Protein 1WJW (pdb70)

Radius of gyration: 17.64 Å; Cα contacts (8 Å, |Δi|>4): 166; chains: 1; bounding box: 34×53×46 Å

Structure (mmCIF, N/CA/C/O backbone):
data_1WJW
#
_entry.id   1WJW
#
loop_
_atom_site.group_PDB
_atom_site.id
_atom_site.type_symbol
_atom_site.label_atom_id
_atom_site.label_alt_id
_atom_site.label_comp_id
_atom_site.label_asym_id
_atom_site.label_entity_id
_atom_site.label_seq_id
_atom_site.pdbx_PDB_ins_code
_atom_site.Cartn_x
_atom_site.Cartn_y
_atom_site.Cartn_z
_atom_site.occupancy
_atom_site.B_iso_or_equiv
_atom_site.auth_seq_id
_atom_site.auth_comp_id
_atom_site.auth_asym_id
_atom_site.auth_atom_id
_atom_site.pdbx_PDB_model_num
ATOM 1 N N . GLY A 1 1 ? -19.161 38.409 38.104 1.00 0.00 1 GLY A N 1
ATOM 2 C CA . GLY A 1 1 ? -18.973 37.744 36.826 1.00 0.00 1 GLY A CA 1
ATOM 3 C C . GLY A 1 1 ? -17.866 36.692 36.914 1.00 0.00 1 GLY A C 1
ATOM 4 O O . GLY A 1 1 ? -17.189 36.581 37.935 1.00 0.00 1 GLY A O 1
ATOM 8 N N . SER A 1 2 ? -17.714 35.947 35.829 1.00 0.00 2 SER A N 1
ATOM 9 C CA . SER A 1 2 ? -16.700 34.908 35.770 1.00 0.00 2 SER A CA 1
ATOM 10 C C . SER A 1 2 ? -16.704 34.251 34.388 1.00 0.00 2 SER A C 1
ATOM 11 O O . SER A 1 2 ? -17.713 34.281 33.685 1.00 0.00 2 SER A O 1
ATOM 19 N N . SER A 1 3 ? -15.564 33.671 34.040 1.00 0.00 3 SER A N 1
ATOM 20 C CA . SER A 1 3 ? -15.424 33.008 32.755 1.00 0.00 3 SER A CA 1
ATOM 21 C C . SER A 1 3 ? -14.444 31.839 32.875 1.00 0.00 3 SER A C 1
ATOM 22 O O . SER A 1 3 ? -13.576 31.838 33.747 1.00 0.00 3 SER A O 1
ATOM 30 N N . GLY A 1 4 ? -14.615 30.872 31.985 1.00 0.00 4 GLY A N 1
ATOM 31 C CA . GLY A 1 4 ? -13.756 29.699 31.980 1.00 0.00 4 GLY A CA 1
ATOM 32 C C . GLY A 1 4 ? -12.970 29.602 30.671 1.00 0.00 4 GLY A C 1
ATOM 33 O O . GLY A 1 4 ? -12.516 30.614 30.139 1.00 0.00 4 GLY A O 1
ATOM 37 N N . SER A 1 5 ? -12.833 28.375 30.190 1.00 0.00 5 SER A N 1
ATOM 38 C CA . SER A 1 5 ? -12.109 28.132 28.954 1.00 0.00 5 SER A CA 1
ATOM 39 C C . SER A 1 5 ? -12.188 26.650 28.584 1.00 0.00 5 SER A C 1
ATOM 40 O O . SER A 1 5 ? -12.553 25.818 29.413 1.00 0.00 5 SER A O 1
ATOM 48 N N . SER A 1 6 ? -11.839 26.365 27.338 1.00 0.00 6 SER A N 1
ATOM 49 C CA . SER A 1 6 ? -11.866 24.997 26.848 1.00 0.00 6 SER A CA 1
ATOM 50 C C . SER A 1 6 ? -10.444 24.523 26.540 1.00 0.00 6 SER A C 1
ATOM 51 O O . SER A 1 6 ? -9.698 25.202 25.836 1.00 0.00 6 SER A O 1
ATOM 59 N N . GLY A 1 7 ? -10.111 23.362 27.084 1.00 0.00 7 GLY A N 1
ATOM 60 C CA . GLY A 1 7 ? -8.791 22.790 26.877 1.00 0.00 7 GLY A CA 1
ATOM 61 C C . GLY A 1 7 ? -8.867 21.542 25.995 1.00 0.00 7 GLY A C 1
ATOM 62 O O . GLY A 1 7 ? -9.391 20.511 26.415 1.00 0.00 7 GLY A O 1
ATOM 66 N N . ALA A 1 8 ? -8.337 21.677 24.788 1.00 0.00 8 ALA A N 1
ATOM 67 C CA . ALA A 1 8 ? -8.338 20.573 23.843 1.00 0.00 8 ALA A CA 1
ATOM 68 C C . ALA A 1 8 ? -7.422 20.914 22.666 1.00 0.00 8 ALA A C 1
ATOM 69 O O . ALA A 1 8 ? -6.752 21.946 22.674 1.00 0.00 8 ALA A O 1
ATOM 76 N N . ILE A 1 9 ? -7.422 20.028 21.681 1.00 0.00 9 ILE A N 1
ATOM 77 C CA . ILE A 1 9 ? -6.600 20.223 20.499 1.00 0.00 9 ILE A CA 1
ATOM 78 C C . ILE A 1 9 ? -7.249 21.275 19.598 1.00 0.00 9 ILE A C 1
ATOM 79 O O . ILE A 1 9 ? -8.473 21.391 19.556 1.00 0.00 9 ILE A O 1
ATOM 95 N N . TYR A 1 10 ? -6.401 22.015 18.900 1.00 0.00 10 TYR A N 1
ATOM 96 C CA . TYR A 1 10 ? -6.877 23.054 18.002 1.00 0.00 10 TYR A CA 1
ATOM 97 C C . TYR A 1 10 ? -6.114 23.025 16.676 1.00 0.00 10 TYR A C 1
ATOM 98 O O . TYR A 1 10 ? -5.744 24.071 16.146 1.00 0.00 10 TYR A O 1
ATOM 116 N N . VAL A 1 11 ? -5.901 21.815 16.179 1.00 0.00 11 VAL A N 1
ATOM 117 C CA . VAL A 1 11 ? -5.189 21.636 14.925 1.00 0.00 11 VAL A CA 1
ATOM 118 C C . VAL A 1 11 ? -5.128 20.145 14.587 1.00 0.00 11 VAL A C 1
ATOM 119 O O . VAL A 1 11 ? -4.614 19.348 15.370 1.00 0.00 11 VAL A O 1
ATOM 132 N N . ASP A 1 12 ? -5.659 19.814 13.419 1.00 0.00 12 ASP A N 1
ATOM 133 C CA . ASP A 1 12 ? -5.671 18.433 12.968 1.00 0.00 12 ASP A CA 1
ATOM 134 C C . ASP A 1 12 ? -5.337 18.386 11.476 1.00 0.00 12 ASP A C 1
ATOM 135 O O . ASP A 1 12 ? -6.213 18.571 10.633 1.00 0.00 12 ASP A O 1
ATOM 144 N N . LEU A 1 13 ? -4.066 18.136 11.195 1.00 0.00 13 LEU A N 1
ATOM 145 C CA . LEU A 1 13 ? -3.605 18.062 9.819 1.00 0.00 13 LEU A CA 1
ATOM 146 C C . LEU A 1 13 ? -4.593 17.232 8.998 1.00 0.00 13 LEU A C 1
ATOM 147 O O . LEU A 1 13 ? -5.354 16.440 9.551 1.00 0.00 13 LEU A O 1
ATOM 163 N N . PRO A 1 14 ? -4.549 17.447 7.656 1.00 0.00 14 PRO A N 1
ATOM 164 C CA . PRO A 1 14 ? -5.431 16.728 6.753 1.00 0.00 14 PRO A CA 1
ATOM 165 C C . PRO A 1 14 ? -4.969 15.281 6.571 1.00 0.00 14 PRO A C 1
ATOM 166 O O . PRO A 1 14 ? -3.778 14.989 6.668 1.00 0.00 14 PRO A O 1
ATOM 177 N N . ASN A 1 15 ? -5.936 14.413 6.310 1.00 0.00 15 ASN A N 1
ATOM 178 C CA . ASN A 1 15 ? -5.643 13.003 6.114 1.00 0.00 15 ASN A CA 1
ATOM 179 C C . ASN A 1 15 ? -6.785 12.354 5.331 1.00 0.00 15 ASN A C 1
ATOM 180 O O . ASN A 1 15 ? -7.890 12.891 5.278 1.00 0.00 15 ASN A O 1
ATOM 191 N N . ARG A 1 16 ? -6.479 11.207 4.742 1.00 0.00 16 ARG A N 1
ATOM 192 C CA . ARG A 1 16 ? -7.466 10.479 3.963 1.00 0.00 16 ARG A CA 1
ATOM 193 C C . ARG A 1 16 ? -7.190 8.975 4.029 1.00 0.00 16 ARG A C 1
ATOM 194 O O . ARG A 1 16 ? -6.051 8.542 3.857 1.00 0.00 16 ARG A O 1
ATOM 215 N N . GLN A 1 17 ? -8.250 8.221 4.278 1.00 0.00 17 GLN A N 1
ATOM 216 C CA . GLN A 1 17 ? -8.136 6.776 4.369 1.00 0.00 17 GLN A CA 1
ATOM 217 C C . GLN A 1 17 ? -8.954 6.108 3.262 1.00 0.00 17 GLN A C 1
ATOM 218 O O . GLN A 1 17 ? -9.875 6.713 2.715 1.00 0.00 17 GLN A O 1
ATOM 232 N N . LEU A 1 18 ? -8.589 4.870 2.964 1.00 0.00 18 LEU A N 1
ATOM 233 C CA . LEU A 1 18 ? -9.277 4.114 1.932 1.00 0.00 18 LEU A CA 1
ATOM 234 C C . LEU A 1 18 ? -9.271 2.630 2.303 1.00 0.00 18 LEU A C 1
ATOM 235 O O . LEU A 1 18 ? -8.615 2.229 3.263 1.00 0.00 18 LEU A O 1
ATOM 251 N N . LYS A 1 19 ? -10.009 1.854 1.522 1.00 0.00 19 LYS A N 1
ATOM 252 C CA . LYS A 1 19 ? -10.097 0.423 1.757 1.00 0.00 19 LYS A CA 1
ATOM 253 C C . LYS A 1 19 ? -10.166 -0.306 0.414 1.00 0.00 19 LYS A C 1
ATOM 254 O O . LYS A 1 19 ? -11.061 -0.051 -0.390 1.00 0.00 19 LYS A O 1
ATOM 273 N N . VAL A 1 20 ? -9.209 -1.200 0.212 1.00 0.00 20 VAL A N 1
ATOM 274 C CA . VAL A 1 20 ? -9.149 -1.968 -1.020 1.00 0.00 20 VAL A CA 1
ATOM 275 C C . VAL A 1 20 ? -9.542 -3.419 -0.731 1.00 0.00 20 VAL A C 1
ATOM 276 O O . VAL A 1 20 ? -8.725 -4.202 -0.247 1.00 0.00 20 VAL A O 1
ATOM 289 N N . LYS A 1 21 ? -10.791 -3.733 -1.039 1.00 0.00 21 LYS A N 1
ATOM 290 C CA . LYS A 1 21 ? -11.302 -5.075 -0.818 1.00 0.00 21 LYS A CA 1
ATOM 291 C C . LYS A 1 21 ? -10.584 -6.049 -1.755 1.00 0.00 21 LYS A C 1
ATOM 292 O O . LYS A 1 21 ? -11.157 -6.499 -2.746 1.00 0.00 21 LYS A O 1
ATOM 311 N N . VAL A 1 22 ? -9.341 -6.347 -1.408 1.00 0.00 22 VAL A N 1
ATOM 312 C CA . VAL A 1 22 ? -8.539 -7.259 -2.205 1.00 0.00 22 VAL A CA 1
ATOM 313 C C . VAL A 1 22 ? -9.393 -8.463 -2.609 1.00 0.00 22 VAL A C 1
ATOM 314 O O . VAL A 1 22 ? -10.189 -8.958 -1.812 1.00 0.00 22 VAL A O 1
ATOM 327 N N . ALA A 1 23 ? -9.200 -8.898 -3.845 1.00 0.00 23 ALA A N 1
ATOM 328 C CA . ALA A 1 23 ? -9.943 -10.034 -4.364 1.00 0.00 23 ALA A CA 1
ATOM 329 C C . ALA A 1 23 ? -9.518 -11.300 -3.616 1.00 0.00 23 ALA A C 1
ATOM 330 O O . ALA A 1 23 ? -10.334 -12.191 -3.384 1.00 0.00 23 ALA A O 1
ATOM 337 N N . ASP A 1 24 ? -8.243 -11.338 -3.260 1.00 0.00 24 ASP A N 1
ATOM 338 C CA . ASP A 1 24 ? -7.700 -12.480 -2.543 1.00 0.00 24 ASP A CA 1
ATOM 339 C C . ASP A 1 24 ? -6.188 -12.309 -2.390 1.00 0.00 24 ASP A C 1
ATOM 340 O O . ASP A 1 24 ? -5.664 -11.208 -2.554 1.00 0.00 24 ASP A O 1
ATOM 349 N N . ARG A 1 25 ? -5.528 -13.414 -2.077 1.00 0.00 25 ARG A N 1
ATOM 350 C CA . ARG A 1 25 ? -4.086 -13.400 -1.900 1.00 0.00 25 ARG A CA 1
ATOM 351 C C . ARG A 1 25 ? -3.417 -14.329 -2.916 1.00 0.00 25 ARG A C 1
ATOM 352 O O . ARG A 1 25 ? -4.097 -15.002 -3.688 1.00 0.00 25 ARG A O 1
ATOM 373 N N . ARG A 1 26 ? -2.092 -14.336 -2.881 1.00 0.00 26 ARG A N 1
ATOM 374 C CA . ARG A 1 26 ? -1.324 -15.171 -3.789 1.00 0.00 26 ARG A CA 1
ATOM 375 C C . ARG A 1 26 ? -1.696 -14.859 -5.240 1.00 0.00 26 ARG A C 1
ATOM 376 O O . ARG A 1 26 ? -2.345 -13.851 -5.515 1.00 0.00 26 ARG A O 1
ATOM 397 N N . VAL A 1 27 ? -1.268 -15.742 -6.130 1.00 0.00 27 VAL A N 1
ATOM 398 C CA . VAL A 1 27 ? -1.548 -15.573 -7.546 1.00 0.00 27 VAL A CA 1
ATOM 399 C C . VAL A 1 27 ? -0.696 -14.429 -8.097 1.00 0.00 27 VAL A C 1
ATOM 400 O O . VAL A 1 27 ? 0.188 -14.650 -8.924 1.00 0.00 27 VAL A O 1
ATOM 413 N N . ILE A 1 28 ? -0.991 -13.229 -7.617 1.00 0.00 28 ILE A N 1
ATOM 414 C CA . ILE A 1 28 ? -0.263 -12.049 -8.051 1.00 0.00 28 ILE A CA 1
ATOM 415 C C . ILE A 1 28 ? 1.240 -12.307 -7.922 1.00 0.00 28 ILE A C 1
ATOM 416 O O . ILE A 1 28 ? 1.676 -13.018 -7.019 1.00 0.00 28 ILE A O 1
ATOM 432 N N . SER A 1 29 ? 1.990 -11.713 -8.839 1.00 0.00 29 SER A N 1
ATOM 433 C CA . SER A 1 29 ? 3.435 -11.869 -8.839 1.00 0.00 29 SER A CA 1
ATOM 434 C C . SER A 1 29 ? 4.044 -11.103 -7.663 1.00 0.00 29 SER A C 1
ATOM 435 O O . SER A 1 29 ? 4.718 -11.690 -6.818 1.00 0.00 29 SER A O 1
ATOM 443 N N . THR A 1 30 ? 3.785 -9.804 -7.647 1.00 0.00 30 THR A N 1
ATOM 444 C CA . THR A 1 30 ? 4.299 -8.951 -6.589 1.00 0.00 30 THR A CA 1
ATOM 445 C C . THR A 1 30 ? 3.436 -9.082 -5.332 1.00 0.00 30 THR A C 1
ATOM 446 O O . THR A 1 30 ? 2.962 -8.083 -4.794 1.00 0.00 30 THR A O 1
ATOM 457 N N . THR A 1 31 ? 3.259 -10.322 -4.901 1.00 0.00 31 THR A N 1
ATOM 458 C CA . THR A 1 31 ? 2.461 -10.596 -3.718 1.00 0.00 31 THR A CA 1
ATOM 459 C C . THR A 1 31 ? 2.839 -11.954 -3.123 1.00 0.00 31 THR A C 1
ATOM 460 O O . THR A 1 31 ? 1.966 -12.740 -2.756 1.00 0.00 31 THR A O 1
ATOM 471 N N . ASP A 1 32 ? 4.141 -12.189 -3.046 1.00 0.00 32 ASP A N 1
ATOM 472 C CA . ASP A 1 32 ? 4.644 -13.439 -2.502 1.00 0.00 32 ASP A CA 1
ATOM 473 C C . ASP A 1 32 ? 6.000 -13.191 -1.837 1.00 0.00 32 ASP A C 1
ATOM 474 O O . ASP A 1 32 ? 6.549 -12.095 -1.929 1.00 0.00 32 ASP A O 1
ATOM 483 N N . ALA A 1 33 ? 6.500 -14.228 -1.181 1.00 0.00 33 ALA A N 1
ATOM 484 C CA . ALA A 1 33 ? 7.781 -14.137 -0.501 1.00 0.00 33 ALA A CA 1
ATOM 485 C C . ALA A 1 33 ? 7.698 -13.069 0.592 1.00 0.00 33 ALA A C 1
ATOM 486 O O . ALA A 1 33 ? 6.917 -12.124 0.483 1.00 0.00 33 ALA A O 1
ATOM 493 N N . GLU A 1 34 ? 8.513 -13.255 1.619 1.00 0.00 34 GLU A N 1
ATOM 494 C CA . GLU A 1 34 ? 8.542 -12.319 2.730 1.00 0.00 34 GLU A CA 1
ATOM 495 C C . GLU A 1 34 ? 9.924 -12.317 3.387 1.00 0.00 34 GLU A C 1
ATOM 496 O O . GLU A 1 34 ? 10.039 -12.498 4.598 1.00 0.00 34 GLU A O 1
ATOM 508 N N . ARG A 1 35 ? 10.937 -12.111 2.559 1.00 0.00 35 ARG A N 1
ATOM 509 C CA . ARG A 1 35 ? 12.306 -12.083 3.044 1.00 0.00 35 ARG A CA 1
ATOM 510 C C . ARG A 1 35 ? 13.120 -11.038 2.278 1.00 0.00 35 ARG A C 1
ATOM 511 O O . ARG A 1 35 ? 12.711 -10.591 1.208 1.00 0.00 35 ARG A O 1
ATOM 532 N N . GLN A 1 36 ? 14.256 -10.679 2.857 1.00 0.00 36 GLN A N 1
ATOM 533 C CA . GLN A 1 36 ? 15.130 -9.694 2.242 1.00 0.00 36 GLN A CA 1
ATOM 534 C C . GLN A 1 36 ? 14.441 -8.329 2.193 1.00 0.00 36 GLN A C 1
ATOM 535 O O . GLN A 1 36 ? 13.658 -8.058 1.284 1.00 0.00 36 GLN A O 1
ATOM 549 N N . ALA A 1 37 ? 14.757 -7.506 3.182 1.00 0.00 37 ALA A N 1
ATOM 550 C CA . ALA A 1 37 ? 14.177 -6.176 3.262 1.00 0.00 37 ALA A CA 1
ATOM 551 C C . ALA A 1 37 ? 12.661 -6.294 3.432 1.00 0.00 37 ALA A C 1
ATOM 552 O O . ALA A 1 37 ? 12.028 -7.146 2.809 1.00 0.00 37 ALA A O 1
ATOM 559 N N . VAL A 1 38 ? 12.123 -5.427 4.277 1.00 0.00 38 VAL A N 1
ATOM 560 C CA . VAL A 1 38 ? 10.693 -5.424 4.536 1.00 0.00 38 VAL A CA 1
ATOM 561 C C . VAL A 1 38 ? 9.939 -5.390 3.205 1.00 0.00 38 VAL A C 1
ATOM 562 O O . VAL A 1 38 ? 10.205 -4.539 2.358 1.00 0.00 38 VAL A O 1
ATOM 575 N N . THR A 1 39 ? 9.011 -6.325 3.064 1.00 0.00 39 THR A N 1
ATOM 576 C CA . THR A 1 39 ? 8.215 -6.412 1.851 1.00 0.00 39 THR A CA 1
ATOM 577 C C . THR A 1 39 ? 6.926 -5.602 1.999 1.00 0.00 39 THR A C 1
ATOM 578 O O . THR A 1 39 ? 6.477 -5.341 3.114 1.00 0.00 39 THR A O 1
ATOM 589 N N . PRO A 1 40 ? 6.351 -5.217 0.828 1.00 0.00 40 PRO A N 1
ATOM 590 C CA . PRO A 1 40 ? 6.948 -5.568 -0.449 1.00 0.00 40 PRO A CA 1
ATOM 591 C C . PRO A 1 40 ? 8.182 -4.710 -0.733 1.00 0.00 40 PRO A C 1
ATOM 592 O O . PRO A 1 40 ? 8.220 -3.534 -0.373 1.00 0.00 40 PRO A O 1
ATOM 603 N N . PRO A 1 41 ? 9.186 -5.347 -1.392 1.00 0.00 41 PRO A N 1
ATOM 604 C CA . PRO A 1 41 ? 10.419 -4.654 -1.728 1.00 0.00 41 PRO A CA 1
ATOM 605 C C . PRO A 1 41 ? 10.207 -3.698 -2.903 1.00 0.00 41 PRO A C 1
ATOM 606 O O . PRO A 1 41 ? 10.152 -4.127 -4.055 1.00 0.00 41 PRO A O 1
ATOM 617 N N . GLY A 1 42 ? 10.095 -2.420 -2.572 1.00 0.00 42 GLY A N 1
ATOM 618 C CA . GLY A 1 42 ? 9.891 -1.399 -3.586 1.00 0.00 42 GLY A CA 1
ATOM 619 C C . GLY A 1 42 ? 8.777 -0.433 -3.175 1.00 0.00 42 GLY A C 1
ATOM 620 O O . GLY A 1 42 ? 8.987 0.778 -3.128 1.00 0.00 42 GLY A O 1
ATOM 624 N N . LEU A 1 43 ? 7.617 -1.005 -2.889 1.00 0.00 43 LEU A N 1
ATOM 625 C CA . LEU A 1 43 ? 6.471 -0.210 -2.483 1.00 0.00 43 LEU A CA 1
ATOM 626 C C . LEU A 1 43 ? 6.936 0.909 -1.550 1.00 0.00 43 LEU A C 1
ATOM 627 O O . LEU A 1 43 ? 6.835 2.087 -1.889 1.00 0.00 43 LEU A O 1
ATOM 643 N N . GLN A 1 44 ? 7.436 0.502 -0.393 1.00 0.00 44 GLN A N 1
ATOM 644 C CA . GLN A 1 44 ? 7.917 1.456 0.592 1.00 0.00 44 GLN A CA 1
ATOM 645 C C . GLN A 1 44 ? 8.776 2.527 -0.082 1.00 0.00 44 GLN A C 1
ATOM 646 O O . GLN A 1 44 ? 8.722 3.698 0.292 1.00 0.00 44 GLN A O 1
ATOM 660 N N . GLU A 1 45 ? 9.548 2.088 -1.065 1.00 0.00 45 GLU A N 1
ATOM 661 C CA . GLU A 1 45 ? 10.418 2.995 -1.795 1.00 0.00 45 GLU A CA 1
ATOM 662 C C . GLU A 1 45 ? 9.594 3.882 -2.732 1.00 0.00 45 GLU A C 1
ATOM 663 O O . GLU A 1 45 ? 9.627 5.106 -2.622 1.00 0.00 45 GLU A O 1
ATOM 675 N N . ALA A 1 46 ? 8.874 3.228 -3.632 1.00 0.00 46 ALA A N 1
ATOM 676 C CA . ALA A 1 46 ? 8.043 3.942 -4.587 1.00 0.00 46 ALA A CA 1
ATOM 677 C C . ALA A 1 46 ? 7.283 5.055 -3.863 1.00 0.00 46 ALA A C 1
ATOM 678 O O . ALA A 1 46 ? 7.449 6.232 -4.180 1.00 0.00 46 ALA A O 1
ATOM 685 N N . ILE A 1 47 ? 6.466 4.644 -2.905 1.00 0.00 47 ILE A N 1
ATOM 686 C CA . ILE A 1 47 ? 5.680 5.592 -2.134 1.00 0.00 47 ILE A CA 1
ATOM 687 C C . ILE A 1 47 ? 6.614 6.618 -1.491 1.00 0.00 47 ILE A C 1
ATOM 688 O O . ILE A 1 47 ? 6.409 7.823 -1.631 1.00 0.00 47 ILE A O 1
ATOM 704 N N . ASN A 1 48 ? 7.621 6.104 -0.799 1.00 0.00 48 ASN A N 1
ATOM 705 C CA . ASN A 1 48 ? 8.587 6.961 -0.135 1.00 0.00 48 ASN A CA 1
ATOM 706 C C . ASN A 1 48 ? 8.994 8.093 -1.080 1.00 0.00 48 ASN A C 1
ATOM 707 O O . ASN A 1 48 ? 8.953 9.264 -0.705 1.00 0.00 48 ASN A O 1
ATOM 718 N N . ASP A 1 49 ? 9.376 7.705 -2.287 1.00 0.00 49 ASP A N 1
ATOM 719 C CA . ASP A 1 49 ? 9.790 8.673 -3.289 1.00 0.00 49 ASP A CA 1
ATOM 720 C C . ASP A 1 49 ? 8.675 9.702 -3.488 1.00 0.00 49 ASP A C 1
ATOM 721 O O . ASP A 1 49 ? 8.946 10.890 -3.658 1.00 0.00 49 ASP A O 1
ATOM 730 N N . LEU A 1 50 ? 7.446 9.209 -3.459 1.00 0.00 50 LEU A N 1
ATOM 731 C CA . LEU A 1 50 ? 6.289 10.071 -3.634 1.00 0.00 50 LEU A CA 1
ATOM 732 C C . LEU A 1 50 ? 6.083 10.903 -2.366 1.00 0.00 50 LEU A C 1
ATOM 733 O O . LEU A 1 50 ? 5.608 12.036 -2.433 1.00 0.00 50 LEU A O 1
ATOM 749 N N . VAL A 1 51 ? 6.449 10.308 -1.241 1.00 0.00 51 VAL A N 1
ATOM 750 C CA . VAL A 1 51 ? 6.309 10.980 0.040 1.00 0.00 51 VAL A CA 1
ATOM 751 C C . VAL A 1 51 ? 7.375 12.072 0.158 1.00 0.00 51 VAL A C 1
ATOM 752 O O . VAL A 1 51 ? 7.199 13.039 0.897 1.00 0.00 51 VAL A O 1
ATOM 765 N N . LYS A 1 52 ? 8.456 11.881 -0.583 1.00 0.00 52 LYS A N 1
ATOM 766 C CA . LYS A 1 52 ? 9.550 12.837 -0.572 1.00 0.00 52 LYS A CA 1
ATOM 767 C C . LYS A 1 52 ? 9.334 13.865 -1.684 1.00 0.00 52 LYS A C 1
ATOM 768 O O . LYS A 1 52 ? 9.707 15.029 -1.539 1.00 0.00 52 LYS A O 1
ATOM 787 N N . LYS A 1 53 ? 8.733 13.399 -2.769 1.00 0.00 53 LYS A N 1
ATOM 788 C CA . LYS A 1 53 ? 8.463 14.264 -3.905 1.00 0.00 53 LYS A CA 1
ATOM 789 C C . LYS A 1 53 ? 7.381 15.276 -3.524 1.00 0.00 53 LYS A C 1
ATOM 790 O O . LYS A 1 53 ? 7.198 16.281 -4.209 1.00 0.00 53 LYS A O 1
ATOM 809 N N . TYR A 1 54 ? 6.693 14.976 -2.433 1.00 0.00 54 TYR A N 1
ATOM 810 C CA . TYR A 1 54 ? 5.634 15.847 -1.952 1.00 0.00 54 TYR A CA 1
ATOM 811 C C . TYR A 1 54 ? 6.104 16.672 -0.752 1.00 0.00 54 TYR A C 1
ATOM 812 O O . TYR A 1 54 ? 7.186 16.436 -0.218 1.00 0.00 54 TYR A O 1
ATOM 830 N N . THR A 1 55 ? 5.267 17.623 -0.364 1.00 0.00 55 THR A N 1
ATOM 831 C CA . THR A 1 55 ? 5.583 18.483 0.763 1.00 0.00 55 THR A CA 1
ATOM 832 C C . THR A 1 55 ? 4.965 17.929 2.048 1.00 0.00 55 THR A C 1
ATOM 833 O O . THR A 1 55 ? 3.743 17.858 2.173 1.00 0.00 55 THR A O 1
ATOM 844 N N . LEU A 1 56 ? 5.836 17.550 2.971 1.00 0.00 56 LEU A N 1
ATOM 845 C CA . LEU A 1 56 ? 5.391 17.004 4.242 1.00 0.00 56 LEU A CA 1
ATOM 846 C C . LEU A 1 56 ? 4.224 16.045 3.999 1.00 0.00 56 LEU A C 1
ATOM 847 O O . LEU A 1 56 ? 3.105 16.299 4.443 1.00 0.00 56 LEU A O 1
ATOM 863 N N . ALA A 1 57 ? 4.525 14.964 3.295 1.00 0.00 57 ALA A N 1
ATOM 864 C CA . ALA A 1 57 ? 3.515 13.966 2.988 1.00 0.00 57 ALA A CA 1
ATOM 865 C C . ALA A 1 57 ? 3.797 12.696 3.794 1.00 0.00 57 ALA A C 1
ATOM 866 O O . ALA A 1 57 ? 4.880 12.541 4.356 1.00 0.00 57 ALA A O 1
ATOM 873 N N . ARG A 1 58 ? 2.803 11.820 3.825 1.00 0.00 58 ARG A N 1
ATOM 874 C CA . ARG A 1 58 ? 2.931 10.569 4.553 1.00 0.00 58 ARG A CA 1
ATOM 875 C C . ARG A 1 58 ? 1.851 9.582 4.106 1.00 0.00 58 ARG A C 1
ATOM 876 O O . ARG A 1 58 ? 0.666 9.913 4.100 1.00 0.00 58 ARG A O 1
ATOM 897 N N . ALA A 1 59 ? 2.299 8.390 3.742 1.00 0.00 59 ALA A N 1
ATOM 898 C CA . ALA A 1 59 ? 1.385 7.352 3.293 1.00 0.00 59 ALA A CA 1
ATOM 899 C C . ALA A 1 59 ? 1.657 6.066 4.077 1.00 0.00 59 ALA A C 1
ATOM 900 O O . ALA A 1 59 ? 2.781 5.828 4.515 1.00 0.00 59 ALA A O 1
ATOM 907 N N . PHE A 1 60 ? 0.608 5.272 4.230 1.00 0.00 60 PHE A N 1
ATOM 908 C CA . PHE A 1 60 ? 0.719 4.017 4.953 1.00 0.00 60 PHE A CA 1
ATOM 909 C C . PHE A 1 60 ? -0.302 2.998 4.443 1.00 0.00 60 PHE A C 1
ATOM 910 O O . PHE A 1 60 ? -1.159 3.329 3.625 1.00 0.00 60 PHE A O 1
ATOM 927 N N . VAL A 1 61 ? -0.177 1.779 4.948 1.00 0.00 61 VAL A N 1
ATOM 928 C CA . VAL A 1 61 ? -1.079 0.710 4.554 1.00 0.00 61 VAL A CA 1
ATOM 929 C C . VAL A 1 61 ? -1.109 -0.356 5.651 1.00 0.00 61 VAL A C 1
ATOM 930 O O . VAL A 1 61 ? -0.107 -0.584 6.327 1.00 0.00 61 VAL A O 1
ATOM 943 N N . ARG A 1 62 ? -2.268 -0.982 5.792 1.00 0.00 62 ARG A N 1
ATOM 944 C CA . ARG A 1 62 ? -2.441 -2.019 6.795 1.00 0.00 62 ARG A CA 1
ATOM 945 C C . ARG A 1 62 ? -3.148 -3.232 6.188 1.00 0.00 62 ARG A C 1
ATOM 946 O O . ARG A 1 62 ? -4.299 -3.138 5.766 1.00 0.00 62 ARG A O 1
ATOM 967 N N . PRO A 1 63 ? -2.409 -4.374 6.162 1.00 0.00 63 PRO A N 1
ATOM 968 C CA . PRO A 1 63 ? -2.952 -5.605 5.613 1.00 0.00 63 PRO A CA 1
ATOM 969 C C . PRO A 1 63 ? -3.959 -6.237 6.576 1.00 0.00 63 PRO A C 1
ATOM 970 O O . PRO A 1 63 ? -4.455 -5.573 7.485 1.00 0.00 63 PRO A O 1
ATOM 981 N N . SER A 1 64 ? -4.231 -7.513 6.343 1.00 0.00 64 SER A N 1
ATOM 982 C CA . SER A 1 64 ? -5.170 -8.242 7.179 1.00 0.00 64 SER A CA 1
ATOM 983 C C . SER A 1 64 ? -5.001 -7.826 8.641 1.00 0.00 64 SER A C 1
ATOM 984 O O . SER A 1 64 ? -3.904 -7.468 9.066 1.00 0.00 64 SER A O 1
ATOM 992 N N . GLY A 1 65 ? -6.105 -7.888 9.372 1.00 0.00 65 GLY A N 1
ATOM 993 C CA . GLY A 1 65 ? -6.093 -7.523 10.778 1.00 0.00 65 GLY A CA 1
ATOM 994 C C . GLY A 1 65 ? -7.514 -7.308 11.301 1.00 0.00 65 GLY A C 1
ATOM 995 O O . GLY A 1 65 ? -8.098 -6.244 11.104 1.00 0.00 65 GLY A O 1
ATOM 999 N N . THR A 1 66 ? -8.030 -8.337 11.958 1.00 0.00 66 THR A N 1
ATOM 1000 C CA . THR A 1 66 ? -9.373 -8.274 12.511 1.00 0.00 66 THR A CA 1
ATOM 1001 C C . THR A 1 66 ? -10.400 -8.069 11.395 1.00 0.00 66 THR A C 1
ATOM 1002 O O . THR A 1 66 ? -11.552 -7.733 11.662 1.00 0.00 66 THR A O 1
ATOM 1013 N N . GLU A 1 67 ? -9.944 -8.280 10.169 1.00 0.00 67 GLU A N 1
ATOM 1014 C CA . GLU A 1 67 ? -10.809 -8.122 9.012 1.00 0.00 67 GLU A CA 1
ATOM 1015 C C . GLU A 1 67 ? -10.214 -8.845 7.802 1.00 0.00 67 GLU A C 1
ATOM 1016 O O . GLU A 1 67 ? -9.214 -9.549 7.926 1.00 0.00 67 GLU A O 1
ATOM 1028 N N . ASP A 1 68 ? -10.855 -8.645 6.660 1.00 0.00 68 ASP A N 1
ATOM 1029 C CA . ASP A 1 68 ? -10.401 -9.268 5.428 1.00 0.00 68 ASP A CA 1
ATOM 1030 C C . ASP A 1 68 ? -10.258 -8.199 4.343 1.00 0.00 68 ASP A C 1
ATOM 1031 O O . ASP A 1 68 ? -10.354 -8.500 3.154 1.00 0.00 68 ASP A O 1
ATOM 1040 N N . ILE A 1 69 ? -10.029 -6.974 4.791 1.00 0.00 69 ILE A N 1
ATOM 1041 C CA . ILE A 1 69 ? -9.871 -5.859 3.873 1.00 0.00 69 ILE A CA 1
ATOM 1042 C C . ILE A 1 69 ? -8.576 -5.113 4.201 1.00 0.00 69 ILE A C 1
ATOM 1043 O O . ILE A 1 69 ? -8.149 -5.080 5.355 1.00 0.00 69 ILE A O 1
ATOM 1059 N N . VAL A 1 70 ? -7.987 -4.532 3.166 1.00 0.00 70 VAL A N 1
ATOM 1060 C CA . VAL A 1 70 ? -6.749 -3.789 3.330 1.00 0.00 70 VAL A CA 1
ATOM 1061 C C . VAL A 1 70 ? -7.073 -2.349 3.731 1.00 0.00 70 VAL A C 1
ATOM 1062 O O . VAL A 1 70 ? -8.093 -1.800 3.317 1.00 0.00 70 VAL A O 1
ATOM 1075 N N . ARG A 1 71 ? -6.186 -1.777 4.533 1.00 0.00 71 ARG A N 1
ATOM 1076 C CA . ARG A 1 71 ? -6.366 -0.411 4.994 1.00 0.00 71 ARG A CA 1
ATOM 1077 C C . ARG A 1 71 ? -5.356 0.516 4.313 1.00 0.00 71 ARG A C 1
ATOM 1078 O O . ARG A 1 71 ? -4.181 0.174 4.188 1.00 0.00 71 ARG A O 1
ATOM 1099 N N . VAL A 1 72 ? -5.851 1.670 3.892 1.00 0.00 72 VAL A N 1
ATOM 1100 C CA . VAL A 1 72 ? -5.007 2.648 3.227 1.00 0.00 72 VAL A CA 1
ATOM 1101 C C . VAL A 1 72 ? -5.189 4.012 3.897 1.00 0.00 72 VAL A C 1
ATOM 1102 O O . VAL A 1 72 ? -6.285 4.345 4.346 1.00 0.00 72 VAL A O 1
ATOM 1115 N N . TYR A 1 73 ? -4.099 4.763 3.943 1.00 0.00 73 TYR A N 1
ATOM 1116 C CA . TYR A 1 73 ? -4.125 6.083 4.551 1.00 0.00 73 TYR A CA 1
ATOM 1117 C C . TYR A 1 73 ? -2.961 6.940 4.050 1.00 0.00 73 TYR A C 1
ATOM 1118 O O . TYR A 1 73 ? -1.829 6.467 3.965 1.00 0.00 73 TYR A O 1
ATOM 1136 N N . ALA A 1 74 ? -3.279 8.186 3.731 1.00 0.00 74 ALA A N 1
ATOM 1137 C CA . ALA A 1 74 ? -2.274 9.114 3.241 1.00 0.00 74 ALA A CA 1
ATOM 1138 C C . ALA A 1 74 ? -2.603 10.524 3.735 1.00 0.00 74 ALA A C 1
ATOM 1139 O O . ALA A 1 74 ? -3.753 10.957 3.667 1.00 0.00 74 ALA A O 1
ATOM 1146 N N . GLU A 1 75 ? -1.574 11.202 4.221 1.00 0.00 75 GLU A N 1
ATOM 1147 C CA . GLU A 1 75 ? -1.739 12.554 4.726 1.00 0.00 75 GLU A CA 1
ATOM 1148 C C . GLU A 1 75 ? -0.678 13.478 4.125 1.00 0.00 75 GLU A C 1
ATOM 1149 O O . GLU A 1 75 ? 0.248 13.017 3.459 1.00 0.00 75 GLU A O 1
ATOM 1161 N N . ALA A 1 76 ? -0.849 14.767 4.381 1.00 0.00 76 ALA A N 1
ATOM 1162 C CA . ALA A 1 76 ? 0.083 15.761 3.874 1.00 0.00 76 ALA A CA 1
ATOM 1163 C C . ALA A 1 76 ? -0.225 17.115 4.515 1.00 0.00 76 ALA A C 1
ATOM 1164 O O . ALA A 1 76 ? -1.222 17.261 5.219 1.00 0.00 76 ALA A O 1
ATOM 1171 N N . ASN A 1 77 ? 0.652 18.073 4.248 1.00 0.00 77 ASN A N 1
ATOM 1172 C CA . ASN A 1 77 ? 0.486 19.411 4.790 1.00 0.00 77 ASN A CA 1
ATOM 1173 C C . ASN A 1 77 ? -0.729 20.074 4.139 1.00 0.00 77 ASN A C 1
ATOM 1174 O O . ASN A 1 77 ? -1.377 20.924 4.747 1.00 0.00 77 ASN A O 1
ATOM 1185 N N . SER A 1 78 ? -1.002 19.660 2.910 1.00 0.00 78 SER A N 1
ATOM 1186 C CA . SER A 1 78 ? -2.128 20.202 2.170 1.00 0.00 78 SER A CA 1
ATOM 1187 C C . SER A 1 78 ? -3.189 19.119 1.962 1.00 0.00 78 SER A C 1
ATOM 1188 O O . SER A 1 78 ? -2.860 17.941 1.832 1.00 0.00 78 SER A O 1
ATOM 1196 N N . GLN A 1 79 ? -4.439 19.557 1.936 1.00 0.00 79 GLN A N 1
ATOM 1197 C CA . GLN A 1 79 ? -5.549 18.640 1.745 1.00 0.00 79 GLN A CA 1
ATOM 1198 C C . GLN A 1 79 ? -5.392 17.883 0.425 1.00 0.00 79 GLN A C 1
ATOM 1199 O O . GLN A 1 79 ? -5.608 16.673 0.369 1.00 0.00 79 GLN A O 1
ATOM 1213 N N . GLU A 1 80 ? -5.017 18.626 -0.605 1.00 0.00 80 GLU A N 1
ATOM 1214 C CA . GLU A 1 80 ? -4.828 18.041 -1.922 1.00 0.00 80 GLU A CA 1
ATOM 1215 C C . GLU A 1 80 ? -3.815 16.895 -1.853 1.00 0.00 80 GLU A C 1
ATOM 1216 O O . GLU A 1 80 ? -4.153 15.746 -2.133 1.00 0.00 80 GLU A O 1
ATOM 1228 N N . SER A 1 81 ? -2.595 17.249 -1.479 1.00 0.00 81 SER A N 1
ATOM 1229 C CA . SER A 1 81 ? -1.531 16.265 -1.370 1.00 0.00 81 SER A CA 1
ATOM 1230 C C . SER A 1 81 ? -2.017 15.056 -0.568 1.00 0.00 81 SER A C 1
ATOM 1231 O O . SER A 1 81 ? -1.650 13.921 -0.867 1.00 0.00 81 SER A O 1
ATOM 1239 N N . ALA A 1 82 ? -2.835 15.341 0.435 1.00 0.00 82 ALA A N 1
ATOM 1240 C CA . ALA A 1 82 ? -3.374 14.291 1.282 1.00 0.00 82 ALA A CA 1
ATOM 1241 C C . ALA A 1 82 ? -4.302 13.400 0.453 1.00 0.00 82 ALA A C 1
ATOM 1242 O O . ALA A 1 82 ? -4.246 12.175 0.553 1.00 0.00 82 ALA A O 1
ATOM 1249 N N . ASP A 1 83 ? -5.135 14.050 -0.347 1.00 0.00 83 ASP A N 1
ATOM 1250 C CA . ASP A 1 83 ? -6.074 13.332 -1.192 1.00 0.00 83 ASP A CA 1
ATOM 1251 C C . ASP A 1 83 ? -5.310 12.647 -2.327 1.00 0.00 83 ASP A C 1
ATOM 1252 O O . ASP A 1 83 ? -5.347 11.424 -2.455 1.00 0.00 83 ASP A O 1
ATOM 1261 N N . ARG A 1 84 ? -4.637 13.465 -3.123 1.00 0.00 84 ARG A N 1
ATOM 1262 C CA . ARG A 1 84 ? -3.866 12.953 -4.243 1.00 0.00 84 ARG A CA 1
ATOM 1263 C C . ARG A 1 84 ? -3.124 11.677 -3.838 1.00 0.00 84 ARG A C 1
ATOM 1264 O O . ARG A 1 84 ? -3.372 10.608 -4.393 1.00 0.00 84 ARG A O 1
ATOM 1285 N N . LEU A 1 85 ? -2.228 11.833 -2.875 1.00 0.00 85 LEU A N 1
ATOM 1286 C CA . LEU A 1 85 ? -1.448 10.708 -2.389 1.00 0.00 85 LEU A CA 1
ATOM 1287 C C . LEU A 1 85 ? -2.389 9.552 -2.043 1.00 0.00 85 LEU A C 1
ATOM 1288 O O . LEU A 1 85 ? -2.224 8.441 -2.543 1.00 0.00 85 LEU A O 1
ATOM 1304 N N . ALA A 1 86 ? -3.356 9.854 -1.189 1.00 0.00 86 ALA A N 1
ATOM 1305 C CA . ALA A 1 86 ? -4.324 8.855 -0.769 1.00 0.00 86 ALA A CA 1
ATOM 1306 C C . ALA A 1 86 ? -4.839 8.103 -1.998 1.00 0.00 86 ALA A C 1
ATOM 1307 O O . ALA A 1 86 ? -4.516 6.933 -2.196 1.00 0.00 86 ALA A O 1
ATOM 1314 N N . TYR A 1 87 ? -5.633 8.807 -2.793 1.00 0.00 87 TYR A N 1
ATOM 1315 C CA . TYR A 1 87 ? -6.197 8.221 -3.997 1.00 0.00 87 TYR A CA 1
ATOM 1316 C C . TYR A 1 87 ? -5.152 7.387 -4.741 1.00 0.00 87 TYR A C 1
ATOM 1317 O O . TYR A 1 87 ? -5.426 6.256 -5.141 1.00 0.00 87 TYR A O 1
ATOM 1335 N N . GLU A 1 88 ? -3.977 7.976 -4.904 1.00 0.00 88 GLU A N 1
ATOM 1336 C CA . GLU A 1 88 ? -2.890 7.301 -5.593 1.00 0.00 88 GLU A CA 1
ATOM 1337 C C . GLU A 1 88 ? -2.549 5.987 -4.887 1.00 0.00 88 GLU A C 1
ATOM 1338 O O . GLU A 1 88 ? -2.697 4.911 -5.465 1.00 0.00 88 GLU A O 1
ATOM 1350 N N . VAL A 1 89 ? -2.099 6.117 -3.648 1.00 0.00 89 VAL A N 1
ATOM 1351 C CA . VAL A 1 89 ? -1.736 4.954 -2.857 1.00 0.00 89 VAL A CA 1
ATOM 1352 C C . VAL A 1 89 ? -2.752 3.837 -3.105 1.00 0.00 89 VAL A C 1
ATOM 1353 O O . VAL A 1 89 ? -2.404 2.784 -3.637 1.00 0.00 89 VAL A O 1
ATOM 1366 N N . SER A 1 90 ? -3.987 4.105 -2.708 1.00 0.00 90 SER A N 1
ATOM 1367 C CA . SER A 1 90 ? -5.056 3.135 -2.881 1.00 0.00 90 SER A CA 1
ATOM 1368 C C . SER A 1 90 ? -4.922 2.446 -4.240 1.00 0.00 90 SER A C 1
ATOM 1369 O O . SER A 1 90 ? -4.994 1.221 -4.329 1.00 0.00 90 SER A O 1
ATOM 1377 N N . LEU A 1 91 ? -4.731 3.263 -5.266 1.00 0.00 91 LEU A N 1
ATOM 1378 C CA . LEU A 1 91 ? -4.587 2.747 -6.617 1.00 0.00 91 LEU A CA 1
ATOM 1379 C C . LEU A 1 91 ? -3.293 1.935 -6.713 1.00 0.00 91 LEU A C 1
ATOM 1380 O O . LEU A 1 91 ? -3.302 0.800 -7.185 1.00 0.00 91 LEU A O 1
ATOM 1396 N N . LEU A 1 92 ? -2.212 2.550 -6.257 1.00 0.00 92 LEU A N 1
ATOM 1397 C CA . LEU A 1 92 ? -0.913 1.899 -6.286 1.00 0.00 92 LEU A CA 1
ATOM 1398 C C . LEU A 1 92 ? -1.056 0.463 -5.779 1.00 0.00 92 LEU A C 1
ATOM 1399 O O . LEU A 1 92 ? -0.374 -0.440 -6.261 1.00 0.00 92 LEU A O 1
ATOM 1415 N N . VAL A 1 93 ? -1.947 0.296 -4.812 1.00 0.00 93 VAL A N 1
ATOM 1416 C CA . VAL A 1 93 ? -2.188 -1.015 -4.234 1.00 0.00 93 VAL A CA 1
ATOM 1417 C C . VAL A 1 93 ? -3.042 -1.842 -5.197 1.00 0.00 93 VAL A C 1
ATOM 1418 O O . VAL A 1 93 ? -2.676 -2.962 -5.552 1.00 0.00 93 VAL A O 1
ATOM 1431 N N . PHE A 1 94 ? -4.164 -1.260 -5.592 1.00 0.00 94 PHE A N 1
ATOM 1432 C CA . PHE A 1 94 ? -5.074 -1.929 -6.506 1.00 0.00 94 PHE A CA 1
ATOM 1433 C C . PHE A 1 94 ? -4.302 -2.722 -7.563 1.00 0.00 94 PHE A C 1
ATOM 1434 O O . PHE A 1 94 ? -4.754 -3.778 -8.005 1.00 0.00 94 PHE A O 1
ATOM 1451 N N . GLN A 1 95 ? -3.152 -2.183 -7.939 1.00 0.00 95 GLN A N 1
ATOM 1452 C CA . GLN A 1 95 ? -2.314 -2.827 -8.936 1.00 0.00 95 GLN A CA 1
ATOM 1453 C C . GLN A 1 95 ? -1.243 -3.683 -8.256 1.00 0.00 95 GLN A C 1
ATOM 1454 O O . GLN A 1 95 ? -1.143 -4.881 -8.517 1.00 0.00 95 GLN A O 1
ATOM 1468 N N . LEU A 1 96 ? -0.469 -3.034 -7.398 1.00 0.00 96 LEU A N 1
ATOM 1469 C CA . LEU A 1 96 ? 0.591 -3.721 -6.679 1.00 0.00 96 LEU A CA 1
ATOM 1470 C C . LEU A 1 96 ? 0.047 -5.031 -6.107 1.00 0.00 96 LEU A C 1
ATOM 1471 O O . LEU A 1 96 ? 0.557 -6.107 -6.415 1.00 0.00 96 LEU A O 1
ATOM 1487 N N . ALA A 1 97 ? -0.982 -4.898 -5.283 1.00 0.00 97 ALA A N 1
ATOM 1488 C CA . ALA A 1 97 ? -1.601 -6.058 -4.665 1.00 0.00 97 ALA A CA 1
ATOM 1489 C C . ALA A 1 97 ? -2.857 -6.440 -5.450 1.00 0.00 97 ALA A C 1
ATOM 1490 O O . ALA A 1 97 ? -3.791 -7.017 -4.894 1.00 0.00 97 ALA A O 1
ATOM 1497 N N . GLY A 1 98 ? -2.840 -6.104 -6.732 1.00 0.00 98 GLY A N 1
ATOM 1498 C CA . GLY A 1 98 ? -3.966 -6.405 -7.600 1.00 0.00 98 GLY A CA 1
ATOM 1499 C C . GLY A 1 98 ? -5.293 -6.204 -6.865 1.00 0.00 98 GLY A C 1
ATOM 1500 O O . GLY A 1 98 ? -6.246 -6.952 -7.081 1.00 0.00 98 GLY A O 1
ATOM 1504 N N . GLY A 1 99 ? -5.314 -5.190 -6.013 1.00 0.00 99 GLY A N 1
ATOM 1505 C CA . GLY A 1 99 ? -6.508 -4.881 -5.245 1.00 0.00 99 GLY A CA 1
ATOM 1506 C C . GLY A 1 99 ? -7.673 -4.515 -6.167 1.00 0.00 99 GLY A C 1
ATOM 1507 O O . GLY A 1 99 ? -7.475 -3.875 -7.200 1.00 0.00 99 GLY A O 1
ATOM 1511 N N . ILE A 1 100 ? -8.862 -4.936 -5.762 1.00 0.00 100 ILE A N 1
ATOM 1512 C CA . ILE A 1 100 ? -10.058 -4.660 -6.539 1.00 0.00 100 ILE A CA 1
ATOM 1513 C C . ILE A 1 100 ? -11.161 -4.153 -5.607 1.00 0.00 100 ILE A C 1
ATOM 1514 O O . ILE A 1 100 ? -10.877 -3.520 -4.591 1.00 0.00 100 ILE A O 1
ATOM 1530 N N . GLY A 1 101 ? -12.395 -4.449 -5.987 1.00 0.00 101 GLY A N 1
ATOM 1531 C CA . GLY A 1 101 ? -13.541 -4.031 -5.198 1.00 0.00 101 GLY A CA 1
ATOM 1532 C C . GLY A 1 101 ? -13.730 -2.514 -5.265 1.00 0.00 101 GLY A C 1
ATOM 1533 O O . GLY A 1 101 ? -13.417 -1.891 -6.279 1.00 0.00 101 GLY A O 1
ATOM 1537 N N . GLU A 1 102 ? -14.239 -1.964 -4.173 1.00 0.00 102 GLU A N 1
ATOM 1538 C CA . GLU A 1 102 ? -14.473 -0.532 -4.096 1.00 0.00 102 GLU A CA 1
ATOM 1539 C C . GLU A 1 102 ? -13.214 0.235 -4.507 1.00 0.00 102 GLU A C 1
ATOM 1540 O O . GLU A 1 102 ? -12.247 0.300 -3.748 1.00 0.00 102 GLU A O 1
ATOM 1552 N N . ARG A 1 103 ? -13.266 0.796 -5.706 1.00 0.00 103 ARG A N 1
ATOM 1553 C CA . ARG A 1 103 ? -12.142 1.555 -6.226 1.00 0.00 103 ARG A CA 1
ATOM 1554 C C . ARG A 1 103 ? -12.165 2.982 -5.676 1.00 0.00 103 ARG A C 1
ATOM 1555 O O . ARG A 1 103 ? -13.216 3.480 -5.276 1.00 0.00 103 ARG A O 1
ATOM 1576 N N . PRO A 1 104 ? -10.962 3.616 -5.673 1.00 0.00 104 PRO A N 1
ATOM 1577 C CA . PRO A 1 104 ? -10.834 4.977 -5.178 1.00 0.00 104 PRO A CA 1
ATOM 1578 C C . PRO A 1 104 ? -11.400 5.981 -6.184 1.00 0.00 104 PRO A C 1
ATOM 1579 O O . PRO A 1 104 ? -11.161 5.865 -7.385 1.00 0.00 104 PRO A O 1
ATOM 1590 N N . GLN A 1 105 ? -12.141 6.945 -5.656 1.00 0.00 105 GLN A N 1
ATOM 1591 C CA . GLN A 1 105 ? -12.743 7.969 -6.493 1.00 0.00 105 GLN A CA 1
ATOM 1592 C C . GLN A 1 105 ? -11.943 9.270 -6.398 1.00 0.00 105 GLN A C 1
ATOM 1593 O O . GLN A 1 105 ? -11.302 9.536 -5.382 1.00 0.00 105 GLN A O 1
ATOM 1607 N N . PRO A 1 106 ? -12.009 10.067 -7.498 1.00 0.00 106 PRO A N 1
ATOM 1608 C CA . PRO A 1 106 ? -11.299 11.334 -7.548 1.00 0.00 106 PRO A CA 1
ATOM 1609 C C . PRO A 1 106 ? -12.004 12.392 -6.697 1.00 0.00 106 PRO A C 1
ATOM 1610 O O . PRO A 1 106 ? -13.223 12.537 -6.764 1.00 0.00 106 PRO A O 1
ATOM 1621 N N . SER A 1 107 ? -11.206 13.104 -5.914 1.00 0.00 107 SER A N 1
ATOM 1622 C CA . SER A 1 107 ? -11.738 14.144 -5.051 1.00 0.00 107 SER A CA 1
ATOM 1623 C C . SER A 1 107 ? -12.606 15.106 -5.864 1.00 0.00 107 SER A C 1
ATOM 1624 O O . SER A 1 107 ? -13.776 15.311 -5.547 1.00 0.00 107 SER A O 1
ATOM 1632 N N . GLY A 1 108 ? -11.998 15.671 -6.897 1.00 0.00 108 GLY A N 1
ATOM 1633 C CA . GLY A 1 108 ? -12.701 16.606 -7.759 1.00 0.00 108 GLY A CA 1
ATOM 1634 C C . GLY A 1 108 ? -12.703 18.012 -7.155 1.00 0.00 108 GLY A C 1
ATOM 1635 O O . GLY A 1 108 ? -13.218 18.220 -6.057 1.00 0.00 108 GLY A O 1
ATOM 1639 N N . PRO A 1 109 ? -12.106 18.966 -7.918 1.00 0.00 109 PRO A N 1
ATOM 1640 C CA . PRO A 1 109 ? -12.034 20.347 -7.470 1.00 0.00 109 PRO A CA 1
ATOM 1641 C C . PRO A 1 109 ? -13.392 21.039 -7.606 1.00 0.00 109 PRO A C 1
ATOM 1642 O O . PRO A 1 109 ? -13.755 21.493 -8.690 1.00 0.00 109 PRO A O 1
ATOM 1653 N N . SER A 1 110 ? -14.105 21.097 -6.490 1.00 0.00 110 SER A N 1
ATOM 1654 C CA . SER A 1 110 ? -15.415 21.726 -6.472 1.00 0.00 110 SER A CA 1
ATOM 1655 C C . SER A 1 110 ? -15.610 22.489 -5.160 1.00 0.00 110 SER A C 1
ATOM 1656 O O . SER A 1 110 ? -15.553 21.901 -4.081 1.00 0.00 110 SER A O 1
ATOM 1664 N N . SER A 1 111 ? -15.835 23.788 -5.296 1.00 0.00 111 SER A N 1
ATOM 1665 C CA . SER A 1 111 ? -16.039 24.637 -4.135 1.00 0.00 111 SER A CA 1
ATOM 1666 C C . SER A 1 111 ? -17.017 25.763 -4.475 1.00 0.00 111 SER A C 1
ATOM 1667 O O . SER A 1 111 ? -16.986 26.304 -5.580 1.00 0.00 111 SER A O 1
ATOM 1675 N N . GLY A 1 112 ? -17.862 26.084 -3.506 1.00 0.00 112 GLY A N 1
ATOM 1676 C CA . GLY A 1 112 ? -18.848 27.136 -3.690 1.00 0.00 112 GLY A CA 1
ATOM 1677 C C . GLY A 1 112 ? -19.414 27.597 -2.346 1.00 0.00 112 GLY A C 1
ATOM 1678 O O . GLY A 1 112 ? -19.222 28.745 -1.949 1.00 0.00 112 GLY A O 1
ATOM 1682 N N . GLY A 1 1 ? -27.226 19.749 38.783 1.00 0.00 1 GLY A N 2
ATOM 1683 C CA . GLY A 1 1 ? -26.426 20.132 37.631 1.00 0.00 1 GLY A CA 2
ATOM 1684 C C . GLY A 1 1 ? -26.503 21.640 37.387 1.00 0.00 1 GLY A C 2
ATOM 1685 O O . GLY A 1 1 ? -27.556 22.249 37.571 1.00 0.00 1 GLY A O 2
ATOM 1689 N N . SER A 1 2 ? -25.374 22.199 36.977 1.00 0.00 2 SER A N 2
ATOM 1690 C CA . SER A 1 2 ? -25.301 23.625 36.705 1.00 0.00 2 SER A CA 2
ATOM 1691 C C . SER A 1 2 ? -23.913 23.985 36.173 1.00 0.00 2 SER A C 2
ATOM 1692 O O . SER A 1 2 ? -22.984 23.183 36.257 1.00 0.00 2 SER A O 2
ATOM 1700 N N . SER A 1 3 ? -23.815 25.193 35.636 1.00 0.00 3 SER A N 2
ATOM 1701 C CA . SER A 1 3 ? -22.556 25.669 35.089 1.00 0.00 3 SER A CA 2
ATOM 1702 C C . SER A 1 3 ? -22.108 24.763 33.941 1.00 0.00 3 SER A C 2
ATOM 1703 O O . SER A 1 3 ? -22.597 23.644 33.801 1.00 0.00 3 SER A O 2
ATOM 1711 N N . GLY A 1 4 ? -21.182 25.282 33.147 1.00 0.00 4 GLY A N 2
ATOM 1712 C CA . GLY A 1 4 ? -20.663 24.534 32.015 1.00 0.00 4 GLY A CA 2
ATOM 1713 C C . GLY A 1 4 ? -19.425 25.216 31.428 1.00 0.00 4 GLY A C 2
ATOM 1714 O O . GLY A 1 4 ? -18.891 26.154 32.018 1.00 0.00 4 GLY A O 2
ATOM 1718 N N . SER A 1 5 ? -19.005 24.718 30.275 1.00 0.00 5 SER A N 2
ATOM 1719 C CA . SER A 1 5 ? -17.840 25.268 29.602 1.00 0.00 5 SER A CA 2
ATOM 1720 C C . SER A 1 5 ? -17.811 24.805 28.144 1.00 0.00 5 SER A C 2
ATOM 1721 O O . SER A 1 5 ? -18.333 23.741 27.816 1.00 0.00 5 SER A O 2
ATOM 1729 N N . SER A 1 6 ? -17.196 25.629 27.308 1.00 0.00 6 SER A N 2
ATOM 1730 C CA . SER A 1 6 ? -17.092 25.317 25.892 1.00 0.00 6 SER A CA 2
ATOM 1731 C C . SER A 1 6 ? -15.625 25.337 25.458 1.00 0.00 6 SER A C 2
ATOM 1732 O O . SER A 1 6 ? -14.796 25.990 26.090 1.00 0.00 6 SER A O 2
ATOM 1740 N N . GLY A 1 7 ? -15.349 24.614 24.383 1.00 0.00 7 GLY A N 2
ATOM 1741 C CA . GLY A 1 7 ? -13.996 24.541 23.857 1.00 0.00 7 GLY A CA 2
ATOM 1742 C C . GLY A 1 7 ? -13.882 23.451 22.789 1.00 0.00 7 GLY A C 2
ATOM 1743 O O . GLY A 1 7 ? -14.497 22.393 22.908 1.00 0.00 7 GLY A O 2
ATOM 1747 N N . ALA A 1 8 ? -13.090 23.748 21.769 1.00 0.00 8 ALA A N 2
ATOM 1748 C CA . ALA A 1 8 ? -12.886 22.807 20.681 1.00 0.00 8 ALA A CA 2
ATOM 1749 C C . ALA A 1 8 ? -11.609 23.177 19.924 1.00 0.00 8 ALA A C 2
ATOM 1750 O O . ALA A 1 8 ? -11.345 24.355 19.683 1.00 0.00 8 ALA A O 2
ATOM 1757 N N . ILE A 1 9 ? -10.850 22.151 19.570 1.00 0.00 9 ILE A N 2
ATOM 1758 C CA . ILE A 1 9 ? -9.607 22.354 18.846 1.00 0.00 9 ILE A CA 2
ATOM 1759 C C . ILE A 1 9 ? -9.871 23.241 17.628 1.00 0.00 9 ILE A C 2
ATOM 1760 O O . ILE A 1 9 ? -11.023 23.500 17.282 1.00 0.00 9 ILE A O 2
ATOM 1776 N N . TYR A 1 10 ? -8.785 23.682 17.010 1.00 0.00 10 TYR A N 2
ATOM 1777 C CA . TYR A 1 10 ? -8.884 24.534 15.838 1.00 0.00 10 TYR A CA 2
ATOM 1778 C C . TYR A 1 10 ? -7.708 24.300 14.888 1.00 0.00 10 TYR A C 2
ATOM 1779 O O . TYR A 1 10 ? -7.119 25.251 14.377 1.00 0.00 10 TYR A O 2
ATOM 1797 N N . VAL A 1 11 ? -7.400 23.028 14.681 1.00 0.00 11 VAL A N 2
ATOM 1798 C CA . VAL A 1 11 ? -6.305 22.657 13.802 1.00 0.00 11 VAL A CA 2
ATOM 1799 C C . VAL A 1 11 ? -6.211 21.132 13.726 1.00 0.00 11 VAL A C 2
ATOM 1800 O O . VAL A 1 11 ? -6.050 20.465 14.747 1.00 0.00 11 VAL A O 2
ATOM 1813 N N . ASP A 1 12 ? -6.317 20.624 12.507 1.00 0.00 12 ASP A N 2
ATOM 1814 C CA . ASP A 1 12 ? -6.246 19.189 12.285 1.00 0.00 12 ASP A CA 2
ATOM 1815 C C . ASP A 1 12 ? -5.794 18.921 10.848 1.00 0.00 12 ASP A C 2
ATOM 1816 O O . ASP A 1 12 ? -6.588 19.026 9.915 1.00 0.00 12 ASP A O 2
ATOM 1825 N N . LEU A 1 13 ? -4.521 18.581 10.716 1.00 0.00 13 LEU A N 2
ATOM 1826 C CA . LEU A 1 13 ? -3.953 18.298 9.409 1.00 0.00 13 LEU A CA 2
ATOM 1827 C C . LEU A 1 13 ? -4.929 17.429 8.612 1.00 0.00 13 LEU A C 2
ATOM 1828 O O . LEU A 1 13 ? -5.725 16.692 9.192 1.00 0.00 13 LEU A O 2
ATOM 1844 N N . PRO A 1 14 ? -4.831 17.546 7.261 1.00 0.00 14 PRO A N 2
ATOM 1845 C CA . PRO A 1 14 ? -5.695 16.780 6.379 1.00 0.00 14 PRO A CA 2
ATOM 1846 C C . PRO A 1 14 ? -5.256 15.316 6.318 1.00 0.00 14 PRO A C 2
ATOM 1847 O O . PRO A 1 14 ? -4.088 15.004 6.544 1.00 0.00 14 PRO A O 2
ATOM 1858 N N . ASN A 1 15 ? -6.216 14.455 6.012 1.00 0.00 15 ASN A N 2
ATOM 1859 C CA . ASN A 1 15 ? -5.943 13.031 5.918 1.00 0.00 15 ASN A CA 2
ATOM 1860 C C . ASN A 1 15 ? -7.037 12.361 5.084 1.00 0.00 15 ASN A C 2
ATOM 1861 O O . ASN A 1 15 ? -8.168 12.841 5.036 1.00 0.00 15 ASN A O 2
ATOM 1872 N N . ARG A 1 16 ? -6.661 11.262 4.447 1.00 0.00 16 ARG A N 2
ATOM 1873 C CA . ARG A 1 16 ? -7.595 10.520 3.618 1.00 0.00 16 ARG A CA 2
ATOM 1874 C C . ARG A 1 16 ? -7.243 9.031 3.622 1.00 0.00 16 ARG A C 2
ATOM 1875 O O . ARG A 1 16 ? -6.094 8.661 3.385 1.00 0.00 16 ARG A O 2
ATOM 1896 N N . GLN A 1 17 ? -8.253 8.218 3.893 1.00 0.00 17 GLN A N 2
ATOM 1897 C CA . GLN A 1 17 ? -8.064 6.778 3.931 1.00 0.00 17 GLN A CA 2
ATOM 1898 C C . GLN A 1 17 ? -9.054 6.087 2.991 1.00 0.00 17 GLN A C 2
ATOM 1899 O O . GLN A 1 17 ? -10.184 6.545 2.829 1.00 0.00 17 GLN A O 2
ATOM 1913 N N . LEU A 1 18 ? -8.594 4.997 2.395 1.00 0.00 18 LEU A N 2
ATOM 1914 C CA . LEU A 1 18 ? -9.425 4.240 1.475 1.00 0.00 18 LEU A CA 2
ATOM 1915 C C . LEU A 1 18 ? -9.227 2.744 1.730 1.00 0.00 18 LEU A C 2
ATOM 1916 O O . LEU A 1 18 ? -8.248 2.341 2.355 1.00 0.00 18 LEU A O 2
ATOM 1932 N N . LYS A 1 19 ? -10.173 1.961 1.232 1.00 0.00 19 LYS A N 2
ATOM 1933 C CA . LYS A 1 19 ? -10.116 0.519 1.398 1.00 0.00 19 LYS A CA 2
ATOM 1934 C C . LYS A 1 19 ? -9.962 -0.142 0.026 1.00 0.00 19 LYS A C 2
ATOM 1935 O O . LYS A 1 19 ? -10.812 0.028 -0.847 1.00 0.00 19 LYS A O 2
ATOM 1954 N N . VAL A 1 20 ? -8.872 -0.881 -0.120 1.00 0.00 20 VAL A N 2
ATOM 1955 C CA . VAL A 1 20 ? -8.597 -1.568 -1.370 1.00 0.00 20 VAL A CA 2
ATOM 1956 C C . VAL A 1 20 ? -9.016 -3.035 -1.245 1.00 0.00 20 VAL A C 2
ATOM 1957 O O . VAL A 1 20 ? -8.500 -3.760 -0.396 1.00 0.00 20 VAL A O 2
ATOM 1970 N N . LYS A 1 21 ? -9.947 -3.427 -2.102 1.00 0.00 21 LYS A N 2
ATOM 1971 C CA . LYS A 1 21 ? -10.440 -4.793 -2.098 1.00 0.00 21 LYS A CA 2
ATOM 1972 C C . LYS A 1 21 ? -9.378 -5.717 -2.698 1.00 0.00 21 LYS A C 2
ATOM 1973 O O . LYS A 1 21 ? -9.040 -5.598 -3.874 1.00 0.00 21 LYS A O 2
ATOM 1992 N N . VAL A 1 22 ? -8.882 -6.616 -1.861 1.00 0.00 22 VAL A N 2
ATOM 1993 C CA . VAL A 1 22 ? -7.865 -7.560 -2.295 1.00 0.00 22 VAL A CA 2
ATOM 1994 C C . VAL A 1 22 ? -8.363 -8.986 -2.054 1.00 0.00 22 VAL A C 2
ATOM 1995 O O . VAL A 1 22 ? -9.544 -9.197 -1.783 1.00 0.00 22 VAL A O 2
ATOM 2008 N N . ALA A 1 23 ? -7.438 -9.928 -2.162 1.00 0.00 23 ALA A N 2
ATOM 2009 C CA . ALA A 1 23 ? -7.768 -11.328 -1.960 1.00 0.00 23 ALA A CA 2
ATOM 2010 C C . ALA A 1 23 ? -6.878 -11.904 -0.857 1.00 0.00 23 ALA A C 2
ATOM 2011 O O . ALA A 1 23 ? -7.355 -12.626 0.018 1.00 0.00 23 ALA A O 2
ATOM 2018 N N . ASP A 1 24 ? -5.600 -11.563 -0.934 1.00 0.00 24 ASP A N 2
ATOM 2019 C CA . ASP A 1 24 ? -4.638 -12.036 0.048 1.00 0.00 24 ASP A CA 2
ATOM 2020 C C . ASP A 1 24 ? -4.793 -13.549 0.217 1.00 0.00 24 ASP A C 2
ATOM 2021 O O . ASP A 1 24 ? -5.644 -14.009 0.977 1.00 0.00 24 ASP A O 2
ATOM 2030 N N . ARG A 1 25 ? -3.956 -14.281 -0.503 1.00 0.00 25 ARG A N 2
ATOM 2031 C CA . ARG A 1 25 ? -3.989 -15.733 -0.442 1.00 0.00 25 ARG A CA 2
ATOM 2032 C C . ARG A 1 25 ? -2.610 -16.279 -0.067 1.00 0.00 25 ARG A C 2
ATOM 2033 O O . ARG A 1 25 ? -1.707 -16.321 -0.902 1.00 0.00 25 ARG A O 2
ATOM 2054 N N . ARG A 1 26 ? -2.490 -16.685 1.188 1.00 0.00 26 ARG A N 2
ATOM 2055 C CA . ARG A 1 26 ? -1.237 -17.227 1.684 1.00 0.00 26 ARG A CA 2
ATOM 2056 C C . ARG A 1 26 ? -1.251 -18.755 1.605 1.00 0.00 26 ARG A C 2
ATOM 2057 O O . ARG A 1 26 ? -1.966 -19.412 2.360 1.00 0.00 26 ARG A O 2
ATOM 2078 N N . VAL A 1 27 ? -0.453 -19.276 0.685 1.00 0.00 27 VAL A N 2
ATOM 2079 C CA . VAL A 1 27 ? -0.366 -20.715 0.498 1.00 0.00 27 VAL A CA 2
ATOM 2080 C C . VAL A 1 27 ? 0.939 -21.052 -0.227 1.00 0.00 27 VAL A C 2
ATOM 2081 O O . VAL A 1 27 ? 0.932 -21.779 -1.219 1.00 0.00 27 VAL A O 2
ATOM 2094 N N . ILE A 1 28 ? 2.027 -20.508 0.298 1.00 0.00 28 ILE A N 2
ATOM 2095 C CA . ILE A 1 28 ? 3.337 -20.742 -0.287 1.00 0.00 28 ILE A CA 2
ATOM 2096 C C . ILE A 1 28 ? 4.418 -20.315 0.707 1.00 0.00 28 ILE A C 2
ATOM 2097 O O . ILE A 1 28 ? 4.310 -19.263 1.335 1.00 0.00 28 ILE A O 2
ATOM 2113 N N . SER A 1 29 ? 5.437 -21.154 0.821 1.00 0.00 29 SER A N 2
ATOM 2114 C CA . SER A 1 29 ? 6.537 -20.878 1.728 1.00 0.00 29 SER A CA 2
ATOM 2115 C C . SER A 1 29 ? 7.852 -21.378 1.126 1.00 0.00 29 SER A C 2
ATOM 2116 O O . SER A 1 29 ? 8.045 -22.582 0.962 1.00 0.00 29 SER A O 2
ATOM 2124 N N . THR A 1 30 ? 8.721 -20.429 0.812 1.00 0.00 30 THR A N 2
ATOM 2125 C CA . THR A 1 30 ? 10.012 -20.758 0.231 1.00 0.00 30 THR A CA 2
ATOM 2126 C C . THR A 1 30 ? 11.101 -20.738 1.305 1.00 0.00 30 THR A C 2
ATOM 2127 O O . THR A 1 30 ? 12.137 -21.383 1.156 1.00 0.00 30 THR A O 2
ATOM 2138 N N . THR A 1 31 ? 10.829 -19.989 2.364 1.00 0.00 31 THR A N 2
ATOM 2139 C CA . THR A 1 31 ? 11.773 -19.876 3.463 1.00 0.00 31 THR A CA 2
ATOM 2140 C C . THR A 1 31 ? 13.130 -19.387 2.952 1.00 0.00 31 THR A C 2
ATOM 2141 O O . THR A 1 31 ? 14.095 -20.149 2.918 1.00 0.00 31 THR A O 2
ATOM 2152 N N . ASP A 1 32 ? 13.160 -18.119 2.567 1.00 0.00 32 ASP A N 2
ATOM 2153 C CA . ASP A 1 32 ? 14.382 -17.520 2.060 1.00 0.00 32 ASP A CA 2
ATOM 2154 C C . ASP A 1 32 ? 14.890 -16.481 3.062 1.00 0.00 32 ASP A C 2
ATOM 2155 O O . ASP A 1 32 ? 14.107 -15.908 3.818 1.00 0.00 32 ASP A O 2
ATOM 2164 N N . ALA A 1 33 ? 16.198 -16.269 3.035 1.00 0.00 33 ALA A N 2
ATOM 2165 C CA . ALA A 1 33 ? 16.819 -15.310 3.931 1.00 0.00 33 ALA A CA 2
ATOM 2166 C C . ALA A 1 33 ? 16.312 -13.905 3.598 1.00 0.00 33 ALA A C 2
ATOM 2167 O O . ALA A 1 33 ? 15.437 -13.742 2.749 1.00 0.00 33 ALA A O 2
ATOM 2174 N N . GLU A 1 34 ? 16.883 -12.926 4.285 1.00 0.00 34 GLU A N 2
ATOM 2175 C CA . GLU A 1 34 ? 16.500 -11.541 4.073 1.00 0.00 34 GLU A CA 2
ATOM 2176 C C . GLU A 1 34 ? 17.483 -10.858 3.120 1.00 0.00 34 GLU A C 2
ATOM 2177 O O . GLU A 1 34 ? 18.663 -11.204 3.088 1.00 0.00 34 GLU A O 2
ATOM 2189 N N . ARG A 1 35 ? 16.961 -9.900 2.368 1.00 0.00 35 ARG A N 2
ATOM 2190 C CA . ARG A 1 35 ? 17.779 -9.166 1.418 1.00 0.00 35 ARG A CA 2
ATOM 2191 C C . ARG A 1 35 ? 17.503 -7.665 1.528 1.00 0.00 35 ARG A C 2
ATOM 2192 O O . ARG A 1 35 ? 17.109 -7.029 0.552 1.00 0.00 35 ARG A O 2
ATOM 2213 N N . GLN A 1 36 ? 17.721 -7.142 2.726 1.00 0.00 36 GLN A N 2
ATOM 2214 C CA . GLN A 1 36 ? 17.500 -5.728 2.977 1.00 0.00 36 GLN A CA 2
ATOM 2215 C C . GLN A 1 36 ? 16.205 -5.265 2.305 1.00 0.00 36 GLN A C 2
ATOM 2216 O O . GLN A 1 36 ? 15.375 -6.086 1.918 1.00 0.00 36 GLN A O 2
ATOM 2230 N N . ALA A 1 37 ? 16.074 -3.952 2.188 1.00 0.00 37 ALA A N 2
ATOM 2231 C CA . ALA A 1 37 ? 14.894 -3.371 1.570 1.00 0.00 37 ALA A CA 2
ATOM 2232 C C . ALA A 1 37 ? 13.650 -4.117 2.054 1.00 0.00 37 ALA A C 2
ATOM 2233 O O . ALA A 1 37 ? 13.136 -4.992 1.358 1.00 0.00 37 ALA A O 2
ATOM 2240 N N . VAL A 1 38 ? 13.200 -3.744 3.243 1.00 0.00 38 VAL A N 2
ATOM 2241 C CA . VAL A 1 38 ? 12.025 -4.367 3.828 1.00 0.00 38 VAL A CA 2
ATOM 2242 C C . VAL A 1 38 ? 10.973 -4.586 2.739 1.00 0.00 38 VAL A C 2
ATOM 2243 O O . VAL A 1 38 ? 10.722 -3.697 1.926 1.00 0.00 38 VAL A O 2
ATOM 2256 N N . THR A 1 39 ? 10.387 -5.774 2.757 1.00 0.00 39 THR A N 2
ATOM 2257 C CA . THR A 1 39 ? 9.368 -6.121 1.781 1.00 0.00 39 THR A CA 2
ATOM 2258 C C . THR A 1 39 ? 8.025 -5.497 2.167 1.00 0.00 39 THR A C 2
ATOM 2259 O O . THR A 1 39 ? 7.782 -5.214 3.339 1.00 0.00 39 THR A O 2
ATOM 2270 N N . PRO A 1 40 ? 7.166 -5.297 1.132 1.00 0.00 40 PRO A N 2
ATOM 2271 C CA . PRO A 1 40 ? 7.533 -5.661 -0.226 1.00 0.00 40 PRO A CA 2
ATOM 2272 C C . PRO A 1 40 ? 8.528 -4.658 -0.813 1.00 0.00 40 PRO A C 2
ATOM 2273 O O . PRO A 1 40 ? 8.462 -3.466 -0.517 1.00 0.00 40 PRO A O 2
ATOM 2284 N N . PRO A 1 41 ? 9.452 -5.192 -1.656 1.00 0.00 41 PRO A N 2
ATOM 2285 C CA . PRO A 1 41 ? 10.460 -4.358 -2.287 1.00 0.00 41 PRO A CA 2
ATOM 2286 C C . PRO A 1 41 ? 9.854 -3.528 -3.421 1.00 0.00 41 PRO A C 2
ATOM 2287 O O . PRO A 1 41 ? 9.759 -3.995 -4.555 1.00 0.00 41 PRO A O 2
ATOM 2298 N N . GLY A 1 42 ? 9.460 -2.311 -3.075 1.00 0.00 42 GLY A N 2
ATOM 2299 C CA . GLY A 1 42 ? 8.865 -1.412 -4.050 1.00 0.00 42 GLY A CA 2
ATOM 2300 C C . GLY A 1 42 ? 7.757 -0.570 -3.414 1.00 0.00 42 GLY A C 2
ATOM 2301 O O . GLY A 1 42 ? 7.836 0.658 -3.401 1.00 0.00 42 GLY A O 2
ATOM 2305 N N . LEU A 1 43 ? 6.750 -1.263 -2.903 1.00 0.00 43 LEU A N 2
ATOM 2306 C CA . LEU A 1 43 ? 5.628 -0.594 -2.268 1.00 0.00 43 LEU A CA 2
ATOM 2307 C C . LEU A 1 43 ? 6.143 0.591 -1.449 1.00 0.00 43 LEU A C 2
ATOM 2308 O O . LEU A 1 43 ? 5.644 1.707 -1.584 1.00 0.00 43 LEU A O 2
ATOM 2324 N N . GLN A 1 44 ? 7.135 0.309 -0.618 1.00 0.00 44 GLN A N 2
ATOM 2325 C CA . GLN A 1 44 ? 7.723 1.338 0.223 1.00 0.00 44 GLN A CA 2
ATOM 2326 C C . GLN A 1 44 ? 8.404 2.402 -0.640 1.00 0.00 44 GLN A C 2
ATOM 2327 O O . GLN A 1 44 ? 8.161 3.595 -0.467 1.00 0.00 44 GLN A O 2
ATOM 2341 N N . GLU A 1 45 ? 9.245 1.932 -1.550 1.00 0.00 45 GLU A N 2
ATOM 2342 C CA . GLU A 1 45 ? 9.963 2.828 -2.439 1.00 0.00 45 GLU A CA 2
ATOM 2343 C C . GLU A 1 45 ? 8.981 3.725 -3.195 1.00 0.00 45 GLU A C 2
ATOM 2344 O O . GLU A 1 45 ? 9.021 4.947 -3.061 1.00 0.00 45 GLU A O 2
ATOM 2356 N N . ALA A 1 46 ? 8.122 3.083 -3.974 1.00 0.00 46 ALA A N 2
ATOM 2357 C CA . ALA A 1 46 ? 7.131 3.808 -4.752 1.00 0.00 46 ALA A CA 2
ATOM 2358 C C . ALA A 1 46 ? 6.564 4.952 -3.909 1.00 0.00 46 ALA A C 2
ATOM 2359 O O . ALA A 1 46 ? 6.855 6.119 -4.165 1.00 0.00 46 ALA A O 2
ATOM 2366 N N . ILE A 1 47 ? 5.766 4.577 -2.920 1.00 0.00 47 ILE A N 2
ATOM 2367 C CA . ILE A 1 47 ? 5.155 5.557 -2.038 1.00 0.00 47 ILE A CA 2
ATOM 2368 C C . ILE A 1 47 ? 6.239 6.487 -1.489 1.00 0.00 47 ILE A C 2
ATOM 2369 O O . ILE A 1 47 ? 6.107 7.708 -1.556 1.00 0.00 47 ILE A O 2
ATOM 2385 N N . ASN A 1 48 ? 7.287 5.873 -0.958 1.00 0.00 48 ASN A N 2
ATOM 2386 C CA . ASN A 1 48 ? 8.392 6.631 -0.397 1.00 0.00 48 ASN A CA 2
ATOM 2387 C C . ASN A 1 48 ? 8.814 7.718 -1.388 1.00 0.00 48 ASN A C 2
ATOM 2388 O O . ASN A 1 48 ? 9.236 8.801 -0.984 1.00 0.00 48 ASN A O 2
ATOM 2399 N N . ASP A 1 49 ? 8.686 7.391 -2.665 1.00 0.00 49 ASP A N 2
ATOM 2400 C CA . ASP A 1 49 ? 9.049 8.327 -3.717 1.00 0.00 49 ASP A CA 2
ATOM 2401 C C . ASP A 1 49 ? 7.996 9.434 -3.795 1.00 0.00 49 ASP A C 2
ATOM 2402 O O . ASP A 1 49 ? 8.334 10.608 -3.931 1.00 0.00 49 ASP A O 2
ATOM 2411 N N . LEU A 1 50 ? 6.741 9.019 -3.704 1.00 0.00 50 LEU A N 2
ATOM 2412 C CA . LEU A 1 50 ? 5.636 9.962 -3.763 1.00 0.00 50 LEU A CA 2
ATOM 2413 C C . LEU A 1 50 ? 5.648 10.834 -2.506 1.00 0.00 50 LEU A C 2
ATOM 2414 O O . LEU A 1 50 ? 5.411 12.039 -2.580 1.00 0.00 50 LEU A O 2
ATOM 2430 N N . VAL A 1 51 ? 5.928 10.193 -1.381 1.00 0.00 51 VAL A N 2
ATOM 2431 C CA . VAL A 1 51 ? 5.974 10.895 -0.110 1.00 0.00 51 VAL A CA 2
ATOM 2432 C C . VAL A 1 51 ? 7.127 11.901 -0.131 1.00 0.00 51 VAL A C 2
ATOM 2433 O O . VAL A 1 51 ? 7.108 12.888 0.602 1.00 0.00 51 VAL A O 2
ATOM 2446 N N . LYS A 1 52 ? 8.105 11.614 -0.978 1.00 0.00 52 LYS A N 2
ATOM 2447 C CA . LYS A 1 52 ? 9.264 12.481 -1.103 1.00 0.00 52 LYS A CA 2
ATOM 2448 C C . LYS A 1 52 ? 9.003 13.521 -2.194 1.00 0.00 52 LYS A C 2
ATOM 2449 O O . LYS A 1 52 ? 9.568 14.613 -2.164 1.00 0.00 52 LYS A O 2
ATOM 2468 N N . LYS A 1 53 ? 8.145 13.145 -3.132 1.00 0.00 53 LYS A N 2
ATOM 2469 C CA . LYS A 1 53 ? 7.802 14.032 -4.230 1.00 0.00 53 LYS A CA 2
ATOM 2470 C C . LYS A 1 53 ? 6.840 15.111 -3.728 1.00 0.00 53 LYS A C 2
ATOM 2471 O O . LYS A 1 53 ? 6.748 16.188 -4.315 1.00 0.00 53 LYS A O 2
ATOM 2490 N N . TYR A 1 54 ? 6.147 14.784 -2.647 1.00 0.00 54 TYR A N 2
ATOM 2491 C CA . TYR A 1 54 ? 5.196 15.711 -2.059 1.00 0.00 54 TYR A CA 2
ATOM 2492 C C . TYR A 1 54 ? 5.822 16.469 -0.886 1.00 0.00 54 TYR A C 2
ATOM 2493 O O . TYR A 1 54 ? 6.956 16.193 -0.499 1.00 0.00 54 TYR A O 2
ATOM 2511 N N . THR A 1 55 ? 5.054 17.408 -0.353 1.00 0.00 55 THR A N 2
ATOM 2512 C CA . THR A 1 55 ? 5.519 18.207 0.768 1.00 0.00 55 THR A CA 2
ATOM 2513 C C . THR A 1 55 ? 4.889 17.714 2.072 1.00 0.00 55 THR A C 2
ATOM 2514 O O . THR A 1 55 ? 3.667 17.610 2.175 1.00 0.00 55 THR A O 2
ATOM 2525 N N . LEU A 1 56 ? 5.750 17.424 3.036 1.00 0.00 56 LEU A N 2
ATOM 2526 C CA . LEU A 1 56 ? 5.292 16.945 4.330 1.00 0.00 56 LEU A CA 2
ATOM 2527 C C . LEU A 1 56 ? 4.185 15.911 4.122 1.00 0.00 56 LEU A C 2
ATOM 2528 O O . LEU A 1 56 ? 3.136 15.982 4.762 1.00 0.00 56 LEU A O 2
ATOM 2544 N N . ALA A 1 57 ? 4.455 14.973 3.226 1.00 0.00 57 ALA A N 2
ATOM 2545 C CA . ALA A 1 57 ? 3.494 13.925 2.927 1.00 0.00 57 ALA A CA 2
ATOM 2546 C C . ALA A 1 57 ? 3.835 12.677 3.744 1.00 0.00 57 ALA A C 2
ATOM 2547 O O . ALA A 1 57 ? 4.936 12.565 4.281 1.00 0.00 57 ALA A O 2
ATOM 2554 N N . ARG A 1 58 ? 2.871 11.771 3.812 1.00 0.00 58 ARG A N 2
ATOM 2555 C CA . ARG A 1 58 ? 3.055 10.536 4.555 1.00 0.00 58 ARG A CA 2
ATOM 2556 C C . ARG A 1 58 ? 1.939 9.545 4.222 1.00 0.00 58 ARG A C 2
ATOM 2557 O O . ARG A 1 58 ? 0.759 9.889 4.282 1.00 0.00 58 ARG A O 2
ATOM 2578 N N . ALA A 1 59 ? 2.350 8.333 3.878 1.00 0.00 59 ALA A N 2
ATOM 2579 C CA . ALA A 1 59 ? 1.399 7.289 3.535 1.00 0.00 59 ALA A CA 2
ATOM 2580 C C . ALA A 1 59 ? 1.739 6.018 4.316 1.00 0.00 59 ALA A C 2
ATOM 2581 O O . ALA A 1 59 ? 2.912 5.707 4.521 1.00 0.00 59 ALA A O 2
ATOM 2588 N N . PHE A 1 60 ? 0.694 5.319 4.732 1.00 0.00 60 PHE A N 2
ATOM 2589 C CA . PHE A 1 60 ? 0.867 4.090 5.486 1.00 0.00 60 PHE A CA 2
ATOM 2590 C C . PHE A 1 60 ? -0.125 3.020 5.026 1.00 0.00 60 PHE A C 2
ATOM 2591 O O . PHE A 1 60 ? -1.098 3.325 4.339 1.00 0.00 60 PHE A O 2
ATOM 2608 N N . VAL A 1 61 ? 0.156 1.787 5.425 1.00 0.00 61 VAL A N 2
ATOM 2609 C CA . VAL A 1 61 ? -0.700 0.671 5.062 1.00 0.00 61 VAL A CA 2
ATOM 2610 C C . VAL A 1 61 ? -0.637 -0.392 6.161 1.00 0.00 61 VAL A C 2
ATOM 2611 O O . VAL A 1 61 ? 0.436 -0.686 6.685 1.00 0.00 61 VAL A O 2
ATOM 2624 N N . ARG A 1 62 ? -1.801 -0.940 6.477 1.00 0.00 62 ARG A N 2
ATOM 2625 C CA . ARG A 1 62 ? -1.892 -1.964 7.504 1.00 0.00 62 ARG A CA 2
ATOM 2626 C C . ARG A 1 62 ? -3.049 -2.919 7.201 1.00 0.00 62 ARG A C 2
ATOM 2627 O O . ARG A 1 62 ? -4.206 -2.504 7.158 1.00 0.00 62 ARG A O 2
ATOM 2648 N N . PRO A 1 63 ? -2.686 -4.213 6.992 1.00 0.00 63 PRO A N 2
ATOM 2649 C CA . PRO A 1 63 ? -3.680 -5.230 6.694 1.00 0.00 63 PRO A CA 2
ATOM 2650 C C . PRO A 1 63 ? -4.463 -5.616 7.951 1.00 0.00 63 PRO A C 2
ATOM 2651 O O . PRO A 1 63 ? -4.233 -5.062 9.025 1.00 0.00 63 PRO A O 2
ATOM 2662 N N . SER A 1 64 ? -5.373 -6.563 7.774 1.00 0.00 64 SER A N 2
ATOM 2663 C CA . SER A 1 64 ? -6.192 -7.029 8.880 1.00 0.00 64 SER A CA 2
ATOM 2664 C C . SER A 1 64 ? -6.203 -8.558 8.915 1.00 0.00 64 SER A C 2
ATOM 2665 O O . SER A 1 64 ? -6.239 -9.206 7.870 1.00 0.00 64 SER A O 2
ATOM 2673 N N . GLY A 1 65 ? -6.172 -9.092 10.127 1.00 0.00 65 GLY A N 2
ATOM 2674 C CA . GLY A 1 65 ? -6.178 -10.533 10.312 1.00 0.00 65 GLY A CA 2
ATOM 2675 C C . GLY A 1 65 ? -7.585 -11.103 10.125 1.00 0.00 65 GLY A C 2
ATOM 2676 O O . GLY A 1 65 ? -7.968 -11.471 9.016 1.00 0.00 65 GLY A O 2
ATOM 2680 N N . THR A 1 66 ? -8.317 -11.160 11.228 1.00 0.00 66 THR A N 2
ATOM 2681 C CA . THR A 1 66 ? -9.674 -11.680 11.200 1.00 0.00 66 THR A CA 2
ATOM 2682 C C . THR A 1 66 ? -10.486 -10.992 10.101 1.00 0.00 66 THR A C 2
ATOM 2683 O O . THR A 1 66 ? -11.227 -11.647 9.370 1.00 0.00 66 THR A O 2
ATOM 2694 N N . GLU A 1 67 ? -10.319 -9.680 10.019 1.00 0.00 67 GLU A N 2
ATOM 2695 C CA . GLU A 1 67 ? -11.027 -8.897 9.021 1.00 0.00 67 GLU A CA 2
ATOM 2696 C C . GLU A 1 67 ? -10.355 -9.045 7.655 1.00 0.00 67 GLU A C 2
ATOM 2697 O O . GLU A 1 67 ? -9.273 -9.622 7.550 1.00 0.00 67 GLU A O 2
ATOM 2709 N N . ASP A 1 68 ? -11.023 -8.514 6.641 1.00 0.00 68 ASP A N 2
ATOM 2710 C CA . ASP A 1 68 ? -10.504 -8.580 5.286 1.00 0.00 68 ASP A CA 2
ATOM 2711 C C . ASP A 1 68 ? -10.386 -7.164 4.720 1.00 0.00 68 ASP A C 2
ATOM 2712 O O . ASP A 1 68 ? -10.734 -6.193 5.390 1.00 0.00 68 ASP A O 2
ATOM 2721 N N . ILE A 1 69 ? -9.894 -7.090 3.492 1.00 0.00 69 ILE A N 2
ATOM 2722 C CA . ILE A 1 69 ? -9.726 -5.809 2.828 1.00 0.00 69 ILE A CA 2
ATOM 2723 C C . ILE A 1 69 ? -8.550 -5.062 3.460 1.00 0.00 69 ILE A C 2
ATOM 2724 O O . ILE A 1 69 ? -8.279 -5.218 4.650 1.00 0.00 69 ILE A O 2
ATOM 2740 N N . VAL A 1 70 ? -7.882 -4.269 2.635 1.00 0.00 70 VAL A N 2
ATOM 2741 C CA . VAL A 1 70 ? -6.741 -3.498 3.099 1.00 0.00 70 VAL A CA 2
ATOM 2742 C C . VAL A 1 70 ? -7.162 -2.040 3.295 1.00 0.00 70 VAL A C 2
ATOM 2743 O O . VAL A 1 70 ? -7.849 -1.469 2.449 1.00 0.00 70 VAL A O 2
ATOM 2756 N N . ARG A 1 71 ? -6.730 -1.478 4.415 1.00 0.00 71 ARG A N 2
ATOM 2757 C CA . ARG A 1 71 ? -7.054 -0.098 4.732 1.00 0.00 71 ARG A CA 2
ATOM 2758 C C . ARG A 1 71 ? -5.864 0.812 4.418 1.00 0.00 71 ARG A C 2
ATOM 2759 O O . ARG A 1 71 ? -4.799 0.676 5.018 1.00 0.00 71 ARG A O 2
ATOM 2780 N N . VAL A 1 72 ? -6.085 1.718 3.478 1.00 0.00 72 VAL A N 2
ATOM 2781 C CA . VAL A 1 72 ? -5.045 2.650 3.076 1.00 0.00 72 VAL A CA 2
ATOM 2782 C C . VAL A 1 72 ? -5.277 3.995 3.767 1.00 0.00 72 VAL A C 2
ATOM 2783 O O . VAL A 1 72 ? -6.388 4.521 3.753 1.00 0.00 72 VAL A O 2
ATOM 2796 N N . TYR A 1 73 ? -4.209 4.514 4.356 1.00 0.00 73 TYR A N 2
ATOM 2797 C CA . TYR A 1 73 ? -4.282 5.787 5.051 1.00 0.00 73 TYR A CA 2
ATOM 2798 C C . TYR A 1 73 ? -3.060 6.654 4.737 1.00 0.00 73 TYR A C 2
ATOM 2799 O O . TYR A 1 73 ? -1.931 6.167 4.746 1.00 0.00 73 TYR A O 2
ATOM 2817 N N . ALA A 1 74 ? -3.329 7.923 4.467 1.00 0.00 74 ALA A N 2
ATOM 2818 C CA . ALA A 1 74 ? -2.266 8.862 4.151 1.00 0.00 74 ALA A CA 2
ATOM 2819 C C . ALA A 1 74 ? -2.533 10.188 4.867 1.00 0.00 74 ALA A C 2
ATOM 2820 O O . ALA A 1 74 ? -3.633 10.416 5.368 1.00 0.00 74 ALA A O 2
ATOM 2827 N N . GLU A 1 75 ? -1.508 11.027 4.891 1.00 0.00 75 GLU A N 2
ATOM 2828 C CA . GLU A 1 75 ? -1.618 12.324 5.537 1.00 0.00 75 GLU A CA 2
ATOM 2829 C C . GLU A 1 75 ? -0.546 13.276 5.003 1.00 0.00 75 GLU A C 2
ATOM 2830 O O . GLU A 1 75 ? 0.643 12.966 5.050 1.00 0.00 75 GLU A O 2
ATOM 2842 N N . ALA A 1 76 ? -1.005 14.416 4.507 1.00 0.00 76 ALA A N 2
ATOM 2843 C CA . ALA A 1 76 ? -0.100 15.415 3.965 1.00 0.00 76 ALA A CA 2
ATOM 2844 C C . ALA A 1 76 ? -0.313 16.741 4.697 1.00 0.00 76 ALA A C 2
ATOM 2845 O O . ALA A 1 76 ? -1.086 16.810 5.652 1.00 0.00 76 ALA A O 2
ATOM 2852 N N . ASN A 1 77 ? 0.386 17.761 4.222 1.00 0.00 77 ASN A N 2
ATOM 2853 C CA . ASN A 1 77 ? 0.283 19.082 4.820 1.00 0.00 77 ASN A CA 2
ATOM 2854 C C . ASN A 1 77 ? -0.884 19.837 4.180 1.00 0.00 77 ASN A C 2
ATOM 2855 O O . ASN A 1 77 ? -1.494 20.696 4.814 1.00 0.00 77 ASN A O 2
ATOM 2866 N N . SER A 1 78 ? -1.159 19.488 2.932 1.00 0.00 78 SER A N 2
ATOM 2867 C CA . SER A 1 78 ? -2.242 20.123 2.199 1.00 0.00 78 SER A CA 2
ATOM 2868 C C . SER A 1 78 ? -3.323 19.092 1.867 1.00 0.00 78 SER A C 2
ATOM 2869 O O . SER A 1 78 ? -3.019 17.927 1.615 1.00 0.00 78 SER A O 2
ATOM 2877 N N . GLN A 1 79 ? -4.563 19.559 1.877 1.00 0.00 79 GLN A N 2
ATOM 2878 C CA . GLN A 1 79 ? -5.691 18.693 1.580 1.00 0.00 79 GLN A CA 2
ATOM 2879 C C . GLN A 1 79 ? -5.485 17.996 0.233 1.00 0.00 79 GLN A C 2
ATOM 2880 O O . GLN A 1 79 ? -5.790 16.814 0.089 1.00 0.00 79 GLN A O 2
ATOM 2894 N N . GLU A 1 80 ? -4.969 18.760 -0.719 1.00 0.00 80 GLU A N 2
ATOM 2895 C CA . GLU A 1 80 ? -4.719 18.231 -2.049 1.00 0.00 80 GLU A CA 2
ATOM 2896 C C . GLU A 1 80 ? -3.756 17.045 -1.976 1.00 0.00 80 GLU A C 2
ATOM 2897 O O . GLU A 1 80 ? -4.129 15.917 -2.296 1.00 0.00 80 GLU A O 2
ATOM 2909 N N . SER A 1 81 ? -2.536 17.339 -1.553 1.00 0.00 81 SER A N 2
ATOM 2910 C CA . SER A 1 81 ? -1.516 16.311 -1.434 1.00 0.00 81 SER A CA 2
ATOM 2911 C C . SER A 1 81 ? -2.080 15.098 -0.692 1.00 0.00 81 SER A C 2
ATOM 2912 O O . SER A 1 81 ? -1.888 13.960 -1.118 1.00 0.00 81 SER A O 2
ATOM 2920 N N . ALA A 1 82 ? -2.765 15.383 0.406 1.00 0.00 82 ALA A N 2
ATOM 2921 C CA . ALA A 1 82 ? -3.359 14.329 1.212 1.00 0.00 82 ALA A CA 2
ATOM 2922 C C . ALA A 1 82 ? -4.218 13.432 0.319 1.00 0.00 82 ALA A C 2
ATOM 2923 O O . ALA A 1 82 ? -3.962 12.234 0.208 1.00 0.00 82 ALA A O 2
ATOM 2930 N N . ASP A 1 83 ? -5.218 14.046 -0.295 1.00 0.00 83 ASP A N 2
ATOM 2931 C CA . ASP A 1 83 ? -6.116 13.318 -1.175 1.00 0.00 83 ASP A CA 2
ATOM 2932 C C . ASP A 1 83 ? -5.297 12.583 -2.238 1.00 0.00 83 ASP A C 2
ATOM 2933 O O . ASP A 1 83 ? -5.367 11.360 -2.345 1.00 0.00 83 ASP A O 2
ATOM 2942 N N . ARG A 1 84 ? -4.539 13.360 -2.997 1.00 0.00 84 ARG A N 2
ATOM 2943 C CA . ARG A 1 84 ? -3.707 12.798 -4.048 1.00 0.00 84 ARG A CA 2
ATOM 2944 C C . ARG A 1 84 ? -2.922 11.597 -3.518 1.00 0.00 84 ARG A C 2
ATOM 2945 O O . ARG A 1 84 ? -3.112 10.473 -3.980 1.00 0.00 84 ARG A O 2
ATOM 2966 N N . LEU A 1 85 ? -2.055 11.875 -2.555 1.00 0.00 85 LEU A N 2
ATOM 2967 C CA . LEU A 1 85 ? -1.240 10.832 -1.957 1.00 0.00 85 LEU A CA 2
ATOM 2968 C C . LEU A 1 85 ? -2.097 9.582 -1.741 1.00 0.00 85 LEU A C 2
ATOM 2969 O O . LEU A 1 85 ? -1.767 8.506 -2.237 1.00 0.00 85 LEU A O 2
ATOM 2985 N N . ALA A 1 86 ? -3.180 9.767 -1.002 1.00 0.00 86 ALA A N 2
ATOM 2986 C CA . ALA A 1 86 ? -4.087 8.668 -0.715 1.00 0.00 86 ALA A CA 2
ATOM 2987 C C . ALA A 1 86 ? -4.575 8.058 -2.030 1.00 0.00 86 ALA A C 2
ATOM 2988 O O . ALA A 1 86 ? -4.240 6.919 -2.353 1.00 0.00 86 ALA A O 2
ATOM 2995 N N . TYR A 1 87 ? -5.358 8.844 -2.755 1.00 0.00 87 TYR A N 2
ATOM 2996 C CA . TYR A 1 87 ? -5.895 8.395 -4.028 1.00 0.00 87 TYR A CA 2
ATOM 2997 C C . TYR A 1 87 ? -4.856 7.588 -4.808 1.00 0.00 87 TYR A C 2
ATOM 2998 O O . TYR A 1 87 ? -5.168 6.530 -5.353 1.00 0.00 87 TYR A O 2
ATOM 3016 N N . GLU A 1 88 ? -3.642 8.117 -4.837 1.00 0.00 88 GLU A N 2
ATOM 3017 C CA . GLU A 1 88 ? -2.555 7.459 -5.541 1.00 0.00 88 GLU A CA 2
ATOM 3018 C C . GLU A 1 88 ? -2.214 6.128 -4.866 1.00 0.00 88 GLU A C 2
ATOM 3019 O O . GLU A 1 88 ? -2.429 5.063 -5.442 1.00 0.00 88 GLU A O 2
ATOM 3031 N N . VAL A 1 89 ? -1.688 6.234 -3.654 1.00 0.00 89 VAL A N 2
ATOM 3032 C CA . VAL A 1 89 ? -1.315 5.053 -2.895 1.00 0.00 89 VAL A CA 2
ATOM 3033 C C . VAL A 1 89 ? -2.375 3.968 -3.094 1.00 0.00 89 VAL A C 2
ATOM 3034 O O . VAL A 1 89 ? -2.085 2.904 -3.640 1.00 0.00 89 VAL A O 2
ATOM 3047 N N . SER A 1 90 ? -3.582 4.274 -2.642 1.00 0.00 90 SER A N 2
ATOM 3048 C CA . SER A 1 90 ? -4.687 3.338 -2.764 1.00 0.00 90 SER A CA 2
ATOM 3049 C C . SER A 1 90 ? -4.618 2.621 -4.114 1.00 0.00 90 SER A C 2
ATOM 3050 O O . SER A 1 90 ? -4.729 1.397 -4.177 1.00 0.00 90 SER A O 2
ATOM 3058 N N . LEU A 1 91 ? -4.436 3.413 -5.160 1.00 0.00 91 LEU A N 2
ATOM 3059 C CA . LEU A 1 91 ? -4.351 2.869 -6.505 1.00 0.00 91 LEU A CA 2
ATOM 3060 C C . LEU A 1 91 ? -3.070 2.043 -6.636 1.00 0.00 91 LEU A C 2
ATOM 3061 O O . LEU A 1 91 ? -3.113 0.885 -7.049 1.00 0.00 91 LEU A O 2
ATOM 3077 N N . LEU A 1 92 ? -1.960 2.671 -6.277 1.00 0.00 92 LEU A N 2
ATOM 3078 C CA . LEU A 1 92 ? -0.668 2.008 -6.350 1.00 0.00 92 LEU A CA 2
ATOM 3079 C C . LEU A 1 92 ? -0.793 0.594 -5.779 1.00 0.00 92 LEU A C 2
ATOM 3080 O O . LEU A 1 92 ? -0.280 -0.361 -6.360 1.00 0.00 92 LEU A O 2
ATOM 3096 N N . VAL A 1 93 ? -1.476 0.505 -4.648 1.00 0.00 93 VAL A N 2
ATOM 3097 C CA . VAL A 1 93 ? -1.674 -0.776 -3.992 1.00 0.00 93 VAL A CA 2
ATOM 3098 C C . VAL A 1 93 ? -2.344 -1.746 -4.968 1.00 0.00 93 VAL A C 2
ATOM 3099 O O . VAL A 1 93 ? -1.745 -2.743 -5.367 1.00 0.00 93 VAL A O 2
ATOM 3112 N N . PHE A 1 94 ? -3.578 -1.419 -5.324 1.00 0.00 94 PHE A N 2
ATOM 3113 C CA . PHE A 1 94 ? -4.335 -2.248 -6.245 1.00 0.00 94 PHE A CA 2
ATOM 3114 C C . PHE A 1 94 ? -3.432 -2.817 -7.341 1.00 0.00 94 PHE A C 2
ATOM 3115 O O . PHE A 1 94 ? -3.561 -3.982 -7.715 1.00 0.00 94 PHE A O 2
ATOM 3132 N N . GLN A 1 95 ? -2.537 -1.968 -7.826 1.00 0.00 95 GLN A N 2
ATOM 3133 C CA . GLN A 1 95 ? -1.612 -2.371 -8.871 1.00 0.00 95 GLN A CA 2
ATOM 3134 C C . GLN A 1 95 ? -0.473 -3.204 -8.280 1.00 0.00 95 GLN A C 2
ATOM 3135 O O . GLN A 1 95 ? -0.151 -4.274 -8.794 1.00 0.00 95 GLN A O 2
ATOM 3149 N N . LEU A 1 96 ? 0.104 -2.682 -7.208 1.00 0.00 96 LEU A N 2
ATOM 3150 C CA . LEU A 1 96 ? 1.200 -3.365 -6.541 1.00 0.00 96 LEU A CA 2
ATOM 3151 C C . LEU A 1 96 ? 0.704 -4.705 -5.996 1.00 0.00 96 LEU A C 2
ATOM 3152 O O . LEU A 1 96 ? 0.842 -5.736 -6.652 1.00 0.00 96 LEU A O 2
ATOM 3168 N N . ALA A 1 97 ? 0.137 -4.648 -4.800 1.00 0.00 97 ALA A N 2
ATOM 3169 C CA . ALA A 1 97 ? -0.380 -5.844 -4.158 1.00 0.00 97 ALA A CA 2
ATOM 3170 C C . ALA A 1 97 ? -1.156 -6.673 -5.184 1.00 0.00 97 ALA A C 2
ATOM 3171 O O . ALA A 1 97 ? -0.790 -7.811 -5.473 1.00 0.00 97 ALA A O 2
ATOM 3178 N N . GLY A 1 98 ? -2.214 -6.069 -5.707 1.00 0.00 98 GLY A N 2
ATOM 3179 C CA . GLY A 1 98 ? -3.044 -6.737 -6.695 1.00 0.00 98 GLY A CA 2
ATOM 3180 C C . GLY A 1 98 ? -4.491 -6.847 -6.210 1.00 0.00 98 GLY A C 2
ATOM 3181 O O . GLY A 1 98 ? -4.951 -7.932 -5.858 1.00 0.00 98 GLY A O 2
ATOM 3185 N N . GLY A 1 99 ? -5.169 -5.708 -6.208 1.00 0.00 99 GLY A N 2
ATOM 3186 C CA . GLY A 1 99 ? -6.554 -5.663 -5.773 1.00 0.00 99 GLY A CA 2
ATOM 3187 C C . GLY A 1 99 ? -7.441 -6.525 -6.673 1.00 0.00 99 GLY A C 2
ATOM 3188 O O . GLY A 1 99 ? -7.154 -6.691 -7.858 1.00 0.00 99 GLY A O 2
ATOM 3192 N N . ILE A 1 100 ? -8.500 -7.052 -6.078 1.00 0.00 100 ILE A N 2
ATOM 3193 C CA . ILE A 1 100 ? -9.430 -7.893 -6.811 1.00 0.00 100 ILE A CA 2
ATOM 3194 C C . ILE A 1 100 ? -10.836 -7.298 -6.713 1.00 0.00 100 ILE A C 2
ATOM 3195 O O . ILE A 1 100 ? -11.181 -6.674 -5.710 1.00 0.00 100 ILE A O 2
ATOM 3211 N N . GLY A 1 101 ? -11.611 -7.513 -7.766 1.00 0.00 101 GLY A N 2
ATOM 3212 C CA . GLY A 1 101 ? -12.971 -7.005 -7.811 1.00 0.00 101 GLY A CA 2
ATOM 3213 C C . GLY A 1 101 ? -12.984 -5.482 -7.952 1.00 0.00 101 GLY A C 2
ATOM 3214 O O . GLY A 1 101 ? -12.237 -4.923 -8.754 1.00 0.00 101 GLY A O 2
ATOM 3218 N N . GLU A 1 102 ? -13.841 -4.853 -7.162 1.00 0.00 102 GLU A N 2
ATOM 3219 C CA . GLU A 1 102 ? -13.961 -3.405 -7.189 1.00 0.00 102 GLU A CA 2
ATOM 3220 C C . GLU A 1 102 ? -12.586 -2.756 -7.028 1.00 0.00 102 GLU A C 2
ATOM 3221 O O . GLU A 1 102 ? -11.641 -3.399 -6.573 1.00 0.00 102 GLU A O 2
ATOM 3233 N N . ARG A 1 103 ? -12.516 -1.489 -7.409 1.00 0.00 103 ARG A N 2
ATOM 3234 C CA . ARG A 1 103 ? -11.272 -0.745 -7.313 1.00 0.00 103 ARG A CA 2
ATOM 3235 C C . ARG A 1 103 ? -11.539 0.756 -7.446 1.00 0.00 103 ARG A C 2
ATOM 3236 O O . ARG A 1 103 ? -12.583 1.161 -7.952 1.00 0.00 103 ARG A O 2
ATOM 3257 N N . PRO A 1 104 ? -10.550 1.559 -6.969 1.00 0.00 104 PRO A N 2
ATOM 3258 C CA . PRO A 1 104 ? -10.668 3.006 -7.030 1.00 0.00 104 PRO A CA 2
ATOM 3259 C C . PRO A 1 104 ? -10.443 3.515 -8.455 1.00 0.00 104 PRO A C 2
ATOM 3260 O O . PRO A 1 104 ? -9.517 3.078 -9.136 1.00 0.00 104 PRO A O 2
ATOM 3271 N N . GLN A 1 105 ? -11.306 4.433 -8.865 1.00 0.00 105 GLN A N 2
ATOM 3272 C CA . GLN A 1 105 ? -11.213 5.007 -10.196 1.00 0.00 105 GLN A CA 2
ATOM 3273 C C . GLN A 1 105 ? -10.451 6.333 -10.152 1.00 0.00 105 GLN A C 2
ATOM 3274 O O . GLN A 1 105 ? -10.450 7.018 -9.130 1.00 0.00 105 GLN A O 2
ATOM 3288 N N . PRO A 1 106 ? -9.803 6.663 -11.301 1.00 0.00 106 PRO A N 2
ATOM 3289 C CA . PRO A 1 106 ? -9.039 7.894 -11.402 1.00 0.00 106 PRO A CA 2
ATOM 3290 C C . PRO A 1 106 ? -9.964 9.105 -11.535 1.00 0.00 106 PRO A C 2
ATOM 3291 O O . PRO A 1 106 ? -9.867 9.863 -12.499 1.00 0.00 106 PRO A O 2
ATOM 3302 N N . SER A 1 107 ? -10.842 9.249 -10.553 1.00 0.00 107 SER A N 2
ATOM 3303 C CA . SER A 1 107 ? -11.785 10.355 -10.548 1.00 0.00 107 SER A CA 2
ATOM 3304 C C . SER A 1 107 ? -12.614 10.342 -11.834 1.00 0.00 107 SER A C 2
ATOM 3305 O O . SER A 1 107 ? -12.745 9.304 -12.481 1.00 0.00 107 SER A O 2
ATOM 3313 N N . GLY A 1 108 ? -13.152 11.506 -12.165 1.00 0.00 108 GLY A N 2
ATOM 3314 C CA . GLY A 1 108 ? -13.965 11.642 -13.362 1.00 0.00 108 GLY A CA 2
ATOM 3315 C C . GLY A 1 108 ? -13.213 12.410 -14.451 1.00 0.00 108 GLY A C 2
ATOM 3316 O O . GLY A 1 108 ? -12.730 11.816 -15.413 1.00 0.00 108 GLY A O 2
ATOM 3320 N N . PRO A 1 109 ? -13.137 13.754 -14.258 1.00 0.00 109 PRO A N 2
AT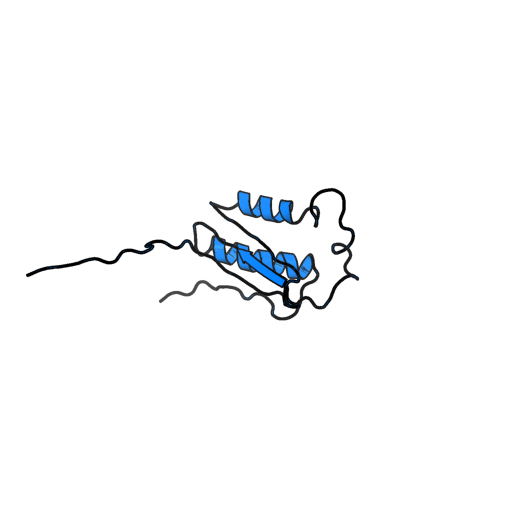OM 3321 C CA . PRO A 1 109 ? -12.452 14.609 -15.212 1.00 0.00 109 PRO A CA 2
ATOM 3322 C C . PRO A 1 109 ? -10.934 14.470 -15.084 1.00 0.00 109 PRO A C 2
ATOM 3323 O O . PRO A 1 109 ? -10.223 14.433 -16.087 1.00 0.00 109 PRO A O 2
ATOM 3334 N N . SER A 1 110 ? -10.482 14.395 -13.840 1.00 0.00 110 SER A N 2
ATOM 3335 C CA . SER A 1 110 ? -9.061 14.260 -13.568 1.00 0.00 110 SER A CA 2
ATOM 3336 C C . SER A 1 110 ? -8.342 15.575 -13.874 1.00 0.00 110 SER A C 2
ATOM 3337 O O . SER A 1 110 ? -7.766 16.194 -12.981 1.00 0.00 110 SER A O 2
ATOM 3345 N N . SER A 1 111 ? -8.399 15.963 -15.140 1.00 0.00 111 SER A N 2
ATOM 3346 C CA . SER A 1 111 ? -7.761 17.193 -15.575 1.00 0.00 111 SER A CA 2
ATOM 3347 C C . SER A 1 111 ? -8.668 18.388 -15.275 1.00 0.00 111 SER A C 2
ATOM 3348 O O . SER A 1 111 ? -9.867 18.344 -15.546 1.00 0.00 111 SER A O 2
ATOM 3356 N N . GLY A 1 112 ? -8.061 19.427 -14.721 1.00 0.00 112 GLY A N 2
ATOM 3357 C CA . GLY A 1 112 ? -8.800 20.632 -14.382 1.00 0.00 112 GLY A CA 2
ATOM 3358 C C . GLY A 1 112 ? -8.186 21.859 -15.058 1.00 0.00 112 GLY A C 2
ATOM 3359 O O . GLY A 1 112 ? -8.897 22.801 -15.405 1.00 0.00 112 GLY A O 2
ATOM 3363 N N . GLY A 1 1 ? 2.206 40.196 35.371 1.00 0.00 1 GLY A N 3
ATOM 3364 C CA . GLY A 1 1 ? 2.222 39.080 34.441 1.00 0.00 1 GLY A CA 3
ATOM 3365 C C . GLY A 1 1 ? 0.817 38.788 33.910 1.00 0.00 1 GLY A C 3
ATOM 3366 O O . GLY A 1 1 ? -0.144 39.455 34.289 1.00 0.00 1 GLY A O 3
ATOM 3370 N N . SER A 1 2 ? 0.743 37.790 33.042 1.00 0.00 2 SER A N 3
ATOM 3371 C CA . SER A 1 2 ? -0.529 37.401 32.455 1.00 0.00 2 SER A CA 3
ATOM 3372 C C . SER A 1 2 ? -0.421 35.999 31.854 1.00 0.00 2 SER A C 3
ATOM 3373 O O . SER A 1 2 ? 0.673 35.445 31.753 1.00 0.00 2 SER A O 3
ATOM 3381 N N . SER A 1 3 ? -1.570 35.465 31.468 1.00 0.00 3 SER A N 3
ATOM 3382 C CA . SER A 1 3 ? -1.618 34.138 30.879 1.00 0.00 3 SER A CA 3
ATOM 3383 C C . SER A 1 3 ? -2.638 34.108 29.739 1.00 0.00 3 SER A C 3
ATOM 3384 O O . SER A 1 3 ? -3.405 35.054 29.562 1.00 0.00 3 SER A O 3
ATOM 3392 N N . GLY A 1 4 ? -2.615 33.012 28.995 1.00 0.00 4 GLY A N 3
ATOM 3393 C CA . GLY A 1 4 ? -3.528 32.847 27.877 1.00 0.00 4 GLY A CA 3
ATOM 3394 C C . GLY A 1 4 ? -4.503 31.696 28.131 1.00 0.00 4 GLY A C 3
ATOM 3395 O O . GLY A 1 4 ? -4.829 31.395 29.278 1.00 0.00 4 GLY A O 3
ATOM 3399 N N . SER A 1 5 ? -4.942 31.083 27.041 1.00 0.00 5 SER A N 3
ATOM 3400 C CA . SER A 1 5 ? -5.874 29.971 27.131 1.00 0.00 5 SER A CA 3
ATOM 3401 C C . SER A 1 5 ? -5.899 29.201 25.810 1.00 0.00 5 SER A C 3
ATOM 3402 O O . SER A 1 5 ? -5.352 29.661 24.809 1.00 0.00 5 SER A O 3
ATOM 3410 N N . SER A 1 6 ? -6.540 28.042 25.849 1.00 0.00 6 SER A N 3
ATOM 3411 C CA . SER A 1 6 ? -6.644 27.204 24.667 1.00 0.00 6 SER A CA 3
ATOM 3412 C C . SER A 1 6 ? -8.115 26.934 24.344 1.00 0.00 6 SER A C 3
ATOM 3413 O O . SER A 1 6 ? -8.997 27.248 25.142 1.00 0.00 6 SER A O 3
ATOM 3421 N N . GLY A 1 7 ? -8.334 26.354 23.173 1.00 0.00 7 GLY A N 3
ATOM 3422 C CA . GLY A 1 7 ? -9.683 26.038 22.736 1.00 0.00 7 GLY A CA 3
ATOM 3423 C C . GLY A 1 7 ? -9.890 24.525 22.646 1.00 0.00 7 GLY A C 3
ATOM 3424 O O . GLY A 1 7 ? -9.156 23.756 23.264 1.00 0.00 7 GLY A O 3
ATOM 3428 N N . ALA A 1 8 ? -10.894 24.142 21.870 1.00 0.00 8 ALA A N 3
ATOM 3429 C CA . ALA A 1 8 ? -11.207 22.734 21.691 1.00 0.00 8 ALA A CA 3
ATOM 3430 C C . ALA A 1 8 ? -10.716 22.278 20.315 1.00 0.00 8 ALA A C 3
ATOM 3431 O O . ALA A 1 8 ? -11.026 22.905 19.303 1.00 0.00 8 ALA A O 3
ATOM 3438 N N . ILE A 1 9 ? -9.959 21.191 20.323 1.00 0.00 9 ILE A N 3
ATOM 3439 C CA . ILE A 1 9 ? -9.422 20.644 19.089 1.00 0.00 9 ILE A CA 3
ATOM 3440 C C . ILE A 1 9 ? -10.575 20.329 18.133 1.00 0.00 9 ILE A C 3
ATOM 3441 O O . ILE A 1 9 ? -11.471 19.556 18.469 1.00 0.00 9 ILE A O 3
ATOM 3457 N N . TYR A 1 10 ? -10.513 20.942 16.960 1.00 0.00 10 TYR A N 3
ATOM 3458 C CA . TYR A 1 10 ? -11.540 20.736 15.953 1.00 0.00 10 TYR A CA 3
ATOM 3459 C C . TYR A 1 10 ? -10.932 20.694 14.550 1.00 0.00 10 TYR A C 3
ATOM 3460 O O . TYR A 1 10 ? -10.828 21.723 13.883 1.00 0.00 10 TYR A O 3
ATOM 3478 N N . VAL A 1 11 ? -10.545 19.494 14.143 1.00 0.00 11 VAL A N 3
ATOM 3479 C CA . VAL A 1 11 ? -9.950 19.304 12.831 1.00 0.00 11 VAL A CA 3
ATOM 3480 C C . VAL A 1 11 ? -8.628 20.072 12.760 1.00 0.00 11 VAL A C 3
ATOM 3481 O O . VAL A 1 11 ? -8.601 21.287 12.953 1.00 0.00 11 VAL A O 3
ATOM 3494 N N . ASP A 1 12 ? -7.565 19.332 12.482 1.00 0.00 12 ASP A N 3
ATOM 3495 C CA . ASP A 1 12 ? -6.243 19.928 12.383 1.00 0.00 12 ASP A CA 3
ATOM 3496 C C . ASP A 1 12 ? -5.708 19.738 10.962 1.00 0.00 12 ASP A C 3
ATOM 3497 O O . ASP A 1 12 ? -5.984 20.547 10.078 1.00 0.00 12 ASP A O 3
ATOM 3506 N N . LEU A 1 13 ? -4.953 18.663 10.787 1.00 0.00 13 LEU A N 3
ATOM 3507 C CA . LEU A 1 13 ? -4.377 18.357 9.489 1.00 0.00 13 LEU A CA 3
ATOM 3508 C C . LEU A 1 13 ? -5.343 17.466 8.705 1.00 0.00 13 LEU A C 3
ATOM 3509 O O . LEU A 1 13 ? -6.148 16.748 9.294 1.00 0.00 13 LEU A O 3
ATOM 3525 N N . PRO A 1 14 ? -5.227 17.545 7.352 1.00 0.00 14 PRO A N 3
ATOM 3526 C CA . PRO A 1 14 ? -6.080 16.754 6.481 1.00 0.00 14 PRO A CA 3
ATOM 3527 C C . PRO A 1 14 ? -5.643 15.288 6.468 1.00 0.00 14 PRO A C 3
ATOM 3528 O O . PRO A 1 14 ? -4.490 14.978 6.766 1.00 0.00 14 PRO A O 3
ATOM 3539 N N . ASN A 1 15 ? -6.586 14.426 6.120 1.00 0.00 15 ASN A N 3
ATOM 3540 C CA . ASN A 1 15 ? -6.313 13.000 6.065 1.00 0.00 15 ASN A CA 3
ATOM 3541 C C . ASN A 1 15 ? -7.331 12.325 5.143 1.00 0.00 15 ASN A C 3
ATOM 3542 O O . ASN A 1 15 ? -8.472 12.772 5.040 1.00 0.00 15 ASN A O 3
ATOM 3553 N N . ARG A 1 16 ? -6.881 11.260 4.496 1.00 0.00 16 ARG A N 3
ATOM 3554 C CA . ARG A 1 16 ? -7.738 10.519 3.586 1.00 0.00 16 ARG A CA 3
ATOM 3555 C C . ARG A 1 16 ? -7.385 9.031 3.617 1.00 0.00 16 ARG A C 3
ATOM 3556 O O . ARG A 1 16 ? -6.220 8.663 3.477 1.00 0.00 16 ARG A O 3
ATOM 3577 N N . GLN A 1 17 ? -8.413 8.215 3.802 1.00 0.00 17 GLN A N 3
ATOM 3578 C CA . GLN A 1 17 ? -8.225 6.775 3.853 1.00 0.00 17 GLN A CA 3
ATOM 3579 C C . GLN A 1 17 ? -9.219 6.077 2.923 1.00 0.00 17 GLN A C 3
ATOM 3580 O O . GLN A 1 17 ? -10.309 6.591 2.675 1.00 0.00 17 GLN A O 3
ATOM 3594 N N . LEU A 1 18 ? -8.808 4.917 2.433 1.00 0.00 18 LEU A N 3
ATOM 3595 C CA . LEU A 1 18 ? -9.649 4.144 1.535 1.00 0.00 18 LEU A CA 3
ATOM 3596 C C . LEU A 1 18 ? -9.503 2.656 1.862 1.00 0.00 18 LEU A C 3
ATOM 3597 O O . LEU A 1 18 ? -8.573 2.259 2.562 1.00 0.00 18 LEU A O 3
ATOM 3613 N N . LYS A 1 19 ? -10.437 1.874 1.340 1.00 0.00 19 LYS A N 3
ATOM 3614 C CA . LYS A 1 19 ? -10.424 0.439 1.568 1.00 0.00 19 LYS A CA 3
ATOM 3615 C C . LYS A 1 19 ? -10.202 -0.282 0.237 1.00 0.00 19 LYS A C 3
ATOM 3616 O O . LYS A 1 19 ? -11.113 -0.370 -0.585 1.00 0.00 19 LYS A O 3
ATOM 3635 N N . VAL A 1 20 ? -8.986 -0.780 0.065 1.00 0.00 20 VAL A N 3
ATOM 3636 C CA . VAL A 1 20 ? -8.633 -1.491 -1.152 1.00 0.00 20 VAL A CA 3
ATOM 3637 C C . VAL A 1 20 ? -9.048 -2.958 -1.019 1.00 0.00 20 VAL A C 3
ATOM 3638 O O . VAL A 1 20 ? -8.381 -3.737 -0.340 1.00 0.00 20 VAL A O 3
ATOM 3651 N N . LYS A 1 21 ? -10.148 -3.290 -1.679 1.00 0.00 21 LYS A N 3
ATOM 3652 C CA . LYS A 1 21 ? -10.660 -4.649 -1.644 1.00 0.00 21 LYS A CA 3
ATOM 3653 C C . LYS A 1 21 ? -9.664 -5.583 -2.335 1.00 0.00 21 LYS A C 3
ATOM 3654 O O . LYS A 1 21 ? -9.769 -5.830 -3.535 1.00 0.00 21 LYS A O 3
ATOM 3673 N N . VAL A 1 22 ? -8.720 -6.077 -1.547 1.00 0.00 22 VAL A N 3
ATOM 3674 C CA . VAL A 1 22 ? -7.706 -6.978 -2.067 1.00 0.00 22 VAL A CA 3
ATOM 3675 C C . VAL A 1 22 ? -8.280 -8.394 -2.145 1.00 0.00 22 VAL A C 3
ATOM 3676 O O . VAL A 1 22 ? -9.480 -8.593 -1.957 1.00 0.00 22 VAL A O 3
ATOM 3689 N N . ALA A 1 23 ? -7.397 -9.342 -2.423 1.00 0.00 23 ALA A N 3
ATOM 3690 C CA . ALA A 1 23 ? -7.801 -10.734 -2.528 1.00 0.00 23 ALA A CA 3
ATOM 3691 C C . ALA A 1 23 ? -7.017 -11.566 -1.511 1.00 0.00 23 ALA A C 3
ATOM 3692 O O . ALA A 1 23 ? -7.608 -12.261 -0.685 1.00 0.00 23 ALA A O 3
ATOM 3699 N N . ASP A 1 24 ? -5.699 -11.468 -1.603 1.00 0.00 24 ASP A N 3
ATOM 3700 C CA . ASP A 1 24 ? -4.829 -12.203 -0.701 1.00 0.00 24 ASP A CA 3
ATOM 3701 C C . ASP A 1 24 ? -4.887 -13.693 -1.044 1.00 0.00 24 ASP A C 3
ATOM 3702 O O . ASP A 1 24 ? -3.872 -14.293 -1.395 1.00 0.00 24 ASP A O 3
ATOM 3711 N N . ARG A 1 25 ? -6.085 -14.247 -0.931 1.00 0.00 25 ARG A N 3
ATOM 3712 C CA . ARG A 1 25 ? -6.289 -15.655 -1.225 1.00 0.00 25 ARG A CA 3
ATOM 3713 C C . ARG A 1 25 ? -5.390 -16.518 -0.337 1.00 0.00 25 ARG A C 3
ATOM 3714 O O . ARG A 1 25 ? -4.215 -16.714 -0.642 1.00 0.00 25 ARG A O 3
ATOM 3735 N N . ARG A 1 26 ? -5.977 -17.010 0.744 1.00 0.00 26 ARG A N 3
ATOM 3736 C CA . ARG A 1 26 ? -5.244 -17.848 1.678 1.00 0.00 26 ARG A CA 3
ATOM 3737 C C . ARG A 1 26 ? -4.055 -17.080 2.259 1.00 0.00 26 ARG A C 3
ATOM 3738 O O . ARG A 1 26 ? -3.041 -16.897 1.587 1.00 0.00 26 ARG A O 3
ATOM 3759 N N . VAL A 1 27 ? -4.219 -16.650 3.502 1.00 0.00 27 VAL A N 3
ATOM 3760 C CA . VAL A 1 27 ? -3.172 -15.906 4.181 1.00 0.00 27 VAL A CA 3
ATOM 3761 C C . VAL A 1 27 ? -1.960 -16.816 4.390 1.00 0.00 27 VAL A C 3
ATOM 3762 O O . VAL A 1 27 ? -2.081 -17.894 4.968 1.00 0.00 27 VAL A O 3
ATOM 3775 N N . ILE A 1 28 ? -0.818 -16.347 3.907 1.00 0.00 28 ILE A N 3
ATOM 3776 C CA . ILE A 1 28 ? 0.415 -17.105 4.034 1.00 0.00 28 ILE A CA 3
ATOM 3777 C C . ILE A 1 28 ? 0.913 -17.022 5.478 1.00 0.00 28 ILE A C 3
ATOM 3778 O O . ILE A 1 28 ? 0.869 -15.958 6.094 1.00 0.00 28 ILE A O 3
ATOM 3794 N N . SER A 1 29 ? 1.375 -18.159 5.977 1.00 0.00 29 SER A N 3
ATOM 3795 C CA . SER A 1 29 ? 1.881 -18.229 7.337 1.00 0.00 29 SER A CA 3
ATOM 3796 C C . SER A 1 29 ? 3.405 -18.091 7.337 1.00 0.00 29 SER A C 3
ATOM 3797 O O . SER A 1 29 ? 4.044 -18.231 6.295 1.00 0.00 29 SER A O 3
ATOM 3805 N N . THR A 1 30 ? 3.943 -17.817 8.516 1.00 0.00 30 THR A N 3
ATOM 3806 C CA . THR A 1 30 ? 5.379 -17.658 8.665 1.00 0.00 30 THR A CA 3
ATOM 3807 C C . THR A 1 30 ? 5.887 -16.530 7.765 1.00 0.00 30 THR A C 3
ATOM 3808 O O . THR A 1 30 ? 6.651 -16.772 6.832 1.00 0.00 30 THR A O 3
ATOM 3819 N N . THR A 1 31 ? 5.442 -15.322 8.076 1.00 0.00 31 THR A N 3
ATOM 3820 C CA . THR A 1 31 ? 5.842 -14.156 7.307 1.00 0.00 31 THR A CA 3
ATOM 3821 C C . THR A 1 31 ? 7.282 -13.763 7.644 1.00 0.00 31 THR A C 3
ATOM 3822 O O . THR A 1 31 ? 7.804 -14.142 8.692 1.00 0.00 31 THR A O 3
ATOM 3833 N N . ASP A 1 32 ? 7.884 -13.009 6.735 1.00 0.00 32 ASP A N 3
ATOM 3834 C CA . ASP A 1 32 ? 9.253 -12.561 6.923 1.00 0.00 32 ASP A CA 3
ATOM 3835 C C . ASP A 1 32 ? 10.184 -13.775 6.942 1.00 0.00 32 ASP A C 3
ATOM 3836 O O . ASP A 1 32 ? 9.730 -14.908 7.093 1.00 0.00 32 ASP A O 3
ATOM 3845 N N . ALA A 1 33 ? 11.471 -13.497 6.788 1.00 0.00 33 ALA A N 3
ATOM 3846 C CA . ALA A 1 33 ? 12.469 -14.552 6.785 1.00 0.00 33 ALA A CA 3
ATOM 3847 C C . ALA A 1 33 ? 12.259 -15.445 5.561 1.00 0.00 33 ALA A C 3
ATOM 3848 O O . ALA A 1 33 ? 11.161 -15.951 5.338 1.00 0.00 33 ALA A O 3
ATOM 3855 N N . GLU A 1 34 ? 13.331 -15.611 4.799 1.00 0.00 34 GLU A N 3
ATOM 3856 C CA . GLU A 1 34 ? 13.277 -16.434 3.602 1.00 0.00 34 GLU A CA 3
ATOM 3857 C C . GLU A 1 34 ? 12.443 -15.745 2.521 1.00 0.00 34 GLU A C 3
ATOM 3858 O O . GLU A 1 34 ? 11.255 -16.028 2.374 1.00 0.00 34 GLU A O 3
ATOM 3870 N N . ARG A 1 35 ? 13.097 -14.853 1.791 1.00 0.00 35 ARG A N 3
ATOM 3871 C CA . ARG A 1 35 ? 12.430 -14.122 0.728 1.00 0.00 35 ARG A CA 3
ATOM 3872 C C . ARG A 1 35 ? 13.458 -13.574 -0.265 1.00 0.00 35 ARG A C 3
ATOM 3873 O O . ARG A 1 35 ? 14.504 -13.065 0.136 1.00 0.00 35 ARG A O 3
ATOM 3894 N N . GLN A 1 36 ? 13.124 -13.696 -1.541 1.00 0.00 36 GLN A N 3
ATOM 3895 C CA . GLN A 1 36 ? 14.005 -13.219 -2.594 1.00 0.00 36 GLN A CA 3
ATOM 3896 C C . GLN A 1 36 ? 13.210 -12.966 -3.877 1.00 0.00 36 GLN A C 3
ATOM 3897 O O . GLN A 1 36 ? 12.913 -13.899 -4.621 1.00 0.00 36 GLN A O 3
ATOM 3911 N N . ALA A 1 37 ? 12.889 -11.700 -4.095 1.00 0.00 37 ALA A N 3
ATOM 3912 C CA . ALA A 1 37 ? 12.134 -11.312 -5.275 1.00 0.00 37 ALA A CA 3
ATOM 3913 C C . ALA A 1 37 ? 10.651 -11.611 -5.048 1.00 0.00 37 ALA A C 3
ATOM 3914 O O . ALA A 1 37 ? 10.077 -12.467 -5.720 1.00 0.00 37 ALA A O 3
ATOM 3921 N N . VAL A 1 38 ? 10.073 -10.890 -4.098 1.00 0.00 38 VAL A N 3
ATOM 3922 C CA . VAL A 1 38 ? 8.668 -11.068 -3.774 1.00 0.00 38 VAL A CA 3
ATOM 3923 C C . VAL A 1 38 ? 7.951 -9.721 -3.878 1.00 0.00 38 VAL A C 3
ATOM 3924 O O . VAL A 1 38 ? 7.923 -8.952 -2.918 1.00 0.00 38 VAL A O 3
ATOM 3937 N N . THR A 1 39 ? 7.389 -9.475 -5.053 1.00 0.00 39 THR A N 3
ATOM 3938 C CA . THR A 1 39 ? 6.673 -8.234 -5.295 1.00 0.00 39 THR A CA 3
ATOM 3939 C C . THR A 1 39 ? 5.763 -7.903 -4.111 1.00 0.00 39 THR A C 3
ATOM 3940 O O . THR A 1 39 ? 5.384 -8.790 -3.348 1.00 0.00 39 THR A O 3
ATOM 3951 N N . PRO A 1 40 ? 5.431 -6.590 -3.991 1.00 0.00 40 PRO A N 3
ATOM 3952 C CA . PRO A 1 40 ? 5.924 -5.603 -4.937 1.00 0.00 40 PRO A CA 3
ATOM 3953 C C . PRO A 1 40 ? 7.400 -5.289 -4.683 1.00 0.00 40 PRO A C 3
ATOM 3954 O O . PRO A 1 40 ? 7.845 -5.269 -3.537 1.00 0.00 40 PRO A O 3
ATOM 3965 N N . PRO A 1 41 ? 8.136 -5.046 -5.800 1.00 0.00 41 PRO A N 3
ATOM 3966 C CA . PRO A 1 41 ? 9.552 -4.734 -5.710 1.00 0.00 41 PRO A CA 3
ATOM 3967 C C . PRO A 1 41 ? 9.768 -3.302 -5.214 1.00 0.00 41 PRO A C 3
ATOM 3968 O O . PRO A 1 41 ? 9.726 -2.357 -6.000 1.00 0.00 41 PRO A O 3
ATOM 3979 N N . GLY A 1 42 ? 9.993 -3.188 -3.913 1.00 0.00 42 GLY A N 3
ATOM 3980 C CA . GLY A 1 42 ? 10.214 -1.888 -3.304 1.00 0.00 42 GLY A CA 3
ATOM 3981 C C . GLY A 1 42 ? 8.904 -1.108 -3.183 1.00 0.00 42 GLY A C 3
ATOM 3982 O O . GLY A 1 42 ? 8.673 -0.155 -3.926 1.00 0.00 42 GLY A O 3
ATOM 3986 N N . LEU A 1 43 ? 8.079 -1.541 -2.241 1.00 0.00 43 LEU A N 3
ATOM 3987 C CA . LEU A 1 43 ? 6.797 -0.896 -2.014 1.00 0.00 43 LEU A CA 3
ATOM 3988 C C . LEU A 1 43 ? 7.024 0.451 -1.324 1.00 0.00 43 LEU A C 3
ATOM 3989 O O . LEU A 1 43 ? 6.635 1.494 -1.847 1.00 0.00 43 LEU A O 3
ATOM 4005 N N . GLN A 1 44 ? 7.654 0.385 -0.160 1.00 0.00 44 GLN A N 3
ATOM 4006 C CA . GLN A 1 44 ? 7.938 1.586 0.606 1.00 0.00 44 GLN A CA 3
ATOM 4007 C C . GLN A 1 44 ? 8.803 2.546 -0.213 1.00 0.00 44 GLN A C 3
ATOM 4008 O O . GLN A 1 44 ? 8.540 3.748 -0.247 1.00 0.00 44 GLN A O 3
ATOM 4022 N N . GLU A 1 45 ? 9.816 1.981 -0.852 1.00 0.00 45 GLU A N 3
ATOM 4023 C CA . GLU A 1 45 ? 10.721 2.772 -1.668 1.00 0.00 45 GLU A CA 3
ATOM 4024 C C . GLU A 1 45 ? 9.932 3.596 -2.688 1.00 0.00 45 GLU A C 3
ATOM 4025 O O . GLU A 1 45 ? 10.172 4.792 -2.843 1.00 0.00 45 GLU A O 3
ATOM 4037 N N . ALA A 1 46 ? 9.008 2.923 -3.358 1.00 0.00 46 ALA A N 3
ATOM 4038 C CA . ALA A 1 46 ? 8.183 3.578 -4.358 1.00 0.00 46 ALA A CA 3
ATOM 4039 C C . ALA A 1 46 ? 7.394 4.712 -3.700 1.00 0.00 46 ALA A C 3
ATOM 4040 O O . ALA A 1 46 ? 7.689 5.886 -3.920 1.00 0.00 46 ALA A O 3
ATOM 4047 N N . ILE A 1 47 ? 6.408 4.321 -2.907 1.00 0.00 47 ILE A N 3
ATOM 4048 C CA . ILE A 1 47 ? 5.575 5.290 -2.216 1.00 0.00 47 ILE A CA 3
ATOM 4049 C C . ILE A 1 47 ? 6.464 6.372 -1.599 1.00 0.00 47 ILE A C 3
ATOM 4050 O O . ILE A 1 47 ? 6.210 7.563 -1.773 1.00 0.00 47 ILE A O 3
ATOM 4066 N N . ASN A 1 48 ? 7.488 5.919 -0.891 1.00 0.00 48 ASN A N 3
ATOM 4067 C CA . ASN A 1 48 ? 8.416 6.833 -0.247 1.00 0.00 48 ASN A CA 3
ATOM 4068 C C . ASN A 1 48 ? 8.775 7.958 -1.221 1.00 0.00 48 ASN A C 3
ATOM 4069 O O . ASN A 1 48 ? 8.803 9.127 -0.841 1.00 0.00 48 ASN A O 3
ATOM 4080 N N . ASP A 1 49 ? 9.040 7.564 -2.458 1.00 0.00 49 ASP A N 3
ATOM 4081 C CA . ASP A 1 49 ? 9.396 8.524 -3.488 1.00 0.00 49 ASP A CA 3
ATOM 4082 C C . ASP A 1 49 ? 8.232 9.494 -3.700 1.00 0.00 49 ASP A C 3
ATOM 4083 O O . ASP A 1 49 ? 8.441 10.697 -3.854 1.00 0.00 49 ASP A O 3
ATOM 4092 N N . LEU A 1 50 ? 7.031 8.936 -3.700 1.00 0.00 50 LEU A N 3
ATOM 4093 C CA . LEU A 1 50 ? 5.833 9.736 -3.890 1.00 0.00 50 LEU A CA 3
ATOM 4094 C C . LEU A 1 50 ? 5.565 10.553 -2.625 1.00 0.00 50 LEU A C 3
ATOM 4095 O O . LEU A 1 50 ? 4.811 11.525 -2.657 1.00 0.00 50 LEU A O 3
ATOM 4111 N N . VAL A 1 51 ? 6.198 10.130 -1.541 1.00 0.00 51 VAL A N 3
ATOM 4112 C CA . VAL A 1 51 ? 6.037 10.810 -0.267 1.00 0.00 51 VAL A CA 3
ATOM 4113 C C . VAL A 1 51 ? 7.087 11.917 -0.149 1.00 0.00 51 VAL A C 3
ATOM 4114 O O . VAL A 1 51 ? 6.885 12.894 0.570 1.00 0.00 51 VAL A O 3
ATOM 4127 N N . LYS A 1 52 ? 8.185 11.726 -0.866 1.00 0.00 52 LYS A N 3
ATOM 4128 C CA . LYS A 1 52 ? 9.266 12.696 -0.850 1.00 0.00 52 LYS A CA 3
ATOM 4129 C C . LYS A 1 52 ? 8.979 13.790 -1.880 1.00 0.00 52 LYS A C 3
ATOM 4130 O O . LYS A 1 52 ? 9.455 14.916 -1.743 1.00 0.00 52 LYS A O 3
ATOM 4149 N N . LYS A 1 53 ? 8.203 13.421 -2.888 1.00 0.00 53 LYS A N 3
ATOM 4150 C CA . LYS A 1 53 ? 7.846 14.357 -3.940 1.00 0.00 53 LYS A CA 3
ATOM 4151 C C . LYS A 1 53 ? 6.785 15.327 -3.416 1.00 0.00 53 LYS A C 3
ATOM 4152 O O . LYS A 1 53 ? 6.491 16.335 -4.057 1.00 0.00 53 LYS A O 3
ATOM 4171 N N . TYR A 1 54 ? 6.241 14.988 -2.257 1.00 0.00 54 TYR A N 3
ATOM 4172 C CA . TYR A 1 54 ? 5.219 15.817 -1.640 1.00 0.00 54 TYR A CA 3
ATOM 4173 C C . TYR A 1 54 ? 5.775 16.558 -0.423 1.00 0.00 54 TYR A C 3
ATOM 4174 O O . TYR A 1 54 ? 6.927 16.357 -0.042 1.00 0.00 54 TYR A O 3
ATOM 4192 N N . THR A 1 55 ? 4.931 17.401 0.153 1.00 0.00 55 THR A N 3
ATOM 4193 C CA . THR A 1 55 ? 5.324 18.174 1.319 1.00 0.00 55 THR A CA 3
ATOM 4194 C C . THR A 1 55 ? 4.729 17.562 2.590 1.00 0.00 55 THR A C 3
ATOM 4195 O O . THR A 1 55 ? 3.514 17.403 2.696 1.00 0.00 55 THR A O 3
ATOM 4206 N N . LEU A 1 56 ? 5.613 17.237 3.521 1.00 0.00 56 LEU A N 3
ATOM 4207 C CA . LEU A 1 56 ? 5.190 16.646 4.780 1.00 0.00 56 LEU A CA 3
ATOM 4208 C C . LEU A 1 56 ? 4.091 15.616 4.512 1.00 0.00 56 LEU A C 3
ATOM 4209 O O . LEU A 1 56 ? 3.033 15.654 5.138 1.00 0.00 56 LEU A O 3
ATOM 4225 N N . ALA A 1 57 ? 4.379 14.720 3.579 1.00 0.00 57 ALA A N 3
ATOM 4226 C CA . ALA A 1 57 ? 3.429 13.681 3.221 1.00 0.00 57 ALA A CA 3
ATOM 4227 C C . ALA A 1 57 ? 3.783 12.392 3.965 1.00 0.00 57 ALA A C 3
ATOM 4228 O O . ALA A 1 57 ? 4.928 12.200 4.370 1.00 0.00 57 ALA A O 3
ATOM 4235 N N . ARG A 1 58 ? 2.779 11.542 4.121 1.00 0.00 58 ARG A N 3
ATOM 4236 C CA . ARG A 1 58 ? 2.970 10.277 4.809 1.00 0.00 58 ARG A CA 3
ATOM 4237 C C . ARG A 1 58 ? 1.857 9.296 4.436 1.00 0.00 58 ARG A C 3
ATOM 4238 O O . ARG A 1 58 ? 0.679 9.649 4.458 1.00 0.00 58 ARG A O 3
ATOM 4259 N N . ALA A 1 59 ? 2.270 8.082 4.100 1.00 0.00 59 ALA A N 3
ATOM 4260 C CA . ALA A 1 59 ? 1.322 7.047 3.722 1.00 0.00 59 ALA A CA 3
ATOM 4261 C C . ALA A 1 59 ? 1.885 5.679 4.112 1.00 0.00 59 ALA A C 3
ATOM 4262 O O . ALA A 1 59 ? 3.100 5.499 4.175 1.00 0.00 59 ALA A O 3
ATOM 4269 N N . PHE A 1 60 ? 0.975 4.750 4.363 1.00 0.00 60 PHE A N 3
ATOM 4270 C CA . PHE A 1 60 ? 1.365 3.404 4.745 1.00 0.00 60 PHE A CA 3
ATOM 4271 C C . PHE A 1 60 ? 0.265 2.396 4.406 1.00 0.00 60 PHE A C 3
ATOM 4272 O O . PHE A 1 60 ? -0.796 2.774 3.911 1.00 0.00 60 PHE A O 3
ATOM 4289 N N . VAL A 1 61 ? 0.555 1.134 4.684 1.00 0.00 61 VAL A N 3
ATOM 4290 C CA . VAL A 1 61 ? -0.396 0.070 4.414 1.00 0.00 61 VAL A CA 3
ATOM 4291 C C . VAL A 1 61 ? -0.192 -1.059 5.426 1.00 0.00 61 VAL A C 3
ATOM 4292 O O . VAL A 1 61 ? 0.930 -1.516 5.634 1.00 0.00 61 VAL A O 3
ATOM 4305 N N . ARG A 1 62 ? -1.296 -1.477 6.029 1.00 0.00 62 ARG A N 3
ATOM 4306 C CA . ARG A 1 62 ? -1.253 -2.544 7.015 1.00 0.00 62 ARG A CA 3
ATOM 4307 C C . ARG A 1 62 ? -2.596 -3.274 7.066 1.00 0.00 62 ARG A C 3
ATOM 4308 O O . ARG A 1 62 ? -3.629 -2.663 7.338 1.00 0.00 62 ARG A O 3
ATOM 4329 N N . PRO A 1 63 ? -2.538 -4.605 6.792 1.00 0.00 63 PRO A N 3
ATOM 4330 C CA . PRO A 1 63 ? -3.738 -5.424 6.804 1.00 0.00 63 PRO A CA 3
ATOM 4331 C C . PRO A 1 63 ? -4.196 -5.704 8.237 1.00 0.00 63 PRO A C 3
ATOM 4332 O O . PRO A 1 63 ? -3.379 -5.995 9.109 1.00 0.00 63 PRO A O 3
ATOM 4343 N N . SER A 1 64 ? -5.503 -5.605 8.436 1.00 0.00 64 SER A N 3
ATOM 4344 C CA . SER A 1 64 ? -6.080 -5.844 9.748 1.00 0.00 64 SER A CA 3
ATOM 4345 C C . SER A 1 64 ? -6.752 -7.217 9.782 1.00 0.00 64 SER A C 3
ATOM 4346 O O . SER A 1 64 ? -7.545 -7.502 10.679 1.00 0.00 64 SER A O 3
ATOM 4354 N N . GLY A 1 65 ? -6.410 -8.033 8.795 1.00 0.00 65 GLY A N 3
ATOM 4355 C CA . GLY A 1 65 ? -6.971 -9.370 8.701 1.00 0.00 65 GLY A CA 3
ATOM 4356 C C . GLY A 1 65 ? -8.438 -9.381 9.137 1.00 0.00 65 GLY A C 3
ATOM 4357 O O . GLY A 1 65 ? -8.814 -10.121 10.045 1.00 0.00 65 GLY A O 3
ATOM 4361 N N . THR A 1 66 ? -9.227 -8.553 8.469 1.00 0.00 66 THR A N 3
ATOM 4362 C CA . THR A 1 66 ? -10.644 -8.458 8.776 1.00 0.00 66 THR A CA 3
ATOM 4363 C C . THR A 1 66 ? -11.461 -9.288 7.784 1.00 0.00 66 THR A C 3
ATOM 4364 O O . THR A 1 66 ? -12.613 -9.626 8.052 1.00 0.00 66 THR A O 3
ATOM 4375 N N . GLU A 1 67 ? -10.833 -9.593 6.658 1.00 0.00 67 GLU A N 3
ATOM 4376 C CA . GLU A 1 67 ? -11.487 -10.377 5.624 1.00 0.00 67 GLU A CA 3
ATOM 4377 C C . GLU A 1 67 ? -10.614 -10.434 4.369 1.00 0.00 67 GLU A C 3
ATOM 4378 O O . GLU A 1 67 ? -9.839 -11.372 4.189 1.00 0.00 67 GLU A O 3
ATOM 4390 N N . ASP A 1 68 ? -10.769 -9.418 3.532 1.00 0.00 68 ASP A N 3
ATOM 4391 C CA . ASP A 1 68 ? -10.004 -9.341 2.299 1.00 0.00 68 ASP A CA 3
ATOM 4392 C C . ASP A 1 68 ? -9.898 -7.879 1.861 1.00 0.00 68 ASP A C 3
ATOM 4393 O O . ASP A 1 68 ? -9.828 -7.589 0.667 1.00 0.00 68 ASP A O 3
ATOM 4402 N N . ILE A 1 69 ? -9.890 -6.997 2.849 1.00 0.00 69 ILE A N 3
ATOM 4403 C CA . ILE A 1 69 ? -9.794 -5.572 2.580 1.00 0.00 69 ILE A CA 3
ATOM 4404 C C . ILE A 1 69 ? -8.601 -4.993 3.344 1.00 0.00 69 ILE A C 3
ATOM 4405 O O . ILE A 1 69 ? -8.324 -5.401 4.471 1.00 0.00 69 ILE A O 3
ATOM 4421 N N . VAL A 1 70 ? -7.927 -4.052 2.700 1.00 0.00 70 VAL A N 3
ATOM 4422 C CA . VAL A 1 70 ? -6.771 -3.413 3.304 1.00 0.00 70 VAL A CA 3
ATOM 4423 C C . VAL A 1 70 ? -7.103 -1.951 3.611 1.00 0.00 70 VAL A C 3
ATOM 4424 O O . VAL A 1 70 ? -7.849 -1.312 2.870 1.00 0.00 70 VAL A O 3
ATOM 4437 N N . ARG A 1 71 ? -6.535 -1.465 4.705 1.00 0.00 71 ARG A N 3
ATOM 4438 C CA . ARG A 1 71 ? -6.762 -0.091 5.119 1.00 0.00 71 ARG A CA 3
ATOM 4439 C C . ARG A 1 71 ? -5.613 0.802 4.645 1.00 0.00 71 ARG A C 3
ATOM 4440 O O . ARG A 1 71 ? -4.447 0.424 4.744 1.00 0.00 71 ARG A O 3
ATOM 4461 N N . VAL A 1 72 ? -5.984 1.971 4.142 1.00 0.00 72 VAL A N 3
ATOM 4462 C CA . VAL A 1 72 ? -4.999 2.921 3.654 1.00 0.00 72 VAL A CA 3
ATOM 4463 C C . VAL A 1 72 ? -5.132 4.232 4.432 1.00 0.00 72 VAL A C 3
ATOM 4464 O O . VAL A 1 72 ? -6.209 4.557 4.928 1.00 0.00 72 VAL A O 3
ATOM 4477 N N . TYR A 1 73 ? -4.021 4.949 4.514 1.00 0.00 73 TYR A N 3
ATOM 4478 C CA . TYR A 1 73 ? -3.999 6.217 5.223 1.00 0.00 73 TYR A CA 3
ATOM 4479 C C . TYR A 1 73 ? -2.913 7.139 4.665 1.00 0.00 73 TYR A C 3
ATOM 4480 O O . TYR A 1 73 ? -1.755 6.741 4.550 1.00 0.00 73 TYR A O 3
ATOM 4498 N N . ALA A 1 74 ? -3.326 8.353 4.333 1.00 0.00 74 ALA A N 3
ATOM 4499 C CA . ALA A 1 74 ? -2.403 9.335 3.790 1.00 0.00 74 ALA A CA 3
ATOM 4500 C C . ALA A 1 74 ? -2.676 10.696 4.433 1.00 0.00 74 ALA A C 3
ATOM 4501 O O . ALA A 1 74 ? -3.819 11.013 4.762 1.00 0.00 74 ALA A O 3
ATOM 4508 N N . GLU A 1 75 ? -1.609 11.465 4.592 1.00 0.00 75 GLU A N 3
ATOM 4509 C CA . GLU A 1 75 ? -1.720 12.785 5.189 1.00 0.00 75 GLU A CA 3
ATOM 4510 C C . GLU A 1 75 ? -0.556 13.671 4.739 1.00 0.00 75 GLU A C 3
ATOM 4511 O O . GLU A 1 75 ? 0.605 13.281 4.852 1.00 0.00 75 GLU A O 3
ATOM 4523 N N . ALA A 1 76 ? -0.908 14.846 4.239 1.00 0.00 76 ALA A N 3
ATOM 4524 C CA . ALA A 1 76 ? 0.092 15.790 3.771 1.00 0.00 76 ALA A CA 3
ATOM 4525 C C . ALA A 1 76 ? -0.153 17.152 4.424 1.00 0.00 76 ALA A C 3
ATOM 4526 O O . ALA A 1 76 ? -1.127 17.327 5.155 1.00 0.00 76 ALA A O 3
ATOM 4533 N N . ASN A 1 77 ? 0.746 18.082 4.135 1.00 0.00 77 ASN A N 3
ATOM 4534 C CA . ASN A 1 77 ? 0.639 19.422 4.685 1.00 0.00 77 ASN A CA 3
ATOM 4535 C C . ASN A 1 77 ? -0.634 20.086 4.155 1.00 0.00 77 ASN A C 3
ATOM 4536 O O . ASN A 1 77 ? -1.226 20.928 4.828 1.00 0.00 77 ASN A O 3
ATOM 4547 N N . SER A 1 78 ? -1.018 19.681 2.953 1.00 0.00 78 SER A N 3
ATOM 4548 C CA . SER A 1 78 ? -2.209 20.226 2.325 1.00 0.00 78 SER A CA 3
ATOM 4549 C C . SER A 1 78 ? -3.200 19.102 2.019 1.00 0.00 78 SER A C 3
ATOM 4550 O O . SER A 1 78 ? -2.812 17.940 1.911 1.00 0.00 78 SER A O 3
ATOM 4558 N N . GLN A 1 79 ? -4.461 19.487 1.889 1.00 0.00 79 GLN A N 3
ATOM 4559 C CA . GLN A 1 79 ? -5.511 18.526 1.598 1.00 0.00 79 GLN A CA 3
ATOM 4560 C C . GLN A 1 79 ? -5.435 18.082 0.135 1.00 0.00 79 GLN A C 3
ATOM 4561 O O . GLN A 1 79 ? -5.794 16.953 -0.194 1.00 0.00 79 GLN A O 3
ATOM 4575 N N . GLU A 1 80 ? -4.964 18.994 -0.702 1.00 0.00 80 GLU A N 3
ATOM 4576 C CA . GLU A 1 80 ? -4.835 18.711 -2.122 1.00 0.00 80 GLU A CA 3
ATOM 4577 C C . GLU A 1 80 ? -3.866 17.548 -2.346 1.00 0.00 80 GLU A C 3
ATOM 4578 O O . GLU A 1 80 ? -4.023 16.778 -3.291 1.00 0.00 80 GLU A O 3
ATOM 4590 N N . SER A 1 81 ? -2.885 17.458 -1.459 1.00 0.00 81 SER A N 3
ATOM 4591 C CA . SER A 1 81 ? -1.891 16.403 -1.548 1.00 0.00 81 SER A CA 3
ATOM 4592 C C . SER A 1 81 ? -2.377 15.161 -0.799 1.00 0.00 81 SER A C 3
ATOM 4593 O O . SER A 1 81 ? -2.254 14.043 -1.297 1.00 0.00 81 SER A O 3
ATOM 4601 N N . ALA A 1 82 ? -2.920 15.399 0.386 1.00 0.00 82 ALA A N 3
ATOM 4602 C CA . ALA A 1 82 ? -3.426 14.313 1.209 1.00 0.00 82 ALA A CA 3
ATOM 4603 C C . ALA A 1 82 ? -4.355 13.433 0.370 1.00 0.00 82 ALA A C 3
ATOM 4604 O O . ALA A 1 82 ? -4.294 12.207 0.450 1.00 0.00 82 ALA A O 3
ATOM 4611 N N . ASP A 1 83 ? -5.193 14.093 -0.416 1.00 0.00 83 ASP A N 3
ATOM 4612 C CA . ASP A 1 83 ? -6.133 13.386 -1.268 1.00 0.00 83 ASP A CA 3
ATOM 4613 C C . ASP A 1 83 ? -5.371 12.713 -2.412 1.00 0.00 83 ASP A C 3
ATOM 4614 O O . ASP A 1 83 ? -5.603 11.543 -2.712 1.00 0.00 83 ASP A O 3
ATOM 4623 N N . ARG A 1 84 ? -4.478 13.481 -3.018 1.00 0.00 84 ARG A N 3
ATOM 4624 C CA . ARG A 1 84 ? -3.681 12.974 -4.122 1.00 0.00 84 ARG A CA 3
ATOM 4625 C C . ARG A 1 84 ? -2.987 11.670 -3.721 1.00 0.00 84 ARG A C 3
ATOM 4626 O O . ARG A 1 84 ? -3.249 10.619 -4.303 1.00 0.00 84 ARG A O 3
ATOM 4647 N N . LEU A 1 85 ? -2.116 11.782 -2.728 1.00 0.00 85 LEU A N 3
ATOM 4648 C CA . LEU A 1 85 ? -1.383 10.626 -2.242 1.00 0.00 85 LEU A CA 3
ATOM 4649 C C . LEU A 1 85 ? -2.364 9.486 -1.961 1.00 0.00 85 LEU A C 3
ATOM 4650 O O . LEU A 1 85 ? -2.169 8.365 -2.428 1.00 0.00 85 LEU A O 3
ATOM 4666 N N . ALA A 1 86 ? -3.398 9.812 -1.200 1.00 0.00 86 ALA A N 3
ATOM 4667 C CA . ALA A 1 86 ? -4.411 8.830 -0.851 1.00 0.00 86 ALA A CA 3
ATOM 4668 C C . ALA A 1 86 ? -4.919 8.154 -2.126 1.00 0.00 86 ALA A C 3
ATOM 4669 O O . ALA A 1 86 ? -4.586 7.001 -2.397 1.00 0.00 86 ALA A O 3
ATOM 4676 N N . TYR A 1 87 ? -5.718 8.900 -2.875 1.00 0.00 87 TYR A N 3
ATOM 4677 C CA . TYR A 1 87 ? -6.276 8.387 -4.115 1.00 0.00 87 TYR A CA 3
ATOM 4678 C C . TYR A 1 87 ? -5.233 7.582 -4.893 1.00 0.00 87 TYR A C 3
ATOM 4679 O O . TYR A 1 87 ? -5.537 6.513 -5.420 1.00 0.00 87 TYR A O 3
ATOM 4697 N N . GLU A 1 88 ? -4.026 8.126 -4.940 1.00 0.00 88 GLU A N 3
ATOM 4698 C CA . GLU A 1 88 ? -2.937 7.471 -5.645 1.00 0.00 88 GLU A CA 3
ATOM 4699 C C . GLU A 1 88 ? -2.598 6.138 -4.977 1.00 0.00 88 GLU A C 3
ATOM 4700 O O . GLU A 1 88 ? -2.812 5.075 -5.559 1.00 0.00 88 GLU A O 3
ATOM 4712 N N . VAL A 1 89 ? -2.075 6.236 -3.764 1.00 0.00 89 VAL A N 3
ATOM 4713 C CA . VAL A 1 89 ? -1.703 5.051 -3.010 1.00 0.00 89 VAL A CA 3
ATOM 4714 C C . VAL A 1 89 ? -2.765 3.969 -3.214 1.00 0.00 89 VAL A C 3
ATOM 4715 O O . VAL A 1 89 ? -2.482 2.915 -3.783 1.00 0.00 89 VAL A O 3
ATOM 4728 N N . SER A 1 90 ? -3.966 4.266 -2.740 1.00 0.00 90 SER A N 3
ATOM 4729 C CA . SER A 1 90 ? -5.072 3.331 -2.863 1.00 0.00 90 SER A CA 3
ATOM 4730 C C . SER A 1 90 ? -5.030 2.649 -4.232 1.00 0.00 90 SER A C 3
ATOM 4731 O O . SER A 1 90 ? -5.207 1.436 -4.331 1.00 0.00 90 SER A O 3
ATOM 4739 N N . LEU A 1 91 ? -4.795 3.459 -5.254 1.00 0.00 91 LEU A N 3
ATOM 4740 C CA . LEU A 1 91 ? -4.728 2.949 -6.613 1.00 0.00 91 LEU A CA 3
ATOM 4741 C C . LEU A 1 91 ? -3.451 2.123 -6.781 1.00 0.00 91 LEU A C 3
ATOM 4742 O O . LEU A 1 91 ? -3.497 0.992 -7.261 1.00 0.00 91 LEU A O 3
ATOM 4758 N N . LEU A 1 92 ? -2.340 2.721 -6.375 1.00 0.00 92 LEU A N 3
ATOM 4759 C CA . LEU A 1 92 ? -1.052 2.055 -6.474 1.00 0.00 92 LEU A CA 3
ATOM 4760 C C . LEU A 1 92 ? -1.174 0.633 -5.921 1.00 0.00 92 LEU A C 3
ATOM 4761 O O . LEU A 1 92 ? -0.703 -0.320 -6.539 1.00 0.00 92 LEU A O 3
ATOM 4777 N N . VAL A 1 93 ? -1.810 0.536 -4.763 1.00 0.00 93 VAL A N 3
ATOM 4778 C CA . VAL A 1 93 ? -2.000 -0.753 -4.119 1.00 0.00 93 VAL A CA 3
ATOM 4779 C C . VAL A 1 93 ? -2.746 -1.689 -5.073 1.00 0.00 93 VAL A C 3
ATOM 4780 O O . VAL A 1 93 ? -2.214 -2.722 -5.475 1.00 0.00 93 VAL A O 3
ATOM 4793 N N . PHE A 1 94 ? -3.965 -1.293 -5.406 1.00 0.00 94 PHE A N 3
ATOM 4794 C CA . PHE A 1 94 ? -4.789 -2.084 -6.305 1.00 0.00 94 PHE A CA 3
ATOM 4795 C C . PHE A 1 94 ? -3.943 -2.714 -7.413 1.00 0.00 94 PHE A C 3
ATOM 4796 O O . PHE A 1 94 ? -4.163 -3.864 -7.789 1.00 0.00 94 PHE A O 3
ATOM 4813 N N . GLN A 1 95 ? -2.993 -1.932 -7.905 1.00 0.00 95 GLN A N 3
ATOM 4814 C CA . GLN A 1 95 ? -2.113 -2.399 -8.962 1.00 0.00 95 GLN A CA 3
ATOM 4815 C C . GLN A 1 95 ? -1.062 -3.355 -8.395 1.00 0.00 95 GLN A C 3
ATOM 4816 O O . GLN A 1 95 ? -0.988 -4.514 -8.801 1.00 0.00 95 GLN A O 3
ATOM 4830 N N . LEU A 1 96 ? -0.275 -2.835 -7.464 1.00 0.00 96 LEU A N 3
ATOM 4831 C CA . LEU A 1 96 ? 0.768 -3.628 -6.837 1.00 0.00 96 LEU A CA 3
ATOM 4832 C C . LEU A 1 96 ? 0.166 -4.936 -6.318 1.00 0.00 96 LEU A C 3
ATOM 4833 O O . LEU A 1 96 ? 0.352 -5.991 -6.922 1.00 0.00 96 LEU A O 3
ATOM 4849 N N . ALA A 1 97 ? -0.543 -4.823 -5.205 1.00 0.00 97 ALA A N 3
ATOM 4850 C CA . ALA A 1 97 ? -1.173 -5.984 -4.598 1.00 0.00 97 ALA A CA 3
ATOM 4851 C C . ALA A 1 97 ? -1.967 -6.742 -5.663 1.00 0.00 97 ALA A C 3
ATOM 4852 O O . ALA A 1 97 ? -1.667 -7.898 -5.961 1.00 0.00 97 ALA A O 3
ATOM 4859 N N . GLY A 1 98 ? -2.964 -6.062 -6.209 1.00 0.00 98 GLY A N 3
ATOM 4860 C CA . GLY A 1 98 ? -3.804 -6.657 -7.234 1.00 0.00 98 GLY A CA 3
ATOM 4861 C C . GLY A 1 98 ? -5.266 -6.706 -6.786 1.00 0.00 98 GLY A C 3
ATOM 4862 O O . GLY A 1 98 ? -5.872 -7.776 -6.749 1.00 0.00 98 GLY A O 3
ATOM 4866 N N . GLY A 1 99 ? -5.790 -5.535 -6.456 1.00 0.00 99 GLY A N 3
ATOM 4867 C CA . GLY A 1 99 ? -7.170 -5.431 -6.011 1.00 0.00 99 GLY A CA 3
ATOM 4868 C C . GLY A 1 99 ? -8.093 -6.281 -6.885 1.00 0.00 99 GLY A C 3
ATOM 4869 O O . GLY A 1 99 ? -7.710 -6.697 -7.978 1.00 0.00 99 GLY A O 3
ATOM 4873 N N . ILE A 1 100 ? -9.292 -6.515 -6.372 1.00 0.00 100 ILE A N 3
ATOM 4874 C CA . ILE A 1 100 ? -10.273 -7.308 -7.092 1.00 0.00 100 ILE A CA 3
ATOM 4875 C C . ILE A 1 100 ? -11.495 -6.441 -7.403 1.00 0.00 100 ILE A C 3
ATOM 4876 O O . ILE A 1 100 ? -11.944 -5.670 -6.557 1.00 0.00 100 ILE A O 3
ATOM 4892 N N . GLY A 1 101 ? -11.998 -6.597 -8.619 1.00 0.00 101 GLY A N 3
ATOM 4893 C CA . GLY A 1 101 ? -13.159 -5.839 -9.052 1.00 0.00 101 GLY A CA 3
ATOM 4894 C C . GLY A 1 101 ? -12.743 -4.646 -9.916 1.00 0.00 101 GLY A C 3
ATOM 4895 O O . GLY A 1 101 ? -11.843 -4.761 -10.746 1.00 0.00 101 GLY A O 3
ATOM 4899 N N . GLU A 1 102 ? -13.420 -3.529 -9.692 1.00 0.00 102 GLU A N 3
ATOM 4900 C CA . GLU A 1 102 ? -13.132 -2.317 -10.440 1.00 0.00 102 GLU A CA 3
ATOM 4901 C C . GLU A 1 102 ? -12.298 -1.356 -9.591 1.00 0.00 102 GLU A C 3
ATOM 4902 O O . GLU A 1 102 ? -12.359 -1.392 -8.363 1.00 0.00 102 GLU A O 3
ATOM 4914 N N . ARG A 1 103 ? -11.537 -0.517 -10.280 1.00 0.00 103 ARG A N 3
ATOM 4915 C CA . ARG A 1 103 ? -10.692 0.452 -9.605 1.00 0.00 103 ARG A CA 3
ATOM 4916 C C . ARG A 1 103 ? -11.449 1.766 -9.401 1.00 0.00 103 ARG A C 3
ATOM 4917 O O . ARG A 1 103 ? -12.366 2.082 -10.157 1.00 0.00 103 ARG A O 3
ATOM 4938 N N . PRO A 1 104 ? -11.026 2.516 -8.349 1.00 0.00 104 PRO A N 3
ATOM 4939 C CA . PRO A 1 104 ? -11.654 3.788 -8.036 1.00 0.00 104 PRO A CA 3
ATOM 4940 C C . PRO A 1 104 ? -11.221 4.872 -9.026 1.00 0.00 104 PRO A C 3
ATOM 4941 O O . PRO A 1 104 ? -10.044 4.969 -9.370 1.00 0.00 104 PRO A O 3
ATOM 4952 N N . GLN A 1 105 ? -12.197 5.658 -9.457 1.00 0.00 105 GLN A N 3
ATOM 4953 C CA . GLN A 1 105 ? -11.931 6.731 -10.401 1.00 0.00 105 GLN A CA 3
ATOM 4954 C C . GLN A 1 105 ? -11.820 8.068 -9.666 1.00 0.00 105 GLN A C 3
ATOM 4955 O O . GLN A 1 105 ? -12.452 8.266 -8.630 1.00 0.00 105 GLN A O 3
ATOM 4969 N N . PRO A 1 106 ? -10.990 8.976 -10.248 1.00 0.00 106 PRO A N 3
ATOM 4970 C CA . PRO A 1 106 ? -10.788 10.289 -9.660 1.00 0.00 106 PRO A CA 3
ATOM 4971 C C . PRO A 1 106 ? -12.000 11.191 -9.902 1.00 0.00 106 PRO A C 3
ATOM 4972 O O . PRO A 1 106 ? -12.417 11.384 -11.043 1.00 0.00 106 PRO A O 3
ATOM 4983 N N . SER A 1 107 ? -12.533 11.719 -8.810 1.00 0.00 107 SER A N 3
ATOM 4984 C CA . SER A 1 107 ? -13.689 12.595 -8.889 1.00 0.00 107 SER A CA 3
ATOM 4985 C C . SER A 1 107 ? -13.255 14.051 -8.704 1.00 0.00 107 SER A C 3
ATOM 4986 O O . SER A 1 107 ? -12.246 14.324 -8.057 1.00 0.00 107 SER A O 3
ATOM 4994 N N . GLY A 1 108 ? -14.040 14.947 -9.284 1.00 0.00 108 GLY A N 3
ATOM 4995 C CA . GLY A 1 108 ? -13.750 16.368 -9.191 1.00 0.00 108 GLY A CA 3
ATOM 4996 C C . GLY A 1 108 ? -13.179 16.898 -10.508 1.00 0.00 108 GLY A C 3
ATOM 4997 O O . GLY A 1 108 ? -12.008 16.677 -10.814 1.00 0.00 108 GLY A O 3
ATOM 5001 N N . PRO A 1 109 ? -14.055 17.606 -11.271 1.00 0.00 109 PRO A N 3
ATOM 5002 C CA . PRO A 1 109 ? -13.649 18.169 -12.547 1.00 0.00 109 PRO A CA 3
ATOM 5003 C C . PRO A 1 109 ? -12.771 19.406 -12.346 1.00 0.00 109 PRO A C 3
ATOM 5004 O O . PRO A 1 109 ? -11.758 19.569 -13.025 1.00 0.00 109 PRO A O 3
ATOM 5015 N N . SER A 1 110 ? -13.191 20.245 -11.411 1.00 0.00 110 SER A N 3
ATOM 5016 C CA . SER A 1 110 ? -12.455 21.462 -11.113 1.00 0.00 110 SER A CA 3
ATOM 5017 C C . SER A 1 110 ? -12.413 22.364 -12.348 1.00 0.00 110 SER A C 3
ATOM 5018 O O . SER A 1 110 ? -12.237 21.884 -13.466 1.00 0.00 110 SER A O 3
ATOM 5026 N N . SER A 1 111 ? -12.577 23.656 -12.104 1.00 0.00 111 SER A N 3
ATOM 5027 C CA . SER A 1 111 ? -12.559 24.630 -13.182 1.00 0.00 111 SER A CA 3
ATOM 5028 C C . SER A 1 111 ? -11.537 25.727 -12.880 1.00 0.00 111 SER A C 3
ATOM 5029 O O . SER A 1 111 ? -11.758 26.562 -12.004 1.00 0.00 111 SER A O 3
ATOM 5037 N N . GLY A 1 112 ? -10.440 25.690 -13.621 1.00 0.00 112 GLY A N 3
ATOM 5038 C CA . GLY A 1 112 ? -9.382 26.670 -13.444 1.00 0.00 112 GLY A CA 3
ATOM 5039 C C . GLY A 1 112 ? -8.179 26.346 -14.330 1.00 0.00 112 GLY A C 3
ATOM 5040 O O . GLY A 1 112 ? -7.071 26.818 -14.077 1.00 0.00 112 GLY A O 3
ATOM 5044 N N . GLY A 1 1 ? -17.469 27.595 23.031 1.00 0.00 1 GLY A N 4
ATOM 5045 C CA . GLY A 1 1 ? -17.394 26.205 23.449 1.00 0.00 1 GLY A CA 4
ATOM 5046 C C . GLY A 1 1 ? -15.952 25.806 23.770 1.00 0.00 1 GLY A C 4
ATOM 5047 O O . GLY A 1 1 ? -15.048 26.029 22.965 1.00 0.00 1 GLY A O 4
ATOM 5051 N N . SER A 1 2 ? -15.781 25.223 24.947 1.00 0.00 2 SER A N 4
ATOM 5052 C CA . SER A 1 2 ? -14.464 24.790 25.384 1.00 0.00 2 SER A CA 4
ATOM 5053 C C . SER A 1 2 ? -14.413 23.263 25.460 1.00 0.00 2 SER A C 4
ATOM 5054 O O . SER A 1 2 ? -15.452 22.604 25.488 1.00 0.00 2 SER A O 4
ATOM 5062 N N . SER A 1 3 ? -13.194 22.744 25.491 1.00 0.00 3 SER A N 4
ATOM 5063 C CA . SER A 1 3 ? -12.994 21.307 25.563 1.00 0.00 3 SER A CA 4
ATOM 5064 C C . SER A 1 3 ? -12.042 20.968 26.711 1.00 0.00 3 SER A C 4
ATOM 5065 O O . SER A 1 3 ? -11.275 21.820 27.159 1.00 0.00 3 SER A O 4
ATOM 5073 N N . GLY A 1 4 ? -12.121 19.722 27.155 1.00 0.00 4 GLY A N 4
ATOM 5074 C CA . GLY A 1 4 ? -11.275 19.260 28.243 1.00 0.00 4 GLY A CA 4
ATOM 5075 C C . GLY A 1 4 ? -9.797 19.326 27.853 1.00 0.00 4 GLY A C 4
ATOM 5076 O O . GLY A 1 4 ? -9.365 20.274 27.200 1.00 0.00 4 GLY A O 4
ATOM 5080 N N . SER A 1 5 ? -9.062 18.305 28.271 1.00 0.00 5 SER A N 4
ATOM 5081 C CA . SER A 1 5 ? -7.642 18.234 27.974 1.00 0.00 5 SER A CA 4
ATOM 5082 C C . SER A 1 5 ? -6.919 19.438 28.583 1.00 0.00 5 SER A C 4
ATOM 5083 O O . SER A 1 5 ? -7.559 20.378 29.051 1.00 0.00 5 SER A O 4
ATOM 5091 N N . SER A 1 6 ? -5.597 19.370 28.556 1.00 0.00 6 SER A N 4
ATOM 5092 C CA . SER A 1 6 ? -4.781 20.442 29.099 1.00 0.00 6 SER A CA 4
ATOM 5093 C C . SER A 1 6 ? -4.530 21.504 28.026 1.00 0.00 6 SER A C 4
ATOM 5094 O O . SER A 1 6 ? -3.515 21.463 27.332 1.00 0.00 6 SER A O 4
ATOM 5102 N N . GLY A 1 7 ? -5.472 22.430 27.923 1.00 0.00 7 GLY A N 4
ATOM 5103 C CA . GLY A 1 7 ? -5.366 23.500 26.946 1.00 0.00 7 GLY A CA 4
ATOM 5104 C C . GLY A 1 7 ? -6.429 23.354 25.855 1.00 0.00 7 GLY A C 4
ATOM 5105 O O . GLY A 1 7 ? -7.596 23.672 26.074 1.00 0.00 7 GLY A O 4
ATOM 5109 N N . ALA A 1 8 ? -5.986 22.873 24.702 1.00 0.00 8 ALA A N 4
ATOM 5110 C CA . ALA A 1 8 ? -6.885 22.681 23.577 1.00 0.00 8 ALA A CA 4
ATOM 5111 C C . ALA A 1 8 ? -6.159 21.904 22.477 1.00 0.00 8 ALA A C 4
ATOM 5112 O O . ALA A 1 8 ? -4.938 21.760 22.516 1.00 0.00 8 ALA A O 4
ATOM 5119 N N . ILE A 1 9 ? -6.941 21.422 21.522 1.00 0.00 9 ILE A N 4
ATOM 5120 C CA . ILE A 1 9 ? -6.388 20.663 20.414 1.00 0.00 9 ILE A CA 4
ATOM 5121 C C . ILE A 1 9 ? -5.291 21.485 19.735 1.00 0.00 9 ILE A C 4
ATOM 5122 O O . ILE A 1 9 ? -5.403 22.705 19.624 1.00 0.00 9 ILE A O 4
ATOM 5138 N N . TYR A 1 10 ? -4.254 20.784 19.299 1.00 0.00 10 TYR A N 4
ATOM 5139 C CA . TYR A 1 10 ? -3.138 21.434 18.634 1.00 0.00 10 TYR A CA 4
ATOM 5140 C C . TYR A 1 10 ? -2.653 20.607 17.441 1.00 0.00 10 TYR A C 4
ATOM 5141 O O . TYR A 1 10 ? -1.450 20.450 17.238 1.00 0.00 10 TYR A O 4
ATOM 5159 N N . VAL A 1 11 ? -3.615 20.101 16.683 1.00 0.00 11 VAL A N 4
ATOM 5160 C CA . VAL A 1 11 ? -3.302 19.295 15.516 1.00 0.00 11 VAL A CA 4
ATOM 5161 C C . VAL A 1 11 ? -4.602 18.879 14.825 1.00 0.00 11 VAL A C 4
ATOM 5162 O O . VAL A 1 11 ? -5.457 18.240 15.435 1.00 0.00 11 VAL A O 4
ATOM 5175 N N . ASP A 1 12 ? -4.710 19.259 13.560 1.00 0.00 12 ASP A N 4
ATOM 5176 C CA . ASP A 1 12 ? -5.891 18.934 12.779 1.00 0.00 12 ASP A CA 4
ATOM 5177 C C . ASP A 1 12 ? -5.483 18.680 11.326 1.00 0.00 12 ASP A C 4
ATOM 5178 O O . ASP A 1 12 ? -6.308 18.778 10.420 1.00 0.00 12 ASP A O 4
ATOM 5187 N N . LEU A 1 13 ? -4.209 18.359 11.150 1.00 0.00 13 LEU A N 4
ATOM 5188 C CA . LEU A 1 13 ? -3.682 18.091 9.823 1.00 0.00 13 LEU A CA 4
ATOM 5189 C C . LEU A 1 13 ? -4.704 17.276 9.028 1.00 0.00 13 LEU A C 4
ATOM 5190 O O . LEU A 1 13 ? -5.561 16.612 9.609 1.00 0.00 13 LEU A O 4
ATOM 5206 N N . PRO A 1 14 ? -4.576 17.356 7.676 1.00 0.00 14 PRO A N 4
ATOM 5207 C CA . PRO A 1 14 ? -5.478 16.634 6.795 1.00 0.00 14 PRO A CA 4
ATOM 5208 C C . PRO A 1 14 ? -5.145 15.141 6.773 1.00 0.00 14 PRO A C 4
ATOM 5209 O O . PRO A 1 14 ? -4.019 14.749 7.074 1.00 0.00 14 PRO A O 4
ATOM 5220 N N . ASN A 1 15 ? -6.145 14.350 6.414 1.00 0.00 15 ASN A N 4
ATOM 5221 C CA . ASN A 1 15 ? -5.972 12.908 6.348 1.00 0.00 15 ASN A CA 4
ATOM 5222 C C . ASN A 1 15 ? -7.065 12.307 5.463 1.00 0.00 15 ASN A C 4
ATOM 5223 O O . ASN A 1 15 ? -8.176 12.833 5.399 1.00 0.00 15 ASN A O 4
ATOM 5234 N N . ARG A 1 16 ? -6.714 11.214 4.803 1.00 0.00 16 ARG A N 4
ATOM 5235 C CA . ARG A 1 16 ? -7.652 10.536 3.924 1.00 0.00 16 ARG A CA 4
ATOM 5236 C C . ARG A 1 16 ? -7.374 9.031 3.911 1.00 0.00 16 ARG A C 4
ATOM 5237 O O . ARG A 1 16 ? -6.227 8.610 3.766 1.00 0.00 16 ARG A O 4
ATOM 5258 N N . GLN A 1 17 ? -8.442 8.263 4.064 1.00 0.00 17 GLN A N 4
ATOM 5259 C CA . GLN A 1 17 ? -8.327 6.815 4.072 1.00 0.00 17 GLN A CA 4
ATOM 5260 C C . GLN A 1 17 ? -9.322 6.198 3.086 1.00 0.00 17 GLN A C 4
ATOM 5261 O O . GLN A 1 17 ? -10.428 6.709 2.914 1.00 0.00 17 GLN A O 4
ATOM 5275 N N . LEU A 1 18 ? -8.893 5.110 2.464 1.00 0.00 18 LEU A N 4
ATOM 5276 C CA . LEU A 1 18 ? -9.733 4.419 1.500 1.0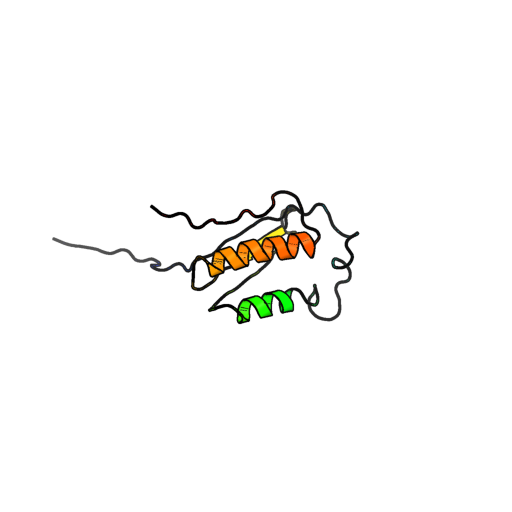0 0.00 18 LEU A CA 4
ATOM 5277 C C . LEU A 1 18 ? -9.659 2.912 1.755 1.00 0.00 18 LEU A C 4
ATOM 5278 O O . LEU A 1 18 ? -8.818 2.449 2.524 1.00 0.00 18 LEU A O 4
ATOM 5294 N N . LYS A 1 19 ? -10.551 2.188 1.094 1.00 0.00 19 LYS A N 4
ATOM 5295 C CA . LYS A 1 19 ? -10.598 0.743 1.238 1.00 0.00 19 LYS A CA 4
ATOM 5296 C C . LYS A 1 19 ? -10.218 0.089 -0.092 1.00 0.00 19 LYS A C 4
ATOM 5297 O O . LYS A 1 19 ? -10.866 0.324 -1.110 1.00 0.00 19 LYS A O 4
ATOM 5316 N N . VAL A 1 20 ? -9.169 -0.718 -0.039 1.00 0.00 20 VAL A N 4
ATOM 5317 C CA . VAL A 1 20 ? -8.695 -1.408 -1.227 1.00 0.00 20 VAL A CA 4
ATOM 5318 C C . VAL A 1 20 ? -9.451 -2.729 -1.380 1.00 0.00 20 VAL A C 4
ATOM 5319 O O . VAL A 1 20 ? -9.026 -3.756 -0.852 1.00 0.00 20 VAL A O 4
ATOM 5332 N N . LYS A 1 21 ? -10.558 -2.661 -2.105 1.00 0.00 21 LYS A N 4
ATOM 5333 C CA . LYS A 1 21 ? -11.377 -3.839 -2.334 1.00 0.00 21 LYS A CA 4
ATOM 5334 C C . LYS A 1 21 ? -10.510 -4.948 -2.935 1.00 0.00 21 LYS A C 4
ATOM 5335 O O . LYS A 1 21 ? -10.099 -4.861 -4.091 1.00 0.00 21 LYS A O 4
ATOM 5354 N N . VAL A 1 22 ? -10.258 -5.964 -2.123 1.00 0.00 22 VAL A N 4
ATOM 5355 C CA . VAL A 1 22 ? -9.449 -7.088 -2.560 1.00 0.00 22 VAL A CA 4
ATOM 5356 C C . VAL A 1 22 ? -10.301 -8.358 -2.553 1.00 0.00 22 VAL A C 4
ATOM 5357 O O . VAL A 1 22 ? -11.528 -8.286 -2.502 1.00 0.00 22 VAL A O 4
ATOM 5370 N N . ALA A 1 23 ? -9.617 -9.492 -2.604 1.00 0.00 23 ALA A N 4
ATOM 5371 C CA . ALA A 1 23 ? -10.297 -10.776 -2.605 1.00 0.00 23 ALA A CA 4
ATOM 5372 C C . ALA A 1 23 ? -9.714 -11.657 -1.498 1.00 0.00 23 ALA A C 4
ATOM 5373 O O . ALA A 1 23 ? -10.456 -12.237 -0.706 1.00 0.00 23 ALA A O 4
ATOM 5380 N N . ASP A 1 24 ? -8.391 -11.729 -1.477 1.00 0.00 24 ASP A N 4
ATOM 5381 C CA . ASP A 1 24 ? -7.701 -12.529 -0.480 1.00 0.00 24 ASP A CA 4
ATOM 5382 C C . ASP A 1 24 ? -8.225 -13.965 -0.532 1.00 0.00 24 ASP A C 4
ATOM 5383 O O . ASP A 1 24 ? -9.304 -14.255 -0.019 1.00 0.00 24 ASP A O 4
ATOM 5392 N N . ARG A 1 25 ? -7.435 -14.827 -1.157 1.00 0.00 25 ARG A N 4
ATOM 5393 C CA . ARG A 1 25 ? -7.806 -16.226 -1.284 1.00 0.00 25 ARG A CA 4
ATOM 5394 C C . ARG A 1 25 ? -6.781 -17.113 -0.575 1.00 0.00 25 ARG A C 4
ATOM 5395 O O . ARG A 1 25 ? -5.585 -17.028 -0.851 1.00 0.00 25 ARG A O 4
ATOM 5416 N N . ARG A 1 26 ? -7.286 -17.943 0.325 1.00 0.00 26 ARG A N 4
ATOM 5417 C CA . ARG A 1 26 ? -6.429 -18.845 1.076 1.00 0.00 26 ARG A CA 4
ATOM 5418 C C . ARG A 1 26 ? -5.382 -19.473 0.154 1.00 0.00 26 ARG A C 4
ATOM 5419 O O . ARG A 1 26 ? -5.704 -20.341 -0.656 1.00 0.00 26 ARG A O 4
ATOM 5440 N N . VAL A 1 27 ? -4.150 -19.009 0.308 1.00 0.00 27 VAL A N 4
ATOM 5441 C CA . VAL A 1 27 ? -3.054 -19.515 -0.501 1.00 0.00 27 VAL A CA 4
ATOM 5442 C C . VAL A 1 27 ? -1.991 -20.126 0.414 1.00 0.00 27 VAL A C 4
ATOM 5443 O O . VAL A 1 27 ? -1.581 -19.508 1.395 1.00 0.00 27 VAL A O 4
ATOM 5456 N N . ILE A 1 28 ? -1.575 -21.333 0.060 1.00 0.00 28 ILE A N 4
ATOM 5457 C CA . ILE A 1 28 ? -0.567 -22.035 0.837 1.00 0.00 28 ILE A CA 4
ATOM 5458 C C . ILE A 1 28 ? 0.818 -21.728 0.263 1.00 0.00 28 ILE A C 4
ATOM 5459 O O . ILE A 1 28 ? 1.133 -22.130 -0.856 1.00 0.00 28 ILE A O 4
ATOM 5475 N N . SER A 1 29 ? 1.608 -21.019 1.056 1.00 0.00 29 SER A N 4
ATOM 5476 C CA . SER A 1 29 ? 2.951 -20.654 0.641 1.00 0.00 29 SER A CA 4
ATOM 5477 C C . SER A 1 29 ? 2.903 -19.420 -0.262 1.00 0.00 29 SER A C 4
ATOM 5478 O O . SER A 1 29 ? 2.651 -19.534 -1.461 1.00 0.00 29 SER A O 4
ATOM 5486 N N . THR A 1 30 ? 3.149 -18.270 0.347 1.00 0.00 30 THR A N 4
ATOM 5487 C CA . THR A 1 30 ? 3.137 -17.016 -0.388 1.00 0.00 30 THR A CA 4
ATOM 5488 C C . THR A 1 30 ? 3.914 -15.943 0.376 1.00 0.00 30 THR A C 4
ATOM 5489 O O . THR A 1 30 ? 5.014 -15.565 -0.024 1.00 0.00 30 THR A O 4
ATOM 5500 N N . THR A 1 31 ? 3.312 -15.482 1.462 1.00 0.00 31 THR A N 4
ATOM 5501 C CA . THR A 1 31 ? 3.934 -14.459 2.286 1.00 0.00 31 THR A CA 4
ATOM 5502 C C . THR A 1 31 ? 4.421 -15.061 3.606 1.00 0.00 31 THR A C 4
ATOM 5503 O O . THR A 1 31 ? 3.618 -15.526 4.414 1.00 0.00 31 THR A O 4
ATOM 5514 N N . ASP A 1 32 ? 5.733 -15.031 3.784 1.00 0.00 32 ASP A N 4
ATOM 5515 C CA . ASP A 1 32 ? 6.336 -15.568 4.992 1.00 0.00 32 ASP A CA 4
ATOM 5516 C C . ASP A 1 32 ? 7.855 -15.633 4.813 1.00 0.00 32 ASP A C 4
ATOM 5517 O O . ASP A 1 32 ? 8.376 -16.594 4.250 1.00 0.00 32 ASP A O 4
ATOM 5526 N N . ALA A 1 33 ? 8.521 -14.598 5.303 1.00 0.00 33 ALA A N 4
ATOM 5527 C CA . ALA A 1 33 ? 9.969 -14.525 5.205 1.00 0.00 33 ALA A CA 4
ATOM 5528 C C . ALA A 1 33 ? 10.450 -13.197 5.794 1.00 0.00 33 ALA A C 4
ATOM 5529 O O . ALA A 1 33 ? 10.061 -12.129 5.324 1.00 0.00 33 ALA A O 4
ATOM 5536 N N . GLU A 1 34 ? 11.288 -13.308 6.813 1.00 0.00 34 GLU A N 4
ATOM 5537 C CA . GLU A 1 34 ? 11.826 -12.129 7.471 1.00 0.00 34 GLU A CA 4
ATOM 5538 C C . GLU A 1 34 ? 13.303 -11.950 7.114 1.00 0.00 34 GLU A C 4
ATOM 5539 O O . GLU A 1 34 ? 14.183 -12.330 7.885 1.00 0.00 34 GLU A O 4
ATOM 5551 N N . ARG A 1 35 ? 13.530 -11.370 5.944 1.00 0.00 35 ARG A N 4
ATOM 5552 C CA . ARG A 1 35 ? 14.885 -11.135 5.476 1.00 0.00 35 ARG A CA 4
ATOM 5553 C C . ARG A 1 35 ? 14.862 -10.402 4.133 1.00 0.00 35 ARG A C 4
ATOM 5554 O O . ARG A 1 35 ? 13.879 -10.476 3.397 1.00 0.00 35 ARG A O 4
ATOM 5575 N N . GLN A 1 36 ? 15.958 -9.710 3.854 1.00 0.00 36 GLN A N 4
ATOM 5576 C CA . GLN A 1 36 ? 16.076 -8.964 2.613 1.00 0.00 36 GLN A CA 4
ATOM 5577 C C . GLN A 1 36 ? 15.333 -7.631 2.722 1.00 0.00 36 GLN A C 4
ATOM 5578 O O . GLN A 1 36 ? 14.506 -7.449 3.614 1.00 0.00 36 GLN A O 4
ATOM 5592 N N . ALA A 1 37 ? 15.655 -6.734 1.802 1.00 0.00 37 ALA A N 4
ATOM 5593 C CA . ALA A 1 37 ? 15.029 -5.423 1.783 1.00 0.00 37 ALA A CA 4
ATOM 5594 C C . ALA A 1 37 ? 13.526 -5.577 2.028 1.00 0.00 37 ALA A C 4
ATOM 5595 O O . ALA A 1 37 ? 12.864 -6.373 1.365 1.00 0.00 37 ALA A O 4
ATOM 5602 N N . VAL A 1 38 ? 13.033 -4.803 2.983 1.00 0.00 38 VAL A N 4
ATOM 5603 C CA . VAL A 1 38 ? 11.621 -4.843 3.325 1.00 0.00 38 VAL A CA 4
ATOM 5604 C C . VAL A 1 38 ? 10.794 -4.958 2.042 1.00 0.00 38 VAL A C 4
ATOM 5605 O O . VAL A 1 38 ? 10.875 -4.097 1.168 1.00 0.00 38 VAL A O 4
ATOM 5618 N N . THR A 1 39 ? 10.017 -6.029 1.971 1.00 0.00 39 THR A N 4
ATOM 5619 C CA . THR A 1 39 ? 9.176 -6.268 0.810 1.00 0.00 39 THR A CA 4
ATOM 5620 C C . THR A 1 39 ? 7.804 -5.621 1.004 1.00 0.00 39 THR A C 4
ATOM 5621 O O . THR A 1 39 ? 7.362 -5.421 2.134 1.00 0.00 39 THR A O 4
ATOM 5632 N N . PRO A 1 40 ? 7.150 -5.304 -0.146 1.00 0.00 40 PRO A N 4
ATOM 5633 C CA . PRO A 1 40 ? 7.745 -5.576 -1.443 1.00 0.00 40 PRO A CA 4
ATOM 5634 C C . PRO A 1 40 ? 8.856 -4.573 -1.758 1.00 0.00 40 PRO A C 4
ATOM 5635 O O . PRO A 1 40 ? 8.776 -3.409 -1.368 1.00 0.00 40 PRO A O 4
ATOM 5646 N N . PRO A 1 41 ? 9.895 -5.074 -2.479 1.00 0.00 41 PRO A N 4
ATOM 5647 C CA . PRO A 1 41 ? 11.022 -4.234 -2.850 1.00 0.00 41 PRO A CA 4
ATOM 5648 C C . PRO A 1 41 ? 10.646 -3.284 -3.988 1.00 0.00 41 PRO A C 4
ATOM 5649 O O . PRO A 1 41 ? 10.720 -3.652 -5.159 1.00 0.00 41 PRO A O 4
ATOM 5660 N N . GLY A 1 42 ? 10.249 -2.079 -3.604 1.00 0.00 42 GLY A N 4
ATOM 5661 C CA . GLY A 1 42 ? 9.861 -1.073 -4.577 1.00 0.00 42 GLY A CA 4
ATOM 5662 C C . GLY A 1 42 ? 8.690 -0.234 -4.062 1.00 0.00 42 GLY A C 4
ATOM 5663 O O . GLY A 1 42 ? 8.781 0.991 -3.995 1.00 0.00 42 GLY A O 4
ATOM 5667 N N . LEU A 1 43 ? 7.617 -0.927 -3.711 1.00 0.00 43 LEU A N 4
ATOM 5668 C CA . LEU A 1 43 ? 6.429 -0.261 -3.204 1.00 0.00 43 LEU A CA 4
ATOM 5669 C C . LEU A 1 43 ? 6.843 0.812 -2.196 1.00 0.00 43 LEU A C 4
ATOM 5670 O O . LEU A 1 43 ? 6.647 2.003 -2.435 1.00 0.00 43 LEU A O 4
ATOM 5686 N N . GLN A 1 44 ? 7.408 0.353 -1.089 1.00 0.00 44 GLN A N 4
ATOM 5687 C CA . GLN A 1 44 ? 7.851 1.259 -0.043 1.00 0.00 44 GLN A CA 4
ATOM 5688 C C . GLN A 1 44 ? 8.717 2.372 -0.637 1.00 0.00 44 GLN A C 4
ATOM 5689 O O . GLN A 1 44 ? 8.735 3.490 -0.124 1.00 0.00 44 GLN A O 4
ATOM 5703 N N . GLU A 1 45 ? 9.414 2.027 -1.710 1.00 0.00 45 GLU A N 4
ATOM 5704 C CA . GLU A 1 45 ? 10.280 2.983 -2.379 1.00 0.00 45 GLU A CA 4
ATOM 5705 C C . GLU A 1 45 ? 9.444 4.008 -3.149 1.00 0.00 45 GLU A C 4
ATOM 5706 O O . GLU A 1 45 ? 9.662 5.212 -3.025 1.00 0.00 45 GLU A O 4
ATOM 5718 N N . ALA A 1 46 ? 8.504 3.492 -3.928 1.00 0.00 46 ALA A N 4
ATOM 5719 C CA . ALA A 1 46 ? 7.635 4.347 -4.718 1.00 0.00 46 ALA A CA 4
ATOM 5720 C C . ALA A 1 46 ? 7.013 5.411 -3.812 1.00 0.00 46 ALA A C 4
ATOM 5721 O O . ALA A 1 46 ? 7.301 6.598 -3.954 1.00 0.00 46 ALA A O 4
ATOM 5728 N N . ILE A 1 47 ? 6.170 4.947 -2.901 1.00 0.00 47 ILE A N 4
ATOM 5729 C CA . ILE A 1 47 ? 5.504 5.844 -1.972 1.00 0.00 47 ILE A CA 4
ATOM 5730 C C . ILE A 1 47 ? 6.552 6.699 -1.256 1.00 0.00 47 ILE A C 4
ATOM 5731 O O . ILE A 1 47 ? 6.347 7.894 -1.048 1.00 0.00 47 ILE A O 4
ATOM 5747 N N . ASN A 1 48 ? 7.651 6.053 -0.897 1.00 0.00 48 ASN A N 4
ATOM 5748 C CA . ASN A 1 48 ? 8.731 6.739 -0.208 1.00 0.00 48 ASN A CA 4
ATOM 5749 C C . ASN A 1 48 ? 9.232 7.894 -1.077 1.00 0.00 48 ASN A C 4
ATOM 5750 O O . ASN A 1 48 ? 9.692 8.911 -0.559 1.00 0.00 48 ASN A O 4
ATOM 5761 N N . ASP A 1 49 ? 9.124 7.700 -2.383 1.00 0.00 49 ASP A N 4
ATOM 5762 C CA . ASP A 1 49 ? 9.560 8.714 -3.329 1.00 0.00 49 ASP A CA 4
ATOM 5763 C C . ASP A 1 49 ? 8.472 9.781 -3.463 1.00 0.00 49 ASP A C 4
ATOM 5764 O O . ASP A 1 49 ? 8.764 10.976 -3.443 1.00 0.00 49 ASP A O 4
ATOM 5773 N N . LEU A 1 50 ? 7.240 9.312 -3.597 1.00 0.00 50 LEU A N 4
ATOM 5774 C CA . LEU A 1 50 ? 6.107 10.211 -3.735 1.00 0.00 50 LEU A CA 4
ATOM 5775 C C . LEU A 1 50 ? 5.953 11.030 -2.452 1.00 0.00 50 LEU A C 4
ATOM 5776 O O . LEU A 1 50 ? 5.513 12.178 -2.494 1.00 0.00 50 LEU A O 4
ATOM 5792 N N . VAL A 1 51 ? 6.325 10.409 -1.343 1.00 0.00 51 VAL A N 4
ATOM 5793 C CA . VAL A 1 51 ? 6.234 11.066 -0.050 1.00 0.00 51 VAL A CA 4
ATOM 5794 C C . VAL A 1 51 ? 7.303 12.157 0.039 1.00 0.00 51 VAL A C 4
ATOM 5795 O O . VAL A 1 51 ? 7.148 13.123 0.784 1.00 0.00 51 VAL A O 4
ATOM 5808 N N . LYS A 1 52 ? 8.364 11.966 -0.731 1.00 0.00 52 LYS A N 4
ATOM 5809 C CA . LYS A 1 52 ? 9.458 12.921 -0.749 1.00 0.00 52 LYS A CA 4
ATOM 5810 C C . LYS A 1 52 ? 9.224 13.938 -1.867 1.00 0.00 52 LYS A C 4
ATOM 5811 O O . LYS A 1 52 ? 9.591 15.105 -1.737 1.00 0.00 52 LYS A O 4
ATOM 5830 N N . LYS A 1 53 ? 8.614 13.459 -2.941 1.00 0.00 53 LYS A N 4
ATOM 5831 C CA . LYS A 1 53 ? 8.326 14.312 -4.082 1.00 0.00 53 LYS A CA 4
ATOM 5832 C C . LYS A 1 53 ? 7.279 15.353 -3.683 1.00 0.00 53 LYS A C 4
ATOM 5833 O O . LYS A 1 53 ? 7.243 16.448 -4.242 1.00 0.00 53 LYS A O 4
ATOM 5852 N N . TYR A 1 54 ? 6.452 14.976 -2.719 1.00 0.00 54 TYR A N 4
ATOM 5853 C CA . TYR A 1 54 ? 5.407 15.863 -2.239 1.00 0.00 54 TYR A CA 4
ATOM 5854 C C . TYR A 1 54 ? 5.901 16.705 -1.061 1.00 0.00 54 TYR A C 4
ATOM 5855 O O . TYR A 1 54 ? 7.014 16.509 -0.577 1.00 0.00 54 TYR A O 4
ATOM 5873 N N . THR A 1 55 ? 5.049 17.626 -0.634 1.00 0.00 55 THR A N 4
ATOM 5874 C CA . THR A 1 55 ? 5.385 18.498 0.478 1.00 0.00 55 THR A CA 4
ATOM 5875 C C . THR A 1 55 ? 4.819 17.939 1.785 1.00 0.00 55 THR A C 4
ATOM 5876 O O . THR A 1 55 ? 3.604 17.825 1.941 1.00 0.00 55 THR A O 4
ATOM 5887 N N . LEU A 1 56 ? 5.727 17.604 2.690 1.00 0.00 56 LEU A N 4
ATOM 5888 C CA . LEU A 1 56 ? 5.334 17.059 3.978 1.00 0.00 56 LEU A CA 4
ATOM 5889 C C . LEU A 1 56 ? 4.176 16.079 3.780 1.00 0.00 56 LEU A C 4
ATOM 5890 O O . LEU A 1 56 ? 3.070 16.313 4.265 1.00 0.00 56 LEU A O 4
ATOM 5906 N N . ALA A 1 57 ? 4.470 15.001 3.068 1.00 0.00 57 ALA A N 4
ATOM 5907 C CA . ALA A 1 57 ? 3.468 13.984 2.800 1.00 0.00 57 ALA A CA 4
ATOM 5908 C C . ALA A 1 57 ? 3.769 12.743 3.642 1.00 0.00 57 ALA A C 4
ATOM 5909 O O . ALA A 1 57 ? 4.845 12.633 4.229 1.00 0.00 57 ALA A O 4
ATOM 5916 N N . ARG A 1 58 ? 2.800 11.840 3.675 1.00 0.00 58 ARG A N 4
ATOM 5917 C CA . ARG A 1 58 ? 2.948 10.611 4.436 1.00 0.00 58 ARG A CA 4
ATOM 5918 C C . ARG A 1 58 ? 1.863 9.608 4.040 1.00 0.00 58 ARG A C 4
ATOM 5919 O O . ARG A 1 58 ? 0.676 9.930 4.064 1.00 0.00 58 ARG A O 4
ATOM 5940 N N . ALA A 1 59 ? 2.309 8.412 3.684 1.00 0.00 59 ALA A N 4
ATOM 5941 C CA . ALA A 1 59 ? 1.390 7.359 3.284 1.00 0.00 59 ALA A CA 4
ATOM 5942 C C . ALA A 1 59 ? 1.732 6.075 4.041 1.00 0.00 59 ALA A C 4
ATOM 5943 O O . ALA A 1 59 ? 2.886 5.853 4.406 1.00 0.00 59 ALA A O 4
ATOM 5950 N N . PHE A 1 60 ? 0.708 5.261 4.255 1.00 0.00 60 PHE A N 4
ATOM 5951 C CA . PHE A 1 60 ? 0.886 4.004 4.962 1.00 0.00 60 PHE A CA 4
ATOM 5952 C C . PHE A 1 60 ? -0.179 2.987 4.547 1.00 0.00 60 PHE A C 4
ATOM 5953 O O . PHE A 1 60 ? -1.081 3.307 3.774 1.00 0.00 60 PHE A O 4
ATOM 5970 N N . VAL A 1 61 ? -0.040 1.782 5.080 1.00 0.00 61 VAL A N 4
ATOM 5971 C CA . VAL A 1 61 ? -0.979 0.716 4.776 1.00 0.00 61 VAL A CA 4
ATOM 5972 C C . VAL A 1 61 ? -1.020 -0.271 5.945 1.00 0.00 61 VAL A C 4
ATOM 5973 O O . VAL A 1 61 ? -0.003 -0.517 6.590 1.00 0.00 61 VAL A O 4
ATOM 5986 N N . ARG A 1 62 ? -2.208 -0.809 6.182 1.00 0.00 62 ARG A N 4
ATOM 5987 C CA . ARG A 1 62 ? -2.395 -1.763 7.261 1.00 0.00 62 ARG A CA 4
ATOM 5988 C C . ARG A 1 62 ? -3.349 -2.877 6.825 1.00 0.00 62 ARG A C 4
ATOM 5989 O O . ARG A 1 62 ? -4.510 -2.618 6.513 1.00 0.00 62 ARG A O 4
ATOM 6010 N N . PRO A 1 63 ? -2.809 -4.126 6.819 1.00 0.00 63 PRO A N 4
ATOM 6011 C CA . PRO A 1 63 ? -3.600 -5.280 6.426 1.00 0.00 63 PRO A CA 4
ATOM 6012 C C . PRO A 1 63 ? -4.582 -5.673 7.531 1.00 0.00 63 PRO A C 4
ATOM 6013 O O . PRO A 1 63 ? -5.417 -6.556 7.340 1.00 0.00 63 PRO A O 4
ATOM 6024 N N . SER A 1 64 ? -4.450 -4.998 8.664 1.00 0.00 64 SER A N 4
ATOM 6025 C CA . SER A 1 64 ? -5.316 -5.266 9.800 1.00 0.00 64 SER A CA 4
ATOM 6026 C C . SER A 1 64 ? -6.744 -5.529 9.318 1.00 0.00 64 SER A C 4
ATOM 6027 O O . SER A 1 64 ? -7.465 -4.598 8.963 1.00 0.00 64 SER A O 4
ATOM 6035 N N . GLY A 1 65 ? -7.111 -6.802 9.323 1.00 0.00 65 GLY A N 4
ATOM 6036 C CA . GLY A 1 65 ? -8.440 -7.199 8.891 1.00 0.00 65 GLY A CA 4
ATOM 6037 C C . GLY A 1 65 ? -8.427 -8.613 8.306 1.00 0.00 65 GLY A C 4
ATOM 6038 O O . GLY A 1 65 ? -8.396 -8.785 7.089 1.00 0.00 65 GLY A O 4
ATOM 6042 N N . THR A 1 66 ? -8.452 -9.590 9.201 1.00 0.00 66 THR A N 4
ATOM 6043 C CA . THR A 1 66 ? -8.443 -10.983 8.789 1.00 0.00 66 THR A CA 4
ATOM 6044 C C . THR A 1 66 ? -9.612 -11.267 7.844 1.00 0.00 66 THR A C 4
ATOM 6045 O O . THR A 1 66 ? -9.559 -12.203 7.048 1.00 0.00 66 THR A O 4
ATOM 6056 N N . GLU A 1 67 ? -10.642 -10.442 7.964 1.00 0.00 67 GLU A N 4
ATOM 6057 C CA . GLU A 1 67 ? -11.822 -10.592 7.130 1.00 0.00 67 GLU A CA 4
ATOM 6058 C C . GLU A 1 67 ? -11.455 -10.422 5.655 1.00 0.00 67 GLU A C 4
ATOM 6059 O O . GLU A 1 67 ? -11.307 -11.406 4.931 1.00 0.00 67 GLU A O 4
ATOM 6071 N N . ASP A 1 68 ? -11.319 -9.168 5.252 1.00 0.00 68 ASP A N 4
ATOM 6072 C CA . ASP A 1 68 ? -10.972 -8.856 3.876 1.00 0.00 68 ASP A CA 4
ATOM 6073 C C . ASP A 1 68 ? -10.806 -7.343 3.726 1.00 0.00 68 ASP A C 4
ATOM 6074 O O . ASP A 1 68 ? -11.188 -6.582 4.614 1.00 0.00 68 ASP A O 4
ATOM 6083 N N . ILE A 1 69 ? -10.234 -6.952 2.597 1.00 0.00 69 ILE A N 4
ATOM 6084 C CA . ILE A 1 69 ? -10.012 -5.543 2.320 1.00 0.00 69 ILE A CA 4
ATOM 6085 C C . ILE A 1 69 ? -8.863 -5.031 3.191 1.00 0.00 69 ILE A C 4
ATOM 6086 O O . ILE A 1 69 ? -8.696 -5.473 4.326 1.00 0.00 69 ILE A O 4
ATOM 6102 N N . VAL A 1 70 ? -8.102 -4.105 2.627 1.00 0.00 70 VAL A N 4
ATOM 6103 C CA . VAL A 1 70 ? -6.974 -3.528 3.338 1.00 0.00 70 VAL A CA 4
ATOM 6104 C C . VAL A 1 70 ? -7.275 -2.063 3.660 1.00 0.00 70 VAL A C 4
ATOM 6105 O O . VAL A 1 70 ? -8.048 -1.415 2.956 1.00 0.00 70 VAL A O 4
ATOM 6118 N N . ARG A 1 71 ? -6.648 -1.583 4.724 1.00 0.00 71 ARG A N 4
ATOM 6119 C CA . ARG A 1 71 ? -6.839 -0.207 5.148 1.00 0.00 71 ARG A CA 4
ATOM 6120 C C . ARG A 1 71 ? -5.726 0.681 4.588 1.00 0.00 71 ARG A C 4
ATOM 6121 O O . ARG A 1 71 ? -4.547 0.350 4.702 1.00 0.00 71 ARG A O 4
ATOM 6142 N N . VAL A 1 72 ? -6.140 1.790 3.994 1.00 0.00 72 VAL A N 4
ATOM 6143 C CA . VAL A 1 72 ? -5.193 2.728 3.415 1.00 0.00 72 VAL A CA 4
ATOM 6144 C C . VAL A 1 72 ? -5.245 4.044 4.193 1.00 0.00 72 VAL A C 4
ATOM 6145 O O . VAL A 1 72 ? -6.319 4.489 4.597 1.00 0.00 72 VAL A O 4
ATOM 6158 N N . TYR A 1 73 ? -4.072 4.632 4.379 1.00 0.00 73 TYR A N 4
ATOM 6159 C CA . TYR A 1 73 ? -3.971 5.889 5.101 1.00 0.00 73 TYR A CA 4
ATOM 6160 C C . TYR A 1 73 ? -2.984 6.836 4.417 1.00 0.00 73 TYR A C 4
ATOM 6161 O O . TYR A 1 73 ? -1.940 6.405 3.930 1.00 0.00 73 TYR A O 4
ATOM 6179 N N . ALA A 1 74 ? -3.349 8.110 4.401 1.00 0.00 74 ALA A N 4
ATOM 6180 C CA . ALA A 1 74 ? -2.509 9.122 3.784 1.00 0.00 74 ALA A CA 4
ATOM 6181 C C . ALA A 1 74 ? -2.693 10.450 4.522 1.00 0.00 74 ALA A C 4
ATOM 6182 O O . ALA A 1 74 ? -3.798 10.778 4.951 1.00 0.00 74 ALA A O 4
ATOM 6189 N N . GLU A 1 75 ? -1.592 11.177 4.647 1.00 0.00 75 GLU A N 4
ATOM 6190 C CA . GLU A 1 75 ? -1.618 12.462 5.326 1.00 0.00 75 GLU A CA 4
ATOM 6191 C C . GLU A 1 75 ? -0.483 13.353 4.818 1.00 0.00 75 GLU A C 4
ATOM 6192 O O . GLU A 1 75 ? 0.628 12.878 4.586 1.00 0.00 75 GLU A O 4
ATOM 6204 N N . ALA A 1 76 ? -0.801 14.629 4.660 1.00 0.00 76 ALA A N 4
ATOM 6205 C CA . ALA A 1 76 ? 0.178 15.591 4.183 1.00 0.00 76 ALA A CA 4
ATOM 6206 C C . ALA A 1 76 ? -0.089 16.950 4.835 1.00 0.00 76 ALA A C 4
ATOM 6207 O O . ALA A 1 76 ? -1.027 17.093 5.617 1.00 0.00 76 ALA A O 4
ATOM 6214 N N . ASN A 1 77 ? 0.754 17.912 4.489 1.00 0.00 77 ASN A N 4
ATOM 6215 C CA . ASN A 1 77 ? 0.620 19.254 5.030 1.00 0.00 77 ASN A CA 4
ATOM 6216 C C . ASN A 1 77 ? -0.557 19.958 4.354 1.00 0.00 77 ASN A C 4
ATOM 6217 O O . ASN A 1 77 ? -1.076 20.946 4.872 1.00 0.00 77 ASN A O 4
ATOM 6228 N N . SER A 1 78 ? -0.946 19.421 3.206 1.00 0.00 78 SER A N 4
ATOM 6229 C CA . SER A 1 78 ? -2.053 19.985 2.453 1.00 0.00 78 SER A CA 4
ATOM 6230 C C . SER A 1 78 ? -3.083 18.898 2.143 1.00 0.00 78 SER A C 4
ATOM 6231 O O . SER A 1 78 ? -2.734 17.725 2.019 1.00 0.00 78 SER A O 4
ATOM 6239 N N . GLN A 1 79 ? -4.332 19.325 2.025 1.00 0.00 79 GLN A N 4
ATOM 6240 C CA . GLN A 1 79 ? -5.415 18.402 1.731 1.00 0.00 79 GLN A CA 4
ATOM 6241 C C . GLN A 1 79 ? -5.279 17.862 0.306 1.00 0.00 79 GLN A C 4
ATOM 6242 O O . GLN A 1 79 ? -5.553 16.689 0.055 1.00 0.00 79 GLN A O 4
ATOM 6256 N N . GLU A 1 80 ? -4.858 18.743 -0.589 1.00 0.00 80 GLU A N 4
ATOM 6257 C CA . GLU A 1 80 ? -4.683 18.369 -1.982 1.00 0.00 80 GLU A CA 4
ATOM 6258 C C . GLU A 1 80 ? -3.698 17.204 -2.099 1.00 0.00 80 GLU A C 4
ATOM 6259 O O . GLU A 1 80 ? -3.868 16.326 -2.944 1.00 0.00 80 GLU A O 4
ATOM 6271 N N . SER A 1 81 ? -2.691 17.233 -1.240 1.00 0.00 81 SER A N 4
ATOM 6272 C CA . SER A 1 81 ? -1.679 16.191 -1.236 1.00 0.00 81 SER A CA 4
ATOM 6273 C C . SER A 1 81 ? -2.208 14.951 -0.512 1.00 0.00 81 SER A C 4
ATOM 6274 O O . SER A 1 81 ? -1.992 13.826 -0.962 1.00 0.00 81 SER A O 4
ATOM 6282 N N . ALA A 1 82 ? -2.890 15.198 0.596 1.00 0.00 82 ALA A N 4
ATOM 6283 C CA . ALA A 1 82 ? -3.451 14.116 1.387 1.00 0.00 82 ALA A CA 4
ATOM 6284 C C . ALA A 1 82 ? -4.320 13.232 0.489 1.00 0.00 82 ALA A C 4
ATOM 6285 O O . ALA A 1 82 ? -4.206 12.008 0.520 1.00 0.00 82 ALA A O 4
ATOM 6292 N N . ASP A 1 83 ? -5.169 13.887 -0.289 1.00 0.00 83 ASP A N 4
ATOM 6293 C CA . ASP A 1 83 ? -6.057 13.177 -1.193 1.00 0.00 83 ASP A CA 4
ATOM 6294 C C . ASP A 1 83 ? -5.225 12.456 -2.255 1.00 0.00 83 ASP A C 4
ATOM 6295 O O . ASP A 1 83 ? -5.225 11.228 -2.321 1.00 0.00 83 ASP A O 4
ATOM 6304 N N . ARG A 1 84 ? -4.537 13.251 -3.062 1.00 0.00 84 ARG A N 4
ATOM 6305 C CA . ARG A 1 84 ? -3.702 12.704 -4.118 1.00 0.00 84 ARG A CA 4
ATOM 6306 C C . ARG A 1 84 ? -2.973 11.453 -3.624 1.00 0.00 84 ARG A C 4
ATOM 6307 O O . ARG A 1 84 ? -3.198 10.356 -4.135 1.00 0.00 84 ARG A O 4
ATOM 6328 N N . LEU A 1 85 ? -2.113 11.659 -2.637 1.00 0.00 85 LEU A N 4
ATOM 6329 C CA . LEU A 1 85 ? -1.350 10.561 -2.069 1.00 0.00 85 LEU A CA 4
ATOM 6330 C C . LEU A 1 85 ? -2.274 9.363 -1.846 1.00 0.00 85 LEU A C 4
ATOM 6331 O O . LEU A 1 85 ? -2.041 8.285 -2.391 1.00 0.00 85 LEU A O 4
ATOM 6347 N N . ALA A 1 86 ? -3.305 9.592 -1.046 1.00 0.00 86 ALA A N 4
ATOM 6348 C CA . ALA A 1 86 ? -4.266 8.544 -0.745 1.00 0.00 86 ALA A CA 4
ATOM 6349 C C . ALA A 1 86 ? -4.710 7.876 -2.047 1.00 0.00 86 ALA A C 4
ATOM 6350 O O . ALA A 1 86 ? -4.419 6.703 -2.277 1.00 0.00 86 ALA A O 4
ATOM 6357 N N . TYR A 1 87 ? -5.406 8.651 -2.866 1.00 0.00 87 TYR A N 4
ATOM 6358 C CA . TYR A 1 87 ? -5.892 8.148 -4.140 1.00 0.00 87 TYR A CA 4
ATOM 6359 C C . TYR A 1 87 ? -4.824 7.305 -4.840 1.00 0.00 87 TYR A C 4
ATOM 6360 O O . TYR A 1 87 ? -5.128 6.255 -5.403 1.00 0.00 87 TYR A O 4
ATOM 6378 N N . GLU A 1 88 ? -3.596 7.798 -4.783 1.00 0.00 88 GLU A N 4
ATOM 6379 C CA . GLU A 1 88 ? -2.481 7.103 -5.405 1.00 0.00 88 GLU A CA 4
ATOM 6380 C C . GLU A 1 88 ? -2.236 5.763 -4.709 1.00 0.00 88 GLU A C 4
ATOM 6381 O O . GLU A 1 88 ? -2.439 4.705 -5.303 1.00 0.00 88 GLU A O 4
ATOM 6393 N N . VAL A 1 89 ? -1.803 5.852 -3.460 1.00 0.00 89 VAL A N 4
ATOM 6394 C CA . VAL A 1 89 ? -1.528 4.659 -2.677 1.00 0.00 89 VAL A CA 4
ATOM 6395 C C . VAL A 1 89 ? -2.602 3.608 -2.963 1.00 0.00 89 VAL A C 4
ATOM 6396 O O . VAL A 1 89 ? -2.292 2.503 -3.406 1.00 0.00 89 VAL A O 4
ATOM 6409 N N . SER A 1 90 ? -3.843 3.989 -2.698 1.00 0.00 90 SER A N 4
ATOM 6410 C CA . SER A 1 90 ? -4.965 3.092 -2.921 1.00 0.00 90 SER A CA 4
ATOM 6411 C C . SER A 1 90 ? -4.813 2.390 -4.271 1.00 0.00 90 SER A C 4
ATOM 6412 O O . SER A 1 90 ? -4.940 1.170 -4.358 1.00 0.00 90 SER A O 4
ATOM 6420 N N . LEU A 1 91 ? -4.543 3.191 -5.292 1.00 0.00 91 LEU A N 4
ATOM 6421 C CA . LEU A 1 91 ? -4.373 2.662 -6.634 1.00 0.00 91 LEU A CA 4
ATOM 6422 C C . LEU A 1 91 ? -3.131 1.769 -6.672 1.00 0.00 91 LEU A C 4
ATOM 6423 O O . LEU A 1 91 ? -3.190 0.636 -7.148 1.00 0.00 91 LEU A O 4
ATOM 6439 N N . LEU A 1 92 ? -2.035 2.312 -6.163 1.00 0.00 92 LEU A N 4
ATOM 6440 C CA . LEU A 1 92 ? -0.781 1.579 -6.133 1.00 0.00 92 LEU A CA 4
ATOM 6441 C C . LEU A 1 92 ? -1.040 0.155 -5.637 1.00 0.00 92 LEU A C 4
ATOM 6442 O O . LEU A 1 92 ? -0.637 -0.813 -6.280 1.00 0.00 92 LEU A O 4
ATOM 6458 N N . VAL A 1 93 ? -1.710 0.072 -4.497 1.00 0.00 93 VAL A N 4
ATOM 6459 C CA . VAL A 1 93 ? -2.027 -1.218 -3.908 1.00 0.00 93 VAL A CA 4
ATOM 6460 C C . VAL A 1 93 ? -2.745 -2.085 -4.944 1.00 0.00 93 VAL A C 4
ATOM 6461 O O . VAL A 1 93 ? -2.221 -3.114 -5.367 1.00 0.00 93 VAL A O 4
ATOM 6474 N N . PHE A 1 94 ? -3.932 -1.636 -5.324 1.00 0.00 94 PHE A N 4
ATOM 6475 C CA . PHE A 1 94 ? -4.727 -2.358 -6.303 1.00 0.00 94 PHE A CA 4
ATOM 6476 C C . PHE A 1 94 ? -3.856 -2.849 -7.461 1.00 0.00 94 PHE A C 4
ATOM 6477 O O . PHE A 1 94 ? -4.165 -3.860 -8.090 1.00 0.00 94 PHE A O 4
ATOM 6494 N N . GLN A 1 95 ? -2.785 -2.109 -7.709 1.00 0.00 95 GLN A N 4
ATOM 6495 C CA . GLN A 1 95 ? -1.868 -2.456 -8.781 1.00 0.00 95 GLN A CA 4
ATOM 6496 C C . GLN A 1 95 ? -0.857 -3.498 -8.298 1.00 0.00 95 GLN A C 4
ATOM 6497 O O . GLN A 1 95 ? -0.720 -4.561 -8.902 1.00 0.00 95 GLN A O 4
ATOM 6511 N N . LEU A 1 96 ? -0.176 -3.157 -7.215 1.00 0.00 96 LEU A N 4
ATOM 6512 C CA . LEU A 1 96 ? 0.818 -4.050 -6.644 1.00 0.00 96 LEU A CA 4
ATOM 6513 C C . LEU A 1 96 ? 0.115 -5.255 -6.017 1.00 0.00 96 LEU A C 4
ATOM 6514 O O . LEU A 1 96 ? -0.060 -6.285 -6.667 1.00 0.00 96 LEU A O 4
ATOM 6530 N N . ALA A 1 97 ? -0.271 -5.088 -4.760 1.00 0.00 97 ALA A N 4
ATOM 6531 C CA . ALA A 1 97 ? -0.951 -6.149 -4.038 1.00 0.00 97 ALA A CA 4
ATOM 6532 C C . ALA A 1 97 ? -1.960 -6.826 -4.967 1.00 0.00 97 ALA A C 4
ATOM 6533 O O . ALA A 1 97 ? -1.972 -8.050 -5.089 1.00 0.00 97 ALA A O 4
ATOM 6540 N N . GLY A 1 98 ? -2.782 -6.001 -5.599 1.00 0.00 98 GLY A N 4
ATOM 6541 C CA . GLY A 1 98 ? -3.792 -6.506 -6.514 1.00 0.00 98 GLY A CA 4
ATOM 6542 C C . GLY A 1 98 ? -5.185 -6.438 -5.884 1.00 0.00 98 GLY A C 4
ATOM 6543 O O . GLY A 1 98 ? -5.428 -7.043 -4.840 1.00 0.00 98 GLY A O 4
ATOM 6547 N N . GLY A 1 99 ? -6.063 -5.698 -6.544 1.00 0.00 99 GLY A N 4
ATOM 6548 C CA . GLY A 1 99 ? -7.425 -5.543 -6.062 1.00 0.00 99 GLY A CA 4
ATOM 6549 C C . GLY A 1 99 ? -8.404 -6.347 -6.920 1.00 0.00 99 GLY A C 4
ATOM 6550 O O . GLY A 1 99 ? -7.993 -7.062 -7.833 1.00 0.00 99 GLY A O 4
ATOM 6554 N N . ILE A 1 100 ? -9.681 -6.203 -6.596 1.00 0.00 100 ILE A N 4
ATOM 6555 C CA . ILE A 1 100 ? -10.722 -6.907 -7.325 1.00 0.00 100 ILE A CA 4
ATOM 6556 C C . ILE A 1 100 ? -11.593 -5.892 -8.068 1.00 0.00 100 ILE A C 4
ATOM 6557 O O . ILE A 1 100 ? -11.488 -4.689 -7.834 1.00 0.00 100 ILE A O 4
ATOM 6573 N N . GLY A 1 101 ? -12.432 -6.415 -8.950 1.00 0.00 101 GLY A N 4
ATOM 6574 C CA . GLY A 1 101 ? -13.321 -5.569 -9.730 1.00 0.00 101 GLY A CA 4
ATOM 6575 C C . GLY A 1 101 ? -12.526 -4.576 -10.580 1.00 0.00 101 GLY A C 4
ATOM 6576 O O . GLY A 1 101 ? -11.514 -4.937 -11.179 1.00 0.00 101 GLY A O 4
ATOM 6580 N N . GLU A 1 102 ? -13.014 -3.345 -10.606 1.00 0.00 102 GLU A N 4
ATOM 6581 C CA . GLU A 1 102 ? -12.362 -2.298 -11.374 1.00 0.00 102 GLU A CA 4
ATOM 6582 C C . GLU A 1 102 ? -11.604 -1.350 -10.442 1.00 0.00 102 GLU A C 4
ATOM 6583 O O . GLU A 1 102 ? -12.027 -1.117 -9.310 1.00 0.00 102 GLU A O 4
ATOM 6595 N N . ARG A 1 103 ? -10.498 -0.830 -10.951 1.00 0.00 103 ARG A N 4
ATOM 6596 C CA . ARG A 1 103 ? -9.677 0.087 -10.179 1.00 0.00 103 ARG A CA 4
ATOM 6597 C C . ARG A 1 103 ? -10.471 1.349 -9.834 1.00 0.00 103 ARG A C 4
ATOM 6598 O O . ARG A 1 103 ? -11.426 1.694 -10.528 1.00 0.00 103 ARG A O 4
ATOM 6619 N N . PRO A 1 104 ? -10.035 2.020 -8.735 1.00 0.00 104 PRO A N 4
ATOM 6620 C CA . PRO A 1 104 ? -10.694 3.236 -8.290 1.00 0.00 104 PRO A CA 4
ATOM 6621 C C . PRO A 1 104 ? -10.336 4.417 -9.196 1.00 0.00 104 PRO A C 4
ATOM 6622 O O . PRO A 1 104 ? -9.196 4.540 -9.640 1.00 0.00 104 PRO A O 4
ATOM 6633 N N . GLN A 1 105 ? -11.332 5.255 -9.443 1.00 0.00 105 GLN A N 4
ATOM 6634 C CA . GLN A 1 105 ? -11.137 6.421 -10.287 1.00 0.00 105 GLN A CA 4
ATOM 6635 C C . GLN A 1 105 ? -10.584 6.002 -11.651 1.00 0.00 105 GLN A C 4
ATOM 6636 O O . GLN A 1 105 ? -10.109 4.879 -11.814 1.00 0.00 105 GLN A O 4
ATOM 6650 N N . PRO A 1 106 ? -10.665 6.952 -12.621 1.00 0.00 106 PRO A N 4
ATOM 6651 C CA . PRO A 1 106 ? -10.178 6.693 -13.965 1.00 0.00 106 PRO A CA 4
ATOM 6652 C C . PRO A 1 106 ? -8.649 6.728 -14.010 1.00 0.00 106 PRO A C 4
ATOM 6653 O O . PRO A 1 106 ? -8.010 7.271 -13.111 1.00 0.00 106 PRO A O 4
ATOM 6664 N N . SER A 1 107 ? -8.107 6.142 -15.068 1.00 0.00 107 SER A N 4
ATOM 6665 C CA . SER A 1 107 ? -6.665 6.099 -15.243 1.00 0.00 107 SER A CA 4
ATOM 6666 C C . SER A 1 107 ? -6.241 7.082 -16.336 1.00 0.00 107 SER A C 4
ATOM 6667 O O . SER A 1 107 ? -6.282 6.753 -17.521 1.00 0.00 107 SER A O 4
ATOM 6675 N N . GLY A 1 108 ? -5.844 8.268 -15.900 1.00 0.00 108 GLY A N 4
ATOM 6676 C CA . GLY A 1 108 ? -5.413 9.300 -16.826 1.00 0.00 108 GLY A CA 4
ATOM 6677 C C . GLY A 1 108 ? -3.929 9.623 -16.637 1.00 0.00 108 GLY A C 4
ATOM 6678 O O . GLY A 1 108 ? -3.489 9.908 -15.524 1.00 0.00 108 GLY A O 4
ATOM 6682 N N . PRO A 1 109 ? -3.179 9.565 -17.770 1.00 0.00 109 PRO A N 4
ATOM 6683 C CA . PRO A 1 109 ? -1.754 9.847 -17.740 1.00 0.00 109 PRO A CA 4
ATOM 6684 C C . PRO A 1 109 ? -1.495 11.349 -17.604 1.00 0.00 109 PRO A C 4
ATOM 6685 O O . PRO A 1 109 ? -0.836 11.948 -18.453 1.00 0.00 109 PRO A O 4
ATOM 6696 N N . SER A 1 110 ? -2.027 11.914 -16.530 1.00 0.00 110 SER A N 4
ATOM 6697 C CA . SER A 1 110 ? -1.862 13.334 -16.273 1.00 0.00 110 SER A CA 4
ATOM 6698 C C . SER A 1 110 ? -0.379 13.665 -16.093 1.00 0.00 110 SER A C 4
ATOM 6699 O O . SER A 1 110 ? 0.373 12.872 -15.526 1.00 0.00 110 SER A O 4
ATOM 6707 N N . SER A 1 111 ? -0.003 14.835 -16.585 1.00 0.00 111 SER A N 4
ATOM 6708 C CA . SER A 1 111 ? 1.377 15.280 -16.486 1.00 0.00 111 SER A CA 4
ATOM 6709 C C . SER A 1 111 ? 1.431 16.688 -15.889 1.00 0.00 111 SER A C 4
ATOM 6710 O O . SER A 1 111 ? 0.440 17.416 -15.916 1.00 0.00 111 SER A O 4
ATOM 6718 N N . GLY A 1 112 ? 2.599 17.030 -15.365 1.00 0.00 112 GLY A N 4
ATOM 6719 C CA . GLY A 1 112 ? 2.796 18.337 -14.763 1.00 0.00 112 GLY A CA 4
ATOM 6720 C C . GLY A 1 112 ? 2.808 19.435 -15.829 1.00 0.00 112 GLY A C 4
ATOM 6721 O O . GLY A 1 112 ? 3.781 20.178 -15.949 1.00 0.00 112 GLY A O 4
ATOM 6725 N N . GLY A 1 1 ? -0.558 36.168 33.765 1.00 0.00 1 GLY A N 5
ATOM 6726 C CA . GLY A 1 1 ? -1.212 35.395 32.723 1.00 0.00 1 GLY A CA 5
ATOM 6727 C C . GLY A 1 1 ? -2.733 35.536 32.810 1.00 0.00 1 GLY A C 5
ATOM 6728 O O . GLY A 1 1 ? -3.337 36.277 32.035 1.00 0.00 1 GLY A O 5
ATOM 6732 N N . SER A 1 2 ? -3.309 34.815 33.760 1.00 0.00 2 SER A N 5
ATOM 6733 C CA . SER A 1 2 ? -4.749 34.850 33.957 1.00 0.00 2 SER A CA 5
ATOM 6734 C C . SER A 1 2 ? -5.450 34.085 32.834 1.00 0.00 2 SER A C 5
ATOM 6735 O O . SER A 1 2 ? -6.143 33.100 33.086 1.00 0.00 2 SER A O 5
ATOM 6743 N N . SER A 1 3 ? -5.247 34.567 31.616 1.00 0.00 3 SER A N 5
ATOM 6744 C CA . SER A 1 3 ? -5.851 33.940 30.453 1.00 0.00 3 SER A CA 5
ATOM 6745 C C . SER A 1 3 ? -5.736 32.418 30.559 1.00 0.00 3 SER A C 5
ATOM 6746 O O . SER A 1 3 ? -4.814 31.905 31.190 1.00 0.00 3 SER A O 5
ATOM 6754 N N . GLY A 1 4 ? -6.684 31.740 29.930 1.00 0.00 4 GLY A N 5
ATOM 6755 C CA . GLY A 1 4 ? -6.701 30.287 29.946 1.00 0.00 4 GLY A CA 5
ATOM 6756 C C . GLY A 1 4 ? -6.800 29.724 28.526 1.00 0.00 4 GLY A C 5
ATOM 6757 O O . GLY A 1 4 ? -6.290 30.323 27.581 1.00 0.00 4 GLY A O 5
ATOM 6761 N N . SER A 1 5 ? -7.459 28.580 28.422 1.00 0.00 5 SER A N 5
ATOM 6762 C CA . SER A 1 5 ? -7.631 27.930 27.134 1.00 0.00 5 SER A CA 5
ATOM 6763 C C . SER A 1 5 ? -8.911 27.092 27.138 1.00 0.00 5 SER A C 5
ATOM 6764 O O . SER A 1 5 ? -9.508 26.869 28.190 1.00 0.00 5 SER A O 5
ATOM 6772 N N . SER A 1 6 ? -9.296 26.651 25.949 1.00 0.00 6 SER A N 5
ATOM 6773 C CA . SER A 1 6 ? -10.494 25.843 25.802 1.00 0.00 6 SER A CA 5
ATOM 6774 C C . SER A 1 6 ? -10.183 24.591 24.979 1.00 0.00 6 SER A C 5
ATOM 6775 O O . SER A 1 6 ? -9.141 24.513 24.331 1.00 0.00 6 SER A O 5
ATOM 6783 N N . GLY A 1 7 ? -11.107 23.643 25.032 1.00 0.00 7 GLY A N 5
ATOM 6784 C CA . GLY A 1 7 ? -10.945 22.399 24.299 1.00 0.00 7 GLY A CA 5
ATOM 6785 C C . GLY A 1 7 ? -11.841 22.372 23.059 1.00 0.00 7 GLY A C 5
ATOM 6786 O O . GLY A 1 7 ? -12.951 21.844 23.103 1.00 0.00 7 GLY A O 5
ATOM 6790 N N . ALA A 1 8 ? -11.325 22.947 21.983 1.00 0.00 8 ALA A N 5
ATOM 6791 C CA . ALA A 1 8 ? -12.064 22.995 20.733 1.00 0.00 8 ALA A CA 5
ATOM 6792 C C . ALA A 1 8 ? -11.105 22.748 19.567 1.00 0.00 8 ALA A C 5
ATOM 6793 O O . ALA A 1 8 ? -9.890 22.697 19.758 1.00 0.00 8 ALA A O 5
ATOM 6800 N N . ILE A 1 9 ? -11.685 22.601 18.385 1.00 0.00 9 ILE A N 5
ATOM 6801 C CA . ILE A 1 9 ? -10.896 22.360 17.189 1.00 0.00 9 ILE A CA 5
ATOM 6802 C C . ILE A 1 9 ? -9.731 23.351 17.144 1.00 0.00 9 ILE A C 5
ATOM 6803 O O . ILE A 1 9 ? -9.942 24.562 17.118 1.00 0.00 9 ILE A O 5
ATOM 6819 N N . TYR A 1 10 ? -8.527 22.798 17.136 1.00 0.00 10 TYR A N 5
ATOM 6820 C CA . TYR A 1 10 ? -7.328 23.618 17.094 1.00 0.00 10 TYR A CA 5
ATOM 6821 C C . TYR A 1 10 ? -6.253 22.973 16.216 1.00 0.00 10 TYR A C 5
ATOM 6822 O O . TYR A 1 10 ? -5.413 22.221 16.709 1.00 0.00 10 TYR A O 5
ATOM 6840 N N . VAL A 1 11 ? -6.314 23.291 14.932 1.00 0.00 11 VAL A N 5
ATOM 6841 C CA . VAL A 1 11 ? -5.356 22.753 13.981 1.00 0.00 11 VAL A CA 5
ATOM 6842 C C . VAL A 1 11 ? -5.563 21.242 13.856 1.00 0.00 11 VAL A C 5
ATOM 6843 O O . VAL A 1 11 ? -5.474 20.516 14.845 1.00 0.00 11 VAL A O 5
ATOM 6856 N N . ASP A 1 12 ? -5.834 20.813 12.632 1.00 0.00 12 ASP A N 5
ATOM 6857 C CA . ASP A 1 12 ? -6.054 19.402 12.365 1.00 0.00 12 ASP A CA 5
ATOM 6858 C C . ASP A 1 12 ? -5.565 19.072 10.954 1.00 0.00 12 ASP A C 5
ATOM 6859 O O . ASP A 1 12 ? -6.272 19.312 9.976 1.00 0.00 12 ASP A O 5
ATOM 6868 N N . LEU A 1 13 ? -4.360 18.527 10.892 1.00 0.00 13 LEU A N 5
ATOM 6869 C CA . LEU A 1 13 ? -3.768 18.161 9.616 1.00 0.00 13 LEU A CA 5
ATOM 6870 C C . LEU A 1 13 ? -4.752 17.289 8.833 1.00 0.00 13 LEU A C 5
ATOM 6871 O O . LEU A 1 13 ? -5.524 16.535 9.424 1.00 0.00 13 LEU A O 5
ATOM 6887 N N . PRO A 1 14 ? -4.690 17.424 7.482 1.00 0.00 14 PRO A N 5
ATOM 6888 C CA . PRO A 1 14 ? -5.566 16.657 6.612 1.00 0.00 14 PRO A CA 5
ATOM 6889 C C . PRO A 1 14 ? -5.110 15.199 6.522 1.00 0.00 14 PRO A C 5
ATOM 6890 O O . PRO A 1 14 ? -3.933 14.900 6.720 1.00 0.00 14 PRO A O 5
ATOM 6901 N N . ASN A 1 15 ? -6.065 14.331 6.225 1.00 0.00 15 ASN A N 5
ATOM 6902 C CA . ASN A 1 15 ? -5.777 12.912 6.106 1.00 0.00 15 ASN A CA 5
ATOM 6903 C C . ASN A 1 15 ? -6.910 12.227 5.339 1.00 0.00 15 ASN A C 5
ATOM 6904 O O . ASN A 1 15 ? -8.067 12.631 5.443 1.00 0.00 15 ASN A O 5
ATOM 6915 N N . ARG A 1 16 ? -6.537 11.203 4.586 1.00 0.00 16 ARG A N 5
ATOM 6916 C CA . ARG A 1 16 ? -7.508 10.459 3.802 1.00 0.00 16 ARG A CA 5
ATOM 6917 C C . ARG A 1 16 ? -7.063 9.003 3.650 1.00 0.00 16 ARG A C 5
ATOM 6918 O O . ARG A 1 16 ? -5.904 8.733 3.342 1.00 0.00 16 ARG A O 5
ATOM 6939 N N . GLN A 1 17 ? -8.009 8.102 3.872 1.00 0.00 17 GLN A N 5
ATOM 6940 C CA . GLN A 1 17 ? -7.730 6.681 3.764 1.00 0.00 17 GLN A CA 5
ATOM 6941 C C . GLN A 1 17 ? -8.850 5.976 2.995 1.00 0.00 17 GLN A C 5
ATOM 6942 O O . GLN A 1 17 ? -10.023 6.113 3.337 1.00 0.00 17 GLN A O 5
ATOM 6956 N N . LEU A 1 18 ? -8.447 5.238 1.971 1.00 0.00 18 LEU A N 5
ATOM 6957 C CA . LEU A 1 18 ? -9.402 4.512 1.151 1.00 0.00 18 LEU A CA 5
ATOM 6958 C C . LEU A 1 18 ? -9.442 3.049 1.597 1.00 0.00 18 LEU A C 5
ATOM 6959 O O . LEU A 1 18 ? -8.586 2.605 2.361 1.00 0.00 18 LEU A O 5
ATOM 6975 N N . LYS A 1 19 ? -10.444 2.339 1.100 1.00 0.00 19 LYS A N 5
ATOM 6976 C CA . LYS A 1 19 ? -10.606 0.935 1.437 1.00 0.00 19 LYS A CA 5
ATOM 6977 C C . LYS A 1 19 ? -10.391 0.086 0.183 1.00 0.00 19 LYS A C 5
ATOM 6978 O O . LYS A 1 19 ? -11.191 0.137 -0.751 1.00 0.00 19 LYS A O 5
ATOM 6997 N N . VAL A 1 20 ? -9.308 -0.676 0.201 1.00 0.00 20 VAL A N 5
ATOM 6998 C CA . VAL A 1 20 ? -8.977 -1.536 -0.923 1.00 0.00 20 VAL A CA 5
ATOM 6999 C C . VAL A 1 20 ? -9.447 -2.961 -0.625 1.00 0.00 20 VAL A C 5
ATOM 7000 O O . VAL A 1 20 ? -9.107 -3.526 0.414 1.00 0.00 20 VAL A O 5
ATOM 7013 N N . LYS A 1 21 ? -10.220 -3.502 -1.554 1.00 0.00 21 LYS A N 5
ATOM 7014 C CA . LYS A 1 21 ? -10.740 -4.851 -1.404 1.00 0.00 21 LYS A CA 5
ATOM 7015 C C . LYS A 1 21 ? -9.789 -5.837 -2.086 1.00 0.00 21 LYS A C 5
ATOM 7016 O O . LYS A 1 21 ? -10.041 -6.272 -3.209 1.00 0.00 21 LYS A O 5
ATOM 7035 N N . VAL A 1 22 ? -8.717 -6.162 -1.378 1.00 0.00 22 VAL A N 5
ATOM 7036 C CA . VAL A 1 22 ? -7.728 -7.089 -1.901 1.00 0.00 22 VAL A CA 5
ATOM 7037 C C . VAL A 1 22 ? -8.285 -8.513 -1.835 1.00 0.00 22 VAL A C 5
ATOM 7038 O O . VAL A 1 22 ? -9.488 -8.705 -1.668 1.00 0.00 22 VAL A O 5
ATOM 7051 N N . ALA A 1 23 ? -7.383 -9.473 -1.970 1.00 0.00 23 ALA A N 5
ATOM 7052 C CA . ALA A 1 23 ? -7.769 -10.874 -1.928 1.00 0.00 23 ALA A CA 5
ATOM 7053 C C . ALA A 1 23 ? -6.885 -11.612 -0.920 1.00 0.00 23 ALA A C 5
ATOM 7054 O O . ALA A 1 23 ? -7.382 -12.385 -0.103 1.00 0.00 23 ALA A O 5
ATOM 7061 N N . ASP A 1 24 ? -5.590 -11.347 -1.012 1.00 0.00 24 ASP A N 5
ATOM 7062 C CA . ASP A 1 24 ? -4.632 -11.976 -0.119 1.00 0.00 24 ASP A CA 5
ATOM 7063 C C . ASP A 1 24 ? -4.803 -13.495 -0.184 1.00 0.00 24 ASP A C 5
ATOM 7064 O O . ASP A 1 24 ? -5.530 -14.077 0.619 1.00 0.00 24 ASP A O 5
ATOM 7073 N N . ARG A 1 25 ? -4.119 -14.094 -1.148 1.00 0.00 25 ARG A N 5
ATOM 7074 C CA . ARG A 1 25 ? -4.185 -15.535 -1.329 1.00 0.00 25 ARG A CA 5
ATOM 7075 C C . ARG A 1 25 ? -3.438 -16.246 -0.199 1.00 0.00 25 ARG A C 5
ATOM 7076 O O . ARG A 1 25 ? -2.227 -16.447 -0.280 1.00 0.00 25 ARG A O 5
ATOM 7097 N N . ARG A 1 26 ? -4.191 -16.608 0.829 1.00 0.00 26 ARG A N 5
ATOM 7098 C CA . ARG A 1 26 ? -3.615 -17.293 1.974 1.00 0.00 26 ARG A CA 5
ATOM 7099 C C . ARG A 1 26 ? -2.570 -16.406 2.653 1.00 0.00 26 ARG A C 5
ATOM 7100 O O . ARG A 1 26 ? -1.602 -15.986 2.021 1.00 0.00 26 ARG A O 5
ATOM 7121 N N . VAL A 1 27 ? -2.801 -16.146 3.932 1.00 0.00 27 VAL A N 5
ATOM 7122 C CA . VAL A 1 27 ? -1.891 -15.317 4.703 1.00 0.00 27 VAL A CA 5
ATOM 7123 C C . VAL A 1 27 ? -0.944 -16.213 5.504 1.00 0.00 27 VAL A C 5
ATOM 7124 O O . VAL A 1 27 ? -1.388 -17.007 6.333 1.00 0.00 27 VAL A O 5
ATOM 7137 N N . ILE A 1 28 ? 0.342 -16.058 5.227 1.00 0.00 28 ILE A N 5
ATOM 7138 C CA . ILE A 1 28 ? 1.355 -16.843 5.911 1.00 0.00 28 ILE A CA 5
ATOM 7139 C C . ILE A 1 28 ? 2.706 -16.134 5.799 1.00 0.00 28 ILE A C 5
ATOM 7140 O O . ILE A 1 28 ? 2.898 -15.292 4.924 1.00 0.00 28 ILE A O 5
ATOM 7156 N N . SER A 1 29 ? 3.607 -16.501 6.699 1.00 0.00 29 SER A N 5
ATOM 7157 C CA . SER A 1 29 ? 4.935 -15.910 6.712 1.00 0.00 29 SER A CA 5
ATOM 7158 C C . SER A 1 29 ? 4.844 -14.412 6.414 1.00 0.00 29 SER A C 5
ATOM 7159 O O . SER A 1 29 ? 4.955 -13.997 5.262 1.00 0.00 29 SER A O 5
ATOM 7167 N N . THR A 1 30 ? 4.643 -13.642 7.474 1.00 0.00 30 THR A N 5
ATOM 7168 C CA . THR A 1 30 ? 4.536 -12.199 7.341 1.00 0.00 30 THR A CA 5
ATOM 7169 C C . THR A 1 30 ? 5.651 -11.507 8.127 1.00 0.00 30 THR A C 5
ATOM 7170 O O . THR A 1 30 ? 5.780 -11.706 9.334 1.00 0.00 30 THR A O 5
ATOM 7181 N N . THR A 1 31 ? 6.429 -10.709 7.410 1.00 0.00 31 THR A N 5
ATOM 7182 C CA . THR A 1 31 ? 7.529 -9.986 8.025 1.00 0.00 31 THR A CA 5
ATOM 7183 C C . THR A 1 31 ? 8.156 -9.015 7.023 1.00 0.00 31 THR A C 5
ATOM 7184 O O . THR A 1 31 ? 8.201 -9.296 5.827 1.00 0.00 31 THR A O 5
ATOM 7195 N N . ASP A 1 32 ? 8.623 -7.893 7.549 1.00 0.00 32 ASP A N 5
ATOM 7196 C CA . ASP A 1 32 ? 9.246 -6.878 6.715 1.00 0.00 32 ASP A CA 5
ATOM 7197 C C . ASP A 1 32 ? 10.622 -6.529 7.286 1.00 0.00 32 ASP A C 5
ATOM 7198 O O . ASP A 1 32 ? 10.720 -5.914 8.346 1.00 0.00 32 ASP A O 5
ATOM 7207 N N . ALA A 1 33 ? 11.650 -6.937 6.557 1.00 0.00 33 ALA A N 5
ATOM 7208 C CA . ALA A 1 33 ? 13.016 -6.675 6.977 1.00 0.00 33 ALA A CA 5
ATOM 7209 C C . ALA A 1 33 ? 13.945 -6.766 5.764 1.00 0.00 33 ALA A C 5
ATOM 7210 O O . ALA A 1 33 ? 14.591 -5.786 5.398 1.00 0.00 33 ALA A O 5
ATOM 7217 N N . GLU A 1 34 ? 13.981 -7.953 5.175 1.00 0.00 34 GLU A N 5
ATOM 7218 C CA . GLU A 1 34 ? 14.819 -8.185 4.012 1.00 0.00 34 GLU A CA 5
ATOM 7219 C C . GLU A 1 34 ? 14.716 -7.008 3.039 1.00 0.00 34 GLU A C 5
ATOM 7220 O O . GLU A 1 34 ? 13.683 -6.344 2.971 1.00 0.00 34 GLU A O 5
ATOM 7232 N N . ARG A 1 35 ? 15.800 -6.787 2.311 1.00 0.00 35 ARG A N 5
ATOM 7233 C CA . ARG A 1 35 ? 15.844 -5.702 1.345 1.00 0.00 35 ARG A CA 5
ATOM 7234 C C . ARG A 1 35 ? 15.724 -6.252 -0.078 1.00 0.00 35 ARG A C 5
ATOM 7235 O O . ARG A 1 35 ? 14.793 -5.908 -0.804 1.00 0.00 35 ARG A O 5
ATOM 7256 N N . GLN A 1 36 ? 16.680 -7.098 -0.433 1.00 0.00 36 GLN A N 5
ATOM 7257 C CA . GLN A 1 36 ? 16.693 -7.700 -1.755 1.00 0.00 36 GLN A CA 5
ATOM 7258 C C . GLN A 1 36 ? 15.637 -8.802 -1.848 1.00 0.00 36 GLN A C 5
ATOM 7259 O O . GLN A 1 36 ? 15.834 -9.900 -1.329 1.00 0.00 36 GLN A O 5
ATOM 7273 N N . ALA A 1 37 ? 14.539 -8.472 -2.512 1.00 0.00 37 ALA A N 5
ATOM 7274 C CA . ALA A 1 37 ? 13.451 -9.421 -2.679 1.00 0.00 37 ALA A CA 5
ATOM 7275 C C . ALA A 1 37 ? 12.795 -9.203 -4.044 1.00 0.00 37 ALA A C 5
ATOM 7276 O O . ALA A 1 37 ? 12.957 -8.146 -4.653 1.00 0.00 37 ALA A O 5
ATOM 7283 N N . VAL A 1 38 ? 12.069 -10.220 -4.485 1.00 0.00 38 VAL A N 5
ATOM 7284 C CA . VAL A 1 38 ? 11.388 -10.153 -5.767 1.00 0.00 38 VAL A CA 5
ATOM 7285 C C . VAL A 1 38 ? 10.478 -8.923 -5.792 1.00 0.00 38 VAL A C 5
ATOM 7286 O O . VAL A 1 38 ? 10.519 -8.097 -4.881 1.00 0.00 38 VAL A O 5
ATOM 7299 N N . THR A 1 39 ? 9.677 -8.841 -6.844 1.00 0.00 39 THR A N 5
ATOM 7300 C CA . THR A 1 39 ? 8.758 -7.726 -7.000 1.00 0.00 39 THR A CA 5
ATOM 7301 C C . THR A 1 39 ? 7.701 -7.748 -5.894 1.00 0.00 39 THR A C 5
ATOM 7302 O O . THR A 1 39 ? 7.439 -8.794 -5.302 1.00 0.00 39 THR A O 5
ATOM 7313 N N . PRO A 1 40 ? 7.106 -6.551 -5.643 1.00 0.00 40 PRO A N 5
ATOM 7314 C CA . PRO A 1 40 ? 7.475 -5.361 -6.391 1.00 0.00 40 PRO A CA 5
ATOM 7315 C C . PRO A 1 40 ? 8.832 -4.823 -5.932 1.00 0.00 40 PRO A C 5
ATOM 7316 O O . PRO A 1 40 ? 9.163 -4.894 -4.750 1.00 0.00 40 PRO A O 5
ATOM 7327 N N . PRO A 1 41 ? 9.599 -4.283 -6.916 1.00 0.00 41 PRO A N 5
ATOM 7328 C CA . PRO A 1 41 ? 10.912 -3.733 -6.625 1.00 0.00 41 PRO A CA 5
ATOM 7329 C C . PRO A 1 41 ? 10.796 -2.378 -5.924 1.00 0.00 41 PRO A C 5
ATOM 7330 O O . PRO A 1 41 ? 10.230 -1.436 -6.476 1.00 0.00 41 PRO A O 5
ATOM 7341 N N . GLY A 1 42 ? 11.340 -2.322 -4.717 1.00 0.00 42 GLY A N 5
ATOM 7342 C CA . GLY A 1 42 ? 11.305 -1.098 -3.935 1.00 0.00 42 GLY A CA 5
ATOM 7343 C C . GLY A 1 42 ? 9.870 -0.590 -3.777 1.00 0.00 42 GLY A C 5
ATOM 7344 O O . GLY A 1 42 ? 9.571 0.552 -4.123 1.00 0.00 42 GLY A O 5
ATOM 7348 N N . LEU A 1 43 ? 9.022 -1.463 -3.254 1.00 0.00 43 LEU A N 5
ATOM 7349 C CA . LEU A 1 43 ? 7.626 -1.117 -3.046 1.00 0.00 43 LEU A CA 5
ATOM 7350 C C . LEU A 1 43 ? 7.541 0.206 -2.282 1.00 0.00 43 LEU A C 5
ATOM 7351 O O . LEU A 1 43 ? 7.058 1.204 -2.814 1.00 0.00 43 LEU A O 5
ATOM 7367 N N . GLN A 1 44 ? 8.019 0.170 -1.046 1.00 0.00 44 GLN A N 5
ATOM 7368 C CA . GLN A 1 44 ? 8.003 1.354 -0.204 1.00 0.00 44 GLN A CA 5
ATOM 7369 C C . GLN A 1 44 ? 8.768 2.494 -0.877 1.00 0.00 44 GLN A C 5
ATOM 7370 O O . GLN A 1 44 ? 8.413 3.662 -0.721 1.00 0.00 44 GLN A O 5
ATOM 7384 N N . GLU A 1 45 ? 9.805 2.117 -1.611 1.00 0.00 45 GLU A N 5
ATOM 7385 C CA . GLU A 1 45 ? 10.623 3.094 -2.308 1.00 0.00 45 GLU A CA 5
ATOM 7386 C C . GLU A 1 45 ? 9.756 3.951 -3.233 1.00 0.00 45 GLU A C 5
ATOM 7387 O O . GLU A 1 45 ? 9.894 5.173 -3.263 1.00 0.00 45 GLU A O 5
ATOM 7399 N N . ALA A 1 46 ? 8.880 3.276 -3.963 1.00 0.00 46 ALA A N 5
ATOM 7400 C CA . ALA A 1 46 ? 7.990 3.960 -4.886 1.00 0.00 46 ALA A CA 5
ATOM 7401 C C . ALA A 1 46 ? 7.237 5.063 -4.138 1.00 0.00 46 ALA A C 5
ATOM 7402 O O . ALA A 1 46 ? 7.514 6.246 -4.327 1.00 0.00 46 ALA A O 5
ATOM 7409 N N . ILE A 1 47 ? 6.300 4.635 -3.305 1.00 0.00 47 ILE A N 5
ATOM 7410 C CA . ILE A 1 47 ? 5.506 5.571 -2.528 1.00 0.00 47 ILE A CA 5
ATOM 7411 C C . ILE A 1 47 ? 6.438 6.514 -1.764 1.00 0.00 47 ILE A C 5
ATOM 7412 O O . ILE A 1 47 ? 6.214 7.723 -1.732 1.00 0.00 47 ILE A O 5
ATOM 7428 N N . ASN A 1 48 ? 7.464 5.925 -1.168 1.00 0.00 48 ASN A N 5
ATOM 7429 C CA . ASN A 1 48 ? 8.432 6.697 -0.407 1.00 0.00 48 ASN A CA 5
ATOM 7430 C C . ASN A 1 48 ? 8.916 7.876 -1.253 1.00 0.00 48 ASN A C 5
ATOM 7431 O O . ASN A 1 48 ? 9.110 8.976 -0.738 1.00 0.00 48 ASN A O 5
ATOM 7442 N N . ASP A 1 49 ? 9.098 7.606 -2.537 1.00 0.00 49 ASP A N 5
ATOM 7443 C CA . ASP A 1 49 ? 9.557 8.631 -3.460 1.00 0.00 49 ASP A CA 5
ATOM 7444 C C . ASP A 1 49 ? 8.457 9.680 -3.636 1.00 0.00 49 ASP A C 5
ATOM 7445 O O . ASP A 1 49 ? 8.743 10.872 -3.738 1.00 0.00 49 ASP A O 5
ATOM 7454 N N . LEU A 1 50 ? 7.223 9.199 -3.667 1.00 0.00 50 LEU A N 5
ATOM 7455 C CA . LEU A 1 50 ? 6.080 10.081 -3.829 1.00 0.00 50 LEU A CA 5
ATOM 7456 C C . LEU A 1 50 ? 5.880 10.891 -2.546 1.00 0.00 50 LEU A C 5
ATOM 7457 O O . LEU A 1 50 ? 5.489 12.056 -2.598 1.00 0.00 50 LEU A O 5
ATOM 7473 N N . VAL A 1 51 ? 6.157 10.241 -1.425 1.00 0.00 51 VAL A N 5
ATOM 7474 C CA . VAL A 1 51 ? 6.012 10.886 -0.131 1.00 0.00 51 VAL A CA 5
ATOM 7475 C C . VAL A 1 51 ? 7.047 12.005 -0.005 1.00 0.00 51 VAL A C 5
ATOM 7476 O O . VAL A 1 51 ? 6.852 12.954 0.753 1.00 0.00 51 VAL A O 5
ATOM 7489 N N . LYS A 1 52 ? 8.127 11.858 -0.760 1.00 0.00 52 LYS A N 5
ATOM 7490 C CA . LYS A 1 52 ? 9.193 12.844 -0.742 1.00 0.00 52 LYS A CA 5
ATOM 7491 C C . LYS A 1 52 ? 8.903 13.921 -1.790 1.00 0.00 52 LYS A C 5
ATOM 7492 O O . LYS A 1 52 ? 9.317 15.069 -1.636 1.00 0.00 52 LYS A O 5
ATOM 7511 N N . LYS A 1 53 ? 8.196 13.511 -2.833 1.00 0.00 53 LYS A N 5
ATOM 7512 C CA . LYS A 1 53 ? 7.846 14.426 -3.906 1.00 0.00 53 LYS A CA 5
ATOM 7513 C C . LYS A 1 53 ? 6.760 15.387 -3.418 1.00 0.00 53 LYS A C 5
ATOM 7514 O O . LYS A 1 53 ? 6.485 16.397 -4.063 1.00 0.00 53 LYS A O 5
ATOM 7533 N N . TYR A 1 54 ? 6.173 15.039 -2.282 1.00 0.00 54 TYR A N 5
ATOM 7534 C CA . TYR A 1 54 ? 5.124 15.858 -1.700 1.00 0.00 54 TYR A CA 5
ATOM 7535 C C . TYR A 1 54 ? 5.655 16.668 -0.515 1.00 0.00 54 TYR A C 5
ATOM 7536 O O . TYR A 1 54 ? 6.847 16.630 -0.217 1.00 0.00 54 TYR A O 5
ATOM 7554 N N . THR A 1 55 ? 4.743 17.383 0.127 1.00 0.00 55 THR A N 5
ATOM 7555 C CA . THR A 1 55 ? 5.104 18.201 1.273 1.00 0.00 55 THR A CA 5
ATOM 7556 C C . THR A 1 55 ? 4.593 17.563 2.566 1.00 0.00 55 THR A C 5
ATOM 7557 O O . THR A 1 55 ? 3.391 17.369 2.734 1.00 0.00 55 THR A O 5
ATOM 7568 N N . LEU A 1 56 ? 5.534 17.255 3.447 1.00 0.00 56 LEU A N 5
ATOM 7569 C CA . LEU A 1 56 ? 5.194 16.643 4.720 1.00 0.00 56 LEU A CA 5
ATOM 7570 C C . LEU A 1 56 ? 4.092 15.603 4.504 1.00 0.00 56 LEU A C 5
ATOM 7571 O O . LEU A 1 56 ? 3.000 15.727 5.055 1.00 0.00 56 LEU A O 5
ATOM 7587 N N . ALA A 1 57 ? 4.418 14.601 3.700 1.00 0.00 57 ALA A N 5
ATOM 7588 C CA . ALA A 1 57 ? 3.470 13.541 3.404 1.00 0.00 57 ALA A CA 5
ATOM 7589 C C . ALA A 1 57 ? 3.882 12.271 4.151 1.00 0.00 57 ALA A C 5
ATOM 7590 O O . ALA A 1 57 ? 5.028 12.142 4.578 1.00 0.00 57 ALA A O 5
ATOM 7597 N N . ARG A 1 58 ? 2.924 11.365 4.287 1.00 0.00 58 ARG A N 5
ATOM 7598 C CA . ARG A 1 58 ? 3.173 10.110 4.975 1.00 0.00 58 ARG A CA 5
ATOM 7599 C C . ARG A 1 58 ? 2.130 9.067 4.570 1.00 0.00 58 ARG A C 5
ATOM 7600 O O . ARG A 1 58 ? 0.929 9.321 4.650 1.00 0.00 58 ARG A O 5
ATOM 7621 N N . ALA A 1 59 ? 2.627 7.915 4.144 1.00 0.00 59 ALA A N 5
ATOM 7622 C CA . ALA A 1 59 ? 1.753 6.832 3.726 1.00 0.00 59 ALA A CA 5
ATOM 7623 C C . ALA A 1 59 ? 1.997 5.612 4.617 1.00 0.00 59 ALA A C 5
ATOM 7624 O O . ALA A 1 59 ? 3.090 5.440 5.154 1.00 0.00 59 ALA A O 5
ATOM 7631 N N . PHE A 1 60 ? 0.960 4.797 4.748 1.00 0.00 60 PHE A N 5
ATOM 7632 C CA . PHE A 1 60 ? 1.048 3.599 5.565 1.00 0.00 60 PHE A CA 5
ATOM 7633 C C . PHE A 1 60 ? -0.057 2.605 5.202 1.00 0.00 60 PHE A C 5
ATOM 7634 O O . PHE A 1 60 ? -0.822 2.837 4.266 1.00 0.00 60 PHE A O 5
ATOM 7651 N N . VAL A 1 61 ? -0.106 1.520 5.960 1.00 0.00 61 VAL A N 5
ATOM 7652 C CA . VAL A 1 61 ? -1.104 0.490 5.730 1.00 0.00 61 VAL A CA 5
ATOM 7653 C C . VAL A 1 61 ? -1.682 0.038 7.073 1.00 0.00 61 VAL A C 5
ATOM 7654 O O . VAL A 1 61 ? -0.974 0.003 8.078 1.00 0.00 61 VAL A O 5
ATOM 7667 N N . ARG A 1 62 ? -2.964 -0.298 7.046 1.00 0.00 62 ARG A N 5
ATOM 7668 C CA . ARG A 1 62 ? -3.645 -0.747 8.248 1.00 0.00 62 ARG A CA 5
ATOM 7669 C C . ARG A 1 62 ? -4.806 -1.675 7.885 1.00 0.00 62 ARG A C 5
ATOM 7670 O O . ARG A 1 62 ? -5.778 -1.246 7.265 1.00 0.00 62 ARG A O 5
ATOM 7691 N N . PRO A 1 63 ? -4.663 -2.963 8.298 1.00 0.00 63 PRO A N 5
ATOM 7692 C CA . PRO A 1 63 ? -5.688 -3.955 8.023 1.00 0.00 63 PRO A CA 5
ATOM 7693 C C . PRO A 1 63 ? -6.900 -3.760 8.937 1.00 0.00 63 PRO A C 5
ATOM 7694 O O . PRO A 1 63 ? -6.853 -2.964 9.873 1.00 0.00 63 PRO A O 5
ATOM 7705 N N . SER A 1 64 ? -7.955 -4.501 8.633 1.00 0.00 64 SER A N 5
ATOM 7706 C CA . SER A 1 64 ? -9.177 -4.420 9.416 1.00 0.00 64 SER A CA 5
ATOM 7707 C C . SER A 1 64 ? -9.407 -5.733 10.165 1.00 0.00 64 SER A C 5
ATOM 7708 O O . SER A 1 64 ? -8.563 -6.628 10.130 1.00 0.00 64 SER A O 5
ATOM 7716 N N . GLY A 1 65 ? -10.552 -5.808 10.827 1.00 0.00 65 GLY A N 5
ATOM 7717 C CA . GLY A 1 65 ? -10.904 -6.997 11.584 1.00 0.00 65 GLY A CA 5
ATOM 7718 C C . GLY A 1 65 ? -12.257 -7.552 11.136 1.00 0.00 65 GLY A C 5
ATOM 7719 O O . GLY A 1 65 ? -12.326 -8.626 10.541 1.00 0.00 65 GLY A O 5
ATOM 7723 N N . THR A 1 66 ? -13.301 -6.794 11.440 1.00 0.00 66 THR A N 5
ATOM 7724 C CA . THR A 1 66 ? -14.649 -7.197 11.077 1.00 0.00 66 THR A CA 5
ATOM 7725 C C . THR A 1 66 ? -14.676 -7.743 9.648 1.00 0.00 66 THR A C 5
ATOM 7726 O O . THR A 1 66 ? -15.447 -8.651 9.341 1.00 0.00 66 THR A O 5
ATOM 7737 N N . GLU A 1 67 ? -13.824 -7.166 8.812 1.00 0.00 67 GLU A N 5
ATOM 7738 C CA . GLU A 1 67 ? -13.741 -7.584 7.423 1.00 0.00 67 GLU A CA 5
ATOM 7739 C C . GLU A 1 67 ? -12.294 -7.920 7.056 1.00 0.00 67 GLU A C 5
ATOM 7740 O O . GLU A 1 67 ? -11.409 -7.887 7.910 1.00 0.00 67 GLU A O 5
ATOM 7752 N N . ASP A 1 68 ? -12.097 -8.236 5.784 1.00 0.00 68 ASP A N 5
ATOM 7753 C CA . ASP A 1 68 ? -10.773 -8.578 5.294 1.00 0.00 68 ASP A CA 5
ATOM 7754 C C . ASP A 1 68 ? -10.308 -7.508 4.304 1.00 0.00 68 ASP A C 5
ATOM 7755 O O . ASP A 1 68 ? -9.471 -7.775 3.444 1.00 0.00 68 ASP A O 5
ATOM 7764 N N . ILE A 1 69 ? -10.873 -6.319 4.459 1.00 0.00 69 ILE A N 5
ATOM 7765 C CA . ILE A 1 69 ? -10.527 -5.207 3.590 1.00 0.00 69 ILE A CA 5
ATOM 7766 C C . ILE A 1 69 ? -9.216 -4.580 4.068 1.00 0.00 69 ILE A C 5
ATOM 7767 O O . ILE A 1 69 ? -8.806 -4.784 5.210 1.00 0.00 69 ILE A O 5
ATOM 7783 N N . VAL A 1 70 ? -8.593 -3.830 3.171 1.00 0.00 70 VAL A N 5
ATOM 7784 C CA . VAL A 1 70 ? -7.337 -3.172 3.487 1.00 0.00 70 VAL A CA 5
ATOM 7785 C C . VAL A 1 70 ? -7.519 -1.657 3.380 1.00 0.00 70 VAL A C 5
ATOM 7786 O O . VAL A 1 70 ? -7.833 -1.140 2.308 1.00 0.00 70 VAL A O 5
ATOM 7799 N N . ARG A 1 71 ? -7.314 -0.987 4.504 1.00 0.00 71 ARG A N 5
ATOM 7800 C CA . ARG A 1 71 ? -7.451 0.458 4.550 1.00 0.00 71 ARG A CA 5
ATOM 7801 C C . ARG A 1 71 ? -6.094 1.128 4.324 1.00 0.00 71 ARG A C 5
ATOM 7802 O O . ARG A 1 71 ? -5.209 1.049 5.175 1.00 0.00 71 ARG A O 5
ATOM 7823 N N . VAL A 1 72 ? -5.972 1.773 3.173 1.00 0.00 72 VAL A N 5
ATOM 7824 C CA . VAL A 1 72 ? -4.738 2.456 2.825 1.00 0.00 72 VAL A CA 5
ATOM 7825 C C . VAL A 1 72 ? -4.707 3.825 3.507 1.00 0.00 72 VAL A C 5
ATOM 7826 O O . VAL A 1 72 ? -5.663 4.593 3.408 1.00 0.00 72 VAL A O 5
ATOM 7839 N N . TYR A 1 73 ? -3.600 4.087 4.185 1.00 0.00 73 TYR A N 5
ATOM 7840 C CA . TYR A 1 73 ? -3.432 5.350 4.884 1.00 0.00 73 TYR A CA 5
ATOM 7841 C C . TYR A 1 73 ? -2.566 6.315 4.073 1.00 0.00 73 TYR A C 5
ATOM 7842 O O . TYR A 1 73 ? -1.691 5.888 3.321 1.00 0.00 73 TYR A O 5
ATOM 7860 N N . ALA A 1 74 ? -2.839 7.599 4.252 1.00 0.00 74 ALA A N 5
ATOM 7861 C CA . ALA A 1 74 ? -2.096 8.629 3.545 1.00 0.00 74 ALA A CA 5
ATOM 7862 C C . ALA A 1 74 ? -2.476 10.001 4.105 1.00 0.00 74 ALA A C 5
ATOM 7863 O O . ALA A 1 74 ? -3.634 10.238 4.443 1.00 0.00 74 ALA A O 5
ATOM 7870 N N . GLU A 1 75 ? -1.478 10.869 4.185 1.00 0.00 75 GLU A N 5
ATOM 7871 C CA . GLU A 1 75 ? -1.693 12.211 4.697 1.00 0.00 75 GLU A CA 5
ATOM 7872 C C . GLU A 1 75 ? -0.748 13.199 4.011 1.00 0.00 75 GLU A C 5
ATOM 7873 O O . GLU A 1 75 ? 0.052 12.811 3.161 1.00 0.00 75 GLU A O 5
ATOM 7885 N N . ALA A 1 76 ? -0.870 14.458 4.407 1.00 0.00 76 ALA A N 5
ATOM 7886 C CA . ALA A 1 76 ? -0.036 15.505 3.840 1.00 0.00 76 ALA A CA 5
ATOM 7887 C C . ALA A 1 76 ? -0.379 16.839 4.505 1.00 0.00 76 ALA A C 5
ATOM 7888 O O . ALA A 1 76 ? -1.423 16.969 5.143 1.00 0.00 76 ALA A O 5
ATOM 7895 N N . ASN A 1 77 ? 0.519 17.798 4.333 1.00 0.00 77 ASN A N 5
ATOM 7896 C CA . ASN A 1 77 ? 0.325 19.118 4.908 1.00 0.00 77 ASN A CA 5
ATOM 7897 C C . ASN A 1 77 ? -0.900 19.774 4.267 1.00 0.00 77 ASN A C 5
ATOM 7898 O O . ASN A 1 77 ? -1.679 20.440 4.946 1.00 0.00 77 ASN A O 5
ATOM 7909 N N . SER A 1 78 ? -1.032 19.562 2.965 1.00 0.00 78 SER A N 5
ATOM 7910 C CA . SER A 1 78 ? -2.148 20.124 2.225 1.00 0.00 78 SER A CA 5
ATOM 7911 C C . SER A 1 78 ? -3.257 19.080 2.078 1.00 0.00 78 SER A C 5
ATOM 7912 O O . SER A 1 78 ? -2.992 17.879 2.109 1.00 0.00 78 SER A O 5
ATOM 7920 N N . GLN A 1 79 ? -4.476 19.576 1.921 1.00 0.00 79 GLN A N 5
ATOM 7921 C CA . GLN A 1 79 ? -5.626 18.701 1.770 1.00 0.00 79 GLN A CA 5
ATOM 7922 C C . GLN A 1 79 ? -5.542 17.938 0.446 1.00 0.00 79 GLN A C 5
ATOM 7923 O O . GLN A 1 79 ? -5.704 16.719 0.417 1.00 0.00 79 GLN A O 5
ATOM 7937 N N . GLU A 1 80 ? -5.288 18.688 -0.617 1.00 0.00 80 GLU A N 5
ATOM 7938 C CA . GLU A 1 80 ? -5.181 18.097 -1.940 1.00 0.00 80 GLU A CA 5
ATOM 7939 C C . GLU A 1 80 ? -4.254 16.880 -1.905 1.00 0.00 80 GLU A C 5
ATOM 7940 O O . GLU A 1 80 ? -4.692 15.755 -2.138 1.00 0.00 80 GLU A O 5
ATOM 7952 N N . SER A 1 81 ? -2.990 17.147 -1.611 1.00 0.00 81 SER A N 5
ATOM 7953 C CA . SER A 1 81 ? -1.998 16.088 -1.542 1.00 0.00 81 SER A CA 5
ATOM 7954 C C . SER A 1 81 ? -2.499 14.960 -0.639 1.00 0.00 81 SER A C 5
ATOM 7955 O O . SER A 1 81 ? -2.378 13.785 -0.982 1.00 0.00 81 SER A O 5
ATOM 7963 N N . ALA A 1 82 ? -3.052 15.356 0.498 1.00 0.00 82 ALA A N 5
ATOM 7964 C CA . ALA A 1 82 ? -3.572 14.392 1.453 1.00 0.00 82 ALA A CA 5
ATOM 7965 C C . ALA A 1 82 ? -4.441 13.370 0.718 1.00 0.00 82 ALA A C 5
ATOM 7966 O O . ALA A 1 82 ? -4.202 12.167 0.809 1.00 0.00 82 ALA A O 5
ATOM 7973 N N . ASP A 1 83 ? -5.432 13.886 0.006 1.00 0.00 83 ASP A N 5
ATOM 7974 C CA . ASP A 1 83 ? -6.338 13.033 -0.745 1.00 0.00 83 ASP A CA 5
ATOM 7975 C C . ASP A 1 83 ? -5.596 12.439 -1.943 1.00 0.00 83 ASP A C 5
ATOM 7976 O O . ASP A 1 83 ? -5.513 11.220 -2.084 1.00 0.00 83 ASP A O 5
ATOM 7985 N N . ARG A 1 84 ? -5.075 13.328 -2.777 1.00 0.00 84 ARG A N 5
ATOM 7986 C CA . ARG A 1 84 ? -4.342 12.906 -3.959 1.00 0.00 84 ARG A CA 5
ATOM 7987 C C . ARG A 1 84 ? -3.437 11.718 -3.626 1.00 0.00 84 ARG A C 5
ATOM 7988 O O . ARG A 1 84 ? -3.621 10.625 -4.159 1.00 0.00 84 ARG A O 5
ATOM 8009 N N . LEU A 1 85 ? -2.478 11.974 -2.748 1.00 0.00 85 LEU A N 5
ATOM 8010 C CA . LEU A 1 85 ? -1.543 10.939 -2.339 1.00 0.00 85 LEU A CA 5
ATOM 8011 C C . LEU A 1 85 ? -2.320 9.677 -1.959 1.00 0.00 85 LEU A C 5
ATOM 8012 O O . LEU A 1 85 ? -2.037 8.593 -2.466 1.00 0.00 85 LEU A O 5
ATOM 8028 N N . ALA A 1 86 ? -3.286 9.860 -1.070 1.00 0.00 86 ALA A N 5
ATOM 8029 C CA . ALA A 1 86 ? -4.106 8.750 -0.616 1.00 0.00 86 ALA A CA 5
ATOM 8030 C C . ALA A 1 86 ? -4.665 8.006 -1.830 1.00 0.00 86 ALA A C 5
ATOM 8031 O O . ALA A 1 86 ? -4.263 6.878 -2.111 1.00 0.00 86 ALA A O 5
ATOM 8038 N N . TYR A 1 87 ? -5.586 8.667 -2.517 1.00 0.00 87 TYR A N 5
ATOM 8039 C CA . TYR A 1 87 ? -6.205 8.082 -3.694 1.00 0.00 87 TYR A CA 5
ATOM 8040 C C . TYR A 1 87 ? -5.166 7.370 -4.563 1.00 0.00 87 TYR A C 5
ATOM 8041 O O . TYR A 1 87 ? -5.401 6.256 -5.029 1.00 0.00 87 TYR A O 5
ATOM 8059 N N . GLU A 1 88 ? -4.041 8.042 -4.755 1.00 0.00 88 GLU A N 5
ATOM 8060 C CA . GLU A 1 88 ? -2.966 7.487 -5.560 1.00 0.00 88 GLU A CA 5
ATOM 8061 C C . GLU A 1 88 ? -2.448 6.191 -4.933 1.00 0.00 88 GLU A C 5
ATOM 8062 O O . GLU A 1 88 ? -2.636 5.110 -5.488 1.00 0.00 88 GLU A O 5
ATOM 8074 N N . VAL A 1 89 ? -1.805 6.343 -3.784 1.00 0.00 89 VAL A N 5
ATOM 8075 C CA . VAL A 1 89 ? -1.258 5.198 -3.076 1.00 0.00 89 VAL A CA 5
ATOM 8076 C C . VAL A 1 89 ? -2.226 4.020 -3.196 1.00 0.00 89 VAL A C 5
ATOM 8077 O O . VAL A 1 89 ? -1.863 2.964 -3.712 1.00 0.00 89 VAL A O 5
ATOM 8090 N N . SER A 1 90 ? -3.440 4.240 -2.711 1.00 0.00 90 SER A N 5
ATOM 8091 C CA . SER A 1 90 ? -4.463 3.209 -2.758 1.00 0.00 90 SER A CA 5
ATOM 8092 C C . SER A 1 90 ? -4.430 2.500 -4.114 1.00 0.00 90 SER A C 5
ATOM 8093 O O . SER A 1 90 ? -4.508 1.274 -4.180 1.00 0.00 90 SER A O 5
ATOM 8101 N N . LEU A 1 91 ? -4.313 3.302 -5.162 1.00 0.00 91 LEU A N 5
ATOM 8102 C CA . LEU A 1 91 ? -4.268 2.767 -6.512 1.00 0.00 91 LEU A CA 5
ATOM 8103 C C . LEU A 1 91 ? -3.000 1.928 -6.682 1.00 0.00 91 LEU A C 5
ATOM 8104 O O . LEU A 1 91 ? -3.062 0.787 -7.139 1.00 0.00 91 LEU A O 5
ATOM 8120 N N . LEU A 1 92 ? -1.879 2.526 -6.306 1.00 0.00 92 LEU A N 5
ATOM 8121 C CA . LEU A 1 92 ? -0.598 1.848 -6.412 1.00 0.00 92 LEU A CA 5
ATOM 8122 C C . LEU A 1 92 ? -0.745 0.409 -5.913 1.00 0.00 92 LEU A C 5
ATOM 8123 O O . LEU A 1 92 ? -0.359 -0.534 -6.603 1.00 0.00 92 LEU A O 5
ATOM 8139 N N . VAL A 1 93 ? -1.303 0.285 -4.718 1.00 0.00 93 VAL A N 5
ATOM 8140 C CA . VAL A 1 93 ? -1.506 -1.023 -4.118 1.00 0.00 93 VAL A CA 5
ATOM 8141 C C . VAL A 1 93 ? -2.367 -1.878 -5.049 1.00 0.00 93 VAL A C 5
ATOM 8142 O O . VAL A 1 93 ? -1.914 -2.906 -5.551 1.00 0.00 93 VAL A O 5
ATOM 8155 N N . PHE A 1 94 ? -3.594 -1.422 -5.253 1.00 0.00 94 PHE A N 5
ATOM 8156 C CA . PHE A 1 94 ? -4.524 -2.132 -6.115 1.00 0.00 94 PHE A CA 5
ATOM 8157 C C . PHE A 1 94 ? -3.799 -2.744 -7.316 1.00 0.00 94 PHE A C 5
ATOM 8158 O O . PHE A 1 94 ? -4.115 -3.857 -7.735 1.00 0.00 94 PHE A O 5
ATOM 8175 N N . GLN A 1 95 ? -2.841 -1.991 -7.835 1.00 0.00 95 GLN A N 5
ATOM 8176 C CA . GLN A 1 95 ? -2.069 -2.445 -8.979 1.00 0.00 95 GLN A CA 5
ATOM 8177 C C . GLN A 1 95 ? -0.991 -3.434 -8.533 1.00 0.00 95 GLN A C 5
ATOM 8178 O O . GLN A 1 95 ? -0.934 -4.560 -9.025 1.00 0.00 95 GLN A O 5
ATOM 8192 N N . LEU A 1 96 ? -0.161 -2.978 -7.606 1.00 0.00 96 LEU A N 5
ATOM 8193 C CA . LEU A 1 96 ? 0.912 -3.809 -7.088 1.00 0.00 96 LEU A CA 5
ATOM 8194 C C . LEU A 1 96 ? 0.326 -5.114 -6.548 1.00 0.00 96 LEU A C 5
ATOM 8195 O O . LEU A 1 96 ? 0.369 -6.143 -7.221 1.00 0.00 96 LEU A O 5
ATOM 8211 N N . ALA A 1 97 ? -0.210 -5.030 -5.339 1.00 0.00 97 ALA A N 5
ATOM 8212 C CA . ALA A 1 97 ? -0.804 -6.192 -4.702 1.00 0.00 97 ALA A CA 5
ATOM 8213 C C . ALA A 1 97 ? -1.709 -6.912 -5.704 1.00 0.00 97 ALA A C 5
ATOM 8214 O O . ALA A 1 97 ? -1.546 -8.107 -5.946 1.00 0.00 97 ALA A O 5
ATOM 8221 N N . GLY A 1 98 ? -2.643 -6.154 -6.260 1.00 0.00 98 GLY A N 5
ATOM 8222 C CA . GLY A 1 98 ? -3.573 -6.705 -7.231 1.00 0.00 98 GLY A CA 5
ATOM 8223 C C . GLY A 1 98 ? -4.988 -6.780 -6.653 1.00 0.00 98 GLY A C 5
ATOM 8224 O O . GLY A 1 98 ? -5.553 -7.865 -6.526 1.00 0.00 98 GLY A O 5
ATOM 8228 N N . GLY A 1 99 ? -5.519 -5.613 -6.318 1.00 0.00 99 GLY A N 5
ATOM 8229 C CA . GLY A 1 99 ? -6.857 -5.533 -5.757 1.00 0.00 99 GLY A CA 5
ATOM 8230 C C . GLY A 1 99 ? -7.824 -6.447 -6.512 1.00 0.00 99 GLY A C 5
ATOM 8231 O O . GLY A 1 99 ? -7.555 -6.839 -7.647 1.00 0.00 99 GLY A O 5
ATOM 8235 N N . ILE A 1 100 ? -8.930 -6.759 -5.853 1.00 0.00 100 ILE A N 5
ATOM 8236 C CA . ILE A 1 100 ? -9.939 -7.618 -6.448 1.00 0.00 100 ILE A CA 5
ATOM 8237 C C . ILE A 1 100 ? -11.326 -7.038 -6.169 1.00 0.00 100 ILE A C 5
ATOM 8238 O O . ILE A 1 100 ? -11.594 -6.561 -5.067 1.00 0.00 100 ILE A O 5
ATOM 8254 N N . GLY A 1 101 ? -12.173 -7.097 -7.187 1.00 0.00 101 GLY A N 5
ATOM 8255 C CA . GLY A 1 101 ? -13.527 -6.583 -7.065 1.00 0.00 101 GLY A CA 5
ATOM 8256 C C . GLY A 1 101 ? -13.520 -5.070 -6.839 1.00 0.00 101 GLY A C 5
ATOM 8257 O O . GLY A 1 101 ? -12.884 -4.330 -7.587 1.00 0.00 101 GLY A O 5
ATOM 8261 N N . GLU A 1 102 ? -14.236 -4.656 -5.804 1.00 0.00 102 GLU A N 5
ATOM 8262 C CA . GLU A 1 102 ? -14.321 -3.244 -5.470 1.00 0.00 102 GLU A CA 5
ATOM 8263 C C . GLU A 1 102 ? -12.929 -2.610 -5.486 1.00 0.00 102 GLU A C 5
ATOM 8264 O O . GLU A 1 102 ? -11.929 -3.292 -5.264 1.00 0.00 102 GLU A O 5
ATOM 8276 N N . ARG A 1 103 ? -12.908 -1.312 -5.752 1.00 0.00 103 ARG A N 5
ATOM 8277 C CA . ARG A 1 103 ? -11.654 -0.578 -5.800 1.00 0.00 103 ARG A CA 5
ATOM 8278 C C . ARG A 1 103 ? -11.906 0.917 -5.594 1.00 0.00 103 ARG A C 5
ATOM 8279 O O . ARG A 1 103 ? -13.027 1.391 -5.770 1.00 0.00 103 ARG A O 5
ATOM 8300 N N . PRO A 1 104 ? -10.816 1.636 -5.214 1.00 0.00 104 PRO A N 5
ATOM 8301 C CA . PRO A 1 104 ? -10.908 3.067 -4.982 1.00 0.00 104 PRO A CA 5
ATOM 8302 C C . PRO A 1 104 ? -10.995 3.833 -6.304 1.00 0.00 104 PRO A C 5
ATOM 8303 O O . PRO A 1 104 ? -10.270 3.529 -7.250 1.00 0.00 104 PRO A O 5
ATOM 8314 N N . GLN A 1 105 ? -11.889 4.811 -6.327 1.00 0.00 105 GLN A N 5
ATOM 8315 C CA . GLN A 1 105 ? -12.080 5.622 -7.517 1.00 0.00 105 GLN A CA 5
ATOM 8316 C C . GLN A 1 105 ? -11.685 7.073 -7.239 1.00 0.00 105 GLN A C 5
ATOM 8317 O O . GLN A 1 105 ? -11.701 7.516 -6.092 1.00 0.00 105 GLN A O 5
ATOM 8331 N N . PRO A 1 106 ? -11.328 7.792 -8.338 1.00 0.00 106 PRO A N 5
ATOM 8332 C CA . PRO A 1 106 ? -10.929 9.185 -8.224 1.00 0.00 106 PRO A CA 5
ATOM 8333 C C . PRO A 1 106 ? -12.143 10.085 -7.985 1.00 0.00 106 PRO A C 5
ATOM 8334 O O . PRO A 1 106 ? -13.274 9.700 -8.277 1.00 0.00 106 PRO A O 5
ATOM 8345 N N . SER A 1 107 ? -11.867 11.268 -7.456 1.00 0.00 107 SER A N 5
ATOM 8346 C CA . SER A 1 107 ? -12.922 12.227 -7.175 1.00 0.00 107 SER A CA 5
ATOM 8347 C C . SER A 1 107 ? -12.584 13.578 -7.809 1.00 0.00 107 SER A C 5
ATOM 8348 O O . SER A 1 107 ? -11.782 14.338 -7.270 1.00 0.00 107 SER A O 5
ATOM 8356 N N . GLY A 1 108 ? -13.214 13.835 -8.947 1.00 0.00 108 GLY A N 5
ATOM 8357 C CA . GLY A 1 108 ? -12.990 15.081 -9.660 1.00 0.00 108 GLY A CA 5
ATOM 8358 C C . GLY A 1 108 ? -13.658 15.051 -11.037 1.00 0.00 108 GLY A C 5
ATOM 8359 O O . GLY A 1 108 ? -14.105 13.999 -11.491 1.00 0.00 108 GLY A O 5
ATOM 8363 N N . PRO A 1 109 ? -13.705 16.249 -11.678 1.00 0.00 109 PRO A N 5
ATOM 8364 C CA . PRO A 1 109 ? -14.310 16.371 -12.994 1.00 0.00 109 PRO A CA 5
ATOM 8365 C C . PRO A 1 109 ? -13.396 15.789 -14.074 1.00 0.00 109 PRO A C 5
ATOM 8366 O O . PRO A 1 109 ? -12.174 15.796 -13.928 1.00 0.00 109 PRO A O 5
ATOM 8377 N N . SER A 1 110 ? -14.022 15.299 -15.134 1.00 0.00 110 SER A N 5
ATOM 8378 C CA . SER A 1 110 ? -13.280 14.715 -16.238 1.00 0.00 110 SER A CA 5
ATOM 8379 C C . SER A 1 110 ? -12.233 15.707 -16.747 1.00 0.00 110 SER A C 5
ATOM 8380 O O . SER A 1 110 ? -11.044 15.393 -16.791 1.00 0.00 110 SER A O 5
ATOM 8388 N N . SER A 1 111 ? -12.711 16.885 -17.120 1.00 0.00 111 SER A N 5
ATOM 8389 C CA . SER A 1 111 ? -11.831 17.925 -17.625 1.00 0.00 111 SER A CA 5
ATOM 8390 C C . SER A 1 111 ? -12.367 19.302 -17.229 1.00 0.00 111 SER A C 5
ATOM 8391 O O . SER A 1 111 ? -11.671 20.078 -16.576 1.00 0.00 111 SER A O 5
ATOM 8399 N N . GLY A 1 112 ? -13.599 19.563 -17.640 1.00 0.00 112 GLY A N 5
ATOM 8400 C CA . GLY A 1 112 ? -14.236 20.833 -17.336 1.00 0.00 112 GLY A CA 5
ATOM 8401 C C . GLY A 1 112 ? -14.324 21.715 -18.584 1.00 0.00 112 GLY A C 5
ATOM 8402 O O . GLY A 1 112 ? -14.941 21.332 -19.577 1.00 0.00 112 GLY A O 5
ATOM 8406 N N . GLY A 1 1 ? -30.313 28.340 33.748 1.00 0.00 1 GLY A N 6
ATOM 8407 C CA . GLY A 1 1 ? -29.075 28.960 33.306 1.00 0.00 1 GLY A CA 6
ATOM 8408 C C . GLY A 1 1 ? -28.496 28.225 32.095 1.00 0.00 1 GLY A C 6
ATOM 8409 O O . GLY A 1 1 ? -28.533 28.738 30.978 1.00 0.00 1 GLY A O 6
ATOM 8413 N N . SER A 1 2 ? -27.974 27.036 32.359 1.00 0.00 2 SER A N 6
ATOM 8414 C CA . SER A 1 2 ? -27.388 26.226 31.304 1.00 0.00 2 SER A CA 6
ATOM 8415 C C . SER A 1 2 ? -26.179 26.946 30.702 1.00 0.00 2 SER A C 6
ATOM 8416 O O . SER A 1 2 ? -25.978 28.135 30.942 1.00 0.00 2 SER A O 6
ATOM 8424 N N . SER A 1 3 ? -25.406 26.194 29.932 1.00 0.00 3 SER A N 6
ATOM 8425 C CA . SER A 1 3 ? -24.223 26.746 29.294 1.00 0.00 3 SER A CA 6
ATOM 8426 C C . SER A 1 3 ? -24.001 26.076 27.936 1.00 0.00 3 SER A C 6
ATOM 8427 O O . SER A 1 3 ? -24.315 24.900 27.762 1.00 0.00 3 SER A O 6
ATOM 8435 N N . GLY A 1 4 ? -23.460 26.854 27.010 1.00 0.00 4 GLY A N 6
ATOM 8436 C CA . GLY A 1 4 ? -23.192 26.351 25.674 1.00 0.00 4 GLY A CA 6
ATOM 8437 C C . GLY A 1 4 ? -21.726 26.568 25.290 1.00 0.00 4 GLY A C 6
ATOM 8438 O O . GLY A 1 4 ? -21.186 27.656 25.479 1.00 0.00 4 GLY A O 6
ATOM 8442 N N . SER A 1 5 ? -21.125 25.514 24.758 1.00 0.00 5 SER A N 6
ATOM 8443 C CA . SER A 1 5 ? -19.733 25.575 24.346 1.00 0.00 5 SER A CA 6
ATOM 8444 C C . SER A 1 5 ? -19.625 25.371 22.833 1.00 0.00 5 SER A C 6
ATOM 8445 O O . SER A 1 5 ? -19.481 24.243 22.364 1.00 0.00 5 SER A O 6
ATOM 8453 N N . SER A 1 6 ? -19.700 26.480 22.112 1.00 0.00 6 SER A N 6
ATOM 8454 C CA . SER A 1 6 ? -19.613 26.437 20.662 1.00 0.00 6 SER A CA 6
ATOM 8455 C C . SER A 1 6 ? -18.460 25.527 20.234 1.00 0.00 6 SER A C 6
ATOM 8456 O O . SER A 1 6 ? -18.671 24.544 19.525 1.00 0.00 6 SER A O 6
ATOM 8464 N N . GLY A 1 7 ? -17.266 25.886 20.683 1.00 0.00 7 GLY A N 6
ATOM 8465 C CA . GLY A 1 7 ? -16.080 25.113 20.356 1.00 0.00 7 GLY A CA 6
ATOM 8466 C C . GLY A 1 7 ? -16.137 24.607 18.913 1.00 0.00 7 GLY A C 6
ATOM 8467 O O . GLY A 1 7 ? -16.516 23.462 18.668 1.00 0.00 7 GLY A O 6
ATOM 8471 N N . ALA A 1 8 ? -15.754 25.483 17.996 1.00 0.00 8 ALA A N 6
ATOM 8472 C CA . ALA A 1 8 ? -15.757 25.139 16.585 1.00 0.00 8 ALA A CA 6
ATOM 8473 C C . ALA A 1 8 ? -14.402 24.536 16.209 1.00 0.00 8 ALA A C 6
ATOM 8474 O O . ALA A 1 8 ? -13.472 24.541 17.014 1.00 0.00 8 ALA A O 6
ATOM 8481 N N . ILE A 1 9 ? -14.334 24.031 14.986 1.00 0.00 9 ILE A N 6
ATOM 8482 C CA . ILE A 1 9 ? -13.108 23.425 14.494 1.00 0.00 9 ILE A CA 6
ATOM 8483 C C . ILE A 1 9 ? -11.946 24.399 14.696 1.00 0.00 9 ILE A C 6
ATOM 8484 O O . ILE A 1 9 ? -12.088 25.598 14.459 1.00 0.00 9 ILE A O 6
ATOM 8500 N N . TYR A 1 10 ? -10.822 23.848 15.131 1.00 0.00 10 TYR A N 6
ATOM 8501 C CA . TYR A 1 10 ? -9.636 24.654 15.368 1.00 0.00 10 TYR A CA 6
ATOM 8502 C C . TYR A 1 10 ? -8.373 23.912 14.926 1.00 0.00 10 TYR A C 6
ATOM 8503 O O . TYR A 1 10 ? -7.754 23.206 15.721 1.00 0.00 10 TYR A O 6
ATOM 8521 N N . VAL A 1 11 ? -8.028 24.098 13.661 1.00 0.00 11 VAL A N 6
ATOM 8522 C CA . VAL A 1 11 ? -6.850 23.455 13.104 1.00 0.00 11 VAL A CA 6
ATOM 8523 C C . VAL A 1 11 ? -7.067 21.941 13.072 1.00 0.00 11 VAL A C 6
ATOM 8524 O O . VAL A 1 11 ? -7.318 21.324 14.106 1.00 0.00 11 VAL A O 6
ATOM 8537 N N . ASP A 1 12 ? -6.962 21.386 11.873 1.00 0.00 12 ASP A N 6
ATOM 8538 C CA . ASP A 1 12 ? -7.145 19.956 11.692 1.00 0.00 12 ASP A CA 6
ATOM 8539 C C . ASP A 1 12 ? -6.430 19.513 10.414 1.00 0.00 12 ASP A C 6
ATOM 8540 O O . ASP A 1 12 ? -6.946 19.702 9.313 1.00 0.00 12 ASP A O 6
ATOM 8549 N N . LEU A 1 13 ? -5.255 18.931 10.602 1.00 0.00 13 LEU A N 6
ATOM 8550 C CA . LEU A 1 13 ? -4.465 18.459 9.477 1.00 0.00 13 LEU A CA 6
ATOM 8551 C C . LEU A 1 13 ? -5.326 17.549 8.600 1.00 0.00 13 LEU A C 6
ATOM 8552 O O . LEU A 1 13 ? -6.179 16.820 9.105 1.00 0.00 13 LEU A O 6
ATOM 8568 N N . PRO A 1 14 ? -5.067 17.622 7.267 1.00 0.00 14 PRO A N 6
ATOM 8569 C CA . PRO A 1 14 ? -5.809 16.813 6.315 1.00 0.00 14 PRO A CA 6
ATOM 8570 C C . PRO A 1 14 ? -5.350 15.354 6.360 1.00 0.00 14 PRO A C 6
ATOM 8571 O O . PRO A 1 14 ? -4.180 15.076 6.619 1.00 0.00 14 PRO A O 6
ATOM 8582 N N . ASN A 1 15 ? -6.295 14.461 6.103 1.00 0.00 15 ASN A N 6
ATOM 8583 C CA . ASN A 1 15 ? -6.001 13.038 6.111 1.00 0.00 15 ASN A CA 6
ATOM 8584 C C . ASN A 1 15 ? -7.101 12.291 5.354 1.00 0.00 15 ASN A C 6
ATOM 8585 O O . ASN A 1 15 ? -8.276 12.643 5.452 1.00 0.00 15 ASN A O 6
ATOM 8596 N N . ARG A 1 16 ? -6.682 11.275 4.616 1.00 0.00 16 ARG A N 6
ATOM 8597 C CA . ARG A 1 16 ? -7.617 10.475 3.842 1.00 0.00 16 ARG A CA 6
ATOM 8598 C C . ARG A 1 16 ? -7.130 9.027 3.753 1.00 0.00 16 ARG A C 6
ATOM 8599 O O . ARG A 1 16 ? -5.963 8.778 3.455 1.00 0.00 16 ARG A O 6
ATOM 8620 N N . GLN A 1 17 ? -8.049 8.110 4.017 1.00 0.00 17 GLN A N 6
ATOM 8621 C CA . GLN A 1 17 ? -7.728 6.694 3.971 1.00 0.00 17 GLN A CA 6
ATOM 8622 C C . GLN A 1 17 ? -8.785 5.936 3.164 1.00 0.00 17 GLN A C 6
ATOM 8623 O O . GLN A 1 17 ? -9.965 5.956 3.509 1.00 0.00 17 GLN A O 6
ATOM 8637 N N . LEU A 1 18 ? -8.322 5.287 2.106 1.00 0.00 18 LEU A N 6
ATOM 8638 C CA . LEU A 1 18 ? -9.213 4.525 1.248 1.00 0.00 18 LEU A CA 6
ATOM 8639 C C . LEU A 1 18 ? -9.142 3.045 1.632 1.00 0.00 18 LEU A C 6
ATOM 8640 O O . LEU A 1 18 ? -8.210 2.621 2.313 1.00 0.00 18 LEU A O 6
ATOM 8656 N N . LYS A 1 19 ? -10.140 2.301 1.180 1.00 0.00 19 LYS A N 6
ATOM 8657 C CA . LYS A 1 19 ? -10.203 0.878 1.468 1.00 0.00 19 LYS A CA 6
ATOM 8658 C C . LYS A 1 19 ? -9.977 0.090 0.176 1.00 0.00 19 LYS A C 6
ATOM 8659 O O . LYS A 1 19 ? -10.792 0.151 -0.743 1.00 0.00 19 LYS A O 6
ATOM 8678 N N . VAL A 1 20 ? -8.866 -0.632 0.148 1.00 0.00 20 VAL A N 6
ATOM 8679 C CA . VAL A 1 20 ? -8.523 -1.431 -1.016 1.00 0.00 20 VAL A CA 6
ATOM 8680 C C . VAL A 1 20 ? -9.101 -2.838 -0.852 1.00 0.00 20 VAL A C 6
ATOM 8681 O O . VAL A 1 20 ? -8.673 -3.591 0.020 1.00 0.00 20 VAL A O 6
ATOM 8694 N N . LYS A 1 21 ? -10.066 -3.150 -1.705 1.00 0.00 21 LYS A N 6
ATOM 8695 C CA . LYS A 1 21 ? -10.708 -4.453 -1.666 1.00 0.00 21 LYS A CA 6
ATOM 8696 C C . LYS A 1 21 ? -9.790 -5.488 -2.320 1.00 0.00 21 LYS A C 6
ATOM 8697 O O . LYS A 1 21 ? -9.851 -5.700 -3.530 1.00 0.00 21 LYS A O 6
ATOM 8716 N N . VAL A 1 22 ? -8.962 -6.106 -1.490 1.00 0.00 22 VAL A N 6
ATOM 8717 C CA . VAL A 1 22 ? -8.033 -7.114 -1.973 1.00 0.00 22 VAL A CA 6
ATOM 8718 C C . VAL A 1 22 ? -8.754 -8.460 -2.070 1.00 0.00 22 VAL A C 6
ATOM 8719 O O . VAL A 1 22 ? -9.983 -8.513 -2.052 1.00 0.00 22 VAL A O 6
ATOM 8732 N N . ALA A 1 23 ? -7.958 -9.514 -2.173 1.00 0.00 23 ALA A N 6
ATOM 8733 C CA . ALA A 1 23 ? -8.505 -10.857 -2.273 1.00 0.00 23 ALA A CA 6
ATOM 8734 C C . ALA A 1 23 ? -7.853 -11.749 -1.215 1.00 0.00 23 ALA A C 6
ATOM 8735 O O . ALA A 1 23 ? -8.541 -12.484 -0.508 1.00 0.00 23 ALA A O 6
ATOM 8742 N N . ASP A 1 24 ? -6.533 -11.655 -1.139 1.00 0.00 24 ASP A N 6
ATOM 8743 C CA . ASP A 1 24 ? -5.781 -12.445 -0.179 1.00 0.00 24 ASP A CA 6
ATOM 8744 C C . ASP A 1 24 ? -5.928 -13.929 -0.520 1.00 0.00 24 ASP A C 6
ATOM 8745 O O . ASP A 1 24 ? -5.027 -14.527 -1.107 1.00 0.00 24 ASP A O 6
ATOM 8754 N N . ARG A 1 25 ? -7.069 -14.481 -0.136 1.00 0.00 25 ARG A N 6
ATOM 8755 C CA . ARG A 1 25 ? -7.346 -15.884 -0.393 1.00 0.00 25 ARG A CA 6
ATOM 8756 C C . ARG A 1 25 ? -6.574 -16.766 0.590 1.00 0.00 25 ARG A C 6
ATOM 8757 O O . ARG A 1 25 ? -5.387 -17.024 0.399 1.00 0.00 25 ARG A O 6
ATOM 8778 N N . ARG A 1 26 ? -7.280 -17.204 1.622 1.00 0.00 26 ARG A N 6
ATOM 8779 C CA . ARG A 1 26 ? -6.677 -18.052 2.636 1.00 0.00 26 ARG A CA 6
ATOM 8780 C C . ARG A 1 26 ? -5.568 -17.294 3.370 1.00 0.00 26 ARG A C 6
ATOM 8781 O O . ARG A 1 26 ? -4.589 -16.872 2.756 1.00 0.00 26 ARG A O 6
ATOM 8802 N N . VAL A 1 27 ? -5.758 -17.146 4.673 1.00 0.00 27 VAL A N 6
ATOM 8803 C CA . VAL A 1 27 ? -4.786 -16.447 5.496 1.00 0.00 27 VAL A CA 6
ATOM 8804 C C . VAL A 1 27 ? -3.887 -17.469 6.195 1.00 0.00 27 VAL A C 6
ATOM 8805 O O . VAL A 1 27 ? -4.378 -18.414 6.810 1.00 0.00 27 VAL A O 6
ATOM 8818 N N . ILE A 1 28 ? -2.587 -17.244 6.076 1.00 0.00 28 ILE A N 6
ATOM 8819 C CA . ILE A 1 28 ? -1.615 -18.134 6.689 1.00 0.00 28 ILE A CA 6
ATOM 8820 C C . ILE A 1 28 ? -0.209 -17.570 6.477 1.00 0.00 28 ILE A C 6
ATOM 8821 O O . ILE A 1 28 ? 0.213 -17.357 5.341 1.00 0.00 28 ILE A O 6
ATOM 8837 N N . SER A 1 29 ? 0.478 -17.345 7.588 1.00 0.00 29 SER A N 6
ATOM 8838 C CA . SER A 1 29 ? 1.828 -16.810 7.537 1.00 0.00 29 SER A CA 6
ATOM 8839 C C . SER A 1 29 ? 2.374 -16.633 8.955 1.00 0.00 29 SER A C 6
ATOM 8840 O O . SER A 1 29 ? 3.421 -17.182 9.294 1.00 0.00 29 SER A O 6
ATOM 8848 N N . THR A 1 30 ? 1.639 -15.865 9.747 1.00 0.00 30 THR A N 6
ATOM 8849 C CA . THR A 1 30 ? 2.037 -15.609 11.121 1.00 0.00 30 THR A CA 6
ATOM 8850 C C . THR A 1 30 ? 3.466 -15.064 11.170 1.00 0.00 30 THR A C 6
ATOM 8851 O O . THR A 1 30 ? 4.424 -15.830 11.261 1.00 0.00 30 THR A O 6
ATOM 8862 N N . THR A 1 31 ? 3.563 -13.744 11.107 1.00 0.00 31 THR A N 6
ATOM 8863 C CA . THR A 1 31 ? 4.859 -13.087 11.143 1.00 0.00 31 THR A CA 6
ATOM 8864 C C . THR A 1 31 ? 4.771 -11.778 11.931 1.00 0.00 31 THR A C 6
ATOM 8865 O O . THR A 1 31 ? 3.798 -11.036 11.804 1.00 0.00 31 THR A O 6
ATOM 8876 N N . ASP A 1 32 ? 5.801 -11.535 12.728 1.00 0.00 32 ASP A N 6
ATOM 8877 C CA . ASP A 1 32 ? 5.853 -10.329 13.537 1.00 0.00 32 ASP A CA 6
ATOM 8878 C C . ASP A 1 32 ? 7.298 -9.831 13.611 1.00 0.00 32 ASP A C 6
ATOM 8879 O O . ASP A 1 32 ? 8.065 -10.267 14.469 1.00 0.00 32 ASP A O 6
ATOM 8888 N N . ALA A 1 33 ? 7.626 -8.926 12.701 1.00 0.00 33 ALA A N 6
ATOM 8889 C CA . ALA A 1 33 ? 8.965 -8.364 12.653 1.00 0.00 33 ALA A CA 6
ATOM 8890 C C . ALA A 1 33 ? 9.018 -7.273 11.582 1.00 0.00 33 ALA A C 6
ATOM 8891 O O . ALA A 1 33 ? 8.282 -7.328 10.597 1.00 0.00 33 ALA A O 6
ATOM 8898 N N . GLU A 1 34 ? 9.895 -6.307 11.809 1.00 0.00 34 GLU A N 6
ATOM 8899 C CA . GLU A 1 34 ? 10.053 -5.204 10.876 1.00 0.00 34 GLU A CA 6
ATOM 8900 C C . GLU A 1 34 ? 11.524 -4.794 10.783 1.00 0.00 34 GLU A C 6
ATOM 8901 O O . GLU A 1 34 ? 11.966 -3.890 11.490 1.00 0.00 34 GLU A O 6
ATOM 8913 N N . ARG A 1 35 ? 12.242 -5.479 9.905 1.00 0.00 35 ARG A N 6
ATOM 8914 C CA . ARG A 1 35 ? 13.654 -5.198 9.710 1.00 0.00 35 ARG A CA 6
ATOM 8915 C C . ARG A 1 35 ? 13.846 -4.230 8.541 1.00 0.00 35 ARG A C 6
ATOM 8916 O O . ARG A 1 35 ? 14.035 -4.656 7.403 1.00 0.00 35 ARG A O 6
ATOM 8937 N N . GLN A 1 36 ? 13.791 -2.946 8.863 1.00 0.00 36 GLN A N 6
ATOM 8938 C CA . GLN A 1 36 ? 13.956 -1.914 7.853 1.00 0.00 36 GLN A CA 6
ATOM 8939 C C . GLN A 1 36 ? 12.709 -1.829 6.972 1.00 0.00 36 GLN A C 6
ATOM 8940 O O . GLN A 1 36 ? 11.969 -0.847 7.030 1.00 0.00 36 GLN A O 6
ATOM 8954 N N . ALA A 1 37 ? 12.513 -2.869 6.176 1.00 0.00 37 ALA A N 6
ATOM 8955 C CA . ALA A 1 37 ? 11.368 -2.925 5.283 1.00 0.00 37 ALA A CA 6
ATOM 8956 C C . ALA A 1 37 ? 11.029 -4.386 4.985 1.00 0.00 37 ALA A C 6
ATOM 8957 O O . ALA A 1 37 ? 11.870 -5.269 5.152 1.00 0.00 37 ALA A O 6
ATOM 8964 N N . VAL A 1 38 ? 9.796 -4.598 4.549 1.00 0.00 38 VAL A N 6
ATOM 8965 C CA . VAL A 1 38 ? 9.336 -5.937 4.226 1.00 0.00 38 VAL A CA 6
ATOM 8966 C C . VAL A 1 38 ? 8.606 -5.911 2.882 1.00 0.00 38 VAL A C 6
ATOM 8967 O O . VAL A 1 38 ? 8.034 -4.890 2.502 1.00 0.00 38 VAL A O 6
ATOM 8980 N N . THR A 1 39 ? 8.649 -7.045 2.199 1.00 0.00 39 THR A N 6
ATOM 8981 C CA . THR A 1 39 ? 7.999 -7.165 0.905 1.00 0.00 39 THR A CA 6
ATOM 8982 C C . THR A 1 39 ? 6.575 -6.610 0.970 1.00 0.00 39 THR A C 6
ATOM 8983 O O . THR A 1 39 ? 5.984 -6.531 2.046 1.00 0.00 39 THR A O 6
ATOM 8994 N N . PRO A 1 40 ? 6.051 -6.229 -0.226 1.00 0.00 40 PRO A N 6
ATOM 8995 C CA . PRO A 1 40 ? 6.818 -6.356 -1.453 1.00 0.00 40 PRO A CA 6
ATOM 8996 C C . PRO A 1 40 ? 7.895 -5.272 -1.541 1.00 0.00 40 PRO A C 6
ATOM 8997 O O . PRO A 1 40 ? 7.683 -4.145 -1.098 1.00 0.00 40 PRO A O 6
ATOM 9008 N N . PRO A 1 41 ? 9.057 -5.663 -2.130 1.00 0.00 41 PRO A N 6
ATOM 9009 C CA . PRO A 1 41 ? 10.167 -4.738 -2.282 1.00 0.00 41 PRO A CA 6
ATOM 9010 C C . PRO A 1 41 ? 9.895 -3.734 -3.404 1.00 0.00 41 PRO A C 6
ATOM 9011 O O . PRO A 1 41 ? 10.239 -3.980 -4.559 1.00 0.00 41 PRO A O 6
ATOM 9022 N N . GLY A 1 42 ? 9.280 -2.624 -3.024 1.00 0.00 42 GLY A N 6
ATOM 9023 C CA . GLY A 1 42 ? 8.959 -1.581 -3.984 1.00 0.00 42 GLY A CA 6
ATOM 9024 C C . GLY A 1 42 ? 7.828 -0.689 -3.466 1.00 0.00 42 GLY A C 6
ATOM 9025 O O . GLY A 1 42 ? 7.946 0.535 -3.474 1.00 0.00 42 GLY A O 6
ATOM 9029 N N . LEU A 1 43 ? 6.759 -1.337 -3.029 1.00 0.00 43 LEU A N 6
ATOM 9030 C CA . LEU A 1 43 ? 5.609 -0.618 -2.509 1.00 0.00 43 LEU A CA 6
ATOM 9031 C C . LEU A 1 43 ? 6.090 0.553 -1.651 1.00 0.00 43 LEU A C 6
ATOM 9032 O O . LEU A 1 43 ? 5.737 1.703 -1.909 1.00 0.00 43 LEU A O 6
ATOM 9048 N N . GLN A 1 44 ? 6.890 0.221 -0.648 1.00 0.00 44 GLN A N 6
ATOM 9049 C CA . GLN A 1 44 ? 7.424 1.231 0.250 1.00 0.00 44 GLN A CA 6
ATOM 9050 C C . GLN A 1 44 ? 8.205 2.283 -0.540 1.00 0.00 44 GLN A C 6
ATOM 9051 O O . GLN A 1 44 ? 7.977 3.481 -0.379 1.00 0.00 44 GLN A O 6
ATOM 9065 N N . GLU A 1 45 ? 9.111 1.797 -1.376 1.00 0.00 45 GLU A N 6
ATOM 9066 C CA . GLU A 1 45 ? 9.927 2.681 -2.191 1.00 0.00 45 GLU A CA 6
ATOM 9067 C C . GLU A 1 45 ? 9.038 3.612 -3.018 1.00 0.00 45 GLU A C 6
ATOM 9068 O O . GLU A 1 45 ? 9.137 4.833 -2.905 1.00 0.00 45 GLU A O 6
ATOM 9080 N N . ALA A 1 46 ? 8.190 3.000 -3.831 1.00 0.00 46 ALA A N 6
ATOM 9081 C CA . ALA A 1 46 ? 7.284 3.759 -4.677 1.00 0.00 46 ALA A CA 6
ATOM 9082 C C . ALA A 1 46 ? 6.690 4.916 -3.871 1.00 0.00 46 ALA A C 6
ATOM 9083 O O . ALA A 1 46 ? 7.046 6.074 -4.086 1.00 0.00 46 ALA A O 6
ATOM 9090 N N . ILE A 1 47 ? 5.794 4.562 -2.961 1.00 0.00 47 ILE A N 6
ATOM 9091 C CA . ILE A 1 47 ? 5.147 5.557 -2.122 1.00 0.00 47 ILE A CA 6
ATOM 9092 C C . ILE A 1 47 ? 6.213 6.446 -1.479 1.00 0.00 47 ILE A C 6
ATOM 9093 O O . ILE A 1 47 ? 6.113 7.671 -1.522 1.00 0.00 47 ILE A O 6
ATOM 9109 N N . ASN A 1 48 ? 7.209 5.795 -0.896 1.00 0.00 48 ASN A N 6
ATOM 9110 C CA . ASN A 1 48 ? 8.292 6.511 -0.244 1.00 0.00 48 ASN A CA 6
ATOM 9111 C C . ASN A 1 48 ? 8.819 7.595 -1.185 1.00 0.00 48 ASN A C 6
ATOM 9112 O O . ASN A 1 48 ? 9.205 8.675 -0.740 1.00 0.00 48 ASN A O 6
ATOM 9123 N N . ASP A 1 49 ? 8.820 7.270 -2.470 1.00 0.00 49 ASP A N 6
ATOM 9124 C CA . ASP A 1 49 ? 9.294 8.204 -3.478 1.00 0.00 49 ASP A CA 6
ATOM 9125 C C . ASP A 1 49 ? 8.278 9.337 -3.636 1.00 0.00 49 ASP A C 6
ATOM 9126 O O . ASP A 1 49 ? 8.653 10.505 -3.719 1.00 0.00 49 ASP A O 6
ATOM 9135 N N . LEU A 1 50 ? 7.010 8.951 -3.672 1.00 0.00 50 LEU A N 6
ATOM 9136 C CA . LEU A 1 50 ? 5.938 9.920 -3.818 1.00 0.00 50 LEU A CA 6
ATOM 9137 C C . LEU A 1 50 ? 5.884 10.808 -2.573 1.00 0.00 50 LEU A C 6
ATOM 9138 O O . LEU A 1 50 ? 5.743 12.025 -2.680 1.00 0.00 50 LEU A O 6
ATOM 9154 N N . VAL A 1 51 ? 6.000 10.164 -1.421 1.00 0.00 51 VAL A N 6
ATOM 9155 C CA . VAL A 1 51 ? 5.967 10.879 -0.157 1.00 0.00 51 VAL A CA 6
ATOM 9156 C C . VAL A 1 51 ? 6.988 12.018 -0.193 1.00 0.00 51 VAL A C 6
ATOM 9157 O O . VAL A 1 51 ? 6.842 13.011 0.518 1.00 0.00 51 VAL A O 6
ATOM 9170 N N . LYS A 1 52 ? 8.000 11.836 -1.029 1.00 0.00 52 LYS A N 6
ATOM 9171 C CA . LYS A 1 52 ? 9.045 12.836 -1.168 1.00 0.00 52 LYS A CA 6
ATOM 9172 C C . LYS A 1 52 ? 8.569 13.938 -2.116 1.00 0.00 52 LYS A C 6
ATOM 9173 O O . LYS A 1 52 ? 8.870 15.112 -1.910 1.00 0.00 52 LYS A O 6
ATOM 9192 N N . LYS A 1 53 ? 7.832 13.520 -3.135 1.00 0.00 53 LYS A N 6
ATOM 9193 C CA . LYS A 1 53 ? 7.311 14.456 -4.116 1.00 0.00 53 LYS A CA 6
ATOM 9194 C C . LYS A 1 53 ? 6.510 15.545 -3.399 1.00 0.00 53 LYS A C 6
ATOM 9195 O O . LYS A 1 53 ? 6.686 16.732 -3.672 1.00 0.00 53 LYS A O 6
ATOM 9214 N N . TYR A 1 54 ? 5.647 15.103 -2.496 1.00 0.00 54 TYR A N 6
ATOM 9215 C CA . TYR A 1 54 ? 4.819 16.026 -1.739 1.00 0.00 54 TYR A CA 6
ATOM 9216 C C . TYR A 1 54 ? 5.527 16.474 -0.459 1.00 0.00 54 TYR A C 6
ATOM 9217 O O . TYR A 1 54 ? 6.451 15.810 0.009 1.00 0.00 54 TYR A O 6
ATOM 9235 N N . THR A 1 55 ? 5.067 17.598 0.072 1.00 0.00 55 THR A N 6
ATOM 9236 C CA . THR A 1 55 ? 5.645 18.143 1.288 1.00 0.00 55 THR A CA 6
ATOM 9237 C C . THR A 1 55 ? 4.910 17.602 2.516 1.00 0.00 55 THR A C 6
ATOM 9238 O O . THR A 1 55 ? 3.687 17.474 2.506 1.00 0.00 55 THR A O 6
ATOM 9249 N N . LEU A 1 56 ? 5.688 17.299 3.545 1.00 0.00 56 LEU A N 6
ATOM 9250 C CA . LEU A 1 56 ? 5.126 16.774 4.779 1.00 0.00 56 LEU A CA 6
ATOM 9251 C C . LEU A 1 56 ? 4.144 15.648 4.449 1.00 0.00 56 LEU A C 6
ATOM 9252 O O . LEU A 1 56 ? 3.046 15.596 5.001 1.00 0.00 56 LEU A O 6
ATOM 9268 N N . ALA A 1 57 ? 4.575 14.775 3.550 1.00 0.00 57 ALA A N 6
ATOM 9269 C CA . ALA A 1 57 ? 3.748 13.653 3.140 1.00 0.00 57 ALA A CA 6
ATOM 9270 C C . ALA A 1 57 ? 4.121 12.421 3.966 1.00 0.00 57 ALA A C 6
ATOM 9271 O O . ALA A 1 57 ? 5.252 12.304 4.437 1.00 0.00 57 ALA A O 6
ATOM 9278 N N . ARG A 1 58 ? 3.150 11.532 4.117 1.00 0.00 58 ARG A N 6
ATOM 9279 C CA . ARG A 1 58 ? 3.363 10.313 4.878 1.00 0.00 58 ARG A CA 6
ATOM 9280 C C . ARG A 1 58 ? 2.265 9.294 4.565 1.00 0.00 58 ARG A C 6
ATOM 9281 O O . ARG A 1 58 ? 1.080 9.592 4.700 1.00 0.00 58 ARG A O 6
ATOM 9302 N N . ALA A 1 59 ? 2.700 8.111 4.154 1.00 0.00 59 ALA A N 6
ATOM 9303 C CA . ALA A 1 59 ? 1.769 7.047 3.822 1.00 0.00 59 ALA A CA 6
ATOM 9304 C C . ALA A 1 59 ? 2.077 5.819 4.681 1.00 0.00 59 ALA A C 6
ATOM 9305 O O . ALA A 1 59 ? 3.158 5.716 5.258 1.00 0.00 59 ALA A O 6
ATOM 9312 N N . PHE A 1 60 ? 1.106 4.919 4.740 1.00 0.00 60 PHE A N 6
ATOM 9313 C CA . PHE A 1 60 ? 1.260 3.702 5.519 1.00 0.00 60 PHE A CA 6
ATOM 9314 C C . PHE A 1 60 ? 0.311 2.609 5.023 1.00 0.00 60 PHE A C 6
ATOM 9315 O O . PHE A 1 60 ? -0.489 2.841 4.117 1.00 0.00 60 PHE A O 6
ATOM 9332 N N . VAL A 1 61 ? 0.430 1.442 5.638 1.00 0.00 61 VAL A N 6
ATOM 9333 C CA . VAL A 1 61 ? -0.407 0.313 5.270 1.00 0.00 61 VAL A CA 6
ATOM 9334 C C . VAL A 1 61 ? -0.904 -0.382 6.539 1.00 0.00 61 VAL A C 6
ATOM 9335 O O . VAL A 1 61 ? -0.134 -0.605 7.472 1.00 0.00 61 VAL A O 6
ATOM 9348 N N . ARG A 1 62 ? -2.189 -0.706 6.534 1.00 0.00 62 ARG A N 6
ATOM 9349 C CA . ARG A 1 62 ? -2.798 -1.371 7.673 1.00 0.00 62 ARG A CA 6
ATOM 9350 C C . ARG A 1 62 ? -3.850 -2.377 7.200 1.00 0.00 62 ARG A C 6
ATOM 9351 O O . ARG A 1 62 ? -4.855 -1.995 6.603 1.00 0.00 62 ARG A O 6
ATOM 9372 N N . PRO A 1 63 ? -3.575 -3.676 7.492 1.00 0.00 63 PRO A N 6
ATOM 9373 C CA . PRO A 1 63 ? -4.485 -4.740 7.103 1.00 0.00 63 PRO A CA 6
ATOM 9374 C C . PRO A 1 63 ? -5.720 -4.762 8.007 1.00 0.00 63 PRO A C 6
ATOM 9375 O O . PRO A 1 63 ? -6.661 -5.514 7.759 1.00 0.00 63 PRO A O 6
ATOM 9386 N N . SER A 1 64 ? -5.675 -3.929 9.037 1.00 0.00 64 SER A N 6
ATOM 9387 C CA . SER A 1 64 ? -6.778 -3.844 9.979 1.00 0.00 64 SER A CA 6
ATOM 9388 C C . SER A 1 64 ? -8.111 -3.951 9.234 1.00 0.00 64 SER A C 6
ATOM 9389 O O . SER A 1 64 ? -8.257 -3.417 8.136 1.00 0.00 64 SER A O 6
ATOM 9397 N N . GLY A 1 65 ? -9.049 -4.644 9.863 1.00 0.00 65 GLY A N 6
ATOM 9398 C CA . GLY A 1 65 ? -10.365 -4.827 9.274 1.00 0.00 65 GLY A CA 6
ATOM 9399 C C . GLY A 1 65 ? -10.701 -6.313 9.136 1.00 0.00 65 GLY A C 6
ATOM 9400 O O . GLY A 1 65 ? -10.201 -6.986 8.235 1.00 0.00 65 GLY A O 6
ATOM 9404 N N . THR A 1 66 ? -11.547 -6.783 10.041 1.00 0.00 66 THR A N 6
ATOM 9405 C CA . THR A 1 66 ? -11.956 -8.177 10.031 1.00 0.00 66 THR A CA 6
ATOM 9406 C C . THR A 1 66 ? -12.267 -8.631 8.604 1.00 0.00 66 THR A C 6
ATOM 9407 O O . THR A 1 66 ? -11.894 -9.733 8.204 1.00 0.00 66 THR A O 6
ATOM 9418 N N . GLU A 1 67 ? -12.948 -7.759 7.875 1.00 0.00 67 GLU A N 6
ATOM 9419 C CA . GLU A 1 67 ? -13.313 -8.057 6.500 1.00 0.00 67 GLU A CA 6
ATOM 9420 C C . GLU A 1 67 ? -12.058 -8.232 5.643 1.00 0.00 67 GLU A C 6
ATOM 9421 O O . GLU A 1 67 ? -10.947 -7.974 6.103 1.00 0.00 67 GLU A O 6
ATOM 9433 N N . ASP A 1 68 ? -12.278 -8.668 4.412 1.00 0.00 68 ASP A N 6
ATOM 9434 C CA . ASP A 1 68 ? -11.178 -8.880 3.486 1.00 0.00 68 ASP A CA 6
ATOM 9435 C C . ASP A 1 68 ? -10.898 -7.581 2.728 1.00 0.00 68 ASP A C 6
ATOM 9436 O O . ASP A 1 68 ? -10.828 -7.578 1.500 1.00 0.00 68 ASP A O 6
ATOM 9445 N N . ILE A 1 69 ? -10.744 -6.510 3.491 1.00 0.00 69 ILE A N 6
ATOM 9446 C CA . ILE A 1 69 ? -10.472 -5.207 2.907 1.00 0.00 69 ILE A CA 6
ATOM 9447 C C . ILE A 1 69 ? -9.211 -4.620 3.544 1.00 0.00 69 ILE A C 6
ATOM 9448 O O . ILE A 1 69 ? -8.940 -4.852 4.721 1.00 0.00 69 ILE A O 6
ATOM 9464 N N . VAL A 1 70 ? -8.474 -3.871 2.738 1.00 0.00 70 VAL A N 6
ATOM 9465 C CA . VAL A 1 70 ? -7.248 -3.249 3.208 1.00 0.00 70 VAL A CA 6
ATOM 9466 C C . VAL A 1 70 ? -7.487 -1.751 3.413 1.00 0.00 70 VAL A C 6
ATOM 9467 O O . VAL A 1 70 ? -8.139 -1.105 2.594 1.00 0.00 70 VAL A O 6
ATOM 9480 N N . ARG A 1 71 ? -6.945 -1.243 4.510 1.00 0.00 71 ARG A N 6
ATOM 9481 C CA . ARG A 1 71 ? -7.091 0.166 4.833 1.00 0.00 71 ARG A CA 6
ATOM 9482 C C . ARG A 1 71 ? -5.799 0.920 4.515 1.00 0.00 71 ARG A C 6
ATOM 9483 O O . ARG A 1 71 ? -4.779 0.716 5.171 1.00 0.00 71 ARG A O 6
ATOM 9504 N N . VAL A 1 72 ? -5.885 1.777 3.507 1.00 0.00 72 VAL A N 6
ATOM 9505 C CA . VAL A 1 72 ? -4.735 2.563 3.094 1.00 0.00 72 VAL A CA 6
ATOM 9506 C C . VAL A 1 72 ? -4.816 3.951 3.731 1.00 0.00 72 VAL A C 6
ATOM 9507 O O . VAL A 1 72 ? -5.817 4.650 3.581 1.00 0.00 72 VAL A O 6
ATOM 9520 N N . TYR A 1 73 ? -3.748 4.311 4.429 1.00 0.00 73 TYR A N 6
ATOM 9521 C CA . TYR A 1 73 ? -3.686 5.603 5.089 1.00 0.00 73 TYR A CA 6
ATOM 9522 C C . TYR A 1 73 ? -2.656 6.513 4.417 1.00 0.00 73 TYR A C 6
ATOM 9523 O O . TYR A 1 73 ? -1.595 6.053 3.998 1.00 0.00 73 TYR A O 6
ATOM 9541 N N . ALA A 1 74 ? -3.005 7.789 4.335 1.00 0.00 74 ALA A N 6
ATOM 9542 C CA . ALA A 1 74 ? -2.124 8.768 3.721 1.00 0.00 74 ALA A CA 6
ATOM 9543 C C . ALA A 1 74 ? -2.489 10.165 4.227 1.00 0.00 74 ALA A C 6
ATOM 9544 O O . ALA A 1 74 ? -3.667 10.486 4.377 1.00 0.00 74 ALA A O 6
ATOM 9551 N N . GLU A 1 75 ? -1.458 10.958 4.476 1.00 0.00 75 GLU A N 6
ATOM 9552 C CA . GLU A 1 75 ? -1.656 12.313 4.962 1.00 0.00 75 GLU A CA 6
ATOM 9553 C C . GLU A 1 75 ? -0.729 13.282 4.225 1.00 0.00 75 GLU A C 6
ATOM 9554 O O . GLU A 1 75 ? 0.056 12.868 3.373 1.00 0.00 75 GLU A O 6
ATOM 9566 N N . ALA A 1 76 ? -0.850 14.552 4.579 1.00 0.00 76 ALA A N 6
ATOM 9567 C CA . ALA A 1 76 ? -0.033 15.583 3.962 1.00 0.00 76 ALA A CA 6
ATOM 9568 C C . ALA A 1 76 ? -0.344 16.932 4.614 1.00 0.00 76 ALA A C 6
ATOM 9569 O O . ALA A 1 76 ? -1.411 17.112 5.200 1.00 0.00 76 ALA A O 6
ATOM 9576 N N . ASN A 1 77 ? 0.607 17.847 4.489 1.00 0.00 77 ASN A N 6
ATOM 9577 C CA . ASN A 1 77 ? 0.447 19.174 5.058 1.00 0.00 77 ASN A CA 6
ATOM 9578 C C . ASN A 1 77 ? -0.559 19.966 4.220 1.00 0.00 77 ASN A C 6
ATOM 9579 O O . ASN A 1 77 ? -0.931 21.081 4.582 1.00 0.00 77 ASN A O 6
ATOM 9590 N N . SER A 1 78 ? -0.970 19.359 3.117 1.00 0.00 78 SER A N 6
ATOM 9591 C CA . SER A 1 78 ? -1.925 19.994 2.225 1.00 0.00 78 SER A CA 6
ATOM 9592 C C . SER A 1 78 ? -3.172 19.118 2.086 1.00 0.00 78 SER A C 6
ATOM 9593 O O . SER A 1 78 ? -3.150 17.939 2.436 1.00 0.00 78 SER A O 6
ATOM 9601 N N . GLN A 1 79 ? -4.231 19.729 1.574 1.00 0.00 79 GLN A N 6
ATOM 9602 C CA . GLN A 1 79 ? -5.485 19.020 1.385 1.00 0.00 79 GLN A CA 6
ATOM 9603 C C . GLN A 1 79 ? -5.447 18.213 0.086 1.00 0.00 79 GLN A C 6
ATOM 9604 O O . GLN A 1 79 ? -5.833 17.045 0.065 1.00 0.00 79 GLN A O 6
ATOM 9618 N N . GLU A 1 80 ? -4.979 18.867 -0.967 1.00 0.00 80 GLU A N 6
ATOM 9619 C CA . GLU A 1 80 ? -4.886 18.225 -2.267 1.00 0.00 80 GLU A CA 6
ATOM 9620 C C . GLU A 1 80 ? -4.107 16.912 -2.156 1.00 0.00 80 GLU A C 6
ATOM 9621 O O . GLU A 1 80 ? -4.650 15.840 -2.417 1.00 0.00 80 GLU A O 6
ATOM 9633 N N . SER A 1 81 ? -2.846 17.040 -1.768 1.00 0.00 81 SER A N 6
ATOM 9634 C CA . SER A 1 81 ? -1.988 15.878 -1.620 1.00 0.00 81 SER A CA 6
ATOM 9635 C C . SER A 1 81 ? -2.648 14.855 -0.693 1.00 0.00 81 SER A C 6
ATOM 9636 O O . SER A 1 81 ? -2.820 13.695 -1.066 1.00 0.00 81 SER A O 6
ATOM 9644 N N . ALA A 1 82 ? -2.998 15.321 0.497 1.00 0.00 82 ALA A N 6
ATOM 9645 C CA . ALA A 1 82 ? -3.636 14.461 1.479 1.00 0.00 82 ALA A CA 6
ATOM 9646 C C . ALA A 1 82 ? -4.658 13.564 0.779 1.00 0.00 82 ALA A C 6
ATOM 9647 O O . ALA A 1 82 ? -4.883 12.429 1.196 1.00 0.00 82 ALA A O 6
ATOM 9654 N N . ASP A 1 83 ? -5.251 14.107 -0.274 1.00 0.00 83 ASP A N 6
ATOM 9655 C CA . ASP A 1 83 ? -6.245 13.370 -1.037 1.00 0.00 83 ASP A CA 6
ATOM 9656 C C . ASP A 1 83 ? -5.551 12.610 -2.169 1.00 0.00 83 ASP A C 6
ATOM 9657 O O . ASP A 1 83 ? -5.698 11.394 -2.286 1.00 0.00 83 ASP A O 6
ATOM 9666 N N . ARG A 1 84 ? -4.811 13.357 -2.974 1.00 0.00 84 ARG A N 6
ATOM 9667 C CA . ARG A 1 84 ? -4.095 12.769 -4.093 1.00 0.00 84 ARG A CA 6
ATOM 9668 C C . ARG A 1 84 ? -3.223 11.607 -3.613 1.00 0.00 84 ARG A C 6
ATOM 9669 O O . ARG A 1 84 ? -3.434 10.462 -4.011 1.00 0.00 84 ARG A O 6
ATOM 9690 N N . LEU A 1 85 ? -2.261 11.941 -2.765 1.00 0.00 85 LEU A N 6
ATOM 9691 C CA . LEU A 1 85 ? -1.356 10.940 -2.227 1.00 0.00 85 LEU A CA 6
ATOM 9692 C C . LEU A 1 85 ? -2.151 9.683 -1.865 1.00 0.00 85 LEU A C 6
ATOM 9693 O O . LEU A 1 85 ? -1.849 8.593 -2.348 1.00 0.00 85 LEU A O 6
ATOM 9709 N N . ALA A 1 86 ? -3.150 9.878 -1.017 1.00 0.00 86 ALA A N 6
ATOM 9710 C CA . ALA A 1 86 ? -3.990 8.774 -0.585 1.00 0.00 86 ALA A CA 6
ATOM 9711 C C . ALA A 1 86 ? -4.461 7.986 -1.809 1.00 0.00 86 ALA A C 6
ATOM 9712 O O . ALA A 1 86 ? -3.959 6.897 -2.081 1.00 0.00 86 ALA A O 6
ATOM 9719 N N . TYR A 1 87 ? -5.419 8.568 -2.515 1.00 0.00 87 TYR A N 6
ATOM 9720 C CA . TYR A 1 87 ? -5.962 7.934 -3.704 1.00 0.00 87 TYR A CA 6
ATOM 9721 C C . TYR A 1 87 ? -4.859 7.252 -4.515 1.00 0.00 87 TYR A C 6
ATOM 9722 O O . TYR A 1 87 ? -5.015 6.109 -4.944 1.00 0.00 87 TYR A O 6
ATOM 9740 N N . GLU A 1 88 ? -3.768 7.980 -4.701 1.00 0.00 88 GLU A N 6
ATOM 9741 C CA . GLU A 1 88 ? -2.639 7.459 -5.452 1.00 0.00 88 GLU A CA 6
ATOM 9742 C C . GLU A 1 88 ? -2.142 6.155 -4.826 1.00 0.00 88 GLU A C 6
ATOM 9743 O O . GLU A 1 88 ? -1.988 5.149 -5.518 1.00 0.00 88 GLU A O 6
ATOM 9755 N N . VAL A 1 89 ? -1.904 6.213 -3.524 1.00 0.00 89 VAL A N 6
ATOM 9756 C CA . VAL A 1 89 ? -1.427 5.049 -2.798 1.00 0.00 89 VAL A CA 6
ATOM 9757 C C . VAL A 1 89 ? -2.397 3.885 -3.015 1.00 0.00 89 VAL A C 6
ATOM 9758 O O . VAL A 1 89 ? -2.043 2.886 -3.639 1.00 0.00 89 VAL A O 6
ATOM 9771 N N . SER A 1 90 ? -3.601 4.053 -2.487 1.00 0.00 90 SER A N 6
ATOM 9772 C CA . SER A 1 90 ? -4.623 3.029 -2.616 1.00 0.00 90 SER A CA 6
ATOM 9773 C C . SER A 1 90 ? -4.568 2.407 -4.012 1.00 0.00 90 SER A C 6
ATOM 9774 O O . SER A 1 90 ? -4.538 1.185 -4.150 1.00 0.00 90 SER A O 6
ATOM 9782 N N . LEU A 1 91 ? -4.557 3.275 -5.013 1.00 0.00 91 LEU A N 6
ATOM 9783 C CA . LEU A 1 91 ? -4.506 2.826 -6.393 1.00 0.00 91 LEU A CA 6
ATOM 9784 C C . LEU A 1 91 ? -3.202 2.060 -6.628 1.00 0.00 91 LEU A C 6
ATOM 9785 O O . LEU A 1 91 ? -3.216 0.951 -7.161 1.00 0.00 91 LEU A O 6
ATOM 9801 N N . LEU A 1 92 ? -2.106 2.682 -6.219 1.00 0.00 92 LEU A N 6
ATOM 9802 C CA . LEU A 1 92 ? -0.796 2.073 -6.378 1.00 0.00 92 LEU A CA 6
ATOM 9803 C C . LEU A 1 92 ? -0.860 0.612 -5.927 1.00 0.00 92 LEU A C 6
ATOM 9804 O O . LEU A 1 92 ? -0.385 -0.279 -6.629 1.00 0.00 92 LEU A O 6
ATOM 9820 N N . VAL A 1 93 ? -1.450 0.412 -4.758 1.00 0.00 93 VAL A N 6
ATOM 9821 C CA . VAL A 1 93 ? -1.582 -0.925 -4.205 1.00 0.00 93 VAL A CA 6
ATOM 9822 C C . VAL A 1 93 ? -2.196 -1.850 -5.258 1.00 0.00 93 VAL A C 6
ATOM 9823 O O . VAL A 1 93 ? -1.542 -2.778 -5.731 1.00 0.00 93 VAL A O 6
ATOM 9836 N N . PHE A 1 94 ? -3.445 -1.564 -5.594 1.00 0.00 94 PHE A N 6
ATOM 9837 C CA . PHE A 1 94 ? -4.154 -2.358 -6.583 1.00 0.00 94 PHE A CA 6
ATOM 9838 C C . PHE A 1 94 ? -3.249 -2.690 -7.771 1.00 0.00 94 PHE A C 6
ATOM 9839 O O . PHE A 1 94 ? -3.412 -3.729 -8.409 1.00 0.00 94 PHE A O 6
ATOM 9856 N N . GLN A 1 95 ? -2.314 -1.788 -8.033 1.00 0.00 95 GLN A N 6
ATOM 9857 C CA . GLN A 1 95 ? -1.383 -1.973 -9.133 1.00 0.00 95 GLN A CA 6
ATOM 9858 C C . GLN A 1 95 ? -0.266 -2.936 -8.726 1.00 0.00 95 GLN A C 6
ATOM 9859 O O . GLN A 1 95 ? -0.066 -3.967 -9.367 1.00 0.00 95 GLN A O 6
ATOM 9873 N N . LEU A 1 96 ? 0.434 -2.565 -7.664 1.00 0.00 96 LEU A N 6
ATOM 9874 C CA . LEU A 1 96 ? 1.526 -3.383 -7.165 1.00 0.00 96 LEU A CA 6
ATOM 9875 C C . LEU A 1 96 ? 0.962 -4.680 -6.582 1.00 0.00 96 LEU A C 6
ATOM 9876 O O . LEU A 1 96 ? 0.836 -5.679 -7.288 1.00 0.00 96 LEU A O 6
ATOM 9892 N N . ALA A 1 97 ? 0.636 -4.621 -5.299 1.00 0.00 97 ALA A N 6
ATOM 9893 C CA . ALA A 1 97 ? 0.087 -5.779 -4.613 1.00 0.00 97 ALA A CA 6
ATOM 9894 C C . ALA A 1 97 ? -0.928 -6.472 -5.523 1.00 0.00 97 ALA A C 6
ATOM 9895 O O . ALA A 1 97 ? -0.662 -7.554 -6.044 1.00 0.00 97 ALA A O 6
ATOM 9902 N N . GLY A 1 98 ? -2.070 -5.821 -5.687 1.00 0.00 98 GLY A N 6
ATOM 9903 C CA . GLY A 1 98 ? -3.126 -6.361 -6.526 1.00 0.00 98 GLY A CA 6
ATOM 9904 C C . GLY A 1 98 ? -4.476 -6.314 -5.807 1.00 0.00 98 GLY A C 6
ATOM 9905 O O . GLY A 1 98 ? -4.673 -6.998 -4.803 1.00 0.00 98 GLY A O 6
ATOM 9909 N N . GLY A 1 99 ? -5.371 -5.500 -6.347 1.00 0.00 99 GLY A N 6
ATOM 9910 C CA . GLY A 1 99 ? -6.696 -5.355 -5.770 1.00 0.00 99 GLY A CA 6
ATOM 9911 C C . GLY A 1 99 ? -7.750 -6.051 -6.633 1.00 0.00 99 GLY A C 6
ATOM 9912 O O . GLY A 1 99 ? -7.542 -6.256 -7.828 1.00 0.00 99 GLY A O 6
ATOM 9916 N N . ILE A 1 100 ? -8.858 -6.396 -5.994 1.00 0.00 100 ILE A N 6
ATOM 9917 C CA . ILE A 1 100 ? -9.945 -7.065 -6.689 1.00 0.00 100 ILE A CA 6
ATOM 9918 C C . ILE A 1 100 ? -11.244 -6.289 -6.462 1.00 0.00 100 ILE A C 6
ATOM 9919 O O . ILE A 1 100 ? -11.315 -5.437 -5.578 1.00 0.00 100 ILE A O 6
ATOM 9935 N N . GLY A 1 101 ? -12.239 -6.613 -7.275 1.00 0.00 101 GLY A N 6
ATOM 9936 C CA . GLY A 1 101 ? -13.531 -5.957 -7.174 1.00 0.00 101 GLY A CA 6
ATOM 9937 C C . GLY A 1 101 ? -13.648 -4.815 -8.186 1.00 0.00 101 GLY A C 6
ATOM 9938 O O . GLY A 1 101 ? -13.325 -4.987 -9.361 1.00 0.00 101 GLY A O 6
ATOM 9942 N N . GLU A 1 102 ? -14.110 -3.676 -7.694 1.00 0.00 102 GLU A N 6
ATOM 9943 C CA . GLU A 1 102 ? -14.273 -2.506 -8.541 1.00 0.00 102 GLU A CA 6
ATOM 9944 C C . GLU A 1 102 ? -13.355 -1.377 -8.070 1.00 0.00 102 GLU A C 6
ATOM 9945 O O . GLU A 1 102 ? -13.676 -0.668 -7.118 1.00 0.00 102 GLU A O 6
ATOM 9957 N N . ARG A 1 103 ? -12.231 -1.245 -8.758 1.00 0.00 103 ARG A N 6
ATOM 9958 C CA . ARG A 1 103 ? -11.264 -0.214 -8.422 1.00 0.00 103 ARG A CA 6
ATOM 9959 C C . ARG A 1 103 ? -11.982 1.080 -8.033 1.00 0.00 103 ARG A C 6
ATOM 9960 O O . ARG A 1 103 ? -13.122 1.306 -8.434 1.00 0.00 103 ARG A O 6
ATOM 9981 N N . PRO A 1 104 ? -11.265 1.918 -7.236 1.00 0.00 104 PRO A N 6
ATOM 9982 C CA . PRO A 1 104 ? -11.821 3.183 -6.789 1.00 0.00 104 PRO A CA 6
ATOM 9983 C C . PRO A 1 104 ? -11.827 4.211 -7.922 1.00 0.00 104 PRO A C 6
ATOM 9984 O O . PRO A 1 104 ? -10.905 4.249 -8.735 1.00 0.00 104 PRO A O 6
ATOM 9995 N N . GLN A 1 105 ? -12.877 5.019 -7.940 1.00 0.00 105 GLN A N 6
ATOM 9996 C CA . GLN A 1 105 ? -13.015 6.044 -8.961 1.00 0.00 105 GLN A CA 6
ATOM 9997 C C . GLN A 1 105 ? -13.228 7.413 -8.312 1.00 0.00 105 GLN A C 6
ATOM 9998 O O . GLN A 1 105 ? -13.712 7.501 -7.185 1.00 0.00 105 GLN A O 6
ATOM 10012 N N . PRO A 1 106 ? -12.845 8.474 -9.071 1.00 0.00 106 PRO A N 6
ATOM 10013 C CA . PRO A 1 106 ? -12.989 9.835 -8.582 1.00 0.00 106 PRO A CA 6
ATOM 10014 C C . PRO A 1 106 ? -14.451 10.283 -8.630 1.00 0.00 106 PRO A C 6
ATOM 10015 O O . PRO A 1 106 ? -14.952 10.669 -9.686 1.00 0.00 106 PRO A O 6
ATOM 10026 N N . SER A 1 107 ? -15.095 10.218 -7.474 1.00 0.00 107 SER A N 6
ATOM 10027 C CA . SER A 1 107 ? -16.490 10.612 -7.371 1.00 0.00 107 SER A CA 6
ATOM 10028 C C . SER A 1 107 ? -16.649 12.082 -7.765 1.00 0.00 107 SER A C 6
ATOM 10029 O O . SER A 1 107 ? -15.706 12.864 -7.652 1.00 0.00 107 SER A O 6
ATOM 10037 N N . GLY A 1 108 ? -17.849 12.414 -8.219 1.00 0.00 108 GLY A N 6
ATOM 10038 C CA . GLY A 1 108 ? -18.143 13.776 -8.630 1.00 0.00 108 GLY A CA 6
ATOM 10039 C C . GLY A 1 108 ? -17.422 14.123 -9.934 1.00 0.00 108 GLY A C 6
ATOM 10040 O O . GLY A 1 108 ? -16.463 13.454 -10.315 1.00 0.00 108 GLY A O 6
ATOM 10044 N N . PRO A 1 109 ? -17.925 15.197 -10.601 1.00 0.00 109 PRO A N 6
ATOM 10045 C CA . PRO A 1 109 ? -17.340 15.641 -11.855 1.00 0.00 109 PRO A CA 6
ATOM 10046 C C . PRO A 1 109 ? -16.016 16.367 -11.615 1.00 0.00 109 PRO A C 6
ATOM 10047 O O . PRO A 1 109 ? -15.900 17.561 -11.886 1.00 0.00 109 PRO A O 6
ATOM 10058 N N . SER A 1 110 ? -15.049 15.616 -11.108 1.00 0.00 110 SER A N 6
ATOM 10059 C CA . SER A 1 110 ? -13.736 16.174 -10.828 1.00 0.00 110 SER A CA 6
ATOM 10060 C C . SER A 1 110 ? -13.211 16.918 -12.058 1.00 0.00 110 SER A C 6
ATOM 10061 O O . SER A 1 110 ? -13.703 16.716 -13.167 1.00 0.00 110 SER A O 6
ATOM 10069 N N . SER A 1 111 ? -12.219 17.763 -11.819 1.00 0.00 111 SER A N 6
ATOM 10070 C CA . SER A 1 111 ? -11.622 18.538 -12.893 1.00 0.00 111 SER A CA 6
ATOM 10071 C C . SER A 1 111 ? -10.456 19.368 -12.353 1.00 0.00 111 SER A C 6
ATOM 10072 O O . SER A 1 111 ? -10.430 19.715 -11.173 1.00 0.00 111 SER A O 6
ATOM 10080 N N . GLY A 1 112 ? -9.519 19.664 -13.243 1.00 0.00 112 GLY A N 6
ATOM 10081 C CA . GLY A 1 112 ? -8.353 20.447 -12.871 1.00 0.00 112 GLY A CA 6
ATOM 10082 C C . GLY A 1 112 ? -8.566 21.929 -13.184 1.00 0.00 112 GLY A C 6
ATOM 10083 O O . GLY A 1 112 ? -8.899 22.714 -12.297 1.00 0.00 112 GLY A O 6
ATOM 10087 N N . GLY A 1 1 ? -5.902 22.441 33.062 1.00 0.00 1 GLY A N 7
ATOM 10088 C CA . GLY A 1 1 ? -7.253 22.363 32.534 1.00 0.00 1 GLY A CA 7
ATOM 10089 C C . GLY A 1 1 ? -7.471 21.051 31.777 1.00 0.00 1 GLY A C 7
ATOM 10090 O O . GLY A 1 1 ? -6.623 20.160 31.815 1.00 0.00 1 GLY A O 7
ATOM 10094 N N . SER A 1 2 ? -8.611 20.973 31.108 1.00 0.00 2 SER A N 7
ATOM 10095 C CA . SER A 1 2 ? -8.951 19.785 30.343 1.00 0.00 2 SER A CA 7
ATOM 10096 C C . SER A 1 2 ? -9.804 20.168 29.132 1.00 0.00 2 SER A C 7
ATOM 10097 O O . SER A 1 2 ? -10.652 21.055 29.221 1.00 0.00 2 SER A O 7
ATOM 10105 N N . SER A 1 3 ? -9.550 19.480 28.029 1.00 0.00 3 SER A N 7
ATOM 10106 C CA . SER A 1 3 ? -10.284 19.737 26.801 1.00 0.00 3 SER A CA 7
ATOM 10107 C C . SER A 1 3 ? -10.786 18.420 26.206 1.00 0.00 3 SER A C 7
ATOM 10108 O O . SER A 1 3 ? -10.031 17.703 25.552 1.00 0.00 3 SER A O 7
ATOM 10116 N N . GLY A 1 4 ? -12.057 18.142 26.454 1.00 0.00 4 GLY A N 7
ATOM 10117 C CA . GLY A 1 4 ? -12.669 16.924 25.951 1.00 0.00 4 GLY A CA 7
ATOM 10118 C C . GLY A 1 4 ? -13.250 17.139 24.552 1.00 0.00 4 GLY A C 7
ATOM 10119 O O . GLY A 1 4 ? -12.627 16.778 23.555 1.00 0.00 4 GLY A O 7
ATOM 10123 N N . SER A 1 5 ? -14.437 17.727 24.523 1.00 0.00 5 SER A N 7
ATOM 10124 C CA . SER A 1 5 ? -15.109 17.995 23.263 1.00 0.00 5 SER A CA 7
ATOM 10125 C C . SER A 1 5 ? -14.339 19.057 22.475 1.00 0.00 5 SER A C 7
ATOM 10126 O O . SER A 1 5 ? -14.647 20.245 22.564 1.00 0.00 5 SER A O 7
ATOM 10134 N N . SER A 1 6 ? -13.353 18.591 21.723 1.00 0.00 6 SER A N 7
ATOM 10135 C CA . SER A 1 6 ? -12.537 19.487 20.920 1.00 0.00 6 SER A CA 7
ATOM 10136 C C . SER A 1 6 ? -12.573 19.054 19.453 1.00 0.00 6 SER A C 7
ATOM 10137 O O . SER A 1 6 ? -11.639 18.419 18.966 1.00 0.00 6 SER A O 7
ATOM 10145 N N . GLY A 1 7 ? -13.662 19.415 18.789 1.00 0.00 7 GLY A N 7
ATOM 10146 C CA . GLY A 1 7 ? -13.832 19.072 17.388 1.00 0.00 7 GLY A CA 7
ATOM 10147 C C . GLY A 1 7 ? -12.671 19.608 16.547 1.00 0.00 7 GLY A C 7
ATOM 10148 O O . GLY A 1 7 ? -11.762 20.247 17.074 1.00 0.00 7 GLY A O 7
ATOM 10152 N N . ALA A 1 8 ? -12.741 19.329 15.254 1.00 0.00 8 ALA A N 7
ATOM 10153 C CA . ALA A 1 8 ? -11.708 19.775 14.335 1.00 0.00 8 ALA A CA 7
ATOM 10154 C C . ALA A 1 8 ? -12.041 21.186 13.845 1.00 0.00 8 ALA A C 7
ATOM 10155 O O . ALA A 1 8 ? -12.809 21.352 12.898 1.00 0.00 8 ALA A O 7
ATOM 10162 N N . ILE A 1 9 ? -11.448 22.165 14.512 1.00 0.00 9 ILE A N 7
ATOM 10163 C CA . ILE A 1 9 ? -11.673 23.556 14.156 1.00 0.00 9 ILE A CA 7
ATOM 10164 C C . ILE A 1 9 ? -10.368 24.337 14.320 1.00 0.00 9 ILE A C 7
ATOM 10165 O O . ILE A 1 9 ? -9.523 23.976 15.137 1.00 0.00 9 ILE A O 7
ATOM 10181 N N . TYR A 1 10 ? -10.245 25.394 13.530 1.00 0.00 10 TYR A N 7
ATOM 10182 C CA . TYR A 1 10 ? -9.057 26.229 13.577 1.00 0.00 10 TYR A CA 7
ATOM 10183 C C . TYR A 1 10 ? -7.786 25.378 13.547 1.00 0.00 10 TYR A C 7
ATOM 10184 O O . TYR A 1 10 ? -7.373 24.836 14.571 1.00 0.00 10 TYR A O 7
ATOM 10202 N N . VAL A 1 11 ? -7.202 25.285 12.361 1.00 0.00 11 VAL A N 7
ATOM 10203 C CA . VAL A 1 11 ? -5.987 24.509 12.184 1.00 0.00 11 VAL A CA 7
ATOM 10204 C C . VAL A 1 11 ? -6.297 23.027 12.401 1.00 0.00 11 VAL A C 7
ATOM 10205 O O . VAL A 1 11 ? -6.785 22.639 13.462 1.00 0.00 11 VAL A O 7
ATOM 10218 N N . ASP A 1 12 ? -6.002 22.237 11.379 1.00 0.00 12 ASP A N 7
ATOM 10219 C CA . ASP A 1 12 ? -6.244 20.806 11.444 1.00 0.00 12 ASP A CA 7
ATOM 10220 C C . ASP A 1 12 ? -5.722 20.146 10.166 1.00 0.00 12 ASP A C 7
ATOM 10221 O O . ASP A 1 12 ? -6.318 20.291 9.100 1.00 0.00 12 ASP A O 7
ATOM 10230 N N . LEU A 1 13 ? -4.614 19.435 10.316 1.00 0.00 13 LEU A N 7
ATOM 10231 C CA . LEU A 1 13 ? -4.005 18.752 9.187 1.00 0.00 13 LEU A CA 7
ATOM 10232 C C . LEU A 1 13 ? -5.056 17.880 8.496 1.00 0.00 13 LEU A C 7
ATOM 10233 O O . LEU A 1 13 ? -5.933 17.322 9.153 1.00 0.00 13 LEU A O 7
ATOM 10249 N N . PRO A 1 14 ? -4.928 17.788 7.146 1.00 0.00 14 PRO A N 7
ATOM 10250 C CA . PRO A 1 14 ? -5.856 16.993 6.359 1.00 0.00 14 PRO A CA 7
ATOM 10251 C C . PRO A 1 14 ? -5.573 15.498 6.523 1.00 0.00 14 PRO A C 7
ATOM 10252 O O . PRO A 1 14 ? -4.513 15.113 7.014 1.00 0.00 14 PRO A O 7
ATOM 10263 N N . ASN A 1 15 ? -6.540 14.696 6.102 1.00 0.00 15 ASN A N 7
ATOM 10264 C CA . ASN A 1 15 ? -6.408 13.252 6.196 1.00 0.00 15 ASN A CA 7
ATOM 10265 C C . ASN A 1 15 ? -7.370 12.591 5.206 1.00 0.00 15 ASN A C 7
ATOM 10266 O O . ASN A 1 15 ? -8.485 13.070 5.005 1.00 0.00 15 ASN A O 7
ATOM 10277 N N . ARG A 1 16 ? -6.903 11.501 4.615 1.00 0.00 16 ARG A N 7
ATOM 10278 C CA . ARG A 1 16 ? -7.708 10.770 3.651 1.00 0.00 16 ARG A CA 7
ATOM 10279 C C . ARG A 1 16 ? -7.382 9.276 3.713 1.00 0.00 16 ARG A C 7
ATOM 10280 O O . ARG A 1 16 ? -6.232 8.880 3.530 1.00 0.00 16 ARG A O 7
ATOM 10301 N N . GLN A 1 17 ? -8.416 8.488 3.970 1.00 0.00 17 GLN A N 7
ATOM 10302 C CA . GLN A 1 17 ? -8.254 7.047 4.058 1.00 0.00 17 GLN A CA 7
ATOM 10303 C C . GLN A 1 17 ? -9.110 6.351 2.998 1.00 0.00 17 GLN A C 7
ATOM 10304 O O . GLN A 1 17 ? -10.181 6.840 2.640 1.00 0.00 17 GLN A O 7
ATOM 10318 N N . LEU A 1 18 ? -8.606 5.221 2.525 1.00 0.00 18 LEU A N 7
ATOM 10319 C CA . LEU A 1 18 ? -9.311 4.453 1.513 1.00 0.00 18 LEU A CA 7
ATOM 10320 C C . LEU A 1 18 ? -9.321 2.976 1.914 1.00 0.00 18 LEU A C 7
ATOM 10321 O O . LEU A 1 18 ? -8.750 2.604 2.938 1.00 0.00 18 LEU A O 7
ATOM 10337 N N . LYS A 1 19 ? -9.976 2.176 1.086 1.00 0.00 19 LYS A N 7
ATOM 10338 C CA . LYS A 1 19 ? -10.068 0.748 1.342 1.00 0.00 19 LYS A CA 7
ATOM 10339 C C . LYS A 1 19 ? -9.844 -0.015 0.035 1.00 0.00 19 LYS A C 7
ATOM 10340 O O . LYS A 1 19 ? -10.720 -0.044 -0.829 1.00 0.00 19 LYS A O 7
ATOM 10359 N N . VAL A 1 20 ? -8.667 -0.614 -0.069 1.00 0.00 20 VAL A N 7
ATOM 10360 C CA . VAL A 1 20 ? -8.317 -1.375 -1.256 1.00 0.00 20 VAL A CA 7
ATOM 10361 C C . VAL A 1 20 ? -8.758 -2.829 -1.073 1.00 0.00 20 VAL A C 7
ATOM 10362 O O . VAL A 1 20 ? -7.985 -3.661 -0.599 1.00 0.00 20 VAL A O 7
ATOM 10375 N N . LYS A 1 21 ? -9.998 -3.091 -1.458 1.00 0.00 21 LYS A N 7
ATOM 10376 C CA . LYS A 1 21 ? -10.551 -4.430 -1.342 1.00 0.00 21 LYS A CA 7
ATOM 10377 C C . LYS A 1 21 ? -9.625 -5.422 -2.048 1.00 0.00 21 LYS A C 7
ATOM 10378 O O . LYS A 1 21 ? -9.463 -5.367 -3.266 1.00 0.00 21 LYS A O 7
ATOM 10397 N N . VAL A 1 22 ? -9.041 -6.307 -1.253 1.00 0.00 22 VAL A N 7
ATOM 10398 C CA . VAL A 1 22 ? -8.136 -7.310 -1.787 1.00 0.00 22 VAL A CA 7
ATOM 10399 C C . VAL A 1 22 ? -8.879 -8.640 -1.925 1.00 0.00 22 VAL A C 7
ATOM 10400 O O . VAL A 1 22 ? -10.103 -8.687 -1.809 1.00 0.00 22 VAL A O 7
ATOM 10413 N N . ALA A 1 23 ? -8.108 -9.690 -2.170 1.00 0.00 23 ALA A N 7
ATOM 10414 C CA . ALA A 1 23 ? -8.678 -11.017 -2.324 1.00 0.00 23 ALA A CA 7
ATOM 10415 C C . ALA A 1 23 ? -8.120 -11.937 -1.236 1.00 0.00 23 ALA A C 7
ATOM 10416 O O . ALA A 1 23 ? -8.871 -12.453 -0.410 1.00 0.00 23 ALA A O 7
ATOM 10423 N N . ASP A 1 24 ? -6.808 -12.114 -1.271 1.00 0.00 24 ASP A N 7
ATOM 10424 C CA . ASP A 1 24 ? -6.140 -12.962 -0.298 1.00 0.00 24 ASP A CA 7
ATOM 10425 C C . ASP A 1 24 ? -4.646 -13.021 -0.620 1.00 0.00 24 ASP A C 7
ATOM 10426 O O . ASP A 1 24 ? -4.249 -12.869 -1.774 1.00 0.00 24 ASP A O 7
ATOM 10435 N N . ARG A 1 25 ? -3.857 -13.243 0.422 1.00 0.00 25 ARG A N 7
ATOM 10436 C CA . ARG A 1 25 ? -2.415 -13.324 0.265 1.00 0.00 25 ARG A CA 7
ATOM 10437 C C . ARG A 1 25 ? -1.898 -12.119 -0.524 1.00 0.00 25 ARG A C 7
ATOM 10438 O O . ARG A 1 25 ? -1.621 -12.227 -1.717 1.00 0.00 25 ARG A O 7
ATOM 10459 N N . ARG A 1 26 ? -1.784 -10.999 0.175 1.00 0.00 26 ARG A N 7
ATOM 10460 C CA . ARG A 1 26 ? -1.306 -9.776 -0.446 1.00 0.00 26 ARG A CA 7
ATOM 10461 C C . ARG A 1 26 ? 0.156 -9.932 -0.870 1.00 0.00 26 ARG A C 7
ATOM 10462 O O . ARG A 1 26 ? 0.521 -9.582 -1.991 1.00 0.00 26 ARG A O 7
ATOM 10483 N N . VAL A 1 27 ? 0.952 -10.459 0.048 1.00 0.00 27 VAL A N 7
ATOM 10484 C CA . VAL A 1 27 ? 2.366 -10.667 -0.217 1.00 0.00 27 VAL A CA 7
ATOM 10485 C C . VAL A 1 27 ? 2.772 -12.060 0.266 1.00 0.00 27 VAL A C 7
ATOM 10486 O O . VAL A 1 27 ? 2.695 -12.354 1.458 1.00 0.00 27 VAL A O 7
ATOM 10499 N N . ILE A 1 28 ? 3.196 -12.881 -0.683 1.00 0.00 28 ILE A N 7
ATOM 10500 C CA . ILE A 1 28 ? 3.614 -14.237 -0.369 1.00 0.00 28 ILE A CA 7
ATOM 10501 C C . ILE A 1 28 ? 4.439 -14.225 0.920 1.00 0.00 28 ILE A C 7
ATOM 10502 O O . ILE A 1 28 ? 5.457 -13.540 1.003 1.00 0.00 28 ILE A O 7
ATOM 10518 N N . SER A 1 29 ? 3.969 -14.992 1.893 1.00 0.00 29 SER A N 7
ATOM 10519 C CA . SER A 1 29 ? 4.650 -15.079 3.173 1.00 0.00 29 SER A CA 7
ATOM 10520 C C . SER A 1 29 ? 3.917 -16.059 4.091 1.00 0.00 29 SER A C 7
ATOM 10521 O O . SER A 1 29 ? 2.806 -15.781 4.540 1.00 0.00 29 SER A O 7
ATOM 10529 N N . THR A 1 30 ? 4.567 -17.185 4.342 1.00 0.00 30 THR A N 7
ATOM 10530 C CA . THR A 1 30 ? 3.991 -18.207 5.199 1.00 0.00 30 THR A CA 7
ATOM 10531 C C . THR A 1 30 ? 4.383 -17.964 6.658 1.00 0.00 30 THR A C 7
ATOM 10532 O O . THR A 1 30 ? 4.187 -18.830 7.509 1.00 0.00 30 THR A O 7
ATOM 10543 N N . THR A 1 31 ? 4.930 -16.782 6.901 1.00 0.00 31 THR A N 7
ATOM 10544 C CA . THR A 1 31 ? 5.351 -16.415 8.242 1.00 0.00 31 THR A CA 7
ATOM 10545 C C . THR A 1 31 ? 4.500 -15.258 8.770 1.00 0.00 31 THR A C 7
ATOM 10546 O O . THR A 1 31 ? 4.069 -14.399 8.003 1.00 0.00 31 THR A O 7
ATOM 10557 N N . ASP A 1 32 ? 4.283 -15.274 10.077 1.00 0.00 32 ASP A N 7
ATOM 10558 C CA . ASP A 1 32 ? 3.491 -14.237 10.717 1.00 0.00 32 ASP A CA 7
ATOM 10559 C C . ASP A 1 32 ? 3.965 -12.866 10.230 1.00 0.00 32 ASP A C 7
ATOM 10560 O O . ASP A 1 32 ? 5.086 -12.730 9.741 1.00 0.00 32 ASP A O 7
ATOM 10569 N N . ALA A 1 33 ? 3.088 -11.885 10.380 1.00 0.00 33 ALA A N 7
ATOM 10570 C CA . ALA A 1 33 ? 3.402 -10.529 9.962 1.00 0.00 33 ALA A CA 7
ATOM 10571 C C . ALA A 1 33 ? 4.787 -10.146 10.488 1.00 0.00 33 ALA A C 7
ATOM 10572 O O . ALA A 1 33 ? 5.131 -10.462 11.626 1.00 0.00 33 ALA A O 7
ATOM 10579 N N . GLU A 1 34 ? 5.543 -9.471 9.635 1.00 0.00 34 GLU A N 7
ATOM 10580 C CA . GLU A 1 34 ? 6.882 -9.041 10.000 1.00 0.00 34 GLU A CA 7
ATOM 10581 C C . GLU A 1 34 ? 7.280 -7.803 9.194 1.00 0.00 34 GLU A C 7
ATOM 10582 O O . GLU A 1 34 ? 6.601 -7.436 8.236 1.00 0.00 34 GLU A O 7
ATOM 10594 N N . ARG A 1 35 ? 8.380 -7.192 9.612 1.00 0.00 35 ARG A N 7
ATOM 10595 C CA . ARG A 1 35 ? 8.876 -6.003 8.941 1.00 0.00 35 ARG A CA 7
ATOM 10596 C C . ARG A 1 35 ? 9.385 -6.357 7.542 1.00 0.00 35 ARG A C 7
ATOM 10597 O O . ARG A 1 35 ? 9.767 -7.498 7.286 1.00 0.00 35 ARG A O 7
ATOM 10618 N N . GLN A 1 36 ? 9.374 -5.357 6.673 1.00 0.00 36 GLN A N 7
ATOM 10619 C CA . GLN A 1 36 ? 9.829 -5.548 5.306 1.00 0.00 36 GLN A CA 7
ATOM 10620 C C . GLN A 1 36 ? 9.017 -6.652 4.626 1.00 0.00 36 GLN A C 7
ATOM 10621 O O . GLN A 1 36 ? 8.413 -7.486 5.297 1.00 0.00 36 GLN A O 7
ATOM 10635 N N . ALA A 1 37 ? 9.030 -6.621 3.301 1.00 0.00 37 ALA A N 7
ATOM 10636 C CA . ALA A 1 37 ? 8.302 -7.608 2.522 1.00 0.00 37 ALA A CA 7
ATOM 10637 C C . ALA A 1 37 ? 9.223 -8.178 1.441 1.00 0.00 37 ALA A C 7
ATOM 10638 O O . ALA A 1 37 ? 10.081 -7.471 0.915 1.00 0.00 37 ALA A O 7
ATOM 10645 N N . VAL A 1 38 ? 9.014 -9.452 1.142 1.00 0.00 38 VAL A N 7
ATOM 10646 C CA . VAL A 1 38 ? 9.814 -10.125 0.134 1.00 0.00 38 VAL A CA 7
ATOM 10647 C C . VAL A 1 38 ? 9.743 -9.338 -1.176 1.00 0.00 38 VAL A C 7
ATOM 10648 O O . VAL A 1 38 ? 10.710 -8.687 -1.567 1.00 0.00 38 VAL A O 7
ATOM 10661 N N . THR A 1 39 ? 8.587 -9.425 -1.819 1.00 0.00 39 THR A N 7
ATOM 10662 C CA . THR A 1 39 ? 8.377 -8.729 -3.077 1.00 0.00 39 THR A CA 7
ATOM 10663 C C . THR A 1 39 ? 7.011 -8.041 -3.084 1.00 0.00 39 THR A C 7
ATOM 10664 O O . THR A 1 39 ? 6.107 -8.440 -2.352 1.00 0.00 39 THR A O 7
ATOM 10675 N N . PRO A 1 40 ? 6.900 -6.991 -3.941 1.00 0.00 40 PRO A N 7
ATOM 10676 C CA . PRO A 1 40 ? 8.020 -6.583 -4.773 1.00 0.00 40 PRO A CA 7
ATOM 10677 C C . PRO A 1 40 ? 9.075 -5.843 -3.949 1.00 0.00 40 PRO A C 7
ATOM 10678 O O . PRO A 1 40 ? 8.738 -5.059 -3.064 1.00 0.00 40 PRO A O 7
ATOM 10689 N N . PRO A 1 41 ? 10.364 -6.127 -4.277 1.00 0.00 41 PRO A N 7
ATOM 10690 C CA . PRO A 1 41 ? 11.470 -5.498 -3.576 1.00 0.00 41 PRO A CA 7
ATOM 10691 C C . PRO A 1 41 ? 11.642 -4.043 -4.018 1.00 0.00 41 PRO A C 7
ATOM 10692 O O . PRO A 1 41 ? 12.077 -3.778 -5.137 1.00 0.00 41 PRO A O 7
ATOM 10703 N N . GLY A 1 42 ? 11.291 -3.139 -3.115 1.00 0.00 42 GLY A N 7
ATOM 10704 C CA . GLY A 1 42 ? 11.401 -1.718 -3.397 1.00 0.00 42 GLY A CA 7
ATOM 10705 C C . GLY A 1 42 ? 10.019 -1.071 -3.500 1.00 0.00 42 GLY A C 7
ATOM 10706 O O . GLY A 1 42 ? 9.898 0.082 -3.911 1.00 0.00 42 GLY A O 7
ATOM 10710 N N . LEU A 1 43 ? 9.010 -1.841 -3.119 1.00 0.00 43 LEU A N 7
ATOM 10711 C CA . LEU A 1 43 ? 7.641 -1.357 -3.162 1.00 0.00 43 LEU A CA 7
ATOM 10712 C C . LEU A 1 43 ? 7.525 -0.089 -2.314 1.00 0.00 43 LEU A C 7
ATOM 10713 O O . LEU A 1 43 ? 7.209 0.981 -2.831 1.00 0.00 43 LEU A O 7
ATOM 10729 N N . GLN A 1 44 ? 7.788 -0.251 -1.026 1.00 0.00 44 GLN A N 7
ATOM 10730 C CA . GLN A 1 44 ? 7.718 0.868 -0.101 1.00 0.00 44 GLN A CA 7
ATOM 10731 C C . GLN A 1 44 ? 8.634 2.000 -0.567 1.00 0.00 44 GLN A C 7
ATOM 10732 O O . GLN A 1 44 ? 8.364 3.171 -0.303 1.00 0.00 44 GLN A O 7
ATOM 10746 N N . GLU A 1 45 ? 9.700 1.613 -1.253 1.00 0.00 45 GLU A N 7
ATOM 10747 C CA . GLU A 1 45 ? 10.658 2.581 -1.759 1.00 0.00 45 GLU A CA 7
ATOM 10748 C C . GLU A 1 45 ? 9.963 3.582 -2.684 1.00 0.00 45 GLU A C 7
ATOM 10749 O O . GLU A 1 45 ? 10.221 4.782 -2.612 1.00 0.00 45 GLU A O 7
ATOM 10761 N N . ALA A 1 46 ? 9.094 3.051 -3.532 1.00 0.00 46 ALA A N 7
ATOM 10762 C CA . ALA A 1 46 ? 8.360 3.882 -4.470 1.00 0.00 46 ALA A CA 7
ATOM 10763 C C . ALA A 1 46 ? 7.623 4.981 -3.702 1.00 0.00 46 ALA A C 7
ATOM 10764 O O . ALA A 1 46 ? 8.017 6.146 -3.747 1.00 0.00 46 ALA A O 7
ATOM 10771 N N . ILE A 1 47 ? 6.566 4.573 -3.016 1.00 0.00 47 ILE A N 7
ATOM 10772 C CA . ILE A 1 47 ? 5.770 5.508 -2.240 1.00 0.00 47 ILE A CA 7
ATOM 10773 C C . ILE A 1 47 ? 6.695 6.346 -1.355 1.00 0.00 47 ILE A C 7
ATOM 10774 O O . ILE A 1 47 ? 6.504 7.553 -1.218 1.00 0.00 47 ILE A O 7
ATOM 10790 N N . ASN A 1 48 ? 7.678 5.672 -0.776 1.00 0.00 48 ASN A N 7
ATOM 10791 C CA . ASN A 1 48 ? 8.633 6.339 0.092 1.00 0.00 48 ASN A CA 7
ATOM 10792 C C . ASN A 1 48 ? 9.212 7.555 -0.633 1.00 0.00 48 ASN A C 7
ATOM 10793 O O . ASN A 1 48 ? 9.567 8.548 0.000 1.00 0.00 48 ASN A O 7
ATOM 10804 N N . ASP A 1 49 ? 9.289 7.437 -1.950 1.00 0.00 49 ASP A N 7
ATOM 10805 C CA . ASP A 1 49 ? 9.819 8.515 -2.768 1.00 0.00 49 ASP A CA 7
ATOM 10806 C C . ASP A 1 49 ? 8.709 9.530 -3.047 1.00 0.00 49 ASP A C 7
ATOM 10807 O O . ASP A 1 49 ? 8.898 10.731 -2.856 1.00 0.00 49 ASP A O 7
ATOM 10816 N N . LEU A 1 50 ? 7.575 9.012 -3.495 1.00 0.00 50 LEU A N 7
ATOM 10817 C CA . LEU A 1 50 ? 6.435 9.858 -3.803 1.00 0.00 50 LEU A CA 7
ATOM 10818 C C . LEU A 1 50 ? 6.108 10.727 -2.587 1.00 0.00 50 LEU A C 7
ATOM 10819 O O . LEU A 1 50 ? 5.607 11.841 -2.732 1.00 0.00 50 LEU A O 7
ATOM 10835 N N . VAL A 1 51 ? 6.404 10.185 -1.415 1.00 0.00 51 VAL A N 7
ATOM 10836 C CA . VAL A 1 51 ? 6.148 10.897 -0.175 1.00 0.00 51 VAL A CA 7
ATOM 10837 C C . VAL A 1 51 ? 7.130 12.063 -0.049 1.00 0.00 51 VAL A C 7
ATOM 10838 O O . VAL A 1 51 ? 6.845 13.049 0.629 1.00 0.00 51 VAL A O 7
ATOM 10851 N N . LYS A 1 52 ? 8.266 11.913 -0.714 1.00 0.00 52 LYS A N 7
ATOM 10852 C CA . LYS A 1 52 ? 9.292 12.942 -0.685 1.00 0.00 52 LYS A CA 7
ATOM 10853 C C . LYS A 1 52 ? 9.070 13.910 -1.849 1.00 0.00 52 LYS A C 7
ATOM 10854 O O . LYS A 1 52 ? 9.281 15.113 -1.709 1.00 0.00 52 LYS A O 7
ATOM 10873 N N . LYS A 1 53 ? 8.648 13.347 -2.972 1.00 0.00 53 LYS A N 7
ATOM 10874 C CA . LYS A 1 53 ? 8.395 14.146 -4.159 1.00 0.00 53 LYS A CA 7
ATOM 10875 C C . LYS A 1 53 ? 7.271 15.142 -3.869 1.00 0.00 53 LYS A C 7
ATOM 10876 O O . LYS A 1 53 ? 7.160 16.170 -4.536 1.00 0.00 53 LYS A O 7
ATOM 10895 N N . TYR A 1 54 ? 6.465 14.803 -2.874 1.00 0.00 54 TYR A N 7
ATOM 10896 C CA . TYR A 1 54 ? 5.354 15.655 -2.487 1.00 0.00 54 TYR A CA 7
ATOM 10897 C C . TYR A 1 54 ? 5.754 16.595 -1.349 1.00 0.00 54 TYR A C 7
ATOM 10898 O O . TYR A 1 54 ? 6.893 16.566 -0.886 1.00 0.00 54 TYR A O 7
ATOM 10916 N N . THR A 1 55 ? 4.794 17.407 -0.930 1.00 0.00 55 THR A N 7
ATOM 10917 C CA . THR A 1 55 ? 5.032 18.354 0.146 1.00 0.00 55 THR A CA 7
ATOM 10918 C C . THR A 1 55 ? 4.542 17.783 1.478 1.00 0.00 55 THR A C 7
ATOM 10919 O O . THR A 1 55 ? 3.340 17.624 1.685 1.00 0.00 55 THR A O 7
ATOM 10930 N N . LEU A 1 56 ? 5.498 17.490 2.347 1.00 0.00 56 LEU A N 7
ATOM 10931 C CA . LEU A 1 56 ? 5.179 16.940 3.654 1.00 0.00 56 LEU A CA 7
ATOM 10932 C C . LEU A 1 56 ? 4.058 15.909 3.508 1.00 0.00 56 LEU A C 7
ATOM 10933 O O . LEU A 1 56 ? 3.009 16.034 4.138 1.00 0.00 56 LEU A O 7
ATOM 10949 N N . ALA A 1 57 ? 4.319 14.913 2.674 1.00 0.00 57 ALA A N 7
ATOM 10950 C CA . ALA A 1 57 ? 3.345 13.860 2.438 1.00 0.00 57 ALA A CA 7
ATOM 10951 C C . ALA A 1 57 ? 3.642 12.680 3.364 1.00 0.00 57 ALA A C 7
ATOM 10952 O O . ALA A 1 57 ? 4.718 12.604 3.954 1.00 0.00 57 ALA A O 7
ATOM 10959 N N . ARG A 1 58 ? 2.668 11.787 3.463 1.00 0.00 58 ARG A N 7
ATOM 10960 C CA . ARG A 1 58 ? 2.811 10.613 4.308 1.00 0.00 58 ARG A CA 7
ATOM 10961 C C . ARG A 1 58 ? 1.694 9.609 4.016 1.00 0.00 58 ARG A C 7
ATOM 10962 O O . ARG A 1 58 ? 0.518 9.971 4.000 1.00 0.00 58 ARG A O 7
ATOM 10983 N N . ALA A 1 59 ? 2.101 8.369 3.792 1.00 0.00 59 ALA A N 7
ATOM 10984 C CA . ALA A 1 59 ? 1.149 7.310 3.501 1.00 0.00 59 ALA A CA 7
ATOM 10985 C C . ALA A 1 59 ? 1.628 6.008 4.145 1.00 0.00 59 ALA A C 7
ATOM 10986 O O . ALA A 1 59 ? 2.819 5.842 4.406 1.00 0.00 59 ALA A O 7
ATOM 10993 N N . PHE A 1 60 ? 0.677 5.117 4.383 1.00 0.00 60 PHE A N 7
ATOM 10994 C CA . PHE A 1 60 ? 0.987 3.834 4.991 1.00 0.00 60 PHE A CA 7
ATOM 10995 C C . PHE A 1 60 ? -0.117 2.813 4.711 1.00 0.00 60 PHE A C 7
ATOM 10996 O O . PHE A 1 60 ? -1.186 3.168 4.217 1.00 0.00 60 PHE A O 7
ATOM 11013 N N . VAL A 1 61 ? 0.181 1.564 5.037 1.00 0.00 61 VAL A N 7
ATOM 11014 C CA . VAL A 1 61 ? -0.773 0.488 4.826 1.00 0.00 61 VAL A CA 7
ATOM 11015 C C . VAL A 1 61 ? -0.446 -0.670 5.771 1.00 0.00 61 VAL A C 7
ATOM 11016 O O . VAL A 1 61 ? 0.707 -1.086 5.874 1.00 0.00 61 VAL A O 7
ATOM 11029 N N . ARG A 1 62 ? -1.482 -1.160 6.437 1.00 0.00 62 ARG A N 7
ATOM 11030 C CA . ARG A 1 62 ? -1.319 -2.262 7.369 1.00 0.00 62 ARG A CA 7
ATOM 11031 C C . ARG A 1 62 ? -2.580 -3.128 7.393 1.00 0.00 62 ARG A C 7
ATOM 11032 O O . ARG A 1 62 ? -3.651 -2.660 7.776 1.00 0.00 62 ARG A O 7
ATOM 11053 N N . PRO A 1 63 ? -2.406 -4.408 6.968 1.00 0.00 63 PRO A N 7
ATOM 11054 C CA . PRO A 1 63 ? -3.518 -5.344 6.937 1.00 0.00 63 PRO A CA 7
ATOM 11055 C C . PRO A 1 63 ? -3.870 -5.823 8.346 1.00 0.00 63 PRO A C 7
ATOM 11056 O O . PRO A 1 63 ? -4.876 -6.504 8.541 1.00 0.00 63 PRO A O 7
ATOM 11067 N N . SER A 1 64 ? -3.022 -5.449 9.293 1.00 0.00 64 SER A N 7
ATOM 11068 C CA . SER A 1 64 ? -3.232 -5.832 10.679 1.00 0.00 64 SER A CA 7
ATOM 11069 C C . SER A 1 64 ? -4.721 -5.760 11.023 1.00 0.00 64 SER A C 7
ATOM 11070 O O . SER A 1 64 ? -5.376 -4.755 10.751 1.00 0.00 64 SER A O 7
ATOM 11078 N N . GLY A 1 65 ? -5.212 -6.839 11.615 1.00 0.00 65 GLY A N 7
ATOM 11079 C CA . GLY A 1 65 ? -6.611 -6.910 11.999 1.00 0.00 65 GLY A CA 7
ATOM 11080 C C . GLY A 1 65 ? -7.043 -8.360 12.231 1.00 0.00 65 GLY A C 7
ATOM 11081 O O . GLY A 1 65 ? -6.993 -8.853 13.357 1.00 0.00 65 GLY A O 7
ATOM 11085 N N . THR A 1 66 ? -7.457 -9.001 11.148 1.00 0.00 66 THR A N 7
ATOM 11086 C CA . THR A 1 66 ? -7.896 -10.384 11.220 1.00 0.00 66 THR A CA 7
ATOM 11087 C C . THR A 1 66 ? -8.368 -10.866 9.847 1.00 0.00 66 THR A C 7
ATOM 11088 O O . THR A 1 66 ? -8.121 -12.010 9.468 1.00 0.00 66 THR A O 7
ATOM 11099 N N . GLU A 1 67 ? -9.038 -9.969 9.138 1.00 0.00 67 GLU A N 7
ATOM 11100 C CA . GLU A 1 67 ? -9.546 -10.288 7.815 1.00 0.00 67 GLU A CA 7
ATOM 11101 C C . GLU A 1 67 ? -10.515 -9.202 7.342 1.00 0.00 67 GLU A C 7
ATOM 11102 O O . GLU A 1 67 ? -11.540 -8.960 7.977 1.00 0.00 67 GLU A O 7
ATOM 11114 N N . ASP A 1 68 ? -10.155 -8.576 6.231 1.00 0.00 68 ASP A N 7
ATOM 11115 C CA . ASP A 1 68 ? -10.980 -7.521 5.666 1.00 0.00 68 ASP A CA 7
ATOM 11116 C C . ASP A 1 68 ? -10.146 -6.702 4.679 1.00 0.00 68 ASP A C 7
ATOM 11117 O O . ASP A 1 68 ? -9.002 -7.049 4.389 1.00 0.00 68 ASP A O 7
ATOM 11126 N N . ILE A 1 69 ? -10.752 -5.629 4.190 1.00 0.00 69 ILE A N 7
ATOM 11127 C CA . ILE A 1 69 ? -10.080 -4.758 3.242 1.00 0.00 69 ILE A CA 7
ATOM 11128 C C . ILE A 1 69 ? -8.880 -4.098 3.924 1.00 0.00 69 ILE A C 7
ATOM 11129 O O . ILE A 1 69 ? -8.865 -3.938 5.143 1.00 0.00 69 ILE A O 7
ATOM 11145 N N . VAL A 1 70 ? -7.903 -3.732 3.107 1.00 0.00 70 VAL A N 7
ATOM 11146 C CA . VAL A 1 70 ? -6.701 -3.094 3.617 1.00 0.00 70 VAL A CA 7
ATOM 11147 C C . VAL A 1 70 ? -7.021 -1.647 3.999 1.00 0.00 70 VAL A C 7
ATOM 11148 O O . VAL A 1 70 ? -7.653 -0.923 3.231 1.00 0.00 70 VAL A O 7
ATOM 11161 N N . ARG A 1 71 ? -6.569 -1.269 5.186 1.00 0.00 71 ARG A N 7
ATOM 11162 C CA . ARG A 1 71 ? -6.799 0.079 5.679 1.00 0.00 71 ARG A CA 7
ATOM 11163 C C . ARG A 1 71 ? -5.759 1.040 5.100 1.00 0.00 71 ARG A C 7
ATOM 11164 O O . ARG A 1 71 ? -4.609 1.052 5.534 1.00 0.00 71 ARG A O 7
ATOM 11185 N N . VAL A 1 72 ? -6.202 1.825 4.128 1.00 0.00 72 VAL A N 7
ATOM 11186 C CA . VAL A 1 72 ? -5.325 2.788 3.485 1.00 0.00 72 VAL A CA 7
ATOM 11187 C C . VAL A 1 72 ? -5.516 4.159 4.135 1.00 0.00 72 VAL A C 7
ATOM 11188 O O . VAL A 1 72 ? -6.643 4.636 4.267 1.00 0.00 72 VAL A O 7
ATOM 11201 N N . TYR A 1 73 ? -4.399 4.755 4.525 1.00 0.00 73 TYR A N 7
ATOM 11202 C CA . TYR A 1 73 ? -4.430 6.063 5.158 1.00 0.00 73 TYR A CA 7
ATOM 11203 C C . TYR A 1 73 ? -3.224 6.904 4.737 1.00 0.00 73 TYR A C 7
ATOM 11204 O O . TYR A 1 73 ? -2.091 6.425 4.756 1.00 0.00 73 TYR A O 7
ATOM 11222 N N . ALA A 1 74 ? -3.508 8.145 4.367 1.00 0.00 74 ALA A N 7
ATOM 11223 C CA . ALA A 1 74 ? -2.460 9.057 3.942 1.00 0.00 74 ALA A CA 7
ATOM 11224 C C . ALA A 1 74 ? -2.712 10.436 4.556 1.00 0.00 74 ALA A C 7
ATOM 11225 O O . ALA A 1 74 ? -3.811 10.717 5.032 1.00 0.00 74 ALA A O 7
ATOM 11232 N N . GLU A 1 75 ? -1.675 11.260 4.525 1.00 0.00 75 GLU A N 7
ATOM 11233 C CA . GLU A 1 75 ? -1.769 12.603 5.073 1.00 0.00 75 GLU A CA 7
ATOM 11234 C C . GLU A 1 75 ? -0.697 13.504 4.456 1.00 0.00 75 GLU A C 7
ATOM 11235 O O . GLU A 1 75 ? 0.377 13.033 4.085 1.00 0.00 75 GLU A O 7
ATOM 11247 N N . ALA A 1 76 ? -1.026 14.785 4.366 1.00 0.00 76 ALA A N 7
ATOM 11248 C CA . ALA A 1 76 ? -0.105 15.756 3.801 1.00 0.00 76 ALA A CA 7
ATOM 11249 C C . ALA A 1 76 ? -0.308 17.106 4.491 1.00 0.00 76 ALA A C 7
ATOM 11250 O O . ALA A 1 76 ? -1.244 17.274 5.272 1.00 0.00 76 ALA A O 7
ATOM 11257 N N . ASN A 1 77 ? 0.582 18.035 4.176 1.00 0.00 77 ASN A N 7
ATOM 11258 C CA . ASN A 1 77 ? 0.512 19.366 4.756 1.00 0.00 77 ASN A CA 7
ATOM 11259 C C . ASN A 1 77 ? -0.651 20.132 4.123 1.00 0.00 77 ASN A C 7
ATOM 11260 O O . ASN A 1 77 ? -1.069 21.169 4.637 1.00 0.00 77 ASN A O 7
ATOM 11271 N N . SER A 1 78 ? -1.141 19.593 3.017 1.00 0.00 78 SER A N 7
ATOM 11272 C CA . SER A 1 78 ? -2.248 20.213 2.309 1.00 0.00 78 SER A CA 7
ATOM 11273 C C . SER A 1 78 ? -3.355 19.186 2.065 1.00 0.00 78 SER A C 7
ATOM 11274 O O . SER A 1 78 ? -3.077 18.008 1.845 1.00 0.00 78 SER A O 7
ATOM 11282 N N . GLN A 1 79 ? -4.588 19.669 2.114 1.00 0.00 79 GLN A N 7
ATOM 11283 C CA . GLN A 1 79 ? -5.738 18.807 1.902 1.00 0.00 79 GLN A CA 7
ATOM 11284 C C . GLN A 1 79 ? -5.825 18.390 0.433 1.00 0.00 79 GLN A C 7
ATOM 11285 O O . GLN A 1 79 ? -6.657 17.560 0.067 1.00 0.00 79 GLN A O 7
ATOM 11299 N N . GLU A 1 80 ? -4.956 18.984 -0.371 1.00 0.00 80 GLU A N 7
ATOM 11300 C CA . GLU A 1 80 ? -4.924 18.685 -1.792 1.00 0.00 80 GLU A CA 7
ATOM 11301 C C . GLU A 1 80 ? -4.101 17.421 -2.050 1.00 0.00 80 GLU A C 7
ATOM 11302 O O . GLU A 1 80 ? -4.493 16.574 -2.852 1.00 0.00 80 GLU A O 7
ATOM 11314 N N . SER A 1 81 ? -2.977 17.332 -1.354 1.00 0.00 81 SER A N 7
ATOM 11315 C CA . SER A 1 81 ? -2.096 16.186 -1.498 1.00 0.00 81 SER A CA 7
ATOM 11316 C C . SER A 1 81 ? -2.573 15.044 -0.598 1.00 0.00 81 SER A C 7
ATOM 11317 O O . SER A 1 81 ? -2.490 13.876 -0.975 1.00 0.00 81 SER A O 7
ATOM 11325 N N . ALA A 1 82 ? -3.063 15.421 0.574 1.00 0.00 82 ALA A N 7
ATOM 11326 C CA . ALA A 1 82 ? -3.553 14.443 1.530 1.00 0.00 82 ALA A CA 7
ATOM 11327 C C . ALA A 1 82 ? -4.531 13.498 0.830 1.00 0.00 82 ALA A C 7
ATOM 11328 O O . ALA A 1 82 ? -4.632 12.326 1.189 1.00 0.00 82 ALA A O 7
ATOM 11335 N N . ASP A 1 83 ? -5.228 14.043 -0.156 1.00 0.00 83 ASP A N 7
ATOM 11336 C CA . ASP A 1 83 ? -6.195 13.263 -0.909 1.00 0.00 83 ASP A CA 7
ATOM 11337 C C . ASP A 1 83 ? -5.507 12.646 -2.129 1.00 0.00 83 ASP A C 7
ATOM 11338 O O . ASP A 1 83 ? -5.540 11.430 -2.315 1.00 0.00 83 ASP A O 7
ATOM 11347 N N . ARG A 1 84 ? -4.901 13.512 -2.927 1.00 0.00 84 ARG A N 7
ATOM 11348 C CA . ARG A 1 84 ? -4.206 13.067 -4.123 1.00 0.00 84 ARG A CA 7
ATOM 11349 C C . ARG A 1 84 ? -3.442 11.772 -3.843 1.00 0.00 84 ARG A C 7
ATOM 11350 O O . ARG A 1 84 ? -3.720 10.738 -4.449 1.00 0.00 84 ARG A O 7
ATOM 11371 N N . LEU A 1 85 ? -2.492 11.870 -2.923 1.00 0.00 85 LEU A N 7
ATOM 11372 C CA . LEU A 1 85 ? -1.686 10.719 -2.555 1.00 0.00 85 LEU A CA 7
ATOM 11373 C C . LEU A 1 85 ? -2.605 9.538 -2.238 1.00 0.00 85 LEU A C 7
ATOM 11374 O O . LEU A 1 85 ? -2.618 8.545 -2.964 1.00 0.00 85 LEU A O 7
ATOM 11390 N N . ALA A 1 86 ? -3.351 9.684 -1.153 1.00 0.00 86 ALA A N 7
ATOM 11391 C CA . ALA A 1 86 ? -4.271 8.642 -0.731 1.00 0.00 86 ALA A CA 7
ATOM 11392 C C . ALA A 1 86 ? -4.996 8.081 -1.956 1.00 0.00 86 ALA A C 7
ATOM 11393 O O . ALA A 1 86 ? -4.908 6.887 -2.241 1.00 0.00 86 ALA A O 7
ATOM 11400 N N . TYR A 1 87 ? -5.696 8.968 -2.647 1.00 0.00 87 TYR A N 7
ATOM 11401 C CA . TYR A 1 87 ? -6.436 8.577 -3.835 1.00 0.00 87 TYR A CA 7
ATOM 11402 C C . TYR A 1 87 ? -5.559 7.752 -4.780 1.00 0.00 87 TYR A C 7
ATOM 11403 O O . TYR A 1 87 ? -6.054 6.869 -5.479 1.00 0.00 87 TYR A O 7
ATOM 11421 N N . GLU A 1 88 ? -4.273 8.069 -4.770 1.00 0.00 88 GLU A N 7
ATOM 11422 C CA . GLU A 1 88 ? -3.323 7.369 -5.617 1.00 0.00 88 GLU A CA 7
ATOM 11423 C C . GLU A 1 88 ? -2.906 6.048 -4.968 1.00 0.00 88 GLU A C 7
ATOM 11424 O O . GLU A 1 88 ? -2.985 4.992 -5.593 1.00 0.00 88 GLU A O 7
ATOM 11436 N N . VAL A 1 89 ? -2.470 6.150 -3.721 1.00 0.00 89 VAL A N 7
ATOM 11437 C CA . VAL A 1 89 ? -2.040 4.977 -2.979 1.00 0.00 89 VAL A CA 7
ATOM 11438 C C . VAL A 1 89 ? -2.985 3.813 -3.283 1.00 0.00 89 VAL A C 7
ATOM 11439 O O . VAL A 1 89 ? -2.538 2.694 -3.531 1.00 0.00 89 VAL A O 7
ATOM 11452 N N . SER A 1 90 ? -4.275 4.116 -3.253 1.00 0.00 90 SER A N 7
ATOM 11453 C CA . SER A 1 90 ? -5.287 3.109 -3.522 1.00 0.00 90 SER A CA 7
ATOM 11454 C C . SER A 1 90 ? -4.917 2.318 -4.779 1.00 0.00 90 SER A C 7
ATOM 11455 O O . SER A 1 90 ? -4.654 1.118 -4.706 1.00 0.00 90 SER A O 7
ATOM 11463 N N . LEU A 1 91 ? -4.908 3.021 -5.901 1.00 0.00 91 LEU A N 7
ATOM 11464 C CA . LEU A 1 91 ? -4.575 2.400 -7.171 1.00 0.00 91 LEU A CA 7
ATOM 11465 C C . LEU A 1 91 ? -3.276 1.605 -7.020 1.00 0.00 91 LEU A C 7
ATOM 11466 O O . LEU A 1 91 ? -3.217 0.432 -7.383 1.00 0.00 91 LEU A O 7
ATOM 11482 N N . LEU A 1 92 ? -2.268 2.277 -6.484 1.00 0.00 92 LEU A N 7
ATOM 11483 C CA . LEU A 1 92 ? -0.974 1.649 -6.281 1.00 0.00 92 LEU A CA 7
ATOM 11484 C C . LEU A 1 92 ? -1.178 0.243 -5.713 1.00 0.00 92 LEU A C 7
ATOM 11485 O O . LEU A 1 92 ? -0.686 -0.735 -6.274 1.00 0.00 92 LEU A O 7
ATOM 11501 N N . VAL A 1 93 ? -1.906 0.186 -4.607 1.00 0.00 93 VAL A N 7
ATOM 11502 C CA . VAL A 1 93 ? -2.181 -1.084 -3.957 1.00 0.00 93 VAL A CA 7
ATOM 11503 C C . VAL A 1 93 ? -2.737 -2.069 -4.987 1.00 0.00 93 VAL A C 7
ATOM 11504 O O . VAL A 1 93 ? -2.106 -3.082 -5.286 1.00 0.00 93 VAL A O 7
ATOM 11517 N N . PHE A 1 94 ? -3.912 -1.738 -5.502 1.00 0.00 94 PHE A N 7
ATOM 11518 C CA . PHE A 1 94 ? -4.559 -2.582 -6.492 1.00 0.00 94 PHE A CA 7
ATOM 11519 C C . PHE A 1 94 ? -3.576 -2.990 -7.591 1.00 0.00 94 PHE A C 7
ATOM 11520 O O . PHE A 1 94 ? -3.428 -4.175 -7.887 1.00 0.00 94 PHE A O 7
ATOM 11537 N N . GLN A 1 95 ? -2.931 -1.987 -8.166 1.00 0.00 95 GLN A N 7
ATOM 11538 C CA . GLN A 1 95 ? -1.966 -2.227 -9.226 1.00 0.00 95 GLN A CA 7
ATOM 11539 C C . GLN A 1 95 ? -0.859 -3.162 -8.734 1.00 0.00 95 GLN A C 7
ATOM 11540 O O . GLN A 1 95 ? -0.662 -4.242 -9.289 1.00 0.00 95 GLN A O 7
ATOM 11554 N N . LEU A 1 96 ? -0.166 -2.713 -7.698 1.00 0.00 96 LEU A N 7
ATOM 11555 C CA . LEU A 1 96 ? 0.916 -3.495 -7.126 1.00 0.00 96 LEU A CA 7
ATOM 11556 C C . LEU A 1 96 ? 0.340 -4.755 -6.476 1.00 0.00 96 LEU A C 7
ATOM 11557 O O . LEU A 1 96 ? 0.328 -5.823 -7.087 1.00 0.00 96 LEU A O 7
ATOM 11573 N N . ALA A 1 97 ? -0.123 -4.589 -5.246 1.00 0.00 97 ALA A N 7
ATOM 11574 C CA . ALA A 1 97 ? -0.699 -5.699 -4.507 1.00 0.00 97 ALA A CA 7
ATOM 11575 C C . ALA A 1 97 ? -1.527 -6.565 -5.459 1.00 0.00 97 ALA A C 7
ATOM 11576 O O . ALA A 1 97 ? -1.249 -7.752 -5.625 1.00 0.00 97 ALA A O 7
ATOM 11583 N N . GLY A 1 98 ? -2.528 -5.937 -6.059 1.00 0.00 98 GLY A N 7
ATOM 11584 C CA . GLY A 1 98 ? -3.398 -6.636 -6.990 1.00 0.00 98 GLY A CA 7
ATOM 11585 C C . GLY A 1 98 ? -4.834 -6.115 -6.895 1.00 0.00 98 GLY A C 7
ATOM 11586 O O . GLY A 1 98 ? -5.379 -5.604 -7.872 1.00 0.00 98 GLY A O 7
ATOM 11590 N N . GLY A 1 99 ? -5.405 -6.261 -5.708 1.00 0.00 99 GLY A N 7
ATOM 11591 C CA . GLY A 1 99 ? -6.767 -5.812 -5.473 1.00 0.00 99 GLY A CA 7
ATOM 11592 C C . GLY A 1 99 ? -7.753 -6.553 -6.377 1.00 0.00 99 GLY A C 7
ATOM 11593 O O . GLY A 1 99 ? -7.358 -7.142 -7.382 1.00 0.00 99 GLY A O 7
ATOM 11597 N N . ILE A 1 100 ? -9.018 -6.501 -5.988 1.00 0.00 100 ILE A N 7
ATOM 11598 C CA . ILE A 1 100 ? -10.065 -7.160 -6.751 1.00 0.00 100 ILE A CA 7
ATOM 11599 C C . ILE A 1 100 ? -11.247 -6.203 -6.919 1.00 0.00 100 ILE A C 7
ATOM 11600 O O . ILE A 1 100 ? -11.378 -5.235 -6.172 1.00 0.00 100 ILE A O 7
ATOM 11616 N N . GLY A 1 101 ? -12.077 -6.508 -7.906 1.00 0.00 101 GLY A N 7
ATOM 11617 C CA . GLY A 1 101 ? -13.244 -5.687 -8.182 1.00 0.00 101 GLY A CA 7
ATOM 11618 C C . GLY A 1 101 ? -12.869 -4.468 -9.026 1.00 0.00 101 GLY A C 7
ATOM 11619 O O . GLY A 1 101 ? -11.864 -4.484 -9.735 1.00 0.00 101 GLY A O 7
ATOM 11623 N N . GLU A 1 102 ? -13.698 -3.439 -8.923 1.00 0.00 102 GLU A N 7
ATOM 11624 C CA . GLU A 1 102 ? -13.466 -2.214 -9.668 1.00 0.00 102 GLU A CA 7
ATOM 11625 C C . GLU A 1 102 ? -12.578 -1.263 -8.863 1.00 0.00 102 GLU A C 7
ATOM 11626 O O . GLU A 1 102 ? -12.699 -1.180 -7.641 1.00 0.00 102 GLU A O 7
ATOM 11638 N N . ARG A 1 103 ? -11.706 -0.569 -9.580 1.00 0.00 103 ARG A N 7
ATOM 11639 C CA . ARG A 1 103 ? -10.798 0.373 -8.947 1.00 0.00 103 ARG A CA 7
ATOM 11640 C C . ARG A 1 103 ? -11.477 1.734 -8.781 1.00 0.00 103 ARG A C 7
ATOM 11641 O O . ARG A 1 103 ? -12.363 2.089 -9.557 1.00 0.00 103 ARG A O 7
ATOM 11662 N N . PRO A 1 104 ? -11.023 2.479 -7.738 1.00 0.00 104 PRO A N 7
ATOM 11663 C CA . PRO A 1 104 ? -11.576 3.794 -7.460 1.00 0.00 104 PRO A CA 7
ATOM 11664 C C . PRO A 1 104 ? -11.065 4.827 -8.465 1.00 0.00 104 PRO A C 7
ATOM 11665 O O . PRO A 1 104 ? -9.879 4.846 -8.794 1.00 0.00 104 PRO A O 7
ATOM 11676 N N . GLN A 1 105 ? -11.984 5.663 -8.926 1.00 0.00 105 GLN A N 7
ATOM 11677 C CA . GLN A 1 105 ? -11.641 6.697 -9.888 1.00 0.00 105 GLN A CA 7
ATOM 11678 C C . GLN A 1 105 ? -11.054 6.070 -11.154 1.00 0.00 105 GLN A C 7
ATOM 11679 O O . GLN A 1 105 ? -10.473 4.987 -11.103 1.00 0.00 105 GLN A O 7
ATOM 11693 N N . PRO A 1 106 ? -11.230 6.798 -12.290 1.00 0.00 106 PRO A N 7
ATOM 11694 C CA . PRO A 1 106 ? -10.724 6.325 -13.567 1.00 0.00 106 PRO A CA 7
ATOM 11695 C C . PRO A 1 106 ? -9.206 6.494 -13.653 1.00 0.00 106 PRO A C 7
ATOM 11696 O O . PRO A 1 106 ? -8.648 7.425 -13.073 1.00 0.00 106 PRO A O 7
ATOM 11707 N N . SER A 1 107 ? -8.580 5.580 -14.379 1.00 0.00 107 SER A N 7
ATOM 11708 C CA . SER A 1 107 ? -7.137 5.617 -14.548 1.00 0.00 107 SER A CA 7
ATOM 11709 C C . SER A 1 107 ? -6.778 5.438 -16.024 1.00 0.00 107 SER A C 7
ATOM 11710 O O . SER A 1 107 ? -7.245 4.502 -16.671 1.00 0.00 107 SER A O 7
ATOM 11718 N N . GLY A 1 108 ? -5.952 6.351 -16.514 1.00 0.00 108 GLY A N 7
ATOM 11719 C CA . GLY A 1 108 ? -5.525 6.306 -17.902 1.00 0.00 108 GLY A CA 7
ATOM 11720 C C . GLY A 1 108 ? -6.478 7.104 -18.795 1.00 0.00 108 GLY A C 7
ATOM 11721 O O . GLY A 1 108 ? -7.054 8.100 -18.361 1.00 0.00 108 GLY A O 7
ATOM 11725 N N . PRO A 1 109 ? -6.617 6.624 -20.060 1.00 0.00 109 PRO A N 7
ATOM 11726 C CA . PRO A 1 109 ? -7.490 7.281 -21.018 1.00 0.00 109 PRO A CA 7
ATOM 11727 C C . PRO A 1 109 ? -8.960 6.992 -20.709 1.00 0.00 109 PRO A C 7
ATOM 11728 O O . PRO A 1 109 ? -9.443 5.887 -20.949 1.00 0.00 109 PRO A O 7
ATOM 11739 N N . SER A 1 110 ? -9.631 8.005 -20.180 1.00 0.00 110 SER A N 7
ATOM 11740 C CA . SER A 1 110 ? -11.036 7.874 -19.835 1.00 0.00 110 SER A CA 7
ATOM 11741 C C . SER A 1 110 ? -11.884 8.769 -20.741 1.00 0.00 110 SER A C 7
ATOM 11742 O O . SER A 1 110 ? -11.708 9.987 -20.756 1.00 0.00 110 SER A O 7
ATOM 11750 N N . SER A 1 111 ? -12.784 8.132 -21.475 1.00 0.00 111 SER A N 7
ATOM 11751 C CA . SER A 1 111 ? -13.659 8.856 -22.382 1.00 0.00 111 SER A CA 7
ATOM 11752 C C . SER A 1 111 ? -14.976 9.194 -21.680 1.00 0.00 111 SER A C 7
ATOM 11753 O O . SER A 1 111 ? -15.354 10.361 -21.591 1.00 0.00 111 SER A O 7
ATOM 11761 N N . GLY A 1 112 ? -15.638 8.152 -21.199 1.00 0.00 112 GLY A N 7
ATOM 11762 C CA . GLY A 1 112 ? -16.904 8.323 -20.508 1.00 0.00 112 GLY A CA 7
ATOM 11763 C C . GLY A 1 112 ? -17.719 7.029 -20.527 1.00 0.00 112 GLY A C 7
ATOM 11764 O O . GLY A 1 112 ? -17.886 6.411 -21.578 1.00 0.00 112 GLY A O 7
ATOM 11768 N N . GLY A 1 1 ? -28.513 28.159 35.329 1.00 0.00 1 GLY A N 8
ATOM 11769 C CA . GLY A 1 1 ? -27.738 27.799 34.154 1.00 0.00 1 GLY A CA 8
ATOM 11770 C C . GLY A 1 1 ? -28.284 28.490 32.903 1.00 0.00 1 GLY A C 8
ATOM 11771 O O . GLY A 1 1 ? -29.467 28.822 32.840 1.00 0.00 1 GLY A O 8
ATOM 11775 N N . SER A 1 2 ? -27.397 28.686 31.939 1.00 0.00 2 SER A N 8
ATOM 11776 C CA . SER A 1 2 ? -27.776 29.332 30.693 1.00 0.00 2 SER A CA 8
ATOM 11777 C C . SER A 1 2 ? -26.834 28.895 29.570 1.00 0.00 2 SER A C 8
ATOM 11778 O O . SER A 1 2 ? -27.276 28.342 28.564 1.00 0.00 2 SER A O 8
ATOM 11786 N N . SER A 1 3 ? -25.552 29.160 29.779 1.00 0.00 3 SER A N 8
ATOM 11787 C CA . SER A 1 3 ? -24.544 28.801 28.796 1.00 0.00 3 SER A CA 8
ATOM 11788 C C . SER A 1 3 ? -23.148 29.101 29.345 1.00 0.00 3 SER A C 8
ATOM 11789 O O . SER A 1 3 ? -23.008 29.811 30.341 1.00 0.00 3 SER A O 8
ATOM 11797 N N . GLY A 1 4 ? -22.150 28.546 28.673 1.00 0.00 4 GLY A N 8
ATOM 11798 C CA . GLY A 1 4 ? -20.770 28.746 29.081 1.00 0.00 4 GLY A CA 8
ATOM 11799 C C . GLY A 1 4 ? -19.891 27.577 28.632 1.00 0.00 4 GLY A C 8
ATOM 11800 O O . GLY A 1 4 ? -19.810 26.558 29.316 1.00 0.00 4 GLY A O 8
ATOM 11804 N N . SER A 1 5 ? -19.255 27.763 27.485 1.00 0.00 5 SER A N 8
ATOM 11805 C CA . SER A 1 5 ? -18.385 26.737 26.936 1.00 0.00 5 SER A CA 8
ATOM 11806 C C . SER A 1 5 ? -17.561 27.311 25.782 1.00 0.00 5 SER A C 8
ATOM 11807 O O . SER A 1 5 ? -18.111 27.922 24.866 1.00 0.00 5 SER A O 8
ATOM 11815 N N . SER A 1 6 ? -16.256 27.096 25.863 1.00 0.00 6 SER A N 8
ATOM 11816 C CA . SER A 1 6 ? -15.352 27.584 24.837 1.00 0.00 6 SER A CA 8
ATOM 11817 C C . SER A 1 6 ? -14.131 26.668 24.735 1.00 0.00 6 SER A C 8
ATOM 11818 O O . SER A 1 6 ? -13.890 25.850 25.621 1.00 0.00 6 SER A O 8
ATOM 11826 N N . GLY A 1 7 ? -13.394 26.835 23.647 1.00 0.00 7 GLY A N 8
ATOM 11827 C CA . GLY A 1 7 ? -12.205 26.032 23.418 1.00 0.00 7 GLY A CA 8
ATOM 11828 C C . GLY A 1 7 ? -12.553 24.729 22.696 1.00 0.00 7 GLY A C 8
ATOM 11829 O O . GLY A 1 7 ? -13.129 23.820 23.291 1.00 0.00 7 GLY A O 8
ATOM 11833 N N . ALA A 1 8 ? -12.188 24.681 21.423 1.00 0.00 8 ALA A N 8
ATOM 11834 C CA . ALA A 1 8 ? -12.455 23.504 20.613 1.00 0.00 8 ALA A CA 8
ATOM 11835 C C . ALA A 1 8 ? -11.282 23.272 19.658 1.00 0.00 8 ALA A C 8
ATOM 11836 O O . ALA A 1 8 ? -10.565 24.208 19.310 1.00 0.00 8 ALA A O 8
ATOM 11843 N N . ILE A 1 9 ? -11.124 22.018 19.260 1.00 0.00 9 ILE A N 8
ATOM 11844 C CA . ILE A 1 9 ? -10.051 21.650 18.352 1.00 0.00 9 ILE A CA 8
ATOM 11845 C C . ILE A 1 9 ? -10.108 22.546 17.113 1.00 0.00 9 ILE A C 8
ATOM 11846 O O . ILE A 1 9 ? -11.132 22.607 16.434 1.00 0.00 9 ILE A O 8
ATOM 11862 N N . TYR A 1 10 ? -8.996 23.218 16.856 1.00 0.00 10 TYR A N 8
ATOM 11863 C CA . TYR A 1 10 ? -8.906 24.107 15.711 1.00 0.00 10 TYR A CA 8
ATOM 11864 C C . TYR A 1 10 ? -7.551 23.971 15.015 1.00 0.00 10 TYR A C 8
ATOM 11865 O O . TYR A 1 10 ? -6.945 24.969 14.626 1.00 0.00 10 TYR A O 8
ATOM 11883 N N . VAL A 1 11 ? -7.114 22.727 14.879 1.00 0.00 11 VAL A N 8
ATOM 11884 C CA . VAL A 1 11 ? -5.841 22.448 14.237 1.00 0.00 11 VAL A CA 8
ATOM 11885 C C . VAL A 1 11 ? -5.614 20.935 14.202 1.00 0.00 11 VAL A C 8
ATOM 11886 O O . VAL A 1 11 ? -5.598 20.282 15.244 1.00 0.00 11 VAL A O 8
ATOM 11899 N N . ASP A 1 12 ? -5.444 20.422 12.992 1.00 0.00 12 ASP A N 8
ATOM 11900 C CA . ASP A 1 12 ? -5.218 18.998 12.808 1.00 0.00 12 ASP A CA 8
ATOM 11901 C C . ASP A 1 12 ? -4.930 18.719 11.331 1.00 0.00 12 ASP A C 8
ATOM 11902 O O . ASP A 1 12 ? -5.800 18.899 10.481 1.00 0.00 12 ASP A O 8
ATOM 11911 N N . LEU A 1 13 ? -3.706 18.284 11.072 1.00 0.00 13 LEU A N 8
ATOM 11912 C CA . LEU A 1 13 ? -3.292 17.978 9.714 1.00 0.00 13 LEU A CA 8
ATOM 11913 C C . LEU A 1 13 ? -4.379 17.146 9.029 1.00 0.00 13 LEU A C 8
ATOM 11914 O O . LEU A 1 13 ? -5.152 16.459 9.696 1.00 0.00 13 LEU A O 8
ATOM 11930 N N . PRO A 1 14 ? -4.404 17.237 7.673 1.00 0.00 14 PRO A N 8
ATOM 11931 C CA . PRO A 1 14 ? -5.383 16.502 6.891 1.00 0.00 14 PRO A CA 8
ATOM 11932 C C . PRO A 1 14 ? -5.023 15.017 6.819 1.00 0.00 14 PRO A C 8
ATOM 11933 O O . PRO A 1 14 ? -3.861 14.647 6.980 1.00 0.00 14 PRO A O 8
ATOM 11944 N N . ASN A 1 15 ? -6.042 14.205 6.575 1.00 0.00 15 ASN A N 8
ATOM 11945 C CA . ASN A 1 15 ? -5.847 12.768 6.479 1.00 0.00 15 ASN A CA 8
ATOM 11946 C C . ASN A 1 15 ? -7.001 12.153 5.685 1.00 0.00 15 ASN A C 8
ATOM 11947 O O . ASN A 1 15 ? -8.134 12.626 5.763 1.00 0.00 15 ASN A O 8
ATOM 11958 N N . ARG A 1 16 ? -6.674 11.108 4.940 1.00 0.00 16 ARG A N 8
ATOM 11959 C CA . ARG A 1 16 ? -7.669 10.423 4.133 1.00 0.00 16 ARG A CA 8
ATOM 11960 C C . ARG A 1 16 ? -7.324 8.937 4.012 1.00 0.00 16 ARG A C 8
ATOM 11961 O O . ARG A 1 16 ? -6.175 8.582 3.753 1.00 0.00 16 ARG A O 8
ATOM 11982 N N . GLN A 1 17 ? -8.340 8.109 4.204 1.00 0.00 17 GLN A N 8
ATOM 11983 C CA . GLN A 1 17 ? -8.159 6.670 4.120 1.00 0.00 17 GLN A CA 8
ATOM 11984 C C . GLN A 1 17 ? -9.150 6.068 3.122 1.00 0.00 17 GLN A C 8
ATOM 11985 O O . GLN A 1 17 ? -10.230 6.616 2.907 1.00 0.00 17 GLN A O 8
ATOM 11999 N N . LEU A 1 18 ? -8.747 4.948 2.540 1.00 0.00 18 LEU A N 8
ATOM 12000 C CA . LEU A 1 18 ? -9.587 4.265 1.569 1.00 0.00 18 LEU A CA 8
ATOM 12001 C C . LEU A 1 18 ? -9.517 2.757 1.814 1.00 0.00 18 LEU A C 8
ATOM 12002 O O . LEU A 1 18 ? -8.669 2.285 2.569 1.00 0.00 18 LEU A O 8
ATOM 12018 N N . LYS A 1 19 ? -10.420 2.041 1.159 1.00 0.00 19 LYS A N 8
ATOM 12019 C CA . LYS A 1 19 ? -10.472 0.596 1.296 1.00 0.00 19 LYS A CA 8
ATOM 12020 C C . LYS A 1 19 ? -10.175 -0.051 -0.059 1.00 0.00 19 LYS A C 8
ATOM 12021 O O . LYS A 1 19 ? -11.050 -0.130 -0.919 1.00 0.00 19 LYS A O 8
ATOM 12040 N N . VAL A 1 20 ? -8.936 -0.498 -0.206 1.00 0.00 20 VAL A N 8
ATOM 12041 C CA . VAL A 1 20 ? -8.512 -1.136 -1.441 1.00 0.00 20 VAL A CA 8
ATOM 12042 C C . VAL A 1 20 ? -8.960 -2.598 -1.434 1.00 0.00 20 VAL A C 8
ATOM 12043 O O . VAL A 1 20 ? -8.319 -3.445 -0.815 1.00 0.00 20 VAL A O 8
ATOM 12056 N N . LYS A 1 21 ? -10.059 -2.851 -2.131 1.00 0.00 21 LYS A N 8
ATOM 12057 C CA . LYS A 1 21 ? -10.600 -4.196 -2.214 1.00 0.00 21 LYS A CA 8
ATOM 12058 C C . LYS A 1 21 ? -9.550 -5.127 -2.824 1.00 0.00 21 LYS A C 8
ATOM 12059 O O . LYS A 1 21 ? -9.249 -5.034 -4.013 1.00 0.00 21 LYS A O 8
ATOM 12078 N N . VAL A 1 22 ? -9.023 -6.004 -1.983 1.00 0.00 22 VAL A N 8
ATOM 12079 C CA . VAL A 1 22 ? -8.013 -6.951 -2.425 1.00 0.00 22 VAL A CA 8
ATOM 12080 C C . VAL A 1 22 ? -8.597 -8.365 -2.392 1.00 0.00 22 VAL A C 8
ATOM 12081 O O . VAL A 1 22 ? -9.815 -8.538 -2.411 1.00 0.00 22 VAL A O 8
ATOM 12094 N N . ALA A 1 23 ? -7.701 -9.340 -2.344 1.00 0.00 23 ALA A N 8
ATOM 12095 C CA . ALA A 1 23 ? -8.112 -10.733 -2.308 1.00 0.00 23 ALA A CA 8
ATOM 12096 C C . ALA A 1 23 ? -7.244 -11.491 -1.302 1.00 0.00 23 ALA A C 8
ATOM 12097 O O . ALA A 1 23 ? -7.760 -12.117 -0.378 1.00 0.00 23 ALA A O 8
ATOM 12104 N N . ASP A 1 24 ? -5.939 -11.410 -1.516 1.00 0.00 24 ASP A N 8
ATOM 12105 C CA . ASP A 1 24 ? -4.993 -12.080 -0.640 1.00 0.00 24 ASP A CA 8
ATOM 12106 C C . ASP A 1 24 ? -4.829 -11.266 0.645 1.00 0.00 24 ASP A C 8
ATOM 12107 O O . ASP A 1 24 ? -4.288 -10.162 0.619 1.00 0.00 24 ASP A O 8
ATOM 12116 N N . ARG A 1 25 ? -5.307 -11.843 1.738 1.00 0.00 25 ARG A N 8
ATOM 12117 C CA . ARG A 1 25 ? -5.220 -11.184 3.030 1.00 0.00 25 ARG A CA 8
ATOM 12118 C C . ARG A 1 25 ? -3.882 -11.503 3.699 1.00 0.00 25 ARG A C 8
ATOM 12119 O O . ARG A 1 25 ? -3.209 -12.462 3.325 1.00 0.00 25 ARG A O 8
ATOM 12140 N N . ARG A 1 26 ? -3.535 -10.680 4.678 1.00 0.00 26 ARG A N 8
ATOM 12141 C CA . ARG A 1 26 ? -2.289 -10.862 5.403 1.00 0.00 26 ARG A CA 8
ATOM 12142 C C . ARG A 1 26 ? -2.563 -11.438 6.793 1.00 0.00 26 ARG A C 8
ATOM 12143 O O . ARG A 1 26 ? -3.161 -10.773 7.638 1.00 0.00 26 ARG A O 8
ATOM 12164 N N . VAL A 1 27 ? -2.113 -12.669 6.988 1.00 0.00 27 VAL A N 8
ATOM 12165 C CA . VAL A 1 27 ? -2.303 -13.343 8.262 1.00 0.00 27 VAL A CA 8
ATOM 12166 C C . VAL A 1 27 ? -0.970 -13.390 9.011 1.00 0.00 27 VAL A C 8
ATOM 12167 O O . VAL A 1 27 ? 0.091 -13.472 8.394 1.00 0.00 27 VAL A O 8
ATOM 12180 N N . ILE A 1 28 ? -1.068 -13.338 10.332 1.00 0.00 28 ILE A N 8
ATOM 12181 C CA . ILE A 1 28 ? 0.117 -13.374 11.172 1.00 0.00 28 ILE A CA 8
ATOM 12182 C C . ILE A 1 28 ? 0.963 -12.127 10.908 1.00 0.00 28 ILE A C 8
ATOM 12183 O O . ILE A 1 28 ? 1.036 -11.651 9.776 1.00 0.00 28 ILE A O 8
ATOM 12199 N N . SER A 1 29 ? 1.580 -11.634 11.971 1.00 0.00 29 SER A N 8
ATOM 12200 C CA . SER A 1 29 ? 2.418 -10.451 11.868 1.00 0.00 29 SER A CA 8
ATOM 12201 C C . SER A 1 29 ? 3.571 -10.710 10.896 1.00 0.00 29 SER A C 8
ATOM 12202 O O . SER A 1 29 ? 3.825 -9.905 10.001 1.00 0.00 29 SER A O 8
ATOM 12210 N N . THR A 1 30 ? 4.238 -11.835 11.105 1.00 0.00 30 THR A N 8
ATOM 12211 C CA . THR A 1 30 ? 5.358 -12.210 10.258 1.00 0.00 30 THR A CA 8
ATOM 12212 C C . THR A 1 30 ? 6.491 -11.191 10.391 1.00 0.00 30 THR A C 8
ATOM 12213 O O . THR A 1 30 ? 6.244 -9.987 10.454 1.00 0.00 30 THR A O 8
ATOM 12224 N N . THR A 1 31 ? 7.709 -11.710 10.428 1.00 0.00 31 THR A N 8
ATOM 12225 C CA . THR A 1 31 ? 8.882 -10.861 10.552 1.00 0.00 31 THR A CA 8
ATOM 12226 C C . THR A 1 31 ? 8.810 -10.037 11.840 1.00 0.00 31 THR A C 8
ATOM 12227 O O . THR A 1 31 ? 8.386 -8.882 11.819 1.00 0.00 31 THR A O 8
ATOM 12238 N N . ASP A 1 32 ? 9.229 -10.663 12.929 1.00 0.00 32 ASP A N 8
ATOM 12239 C CA . ASP A 1 32 ? 9.218 -10.003 14.223 1.00 0.00 32 ASP A CA 8
ATOM 12240 C C . ASP A 1 32 ? 10.271 -8.893 14.234 1.00 0.00 32 ASP A C 8
ATOM 12241 O O . ASP A 1 32 ? 11.320 -9.021 13.604 1.00 0.00 32 ASP A O 8
ATOM 12250 N N . ALA A 1 33 ? 9.955 -7.828 14.957 1.00 0.00 33 ALA A N 8
ATOM 12251 C CA . ALA A 1 33 ? 10.862 -6.697 15.059 1.00 0.00 33 ALA A CA 8
ATOM 12252 C C . ALA A 1 33 ? 11.051 -6.075 13.674 1.00 0.00 33 ALA A C 8
ATOM 12253 O O . ALA A 1 33 ? 11.602 -6.709 12.775 1.00 0.00 33 ALA A O 8
ATOM 12260 N N . GLU A 1 34 ? 10.585 -4.842 13.545 1.00 0.00 34 GLU A N 8
ATOM 12261 C CA . GLU A 1 34 ? 10.696 -4.128 12.284 1.00 0.00 34 GLU A CA 8
ATOM 12262 C C . GLU A 1 34 ? 11.546 -2.868 12.461 1.00 0.00 34 GLU A C 8
ATOM 12263 O O . GLU A 1 34 ? 11.567 -2.275 13.539 1.00 0.00 34 GLU A O 8
ATOM 12275 N N . ARG A 1 35 ? 12.228 -2.498 11.387 1.00 0.00 35 ARG A N 8
ATOM 12276 C CA . ARG A 1 35 ? 13.078 -1.320 11.411 1.00 0.00 35 ARG A CA 8
ATOM 12277 C C . ARG A 1 35 ? 13.633 -1.037 10.013 1.00 0.00 35 ARG A C 8
ATOM 12278 O O . ARG A 1 35 ? 13.488 0.069 9.495 1.00 0.00 35 ARG A O 8
ATOM 12299 N N . GLN A 1 36 ? 14.256 -2.057 9.441 1.00 0.00 36 GLN A N 8
ATOM 12300 C CA . GLN A 1 36 ? 14.832 -1.933 8.113 1.00 0.00 36 GLN A CA 8
ATOM 12301 C C . GLN A 1 36 ? 13.760 -2.161 7.045 1.00 0.00 36 GLN A C 8
ATOM 12302 O O . GLN A 1 36 ? 12.600 -2.410 7.369 1.00 0.00 36 GLN A O 8
ATOM 12316 N N . ALA A 1 37 ? 14.187 -2.066 5.794 1.00 0.00 37 ALA A N 8
ATOM 12317 C CA . ALA A 1 37 ? 13.278 -2.259 4.677 1.00 0.00 37 ALA A CA 8
ATOM 12318 C C . ALA A 1 37 ? 12.736 -3.689 4.707 1.00 0.00 37 ALA A C 8
ATOM 12319 O O . ALA A 1 37 ? 13.492 -4.639 4.904 1.00 0.00 37 ALA A O 8
ATOM 12326 N N . VAL A 1 38 ? 11.430 -3.798 4.508 1.00 0.00 38 VAL A N 8
ATOM 12327 C CA . VAL A 1 38 ? 10.779 -5.096 4.510 1.00 0.00 38 VAL A CA 8
ATOM 12328 C C . VAL A 1 38 ? 9.899 -5.222 3.264 1.00 0.00 38 VAL A C 8
ATOM 12329 O O . VAL A 1 38 ? 9.972 -4.389 2.362 1.00 0.00 38 VAL A O 8
ATOM 12342 N N . THR A 1 39 ? 9.090 -6.271 3.254 1.00 0.00 39 THR A N 8
ATOM 12343 C CA . THR A 1 39 ? 8.198 -6.517 2.133 1.00 0.00 39 THR A CA 8
ATOM 12344 C C . THR A 1 39 ? 6.854 -5.821 2.359 1.00 0.00 39 THR A C 8
ATOM 12345 O O . THR A 1 39 ? 6.461 -5.578 3.498 1.00 0.00 39 THR A O 8
ATOM 12356 N N . PRO A 1 40 ? 6.169 -5.513 1.225 1.00 0.00 40 PRO A N 8
ATOM 12357 C CA . PRO A 1 40 ? 6.707 -5.837 -0.085 1.00 0.00 40 PRO A CA 8
ATOM 12358 C C . PRO A 1 40 ? 7.837 -4.878 -0.466 1.00 0.00 40 PRO A C 8
ATOM 12359 O O . PRO A 1 40 ? 7.764 -3.683 -0.184 1.00 0.00 40 PRO A O 8
ATOM 12370 N N . PRO A 1 41 ? 8.882 -5.453 -1.119 1.00 0.00 41 PRO A N 8
ATOM 12371 C CA . PRO A 1 41 ? 10.026 -4.663 -1.541 1.00 0.00 41 PRO A CA 8
ATOM 12372 C C . PRO A 1 41 ? 9.683 -3.814 -2.767 1.00 0.00 41 PRO A C 8
ATOM 12373 O O . PRO A 1 41 ? 9.825 -4.269 -3.901 1.00 0.00 41 PRO A O 8
ATOM 12384 N N . GLY A 1 42 ? 9.239 -2.595 -2.497 1.00 0.00 42 GLY A N 8
ATOM 12385 C CA . GLY A 1 42 ? 8.875 -1.678 -3.564 1.00 0.00 42 GLY A CA 8
ATOM 12386 C C . GLY A 1 42 ? 7.743 -0.747 -3.125 1.00 0.00 42 GLY A C 8
ATOM 12387 O O . GLY A 1 42 ? 7.861 0.472 -3.231 1.00 0.00 42 GLY A O 8
ATOM 12391 N N . LEU A 1 43 ? 6.672 -1.359 -2.640 1.00 0.00 43 LEU A N 8
ATOM 12392 C CA . LEU A 1 43 ? 5.519 -0.600 -2.184 1.00 0.00 43 LEU A CA 8
ATOM 12393 C C . LEU A 1 43 ? 5.995 0.578 -1.332 1.00 0.00 43 LEU A C 8
ATOM 12394 O O . LEU A 1 43 ? 5.493 1.693 -1.472 1.00 0.00 43 LEU A O 8
ATOM 12410 N N . GLN A 1 44 ? 6.957 0.292 -0.468 1.00 0.00 44 GLN A N 8
ATOM 12411 C CA . GLN A 1 44 ? 7.506 1.314 0.407 1.00 0.00 44 GLN A CA 8
ATOM 12412 C C . GLN A 1 44 ? 8.335 2.315 -0.401 1.00 0.00 44 GLN A C 8
ATOM 12413 O O . GLN A 1 44 ? 8.364 3.503 -0.082 1.00 0.00 44 GLN A O 8
ATOM 12427 N N . GLU A 1 45 ? 8.989 1.798 -1.431 1.00 0.00 45 GLU A N 8
ATOM 12428 C CA . GLU A 1 45 ? 9.816 2.632 -2.286 1.00 0.00 45 GLU A CA 8
ATOM 12429 C C . GLU A 1 45 ? 8.939 3.528 -3.163 1.00 0.00 45 GLU A C 8
ATOM 12430 O O . GLU A 1 45 ? 9.104 4.747 -3.171 1.00 0.00 45 GLU A O 8
ATOM 12442 N N . ALA A 1 46 ? 8.025 2.890 -3.879 1.00 0.00 46 ALA A N 8
ATOM 12443 C CA . ALA A 1 46 ? 7.121 3.614 -4.757 1.00 0.00 46 ALA A CA 8
ATOM 12444 C C . ALA A 1 46 ? 6.532 4.807 -4.002 1.00 0.00 46 ALA A C 8
ATOM 12445 O O . ALA A 1 46 ? 6.809 5.957 -4.338 1.00 0.00 46 ALA A O 8
ATOM 12452 N N . ILE A 1 47 ? 5.729 4.492 -2.996 1.00 0.00 47 ILE A N 8
ATOM 12453 C CA . ILE A 1 47 ? 5.098 5.524 -2.191 1.00 0.00 47 ILE A CA 8
ATOM 12454 C C . ILE A 1 47 ? 6.170 6.479 -1.662 1.00 0.00 47 ILE A C 8
ATOM 12455 O O . ILE A 1 47 ? 5.998 7.696 -1.707 1.00 0.00 47 ILE A O 8
ATOM 12471 N N . ASN A 1 48 ? 7.252 5.891 -1.173 1.00 0.00 48 ASN A N 8
ATOM 12472 C CA . ASN A 1 48 ? 8.351 6.675 -0.636 1.00 0.00 48 ASN A CA 8
ATOM 12473 C C . ASN A 1 48 ? 8.793 7.706 -1.677 1.00 0.00 48 ASN A C 8
ATOM 12474 O O . ASN A 1 48 ? 8.935 8.887 -1.364 1.00 0.00 48 ASN A O 8
ATOM 12485 N N . ASP A 1 49 ? 8.997 7.222 -2.893 1.00 0.00 49 ASP A N 8
ATOM 12486 C CA . ASP A 1 49 ? 9.419 8.087 -3.982 1.00 0.00 49 ASP A CA 8
ATOM 12487 C C . ASP A 1 49 ? 8.403 9.219 -4.151 1.00 0.00 49 ASP A C 8
ATOM 12488 O O . ASP A 1 49 ? 8.760 10.322 -4.563 1.00 0.00 49 ASP A O 8
ATOM 12497 N N . LEU A 1 50 ? 7.158 8.907 -3.824 1.00 0.00 50 LEU A N 8
ATOM 12498 C CA . LEU A 1 50 ? 6.088 9.884 -3.935 1.00 0.00 50 LEU A CA 8
ATOM 12499 C C . LEU A 1 50 ? 6.116 10.806 -2.714 1.00 0.00 50 LEU A C 8
ATOM 12500 O O . LEU A 1 50 ? 6.140 12.028 -2.855 1.00 0.00 50 LEU A O 8
ATOM 12516 N N . VAL A 1 51 ? 6.113 10.185 -1.544 1.00 0.00 51 VAL A N 8
ATOM 12517 C CA . VAL A 1 51 ? 6.137 10.934 -0.299 1.00 0.00 51 VAL A CA 8
ATOM 12518 C C . VAL A 1 51 ? 7.293 11.936 -0.335 1.00 0.00 51 VAL A C 8
ATOM 12519 O O . VAL A 1 51 ? 7.253 12.959 0.347 1.00 0.00 51 VAL A O 8
ATOM 12532 N N . LYS A 1 52 ? 8.294 11.608 -1.138 1.00 0.00 52 LYS A N 8
ATOM 12533 C CA . LYS A 1 52 ? 9.459 12.466 -1.271 1.00 0.00 52 LYS A CA 8
ATOM 12534 C C . LYS A 1 52 ? 9.186 13.525 -2.342 1.00 0.00 52 LYS A C 8
ATOM 12535 O O . LYS A 1 52 ? 9.659 14.656 -2.237 1.00 0.00 52 LYS A O 8
ATOM 12554 N N . LYS A 1 53 ? 8.425 13.120 -3.348 1.00 0.00 53 LYS A N 8
ATOM 12555 C CA . LYS A 1 53 ? 8.084 14.020 -4.437 1.00 0.00 53 LYS A CA 8
ATOM 12556 C C . LYS A 1 53 ? 7.101 15.078 -3.931 1.00 0.00 53 LYS A C 8
ATOM 12557 O O . LYS A 1 53 ? 7.063 16.193 -4.448 1.00 0.00 53 LYS A O 8
ATOM 12576 N N . TYR A 1 54 ? 6.331 14.690 -2.925 1.00 0.00 54 TYR A N 8
ATOM 12577 C CA . TYR A 1 54 ? 5.351 15.591 -2.342 1.00 0.00 54 TYR A CA 8
ATOM 12578 C C . TYR A 1 54 ? 5.963 16.400 -1.197 1.00 0.00 54 TYR A C 8
ATOM 12579 O O . TYR A 1 54 ? 7.085 16.129 -0.771 1.00 0.00 54 TYR A O 8
ATOM 12597 N N . THR A 1 55 ? 5.198 17.376 -0.730 1.00 0.00 55 THR A N 8
ATOM 12598 C CA . THR A 1 55 ? 5.651 18.226 0.358 1.00 0.00 55 THR A CA 8
ATOM 12599 C C . THR A 1 55 ? 5.056 17.755 1.686 1.00 0.00 55 THR A C 8
ATOM 12600 O O . THR A 1 55 ? 3.837 17.685 1.835 1.00 0.00 55 THR A O 8
ATOM 12611 N N . LEU A 1 56 ? 5.944 17.443 2.619 1.00 0.00 56 LEU A N 8
ATOM 12612 C CA . LEU A 1 56 ? 5.522 16.980 3.930 1.00 0.00 56 LEU A CA 8
ATOM 12613 C C . LEU A 1 56 ? 4.365 15.992 3.768 1.00 0.00 56 LEU A C 8
ATOM 12614 O O . LEU A 1 56 ? 3.323 16.142 4.405 1.00 0.00 56 LEU A O 8
ATOM 12630 N N . ALA A 1 57 ? 4.587 15.004 2.914 1.00 0.00 57 ALA A N 8
ATOM 12631 C CA . ALA A 1 57 ? 3.576 13.991 2.661 1.00 0.00 57 ALA A CA 8
ATOM 12632 C C . ALA A 1 57 ? 3.867 12.760 3.522 1.00 0.00 57 ALA A C 8
ATOM 12633 O O . ALA A 1 57 ? 4.952 12.635 4.087 1.00 0.00 57 ALA A O 8
ATOM 12640 N N . ARG A 1 58 ? 2.877 11.882 3.596 1.00 0.00 58 ARG A N 8
ATOM 12641 C CA . ARG A 1 58 ? 3.013 10.666 4.379 1.00 0.00 58 ARG A CA 8
ATOM 12642 C C . ARG A 1 58 ? 1.917 9.667 4.002 1.00 0.00 58 ARG A C 8
ATOM 12643 O O . ARG A 1 58 ? 0.732 9.995 4.046 1.00 0.00 58 ARG A O 8
ATOM 12664 N N . ALA A 1 59 ? 2.351 8.469 3.641 1.00 0.00 59 ALA A N 8
ATOM 12665 C CA . ALA A 1 59 ? 1.421 7.420 3.257 1.00 0.00 59 ALA A CA 8
ATOM 12666 C C . ALA A 1 59 ? 1.825 6.111 3.938 1.00 0.00 59 ALA A C 8
ATOM 12667 O O . ALA A 1 59 ? 3.008 5.867 4.170 1.00 0.00 59 ALA A O 8
ATOM 12674 N N . PHE A 1 60 ? 0.819 5.304 4.241 1.00 0.00 60 PHE A N 8
ATOM 12675 C CA . PHE A 1 60 ? 1.055 4.026 4.892 1.00 0.00 60 PHE A CA 8
ATOM 12676 C C . PHE A 1 60 ? -0.103 3.059 4.636 1.00 0.00 60 PHE A C 8
ATOM 12677 O O . PHE A 1 60 ? -1.151 3.459 4.132 1.00 0.00 60 PHE A O 8
ATOM 12694 N N . VAL A 1 61 ? 0.126 1.805 4.995 1.00 0.00 61 VAL A N 8
ATOM 12695 C CA . VAL A 1 61 ? -0.885 0.777 4.811 1.00 0.00 61 VAL A CA 8
ATOM 12696 C C . VAL A 1 61 ? -1.136 0.070 6.144 1.00 0.00 61 VAL A C 8
ATOM 12697 O O . VAL A 1 61 ? -0.213 -0.115 6.936 1.00 0.00 61 VAL A O 8
ATOM 12710 N N . ARG A 1 62 ? -2.390 -0.306 6.352 1.00 0.00 62 ARG A N 8
ATOM 12711 C CA . ARG A 1 62 ? -2.774 -0.988 7.575 1.00 0.00 62 ARG A CA 8
ATOM 12712 C C . ARG A 1 62 ? -3.983 -1.891 7.322 1.00 0.00 62 ARG A C 8
ATOM 12713 O O . ARG A 1 62 ? -5.055 -1.410 6.958 1.00 0.00 62 ARG A O 8
ATOM 12734 N N . PRO A 1 63 ? -3.765 -3.217 7.531 1.00 0.00 63 PRO A N 8
ATOM 12735 C CA . PRO A 1 63 ? -4.824 -4.191 7.330 1.00 0.00 63 PRO A CA 8
ATOM 12736 C C . PRO A 1 63 ? -5.838 -4.142 8.475 1.00 0.00 63 PRO A C 8
ATOM 12737 O O . PRO A 1 63 ? -5.481 -4.345 9.634 1.00 0.00 63 PRO A O 8
ATOM 12748 N N . SER A 1 64 ? -7.083 -3.873 8.109 1.00 0.00 64 SER A N 8
ATOM 12749 C CA . SER A 1 64 ? -8.151 -3.795 9.091 1.00 0.00 64 SER A CA 8
ATOM 12750 C C . SER A 1 64 ? -9.272 -4.768 8.722 1.00 0.00 64 SER A C 8
ATOM 12751 O O . SER A 1 64 ? -10.073 -4.490 7.830 1.00 0.00 64 SER A O 8
ATOM 12759 N N . GLY A 1 65 ? -9.294 -5.890 9.427 1.00 0.00 65 GLY A N 8
ATOM 12760 C CA . GLY A 1 65 ? -10.304 -6.907 9.185 1.00 0.00 65 GLY A CA 8
ATOM 12761 C C . GLY A 1 65 ? -9.704 -8.114 8.462 1.00 0.00 65 GLY A C 8
ATOM 12762 O O . GLY A 1 65 ? -9.379 -8.035 7.278 1.00 0.00 65 GLY A O 8
ATOM 12766 N N . THR A 1 66 ? -9.574 -9.204 9.204 1.00 0.00 66 THR A N 8
ATOM 12767 C CA . THR A 1 66 ? -9.019 -10.426 8.649 1.00 0.00 66 THR A CA 8
ATOM 12768 C C . THR A 1 66 ? -9.571 -10.672 7.243 1.00 0.00 66 THR A C 8
ATOM 12769 O O . THR A 1 66 ? -8.882 -11.230 6.390 1.00 0.00 66 THR A O 8
ATOM 12780 N N . GLU A 1 67 ? -10.809 -10.244 7.045 1.00 0.00 67 GLU A N 8
ATOM 12781 C CA . GLU A 1 67 ? -11.462 -10.411 5.758 1.00 0.00 67 GLU A CA 8
ATOM 12782 C C . GLU A 1 67 ? -10.654 -9.716 4.659 1.00 0.00 67 GLU A C 8
ATOM 12783 O O . GLU A 1 67 ? -9.531 -9.274 4.895 1.00 0.00 67 GLU A O 8
ATOM 12795 N N . ASP A 1 68 ? -11.259 -9.641 3.483 1.00 0.00 68 ASP A N 8
ATOM 12796 C CA . ASP A 1 68 ? -10.610 -9.007 2.347 1.00 0.00 68 ASP A CA 8
ATOM 12797 C C . ASP A 1 68 ? -10.590 -7.492 2.557 1.00 0.00 68 ASP A C 8
ATOM 12798 O O . ASP A 1 68 ? -11.003 -7.001 3.607 1.00 0.00 68 ASP A O 8
ATOM 12807 N N . ILE A 1 69 ? -10.105 -6.792 1.542 1.00 0.00 69 ILE A N 8
ATOM 12808 C CA . ILE A 1 69 ? -10.026 -5.342 1.602 1.00 0.00 69 ILE A CA 8
ATOM 12809 C C . ILE A 1 69 ? -8.870 -4.937 2.520 1.00 0.00 69 ILE A C 8
ATOM 12810 O O . ILE A 1 69 ? -8.522 -5.668 3.446 1.00 0.00 69 ILE A O 8
ATOM 12826 N N . VAL A 1 70 ? -8.307 -3.773 2.230 1.00 0.00 70 VAL A N 8
ATOM 12827 C CA . VAL A 1 70 ? -7.198 -3.261 3.018 1.00 0.00 70 VAL A CA 8
ATOM 12828 C C . VAL A 1 70 ? -7.433 -1.780 3.319 1.00 0.00 70 VAL A C 8
ATOM 12829 O O . VAL A 1 70 ? -7.934 -1.042 2.472 1.00 0.00 70 VAL A O 8
ATOM 12842 N N . ARG A 1 71 ? -7.059 -1.389 4.529 1.00 0.00 71 ARG A N 8
ATOM 12843 C CA . ARG A 1 71 ? -7.223 -0.009 4.952 1.00 0.00 71 ARG A CA 8
ATOM 12844 C C . ARG A 1 71 ? -5.950 0.789 4.665 1.00 0.00 71 ARG A C 8
ATOM 12845 O O . ARG A 1 71 ? -4.864 0.413 5.104 1.00 0.00 71 ARG A O 8
ATOM 12866 N N . VAL A 1 72 ? -6.125 1.877 3.928 1.00 0.00 72 VAL A N 8
ATOM 12867 C CA . VAL A 1 72 ? -5.003 2.731 3.577 1.00 0.00 72 VAL A CA 8
ATOM 12868 C C . VAL A 1 72 ? -5.116 4.053 4.338 1.00 0.00 72 VAL A C 8
ATOM 12869 O O . VAL A 1 72 ? -6.207 4.446 4.749 1.00 0.00 72 VAL A O 8
ATOM 12882 N N . TYR A 1 73 ? -3.974 4.704 4.504 1.00 0.00 73 TYR A N 8
ATOM 12883 C CA . TYR A 1 73 ? -3.931 5.974 5.209 1.00 0.00 73 TYR A CA 8
ATOM 12884 C C . TYR A 1 73 ? -2.836 6.879 4.642 1.00 0.00 73 TYR A C 8
ATOM 12885 O O . TYR A 1 73 ? -1.752 6.408 4.301 1.00 0.00 73 TYR A O 8
ATOM 12903 N N . ALA A 1 74 ? -3.156 8.162 4.559 1.00 0.00 74 ALA A N 8
ATOM 12904 C CA . ALA A 1 74 ? -2.213 9.137 4.040 1.00 0.00 74 ALA A CA 8
ATOM 12905 C C . ALA A 1 74 ? -2.457 10.487 4.717 1.00 0.00 74 ALA A C 8
ATOM 12906 O O . ALA A 1 74 ? -3.594 10.829 5.037 1.00 0.00 74 ALA A O 8
ATOM 12913 N N . GLU A 1 75 ? -1.369 11.218 4.916 1.00 0.00 75 GLU A N 8
ATOM 12914 C CA . GLU A 1 75 ? -1.451 12.523 5.550 1.00 0.00 75 GLU A CA 8
ATOM 12915 C C . GLU A 1 75 ? -0.349 13.441 5.018 1.00 0.00 75 GLU A C 8
ATOM 12916 O O . GLU A 1 75 ? 0.832 13.106 5.090 1.00 0.00 75 GLU A O 8
ATOM 12928 N N . ALA A 1 76 ? -0.774 14.581 4.494 1.00 0.00 76 ALA A N 8
ATOM 12929 C CA . ALA A 1 76 ? 0.162 15.550 3.950 1.00 0.00 76 ALA A CA 8
ATOM 12930 C C . ALA A 1 76 ? -0.086 16.913 4.600 1.00 0.00 76 ALA A C 8
ATOM 12931 O O . ALA A 1 76 ? -1.123 17.127 5.226 1.00 0.00 76 ALA A O 8
ATOM 12938 N N . ASN A 1 77 ? 0.883 17.800 4.428 1.00 0.00 77 ASN A N 8
ATOM 12939 C CA . ASN A 1 77 ? 0.783 19.136 4.990 1.00 0.00 77 ASN A CA 8
ATOM 12940 C C . ASN A 1 77 ? -0.442 19.840 4.404 1.00 0.00 77 ASN A C 8
ATOM 12941 O O . ASN A 1 77 ? -0.970 20.776 5.004 1.00 0.00 77 ASN A O 8
ATOM 12952 N N . SER A 1 78 ? -0.858 19.365 3.240 1.00 0.00 78 SER A N 8
ATOM 12953 C CA . SER A 1 78 ? -2.011 19.937 2.566 1.00 0.00 78 SER A CA 8
ATOM 12954 C C . SER A 1 78 ? -2.993 18.830 2.178 1.00 0.00 78 SER A C 8
ATOM 12955 O O . SER A 1 78 ? -2.585 17.773 1.701 1.00 0.00 78 SER A O 8
ATOM 12963 N N . GLN A 1 79 ? -4.269 19.112 2.398 1.00 0.00 79 GLN A N 8
ATOM 12964 C CA . GLN A 1 79 ? -5.313 18.153 2.078 1.00 0.00 79 GLN A CA 8
ATOM 12965 C C . GLN A 1 79 ? -5.280 17.811 0.587 1.00 0.00 79 GLN A C 8
ATOM 12966 O O . GLN A 1 79 ? -5.600 16.690 0.196 1.00 0.00 79 GLN A O 8
ATOM 12980 N N . GLU A 1 80 ? -4.890 18.799 -0.206 1.00 0.00 80 GLU A N 8
ATOM 12981 C CA . GLU A 1 80 ? -4.810 18.617 -1.645 1.00 0.00 80 GLU A CA 8
ATOM 12982 C C . GLU A 1 80 ? -3.879 17.451 -1.982 1.00 0.00 80 GLU A C 8
ATOM 12983 O O . GLU A 1 80 ? -4.081 16.758 -2.978 1.00 0.00 80 GLU A O 8
ATOM 12995 N N . SER A 1 81 ? -2.878 17.271 -1.133 1.00 0.00 81 SER A N 8
ATOM 12996 C CA . SER A 1 81 ? -1.914 16.201 -1.329 1.00 0.00 81 SER A CA 8
ATOM 12997 C C . SER A 1 81 ? -2.408 14.921 -0.650 1.00 0.00 81 SER A C 8
ATOM 12998 O O . SER A 1 81 ? -2.309 13.835 -1.219 1.00 0.00 81 SER A O 8
ATOM 13006 N N . ALA A 1 82 ? -2.929 15.092 0.556 1.00 0.00 82 ALA A N 8
ATOM 13007 C CA . ALA A 1 82 ? -3.438 13.965 1.318 1.00 0.00 82 ALA A CA 8
ATOM 13008 C C . ALA A 1 82 ? -4.315 13.098 0.413 1.00 0.00 82 ALA A C 8
ATOM 13009 O O . ALA A 1 82 ? -3.958 11.964 0.098 1.00 0.00 82 ALA A O 8
ATOM 13016 N N . ASP A 1 83 ? -5.446 13.664 0.020 1.00 0.00 83 ASP A N 8
ATOM 13017 C CA . ASP A 1 83 ? -6.377 12.957 -0.843 1.00 0.00 83 ASP A CA 8
ATOM 13018 C C . ASP A 1 83 ? -5.606 12.306 -1.993 1.00 0.00 83 ASP A C 8
ATOM 13019 O O . ASP A 1 83 ? -5.625 11.086 -2.146 1.00 0.00 83 ASP A O 8
ATOM 13028 N N . ARG A 1 84 ? -4.945 13.149 -2.772 1.00 0.00 84 ARG A N 8
ATOM 13029 C CA . ARG A 1 84 ? -4.169 12.671 -3.904 1.00 0.00 84 ARG A CA 8
ATOM 13030 C C . ARG A 1 84 ? -3.330 11.458 -3.497 1.00 0.00 84 ARG A C 8
ATOM 13031 O O . ARG A 1 84 ? -3.528 10.360 -4.015 1.00 0.00 84 ARG A O 8
ATOM 13052 N N . LEU A 1 85 ? -2.410 11.697 -2.574 1.00 0.00 85 LEU A N 8
ATOM 13053 C CA . LEU A 1 85 ? -1.540 10.638 -2.092 1.00 0.00 85 LEU A CA 8
ATOM 13054 C C . LEU A 1 85 ? -2.388 9.423 -1.709 1.00 0.00 85 LEU A C 8
ATOM 13055 O O . LEU A 1 85 ? -2.144 8.316 -2.188 1.00 0.00 85 LEU A O 8
ATOM 13071 N N . ALA A 1 86 ? -3.365 9.670 -0.850 1.00 0.00 86 ALA A N 8
ATOM 13072 C CA . ALA A 1 86 ? -4.250 8.610 -0.397 1.00 0.00 86 ALA A CA 8
ATOM 13073 C C . ALA A 1 86 ? -4.794 7.853 -1.611 1.00 0.00 86 ALA A C 8
ATOM 13074 O O . ALA A 1 86 ? -4.447 6.693 -1.830 1.00 0.00 86 ALA A O 8
ATOM 13081 N N . TYR A 1 87 ? -5.638 8.539 -2.367 1.00 0.00 87 TYR A N 8
ATOM 13082 C CA . TYR A 1 87 ? -6.233 7.946 -3.552 1.00 0.00 87 TYR A CA 8
ATOM 13083 C C . TYR A 1 87 ? -5.169 7.274 -4.422 1.00 0.00 87 TYR A C 8
ATOM 13084 O O . TYR A 1 87 ? -5.318 6.115 -4.806 1.00 0.00 87 TYR A O 8
ATOM 13102 N N . GLU A 1 88 ? -4.119 8.029 -4.707 1.00 0.00 88 GLU A N 8
ATOM 13103 C CA . GLU A 1 88 ? -3.030 7.520 -5.524 1.00 0.00 88 GLU A CA 8
ATOM 13104 C C . GLU A 1 88 ? -2.485 6.220 -4.931 1.00 0.00 88 GLU A C 8
ATOM 13105 O O . GLU A 1 88 ? -2.508 5.178 -5.584 1.00 0.00 88 GLU A O 8
ATOM 13117 N N . VAL A 1 89 ? -2.006 6.323 -3.700 1.00 0.00 89 VAL A N 8
ATOM 13118 C CA . VAL A 1 89 ? -1.455 5.168 -3.012 1.00 0.00 89 VAL A CA 8
ATOM 13119 C C . VAL A 1 89 ? -2.315 3.940 -3.317 1.00 0.00 89 VAL A C 8
ATOM 13120 O O . VAL A 1 89 ? -1.800 2.907 -3.741 1.00 0.00 89 VAL A O 8
ATOM 13133 N N . SER A 1 90 ? -3.612 4.094 -3.089 1.00 0.00 90 SER A N 8
ATOM 13134 C CA . SER A 1 90 ? -4.548 3.010 -3.334 1.00 0.00 90 SER A CA 8
ATOM 13135 C C . SER A 1 90 ? -4.179 2.282 -4.628 1.00 0.00 90 SER A C 8
ATOM 13136 O O . SER A 1 90 ? -3.799 1.112 -4.599 1.00 0.00 90 SER A O 8
ATOM 13144 N N . LEU A 1 91 ? -4.304 3.004 -5.732 1.00 0.00 91 LEU A N 8
ATOM 13145 C CA . LEU A 1 91 ? -3.988 2.441 -7.034 1.00 0.00 91 LEU A CA 8
ATOM 13146 C C . LEU A 1 91 ? -2.620 1.758 -6.971 1.00 0.00 91 LEU A C 8
ATOM 13147 O O . LEU A 1 91 ? -2.474 0.614 -7.400 1.00 0.00 91 LEU A O 8
ATOM 13163 N N . LEU A 1 92 ? -1.654 2.487 -6.433 1.00 0.00 92 LEU A N 8
ATOM 13164 C CA . LEU A 1 92 ? -0.304 1.965 -6.308 1.00 0.00 92 LEU A CA 8
ATOM 13165 C C . LEU A 1 92 ? -0.353 0.586 -5.648 1.00 0.00 92 LEU A C 8
ATOM 13166 O O . LEU A 1 92 ? 0.383 -0.320 -6.037 1.00 0.00 92 LEU A O 8
ATOM 13182 N N . VAL A 1 93 ? -1.229 0.469 -4.660 1.00 0.00 93 VAL A N 8
ATOM 13183 C CA . VAL A 1 93 ? -1.384 -0.785 -3.942 1.00 0.00 93 VAL A CA 8
ATOM 13184 C C . VAL A 1 93 ? -2.067 -1.808 -4.852 1.00 0.00 93 VAL A C 8
ATOM 13185 O O . VAL A 1 93 ? -1.595 -2.935 -4.988 1.00 0.00 93 VAL A O 8
ATOM 13198 N N . PHE A 1 94 ? -3.167 -1.377 -5.452 1.00 0.00 94 PHE A N 8
ATOM 13199 C CA . PHE A 1 94 ? -3.919 -2.241 -6.346 1.00 0.00 94 PHE A CA 8
ATOM 13200 C C . PHE A 1 94 ? -3.001 -2.886 -7.387 1.00 0.00 94 PHE A C 8
ATOM 13201 O O . PHE A 1 94 ? -3.160 -4.060 -7.717 1.00 0.00 94 PHE A O 8
ATOM 13218 N N . GLN A 1 95 ? -2.060 -2.090 -7.874 1.00 0.00 95 GLN A N 8
ATOM 13219 C CA . GLN A 1 95 ? -1.117 -2.568 -8.870 1.00 0.00 95 GLN A CA 8
ATOM 13220 C C . GLN A 1 95 ? 0.106 -3.187 -8.189 1.00 0.00 95 GLN A C 8
ATOM 13221 O O . GLN A 1 95 ? 0.394 -4.368 -8.377 1.00 0.00 95 GLN A O 8
ATOM 13235 N N . LEU A 1 96 ? 0.792 -2.362 -7.412 1.00 0.00 96 LEU A N 8
ATOM 13236 C CA . LEU A 1 96 ? 1.977 -2.813 -6.703 1.00 0.00 96 LEU A CA 8
ATOM 13237 C C . LEU A 1 96 ? 1.623 -4.036 -5.854 1.00 0.00 96 LEU A C 8
ATOM 13238 O O . LEU A 1 96 ? 2.067 -5.146 -6.143 1.00 0.00 96 LEU A O 8
ATOM 13254 N N . ALA A 1 97 ? 0.826 -3.791 -4.824 1.00 0.00 97 ALA A N 8
ATOM 13255 C CA . 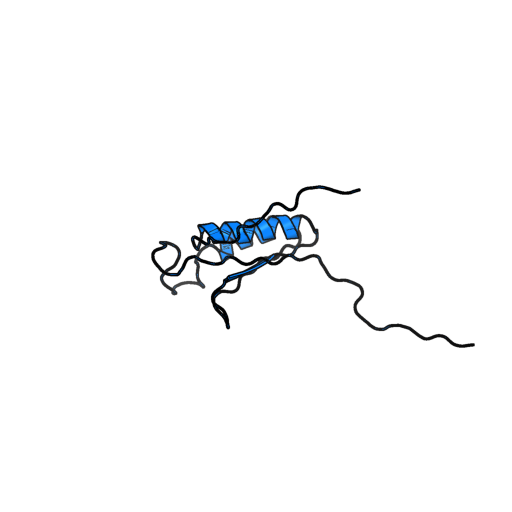ALA A 1 97 ? 0.407 -4.859 -3.932 1.00 0.00 97 ALA A CA 8
ATOM 13256 C C . ALA A 1 97 ? -0.276 -5.960 -4.746 1.00 0.00 97 ALA A C 8
ATOM 13257 O O . ALA A 1 97 ? 0.331 -6.991 -5.034 1.00 0.00 97 ALA A O 8
ATOM 13264 N N . GLY A 1 98 ? -1.528 -5.704 -5.094 1.00 0.00 98 GLY A N 8
ATOM 13265 C CA . GLY A 1 98 ? -2.300 -6.660 -5.869 1.00 0.00 98 GLY A CA 8
ATOM 13266 C C . GLY A 1 98 ? -3.769 -6.653 -5.444 1.00 0.00 98 GLY A C 8
ATOM 13267 O O . GLY A 1 98 ? -4.215 -7.541 -4.720 1.00 0.00 98 GLY A O 8
ATOM 13271 N N . GLY A 1 99 ? -4.482 -5.639 -5.912 1.00 0.00 99 GLY A N 8
ATOM 13272 C CA . GLY A 1 99 ? -5.893 -5.503 -5.589 1.00 0.00 99 GLY A CA 8
ATOM 13273 C C . GLY A 1 99 ? -6.767 -6.117 -6.685 1.00 0.00 99 GLY A C 8
ATOM 13274 O O . GLY A 1 99 ? -6.298 -6.361 -7.795 1.00 0.00 99 GLY A O 8
ATOM 13278 N N . ILE A 1 100 ? -8.024 -6.348 -6.334 1.00 0.00 100 ILE A N 8
ATOM 13279 C CA . ILE A 1 100 ? -8.968 -6.928 -7.273 1.00 0.00 100 ILE A CA 8
ATOM 13280 C C . ILE A 1 100 ? -9.975 -5.859 -7.704 1.00 0.00 100 ILE A C 8
ATOM 13281 O O . ILE A 1 100 ? -10.272 -4.939 -6.943 1.00 0.00 100 ILE A O 8
ATOM 13297 N N . GLY A 1 101 ? -10.471 -6.015 -8.922 1.00 0.00 101 GLY A N 8
ATOM 13298 C CA . GLY A 1 101 ? -11.438 -5.075 -9.463 1.00 0.00 101 GLY A CA 8
ATOM 13299 C C . GLY A 1 101 ? -10.896 -4.395 -10.722 1.00 0.00 101 GLY A C 8
ATOM 13300 O O . GLY A 1 101 ? -10.158 -5.006 -11.493 1.00 0.00 101 GLY A O 8
ATOM 13304 N N . GLU A 1 102 ? -11.284 -3.139 -10.891 1.00 0.00 102 GLU A N 8
ATOM 13305 C CA . GLU A 1 102 ? -10.847 -2.370 -12.043 1.00 0.00 102 GLU A CA 8
ATOM 13306 C C . GLU A 1 102 ? -10.247 -1.036 -11.594 1.00 0.00 102 GLU A C 8
ATOM 13307 O O . GLU A 1 102 ? -10.642 0.022 -12.082 1.00 0.00 102 GLU A O 8
ATOM 13319 N N . ARG A 1 103 ? -9.304 -1.129 -10.668 1.00 0.00 103 ARG A N 8
ATOM 13320 C CA . ARG A 1 103 ? -8.646 0.057 -10.148 1.00 0.00 103 ARG A CA 8
ATOM 13321 C C . ARG A 1 103 ? -9.666 0.979 -9.479 1.00 0.00 103 ARG A C 8
ATOM 13322 O O . ARG A 1 103 ? -10.714 1.272 -10.053 1.00 0.00 103 ARG A O 8
ATOM 13343 N N . PRO A 1 104 ? -9.316 1.423 -8.242 1.00 0.00 104 PRO A N 8
ATOM 13344 C CA . PRO A 1 104 ? -10.190 2.306 -7.488 1.00 0.00 104 PRO A CA 8
ATOM 13345 C C . PRO A 1 104 ? -10.146 3.729 -8.049 1.00 0.00 104 PRO A C 8
ATOM 13346 O O . PRO A 1 104 ? -9.080 4.228 -8.404 1.00 0.00 104 PRO A O 8
ATOM 13357 N N . GLN A 1 105 ? -11.319 4.343 -8.110 1.00 0.00 105 GLN A N 8
ATOM 13358 C CA . GLN A 1 105 ? -11.428 5.699 -8.621 1.00 0.00 105 GLN A CA 8
ATOM 13359 C C . GLN A 1 105 ? -11.844 6.656 -7.502 1.00 0.00 105 GLN A C 8
ATOM 13360 O O . GLN A 1 105 ? -12.500 6.250 -6.545 1.00 0.00 105 GLN A O 8
ATOM 13374 N N . PRO A 1 106 ? -11.433 7.943 -7.665 1.00 0.00 106 PRO A N 8
ATOM 13375 C CA . PRO A 1 106 ? -11.756 8.961 -6.680 1.00 0.00 106 PRO A CA 8
ATOM 13376 C C . PRO A 1 106 ? -13.224 9.379 -6.784 1.00 0.00 106 PRO A C 8
ATOM 13377 O O . PRO A 1 106 ? -13.826 9.283 -7.853 1.00 0.00 106 PRO A O 8
ATOM 13388 N N . SER A 1 107 ? -13.758 9.835 -5.661 1.00 0.00 107 SER A N 8
ATOM 13389 C CA . SER A 1 107 ? -15.144 10.268 -5.612 1.00 0.00 107 SER A CA 8
ATOM 13390 C C . SER A 1 107 ? -15.261 11.705 -6.125 1.00 0.00 107 SER A C 8
ATOM 13391 O O . SER A 1 107 ? -15.324 12.646 -5.336 1.00 0.00 107 SER A O 8
ATOM 13399 N N . GLY A 1 108 ? -15.286 11.828 -7.444 1.00 0.00 108 GLY A N 8
ATOM 13400 C CA . GLY A 1 108 ? -15.395 13.134 -8.072 1.00 0.00 108 GLY A CA 8
ATOM 13401 C C . GLY A 1 108 ? -14.786 13.120 -9.475 1.00 0.00 108 GLY A C 8
ATOM 13402 O O . GLY A 1 108 ? -14.229 12.111 -9.904 1.00 0.00 108 GLY A O 8
ATOM 13406 N N . PRO A 1 109 ? -14.916 14.282 -10.170 1.00 0.00 109 PRO A N 8
ATOM 13407 C CA . PRO A 1 109 ? -14.386 14.413 -11.516 1.00 0.00 109 PRO A CA 8
ATOM 13408 C C . PRO A 1 109 ? -12.862 14.557 -11.493 1.00 0.00 109 PRO A C 8
ATOM 13409 O O . PRO A 1 109 ? -12.275 14.814 -10.444 1.00 0.00 109 PRO A O 8
ATOM 13420 N N . SER A 1 110 ? -12.266 14.385 -12.664 1.00 0.00 110 SER A N 8
ATOM 13421 C CA . SER A 1 110 ? -10.823 14.493 -12.792 1.00 0.00 110 SER A CA 8
ATOM 13422 C C . SER A 1 110 ? -10.465 15.230 -14.084 1.00 0.00 110 SER A C 8
ATOM 13423 O O . SER A 1 110 ? -11.306 15.383 -14.968 1.00 0.00 110 SER A O 8
ATOM 13431 N N . SER A 1 111 ? -9.216 15.667 -14.152 1.00 0.00 111 SER A N 8
ATOM 13432 C CA . SER A 1 111 ? -8.737 16.385 -15.321 1.00 0.00 111 SER A CA 8
ATOM 13433 C C . SER A 1 111 ? -7.259 16.070 -15.558 1.00 0.00 111 SER A C 8
ATOM 13434 O O . SER A 1 111 ? -6.888 15.580 -16.623 1.00 0.00 111 SER A O 8
ATOM 13442 N N . GLY A 1 112 ? -6.454 16.366 -14.548 1.00 0.00 112 GLY A N 8
ATOM 13443 C CA . GLY A 1 112 ? -5.025 16.122 -14.633 1.00 0.00 112 GLY A CA 8
ATOM 13444 C C . GLY A 1 112 ? -4.314 16.574 -13.356 1.00 0.00 112 GLY A C 8
ATOM 13445 O O . GLY A 1 112 ? -3.174 16.186 -13.105 1.00 0.00 112 GLY A O 8
ATOM 13449 N N . GLY A 1 1 ? -18.980 50.224 23.385 1.00 0.00 1 GLY A N 9
ATOM 13450 C CA . GLY A 1 1 ? -18.825 49.287 22.286 1.00 0.00 1 GLY A CA 9
ATOM 13451 C C . GLY A 1 1 ? -18.663 47.856 22.803 1.00 0.00 1 GLY A C 9
ATOM 13452 O O . GLY A 1 1 ? -19.647 47.139 22.974 1.00 0.00 1 GLY A O 9
ATOM 13456 N N . SER A 1 2 ? -17.413 47.484 23.039 1.00 0.00 2 SER A N 9
ATOM 13457 C CA . SER A 1 2 ? -17.110 46.152 23.534 1.00 0.00 2 SER A CA 9
ATOM 13458 C C . SER A 1 2 ? -17.629 45.099 22.553 1.00 0.00 2 SER A C 9
ATOM 13459 O O . SER A 1 2 ? -18.836 44.888 22.443 1.00 0.00 2 SER A O 9
ATOM 13467 N N . SER A 1 3 ? -16.691 44.464 21.864 1.00 0.00 3 SER A N 9
ATOM 13468 C CA . SER A 1 3 ? -17.038 43.438 20.896 1.00 0.00 3 SER A CA 9
ATOM 13469 C C . SER A 1 3 ? -15.858 42.485 20.697 1.00 0.00 3 SER A C 9
ATOM 13470 O O . SER A 1 3 ? -14.702 42.892 20.805 1.00 0.00 3 SER A O 9
ATOM 13478 N N . GLY A 1 4 ? -16.190 41.235 20.411 1.00 0.00 4 GLY A N 9
ATOM 13479 C CA . GLY A 1 4 ? -15.172 40.221 20.196 1.00 0.00 4 GLY A CA 9
ATOM 13480 C C . GLY A 1 4 ? -15.807 38.863 19.886 1.00 0.00 4 GLY A C 9
ATOM 13481 O O . GLY A 1 4 ? -17.025 38.761 19.749 1.00 0.00 4 GLY A O 9
ATOM 13485 N N . SER A 1 5 ? -14.952 37.856 19.784 1.00 0.00 5 SER A N 9
ATOM 13486 C CA . SER A 1 5 ? -15.414 36.510 19.492 1.00 0.00 5 SER A CA 9
ATOM 13487 C C . SER A 1 5 ? -14.286 35.505 19.734 1.00 0.00 5 SER A C 9
ATOM 13488 O O . SER A 1 5 ? -13.116 35.881 19.786 1.00 0.00 5 SER A O 9
ATOM 13496 N N . SER A 1 6 ? -14.677 34.247 19.876 1.00 0.00 6 SER A N 9
ATOM 13497 C CA . SER A 1 6 ? -13.713 33.186 20.112 1.00 0.00 6 SER A CA 9
ATOM 13498 C C . SER A 1 6 ? -14.272 31.851 19.614 1.00 0.00 6 SER A C 9
ATOM 13499 O O . SER A 1 6 ? -15.470 31.731 19.364 1.00 0.00 6 SER A O 9
ATOM 13507 N N . GLY A 1 7 ? -13.377 30.883 19.485 1.00 0.00 7 GLY A N 9
ATOM 13508 C CA . GLY A 1 7 ? -13.766 29.562 19.021 1.00 0.00 7 GLY A CA 9
ATOM 13509 C C . GLY A 1 7 ? -12.612 28.568 19.168 1.00 0.00 7 GLY A C 9
ATOM 13510 O O . GLY A 1 7 ? -11.798 28.686 20.083 1.00 0.00 7 GLY A O 9
ATOM 13514 N N . ALA A 1 8 ? -12.578 27.610 18.253 1.00 0.00 8 ALA A N 9
ATOM 13515 C CA . ALA A 1 8 ? -11.538 26.596 18.269 1.00 0.00 8 ALA A CA 9
ATOM 13516 C C . ALA A 1 8 ? -10.378 27.047 17.378 1.00 0.00 8 ALA A C 9
ATOM 13517 O O . ALA A 1 8 ? -10.500 28.027 16.644 1.00 0.00 8 ALA A O 9
ATOM 13524 N N . ILE A 1 9 ? -9.281 26.311 17.471 1.00 0.00 9 ILE A N 9
ATOM 13525 C CA . ILE A 1 9 ? -8.101 26.623 16.682 1.00 0.00 9 ILE A CA 9
ATOM 13526 C C . ILE A 1 9 ? -8.394 26.353 15.205 1.00 0.00 9 ILE A C 9
ATOM 13527 O O . ILE A 1 9 ? -9.512 25.983 14.848 1.00 0.00 9 ILE A O 9
ATOM 13543 N N . TYR A 1 10 ? -7.371 26.549 14.386 1.00 0.00 10 TYR A N 9
ATOM 13544 C CA . TYR A 1 10 ? -7.505 26.332 12.956 1.00 0.00 10 TYR A CA 9
ATOM 13545 C C . TYR A 1 10 ? -6.258 25.654 12.385 1.00 0.00 10 TYR A C 9
ATOM 13546 O O . TYR A 1 10 ? -5.724 26.086 11.364 1.00 0.00 10 TYR A O 9
ATOM 13564 N N . VAL A 1 11 ? -5.829 24.603 13.069 1.00 0.00 11 VAL A N 9
ATOM 13565 C CA . VAL A 1 11 ? -4.654 23.862 12.643 1.00 0.00 11 VAL A CA 9
ATOM 13566 C C . VAL A 1 11 ? -4.902 22.365 12.840 1.00 0.00 11 VAL A C 9
ATOM 13567 O O . VAL A 1 11 ? -4.987 21.890 13.971 1.00 0.00 11 VAL A O 9
ATOM 13580 N N . ASP A 1 12 ? -5.011 21.663 11.721 1.00 0.00 12 ASP A N 9
ATOM 13581 C CA . ASP A 1 12 ? -5.247 20.230 11.757 1.00 0.00 12 ASP A CA 9
ATOM 13582 C C . ASP A 1 12 ? -4.860 19.620 10.408 1.00 0.00 12 ASP A C 9
ATOM 13583 O O . ASP A 1 12 ? -5.573 19.785 9.420 1.00 0.00 12 ASP A O 9
ATOM 13592 N N . LEU A 1 13 ? -3.730 18.928 10.410 1.00 0.00 13 LEU A N 9
ATOM 13593 C CA . LEU A 1 13 ? -3.239 18.293 9.199 1.00 0.00 13 LEU A CA 9
ATOM 13594 C C . LEU A 1 13 ? -4.369 17.487 8.557 1.00 0.00 13 LEU A C 9
ATOM 13595 O O . LEU A 1 13 ? -5.186 16.890 9.256 1.00 0.00 13 LEU A O 9
ATOM 13611 N N . PRO A 1 14 ? -4.381 17.497 7.197 1.00 0.00 14 PRO A N 9
ATOM 13612 C CA . PRO A 1 14 ? -5.398 16.775 6.452 1.00 0.00 14 PRO A CA 9
ATOM 13613 C C . PRO A 1 14 ? -5.128 15.269 6.473 1.00 0.00 14 PRO A C 9
ATOM 13614 O O . PRO A 1 14 ? -3.996 14.841 6.695 1.00 0.00 14 PRO A O 9
ATOM 13625 N N . ASN A 1 15 ? -6.186 14.507 6.239 1.00 0.00 15 ASN A N 9
ATOM 13626 C CA . ASN A 1 15 ? -6.077 13.058 6.229 1.00 0.00 15 ASN A CA 9
ATOM 13627 C C . ASN A 1 15 ? -7.166 12.475 5.326 1.00 0.00 15 ASN A C 9
ATOM 13628 O O . ASN A 1 15 ? -8.257 13.035 5.223 1.00 0.00 15 ASN A O 9
ATOM 13639 N N . ARG A 1 16 ? -6.833 11.359 4.695 1.00 0.00 16 ARG A N 9
ATOM 13640 C CA . ARG A 1 16 ? -7.769 10.694 3.805 1.00 0.00 16 ARG A CA 9
ATOM 13641 C C . ARG A 1 16 ? -7.609 9.176 3.903 1.00 0.00 16 ARG A C 9
ATOM 13642 O O . ARG A 1 16 ? -6.533 8.643 3.636 1.00 0.00 16 ARG A O 9
ATOM 13663 N N . GLN A 1 17 ? -8.695 8.522 4.288 1.00 0.00 17 GLN A N 9
ATOM 13664 C CA . GLN A 1 17 ? -8.688 7.076 4.425 1.00 0.00 17 GLN A CA 9
ATOM 13665 C C . GLN A 1 17 ? -9.511 6.433 3.307 1.00 0.00 17 GLN A C 9
ATOM 13666 O O . GLN A 1 17 ? -10.545 6.965 2.907 1.00 0.00 17 GLN A O 9
ATOM 13680 N N . LEU A 1 18 ? -9.020 5.297 2.833 1.00 0.00 18 LEU A N 9
ATOM 13681 C CA . LEU A 1 18 ? -9.696 4.576 1.768 1.00 0.00 18 LEU A CA 9
ATOM 13682 C C . LEU A 1 18 ? -9.733 3.085 2.111 1.00 0.00 18 LEU A C 9
ATOM 13683 O O . LEU A 1 18 ? -9.121 2.654 3.086 1.00 0.00 18 LEU A O 9
ATOM 13699 N N . LYS A 1 19 ? -10.458 2.340 1.290 1.00 0.00 19 LYS A N 9
ATOM 13700 C CA . LYS A 1 19 ? -10.583 0.907 1.494 1.00 0.00 19 LYS A CA 9
ATOM 13701 C C . LYS A 1 19 ? -10.362 0.185 0.163 1.00 0.00 19 LYS A C 9
ATOM 13702 O O . LYS A 1 19 ? -10.906 0.588 -0.864 1.00 0.00 19 LYS A O 9
ATOM 13721 N N . VAL A 1 20 ? -9.563 -0.870 0.224 1.00 0.00 20 VAL A N 9
ATOM 13722 C CA . VAL A 1 20 ? -9.263 -1.651 -0.964 1.00 0.00 20 VAL A CA 9
ATOM 13723 C C . VAL A 1 20 ? -9.535 -3.129 -0.678 1.00 0.00 20 VAL A C 9
ATOM 13724 O O . VAL A 1 20 ? -8.806 -3.763 0.082 1.00 0.00 20 VAL A O 9
ATOM 13737 N N . LYS A 1 21 ? -10.588 -3.636 -1.304 1.00 0.00 21 LYS A N 9
ATOM 13738 C CA . LYS A 1 21 ? -10.966 -5.028 -1.127 1.00 0.00 21 LYS A CA 9
ATOM 13739 C C . LYS A 1 21 ? -9.995 -5.918 -1.905 1.00 0.00 21 LYS A C 9
ATOM 13740 O O . LYS A 1 21 ? -10.255 -6.268 -3.055 1.00 0.00 21 LYS A O 9
ATOM 13759 N N . VAL A 1 22 ? -8.898 -6.260 -1.246 1.00 0.00 22 VAL A N 9
ATOM 13760 C CA . VAL A 1 22 ? -7.887 -7.103 -1.862 1.00 0.00 22 VAL A CA 9
ATOM 13761 C C . VAL A 1 22 ? -8.458 -8.506 -2.071 1.00 0.00 22 VAL A C 9
ATOM 13762 O O . VAL A 1 22 ? -9.645 -8.738 -1.843 1.00 0.00 22 VAL A O 9
ATOM 13775 N N . ALA A 1 23 ? -7.587 -9.407 -2.502 1.00 0.00 23 ALA A N 9
ATOM 13776 C CA . ALA A 1 23 ? -7.990 -10.782 -2.744 1.00 0.00 23 ALA A CA 9
ATOM 13777 C C . ALA A 1 23 ? -7.104 -11.721 -1.923 1.00 0.00 23 ALA A C 9
ATOM 13778 O O . ALA A 1 23 ? -7.605 -12.516 -1.128 1.00 0.00 23 ALA A O 9
ATOM 13785 N N . ASP A 1 24 ? -5.804 -11.598 -2.142 1.00 0.00 24 ASP A N 9
ATOM 13786 C CA . ASP A 1 24 ? -4.843 -12.425 -1.432 1.00 0.00 24 ASP A CA 9
ATOM 13787 C C . ASP A 1 24 ? -4.867 -12.065 0.055 1.00 0.00 24 ASP A C 9
ATOM 13788 O O . ASP A 1 24 ? -4.555 -10.936 0.429 1.00 0.00 24 ASP A O 9
ATOM 13797 N N . ARG A 1 25 ? -5.242 -13.046 0.863 1.00 0.00 25 ARG A N 9
ATOM 13798 C CA . ARG A 1 25 ? -5.311 -12.847 2.300 1.00 0.00 25 ARG A CA 9
ATOM 13799 C C . ARG A 1 25 ? -3.943 -13.102 2.938 1.00 0.00 25 ARG A C 9
ATOM 13800 O O . ARG A 1 25 ? -3.406 -14.204 2.842 1.00 0.00 25 ARG A O 9
ATOM 13821 N N . ARG A 1 26 ? -3.420 -12.064 3.574 1.00 0.00 26 ARG A N 9
ATOM 13822 C CA . ARG A 1 26 ? -2.126 -12.162 4.227 1.00 0.00 26 ARG A CA 9
ATOM 13823 C C . ARG A 1 26 ? -1.014 -12.301 3.184 1.00 0.00 26 ARG A C 9
ATOM 13824 O O . ARG A 1 26 ? -1.285 -12.574 2.016 1.00 0.00 26 ARG A O 9
ATOM 13845 N N . VAL A 1 27 ? 0.213 -12.106 3.645 1.00 0.00 27 VAL A N 9
ATOM 13846 C CA . VAL A 1 27 ? 1.366 -12.206 2.766 1.00 0.00 27 VAL A CA 9
ATOM 13847 C C . VAL A 1 27 ? 1.308 -13.531 2.005 1.00 0.00 27 VAL A C 9
ATOM 13848 O O . VAL A 1 27 ? 1.241 -14.598 2.613 1.00 0.00 27 VAL A O 9
ATOM 13861 N N . ILE A 1 28 ? 1.337 -13.420 0.685 1.00 0.00 28 ILE A N 9
ATOM 13862 C CA . ILE A 1 28 ? 1.289 -14.597 -0.166 1.00 0.00 28 ILE A CA 9
ATOM 13863 C C . ILE A 1 28 ? 2.242 -15.659 0.385 1.00 0.00 28 ILE A C 9
ATOM 13864 O O . ILE A 1 28 ? 3.436 -15.406 0.539 1.00 0.00 28 ILE A O 9
ATOM 13880 N N . SER A 1 29 ? 1.679 -16.825 0.666 1.00 0.00 29 SER A N 9
ATOM 13881 C CA . SER A 1 29 ? 2.465 -17.926 1.197 1.00 0.00 29 SER A CA 9
ATOM 13882 C C . SER A 1 29 ? 3.189 -17.487 2.471 1.00 0.00 29 SER A C 9
ATOM 13883 O O . SER A 1 29 ? 4.232 -16.837 2.404 1.00 0.00 29 SER A O 9
ATOM 13891 N N . THR A 1 30 ? 2.608 -17.858 3.602 1.00 0.00 30 THR A N 9
ATOM 13892 C CA . THR A 1 30 ? 3.185 -17.510 4.889 1.00 0.00 30 THR A CA 9
ATOM 13893 C C . THR A 1 30 ? 4.421 -18.367 5.169 1.00 0.00 30 THR A C 9
ATOM 13894 O O . THR A 1 30 ? 5.515 -17.840 5.363 1.00 0.00 30 THR A O 9
ATOM 13905 N N . THR A 1 31 ? 4.205 -19.674 5.181 1.00 0.00 31 THR A N 9
ATOM 13906 C CA . THR A 1 31 ? 5.288 -20.609 5.434 1.00 0.00 31 THR A CA 9
ATOM 13907 C C . THR A 1 31 ? 6.090 -20.855 4.154 1.00 0.00 31 THR A C 9
ATOM 13908 O O . THR A 1 31 ? 6.228 -21.995 3.713 1.00 0.00 31 THR A O 9
ATOM 13919 N N . ASP A 1 32 ? 6.598 -19.767 3.594 1.00 0.00 32 ASP A N 9
ATOM 13920 C CA . ASP A 1 32 ? 7.383 -19.849 2.374 1.00 0.00 32 ASP A CA 9
ATOM 13921 C C . ASP A 1 32 ? 8.127 -18.530 2.161 1.00 0.00 32 ASP A C 9
ATOM 13922 O O . ASP A 1 32 ? 7.672 -17.477 2.606 1.00 0.00 32 ASP A O 9
ATOM 13931 N N . ALA A 1 33 ? 9.261 -18.630 1.482 1.00 0.00 33 ALA A N 9
ATOM 13932 C CA . ALA A 1 33 ? 10.073 -17.458 1.205 1.00 0.00 33 ALA A CA 9
ATOM 13933 C C . ALA A 1 33 ? 10.362 -16.722 2.515 1.00 0.00 33 ALA A C 9
ATOM 13934 O O . ALA A 1 33 ? 9.865 -17.109 3.572 1.00 0.00 33 ALA A O 9
ATOM 13941 N N . GLU A 1 34 ? 11.165 -15.674 2.403 1.00 0.00 34 GLU A N 9
ATOM 13942 C CA . GLU A 1 34 ? 11.526 -14.880 3.566 1.00 0.00 34 GLU A CA 9
ATOM 13943 C C . GLU A 1 34 ? 11.652 -13.404 3.183 1.00 0.00 34 GLU A C 9
ATOM 13944 O O . GLU A 1 34 ? 12.759 -12.888 3.041 1.00 0.00 34 GLU A O 9
ATOM 13956 N N . ARG A 1 35 ? 10.501 -12.767 3.026 1.00 0.00 35 ARG A N 9
ATOM 13957 C CA . ARG A 1 35 ? 10.467 -11.361 2.662 1.00 0.00 35 ARG A CA 9
ATOM 13958 C C . ARG A 1 35 ? 11.102 -11.153 1.285 1.00 0.00 35 ARG A C 9
ATOM 13959 O O . ARG A 1 35 ? 11.640 -12.091 0.698 1.00 0.00 35 ARG A O 9
ATOM 13980 N N . GLN A 1 36 ? 11.017 -9.920 0.810 1.00 0.00 36 GLN A N 9
ATOM 13981 C CA . GLN A 1 36 ? 11.576 -9.578 -0.487 1.00 0.00 36 GLN A CA 9
ATOM 13982 C C . GLN A 1 36 ? 10.897 -10.393 -1.590 1.00 0.00 36 GLN A C 9
ATOM 13983 O O . GLN A 1 36 ? 10.419 -11.499 -1.344 1.00 0.00 36 GLN A O 9
ATOM 13997 N N . ALA A 1 37 ? 10.876 -9.814 -2.782 1.00 0.00 37 ALA A N 9
ATOM 13998 C CA . ALA A 1 37 ? 10.263 -10.473 -3.923 1.00 0.00 37 ALA A CA 9
ATOM 13999 C C . ALA A 1 37 ? 10.593 -9.691 -5.195 1.00 0.00 37 ALA A C 9
ATOM 14000 O O . ALA A 1 37 ? 10.784 -8.476 -5.150 1.00 0.00 37 ALA A O 9
ATOM 14007 N N . VAL A 1 38 ? 10.651 -10.419 -6.301 1.00 0.00 38 VAL A N 9
ATOM 14008 C CA . VAL A 1 38 ? 10.954 -9.808 -7.584 1.00 0.00 38 VAL A CA 9
ATOM 14009 C C . VAL A 1 38 ? 10.228 -8.466 -7.690 1.00 0.00 38 VAL A C 9
ATOM 14010 O O . VAL A 1 38 ? 10.812 -7.472 -8.118 1.00 0.00 38 VAL A O 9
ATOM 14023 N N . THR A 1 39 ? 8.964 -8.480 -7.292 1.00 0.00 39 THR A N 9
ATOM 14024 C CA . THR A 1 39 ? 8.152 -7.276 -7.337 1.00 0.00 39 THR A CA 9
ATOM 14025 C C . THR A 1 39 ? 7.099 -7.301 -6.226 1.00 0.00 39 THR A C 9
ATOM 14026 O O . THR A 1 39 ? 6.733 -8.369 -5.737 1.00 0.00 39 THR A O 9
ATOM 14037 N N . PRO A 1 40 ? 6.630 -6.081 -5.852 1.00 0.00 40 PRO A N 9
ATOM 14038 C CA . PRO A 1 40 ? 7.116 -4.866 -6.483 1.00 0.00 40 PRO A CA 9
ATOM 14039 C C . PRO A 1 40 ? 8.521 -4.516 -5.988 1.00 0.00 40 PRO A C 9
ATOM 14040 O O . PRO A 1 40 ? 8.848 -4.744 -4.824 1.00 0.00 40 PRO A O 9
ATOM 14051 N N . PRO A 1 41 ? 9.335 -3.953 -6.920 1.00 0.00 41 PRO A N 9
ATOM 14052 C CA . PRO A 1 41 ? 10.697 -3.569 -6.591 1.00 0.00 41 PRO A CA 9
ATOM 14053 C C . PRO A 1 41 ? 10.719 -2.291 -5.750 1.00 0.00 41 PRO A C 9
ATOM 14054 O O . PRO A 1 41 ? 10.554 -1.193 -6.279 1.00 0.00 41 PRO A O 9
ATOM 14065 N N . GLY A 1 42 ? 10.923 -2.476 -4.454 1.00 0.00 42 GLY A N 9
ATOM 14066 C CA . GLY A 1 42 ? 10.968 -1.352 -3.535 1.00 0.00 42 GLY A CA 9
ATOM 14067 C C . GLY A 1 42 ? 9.602 -0.669 -3.438 1.00 0.00 42 GLY A C 9
ATOM 14068 O O . GLY A 1 42 ? 9.467 0.507 -3.774 1.00 0.00 42 GLY A O 9
ATOM 14072 N N . LEU A 1 43 ? 8.625 -1.434 -2.976 1.00 0.00 43 LEU A N 9
ATOM 14073 C CA . LEU A 1 43 ? 7.275 -0.917 -2.830 1.00 0.00 43 LEU A CA 9
ATOM 14074 C C . LEU A 1 43 ? 7.317 0.391 -2.038 1.00 0.00 43 LEU A C 9
ATOM 14075 O O . LEU A 1 43 ? 6.958 1.447 -2.558 1.00 0.00 43 LEU A O 9
ATOM 14091 N N . GLN A 1 44 ? 7.759 0.280 -0.794 1.00 0.00 44 GLN A N 9
ATOM 14092 C CA . GLN A 1 44 ? 7.854 1.441 0.074 1.00 0.00 44 GLN A CA 9
ATOM 14093 C C . GLN A 1 44 ? 8.780 2.491 -0.543 1.00 0.00 44 GLN A C 9
ATOM 14094 O O . GLN A 1 44 ? 8.570 3.690 -0.366 1.00 0.00 44 GLN A O 9
ATOM 14108 N N . GLU A 1 45 ? 9.786 2.002 -1.253 1.00 0.00 45 GLU A N 9
ATOM 14109 C CA . GLU A 1 45 ? 10.746 2.883 -1.896 1.00 0.00 45 GLU A CA 9
ATOM 14110 C C . GLU A 1 45 ? 10.034 3.816 -2.878 1.00 0.00 45 GLU A C 9
ATOM 14111 O O . GLU A 1 45 ? 10.378 4.992 -2.982 1.00 0.00 45 GLU A O 9
ATOM 14123 N N . ALA A 1 46 ? 9.055 3.256 -3.573 1.00 0.00 46 ALA A N 9
ATOM 14124 C CA . ALA A 1 46 ? 8.293 4.023 -4.543 1.00 0.00 46 ALA A CA 9
ATOM 14125 C C . ALA A 1 46 ? 7.500 5.111 -3.816 1.00 0.00 46 ALA A C 9
ATOM 14126 O O . ALA A 1 46 ? 7.769 6.299 -3.987 1.00 0.00 46 ALA A O 9
ATOM 14133 N N . ILE A 1 47 ? 6.538 4.667 -3.021 1.00 0.00 47 ILE A N 9
ATOM 14134 C CA . ILE A 1 47 ? 5.704 5.587 -2.268 1.00 0.00 47 ILE A CA 9
ATOM 14135 C C . ILE A 1 47 ? 6.596 6.564 -1.498 1.00 0.00 47 ILE A C 9
ATOM 14136 O O . ILE A 1 47 ? 6.307 7.758 -1.437 1.00 0.00 47 ILE A O 9
ATOM 14152 N N . ASN A 1 48 ? 7.663 6.020 -0.931 1.00 0.00 48 ASN A N 9
ATOM 14153 C CA . ASN A 1 48 ? 8.599 6.828 -0.168 1.00 0.00 48 ASN A CA 9
ATOM 14154 C C . ASN A 1 48 ? 9.042 8.023 -1.015 1.00 0.00 48 ASN A C 9
ATOM 14155 O O . ASN A 1 48 ? 9.093 9.150 -0.525 1.00 0.00 48 ASN A O 9
ATOM 14166 N N . ASP A 1 49 ? 9.351 7.735 -2.271 1.00 0.00 49 ASP A N 9
ATOM 14167 C CA . ASP A 1 49 ? 9.788 8.772 -3.190 1.00 0.00 49 ASP A CA 9
ATOM 14168 C C . ASP A 1 49 ? 8.665 9.796 -3.368 1.00 0.00 49 ASP A C 9
ATOM 14169 O O . ASP A 1 49 ? 8.920 10.998 -3.433 1.00 0.00 49 ASP A O 9
ATOM 14178 N N . LEU A 1 50 ? 7.446 9.283 -3.442 1.00 0.00 50 LEU A N 9
ATOM 14179 C CA . LEU A 1 50 ? 6.283 10.137 -3.612 1.00 0.00 50 LEU A CA 9
ATOM 14180 C C . LEU A 1 50 ? 5.993 10.864 -2.297 1.00 0.00 50 LEU A C 9
ATOM 14181 O O . LEU A 1 50 ? 5.322 11.895 -2.288 1.00 0.00 50 LEU A O 9
ATOM 14197 N N . VAL A 1 51 ? 6.514 10.298 -1.218 1.00 0.00 51 VAL A N 9
ATOM 14198 C CA . VAL A 1 51 ? 6.320 10.880 0.100 1.00 0.00 51 VAL A CA 9
ATOM 14199 C C . VAL A 1 51 ? 7.271 12.065 0.274 1.00 0.00 51 VAL A C 9
ATOM 14200 O O . VAL A 1 51 ? 6.989 12.984 1.042 1.00 0.00 51 VAL A O 9
ATOM 14213 N N . LYS A 1 52 ? 8.379 12.006 -0.451 1.00 0.00 52 LYS A N 9
ATOM 14214 C CA . LYS A 1 52 ? 9.373 13.064 -0.386 1.00 0.00 52 LYS A CA 9
ATOM 14215 C C . LYS A 1 52 ? 9.063 14.116 -1.452 1.00 0.00 52 LYS A C 9
ATOM 14216 O O . LYS A 1 52 ? 9.300 15.305 -1.243 1.00 0.00 52 LYS A O 9
ATOM 14235 N N . LYS A 1 53 ? 8.537 13.641 -2.571 1.00 0.00 53 LYS A N 9
ATOM 14236 C CA . LYS A 1 53 ? 8.192 14.527 -3.670 1.00 0.00 53 LYS A CA 9
ATOM 14237 C C . LYS A 1 53 ? 7.056 15.454 -3.235 1.00 0.00 53 LYS A C 9
ATOM 14238 O O . LYS A 1 53 ? 6.767 16.445 -3.904 1.00 0.00 53 LYS A O 9
ATOM 14257 N N . TYR A 1 54 ? 6.442 15.101 -2.115 1.00 0.00 54 TYR A N 9
ATOM 14258 C CA . TYR A 1 54 ? 5.344 15.890 -1.582 1.00 0.00 54 TYR A CA 9
ATOM 14259 C C . TYR A 1 54 ? 5.770 16.638 -0.317 1.00 0.00 54 TYR A C 9
ATOM 14260 O O . TYR A 1 54 ? 6.841 16.380 0.230 1.00 0.00 54 TYR A O 9
ATOM 14278 N N . THR A 1 55 ? 4.910 17.550 0.110 1.00 0.00 55 THR A N 9
ATOM 14279 C CA . THR A 1 55 ? 5.184 18.338 1.300 1.00 0.00 55 THR A CA 9
ATOM 14280 C C . THR A 1 55 ? 4.627 17.639 2.542 1.00 0.00 55 THR A C 9
ATOM 14281 O O . THR A 1 55 ? 3.419 17.439 2.657 1.00 0.00 55 THR A O 9
ATOM 14292 N N . LEU A 1 56 ? 5.536 17.286 3.439 1.00 0.00 56 LEU A N 9
ATOM 14293 C CA . LEU A 1 56 ? 5.151 16.613 4.669 1.00 0.00 56 LEU A CA 9
ATOM 14294 C C . LEU A 1 56 ? 4.091 15.555 4.356 1.00 0.00 56 LEU A C 9
ATOM 14295 O O . LEU A 1 56 ? 2.959 15.646 4.828 1.00 0.00 56 LEU A O 9
ATOM 14311 N N . ALA A 1 57 ? 4.496 14.575 3.561 1.00 0.00 57 ALA A N 9
ATOM 14312 C CA . ALA A 1 57 ? 3.596 13.500 3.180 1.00 0.00 57 ALA A CA 9
ATOM 14313 C C . ALA A 1 57 ? 3.951 12.239 3.970 1.00 0.00 57 ALA A C 9
ATOM 14314 O O . ALA A 1 57 ? 5.043 12.138 4.526 1.00 0.00 57 ALA A O 9
ATOM 14321 N N . ARG A 1 58 ? 3.007 11.309 3.993 1.00 0.00 58 ARG A N 9
ATOM 14322 C CA . ARG A 1 58 ? 3.206 10.058 4.705 1.00 0.00 58 ARG A CA 9
ATOM 14323 C C . ARG A 1 58 ? 2.131 9.045 4.309 1.00 0.00 58 ARG A C 9
ATOM 14324 O O . ARG A 1 58 ? 0.939 9.341 4.376 1.00 0.00 58 ARG A O 9
ATOM 14345 N N . ALA A 1 59 ? 2.591 7.870 3.904 1.00 0.00 59 ALA A N 9
ATOM 14346 C CA . ALA A 1 59 ? 1.683 6.811 3.497 1.00 0.00 59 ALA A CA 9
ATOM 14347 C C . ALA A 1 59 ? 2.041 5.524 4.243 1.00 0.00 59 ALA A C 9
ATOM 14348 O O . ALA A 1 59 ? 3.212 5.267 4.520 1.00 0.00 59 ALA A O 9
ATOM 14355 N N . PHE A 1 60 ? 1.011 4.748 4.547 1.00 0.00 60 PHE A N 9
ATOM 14356 C CA . PHE A 1 60 ? 1.202 3.494 5.256 1.00 0.00 60 PHE A CA 9
ATOM 14357 C C . PHE A 1 60 ? 0.157 2.460 4.831 1.00 0.00 60 PHE A C 9
ATOM 14358 O O . PHE A 1 60 ? -0.622 2.701 3.910 1.00 0.00 60 PHE A O 9
ATOM 14375 N N . VAL A 1 61 ? 0.176 1.329 5.521 1.00 0.00 61 VAL A N 9
ATOM 14376 C CA . VAL A 1 61 ? -0.760 0.257 5.227 1.00 0.00 61 VAL A CA 9
ATOM 14377 C C . VAL A 1 61 ? -0.914 -0.633 6.462 1.00 0.00 61 VAL A C 9
ATOM 14378 O O . VAL A 1 61 ? 0.036 -0.816 7.222 1.00 0.00 61 VAL A O 9
ATOM 14391 N N . ARG A 1 62 ? -2.118 -1.162 6.623 1.00 0.00 62 ARG A N 9
ATOM 14392 C CA . ARG A 1 62 ? -2.409 -2.028 7.753 1.00 0.00 62 ARG A CA 9
ATOM 14393 C C . ARG A 1 62 ? -3.524 -3.013 7.394 1.00 0.00 62 ARG A C 9
ATOM 14394 O O . ARG A 1 62 ? -4.634 -2.604 7.060 1.00 0.00 62 ARG A O 9
ATOM 14415 N N . PRO A 1 63 ? -3.179 -4.326 7.477 1.00 0.00 63 PRO A N 9
ATOM 14416 C CA . PRO A 1 63 ? -4.138 -5.372 7.164 1.00 0.00 63 PRO A CA 9
ATOM 14417 C C . PRO A 1 63 ? -5.161 -5.533 8.291 1.00 0.00 63 PRO A C 9
ATOM 14418 O O . PRO A 1 63 ? -4.892 -5.169 9.435 1.00 0.00 63 PRO A O 9
ATOM 14429 N N . SER A 1 64 ? -6.312 -6.079 7.928 1.00 0.00 64 SER A N 9
ATOM 14430 C CA . SER A 1 64 ? -7.376 -6.292 8.894 1.00 0.00 64 SER A CA 9
ATOM 14431 C C . SER A 1 64 ? -7.278 -7.703 9.478 1.00 0.00 64 SER A C 9
ATOM 14432 O O . SER A 1 64 ? -6.232 -8.344 9.389 1.00 0.00 64 SER A O 9
ATOM 14440 N N . GLY A 1 65 ? -8.381 -8.146 10.063 1.00 0.00 65 GLY A N 9
ATOM 14441 C CA . GLY A 1 65 ? -8.432 -9.469 10.662 1.00 0.00 65 GLY A CA 9
ATOM 14442 C C . GLY A 1 65 ? -9.733 -10.186 10.297 1.00 0.00 65 GLY A C 9
ATOM 14443 O O . GLY A 1 65 ? -9.707 -11.285 9.747 1.00 0.00 65 GLY A O 9
ATOM 14447 N N . THR A 1 66 ? -10.841 -9.533 10.618 1.00 0.00 66 THR A N 9
ATOM 14448 C CA . THR A 1 66 ? -12.150 -10.095 10.331 1.00 0.00 66 THR A CA 9
ATOM 14449 C C . THR A 1 66 ? -12.444 -10.024 8.831 1.00 0.00 66 THR A C 9
ATOM 14450 O O . THR A 1 66 ? -12.899 -11.000 8.238 1.00 0.00 66 THR A O 9
ATOM 14461 N N . GLU A 1 67 ? -12.170 -8.860 8.262 1.00 0.00 67 GLU A N 9
ATOM 14462 C CA . GLU A 1 67 ? -12.399 -8.649 6.842 1.00 0.00 67 GLU A CA 9
ATOM 14463 C C . GLU A 1 67 ? -11.092 -8.810 6.064 1.00 0.00 67 GLU A C 9
ATOM 14464 O O . GLU A 1 67 ? -10.026 -8.960 6.659 1.00 0.00 67 GLU A O 9
ATOM 14476 N N . ASP A 1 68 ? -11.217 -8.773 4.746 1.00 0.00 68 ASP A N 9
ATOM 14477 C CA . ASP A 1 68 ? -10.058 -8.913 3.880 1.00 0.00 68 ASP A CA 9
ATOM 14478 C C . ASP A 1 68 ? -9.854 -7.616 3.095 1.00 0.00 68 ASP A C 9
ATOM 14479 O O . ASP A 1 68 ? -9.993 -7.596 1.873 1.00 0.00 68 ASP A O 9
ATOM 14488 N N . ILE A 1 69 ? -9.527 -6.563 3.830 1.00 0.00 69 ILE A N 9
ATOM 14489 C CA . ILE A 1 69 ? -9.301 -5.264 3.218 1.00 0.00 69 ILE A CA 9
ATOM 14490 C C . ILE A 1 69 ? -7.963 -4.702 3.702 1.00 0.00 69 ILE A C 9
ATOM 14491 O O . ILE A 1 69 ? -7.507 -5.031 4.796 1.00 0.00 69 ILE A O 9
ATOM 14507 N N . VAL A 1 70 ? -7.372 -3.864 2.864 1.00 0.00 70 VAL A N 9
ATOM 14508 C CA . VAL A 1 70 ? -6.095 -3.253 3.193 1.00 0.00 70 VAL A CA 9
ATOM 14509 C C . VAL A 1 70 ? -6.308 -1.769 3.500 1.00 0.00 70 VAL A C 9
ATOM 14510 O O . VAL A 1 70 ? -6.339 -0.942 2.590 1.00 0.00 70 VAL A O 9
ATOM 14523 N N . ARG A 1 71 ? -6.451 -1.478 4.784 1.00 0.00 71 ARG A N 9
ATOM 14524 C CA . ARG A 1 71 ? -6.660 -0.108 5.222 1.00 0.00 71 ARG A CA 9
ATOM 14525 C C . ARG A 1 71 ? -5.577 0.805 4.646 1.00 0.00 71 ARG A C 9
ATOM 14526 O O . ARG A 1 71 ? -4.395 0.636 4.942 1.00 0.00 71 ARG A O 9
ATOM 14547 N N . VAL A 1 72 ? -6.018 1.753 3.832 1.00 0.00 72 VAL A N 9
ATOM 14548 C CA . VAL A 1 72 ? -5.101 2.693 3.211 1.00 0.00 72 VAL A CA 9
ATOM 14549 C C . VAL A 1 72 ? -5.075 3.988 4.026 1.00 0.00 72 VAL A C 9
ATOM 14550 O O . VAL A 1 72 ? -6.106 4.425 4.536 1.00 0.00 72 VAL A O 9
ATOM 14563 N N . TYR A 1 73 ? -3.887 4.565 4.122 1.00 0.00 73 TYR A N 9
ATOM 14564 C CA . TYR A 1 73 ? -3.713 5.801 4.867 1.00 0.00 73 TYR A CA 9
ATOM 14565 C C . TYR A 1 73 ? -2.695 6.715 4.182 1.00 0.00 73 TYR A C 9
ATOM 14566 O O . TYR A 1 73 ? -1.582 6.290 3.875 1.00 0.00 73 TYR A O 9
ATOM 14584 N N . ALA A 1 74 ? -3.112 7.954 3.963 1.00 0.00 74 ALA A N 9
ATOM 14585 C CA . ALA A 1 74 ? -2.250 8.931 3.321 1.00 0.00 74 ALA A CA 9
ATOM 14586 C C . ALA A 1 74 ? -2.486 10.305 3.951 1.00 0.00 74 ALA A C 9
ATOM 14587 O O . ALA A 1 74 ? -3.616 10.647 4.298 1.00 0.00 74 ALA A O 9
ATOM 14594 N N . GLU A 1 75 ? -1.402 11.056 4.080 1.00 0.00 75 GLU A N 9
ATOM 14595 C CA . GLU A 1 75 ? -1.477 12.385 4.663 1.00 0.00 75 GLU A CA 9
ATOM 14596 C C . GLU A 1 75 ? -0.456 13.312 4.001 1.00 0.00 75 GLU A C 9
ATOM 14597 O O . GLU A 1 75 ? 0.549 12.852 3.463 1.00 0.00 75 GLU A O 9
ATOM 14609 N N . ALA A 1 76 ? -0.749 14.603 4.063 1.00 0.00 76 ALA A N 9
ATOM 14610 C CA . ALA A 1 76 ? 0.131 15.600 3.477 1.00 0.00 76 ALA A CA 9
ATOM 14611 C C . ALA A 1 76 ? -0.021 16.919 4.237 1.00 0.00 76 ALA A C 9
ATOM 14612 O O . ALA A 1 76 ? -0.710 16.977 5.255 1.00 0.00 76 ALA A O 9
ATOM 14619 N N . ASN A 1 77 ? 0.632 17.945 3.713 1.00 0.00 77 ASN A N 9
ATOM 14620 C CA . ASN A 1 77 ? 0.578 19.260 4.330 1.00 0.00 77 ASN A CA 9
ATOM 14621 C C . ASN A 1 77 ? -0.620 20.031 3.772 1.00 0.00 77 ASN A C 9
ATOM 14622 O O . ASN A 1 77 ? -1.015 21.056 4.325 1.00 0.00 77 ASN A O 9
ATOM 14633 N N . SER A 1 78 ? -1.166 19.507 2.685 1.00 0.00 78 SER A N 9
ATOM 14634 C CA . SER A 1 78 ? -2.312 20.133 2.046 1.00 0.00 78 SER A CA 9
ATOM 14635 C C . SER A 1 78 ? -3.396 19.088 1.776 1.00 0.00 78 SER A C 9
ATOM 14636 O O . SER A 1 78 ? -3.093 17.957 1.401 1.00 0.00 78 SER A O 9
ATOM 14644 N N . GLN A 1 79 ? -4.638 19.505 1.978 1.00 0.00 79 GLN A N 9
ATOM 14645 C CA . GLN A 1 79 ? -5.769 18.619 1.761 1.00 0.00 79 GLN A CA 9
ATOM 14646 C C . GLN A 1 79 ? -5.831 18.186 0.295 1.00 0.00 79 GLN A C 9
ATOM 14647 O O . GLN A 1 79 ? -6.400 17.144 -0.026 1.00 0.00 79 GLN A O 9
ATOM 14661 N N . GLU A 1 80 ? -5.237 19.010 -0.557 1.00 0.00 80 GLU A N 9
ATOM 14662 C CA . GLU A 1 80 ? -5.218 18.726 -1.982 1.00 0.00 80 GLU A CA 9
ATOM 14663 C C . GLU A 1 80 ? -4.256 17.574 -2.281 1.00 0.00 80 GLU A C 9
ATOM 14664 O O . GLU A 1 80 ? -4.463 16.817 -3.228 1.00 0.00 80 GLU A O 9
ATOM 14676 N N . SER A 1 81 ? -3.225 17.477 -1.454 1.00 0.00 81 SER A N 9
ATOM 14677 C CA . SER A 1 81 ? -2.230 16.430 -1.618 1.00 0.00 81 SER A CA 9
ATOM 14678 C C . SER A 1 81 ? -2.679 15.163 -0.887 1.00 0.00 81 SER A C 9
ATOM 14679 O O . SER A 1 81 ? -2.598 14.065 -1.434 1.00 0.00 81 SER A O 9
ATOM 14687 N N . ALA A 1 82 ? -3.142 15.359 0.339 1.00 0.00 82 ALA A N 9
ATOM 14688 C CA . ALA A 1 82 ? -3.604 14.245 1.151 1.00 0.00 82 ALA A CA 9
ATOM 14689 C C . ALA A 1 82 ? -4.393 13.272 0.273 1.00 0.00 82 ALA A C 9
ATOM 14690 O O . ALA A 1 82 ? -4.106 12.077 0.252 1.00 0.00 82 ALA A O 9
ATOM 14697 N N . ASP A 1 83 ? -5.373 13.822 -0.431 1.00 0.00 83 ASP A N 9
ATOM 14698 C CA . ASP A 1 83 ? -6.206 13.017 -1.308 1.00 0.00 83 ASP A CA 9
ATOM 14699 C C . ASP A 1 83 ? -5.349 12.459 -2.447 1.00 0.00 83 ASP A C 9
ATOM 14700 O O . ASP A 1 83 ? -5.301 11.248 -2.656 1.00 0.00 83 ASP A O 9
ATOM 14709 N N . ARG A 1 84 ? -4.695 13.369 -3.153 1.00 0.00 84 ARG A N 9
ATOM 14710 C CA . ARG A 1 84 ? -3.843 12.983 -4.265 1.00 0.00 84 ARG A CA 9
ATOM 14711 C C . ARG A 1 84 ? -3.062 11.713 -3.919 1.00 0.00 84 ARG A C 9
ATOM 14712 O O . ARG A 1 84 ? -3.225 10.683 -4.572 1.00 0.00 84 ARG A O 9
ATOM 14733 N N . LEU A 1 85 ? -2.231 11.828 -2.894 1.00 0.00 85 LEU A N 9
ATOM 14734 C CA . LEU A 1 85 ? -1.425 10.702 -2.454 1.00 0.00 85 LEU A CA 9
ATOM 14735 C C . LEU A 1 85 ? -2.335 9.499 -2.195 1.00 0.00 85 LEU A C 9
ATOM 14736 O O . LEU A 1 85 ? -2.211 8.469 -2.856 1.00 0.00 85 LEU A O 9
ATOM 14752 N N . ALA A 1 86 ? -3.229 9.670 -1.233 1.00 0.00 86 ALA A N 9
ATOM 14753 C CA . ALA A 1 86 ? -4.159 8.611 -0.879 1.00 0.00 86 ALA A CA 9
ATOM 14754 C C . ALA A 1 86 ? -4.666 7.936 -2.154 1.00 0.00 86 ALA A C 9
ATOM 14755 O O . ALA A 1 86 ? -4.403 6.756 -2.383 1.00 0.00 86 ALA A O 9
ATOM 14762 N N . TYR A 1 87 ? -5.383 8.712 -2.953 1.00 0.00 87 TYR A N 9
ATOM 14763 C CA . TYR A 1 87 ? -5.929 8.204 -4.200 1.00 0.00 87 TYR A CA 9
ATOM 14764 C C . TYR A 1 87 ? -4.889 7.373 -4.955 1.00 0.00 87 TYR A C 9
ATOM 14765 O O . TYR A 1 87 ? -5.176 6.259 -5.390 1.00 0.00 87 TYR A O 9
ATOM 14783 N N . GLU A 1 88 ? -3.702 7.947 -5.087 1.00 0.00 88 GLU A N 9
ATOM 14784 C CA . GLU A 1 88 ? -2.618 7.274 -5.781 1.00 0.00 88 GLU A CA 9
ATOM 14785 C C . GLU A 1 88 ? -2.298 5.941 -5.101 1.00 0.00 88 GLU A C 9
ATOM 14786 O O . GLU A 1 88 ? -2.407 4.883 -5.718 1.00 0.00 88 GLU A O 9
ATOM 14798 N N . VAL A 1 89 ? -1.909 6.037 -3.837 1.00 0.00 89 VAL A N 9
ATOM 14799 C CA . VAL A 1 89 ? -1.573 4.852 -3.066 1.00 0.00 89 VAL A CA 9
ATOM 14800 C C . VAL A 1 89 ? -2.667 3.799 -3.254 1.00 0.00 89 VAL A C 9
ATOM 14801 O O . VAL A 1 89 ? -2.422 2.741 -3.832 1.00 0.00 89 VAL A O 9
ATOM 14814 N N . SER A 1 90 ? -3.850 4.126 -2.755 1.00 0.00 90 SER A N 9
ATOM 14815 C CA . SER A 1 90 ? -4.982 3.221 -2.861 1.00 0.00 90 SER A CA 9
ATOM 14816 C C . SER A 1 90 ? -4.985 2.544 -4.233 1.00 0.00 90 SER A C 9
ATOM 14817 O O . SER A 1 90 ? -5.083 1.322 -4.326 1.00 0.00 90 SER A O 9
ATOM 14825 N N . LEU A 1 91 ? -4.877 3.369 -5.264 1.00 0.00 91 LEU A N 9
ATOM 14826 C CA . LEU A 1 91 ? -4.866 2.866 -6.627 1.00 0.00 91 LEU A CA 9
ATOM 14827 C C . LEU A 1 91 ? -3.648 1.960 -6.822 1.00 0.00 91 LEU A C 9
ATOM 14828 O O . LEU A 1 91 ? -3.773 0.845 -7.325 1.00 0.00 91 LEU A O 9
ATOM 14844 N N . LEU A 1 92 ? -2.497 2.474 -6.413 1.00 0.00 92 LEU A N 9
ATOM 14845 C CA . LEU A 1 92 ? -1.258 1.725 -6.537 1.00 0.00 92 LEU A CA 9
ATOM 14846 C C . LEU A 1 92 ? -1.480 0.294 -6.044 1.00 0.00 92 LEU A C 9
ATOM 14847 O O . LEU A 1 92 ? -1.293 -0.661 -6.795 1.00 0.00 92 LEU A O 9
ATOM 14863 N N . VAL A 1 93 ? -1.876 0.191 -4.783 1.00 0.00 93 VAL A N 9
ATOM 14864 C CA . VAL A 1 93 ? -2.126 -1.107 -4.181 1.00 0.00 93 VAL A CA 9
ATOM 14865 C C . VAL A 1 93 ? -2.912 -1.978 -5.164 1.00 0.00 93 VAL A C 9
ATOM 14866 O O . VAL A 1 93 ? -2.405 -2.990 -5.644 1.00 0.00 93 VAL A O 9
ATOM 14879 N N . PHE A 1 94 ? -4.137 -1.551 -5.433 1.00 0.00 94 PHE A N 9
ATOM 14880 C CA . PHE A 1 94 ? -4.999 -2.279 -6.349 1.00 0.00 94 PHE A CA 9
ATOM 14881 C C . PHE A 1 94 ? -4.212 -2.772 -7.566 1.00 0.00 94 PHE A C 9
ATOM 14882 O O . PHE A 1 94 ? -4.541 -3.807 -8.144 1.00 0.00 94 PHE A O 9
ATOM 14899 N N . GLN A 1 95 ? -3.189 -2.008 -7.918 1.00 0.00 95 GLN A N 9
ATOM 14900 C CA . GLN A 1 95 ? -2.353 -2.355 -9.055 1.00 0.00 95 GLN A CA 9
ATOM 14901 C C . GLN A 1 95 ? -1.239 -3.310 -8.623 1.00 0.00 95 GLN A C 9
ATOM 14902 O O . GLN A 1 95 ? -1.000 -4.326 -9.274 1.00 0.00 95 GLN A O 9
ATOM 14916 N N . LEU A 1 96 ? -0.586 -2.951 -7.528 1.00 0.00 96 LEU A N 9
ATOM 14917 C CA . LEU A 1 96 ? 0.498 -3.764 -7.002 1.00 0.00 96 LEU A CA 9
ATOM 14918 C C . LEU A 1 96 ? -0.086 -5.001 -6.316 1.00 0.00 96 LEU A C 9
ATOM 14919 O O . LEU A 1 96 ? -0.231 -6.051 -6.940 1.00 0.00 96 LEU A O 9
ATOM 14935 N N . ALA A 1 97 ? -0.404 -4.836 -5.040 1.00 0.00 97 ALA A N 9
ATOM 14936 C CA . ALA A 1 97 ? -0.968 -5.927 -4.263 1.00 0.00 97 ALA A CA 9
ATOM 14937 C C . ALA A 1 97 ? -2.021 -6.654 -5.102 1.00 0.00 97 ALA A C 9
ATOM 14938 O O . ALA A 1 97 ? -2.007 -7.880 -5.195 1.00 0.00 97 ALA A O 9
ATOM 14945 N N . GLY A 1 98 ? -2.908 -5.867 -5.692 1.00 0.00 98 GLY A N 9
ATOM 14946 C CA . GLY A 1 98 ? -3.966 -6.421 -6.521 1.00 0.00 98 GLY A CA 9
ATOM 14947 C C . GLY A 1 98 ? -5.310 -6.384 -5.790 1.00 0.00 98 GLY A C 9
ATOM 14948 O O . GLY A 1 98 ? -5.555 -7.190 -4.894 1.00 0.00 98 GLY A O 9
ATOM 14952 N N . GLY A 1 99 ? -6.145 -5.441 -6.201 1.00 0.00 99 GLY A N 9
ATOM 14953 C CA . GLY A 1 99 ? -7.458 -5.290 -5.597 1.00 0.00 99 GLY A CA 9
ATOM 14954 C C . GLY A 1 99 ? -8.539 -5.936 -6.465 1.00 0.00 99 GLY A C 9
ATOM 14955 O O . GLY A 1 99 ? -8.374 -6.060 -7.678 1.00 0.00 99 GLY A O 9
ATOM 14959 N N . ILE A 1 100 ? -9.621 -6.331 -5.811 1.00 0.00 100 ILE A N 9
ATOM 14960 C CA . ILE A 1 100 ? -10.729 -6.962 -6.508 1.00 0.00 100 ILE A CA 9
ATOM 14961 C C . ILE A 1 100 ? -11.980 -6.093 -6.361 1.00 0.00 100 ILE A C 9
ATOM 14962 O O . ILE A 1 100 ? -12.187 -5.469 -5.321 1.00 0.00 100 ILE A O 9
ATOM 14978 N N . GLY A 1 101 ? -12.780 -6.080 -7.417 1.00 0.00 101 GLY A N 9
ATOM 14979 C CA . 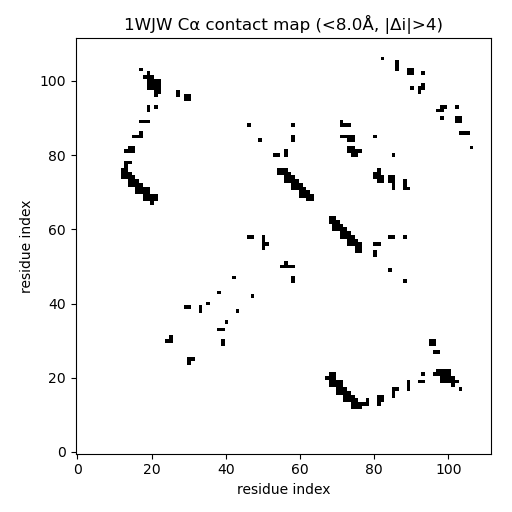GLY A 1 101 ? -14.004 -5.298 -7.418 1.00 0.00 101 GLY A CA 9
ATOM 14980 C C . GLY A 1 101 ? -13.830 -4.008 -8.221 1.00 0.00 101 GLY A C 9
ATOM 14981 O O . GLY A 1 101 ? -13.056 -3.967 -9.177 1.00 0.00 101 GLY A O 9
ATOM 14985 N N . GLU A 1 102 ? -14.561 -2.985 -7.804 1.00 0.00 102 GLU A N 9
ATOM 14986 C CA . GLU A 1 102 ? -14.497 -1.696 -8.473 1.00 0.00 102 GLU A CA 9
ATOM 14987 C C . GLU A 1 102 ? -13.314 -0.882 -7.944 1.00 0.00 102 GLU A C 9
ATOM 14988 O O . GLU A 1 102 ? -13.085 -0.826 -6.737 1.00 0.00 102 GLU A O 9
ATOM 15000 N N . ARG A 1 103 ? -12.595 -0.271 -8.874 1.00 0.00 103 ARG A N 9
ATOM 15001 C CA . ARG A 1 103 ? -11.442 0.537 -8.516 1.00 0.00 103 ARG A CA 9
ATOM 15002 C C . ARG A 1 103 ? -11.867 1.985 -8.262 1.00 0.00 103 ARG A C 9
ATOM 15003 O O . ARG A 1 103 ? -12.878 2.441 -8.793 1.00 0.00 103 ARG A O 9
ATOM 15024 N N . PRO A 1 104 ? -11.052 2.685 -7.429 1.00 0.00 104 PRO A N 9
ATOM 15025 C CA . PRO A 1 104 ? -11.333 4.072 -7.098 1.00 0.00 104 PRO A CA 9
ATOM 15026 C C . PRO A 1 104 ? -10.988 4.995 -8.267 1.00 0.00 104 PRO A C 9
ATOM 15027 O O . PRO A 1 104 ? -10.116 4.680 -9.075 1.00 0.00 104 PRO A O 9
ATOM 15038 N N . GLN A 1 105 ? -11.690 6.118 -8.320 1.00 0.00 105 GLN A N 9
ATOM 15039 C CA . GLN A 1 105 ? -11.468 7.090 -9.378 1.00 0.00 105 GLN A CA 9
ATOM 15040 C C . GLN A 1 105 ? -10.831 8.359 -8.807 1.00 0.00 105 GLN A C 9
ATOM 15041 O O . GLN A 1 105 ? -10.873 8.589 -7.600 1.00 0.00 105 GLN A O 9
ATOM 15055 N N . PRO A 1 106 ? -10.242 9.169 -9.727 1.00 0.00 106 PRO A N 9
ATOM 15056 C CA . PRO A 1 106 ? -9.597 10.409 -9.328 1.00 0.00 106 PRO A CA 9
ATOM 15057 C C . PRO A 1 106 ? -10.634 11.483 -8.995 1.00 0.00 106 PRO A C 9
ATOM 15058 O O . PRO A 1 106 ? -11.643 11.614 -9.686 1.00 0.00 106 PRO A O 9
ATOM 15069 N N . SER A 1 107 ? -10.350 12.226 -7.935 1.00 0.00 107 SER A N 9
ATOM 15070 C CA . SER A 1 107 ? -11.245 13.285 -7.501 1.00 0.00 107 SER A CA 9
ATOM 15071 C C . SER A 1 107 ? -10.656 14.649 -7.864 1.00 0.00 107 SER A C 9
ATOM 15072 O O . SER A 1 107 ? -9.597 15.025 -7.363 1.00 0.00 107 SER A O 9
ATOM 15080 N N . GLY A 1 108 ? -11.367 15.353 -8.732 1.00 0.00 108 GLY A N 9
ATOM 15081 C CA . GLY A 1 108 ? -10.928 16.668 -9.168 1.00 0.00 108 GLY A CA 9
ATOM 15082 C C . GLY A 1 108 ? -10.966 16.781 -10.694 1.00 0.00 108 GLY A C 9
ATOM 15083 O O . GLY A 1 108 ? -10.759 15.794 -11.398 1.00 0.00 108 GLY A O 9
ATOM 15087 N N . PRO A 1 109 ? -11.240 18.025 -11.171 1.00 0.00 109 PRO A N 9
ATOM 15088 C CA . PRO A 1 109 ? -11.308 18.280 -12.600 1.00 0.00 109 PRO A CA 9
ATOM 15089 C C . PRO A 1 109 ? -9.909 18.312 -13.219 1.00 0.00 109 PRO A C 9
ATOM 15090 O O . PRO A 1 109 ? -8.910 18.229 -12.507 1.00 0.00 109 PRO A O 9
ATOM 15101 N N . SER A 1 110 ? -9.883 18.434 -14.538 1.00 0.00 110 SER A N 9
ATOM 15102 C CA . SER A 1 110 ? -8.624 18.479 -15.260 1.00 0.00 110 SER A CA 9
ATOM 15103 C C . SER A 1 110 ? -8.652 19.609 -16.292 1.00 0.00 110 SER A C 9
ATOM 15104 O O . SER A 1 110 ? -9.498 19.618 -17.184 1.00 0.00 110 SER A O 9
ATOM 15112 N N . SER A 1 111 ? -7.716 20.534 -16.135 1.00 0.00 111 SER A N 9
ATOM 15113 C CA . SER A 1 111 ? -7.623 21.665 -17.041 1.00 0.00 111 SER A CA 9
ATOM 15114 C C . SER A 1 111 ? -6.787 21.287 -18.266 1.00 0.00 111 SER A C 9
ATOM 15115 O O . SER A 1 111 ? -5.756 20.629 -18.139 1.00 0.00 111 SER A O 9
ATOM 15123 N N . GLY A 1 112 ? -7.264 21.720 -19.424 1.00 0.00 112 GLY A N 9
ATOM 15124 C CA . GLY A 1 112 ? -6.574 21.435 -20.671 1.00 0.00 112 GLY A CA 9
ATOM 15125 C C . GLY A 1 112 ? -6.350 19.931 -20.842 1.00 0.00 112 GLY A C 9
ATOM 15126 O O . GLY A 1 112 ? -5.224 19.490 -21.068 1.00 0.00 112 GLY A O 9
ATOM 15130 N N . GLY A 1 1 ? -18.443 49.525 10.179 1.00 0.00 1 GLY A N 10
ATOM 15131 C CA . GLY A 1 1 ? -18.467 48.284 9.423 1.00 0.00 1 GLY A CA 10
ATOM 15132 C C . GLY A 1 1 ? -19.326 47.230 10.126 1.00 0.00 1 GLY A C 10
ATOM 15133 O O . GLY A 1 1 ? -20.386 47.547 10.665 1.00 0.00 1 GLY A O 10
ATOM 15137 N N . SER A 1 2 ? -18.837 45.999 10.098 1.00 0.00 2 SER A N 10
ATOM 15138 C CA . SER A 1 2 ? -19.546 44.898 10.725 1.00 0.00 2 SER A CA 10
ATOM 15139 C C . SER A 1 2 ? -18.574 43.757 11.032 1.00 0.00 2 SER A C 10
ATOM 15140 O O . SER A 1 2 ? -17.437 43.762 10.563 1.00 0.00 2 SER A O 10
ATOM 15148 N N . SER A 1 3 ? -19.057 42.806 11.818 1.00 0.00 3 SER A N 10
ATOM 15149 C CA . SER A 1 3 ? -18.245 41.661 12.193 1.00 0.00 3 SER A CA 10
ATOM 15150 C C . SER A 1 3 ? -19.139 40.444 12.443 1.00 0.00 3 SER A C 10
ATOM 15151 O O . SER A 1 3 ? -20.361 40.569 12.502 1.00 0.00 3 SER A O 10
ATOM 15159 N N . GLY A 1 4 ? -18.495 39.295 12.583 1.00 0.00 4 GLY A N 10
ATOM 15160 C CA . GLY A 1 4 ? -19.216 38.057 12.824 1.00 0.00 4 GLY A CA 10
ATOM 15161 C C . GLY A 1 4 ? -18.362 37.072 13.625 1.00 0.00 4 GLY A C 10
ATOM 15162 O O . GLY A 1 4 ? -17.224 37.377 13.980 1.00 0.00 4 GLY A O 10
ATOM 15166 N N . SER A 1 5 ? -18.944 35.911 13.887 1.00 0.00 5 SER A N 10
ATOM 15167 C CA . SER A 1 5 ? -18.250 34.880 14.640 1.00 0.00 5 SER A CA 10
ATOM 15168 C C . SER A 1 5 ? -19.129 33.632 14.750 1.00 0.00 5 SER A C 10
ATOM 15169 O O . SER A 1 5 ? -20.348 33.713 14.609 1.00 0.00 5 SER A O 10
ATOM 15177 N N . SER A 1 6 ? -18.476 32.507 15.002 1.00 0.00 6 SER A N 10
ATOM 15178 C CA . SER A 1 6 ? -19.183 31.245 15.133 1.00 0.00 6 SER A CA 10
ATOM 15179 C C . SER A 1 6 ? -18.186 30.111 15.382 1.00 0.00 6 SER A C 10
ATOM 15180 O O . SER A 1 6 ? -16.985 30.279 15.179 1.00 0.00 6 SER A O 10
ATOM 15188 N N . GLY A 1 7 ? -18.722 28.980 15.819 1.00 0.00 7 GLY A N 10
ATOM 15189 C CA . GLY A 1 7 ? -17.895 27.819 16.099 1.00 0.00 7 GLY A CA 10
ATOM 15190 C C . GLY A 1 7 ? -17.615 27.025 14.821 1.00 0.00 7 GLY A C 10
ATOM 15191 O O . GLY A 1 7 ? -18.504 26.846 13.990 1.00 0.00 7 GLY A O 10
ATOM 15195 N N . ALA A 1 8 ? -16.376 26.570 14.705 1.00 0.00 8 ALA A N 10
ATOM 15196 C CA . ALA A 1 8 ? -15.968 25.800 13.543 1.00 0.00 8 ALA A CA 10
ATOM 15197 C C . ALA A 1 8 ? -14.621 25.132 13.826 1.00 0.00 8 ALA A C 10
ATOM 15198 O O . ALA A 1 8 ? -14.083 25.253 14.926 1.00 0.00 8 ALA A O 10
ATOM 15205 N N . ILE A 1 9 ? -14.113 24.442 12.815 1.00 0.00 9 ILE A N 10
ATOM 15206 C CA . ILE A 1 9 ? -12.839 23.756 12.942 1.00 0.00 9 ILE A CA 10
ATOM 15207 C C . ILE A 1 9 ? -11.738 24.780 13.219 1.00 0.00 9 ILE A C 10
ATOM 15208 O O . ILE A 1 9 ? -11.784 25.900 12.711 1.00 0.00 9 ILE A O 10
ATOM 15224 N N . TYR A 1 10 ? -10.773 24.361 14.025 1.00 0.00 10 TYR A N 10
ATOM 15225 C CA . TYR A 1 10 ? -9.661 25.229 14.375 1.00 0.00 10 TYR A CA 10
ATOM 15226 C C . TYR A 1 10 ? -8.328 24.489 14.252 1.00 0.00 10 TYR A C 10
ATOM 15227 O O . TYR A 1 10 ? -7.824 23.943 15.233 1.00 0.00 10 TYR A O 10
ATOM 15245 N N . VAL A 1 11 ? -7.795 24.494 13.039 1.00 0.00 11 VAL A N 10
ATOM 15246 C CA . VAL A 1 11 ? -6.529 23.830 12.775 1.00 0.00 11 VAL A CA 10
ATOM 15247 C C . VAL A 1 11 ? -6.705 22.320 12.950 1.00 0.00 11 VAL A C 10
ATOM 15248 O O . VAL A 1 11 ? -7.099 21.857 14.019 1.00 0.00 11 VAL A O 10
ATOM 15261 N N . ASP A 1 12 ? -6.404 21.594 11.883 1.00 0.00 12 ASP A N 10
ATOM 15262 C CA . ASP A 1 12 ? -6.524 20.146 11.905 1.00 0.00 12 ASP A CA 10
ATOM 15263 C C . ASP A 1 12 ? -5.891 19.567 10.638 1.00 0.00 12 ASP A C 10
ATOM 15264 O O . ASP A 1 12 ? -6.458 19.673 9.552 1.00 0.00 12 ASP A O 10
ATOM 15273 N N . LEU A 1 13 ? -4.723 18.967 10.819 1.00 0.00 13 LEU A N 10
ATOM 15274 C CA . LEU A 1 13 ? -4.007 18.371 9.705 1.00 0.00 13 LEU A CA 10
ATOM 15275 C C . LEU A 1 13 ? -4.962 17.479 8.909 1.00 0.00 13 LEU A C 10
ATOM 15276 O O . LEU A 1 13 ? -5.775 16.761 9.490 1.00 0.00 13 LEU A O 10
ATOM 15292 N N . PRO A 1 14 ? -4.829 17.555 7.558 1.00 0.00 14 PRO A N 10
ATOM 15293 C CA . PRO A 1 14 ? -5.670 16.763 6.677 1.00 0.00 14 PRO A CA 10
ATOM 15294 C C . PRO A 1 14 ? -5.232 15.297 6.672 1.00 0.00 14 PRO A C 10
ATOM 15295 O O . PRO A 1 14 ? -4.075 14.990 6.959 1.00 0.00 14 PRO A O 10
ATOM 15306 N N . ASN A 1 15 ? -6.178 14.430 6.343 1.00 0.00 15 ASN A N 10
ATOM 15307 C CA . ASN A 1 15 ? -5.904 13.004 6.297 1.00 0.00 15 ASN A CA 10
ATOM 15308 C C . ASN A 1 15 ? -6.975 12.311 5.452 1.00 0.00 15 ASN A C 10
ATOM 15309 O O . ASN A 1 15 ? -8.133 12.725 5.449 1.00 0.00 15 ASN A O 10
ATOM 15320 N N . ARG A 1 16 ? -6.549 11.267 4.756 1.00 0.00 16 ARG A N 10
ATOM 15321 C CA . ARG A 1 16 ? -7.457 10.512 3.909 1.00 0.00 16 ARG A CA 10
ATOM 15322 C C . ARG A 1 16 ? -7.017 9.048 3.831 1.00 0.00 16 ARG A C 10
ATOM 15323 O O . ARG A 1 16 ? -5.841 8.761 3.611 1.00 0.00 16 ARG A O 10
ATOM 15344 N N . GLN A 1 17 ? -7.984 8.162 4.015 1.00 0.00 17 GLN A N 10
ATOM 15345 C CA . GLN A 1 17 ? -7.711 6.736 3.969 1.00 0.00 17 GLN A CA 10
ATOM 15346 C C . GLN A 1 17 ? -8.804 6.011 3.180 1.00 0.00 17 GLN A C 10
ATOM 15347 O O . GLN A 1 17 ? -9.984 6.110 3.514 1.00 0.00 17 GLN A O 10
ATOM 15361 N N . LEU A 1 18 ? -8.372 5.300 2.149 1.00 0.00 18 LEU A N 10
ATOM 15362 C CA . LEU A 1 18 ? -9.300 4.560 1.310 1.00 0.00 18 LEU A CA 10
ATOM 15363 C C . LEU A 1 18 ? -9.303 3.090 1.735 1.00 0.00 18 LEU A C 10
ATOM 15364 O O . LEU A 1 18 ? -8.395 2.640 2.432 1.00 0.00 18 LEU A O 10
ATOM 15380 N N . LYS A 1 19 ? -10.334 2.383 1.297 1.00 0.00 19 LYS A N 10
ATOM 15381 C CA . LYS A 1 19 ? -10.468 0.973 1.624 1.00 0.00 19 LYS A CA 10
ATOM 15382 C C . LYS A 1 19 ? -10.302 0.142 0.350 1.00 0.00 19 LYS A C 10
ATOM 15383 O O . LYS A 1 19 ? -11.233 0.027 -0.446 1.00 0.00 19 LYS A O 10
ATOM 15402 N N . VAL A 1 20 ? -9.111 -0.418 0.198 1.00 0.00 20 VAL A N 10
ATOM 15403 C CA . VAL A 1 20 ? -8.812 -1.236 -0.965 1.00 0.00 20 VAL A CA 10
ATOM 15404 C C . VAL A 1 20 ? -9.443 -2.618 -0.788 1.00 0.00 20 VAL A C 10
ATOM 15405 O O . VAL A 1 20 ? -9.196 -3.293 0.210 1.00 0.00 20 VAL A O 10
ATOM 15418 N N . LYS A 1 21 ? -10.246 -2.998 -1.771 1.00 0.00 21 LYS A N 10
ATOM 15419 C CA . LYS A 1 21 ? -10.914 -4.287 -1.736 1.00 0.00 21 LYS A CA 10
ATOM 15420 C C . LYS A 1 21 ? -9.963 -5.364 -2.261 1.00 0.00 21 LYS A C 10
ATOM 15421 O O . LYS A 1 21 ? -10.086 -5.803 -3.403 1.00 0.00 21 LYS A O 10
ATOM 15440 N N . VAL A 1 22 ? -9.035 -5.759 -1.401 1.00 0.00 22 VAL A N 10
ATOM 15441 C CA . VAL A 1 22 ? -8.064 -6.777 -1.763 1.00 0.00 22 VAL A CA 10
ATOM 15442 C C . VAL A 1 22 ? -8.626 -8.158 -1.421 1.00 0.00 22 VAL A C 10
ATOM 15443 O O . VAL A 1 22 ? -9.831 -8.311 -1.226 1.00 0.00 22 VAL A O 10
ATOM 15456 N N . ALA A 1 23 ? -7.727 -9.129 -1.358 1.00 0.00 23 ALA A N 10
ATOM 15457 C CA . ALA A 1 23 ? -8.118 -10.492 -1.043 1.00 0.00 23 ALA A CA 10
ATOM 15458 C C . ALA A 1 23 ? -7.195 -11.044 0.045 1.00 0.00 23 ALA A C 10
ATOM 15459 O O . ALA A 1 23 ? -7.663 -11.605 1.036 1.00 0.00 23 ALA A O 10
ATOM 15466 N N . ASP A 1 24 ? -5.901 -10.867 -0.175 1.00 0.00 24 ASP A N 10
ATOM 15467 C CA . ASP A 1 24 ? -4.908 -11.340 0.775 1.00 0.00 24 ASP A CA 10
ATOM 15468 C C . ASP A 1 24 ? -5.022 -12.860 0.909 1.00 0.00 24 ASP A C 10
ATOM 15469 O O . ASP A 1 24 ? -6.073 -13.435 0.633 1.00 0.00 24 ASP A O 10
ATOM 15478 N N . ARG A 1 25 ? -3.924 -13.468 1.334 1.00 0.00 25 ARG A N 10
ATOM 15479 C CA . ARG A 1 25 ? -3.887 -14.910 1.509 1.00 0.00 25 ARG A CA 10
ATOM 15480 C C . ARG A 1 25 ? -3.409 -15.262 2.919 1.00 0.00 25 ARG A C 10
ATOM 15481 O O . ARG A 1 25 ? -4.199 -15.695 3.756 1.00 0.00 25 ARG A O 10
ATOM 15502 N N . ARG A 1 26 ? -2.118 -15.063 3.139 1.00 0.00 26 ARG A N 10
ATOM 15503 C CA . ARG A 1 26 ? -1.525 -15.353 4.433 1.00 0.00 26 ARG A CA 10
ATOM 15504 C C . ARG A 1 26 ? -0.613 -14.205 4.870 1.00 0.00 26 ARG A C 10
ATOM 15505 O O . ARG A 1 26 ? 0.117 -13.643 4.054 1.00 0.00 26 ARG A O 10
ATOM 15526 N N . VAL A 1 27 ? -0.685 -13.890 6.155 1.00 0.00 27 VAL A N 10
ATOM 15527 C CA . VAL A 1 27 ? 0.125 -12.819 6.709 1.00 0.00 27 VAL A CA 10
ATOM 15528 C C . VAL A 1 27 ? 0.867 -13.334 7.944 1.00 0.00 27 VAL A C 10
ATOM 15529 O O . VAL A 1 27 ? 0.262 -13.540 8.995 1.00 0.00 27 VAL A O 10
ATOM 15542 N N . ILE A 1 28 ? 2.167 -13.526 7.777 1.00 0.00 28 ILE A N 10
ATOM 15543 C CA . ILE A 1 28 ? 2.998 -14.013 8.865 1.00 0.00 28 ILE A CA 10
ATOM 15544 C C . ILE A 1 28 ? 2.897 -13.048 10.049 1.00 0.00 28 ILE A C 10
ATOM 15545 O O . ILE A 1 28 ? 2.853 -13.475 11.201 1.00 0.00 28 ILE A O 10
ATOM 15561 N N . SER A 1 29 ? 2.865 -11.764 9.723 1.00 0.00 29 SER A N 10
ATOM 15562 C CA . SER A 1 29 ? 2.770 -10.735 10.744 1.00 0.00 29 SER A CA 10
ATOM 15563 C C . SER A 1 29 ? 3.052 -9.361 10.131 1.00 0.00 29 SER A C 10
ATOM 15564 O O . SER A 1 29 ? 3.697 -9.264 9.088 1.00 0.00 29 SER A O 10
ATOM 15572 N N . THR A 1 30 ? 2.554 -8.335 10.805 1.00 0.00 30 THR A N 10
ATOM 15573 C CA . THR A 1 30 ? 2.744 -6.972 10.339 1.00 0.00 30 THR A CA 10
ATOM 15574 C C . THR A 1 30 ? 2.859 -6.014 11.527 1.00 0.00 30 THR A C 10
ATOM 15575 O O . THR A 1 30 ? 1.912 -5.854 12.295 1.00 0.00 30 THR A O 10
ATOM 15586 N N . THR A 1 31 ? 4.029 -5.401 11.641 1.00 0.00 31 THR A N 10
ATOM 15587 C CA . THR A 1 31 ? 4.280 -4.463 12.722 1.00 0.00 31 THR A CA 10
ATOM 15588 C C . THR A 1 31 ? 4.302 -3.029 12.189 1.00 0.00 31 THR A C 10
ATOM 15589 O O . THR A 1 31 ? 3.843 -2.106 12.861 1.00 0.00 31 THR A O 10
ATOM 15600 N N . ASP A 1 32 ? 4.840 -2.886 10.987 1.00 0.00 32 ASP A N 10
ATOM 15601 C CA . ASP A 1 32 ? 4.928 -1.580 10.356 1.00 0.00 32 ASP A CA 10
ATOM 15602 C C . ASP A 1 32 ? 5.866 -0.687 11.172 1.00 0.00 32 ASP A C 10
ATOM 15603 O O . ASP A 1 32 ? 5.453 -0.091 12.165 1.00 0.00 32 ASP A O 10
ATOM 15612 N N . ALA A 1 33 ? 7.110 -0.624 10.722 1.00 0.00 33 ALA A N 10
ATOM 15613 C CA . ALA A 1 33 ? 8.110 0.186 11.397 1.00 0.00 33 ALA A CA 10
ATOM 15614 C C . ALA A 1 33 ? 9.033 0.822 10.356 1.00 0.00 33 ALA A C 10
ATOM 15615 O O . ALA A 1 33 ? 9.161 0.315 9.242 1.00 0.00 33 ALA A O 10
ATOM 15622 N N . GLU A 1 34 ? 9.654 1.923 10.755 1.00 0.00 34 GLU A N 10
ATOM 15623 C CA . GLU A 1 34 ? 10.561 2.633 9.870 1.00 0.00 34 GLU A CA 10
ATOM 15624 C C . GLU A 1 34 ? 11.998 2.155 10.089 1.00 0.00 34 GLU A C 10
ATOM 15625 O O . GLU A 1 34 ? 12.824 2.887 10.632 1.00 0.00 34 GLU A O 10
ATOM 15637 N N . ARG A 1 35 ? 12.252 0.929 9.654 1.00 0.00 35 ARG A N 10
ATOM 15638 C CA . ARG A 1 35 ? 13.575 0.344 9.796 1.00 0.00 35 ARG A CA 10
ATOM 15639 C C . ARG A 1 35 ? 13.632 -1.015 9.096 1.00 0.00 35 ARG A C 10
ATOM 15640 O O . ARG A 1 35 ? 12.601 -1.560 8.706 1.00 0.00 35 ARG A O 10
ATOM 15661 N N . GLN A 1 36 ? 14.848 -1.523 8.958 1.00 0.00 36 GLN A N 10
ATOM 15662 C CA . GLN A 1 36 ? 15.053 -2.808 8.312 1.00 0.00 36 GLN A CA 10
ATOM 15663 C C . GLN A 1 36 ? 14.677 -2.724 6.831 1.00 0.00 36 GLN A C 10
ATOM 15664 O O . GLN A 1 36 ? 15.550 -2.739 5.964 1.00 0.00 36 GLN A O 10
ATOM 15678 N N . ALA A 1 37 ? 13.378 -2.637 6.587 1.00 0.00 37 ALA A N 10
ATOM 15679 C CA . ALA A 1 37 ? 12.877 -2.550 5.226 1.00 0.00 37 ALA A CA 10
ATOM 15680 C C . ALA A 1 37 ? 12.882 -3.944 4.595 1.00 0.00 37 ALA A C 10
ATOM 15681 O O . ALA A 1 37 ? 13.932 -4.576 4.486 1.00 0.00 37 ALA A O 10
ATOM 15688 N N . VAL A 1 38 ? 11.697 -4.383 4.196 1.00 0.00 38 VAL A N 10
ATOM 15689 C CA . VAL A 1 38 ? 11.552 -5.691 3.579 1.00 0.00 38 VAL A CA 10
ATOM 15690 C C . VAL A 1 38 ? 10.447 -5.632 2.523 1.00 0.00 38 VAL A C 10
ATOM 15691 O O . VAL A 1 38 ? 9.744 -4.628 2.410 1.00 0.00 38 VAL A O 10
ATOM 15704 N N . THR A 1 39 ? 10.327 -6.720 1.777 1.00 0.00 39 THR A N 10
ATOM 15705 C CA . THR A 1 39 ? 9.318 -6.805 0.734 1.00 0.00 39 THR A CA 10
ATOM 15706 C C . THR A 1 39 ? 8.019 -6.139 1.193 1.00 0.00 39 THR A C 10
ATOM 15707 O O . THR A 1 39 ? 7.766 -6.025 2.391 1.00 0.00 39 THR A O 10
ATOM 15718 N N . PRO A 1 40 ? 7.210 -5.706 0.189 1.00 0.00 40 PRO A N 10
ATOM 15719 C CA . PRO A 1 40 ? 7.586 -5.880 -1.203 1.00 0.00 40 PRO A CA 10
ATOM 15720 C C . PRO A 1 40 ? 8.676 -4.885 -1.606 1.00 0.00 40 PRO A C 10
ATOM 15721 O O . PRO A 1 40 ? 8.641 -3.724 -1.201 1.00 0.00 40 PRO A O 10
ATOM 15732 N N . PRO A 1 41 ? 9.642 -5.389 -2.419 1.00 0.00 41 PRO A N 10
ATOM 15733 C CA . PRO A 1 41 ? 10.740 -4.557 -2.881 1.00 0.00 41 PRO A CA 10
ATOM 15734 C C . PRO A 1 41 ? 10.275 -3.592 -3.974 1.00 0.00 41 PRO A C 10
ATOM 15735 O O . PRO A 1 41 ? 10.279 -3.937 -5.154 1.00 0.00 41 PRO A O 10
ATOM 15746 N N . GLY A 1 42 ? 9.886 -2.402 -3.541 1.00 0.00 42 GLY A N 10
ATOM 15747 C CA . GLY A 1 42 ? 9.419 -1.385 -4.468 1.00 0.00 42 GLY A CA 10
ATOM 15748 C C . GLY A 1 42 ? 8.297 -0.550 -3.846 1.00 0.00 42 GLY A C 10
ATOM 15749 O O . GLY A 1 42 ? 8.403 0.672 -3.761 1.00 0.00 42 GLY A O 10
ATOM 15753 N N . LEU A 1 43 ? 7.249 -1.244 -3.429 1.00 0.00 43 LEU A N 10
ATOM 15754 C CA . LEU A 1 43 ? 6.109 -0.581 -2.817 1.00 0.00 43 LEU A CA 10
ATOM 15755 C C . LEU A 1 43 ? 6.605 0.556 -1.923 1.00 0.00 43 LEU A C 10
ATOM 15756 O O . LEU A 1 43 ? 6.111 1.679 -2.009 1.00 0.00 43 LEU A O 10
ATOM 15772 N N . GLN A 1 44 ? 7.575 0.226 -1.083 1.00 0.00 44 GLN A N 10
ATOM 15773 C CA . GLN A 1 44 ? 8.143 1.206 -0.173 1.00 0.00 44 GLN A CA 10
ATOM 15774 C C . GLN A 1 44 ? 8.803 2.340 -0.959 1.00 0.00 44 GLN A C 10
ATOM 15775 O O . GLN A 1 44 ? 8.547 3.514 -0.695 1.00 0.00 44 GLN A O 10
ATOM 15789 N N . GLU A 1 45 ? 9.639 1.950 -1.911 1.00 0.00 45 GLU A N 10
ATOM 15790 C CA . GLU A 1 45 ? 10.337 2.920 -2.737 1.00 0.00 45 GLU A CA 10
ATOM 15791 C C . GLU A 1 45 ? 9.333 3.806 -3.478 1.00 0.00 45 GLU A C 10
ATOM 15792 O O . GLU A 1 45 ? 9.433 5.031 -3.437 1.00 0.00 45 GLU A O 10
ATOM 15804 N N . ALA A 1 46 ? 8.390 3.151 -4.139 1.00 0.00 46 ALA A N 10
ATOM 15805 C CA . ALA A 1 46 ? 7.369 3.864 -4.889 1.00 0.00 46 ALA A CA 10
ATOM 15806 C C . ALA A 1 46 ? 6.753 4.946 -4.000 1.00 0.00 46 ALA A C 10
ATOM 15807 O O . ALA A 1 46 ? 6.973 6.136 -4.221 1.00 0.00 46 ALA A O 10
ATOM 15814 N N . ILE A 1 47 ? 5.992 4.494 -3.014 1.00 0.00 47 ILE A N 10
ATOM 15815 C CA . ILE A 1 47 ? 5.341 5.409 -2.091 1.00 0.00 47 ILE A CA 10
ATOM 15816 C C . ILE A 1 47 ? 6.384 6.364 -1.507 1.00 0.00 47 ILE A C 10
ATOM 15817 O O . ILE A 1 47 ? 6.151 7.569 -1.425 1.00 0.00 47 ILE A O 10
ATOM 15833 N N . ASN A 1 48 ? 7.512 5.789 -1.115 1.00 0.00 48 ASN A N 10
ATOM 15834 C CA . ASN A 1 48 ? 8.592 6.574 -0.541 1.00 0.00 48 ASN A CA 10
ATOM 15835 C C . ASN A 1 48 ? 8.935 7.729 -1.484 1.00 0.00 48 ASN A C 10
ATOM 15836 O O . ASN A 1 48 ? 9.411 8.774 -1.044 1.00 0.00 48 ASN A O 10
ATOM 15847 N N . ASP A 1 49 ? 8.680 7.500 -2.764 1.00 0.00 49 ASP A N 10
ATOM 15848 C CA . ASP A 1 49 ? 8.957 8.508 -3.774 1.00 0.00 49 ASP A CA 10
ATOM 15849 C C . ASP A 1 49 ? 7.784 9.488 -3.844 1.00 0.00 49 ASP A C 10
ATOM 15850 O O . ASP A 1 49 ? 7.982 10.686 -4.043 1.00 0.00 49 ASP A O 10
ATOM 15859 N N . LEU A 1 50 ? 6.588 8.943 -3.678 1.00 0.00 50 LEU A N 10
ATOM 15860 C CA . LEU A 1 50 ? 5.383 9.754 -3.721 1.00 0.00 50 LEU A CA 10
ATOM 15861 C C . LEU A 1 50 ? 5.243 10.521 -2.404 1.00 0.00 50 LEU A C 10
ATOM 15862 O O . LEU A 1 50 ? 4.479 11.481 -2.319 1.00 0.00 50 LEU A O 10
ATOM 15878 N N . VAL A 1 51 ? 5.994 10.069 -1.410 1.00 0.00 51 VAL A N 10
ATOM 15879 C CA . VAL A 1 51 ? 5.963 10.701 -0.102 1.00 0.00 51 VAL A CA 10
ATOM 15880 C C . VAL A 1 51 ? 6.949 11.871 -0.082 1.00 0.00 51 VAL A C 10
ATOM 15881 O O . VAL A 1 51 ? 6.802 12.798 0.712 1.00 0.00 51 VAL A O 10
ATOM 15894 N N . LYS A 1 52 ? 7.933 11.789 -0.967 1.00 0.00 52 LYS A N 10
ATOM 15895 C CA . LYS A 1 52 ? 8.943 12.829 -1.061 1.00 0.00 52 LYS A CA 10
ATOM 15896 C C . LYS A 1 52 ? 8.554 13.814 -2.165 1.00 0.00 52 LYS A C 10
ATOM 15897 O O . LYS A 1 52 ? 9.179 14.862 -2.315 1.00 0.00 52 LYS A O 10
ATOM 15916 N N . LYS A 1 53 ? 7.523 13.441 -2.910 1.00 0.00 53 LYS A N 10
ATOM 15917 C CA . LYS A 1 53 ? 7.043 14.278 -3.996 1.00 0.00 53 LYS A CA 10
ATOM 15918 C C . LYS A 1 53 ? 6.408 15.544 -3.416 1.00 0.00 53 LYS A C 10
ATOM 15919 O O . LYS A 1 53 ? 6.641 16.644 -3.914 1.00 0.00 53 LYS A O 10
ATOM 15938 N N . TYR A 1 54 ? 5.618 15.346 -2.371 1.00 0.00 54 TYR A N 10
ATOM 15939 C CA . TYR A 1 54 ? 4.947 16.457 -1.718 1.00 0.00 54 TYR A CA 10
ATOM 15940 C C . TYR A 1 54 ? 5.685 16.870 -0.443 1.00 0.00 54 TYR A C 10
ATOM 15941 O O . TYR A 1 54 ? 6.568 16.154 0.027 1.00 0.00 54 TYR A O 10
ATOM 15959 N N . THR A 1 55 ? 5.296 18.024 0.080 1.00 0.00 55 THR A N 10
ATOM 15960 C CA . THR A 1 55 ? 5.910 18.540 1.292 1.00 0.00 55 THR A CA 10
ATOM 15961 C C . THR A 1 55 ? 5.144 18.058 2.525 1.00 0.00 55 THR A C 10
ATOM 15962 O O . THR A 1 55 ? 3.935 18.262 2.629 1.00 0.00 55 THR A O 10
ATOM 15973 N N . LEU A 1 56 ? 5.879 17.427 3.430 1.00 0.00 56 LEU A N 10
ATOM 15974 C CA . LEU A 1 56 ? 5.283 16.914 4.652 1.00 0.00 56 LEU A CA 10
ATOM 15975 C C . LEU A 1 56 ? 4.203 15.890 4.297 1.00 0.00 56 LEU A C 10
ATOM 15976 O O . LEU A 1 56 ? 3.015 16.143 4.492 1.00 0.00 56 LEU A O 10
ATOM 15992 N N . ALA A 1 57 ? 4.654 14.756 3.783 1.00 0.00 57 ALA A N 10
ATOM 15993 C CA . ALA A 1 57 ? 3.741 13.693 3.399 1.00 0.00 57 ALA A CA 10
ATOM 15994 C C . ALA A 1 57 ? 4.105 12.415 4.158 1.00 0.00 57 ALA A C 10
ATOM 15995 O O . ALA A 1 57 ? 5.236 12.262 4.617 1.00 0.00 57 ALA A O 10
ATOM 16002 N N . ARG A 1 58 ? 3.126 11.529 4.265 1.00 0.00 58 ARG A N 10
ATOM 16003 C CA . ARG A 1 58 ? 3.330 10.269 4.960 1.00 0.00 58 ARG A CA 10
ATOM 16004 C C . ARG A 1 58 ? 2.247 9.263 4.563 1.00 0.00 58 ARG A C 10
ATOM 16005 O O . ARG A 1 58 ? 1.063 9.595 4.546 1.00 0.00 58 ARG A O 10
ATOM 16026 N N . ALA A 1 59 ? 2.692 8.054 4.255 1.00 0.00 59 ALA A N 10
ATOM 16027 C CA . ALA A 1 59 ? 1.777 6.998 3.859 1.00 0.00 59 ALA A CA 10
ATOM 16028 C C . ALA A 1 59 ? 1.961 5.795 4.786 1.00 0.00 59 ALA A C 10
ATOM 16029 O O . ALA A 1 59 ? 2.981 5.680 5.465 1.00 0.00 59 ALA A O 10
ATOM 16036 N N . PHE A 1 60 ? 0.959 4.928 4.786 1.00 0.00 60 PHE A N 10
ATOM 16037 C CA . PHE A 1 60 ? 0.998 3.739 5.619 1.00 0.00 60 PHE A CA 10
ATOM 16038 C C . PHE A 1 60 ? -0.015 2.698 5.136 1.00 0.00 60 PHE A C 10
ATOM 16039 O O . PHE A 1 60 ? -0.653 2.881 4.101 1.00 0.00 60 PHE A O 10
ATOM 16056 N N . VAL A 1 61 ? -0.131 1.628 5.910 1.00 0.00 61 VAL A N 10
ATOM 16057 C CA . VAL A 1 61 ? -1.055 0.559 5.574 1.00 0.00 61 VAL A CA 10
ATOM 16058 C C . VAL A 1 61 ? -1.778 0.099 6.841 1.00 0.00 61 VAL A C 10
ATOM 16059 O O . VAL A 1 61 ? -1.191 0.074 7.922 1.00 0.00 61 VAL A O 10
ATOM 16072 N N . ARG A 1 62 ? -3.044 -0.252 6.667 1.00 0.00 62 ARG A N 10
ATOM 16073 C CA . ARG A 1 62 ? -3.854 -0.709 7.784 1.00 0.00 62 ARG A CA 10
ATOM 16074 C C . ARG A 1 62 ? -4.793 -1.830 7.334 1.00 0.00 62 ARG A C 10
ATOM 16075 O O . ARG A 1 62 ? -5.692 -1.605 6.525 1.00 0.00 62 ARG A O 10
ATOM 16096 N N . PRO A 1 63 ? -4.547 -3.045 7.893 1.00 0.00 63 PRO A N 10
ATOM 16097 C CA . PRO A 1 63 ? -5.360 -4.202 7.557 1.00 0.00 63 PRO A CA 10
ATOM 16098 C C . PRO A 1 63 ? -6.728 -4.127 8.240 1.00 0.00 63 PRO A C 10
ATOM 16099 O O . PRO A 1 63 ? -7.600 -4.955 7.983 1.00 0.00 63 PRO A O 10
ATOM 16110 N N . SER A 1 64 ? -6.872 -3.126 9.096 1.00 0.00 64 SER A N 10
ATOM 16111 C CA . SER A 1 64 ? -8.118 -2.932 9.817 1.00 0.00 64 SER A CA 10
ATOM 16112 C C . SER A 1 64 ? -9.306 -3.218 8.896 1.00 0.00 64 SER A C 10
ATOM 16113 O O . SER A 1 64 ? -9.411 -2.640 7.815 1.00 0.00 64 SER A O 10
ATOM 16121 N N . GLY A 1 65 ? -10.171 -4.109 9.358 1.00 0.00 65 GLY A N 10
ATOM 16122 C CA . GLY A 1 65 ? -11.347 -4.478 8.589 1.00 0.00 65 GLY A CA 10
ATOM 16123 C C . GLY A 1 65 ? -11.584 -5.989 8.641 1.00 0.00 65 GLY A C 10
ATOM 16124 O O . GLY A 1 65 ? -10.875 -6.755 7.991 1.00 0.00 65 GLY A O 10
ATOM 16128 N N . THR A 1 66 ? -12.584 -6.372 9.421 1.00 0.00 66 THR A N 10
ATOM 16129 C CA . THR A 1 66 ? -12.924 -7.777 9.567 1.00 0.00 66 THR A CA 10
ATOM 16130 C C . THR A 1 66 ? -12.938 -8.467 8.201 1.00 0.00 66 THR A C 10
ATOM 16131 O O . THR A 1 66 ? -12.366 -9.543 8.039 1.00 0.00 66 THR A O 10
ATOM 16142 N N . GLU A 1 67 ? -13.599 -7.818 7.253 1.00 0.00 67 GLU A N 10
ATOM 16143 C CA . GLU A 1 67 ? -13.695 -8.355 5.906 1.00 0.00 67 GLU A CA 10
ATOM 16144 C C . GLU A 1 67 ? -12.324 -8.338 5.229 1.00 0.00 67 GLU A C 10
ATOM 16145 O O . GLU A 1 67 ? -11.324 -7.980 5.850 1.00 0.00 67 GLU A O 10
ATOM 16157 N N . ASP A 1 68 ? -12.320 -8.729 3.963 1.00 0.00 68 ASP A N 10
ATOM 16158 C CA . ASP A 1 68 ? -11.087 -8.763 3.194 1.00 0.00 68 ASP A CA 10
ATOM 16159 C C . ASP A 1 68 ? -10.852 -7.393 2.555 1.00 0.00 68 ASP A C 10
ATOM 16160 O O . ASP A 1 68 ? -10.736 -7.285 1.335 1.00 0.00 68 ASP A O 10
ATOM 16169 N N . ILE A 1 69 ? -10.788 -6.381 3.408 1.00 0.00 69 ILE A N 10
ATOM 16170 C CA . ILE A 1 69 ? -10.569 -5.023 2.941 1.00 0.00 69 ILE A CA 10
ATOM 16171 C C . ILE A 1 69 ? -9.366 -4.425 3.674 1.00 0.00 69 ILE A C 10
ATOM 16172 O O . ILE A 1 69 ? -9.112 -4.757 4.831 1.00 0.00 69 ILE A O 10
ATOM 16188 N N . VAL A 1 70 ? -8.658 -3.553 2.970 1.00 0.00 70 VAL A N 10
ATOM 16189 C CA . VAL A 1 70 ? -7.488 -2.906 3.540 1.00 0.00 70 VAL A CA 10
ATOM 16190 C C . VAL A 1 70 ? -7.660 -1.388 3.457 1.00 0.00 70 VAL A C 10
ATOM 16191 O O . VAL A 1 70 ? -7.909 -0.845 2.381 1.00 0.00 70 VAL A O 10
ATOM 16204 N N . ARG A 1 71 ? -7.520 -0.745 4.607 1.00 0.00 71 ARG A N 10
ATOM 16205 C CA . ARG A 1 71 ? -7.657 0.700 4.678 1.00 0.00 71 ARG A CA 10
ATOM 16206 C C . ARG A 1 71 ? -6.290 1.370 4.526 1.00 0.00 71 ARG A C 10
ATOM 16207 O O . ARG A 1 71 ? -5.508 1.416 5.474 1.00 0.00 71 ARG A O 10
ATOM 16228 N N . VAL A 1 72 ? -6.044 1.873 3.325 1.00 0.00 72 VAL A N 10
ATOM 16229 C CA . VAL A 1 72 ? -4.785 2.539 3.036 1.00 0.00 72 VAL A CA 10
ATOM 16230 C C . VAL A 1 72 ? -4.779 3.919 3.697 1.00 0.00 72 VAL A C 10
ATOM 16231 O O . VAL A 1 72 ? -5.765 4.652 3.621 1.00 0.00 72 VAL A O 10
ATOM 16244 N N . TYR A 1 73 ? -3.659 4.232 4.331 1.00 0.00 73 TYR A N 10
ATOM 16245 C CA . TYR A 1 73 ? -3.512 5.511 5.005 1.00 0.00 73 TYR A CA 10
ATOM 16246 C C . TYR A 1 73 ? -2.558 6.429 4.238 1.00 0.00 73 TYR A C 10
ATOM 16247 O O . TYR A 1 73 ? -1.626 5.957 3.587 1.00 0.00 73 TYR A O 10
ATOM 16265 N N . ALA A 1 74 ? -2.822 7.723 4.339 1.00 0.00 74 ALA A N 10
ATOM 16266 C CA . ALA A 1 74 ? -1.998 8.711 3.664 1.00 0.00 74 ALA A CA 10
ATOM 16267 C C . ALA A 1 74 ? -2.399 10.110 4.133 1.00 0.00 74 ALA A C 10
ATOM 16268 O O . ALA A 1 74 ? -3.579 10.460 4.119 1.00 0.00 74 ALA A O 10
ATOM 16275 N N . GLU A 1 75 ? -1.395 10.874 4.538 1.00 0.00 75 GLU A N 10
ATOM 16276 C CA . GLU A 1 75 ? -1.628 12.228 5.012 1.00 0.00 75 GLU A CA 10
ATOM 16277 C C . GLU A 1 75 ? -0.559 13.174 4.462 1.00 0.00 75 GLU A C 10
ATOM 16278 O O . GLU A 1 75 ? 0.499 12.730 4.019 1.00 0.00 75 GLU A O 10
ATOM 16290 N N . ALA A 1 76 ? -0.872 14.460 4.509 1.00 0.00 76 ALA A N 10
ATOM 16291 C CA . ALA A 1 76 ? 0.050 15.473 4.021 1.00 0.00 76 ALA A CA 10
ATOM 16292 C C . ALA A 1 76 ? -0.239 16.800 4.724 1.00 0.00 76 ALA A C 10
ATOM 16293 O O . ALA A 1 76 ? -1.242 16.931 5.424 1.00 0.00 76 ALA A O 10
ATOM 16300 N N . ASN A 1 77 ? 0.658 17.752 4.514 1.00 0.00 77 ASN A N 10
ATOM 16301 C CA . ASN A 1 77 ? 0.512 19.065 5.119 1.00 0.00 77 ASN A CA 10
ATOM 16302 C C . ASN A 1 77 ? -0.616 19.824 4.417 1.00 0.00 77 ASN A C 10
ATOM 16303 O O . ASN A 1 77 ? -1.100 20.834 4.925 1.00 0.00 77 ASN A O 10
ATOM 16314 N N . SER A 1 78 ? -1.001 19.308 3.259 1.00 0.00 78 SER A N 10
ATOM 16315 C CA . SER A 1 78 ? -2.062 19.924 2.481 1.00 0.00 78 SER A CA 10
ATOM 16316 C C . SER A 1 78 ? -3.232 18.949 2.328 1.00 0.00 78 SER A C 10
ATOM 16317 O O . SER A 1 78 ? -3.079 17.750 2.554 1.00 0.00 78 SER A O 10
ATOM 16325 N N . GLN A 1 79 ? -4.374 19.501 1.945 1.00 0.00 79 GLN A N 10
ATOM 16326 C CA . GLN A 1 79 ? -5.569 18.696 1.760 1.00 0.00 79 GLN A CA 10
ATOM 16327 C C . GLN A 1 79 ? -5.542 18.014 0.390 1.00 0.00 79 GLN A C 10
ATOM 16328 O O . GLN A 1 79 ? -6.045 16.902 0.236 1.00 0.00 79 GLN A O 10
ATOM 16342 N N . GLU A 1 80 ? -4.950 18.709 -0.570 1.00 0.00 80 GLU A N 10
ATOM 16343 C CA . GLU A 1 80 ? -4.851 18.185 -1.921 1.00 0.00 80 GLU A CA 10
ATOM 16344 C C . GLU A 1 80 ? -4.056 16.878 -1.927 1.00 0.00 80 GLU A C 10
ATOM 16345 O O . GLU A 1 80 ? -4.573 15.834 -2.320 1.00 0.00 80 GLU A O 10
ATOM 16357 N N . SER A 1 81 ? -2.810 16.979 -1.486 1.00 0.00 81 SER A N 10
ATOM 16358 C CA . SER A 1 81 ? -1.938 15.818 -1.435 1.00 0.00 81 SER A CA 10
ATOM 16359 C C . SER A 1 81 ? -2.527 14.762 -0.498 1.00 0.00 81 SER A C 10
ATOM 16360 O O . SER A 1 81 ? -2.487 13.570 -0.799 1.00 0.00 81 SER A O 10
ATOM 16368 N N . ALA A 1 82 ? -3.060 15.238 0.618 1.00 0.00 82 ALA A N 10
ATOM 16369 C CA . ALA A 1 82 ? -3.656 14.349 1.600 1.00 0.00 82 ALA A CA 10
ATOM 16370 C C . ALA A 1 82 ? -4.588 13.364 0.891 1.00 0.00 82 ALA A C 10
ATOM 16371 O O . ALA A 1 82 ? -4.685 12.203 1.285 1.00 0.00 82 ALA A O 10
ATOM 16378 N N . ASP A 1 83 ? -5.250 13.864 -0.142 1.00 0.00 83 ASP A N 10
ATOM 16379 C CA . ASP A 1 83 ? -6.171 13.043 -0.909 1.00 0.00 83 ASP A CA 10
ATOM 16380 C C . ASP A 1 83 ? -5.412 12.362 -2.049 1.00 0.00 83 ASP A C 10
ATOM 16381 O O . ASP A 1 83 ? -5.342 11.136 -2.108 1.00 0.00 83 ASP A O 10
ATOM 16390 N N . ARG A 1 84 ? -4.862 13.188 -2.927 1.00 0.00 84 ARG A N 10
ATOM 16391 C CA . ARG A 1 84 ? -4.110 12.681 -4.063 1.00 0.00 84 ARG A CA 10
ATOM 16392 C C . ARG A 1 84 ? -3.223 11.511 -3.632 1.00 0.00 84 ARG A C 10
ATOM 16393 O O . ARG A 1 84 ? -3.401 10.387 -4.099 1.00 0.00 84 ARG A O 10
ATOM 16414 N N . LEU A 1 85 ? -2.285 11.816 -2.746 1.00 0.00 85 LEU A N 10
ATOM 16415 C CA . LEU A 1 85 ? -1.370 10.805 -2.248 1.00 0.00 85 LEU A CA 10
ATOM 16416 C C . LEU A 1 85 ? -2.155 9.538 -1.902 1.00 0.00 85 LEU A C 10
ATOM 16417 O O . LEU A 1 85 ? -1.847 8.457 -2.401 1.00 0.00 85 LEU A O 10
ATOM 16433 N N . ALA A 1 86 ? -3.155 9.714 -1.050 1.00 0.00 86 ALA A N 10
ATOM 16434 C CA . ALA A 1 86 ? -3.987 8.598 -0.632 1.00 0.00 86 ALA A CA 10
ATOM 16435 C C . ALA A 1 86 ? -4.495 7.855 -1.869 1.00 0.00 86 ALA A C 10
ATOM 16436 O O . ALA A 1 86 ? -4.029 6.758 -2.174 1.00 0.00 86 ALA A O 10
ATOM 16443 N N . TYR A 1 87 ? -5.444 8.482 -2.548 1.00 0.00 87 TYR A N 10
ATOM 16444 C CA . TYR A 1 87 ? -6.021 7.894 -3.745 1.00 0.00 87 TYR A CA 10
ATOM 16445 C C . TYR A 1 87 ? -4.937 7.271 -4.627 1.00 0.00 87 TYR A C 10
ATOM 16446 O O . TYR A 1 87 ? -5.157 6.229 -5.243 1.00 0.00 87 TYR A O 10
ATOM 16464 N N . GLU A 1 88 ? -3.791 7.934 -4.658 1.00 0.00 88 GLU A N 10
ATOM 16465 C CA . GLU A 1 88 ? -2.672 7.458 -5.454 1.00 0.00 88 GLU A CA 10
ATOM 16466 C C . GLU A 1 88 ? -2.133 6.146 -4.880 1.00 0.00 88 GLU A C 10
ATOM 16467 O O . GLU A 1 88 ? -2.154 5.116 -5.552 1.00 0.00 88 GLU A O 10
ATOM 16479 N N . VAL A 1 89 ? -1.662 6.227 -3.645 1.00 0.00 89 VAL A N 10
ATOM 16480 C CA . VAL A 1 89 ? -1.119 5.059 -2.973 1.00 0.00 89 VAL A CA 10
ATOM 16481 C C . VAL A 1 89 ? -2.066 3.874 -3.173 1.00 0.00 89 VAL A C 10
ATOM 16482 O O . VAL A 1 89 ? -1.703 2.886 -3.810 1.00 0.00 89 VAL A O 10
ATOM 16495 N N . SER A 1 90 ? -3.261 4.012 -2.617 1.00 0.00 90 SER A N 10
ATOM 16496 C CA . SER A 1 90 ? -4.262 2.965 -2.727 1.00 0.00 90 SER A CA 10
ATOM 16497 C C . SER A 1 90 ? -4.253 2.378 -4.140 1.00 0.00 90 SER A C 10
ATOM 16498 O O . SER A 1 90 ? -4.237 1.160 -4.310 1.00 0.00 90 SER A O 10
ATOM 16506 N N . LEU A 1 91 ? -4.265 3.272 -5.118 1.00 0.00 91 LEU A N 10
ATOM 16507 C CA . LEU A 1 91 ? -4.259 2.858 -6.510 1.00 0.00 91 LEU A CA 10
ATOM 16508 C C . LEU A 1 91 ? -3.029 1.987 -6.773 1.00 0.00 91 LEU A C 10
ATOM 16509 O O . LEU A 1 91 ? -3.157 0.831 -7.175 1.00 0.00 91 LEU A O 10
ATOM 16525 N N . LEU A 1 92 ? -1.865 2.575 -6.536 1.00 0.00 92 LEU A N 10
ATOM 16526 C CA . LEU A 1 92 ? -0.613 1.867 -6.743 1.00 0.00 92 LEU A CA 10
ATOM 16527 C C . LEU A 1 92 ? -0.741 0.444 -6.196 1.00 0.00 92 LEU A C 10
ATOM 16528 O O . LEU A 1 92 ? -0.525 -0.526 -6.922 1.00 0.00 92 LEU A O 10
ATOM 16544 N N . VAL A 1 93 ? -1.093 0.363 -4.921 1.00 0.00 93 VAL A N 10
ATOM 16545 C CA . VAL A 1 93 ? -1.252 -0.926 -4.269 1.00 0.00 93 VAL A CA 10
ATOM 16546 C C . VAL A 1 93 ? -1.979 -1.885 -5.214 1.00 0.00 93 VAL A C 10
ATOM 16547 O O . VAL A 1 93 ? -1.428 -2.912 -5.607 1.00 0.00 93 VAL A O 10
ATOM 16560 N N . PHE A 1 94 ? -3.206 -1.515 -5.552 1.00 0.00 94 PHE A N 10
ATOM 16561 C CA . PHE A 1 94 ? -4.014 -2.329 -6.444 1.00 0.00 94 PHE A CA 10
ATOM 16562 C C . PHE A 1 94 ? -3.154 -2.960 -7.541 1.00 0.00 94 PHE A C 10
ATOM 16563 O O . PHE A 1 94 ? -3.379 -4.105 -7.929 1.00 0.00 94 PHE A O 10
ATOM 16580 N N . GLN A 1 95 ? -2.187 -2.185 -8.010 1.00 0.00 95 GLN A N 10
ATOM 16581 C CA . GLN A 1 95 ? -1.292 -2.653 -9.054 1.00 0.00 95 GLN A CA 10
ATOM 16582 C C . GLN A 1 95 ? -0.080 -3.355 -8.439 1.00 0.00 95 GLN A C 10
ATOM 16583 O O . GLN A 1 95 ? 0.154 -4.535 -8.694 1.00 0.00 95 GLN A O 10
ATOM 16597 N N . LEU A 1 96 ? 0.659 -2.599 -7.640 1.00 0.00 96 LEU A N 10
ATOM 16598 C CA . LEU A 1 96 ? 1.842 -3.134 -6.987 1.00 0.00 96 LEU A CA 10
ATOM 16599 C C . LEU A 1 96 ? 1.505 -4.490 -6.364 1.00 0.00 96 LEU A C 10
ATOM 16600 O O . LEU A 1 96 ? 1.935 -5.530 -6.862 1.00 0.00 96 LEU A O 10
ATOM 16616 N N . ALA A 1 97 ? 0.740 -4.436 -5.284 1.00 0.00 97 ALA A N 10
ATOM 16617 C CA . ALA A 1 97 ? 0.341 -5.648 -4.588 1.00 0.00 97 ALA A CA 10
ATOM 16618 C C . ALA A 1 97 ? -0.485 -6.524 -5.532 1.00 0.00 97 ALA A C 10
ATOM 16619 O O . ALA A 1 97 ? -0.033 -7.589 -5.951 1.00 0.00 97 ALA A O 10
ATOM 16626 N N . GLY A 1 98 ? -1.681 -6.044 -5.838 1.00 0.00 98 GLY A N 10
ATOM 16627 C CA . GLY A 1 98 ? -2.575 -6.771 -6.724 1.00 0.00 98 GLY A CA 10
ATOM 16628 C C . GLY A 1 98 ? -3.973 -6.891 -6.114 1.00 0.00 98 GLY A C 10
ATOM 16629 O O . GLY A 1 98 ? -4.322 -7.929 -5.553 1.00 0.00 98 GLY A O 10
ATOM 16633 N N . GLY A 1 99 ? -4.736 -5.816 -6.246 1.00 0.00 99 GLY A N 10
ATOM 16634 C CA . GLY A 1 99 ? -6.088 -5.789 -5.715 1.00 0.00 99 GLY A CA 10
ATOM 16635 C C . GLY A 1 99 ? -7.015 -6.697 -6.526 1.00 0.00 99 GLY A C 10
ATOM 16636 O O . GLY A 1 99 ? -6.585 -7.322 -7.495 1.00 0.00 99 GLY A O 10
ATOM 16640 N N . ILE A 1 100 ? -8.269 -6.740 -6.102 1.00 0.00 100 ILE A N 10
ATOM 16641 C CA . ILE A 1 100 ? -9.259 -7.561 -6.777 1.00 0.00 100 ILE A CA 10
ATOM 16642 C C . ILE A 1 100 ? -10.529 -6.738 -7.002 1.00 0.00 100 ILE A C 10
ATOM 16643 O O . ILE A 1 100 ? -10.944 -5.977 -6.129 1.00 0.00 100 ILE A O 10
ATOM 16659 N N . GLY A 1 101 ? -11.112 -6.919 -8.178 1.00 0.00 101 GLY A N 10
ATOM 16660 C CA . GLY A 1 101 ? -12.326 -6.202 -8.530 1.00 0.00 101 GLY A CA 10
ATOM 16661 C C . GLY A 1 101 ? -12.015 -5.003 -9.427 1.00 0.00 101 GLY A C 10
ATOM 16662 O O . GLY A 1 101 ? -11.294 -5.133 -10.416 1.00 0.00 101 GLY A O 10
ATOM 16666 N N . GLU A 1 102 ? -12.575 -3.862 -9.052 1.00 0.00 102 GLU A N 10
ATOM 16667 C CA . GLU A 1 102 ? -12.366 -2.641 -9.810 1.00 0.00 102 GLU A CA 10
ATOM 16668 C C . GLU A 1 102 ? -11.561 -1.635 -8.986 1.00 0.00 102 GLU A C 10
ATOM 16669 O O . GLU A 1 102 ? -11.700 -1.575 -7.765 1.00 0.00 102 GLU A O 10
ATOM 16681 N N . ARG A 1 103 ? -10.737 -0.869 -9.685 1.00 0.00 103 ARG A N 10
ATOM 16682 C CA . ARG A 1 103 ? -9.910 0.132 -9.033 1.00 0.00 103 ARG A CA 10
ATOM 16683 C C . ARG A 1 103 ? -10.787 1.181 -8.348 1.00 0.00 103 ARG A C 10
ATOM 16684 O O . ARG A 1 103 ? -11.903 1.448 -8.791 1.00 0.00 103 ARG A O 10
ATOM 16705 N N . PRO A 1 104 ? -10.236 1.762 -7.249 1.00 0.00 104 PRO A N 10
ATOM 16706 C CA . PRO A 1 104 ? -10.956 2.776 -6.497 1.00 0.00 104 PRO A CA 10
ATOM 16707 C C . PRO A 1 104 ? -10.961 4.112 -7.244 1.00 0.00 104 PRO A C 10
ATOM 16708 O O . PRO A 1 104 ? -9.966 4.483 -7.865 1.00 0.00 104 PRO A O 10
ATOM 16719 N N . GLN A 1 105 ? -12.092 4.797 -7.159 1.00 0.00 105 GLN A N 10
ATOM 16720 C CA . GLN A 1 105 ? -12.239 6.083 -7.818 1.00 0.00 105 GLN A CA 10
ATOM 16721 C C . GLN A 1 105 ? -12.286 7.209 -6.783 1.00 0.00 105 GLN A C 10
ATOM 16722 O O . GLN A 1 105 ? -12.654 6.982 -5.631 1.00 0.00 105 GLN A O 10
ATOM 16736 N N . PRO A 1 106 ? -11.898 8.429 -7.242 1.00 0.00 106 PRO A N 10
ATOM 16737 C CA . PRO A 1 106 ? -11.892 9.590 -6.369 1.00 0.00 106 PRO A CA 10
ATOM 16738 C C . PRO A 1 106 ? -13.315 10.096 -6.121 1.00 0.00 106 PRO A C 10
ATOM 16739 O O . PRO A 1 106 ? -14.285 9.449 -6.512 1.00 0.00 106 PRO A O 10
ATOM 16750 N N . SER A 1 107 ? -13.393 11.249 -5.473 1.00 0.00 107 SER A N 10
ATOM 16751 C CA . SER A 1 107 ? -14.681 11.851 -5.169 1.00 0.00 107 SER A CA 10
ATOM 16752 C C . SER A 1 107 ? -14.799 13.212 -5.857 1.00 0.00 107 SER A C 10
ATOM 16753 O O . SER A 1 107 ? -15.706 13.429 -6.659 1.00 0.00 107 SER A O 10
ATOM 16761 N N . GLY A 1 108 ? -13.869 14.093 -5.519 1.00 0.00 108 GLY A N 10
ATOM 16762 C CA . GLY A 1 108 ? -13.857 15.427 -6.095 1.00 0.00 108 GLY A CA 10
ATOM 16763 C C . GLY A 1 108 ? -13.479 16.474 -5.045 1.00 0.00 108 GLY A C 10
ATOM 16764 O O . GLY A 1 108 ? -14.266 16.772 -4.148 1.00 0.00 108 GLY A O 10
ATOM 16768 N N . PRO A 1 109 ? -12.241 17.017 -5.195 1.00 0.00 109 PRO A N 10
ATOM 16769 C CA . PRO A 1 109 ? -11.749 18.024 -4.271 1.00 0.00 109 PRO A CA 10
ATOM 16770 C C . PRO A 1 109 ? -12.413 19.378 -4.530 1.00 0.00 109 PRO A C 10
ATOM 16771 O O . PRO A 1 109 ? -12.837 19.661 -5.650 1.00 0.00 109 PRO A O 10
ATOM 1678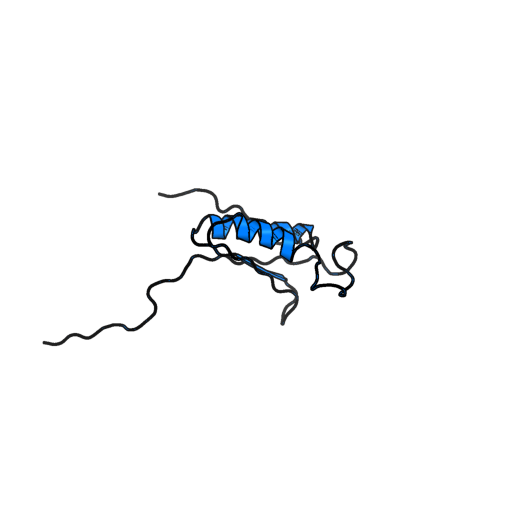2 N N . SER A 1 110 ? -12.482 20.179 -3.477 1.00 0.00 110 SER A N 10
ATOM 16783 C CA . SER A 1 110 ? -13.088 21.496 -3.577 1.00 0.00 110 SER A CA 10
ATOM 16784 C C . SER A 1 110 ? -12.354 22.330 -4.629 1.00 0.00 110 SER A C 10
ATOM 16785 O O . SER A 1 110 ? -11.173 22.634 -4.472 1.00 0.00 110 SER A O 10
ATOM 16793 N N . SER A 1 111 ? -13.085 22.677 -5.678 1.00 0.00 111 SER A N 10
ATOM 16794 C CA . SER A 1 111 ? -12.519 23.470 -6.756 1.00 0.00 111 SER A CA 10
ATOM 16795 C C . SER A 1 111 ? -13.634 24.185 -7.522 1.00 0.00 111 SER A C 10
ATOM 16796 O O . SER A 1 111 ? -14.702 23.616 -7.743 1.00 0.00 111 SER A O 10
ATOM 16804 N N . GLY A 1 112 ? -13.347 25.420 -7.906 1.00 0.00 112 GLY A N 10
ATOM 16805 C CA . GLY A 1 112 ? -14.313 26.217 -8.643 1.00 0.00 112 GLY A CA 10
ATOM 16806 C C . GLY A 1 112 ? -13.925 26.322 -10.119 1.00 0.00 112 GLY A C 10
ATOM 16807 O O . GLY A 1 112 ? -14.397 27.210 -10.827 1.00 0.00 112 GLY A O 10
ATOM 16811 N N . GLY A 1 1 ? -14.130 30.403 44.270 1.00 0.00 1 GLY A N 11
ATOM 16812 C CA . GLY A 1 1 ? -13.304 31.148 43.334 1.00 0.00 1 GLY A CA 11
ATOM 16813 C C . GLY A 1 1 ? -13.732 30.877 41.890 1.00 0.00 1 GLY A C 11
ATOM 16814 O O . GLY A 1 1 ? -14.813 30.342 41.649 1.00 0.00 1 GLY A O 11
ATOM 16818 N N . SER A 1 2 ? -12.861 31.258 40.967 1.00 0.00 2 SER A N 11
ATOM 16819 C CA . SER A 1 2 ? -13.135 31.063 39.554 1.00 0.00 2 SER A CA 11
ATOM 16820 C C . SER A 1 2 ? -11.823 30.987 38.772 1.00 0.00 2 SER A C 11
ATOM 16821 O O . SER A 1 2 ? -10.924 31.800 38.981 1.00 0.00 2 SER A O 11
ATOM 16829 N N . SER A 1 3 ? -11.754 30.004 37.887 1.00 0.00 3 SER A N 11
ATOM 16830 C CA . SER A 1 3 ? -10.566 29.812 37.072 1.00 0.00 3 SER A CA 11
ATOM 16831 C C . SER A 1 3 ? -10.898 28.940 35.860 1.00 0.00 3 SER A C 11
ATOM 16832 O O . SER A 1 3 ? -11.913 28.246 35.849 1.00 0.00 3 SER A O 11
ATOM 16840 N N . GLY A 1 4 ? -10.022 29.004 34.868 1.00 0.00 4 GLY A N 11
ATOM 16841 C CA . GLY A 1 4 ? -10.209 28.228 33.653 1.00 0.00 4 GLY A CA 11
ATOM 16842 C C . GLY A 1 4 ? -8.948 27.433 33.310 1.00 0.00 4 GLY A C 11
ATOM 16843 O O . GLY A 1 4 ? -7.836 27.867 33.608 1.00 0.00 4 GLY A O 11
ATOM 16847 N N . SER A 1 5 ? -9.163 26.283 32.688 1.00 0.00 5 SER A N 11
ATOM 16848 C CA . SER A 1 5 ? -8.057 25.424 32.301 1.00 0.00 5 SER A CA 11
ATOM 16849 C C . SER A 1 5 ? -8.549 24.338 31.342 1.00 0.00 5 SER A C 11
ATOM 16850 O O . SER A 1 5 ? -9.186 23.374 31.764 1.00 0.00 5 SER A O 11
ATOM 16858 N N . SER A 1 6 ? -8.235 24.530 30.069 1.00 0.00 6 SER A N 11
ATOM 16859 C CA . SER A 1 6 ? -8.637 23.579 29.047 1.00 0.00 6 SER A CA 11
ATOM 16860 C C . SER A 1 6 ? -7.718 23.700 27.830 1.00 0.00 6 SER A C 11
ATOM 16861 O O . SER A 1 6 ? -7.415 24.805 27.383 1.00 0.00 6 SER A O 11
ATOM 16869 N N . GLY A 1 7 ? -7.300 22.547 27.328 1.00 0.00 7 GLY A N 11
ATOM 16870 C CA . GLY A 1 7 ? -6.422 22.509 26.171 1.00 0.00 7 GLY A CA 11
ATOM 16871 C C . GLY A 1 7 ? -7.100 23.128 24.947 1.00 0.00 7 GLY A C 11
ATOM 16872 O O . GLY A 1 7 ? -8.211 23.646 25.044 1.00 0.00 7 GLY A O 11
ATOM 16876 N N . ALA A 1 8 ? -6.402 23.055 23.824 1.00 0.00 8 ALA A N 11
ATOM 16877 C CA . ALA A 1 8 ? -6.922 23.602 22.582 1.00 0.00 8 ALA A CA 11
ATOM 16878 C C . ALA A 1 8 ? -6.155 22.999 21.403 1.00 0.00 8 ALA A C 11
ATOM 16879 O O . ALA A 1 8 ? -4.936 22.852 21.462 1.00 0.00 8 ALA A O 11
ATOM 16886 N N . ILE A 1 9 ? -6.902 22.667 20.360 1.00 0.00 9 ILE A N 11
ATOM 16887 C CA . ILE A 1 9 ? -6.307 22.085 19.169 1.00 0.00 9 ILE A CA 11
ATOM 16888 C C . ILE A 1 9 ? -5.203 23.008 18.652 1.00 0.00 9 ILE A C 11
ATOM 16889 O O . ILE A 1 9 ? -5.319 24.229 18.738 1.00 0.00 9 ILE A O 11
ATOM 16905 N N . TYR A 1 10 ? -4.156 22.388 18.126 1.00 0.00 10 TYR A N 11
ATOM 16906 C CA . TYR A 1 10 ? -3.031 23.139 17.595 1.00 0.00 10 TYR A CA 11
ATOM 16907 C C . TYR A 1 10 ? -2.560 22.552 16.263 1.00 0.00 10 TYR A C 11
ATOM 16908 O O . TYR A 1 10 ? -1.658 21.715 16.234 1.00 0.00 10 TYR A O 11
ATOM 16926 N N . VAL A 1 11 ? -3.190 23.013 15.193 1.00 0.00 11 VAL A N 11
ATOM 16927 C CA . VAL A 1 11 ? -2.846 22.544 13.862 1.00 0.00 11 VAL A CA 11
ATOM 16928 C C . VAL A 1 11 ? -3.221 21.066 13.734 1.00 0.00 11 VAL A C 11
ATOM 16929 O O . VAL A 1 11 ? -2.750 20.234 14.507 1.00 0.00 11 VAL A O 11
ATOM 16942 N N . ASP A 1 12 ? -4.065 20.785 12.752 1.00 0.00 12 ASP A N 11
ATOM 16943 C CA . ASP A 1 12 ? -4.509 19.422 12.513 1.00 0.00 12 ASP A CA 11
ATOM 16944 C C . ASP A 1 12 ? -4.302 19.074 11.038 1.00 0.00 12 ASP A C 11
ATOM 16945 O O . ASP A 1 12 ? -5.175 19.326 10.209 1.00 0.00 12 ASP A O 11
ATOM 16954 N N . LEU A 1 13 ? -3.141 18.501 10.755 1.00 0.00 13 LEU A N 11
ATOM 16955 C CA . LEU A 1 13 ? -2.808 18.116 9.394 1.00 0.00 13 LEU A CA 11
ATOM 16956 C C . LEU A 1 13 ? -3.957 17.294 8.806 1.00 0.00 13 LEU A C 11
ATOM 16957 O O . LEU A 1 13 ? -4.671 16.608 9.536 1.00 0.00 13 LEU A O 11
ATOM 16973 N N . PRO A 1 14 ? -4.103 17.392 7.458 1.00 0.00 14 PRO A N 11
ATOM 16974 C CA . PRO A 1 14 ? -5.152 16.665 6.763 1.00 0.00 14 PRO A CA 11
ATOM 16975 C C . PRO A 1 14 ? -4.808 15.178 6.653 1.00 0.00 14 PRO A C 11
ATOM 16976 O O . PRO A 1 14 ? -3.638 14.803 6.701 1.00 0.00 14 PRO A O 11
ATOM 16987 N N . ASN A 1 15 ? -5.850 14.372 6.507 1.00 0.00 15 ASN A N 11
ATOM 16988 C CA . ASN A 1 15 ? -5.673 12.935 6.389 1.00 0.00 15 ASN A CA 11
ATOM 16989 C C . ASN A 1 15 ? -6.795 12.357 5.525 1.00 0.00 15 ASN A C 11
ATOM 16990 O O . ASN A 1 15 ? -7.863 12.956 5.405 1.00 0.00 15 ASN A O 11
ATOM 17001 N N . ARG A 1 16 ? -6.515 11.199 4.945 1.00 0.00 16 ARG A N 11
ATOM 17002 C CA . ARG A 1 16 ? -7.488 10.533 4.095 1.00 0.00 16 ARG A CA 11
ATOM 17003 C C . ARG A 1 16 ? -7.345 9.014 4.214 1.00 0.00 16 ARG A C 11
ATOM 17004 O O . ARG A 1 16 ? -6.233 8.497 4.306 1.00 0.00 16 ARG A O 11
ATOM 17025 N N . GLN A 1 17 ? -8.487 8.342 4.208 1.00 0.00 17 GLN A N 11
ATOM 17026 C CA . GLN A 1 17 ? -8.503 6.893 4.314 1.00 0.00 17 GLN A CA 11
ATOM 17027 C C . GLN A 1 17 ? -9.399 6.291 3.230 1.00 0.00 17 GLN A C 11
ATOM 17028 O O . GLN A 1 17 ? -10.450 6.845 2.911 1.00 0.00 17 GLN A O 11
ATOM 17042 N N . LEU A 1 18 ? -8.952 5.165 2.695 1.00 0.00 18 LEU A N 11
ATOM 17043 C CA . LEU A 1 18 ? -9.700 4.482 1.654 1.00 0.00 18 LEU A CA 11
ATOM 17044 C C . LEU A 1 18 ? -9.646 2.973 1.898 1.00 0.00 18 LEU A C 11
ATOM 17045 O O . LEU A 1 18 ? -8.770 2.488 2.613 1.00 0.00 18 LEU A O 11
ATOM 17061 N N . LYS A 1 19 ? -10.592 2.272 1.291 1.00 0.00 19 LYS A N 11
ATOM 17062 C CA . LYS A 1 19 ? -10.663 0.828 1.434 1.00 0.00 19 LYS A CA 11
ATOM 17063 C C . LYS A 1 19 ? -10.303 0.170 0.101 1.00 0.00 19 LYS A C 11
ATOM 17064 O O . LYS A 1 19 ? -10.857 0.524 -0.939 1.00 0.00 19 LYS A O 11
ATOM 17083 N N . VAL A 1 20 ? -9.379 -0.777 0.175 1.00 0.00 20 VAL A N 11
ATOM 17084 C CA . VAL A 1 20 ? -8.940 -1.488 -1.014 1.00 0.00 20 VAL A CA 11
ATOM 17085 C C . VAL A 1 20 ? -9.506 -2.909 -0.991 1.00 0.00 20 VAL A C 11
ATOM 17086 O O . VAL A 1 20 ? -8.956 -3.791 -0.334 1.00 0.00 20 VAL A O 11
ATOM 17099 N N . LYS A 1 21 ? -10.600 -3.087 -1.718 1.00 0.00 21 LYS A N 11
ATOM 17100 C CA . LYS A 1 21 ? -11.247 -4.386 -1.790 1.00 0.00 21 LYS A CA 11
ATOM 17101 C C . LYS A 1 21 ? -10.274 -5.404 -2.387 1.00 0.00 21 LYS A C 11
ATOM 17102 O O . LYS A 1 21 ? -10.079 -5.444 -3.601 1.00 0.00 21 LYS A O 11
ATOM 17121 N N . VAL A 1 22 ? -9.688 -6.201 -1.506 1.00 0.00 22 VAL A N 11
ATOM 17122 C CA . VAL A 1 22 ? -8.739 -7.217 -1.930 1.00 0.00 22 VAL A CA 11
ATOM 17123 C C . VAL A 1 22 ? -9.452 -8.567 -2.025 1.00 0.00 22 VAL A C 11
ATOM 17124 O O . VAL A 1 22 ? -10.679 -8.632 -1.955 1.00 0.00 22 VAL A O 11
ATOM 17137 N N . ALA A 1 23 ? -8.653 -9.613 -2.181 1.00 0.00 23 ALA A N 11
ATOM 17138 C CA . ALA A 1 23 ? -9.193 -10.958 -2.286 1.00 0.00 23 ALA A CA 11
ATOM 17139 C C . ALA A 1 23 ? -8.496 -11.862 -1.268 1.00 0.00 23 ALA A C 11
ATOM 17140 O O . ALA A 1 23 ? -9.155 -12.542 -0.482 1.00 0.00 23 ALA A O 11
ATOM 17147 N N . ASP A 1 24 ? -7.172 -11.842 -1.315 1.00 0.00 24 ASP A N 11
ATOM 17148 C CA . ASP A 1 24 ? -6.378 -12.653 -0.406 1.00 0.00 24 ASP A CA 11
ATOM 17149 C C . ASP A 1 24 ? -5.019 -11.985 -0.189 1.00 0.00 24 ASP A C 11
ATOM 17150 O O . ASP A 1 24 ? -4.499 -11.321 -1.084 1.00 0.00 24 ASP A O 11
ATOM 17159 N N . ARG A 1 25 ? -4.482 -12.183 1.006 1.00 0.00 25 ARG A N 11
ATOM 17160 C CA . ARG A 1 25 ? -3.194 -11.609 1.352 1.00 0.00 25 ARG A CA 11
ATOM 17161 C C . ARG A 1 25 ? -2.088 -12.228 0.494 1.00 0.00 25 ARG A C 11
ATOM 17162 O O . ARG A 1 25 ? -1.314 -11.511 -0.138 1.00 0.00 25 ARG A O 11
ATOM 17183 N N . ARG A 1 26 ? -2.051 -13.552 0.500 1.00 0.00 26 ARG A N 11
ATOM 17184 C CA . ARG A 1 26 ? -1.053 -14.276 -0.270 1.00 0.00 26 ARG A CA 11
ATOM 17185 C C . ARG A 1 26 ? -1.179 -15.780 -0.021 1.00 0.00 26 ARG A C 11
ATOM 17186 O O . ARG A 1 26 ? -0.956 -16.249 1.093 1.00 0.00 26 ARG A O 11
ATOM 17207 N N . VAL A 1 27 ? -1.536 -16.494 -1.079 1.00 0.00 27 VAL A N 11
ATOM 17208 C CA . VAL A 1 27 ? -1.695 -17.936 -0.989 1.00 0.00 27 VAL A CA 11
ATOM 17209 C C . VAL A 1 27 ? -0.396 -18.615 -1.428 1.00 0.00 27 VAL A C 11
ATOM 17210 O O . VAL A 1 27 ? -0.378 -19.817 -1.691 1.00 0.00 27 VAL A O 11
ATOM 17223 N N . ILE A 1 28 ? 0.659 -17.817 -1.494 1.00 0.00 28 ILE A N 11
ATOM 17224 C CA . ILE A 1 28 ? 1.959 -18.327 -1.896 1.00 0.00 28 ILE A CA 11
ATOM 17225 C C . ILE A 1 28 ? 2.755 -18.721 -0.651 1.00 0.00 28 ILE A C 11
ATOM 17226 O O . ILE A 1 28 ? 2.882 -17.933 0.285 1.00 0.00 28 ILE A O 11
ATOM 17242 N N . SER A 1 29 ? 3.272 -19.941 -0.680 1.00 0.00 29 SER A N 11
ATOM 17243 C CA . SER A 1 29 ? 4.052 -20.450 0.435 1.00 0.00 29 SER A CA 11
ATOM 17244 C C . SER A 1 29 ? 5.263 -19.548 0.682 1.00 0.00 29 SER A C 11
ATOM 17245 O O . SER A 1 29 ? 6.220 -19.562 -0.090 1.00 0.00 29 SER A O 11
ATOM 17253 N N . THR A 1 30 ? 5.181 -18.784 1.762 1.00 0.00 30 THR A N 11
ATOM 17254 C CA . THR A 1 30 ? 6.258 -17.877 2.120 1.00 0.00 30 THR A CA 11
ATOM 17255 C C . THR A 1 30 ? 6.973 -18.369 3.380 1.00 0.00 30 THR A C 11
ATOM 17256 O O . THR A 1 30 ? 6.347 -18.544 4.425 1.00 0.00 30 THR A O 11
ATOM 17267 N N . THR A 1 31 ? 8.273 -18.577 3.240 1.00 0.00 31 THR A N 11
ATOM 17268 C CA . THR A 1 31 ? 9.080 -19.046 4.354 1.00 0.00 31 THR A CA 11
ATOM 17269 C C . THR A 1 31 ? 10.021 -17.939 4.834 1.00 0.00 31 THR A C 11
ATOM 17270 O O . THR A 1 31 ? 10.853 -18.163 5.712 1.00 0.00 31 THR A O 11
ATOM 17281 N N . ASP A 1 32 ? 9.859 -16.768 4.235 1.00 0.00 32 ASP A N 11
ATOM 17282 C CA . ASP A 1 32 ? 10.684 -15.625 4.590 1.00 0.00 32 ASP A CA 11
ATOM 17283 C C . ASP A 1 32 ? 9.905 -14.336 4.322 1.00 0.00 32 ASP A C 11
ATOM 17284 O O . ASP A 1 32 ? 9.378 -14.142 3.227 1.00 0.00 32 ASP A O 11
ATOM 17293 N N . ALA A 1 33 ? 9.856 -13.489 5.339 1.00 0.00 33 ALA A N 11
ATOM 17294 C CA . ALA A 1 33 ? 9.150 -12.224 5.226 1.00 0.00 33 ALA A CA 11
ATOM 17295 C C . ALA A 1 33 ? 9.680 -11.253 6.284 1.00 0.00 33 ALA A C 11
ATOM 17296 O O . ALA A 1 33 ? 10.139 -11.675 7.344 1.00 0.00 33 ALA A O 11
ATOM 17303 N N . GLU A 1 34 ? 9.597 -9.971 5.959 1.00 0.00 34 GLU A N 11
ATOM 17304 C CA . GLU A 1 34 ? 10.062 -8.938 6.868 1.00 0.00 34 GLU A CA 11
ATOM 17305 C C . GLU A 1 34 ? 11.586 -8.992 6.998 1.00 0.00 34 GLU A C 11
ATOM 17306 O O . GLU A 1 34 ? 12.286 -8.109 6.504 1.00 0.00 34 GLU A O 11
ATOM 17318 N N . ARG A 1 35 ? 12.054 -10.036 7.666 1.00 0.00 35 ARG A N 11
ATOM 17319 C CA . ARG A 1 35 ? 13.482 -10.216 7.868 1.00 0.00 35 ARG A CA 11
ATOM 17320 C C . ARG A 1 35 ? 14.220 -10.140 6.530 1.00 0.00 35 ARG A C 11
ATOM 17321 O O . ARG A 1 35 ? 14.192 -11.088 5.747 1.00 0.00 35 ARG A O 11
ATOM 17342 N N . GLN A 1 36 ? 14.864 -9.003 6.310 1.00 0.00 36 GLN A N 11
ATOM 17343 C CA . GLN A 1 36 ? 15.609 -8.791 5.080 1.00 0.00 36 GLN A CA 11
ATOM 17344 C C . GLN A 1 36 ? 14.666 -8.826 3.876 1.00 0.00 36 GLN A C 11
ATOM 17345 O O . GLN A 1 36 ? 13.685 -9.567 3.872 1.00 0.00 36 GLN A O 11
ATOM 17359 N N . ALA A 1 37 ? 14.997 -8.014 2.882 1.00 0.00 37 ALA A N 11
ATOM 17360 C CA . ALA A 1 37 ? 14.192 -7.943 1.675 1.00 0.00 37 ALA A CA 11
ATOM 17361 C C . ALA A 1 37 ? 12.710 -7.950 2.054 1.00 0.00 37 ALA A C 11
ATOM 17362 O O . ALA A 1 37 ? 12.062 -8.995 2.019 1.00 0.00 37 ALA A O 11
ATOM 17369 N N . VAL A 1 38 ? 12.216 -6.773 2.407 1.00 0.00 38 VAL A N 11
ATOM 17370 C CA . VAL A 1 38 ? 10.823 -6.631 2.793 1.00 0.00 38 VAL A CA 11
ATOM 17371 C C . VAL A 1 38 ? 9.956 -6.547 1.535 1.00 0.00 38 VAL A C 11
ATOM 17372 O O . VAL A 1 38 ? 10.450 -6.219 0.457 1.00 0.00 38 VAL A O 11
ATOM 17385 N N . THR A 1 39 ? 8.679 -6.849 1.713 1.00 0.00 39 THR A N 11
ATOM 17386 C CA . THR A 1 39 ? 7.739 -6.812 0.606 1.00 0.00 39 THR A CA 11
ATOM 17387 C C . THR A 1 39 ? 6.498 -6.002 0.986 1.00 0.00 39 THR A C 11
ATOM 17388 O O . THR A 1 39 ? 6.164 -5.887 2.165 1.00 0.00 39 THR A O 11
ATOM 17399 N N . PRO A 1 40 ? 5.831 -5.446 -0.061 1.00 0.00 40 PRO A N 11
ATOM 17400 C CA . PRO A 1 40 ? 6.294 -5.631 -1.426 1.00 0.00 40 PRO A CA 11
ATOM 17401 C C . PRO A 1 40 ? 7.526 -4.769 -1.708 1.00 0.00 40 PRO A C 11
ATOM 17402 O O . PRO A 1 40 ? 7.648 -3.663 -1.183 1.00 0.00 40 PRO A O 11
ATOM 17413 N N . PRO A 1 41 ? 8.431 -5.321 -2.560 1.00 0.00 41 PRO A N 11
ATOM 17414 C CA . PRO A 1 41 ? 9.649 -4.615 -2.918 1.00 0.00 41 PRO A CA 11
ATOM 17415 C C . PRO A 1 41 ? 9.357 -3.485 -3.908 1.00 0.00 41 PRO A C 11
ATOM 17416 O O . PRO A 1 41 ? 8.721 -3.706 -4.938 1.00 0.00 41 PRO A O 11
ATOM 17427 N N . GLY A 1 42 ? 9.834 -2.299 -3.560 1.00 0.00 42 GLY A N 11
ATOM 17428 C CA . GLY A 1 42 ? 9.632 -1.134 -4.404 1.00 0.00 42 GLY A CA 11
ATOM 17429 C C . GLY A 1 42 ? 8.560 -0.212 -3.819 1.00 0.00 42 GLY A C 11
ATOM 17430 O O . GLY A 1 42 ? 8.743 1.004 -3.768 1.00 0.00 42 GLY A O 11
ATOM 17434 N N . LEU A 1 43 ? 7.466 -0.825 -3.391 1.00 0.00 43 LEU A N 11
ATOM 17435 C CA . LEU A 1 43 ? 6.366 -0.075 -2.811 1.00 0.00 43 LEU A CA 11
ATOM 17436 C C . LEU A 1 43 ? 6.925 1.037 -1.921 1.00 0.00 43 LEU A C 11
ATOM 17437 O O . LEU A 1 43 ? 6.658 2.215 -2.152 1.00 0.00 43 LEU A O 11
ATOM 17453 N N . GLN A 1 44 ? 7.691 0.622 -0.923 1.00 0.00 44 GLN A N 11
ATOM 17454 C CA . GLN A 1 44 ? 8.290 1.568 0.003 1.00 0.00 44 GLN A CA 11
ATOM 17455 C C . GLN A 1 44 ? 9.043 2.657 -0.764 1.00 0.00 44 GLN A C 11
ATOM 17456 O O . GLN A 1 44 ? 8.818 3.846 -0.542 1.00 0.00 44 GLN A O 11
ATOM 17470 N N . GLU A 1 45 ? 9.923 2.212 -1.649 1.00 0.00 45 GLU A N 11
ATOM 17471 C CA . GLU A 1 45 ? 10.710 3.134 -2.450 1.00 0.00 45 GLU A CA 11
ATOM 17472 C C . GLU A 1 45 ? 9.792 4.076 -3.232 1.00 0.00 45 GLU A C 11
ATOM 17473 O O . GLU A 1 45 ? 9.850 5.292 -3.057 1.00 0.00 45 GLU A O 11
ATOM 17485 N N . ALA A 1 46 ? 8.965 3.479 -4.077 1.00 0.00 46 ALA A N 11
ATOM 17486 C CA . ALA A 1 46 ? 8.036 4.249 -4.886 1.00 0.00 46 ALA A CA 11
ATOM 17487 C C . ALA A 1 46 ? 7.440 5.375 -4.037 1.00 0.00 46 ALA A C 11
ATOM 17488 O O . ALA A 1 46 ? 7.734 6.548 -4.261 1.00 0.00 46 ALA A O 11
ATOM 17495 N N . ILE A 1 47 ? 6.613 4.978 -3.081 1.00 0.00 47 ILE A N 11
ATOM 17496 C CA . ILE A 1 47 ? 5.974 5.939 -2.199 1.00 0.00 47 ILE A CA 11
ATOM 17497 C C . ILE A 1 47 ? 7.043 6.823 -1.554 1.00 0.00 47 ILE A C 11
ATOM 17498 O O . ILE A 1 47 ? 6.963 8.049 -1.621 1.00 0.00 47 ILE A O 11
ATOM 17514 N N . ASN A 1 48 ? 8.019 6.167 -0.945 1.00 0.00 48 ASN A N 11
ATOM 17515 C CA . ASN A 1 48 ? 9.103 6.879 -0.289 1.00 0.00 48 ASN A CA 11
ATOM 17516 C C . ASN A 1 48 ? 9.570 8.027 -1.185 1.00 0.00 48 ASN A C 11
ATOM 17517 O O . ASN A 1 48 ? 9.982 9.076 -0.692 1.00 0.00 48 ASN A O 11
ATOM 17528 N N . ASP A 1 49 ? 9.489 7.790 -2.486 1.00 0.00 49 ASP A N 11
ATOM 17529 C CA . ASP A 1 49 ? 9.898 8.792 -3.456 1.00 0.00 49 ASP A CA 11
ATOM 17530 C C . ASP A 1 49 ? 8.850 9.906 -3.505 1.00 0.00 49 ASP A C 11
ATOM 17531 O O . ASP A 1 49 ? 9.192 11.087 -3.467 1.00 0.00 49 ASP A O 11
ATOM 17540 N N . LEU A 1 50 ? 7.595 9.490 -3.589 1.00 0.00 50 LEU A N 11
ATOM 17541 C CA . LEU A 1 50 ? 6.495 10.438 -3.644 1.00 0.00 50 LEU A CA 11
ATOM 17542 C C . LEU A 1 50 ? 6.426 11.209 -2.324 1.00 0.00 50 LEU A C 11
ATOM 17543 O O . LEU A 1 50 ? 6.369 12.438 -2.322 1.00 0.00 50 LEU A O 11
ATOM 17559 N N . VAL A 1 51 ? 6.433 10.456 -1.234 1.00 0.00 51 VAL A N 11
ATOM 17560 C CA . VAL A 1 51 ? 6.373 11.054 0.089 1.00 0.00 51 VAL A CA 11
ATOM 17561 C C . VAL A 1 51 ? 7.478 12.103 0.221 1.00 0.00 51 VAL A C 11
ATOM 17562 O O . VAL A 1 51 ? 7.357 13.042 1.006 1.00 0.00 51 VAL A O 11
ATOM 17575 N N . LYS A 1 52 ? 8.531 11.908 -0.559 1.00 0.00 52 LYS A N 11
ATOM 17576 C CA . LYS A 1 52 ? 9.658 12.826 -0.539 1.00 0.00 52 LYS A CA 11
ATOM 17577 C C . LYS A 1 52 ? 9.388 13.979 -1.507 1.00 0.00 52 LYS A C 11
ATOM 17578 O O . LYS A 1 52 ? 9.712 15.129 -1.214 1.00 0.00 52 LYS A O 11
ATOM 17597 N N . LYS A 1 53 ? 8.796 13.632 -2.641 1.00 0.00 53 LYS A N 11
ATOM 17598 C CA . LYS A 1 53 ? 8.479 14.624 -3.654 1.00 0.00 53 LYS A CA 11
ATOM 17599 C C . LYS A 1 53 ? 7.413 15.578 -3.111 1.00 0.00 53 LYS A C 11
ATOM 17600 O O . LYS A 1 53 ? 7.311 16.720 -3.557 1.00 0.00 53 LYS A O 11
ATOM 17619 N N . TYR A 1 54 ? 6.645 15.075 -2.155 1.00 0.00 54 TYR A N 11
ATOM 17620 C CA . TYR A 1 54 ? 5.591 15.868 -1.546 1.00 0.00 54 TYR A CA 11
ATOM 17621 C C . TYR A 1 54 ? 6.098 16.586 -0.294 1.00 0.00 54 TYR A C 11
ATOM 17622 O O . TYR A 1 54 ? 7.199 16.310 0.181 1.00 0.00 54 TYR A O 11
ATOM 17640 N N . THR A 1 55 ? 5.271 17.493 0.205 1.00 0.00 55 THR A N 11
ATOM 17641 C CA . THR A 1 55 ? 5.623 18.252 1.394 1.00 0.00 55 THR A CA 11
ATOM 17642 C C . THR A 1 55 ? 5.009 17.608 2.639 1.00 0.00 55 THR A C 11
ATOM 17643 O O . THR A 1 55 ? 3.791 17.466 2.732 1.00 0.00 55 THR A O 11
ATOM 17654 N N . LEU A 1 56 ? 5.881 17.236 3.564 1.00 0.00 56 LEU A N 11
ATOM 17655 C CA . LEU A 1 56 ? 5.441 16.610 4.799 1.00 0.00 56 LEU A CA 11
ATOM 17656 C C . LEU A 1 56 ? 4.342 15.592 4.486 1.00 0.00 56 LEU A C 11
ATOM 17657 O O . LEU A 1 56 ? 3.267 15.632 5.082 1.00 0.00 56 LEU A O 11
ATOM 17673 N N . ALA A 1 57 ? 4.651 14.704 3.553 1.00 0.00 57 ALA A N 11
ATOM 17674 C CA . ALA A 1 57 ? 3.704 13.677 3.154 1.00 0.00 57 ALA A CA 11
ATOM 17675 C C . ALA A 1 57 ? 3.980 12.398 3.948 1.00 0.00 57 ALA A C 11
ATOM 17676 O O . ALA A 1 57 ? 5.035 12.262 4.565 1.00 0.00 57 ALA A O 11
ATOM 17683 N N . ARG A 1 58 ? 3.013 11.493 3.906 1.00 0.00 58 ARG A N 11
ATOM 17684 C CA . ARG A 1 58 ? 3.139 10.231 4.614 1.00 0.00 58 ARG A CA 11
ATOM 17685 C C . ARG A 1 58 ? 2.066 9.248 4.140 1.00 0.00 58 ARG A C 11
ATOM 17686 O O . ARG A 1 58 ? 0.876 9.556 4.178 1.00 0.00 58 ARG A O 11
ATOM 17707 N N . ALA A 1 59 ? 2.527 8.084 3.704 1.00 0.00 59 ALA A N 11
ATOM 17708 C CA . ALA A 1 59 ? 1.622 7.054 3.223 1.00 0.00 59 ALA A CA 11
ATOM 17709 C C . ALA A 1 59 ? 1.928 5.737 3.939 1.00 0.00 59 ALA A C 11
ATOM 17710 O O . ALA A 1 59 ? 3.050 5.521 4.395 1.00 0.00 59 ALA A O 11
ATOM 17717 N N . PHE A 1 60 ? 0.911 4.892 4.016 1.00 0.00 60 PHE A N 11
ATOM 17718 C CA . PHE A 1 60 ? 1.057 3.602 4.669 1.00 0.00 60 PHE A CA 11
ATOM 17719 C C . PHE A 1 60 ? 0.028 2.600 4.141 1.00 0.00 60 PHE A C 11
ATOM 17720 O O . PHE A 1 60 ? -0.723 2.906 3.217 1.00 0.00 60 PHE A O 11
ATOM 17737 N N . VAL A 1 61 ? 0.027 1.424 4.752 1.00 0.00 61 VAL A N 11
ATOM 17738 C CA . VAL A 1 61 ? -0.897 0.376 4.355 1.00 0.00 61 VAL A CA 11
ATOM 17739 C C . VAL A 1 61 ? -1.188 -0.524 5.558 1.00 0.00 61 VAL A C 11
ATOM 17740 O O . VAL A 1 61 ? -0.266 -0.986 6.229 1.00 0.00 61 VAL A O 11
ATOM 17753 N N . ARG A 1 62 ? -2.472 -0.745 5.795 1.00 0.00 62 ARG A N 11
ATOM 17754 C CA . ARG A 1 62 ? -2.896 -1.581 6.905 1.00 0.00 62 ARG A CA 11
ATOM 17755 C C . ARG A 1 62 ? -3.962 -2.577 6.443 1.00 0.00 62 ARG A C 11
ATOM 17756 O O . ARG A 1 62 ? -5.041 -2.179 6.007 1.00 0.00 62 ARG A O 11
ATOM 17777 N N . PRO A 1 63 ? -3.614 -3.886 6.559 1.00 0.00 63 PRO A N 11
ATOM 17778 C CA . PRO A 1 63 ? -4.528 -4.942 6.158 1.00 0.00 63 PRO A CA 11
ATOM 17779 C C . PRO A 1 63 ? -5.650 -5.114 7.185 1.00 0.00 63 PRO A C 11
ATOM 17780 O O . PRO A 1 63 ? -5.800 -4.294 8.088 1.00 0.00 63 PRO A O 11
ATOM 17791 N N . SER A 1 64 ? -6.408 -6.186 7.010 1.00 0.00 64 SER A N 11
ATOM 17792 C CA . SER A 1 64 ? -7.512 -6.477 7.910 1.00 0.00 64 SER A CA 11
ATOM 17793 C C . SER A 1 64 ? -6.982 -6.735 9.322 1.00 0.00 64 SER A C 11
ATOM 17794 O O . SER A 1 64 ? -6.122 -7.592 9.519 1.00 0.00 64 SER A O 11
ATOM 17802 N N . GLY A 1 65 ? -7.518 -5.978 10.268 1.00 0.00 65 GLY A N 11
ATOM 17803 C CA . GLY A 1 65 ? -7.110 -6.114 11.656 1.00 0.00 65 GLY A CA 11
ATOM 17804 C C . GLY A 1 65 ? -8.084 -5.391 12.588 1.00 0.00 65 GLY A C 11
ATOM 17805 O O . GLY A 1 65 ? -7.679 -4.842 13.611 1.00 0.00 65 GLY A O 11
ATOM 17809 N N . THR A 1 66 ? -9.351 -5.414 12.200 1.00 0.00 66 THR A N 11
ATOM 17810 C CA . THR A 1 66 ? -10.387 -4.767 12.988 1.00 0.00 66 THR A CA 11
ATOM 17811 C C . THR A 1 66 ? -11.772 -5.211 12.514 1.00 0.00 66 THR A C 11
ATOM 17812 O O . THR A 1 66 ? -12.650 -5.492 13.328 1.00 0.00 66 THR A O 11
ATOM 17823 N N . GLU A 1 67 ? -11.925 -5.259 11.199 1.00 0.00 67 GLU A N 11
ATOM 17824 C CA . GLU A 1 67 ? -13.189 -5.664 10.607 1.00 0.00 67 GLU A CA 11
ATOM 17825 C C . GLU A 1 67 ? -12.943 -6.468 9.329 1.00 0.00 67 GLU A C 11
ATOM 17826 O O . GLU A 1 67 ? -12.757 -7.683 9.382 1.00 0.00 67 GLU A O 11
ATOM 17838 N N . ASP A 1 68 ? -12.951 -5.758 8.210 1.00 0.00 68 ASP A N 11
ATOM 17839 C CA . ASP A 1 68 ? -12.732 -6.391 6.921 1.00 0.00 68 ASP A CA 11
ATOM 17840 C C . ASP A 1 68 ? -12.276 -5.336 5.911 1.00 0.00 68 ASP A C 11
ATOM 17841 O O . ASP A 1 68 ? -12.380 -4.138 6.169 1.00 0.00 68 ASP A O 11
ATOM 17850 N N . ILE A 1 69 ? -11.780 -5.820 4.781 1.00 0.00 69 ILE A N 11
ATOM 17851 C CA . ILE A 1 69 ? -11.308 -4.934 3.731 1.00 0.00 69 ILE A CA 11
ATOM 17852 C C . ILE A 1 69 ? -10.004 -4.269 4.179 1.00 0.00 69 ILE A C 11
ATOM 17853 O O . ILE A 1 69 ? -9.793 -4.049 5.371 1.00 0.00 69 ILE A O 11
ATOM 17869 N N . VAL A 1 70 ? -9.164 -3.967 3.200 1.00 0.00 70 VAL A N 11
ATOM 17870 C CA . VAL A 1 70 ? -7.887 -3.332 3.478 1.00 0.00 70 VAL A CA 11
ATOM 17871 C C . VAL A 1 70 ? -8.062 -1.813 3.450 1.00 0.00 70 VAL A C 11
ATOM 17872 O O . VAL A 1 70 ? -8.663 -1.270 2.524 1.00 0.00 70 VAL A O 11
ATOM 17885 N N . ARG A 1 71 ? -7.525 -1.169 4.476 1.00 0.00 71 ARG A N 11
ATOM 17886 C CA . ARG A 1 71 ? -7.614 0.278 4.581 1.00 0.00 71 ARG A CA 11
ATOM 17887 C C . ARG A 1 71 ? -6.251 0.915 4.303 1.00 0.00 71 ARG A C 11
ATOM 17888 O O . ARG A 1 71 ? -5.218 0.371 4.690 1.00 0.00 71 ARG A O 11
ATOM 17909 N N . VAL A 1 72 ? -6.293 2.058 3.635 1.00 0.00 72 VAL A N 11
ATOM 17910 C CA . VAL A 1 72 ? -5.075 2.775 3.301 1.00 0.00 72 VAL A CA 11
ATOM 17911 C C . VAL A 1 72 ? -5.079 4.135 4.002 1.00 0.00 72 VAL A C 11
ATOM 17912 O O . VAL A 1 72 ? -6.126 4.769 4.127 1.00 0.00 72 VAL A O 11
ATOM 17925 N N . TYR A 1 73 ? -3.898 4.543 4.441 1.00 0.00 73 TYR A N 11
ATOM 17926 C CA . TYR A 1 73 ? -3.753 5.816 5.127 1.00 0.00 73 TYR A CA 11
ATOM 17927 C C . TYR A 1 73 ? -2.727 6.705 4.420 1.00 0.00 73 TYR A C 11
ATOM 17928 O O . TYR A 1 73 ? -1.691 6.223 3.965 1.00 0.00 73 TYR A O 11
ATOM 17946 N N . ALA A 1 74 ? -3.053 7.988 4.350 1.00 0.00 74 ALA A N 11
ATOM 17947 C CA . ALA A 1 74 ? -2.173 8.949 3.706 1.00 0.00 74 ALA A CA 11
ATOM 17948 C C . ALA A 1 74 ? -2.394 10.330 4.326 1.00 0.00 74 ALA A C 11
ATOM 17949 O O . ALA A 1 74 ? -3.411 10.568 4.975 1.00 0.00 74 ALA A O 11
ATOM 17956 N N . GLU A 1 75 ? -1.423 11.204 4.104 1.00 0.00 75 GLU A N 11
ATOM 17957 C CA . GLU A 1 75 ? -1.498 12.556 4.633 1.00 0.00 75 GLU A CA 11
ATOM 17958 C C . GLU A 1 75 ? -0.469 13.454 3.943 1.00 0.00 75 GLU A C 11
ATOM 17959 O O . GLU A 1 75 ? 0.422 12.964 3.250 1.00 0.00 75 GLU A O 11
ATOM 17971 N N . ALA A 1 76 ? -0.627 14.752 4.156 1.00 0.00 76 ALA A N 11
ATOM 17972 C CA . ALA A 1 76 ? 0.278 15.722 3.563 1.00 0.00 76 ALA A CA 11
ATOM 17973 C C . ALA A 1 76 ? 0.014 17.099 4.176 1.00 0.00 76 ALA A C 11
ATOM 17974 O O . ALA A 1 76 ? -1.072 17.354 4.695 1.00 0.00 76 ALA A O 11
ATOM 17981 N N . ASN A 1 77 ? 1.025 17.952 4.094 1.00 0.00 77 ASN A N 11
ATOM 17982 C CA . ASN A 1 77 ? 0.916 19.296 4.634 1.00 0.00 77 ASN A CA 11
ATOM 17983 C C . ASN A 1 77 ? -0.329 19.974 4.057 1.00 0.00 77 ASN A C 11
ATOM 17984 O O . ASN A 1 77 ? -0.889 20.879 4.672 1.00 0.00 77 ASN A O 11
ATOM 17995 N N . SER A 1 78 ? -0.725 19.508 2.881 1.00 0.00 78 SER A N 11
ATOM 17996 C CA . SER A 1 78 ? -1.892 20.058 2.213 1.00 0.00 78 SER A CA 11
ATOM 17997 C C . SER A 1 78 ? -3.000 19.005 2.145 1.00 0.00 78 SER A C 11
ATOM 17998 O O . SER A 1 78 ? -2.725 17.806 2.186 1.00 0.00 78 SER A O 11
ATOM 18006 N N . GLN A 1 79 ? -4.228 19.490 2.041 1.00 0.00 79 GLN A N 11
ATOM 18007 C CA . GLN A 1 79 ? -5.379 18.605 1.967 1.00 0.00 79 GLN A CA 11
ATOM 18008 C C . GLN A 1 79 ? -5.430 17.915 0.603 1.00 0.00 79 GLN A C 11
ATOM 18009 O O . GLN A 1 79 ? -5.704 16.719 0.518 1.00 0.00 79 GLN A O 11
ATOM 18023 N N . GLU A 1 80 ? -5.161 18.698 -0.432 1.00 0.00 80 GLU A N 11
ATOM 18024 C CA . GLU A 1 80 ? -5.173 18.177 -1.788 1.00 0.00 80 GLU A CA 11
ATOM 18025 C C . GLU A 1 80 ? -4.319 16.910 -1.877 1.00 0.00 80 GLU A C 11
ATOM 18026 O O . GLU A 1 80 ? -4.830 15.833 -2.180 1.00 0.00 80 GLU A O 11
ATOM 18038 N N . SER A 1 81 ? -3.033 17.082 -1.608 1.00 0.00 81 SER A N 11
ATOM 18039 C CA . SER A 1 81 ? -2.104 15.966 -1.655 1.00 0.00 81 SER A CA 11
ATOM 18040 C C . SER A 1 81 ? -2.583 14.847 -0.728 1.00 0.00 81 SER A C 11
ATOM 18041 O O . SER A 1 81 ? -2.620 13.682 -1.122 1.00 0.00 81 SER A O 11
ATOM 18049 N N . ALA A 1 82 ? -2.938 15.240 0.487 1.00 0.00 82 ALA A N 11
ATOM 18050 C CA . ALA A 1 82 ? -3.414 14.284 1.473 1.00 0.00 82 ALA A CA 11
ATOM 18051 C C . ALA A 1 82 ? -4.332 13.268 0.792 1.00 0.00 82 ALA A C 11
ATOM 18052 O O . ALA A 1 82 ? -4.254 12.072 1.068 1.00 0.00 82 ALA A O 11
ATOM 18059 N N . ASP A 1 83 ? -5.181 13.781 -0.086 1.00 0.00 83 ASP A N 11
ATOM 18060 C CA . ASP A 1 83 ? -6.113 12.933 -0.810 1.00 0.00 83 ASP A CA 11
ATOM 18061 C C . ASP A 1 83 ? -5.411 12.337 -2.031 1.00 0.00 83 ASP A C 11
ATOM 18062 O O . ASP A 1 83 ? -5.357 11.118 -2.187 1.00 0.00 83 ASP A O 11
ATOM 18071 N N . ARG A 1 84 ? -4.890 13.224 -2.867 1.00 0.00 84 ARG A N 11
ATOM 18072 C CA . ARG A 1 84 ? -4.194 12.800 -4.069 1.00 0.00 84 ARG A CA 11
ATOM 18073 C C . ARG A 1 84 ? -3.339 11.565 -3.780 1.00 0.00 84 ARG A C 11
ATOM 18074 O O . ARG A 1 84 ? -3.559 10.503 -4.360 1.00 0.00 84 ARG A O 11
ATOM 18095 N N . LEU A 1 85 ? -2.380 11.745 -2.883 1.00 0.00 85 LEU A N 11
ATOM 18096 C CA . LEU A 1 85 ? -1.491 10.658 -2.510 1.00 0.00 85 LEU A CA 11
ATOM 18097 C C . LEU A 1 85 ? -2.322 9.423 -2.157 1.00 0.00 85 LEU A C 11
ATOM 18098 O O . LEU A 1 85 ? -2.134 8.356 -2.741 1.00 0.00 85 LEU A O 11
ATOM 18114 N N . ALA A 1 86 ? -3.224 9.607 -1.204 1.00 0.00 86 ALA A N 11
ATOM 18115 C CA . ALA A 1 86 ? -4.085 8.521 -0.767 1.00 0.00 86 ALA A CA 11
ATOM 18116 C C . ALA A 1 86 ? -4.694 7.836 -1.991 1.00 0.00 86 ALA A C 11
ATOM 18117 O O . ALA A 1 86 ? -4.328 6.709 -2.323 1.00 0.00 86 ALA A O 11
ATOM 18124 N N . TYR A 1 87 ? -5.615 8.544 -2.629 1.00 0.00 87 TYR A N 11
ATOM 18125 C CA . TYR A 1 87 ? -6.279 8.017 -3.810 1.00 0.00 87 TYR A CA 11
ATOM 18126 C C . TYR A 1 87 ? -5.304 7.217 -4.676 1.00 0.00 87 TYR A C 11
ATOM 18127 O O . TYR A 1 87 ? -5.617 6.109 -5.108 1.00 0.00 87 TYR A O 11
ATOM 18145 N N . GLU A 1 88 ? -4.142 7.811 -4.906 1.00 0.00 88 GLU A N 11
ATOM 18146 C CA . GLU A 1 88 ? -3.119 7.167 -5.713 1.00 0.00 88 GLU A CA 11
ATOM 18147 C C . GLU A 1 88 ? -2.654 5.871 -5.046 1.00 0.00 88 GLU A C 11
ATOM 18148 O O . GLU A 1 88 ? -2.871 4.783 -5.577 1.00 0.00 88 GLU A O 11
ATOM 18160 N N . VAL A 1 89 ? -2.022 6.031 -3.892 1.00 0.00 89 VAL A N 11
ATOM 18161 C CA . VAL A 1 89 ? -1.524 4.887 -3.147 1.00 0.00 89 VAL A CA 11
ATOM 18162 C C . VAL A 1 89 ? -2.557 3.759 -3.202 1.00 0.00 89 VAL A C 11
ATOM 18163 O O . VAL A 1 89 ? -2.245 2.647 -3.625 1.00 0.00 89 VAL A O 11
ATOM 18176 N N . SER A 1 90 ? -3.766 4.086 -2.769 1.00 0.00 90 SER A N 11
ATOM 18177 C CA . SER A 1 90 ? -4.846 3.114 -2.764 1.00 0.00 90 SER A CA 11
ATOM 18178 C C . SER A 1 90 ? -4.890 2.373 -4.102 1.00 0.00 90 SER A C 11
ATOM 18179 O O . SER A 1 90 ? -5.089 1.159 -4.137 1.00 0.00 90 SER A O 11
ATOM 18187 N N . LEU A 1 91 ? -4.701 3.133 -5.170 1.00 0.00 91 LEU A N 11
ATOM 18188 C CA . LEU A 1 91 ? -4.716 2.563 -6.506 1.00 0.00 91 LEU A CA 11
ATOM 18189 C C . LEU A 1 91 ? -3.490 1.668 -6.689 1.00 0.00 91 LEU A C 11
ATOM 18190 O O . LEU A 1 91 ? -3.581 0.599 -7.291 1.00 0.00 91 LEU A O 11
ATOM 18206 N N . LEU A 1 92 ? -2.370 2.136 -6.156 1.00 0.00 92 LEU A N 11
ATOM 18207 C CA . LEU A 1 92 ? -1.127 1.391 -6.253 1.00 0.00 92 LEU A CA 11
ATOM 18208 C C . LEU A 1 92 ? -1.322 0.000 -5.644 1.00 0.00 92 LEU A C 11
ATOM 18209 O O . LEU A 1 92 ? -1.166 -1.009 -6.330 1.00 0.00 92 LEU A O 11
ATOM 18225 N N . VAL A 1 93 ? -1.661 -0.008 -4.364 1.00 0.00 93 VAL A N 11
ATOM 18226 C CA . VAL A 1 93 ? -1.879 -1.258 -3.655 1.00 0.00 93 VAL A CA 11
ATOM 18227 C C . VAL A 1 93 ? -2.632 -2.230 -4.566 1.00 0.00 93 VAL A C 11
ATOM 18228 O O . VAL A 1 93 ? -2.277 -3.404 -4.655 1.00 0.00 93 VAL A O 11
ATOM 18241 N N . PHE A 1 94 ? -3.658 -1.705 -5.219 1.00 0.00 94 PHE A N 11
ATOM 18242 C CA . PHE A 1 94 ? -4.464 -2.512 -6.119 1.00 0.00 94 PHE A CA 11
ATOM 18243 C C . PHE A 1 94 ? -3.587 -3.224 -7.151 1.00 0.00 94 PHE A C 11
ATOM 18244 O O . PHE A 1 94 ? -3.719 -4.429 -7.357 1.00 0.00 94 PHE A O 11
ATOM 18261 N N . GLN A 1 95 ? -2.712 -2.447 -7.773 1.00 0.00 95 GLN A N 11
ATOM 18262 C CA . GLN A 1 95 ? -1.813 -2.989 -8.778 1.00 0.00 95 GLN A CA 11
ATOM 18263 C C . GLN A 1 95 ? -0.661 -3.742 -8.110 1.00 0.00 95 GLN A C 11
ATOM 18264 O O . GLN A 1 95 ? -0.326 -4.855 -8.513 1.00 0.00 95 GLN A O 11
ATOM 18278 N N . LEU A 1 96 ? -0.086 -3.105 -7.101 1.00 0.00 96 LEU A N 11
ATOM 18279 C CA . LEU A 1 96 ? 1.021 -3.701 -6.373 1.00 0.00 96 LEU A CA 11
ATOM 18280 C C . LEU A 1 96 ? 0.587 -5.057 -5.813 1.00 0.00 96 LEU A C 11
ATOM 18281 O O . LEU A 1 96 ? 0.875 -6.097 -6.403 1.00 0.00 96 LEU A O 11
ATOM 18297 N N . ALA A 1 97 ? -0.099 -5.002 -4.681 1.00 0.00 97 ALA A N 11
ATOM 18298 C CA . ALA A 1 97 ? -0.576 -6.212 -4.035 1.00 0.00 97 ALA A CA 11
ATOM 18299 C C . ALA A 1 97 ? -1.441 -7.003 -5.018 1.00 0.00 97 ALA A C 11
ATOM 18300 O O . ALA A 1 97 ? -1.027 -8.052 -5.510 1.00 0.00 97 ALA A O 11
ATOM 18307 N N . GLY A 1 98 ? -2.627 -6.471 -5.275 1.00 0.00 98 GLY A N 11
ATOM 18308 C CA . GLY A 1 98 ? -3.554 -7.114 -6.190 1.00 0.00 98 GLY A CA 11
ATOM 18309 C C . GLY A 1 98 ? -4.992 -7.005 -5.680 1.00 0.00 98 GLY A C 11
ATOM 18310 O O . GLY A 1 98 ? -5.532 -7.961 -5.126 1.00 0.00 98 GLY A O 11
ATOM 18314 N N . GLY A 1 99 ? -5.572 -5.832 -5.886 1.00 0.00 99 GLY A N 11
ATOM 18315 C CA . GLY A 1 99 ? -6.937 -5.586 -5.454 1.00 0.00 99 GLY A CA 11
ATOM 18316 C C . GLY A 1 99 ? -7.935 -6.346 -6.331 1.00 0.00 99 GLY A C 11
ATOM 18317 O O . GLY A 1 99 ? -7.547 -7.221 -7.104 1.00 0.00 99 GLY A O 11
ATOM 18321 N N . ILE A 1 100 ? -9.201 -5.984 -6.181 1.00 0.00 100 ILE A N 11
ATOM 18322 C CA . ILE A 1 100 ? -10.257 -6.620 -6.950 1.00 0.00 100 ILE A CA 11
ATOM 18323 C C . ILE A 1 100 ? -11.384 -5.614 -7.191 1.00 0.00 100 ILE A C 11
ATOM 18324 O O . ILE A 1 100 ? -11.575 -4.690 -6.402 1.00 0.00 100 ILE A O 11
ATOM 18340 N N . GLY A 1 101 ? -12.100 -5.827 -8.285 1.00 0.00 101 GLY A N 11
ATOM 18341 C CA . GLY A 1 101 ? -13.203 -4.950 -8.640 1.00 0.00 101 GLY A CA 11
ATOM 18342 C C . GLY A 1 101 ? -12.751 -3.874 -9.629 1.00 0.00 101 GLY A C 11
ATOM 18343 O O . GLY A 1 101 ? -11.706 -4.009 -10.264 1.00 0.00 101 GLY A O 11
ATOM 18347 N N . GLU A 1 102 ? -13.561 -2.830 -9.730 1.00 0.00 102 GLU A N 11
ATOM 18348 C CA . GLU A 1 102 ? -13.258 -1.731 -10.631 1.00 0.00 102 GLU A CA 11
ATOM 18349 C C . GLU A 1 102 ? -12.410 -0.677 -9.916 1.00 0.00 102 GLU A C 11
ATOM 18350 O O . GLU A 1 102 ? -12.798 -0.172 -8.864 1.00 0.00 102 GLU A O 11
ATOM 18362 N N . ARG A 1 103 ? -11.268 -0.376 -10.516 1.00 0.00 103 ARG A N 11
ATOM 18363 C CA . ARG A 1 103 ? -10.362 0.609 -9.950 1.00 0.00 103 ARG A CA 11
ATOM 18364 C C . ARG A 1 103 ? -10.864 2.023 -10.245 1.00 0.00 103 ARG A C 11
ATOM 18365 O O . ARG A 1 103 ? -11.577 2.241 -11.224 1.00 0.00 103 ARG A O 11
ATOM 18386 N N . PRO A 1 104 ? -10.462 2.973 -9.358 1.00 0.00 104 PRO A N 11
ATOM 18387 C CA . PRO A 1 104 ? -10.864 4.360 -9.514 1.00 0.00 104 PRO A CA 11
ATOM 18388 C C . PRO A 1 104 ? -10.082 5.035 -10.643 1.00 0.00 104 PRO A C 11
ATOM 18389 O O . PRO A 1 104 ? -9.021 4.555 -11.040 1.00 0.00 104 PRO A O 11
ATOM 18400 N N . GLN A 1 105 ? -10.635 6.136 -11.127 1.00 0.00 105 GLN A N 11
ATOM 18401 C CA . GLN A 1 105 ? -10.002 6.881 -12.202 1.00 0.00 105 GLN A CA 11
ATOM 18402 C C . GLN A 1 105 ? -8.529 7.136 -11.876 1.00 0.00 105 GLN A C 11
ATOM 18403 O O . GLN A 1 105 ? -8.163 7.278 -10.711 1.00 0.00 105 GLN A O 11
ATOM 18417 N N . PRO A 1 106 ? -7.702 7.187 -12.955 1.00 0.00 106 PRO A N 11
ATOM 18418 C CA . PRO A 1 106 ? -6.277 7.422 -12.795 1.00 0.00 106 PRO A CA 11
ATOM 18419 C C . PRO A 1 106 ? -5.997 8.890 -12.467 1.00 0.00 106 PRO A C 11
ATOM 18420 O O . PRO A 1 106 ? -6.863 9.745 -12.644 1.00 0.00 106 PRO A O 11
ATOM 184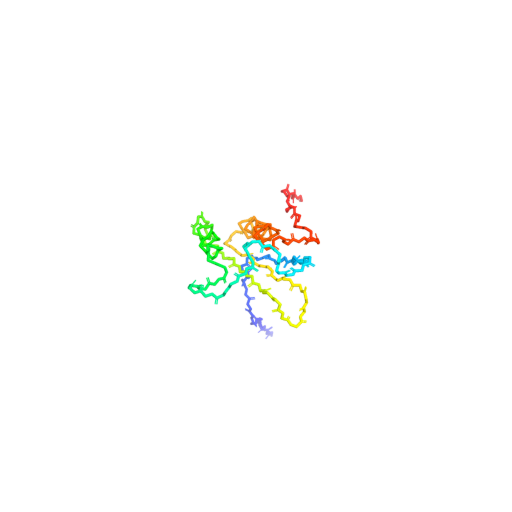31 N N . SER A 1 107 ? -4.783 9.136 -11.996 1.00 0.00 107 SER A N 11
ATOM 18432 C CA . SER A 1 107 ? -4.378 10.486 -11.642 1.00 0.00 107 SER A CA 11
ATOM 18433 C C . SER A 1 107 ? -4.189 11.324 -12.908 1.00 0.00 107 SER A C 11
ATOM 18434 O O . SER A 1 107 ? -3.106 11.339 -13.491 1.00 0.00 107 SER A O 11
ATOM 18442 N N . GLY A 1 108 ? -5.260 12.002 -13.295 1.00 0.00 108 GLY A N 11
ATOM 18443 C CA . GLY A 1 108 ? -5.225 12.841 -14.481 1.00 0.00 108 GLY A CA 11
ATOM 18444 C C . GLY A 1 108 ? -3.986 13.738 -14.482 1.00 0.00 108 GLY A C 11
ATOM 18445 O O . GLY A 1 108 ? -3.450 14.064 -13.424 1.00 0.00 108 GLY A O 11
ATOM 18449 N N . PRO A 1 109 ? -3.556 14.123 -15.714 1.00 0.00 109 PRO A N 11
ATOM 18450 C CA . PRO A 1 109 ? -2.390 14.976 -15.867 1.00 0.00 109 PRO A CA 11
ATOM 18451 C C . PRO A 1 109 ? -2.716 16.423 -15.491 1.00 0.00 109 PRO A C 11
ATOM 18452 O O . PRO A 1 109 ? -3.851 16.870 -15.656 1.00 0.00 109 PRO A O 11
ATOM 18463 N N . SER A 1 110 ? -1.702 17.115 -14.994 1.00 0.00 110 SER A N 11
ATOM 18464 C CA . SER A 1 110 ? -1.867 18.502 -14.594 1.00 0.00 110 SER A CA 11
ATOM 18465 C C . SER A 1 110 ? -0.543 19.055 -14.063 1.00 0.00 110 SER A C 11
ATOM 18466 O O . SER A 1 110 ? -0.137 18.736 -12.947 1.00 0.00 110 SER A O 11
ATOM 18474 N N . SER A 1 111 ? 0.093 19.874 -14.887 1.00 0.00 111 SER A N 11
ATOM 18475 C CA . SER A 1 111 ? 1.362 20.474 -14.514 1.00 0.00 111 SER A CA 11
ATOM 18476 C C . SER A 1 111 ? 1.800 21.480 -15.581 1.00 0.00 111 SER A C 11
ATOM 18477 O O . SER A 1 111 ? 1.403 21.372 -16.740 1.00 0.00 111 SER A O 11
ATOM 18485 N N . GLY A 1 112 ? 2.610 22.436 -15.150 1.00 0.00 112 GLY A N 11
ATOM 18486 C CA . GLY A 1 112 ? 3.105 23.460 -16.054 1.00 0.00 112 GLY A CA 11
ATOM 18487 C C . GLY A 1 112 ? 4.120 24.366 -15.353 1.00 0.00 112 GLY A C 11
ATOM 18488 O O . GLY A 1 112 ? 4.766 25.193 -15.994 1.00 0.00 112 GLY A O 11
ATOM 18492 N N . GLY A 1 1 ? -7.440 11.165 36.278 1.00 0.00 1 GLY A N 12
ATOM 18493 C CA . GLY A 1 1 ? -8.157 10.599 35.149 1.00 0.00 1 GLY A CA 12
ATOM 18494 C C . GLY A 1 1 ? -8.088 11.526 33.934 1.00 0.00 1 GLY A C 12
ATOM 18495 O O . GLY A 1 1 ? -7.029 12.069 33.623 1.00 0.00 1 GLY A O 12
ATOM 18499 N N . SER A 1 2 ? -9.230 11.679 33.281 1.00 0.00 2 SER A N 12
ATOM 18500 C CA . SER A 1 2 ? -9.313 12.531 32.107 1.00 0.00 2 SER A CA 12
ATOM 18501 C C . SER A 1 2 ? -10.751 12.568 31.587 1.00 0.00 2 SER A C 12
ATOM 18502 O O . SER A 1 2 ? -11.336 11.527 31.294 1.00 0.00 2 SER A O 12
ATOM 18510 N N . SER A 1 3 ? -11.280 13.779 31.488 1.00 0.00 3 SER A N 12
ATOM 18511 C CA . SER A 1 3 ? -12.638 13.966 31.008 1.00 0.00 3 SER A CA 12
ATOM 18512 C C . SER A 1 3 ? -12.664 13.921 29.479 1.00 0.00 3 SER A C 12
ATOM 18513 O O . SER A 1 3 ? -13.342 13.080 28.890 1.00 0.00 3 SER A O 12
ATOM 18521 N N . GLY A 1 4 ? -11.919 14.838 28.879 1.00 0.00 4 GLY A N 12
ATOM 18522 C CA . GLY A 1 4 ? -11.848 14.914 27.430 1.00 0.00 4 GLY A CA 12
ATOM 18523 C C . GLY A 1 4 ? -11.953 16.363 26.951 1.00 0.00 4 GLY A C 12
ATOM 18524 O O . GLY A 1 4 ? -12.724 17.148 27.502 1.00 0.00 4 GLY A O 12
ATOM 18528 N N . SER A 1 5 ? -11.168 16.674 25.930 1.00 0.00 5 SER A N 12
ATOM 18529 C CA . SER A 1 5 ? -11.164 18.015 25.370 1.00 0.00 5 SER A CA 12
ATOM 18530 C C . SER A 1 5 ? -11.855 18.015 24.006 1.00 0.00 5 SER A C 12
ATOM 18531 O O . SER A 1 5 ? -11.247 17.657 22.998 1.00 0.00 5 SER A O 12
ATOM 18539 N N . SER A 1 6 ? -13.117 18.420 24.017 1.00 0.00 6 SER A N 12
ATOM 18540 C CA . SER A 1 6 ? -13.897 18.471 22.793 1.00 0.00 6 SER A CA 12
ATOM 18541 C C . SER A 1 6 ? -14.538 19.851 22.638 1.00 0.00 6 SER A C 12
ATOM 18542 O O . SER A 1 6 ? -15.684 20.056 23.037 1.00 0.00 6 SER A O 12
ATOM 18550 N N . GLY A 1 7 ? -13.772 20.763 22.058 1.00 0.00 7 GLY A N 12
ATOM 18551 C CA . GLY A 1 7 ? -14.251 22.119 21.846 1.00 0.00 7 GLY A CA 12
ATOM 18552 C C . GLY A 1 7 ? -14.241 22.477 20.359 1.00 0.00 7 GLY A C 12
ATOM 18553 O O . GLY A 1 7 ? -14.126 21.599 19.506 1.00 0.00 7 GLY A O 12
ATOM 18557 N N . ALA A 1 8 ? -14.362 23.770 20.094 1.00 0.00 8 ALA A N 12
ATOM 18558 C CA . ALA A 1 8 ? -14.369 24.256 18.724 1.00 0.00 8 ALA A CA 12
ATOM 18559 C C . ALA A 1 8 ? -13.086 23.805 18.022 1.00 0.00 8 ALA A C 12
ATOM 18560 O O . ALA A 1 8 ? -11.988 24.007 18.539 1.00 0.00 8 ALA A O 12
ATOM 18567 N N . ILE A 1 9 ? -13.268 23.204 16.856 1.00 0.00 9 ILE A N 12
ATOM 18568 C CA . ILE A 1 9 ? -12.139 22.723 16.078 1.00 0.00 9 ILE A CA 12
ATOM 18569 C C . ILE A 1 9 ? -11.123 23.855 15.908 1.00 0.00 9 ILE A C 12
ATOM 18570 O O . ILE A 1 9 ? -11.500 25.002 15.673 1.00 0.00 9 ILE A O 12
ATOM 18586 N N . TYR A 1 10 ? -9.855 23.492 16.034 1.00 0.00 10 TYR A N 12
ATOM 18587 C CA . TYR A 1 10 ? -8.782 24.463 15.897 1.00 0.00 10 TYR A CA 12
ATOM 18588 C C . TYR A 1 10 ? -7.561 23.838 15.221 1.00 0.00 10 TYR A C 12
ATOM 18589 O O . TYR A 1 10 ? -6.696 23.275 15.890 1.00 0.00 10 TYR A O 12
ATOM 18607 N N . VAL A 1 11 ? -7.528 23.959 13.902 1.00 0.00 11 VAL A N 12
ATOM 18608 C CA . VAL A 1 11 ? -6.427 23.413 13.127 1.00 0.00 11 VAL A CA 12
ATOM 18609 C C . VAL A 1 11 ? -6.447 21.886 13.226 1.00 0.00 11 VAL A C 12
ATOM 18610 O O . VAL A 1 11 ? -6.380 21.330 14.321 1.00 0.00 11 VAL A O 12
ATOM 18623 N N . ASP A 1 12 ? -6.539 21.252 12.066 1.00 0.00 12 ASP A N 12
ATOM 18624 C CA . ASP A 1 12 ? -6.568 19.800 12.008 1.00 0.00 12 ASP A CA 12
ATOM 18625 C C . ASP A 1 12 ? -5.982 19.335 10.673 1.00 0.00 12 ASP A C 12
ATOM 18626 O O . ASP A 1 12 ? -6.663 19.362 9.649 1.00 0.00 12 ASP A O 12
ATOM 18635 N N . LEU A 1 13 ? -4.726 18.920 10.728 1.00 0.00 13 LEU A N 12
ATOM 18636 C CA . LEU A 1 13 ? -4.040 18.450 9.536 1.00 0.00 13 LEU A CA 12
ATOM 18637 C C . LEU A 1 13 ? -4.997 17.587 8.710 1.00 0.00 13 LEU A C 12
ATOM 18638 O O . LEU A 1 13 ? -5.935 17.003 9.249 1.00 0.00 13 LEU A O 12
ATOM 18654 N N . PRO A 1 14 ? -4.718 17.534 7.380 1.00 0.00 14 PRO A N 12
ATOM 18655 C CA . PRO A 1 14 ? -5.543 16.753 6.474 1.00 0.00 14 PRO A CA 12
ATOM 18656 C C . PRO A 1 14 ? -5.262 15.257 6.628 1.00 0.00 14 PRO A C 12
ATOM 18657 O O . PRO A 1 14 ? -4.208 14.868 7.130 1.00 0.00 14 PRO A O 12
ATOM 18668 N N . ASN A 1 15 ? -6.223 14.458 6.187 1.00 0.00 15 ASN A N 12
ATOM 18669 C CA . ASN A 1 15 ? -6.092 13.013 6.270 1.00 0.00 15 ASN A CA 12
ATOM 18670 C C . ASN A 1 15 ? -7.057 12.360 5.279 1.00 0.00 15 ASN A C 12
ATOM 18671 O O . ASN A 1 15 ? -8.181 12.829 5.101 1.00 0.00 15 ASN A O 12
ATOM 18682 N N . ARG A 1 16 ? -6.585 11.288 4.660 1.00 0.00 16 ARG A N 12
ATOM 18683 C CA . ARG A 1 16 ? -7.392 10.566 3.692 1.00 0.00 16 ARG A CA 12
ATOM 18684 C C . ARG A 1 16 ? -7.020 9.082 3.692 1.00 0.00 16 ARG A C 12
ATOM 18685 O O . ARG A 1 16 ? -5.867 8.728 3.455 1.00 0.00 16 ARG A O 12
ATOM 18706 N N . GLN A 1 17 ? -8.020 8.255 3.960 1.00 0.00 17 GLN A N 12
ATOM 18707 C CA . GLN A 1 17 ? -7.812 6.817 3.994 1.00 0.00 17 GLN A CA 12
ATOM 18708 C C . GLN A 1 17 ? -8.832 6.112 3.096 1.00 0.00 17 GLN A C 12
ATOM 18709 O O . GLN A 1 17 ? -9.956 6.586 2.937 1.00 0.00 17 GLN A O 12
ATOM 18723 N N . LEU A 1 18 ? -8.403 4.991 2.535 1.00 0.00 18 LEU A N 12
ATOM 18724 C CA . LEU A 1 18 ? -9.265 4.217 1.658 1.00 0.00 18 LEU A CA 12
ATOM 18725 C C . LEU A 1 18 ? -9.049 2.726 1.926 1.00 0.00 18 LEU A C 12
ATOM 18726 O O . LEU A 1 18 ? -7.997 2.326 2.422 1.00 0.00 18 LEU A O 12
ATOM 18742 N N . LYS A 1 19 ? -10.063 1.944 1.585 1.00 0.00 19 LYS A N 12
ATOM 18743 C CA . LYS A 1 19 ? -9.998 0.505 1.783 1.00 0.00 19 LYS A CA 12
ATOM 18744 C C . LYS A 1 19 ? -9.960 -0.191 0.421 1.00 0.00 19 LYS A C 12
ATOM 18745 O O . LYS A 1 19 ? -10.912 -0.101 -0.353 1.00 0.00 19 LYS A O 12
ATOM 18764 N N . VAL A 1 20 ? -8.850 -0.869 0.169 1.00 0.00 20 VAL A N 12
ATOM 18765 C CA . VAL A 1 20 ? -8.675 -1.580 -1.086 1.00 0.00 20 VAL A CA 12
ATOM 18766 C C . VAL A 1 20 ? -9.142 -3.027 -0.916 1.00 0.00 20 VAL A C 12
ATOM 18767 O O . VAL A 1 20 ? -8.589 -3.771 -0.108 1.00 0.00 20 VAL A O 12
ATOM 18780 N N . LYS A 1 21 ? -10.156 -3.383 -1.691 1.00 0.00 21 LYS A N 12
ATOM 18781 C CA . LYS A 1 21 ? -10.704 -4.728 -1.637 1.00 0.00 21 LYS A CA 12
ATOM 18782 C C . LYS A 1 21 ? -9.749 -5.692 -2.344 1.00 0.00 21 LYS A C 12
ATOM 18783 O O . LYS A 1 21 ? -9.812 -5.850 -3.563 1.00 0.00 21 LYS A O 12
ATOM 18802 N N . VAL A 1 22 ? -8.887 -6.310 -1.550 1.00 0.00 22 VAL A N 12
ATOM 18803 C CA . VAL A 1 22 ? -7.921 -7.254 -2.086 1.00 0.00 22 VAL A CA 12
ATOM 18804 C C . VAL A 1 22 ? -8.573 -8.633 -2.205 1.00 0.00 22 VAL A C 12
ATOM 18805 O O . VAL A 1 22 ? -9.795 -8.754 -2.130 1.00 0.00 22 VAL A O 12
ATOM 18818 N N . ALA A 1 23 ? -7.729 -9.638 -2.388 1.00 0.00 23 ALA A N 12
ATOM 18819 C CA . ALA A 1 23 ? -8.208 -11.003 -2.518 1.00 0.00 23 ALA A CA 12
ATOM 18820 C C . ALA A 1 23 ? -7.468 -11.896 -1.520 1.00 0.00 23 ALA A C 12
ATOM 18821 O O . ALA A 1 23 ? -8.093 -12.611 -0.738 1.00 0.00 23 ALA A O 12
ATOM 18828 N N . ASP A 1 24 ? -6.146 -11.825 -1.578 1.00 0.00 24 ASP A N 12
ATOM 18829 C CA . ASP A 1 24 ? -5.314 -12.618 -0.689 1.00 0.00 24 ASP A CA 12
ATOM 18830 C C . ASP A 1 24 ? -5.513 -14.102 -1.000 1.00 0.00 24 ASP A C 12
ATOM 18831 O O . ASP A 1 24 ? -6.582 -14.655 -0.749 1.00 0.00 24 ASP A O 12
ATOM 18840 N N . ARG A 1 25 ? -4.466 -14.706 -1.543 1.00 0.00 25 ARG A N 12
ATOM 18841 C CA . ARG A 1 25 ? -4.512 -16.116 -1.892 1.00 0.00 25 ARG A CA 12
ATOM 18842 C C . ARG A 1 25 ? -3.238 -16.821 -1.420 1.00 0.00 25 ARG A C 12
ATOM 18843 O O . ARG A 1 25 ? -2.234 -16.837 -2.131 1.00 0.00 25 ARG A O 12
ATOM 18864 N N . ARG A 1 26 ? -3.321 -17.386 -0.225 1.00 0.00 26 ARG A N 12
ATOM 18865 C CA . ARG A 1 26 ? -2.187 -18.091 0.349 1.00 0.00 26 ARG A CA 12
ATOM 18866 C C . ARG A 1 26 ? -2.572 -19.534 0.681 1.00 0.00 26 ARG A C 12
ATOM 18867 O O . ARG A 1 26 ? -3.749 -19.838 0.873 1.00 0.00 26 ARG A O 12
ATOM 18888 N N . VAL A 1 27 ? -1.558 -20.385 0.738 1.00 0.00 27 VAL A N 12
ATOM 18889 C CA . VAL A 1 27 ? -1.776 -21.789 1.043 1.00 0.00 27 VAL A CA 12
ATOM 18890 C C . VAL A 1 27 ? -1.302 -22.076 2.469 1.00 0.00 27 VAL A C 12
ATOM 18891 O O . VAL A 1 27 ? -2.084 -22.514 3.311 1.00 0.00 27 VAL A O 12
ATOM 18904 N N . ILE A 1 28 ? -0.022 -21.818 2.696 1.00 0.00 28 ILE A N 12
ATOM 18905 C CA . ILE A 1 28 ? 0.566 -22.044 4.005 1.00 0.00 28 ILE A CA 12
ATOM 18906 C C . ILE A 1 28 ? 1.480 -20.869 4.358 1.00 0.00 28 ILE A C 12
ATOM 18907 O O . ILE A 1 28 ? 2.068 -20.248 3.474 1.00 0.00 28 ILE A O 12
ATOM 18923 N N . SER A 1 29 ? 1.571 -20.599 5.652 1.00 0.00 29 SER A N 12
ATOM 18924 C CA . SER A 1 29 ? 2.404 -19.509 6.132 1.00 0.00 29 SER A CA 12
ATOM 18925 C C . SER A 1 29 ? 1.918 -18.182 5.547 1.00 0.00 29 SER A C 12
ATOM 18926 O O . SER A 1 29 ? 1.976 -17.975 4.336 1.00 0.00 29 SER A O 12
ATOM 18934 N N . THR A 1 30 ? 1.449 -17.317 6.435 1.00 0.00 30 THR A N 12
ATOM 18935 C CA . THR A 1 30 ? 0.954 -16.015 6.021 1.00 0.00 30 THR A CA 12
ATOM 18936 C C . THR A 1 30 ? 1.579 -14.910 6.875 1.00 0.00 30 THR A C 12
ATOM 18937 O O . THR A 1 30 ? 2.267 -14.033 6.356 1.00 0.00 30 THR A O 12
ATOM 18948 N N . THR A 1 31 ? 1.317 -14.989 8.172 1.00 0.00 31 THR A N 12
ATOM 18949 C CA . THR A 1 31 ? 1.846 -14.007 9.103 1.00 0.00 31 THR A CA 12
ATOM 18950 C C . THR A 1 31 ? 3.317 -14.297 9.406 1.00 0.00 31 THR A C 12
ATOM 18951 O O . THR A 1 31 ? 3.767 -15.435 9.284 1.00 0.00 31 THR A O 12
ATOM 18962 N N . ASP A 1 32 ? 4.026 -13.247 9.794 1.00 0.00 32 ASP A N 12
ATOM 18963 C CA . ASP A 1 32 ? 5.438 -13.374 10.115 1.00 0.00 32 ASP A CA 12
ATOM 18964 C C . ASP A 1 32 ? 6.014 -11.990 10.418 1.00 0.00 32 ASP A C 12
ATOM 18965 O O . ASP A 1 32 ? 5.399 -10.974 10.099 1.00 0.00 32 ASP A O 12
ATOM 18974 N N . ALA A 1 33 ? 7.189 -11.995 11.030 1.00 0.00 33 ALA A N 12
ATOM 18975 C CA . ALA A 1 33 ? 7.856 -10.752 11.379 1.00 0.00 33 ALA A CA 12
ATOM 18976 C C . ALA A 1 33 ? 9.354 -11.012 11.552 1.00 0.00 33 ALA A C 12
ATOM 18977 O O . ALA A 1 33 ? 9.753 -11.847 12.363 1.00 0.00 33 ALA A O 12
ATOM 18984 N N . GLU A 1 34 ? 10.142 -10.283 10.776 1.00 0.00 34 GLU A N 12
ATOM 18985 C CA . GLU A 1 34 ? 11.587 -10.425 10.834 1.00 0.00 34 GLU A CA 12
ATOM 18986 C C . GLU A 1 34 ? 12.266 -9.102 10.471 1.00 0.00 34 GLU A C 12
ATOM 18987 O O . GLU A 1 34 ? 11.654 -8.238 9.845 1.00 0.00 34 GLU A O 12
ATOM 18999 N N . ARG A 1 35 ? 13.521 -8.986 10.879 1.00 0.00 35 ARG A N 12
ATOM 19000 C CA . ARG A 1 35 ? 14.288 -7.783 10.605 1.00 0.00 35 ARG A CA 12
ATOM 19001 C C . ARG A 1 35 ? 14.830 -7.814 9.174 1.00 0.00 35 ARG A C 12
ATOM 19002 O O . ARG A 1 35 ? 15.871 -8.414 8.914 1.00 0.00 35 ARG A O 12
ATOM 19023 N N . GLN A 1 36 ? 14.098 -7.160 8.284 1.00 0.00 36 GLN A N 12
ATOM 19024 C CA . GLN A 1 36 ? 14.492 -7.105 6.887 1.00 0.00 36 GLN A CA 12
ATOM 19025 C C . GLN A 1 36 ? 13.460 -6.319 6.075 1.00 0.00 36 GLN A C 12
ATOM 19026 O O . GLN A 1 36 ? 12.413 -5.939 6.597 1.00 0.00 36 GLN A O 12
ATOM 19040 N N . ALA A 1 37 ? 13.791 -6.100 4.811 1.00 0.00 37 ALA A N 12
ATOM 19041 C CA . ALA A 1 37 ? 12.906 -5.367 3.922 1.00 0.00 37 ALA A CA 12
ATOM 19042 C C . ALA A 1 37 ? 11.535 -6.046 3.900 1.00 0.00 37 ALA A C 12
ATOM 19043 O O . ALA A 1 37 ? 11.391 -7.144 3.363 1.00 0.00 37 ALA A O 12
ATOM 19050 N N . VAL A 1 38 ? 10.563 -5.366 4.490 1.00 0.00 38 VAL A N 12
ATOM 19051 C CA . VAL A 1 38 ? 9.209 -5.890 4.544 1.00 0.00 38 VAL A CA 12
ATOM 19052 C C . VAL A 1 38 ? 8.598 -5.859 3.142 1.00 0.00 38 VAL A C 12
ATOM 19053 O O . VAL A 1 38 ? 9.070 -5.129 2.271 1.00 0.00 38 VAL A O 12
ATOM 19066 N N . THR A 1 39 ? 7.556 -6.659 2.967 1.00 0.00 39 THR A N 12
ATOM 19067 C CA . THR A 1 39 ? 6.875 -6.732 1.686 1.00 0.00 39 THR A CA 12
ATOM 19068 C C . THR A 1 39 ? 5.570 -5.934 1.729 1.00 0.00 39 THR A C 12
ATOM 19069 O O . THR A 1 39 ? 5.016 -5.701 2.802 1.00 0.00 39 THR A O 12
ATOM 19080 N N . PRO A 1 40 ? 5.104 -5.528 0.518 1.00 0.00 40 PRO A N 12
ATOM 19081 C CA . PRO A 1 40 ? 5.822 -5.847 -0.705 1.00 0.00 40 PRO A CA 12
ATOM 19082 C C . PRO A 1 40 ? 7.069 -4.973 -0.853 1.00 0.00 40 PRO A C 12
ATOM 19083 O O . PRO A 1 40 ? 7.062 -3.805 -0.469 1.00 0.00 40 PRO A O 12
ATOM 19094 N N . PRO A 1 41 ? 8.138 -5.590 -1.425 1.00 0.00 41 PRO A N 12
ATOM 19095 C CA . PRO A 1 41 ? 9.390 -4.881 -1.628 1.00 0.00 41 PRO A CA 12
ATOM 19096 C C . PRO A 1 41 ? 9.283 -3.903 -2.800 1.00 0.00 41 PRO A C 12
ATOM 19097 O O . PRO A 1 41 ? 9.423 -4.297 -3.957 1.00 0.00 41 PRO A O 12
ATOM 19108 N N . GLY A 1 42 ? 9.035 -2.647 -2.460 1.00 0.00 42 GLY A N 12
ATOM 19109 C CA . GLY A 1 42 ? 8.907 -1.610 -3.470 1.00 0.00 42 GLY A CA 12
ATOM 19110 C C . GLY A 1 42 ? 7.834 -0.592 -3.077 1.00 0.00 42 GLY A C 12
ATOM 19111 O O . GLY A 1 42 ? 8.104 0.606 -3.012 1.00 0.00 42 GLY A O 12
ATOM 19115 N N . LEU A 1 43 ? 6.639 -1.107 -2.827 1.00 0.00 43 LEU A N 12
ATOM 19116 C CA . LEU A 1 43 ? 5.524 -0.258 -2.443 1.00 0.00 43 LEU A CA 12
ATOM 19117 C C . LEU A 1 43 ? 6.025 0.840 -1.502 1.00 0.00 43 LEU A C 12
ATOM 19118 O O . LEU A 1 43 ? 5.726 2.016 -1.702 1.00 0.00 43 LEU A O 12
ATOM 19134 N N . GLN A 1 44 ? 6.777 0.416 -0.497 1.00 0.00 44 GLN A N 12
ATOM 19135 C CA . GLN A 1 44 ? 7.322 1.349 0.475 1.00 0.00 44 GLN A CA 12
ATOM 19136 C C . GLN A 1 44 ? 8.265 2.339 -0.211 1.00 0.00 44 GLN A C 12
ATOM 19137 O O . GLN A 1 44 ? 8.163 3.547 0.001 1.00 0.00 44 GLN A O 12
ATOM 19151 N N . GLU A 1 45 ? 9.161 1.792 -1.019 1.00 0.00 45 GLU A N 12
ATOM 19152 C CA . GLU A 1 45 ? 10.122 2.612 -1.737 1.00 0.00 45 GLU A CA 12
ATOM 19153 C C . GLU A 1 45 ? 9.396 3.628 -2.621 1.00 0.00 45 GLU A C 12
ATOM 19154 O O . GLU A 1 45 ? 9.643 4.829 -2.524 1.00 0.00 45 GLU A O 12
ATOM 19166 N N . ALA A 1 46 ? 8.515 3.109 -3.463 1.00 0.00 46 ALA A N 12
ATOM 19167 C CA . ALA A 1 46 ? 7.751 3.956 -4.364 1.00 0.00 46 ALA A CA 12
ATOM 19168 C C . ALA A 1 46 ? 7.184 5.143 -3.582 1.00 0.00 46 ALA A C 12
ATOM 19169 O O . ALA A 1 46 ? 7.629 6.277 -3.759 1.00 0.00 46 ALA A O 12
ATOM 19176 N N . ILE A 1 47 ? 6.211 4.843 -2.735 1.00 0.00 47 ILE A N 12
ATOM 19177 C CA . ILE A 1 47 ? 5.579 5.871 -1.926 1.00 0.00 47 ILE A CA 12
ATOM 19178 C C . ILE A 1 47 ? 6.657 6.678 -1.200 1.00 0.00 47 ILE A C 12
ATOM 19179 O O . ILE A 1 47 ? 6.587 7.904 -1.143 1.00 0.00 47 ILE A O 12
ATOM 19195 N N . ASN A 1 48 ? 7.631 5.956 -0.664 1.00 0.00 48 ASN A N 12
ATOM 19196 C CA . ASN A 1 48 ? 8.722 6.589 0.056 1.00 0.00 48 ASN A CA 12
ATOM 19197 C C . ASN A 1 48 ? 9.426 7.586 -0.867 1.00 0.00 48 ASN A C 12
ATOM 19198 O O . ASN A 1 48 ? 10.159 8.458 -0.403 1.00 0.00 48 ASN A O 12
ATOM 19209 N N . ASP A 1 49 ? 9.178 7.424 -2.159 1.00 0.00 49 ASP A N 12
ATOM 19210 C CA . ASP A 1 49 ? 9.779 8.298 -3.152 1.00 0.00 49 ASP A CA 12
ATOM 19211 C C . ASP A 1 49 ? 8.816 9.445 -3.464 1.00 0.00 49 ASP A C 12
ATOM 19212 O O . ASP A 1 49 ? 9.243 10.580 -3.672 1.00 0.00 49 ASP A O 12
ATOM 19221 N N . LEU A 1 50 ? 7.534 9.110 -3.487 1.00 0.00 50 LEU A N 12
ATOM 19222 C CA . LEU A 1 50 ? 6.507 10.098 -3.771 1.00 0.00 50 LEU A CA 12
ATOM 19223 C C . LEU A 1 50 ? 6.321 10.999 -2.548 1.00 0.00 50 LEU A C 12
ATOM 19224 O O . LEU A 1 50 ? 6.044 12.189 -2.686 1.00 0.00 50 LEU A O 12
ATOM 19240 N N . VAL A 1 51 ? 6.480 10.396 -1.379 1.00 0.00 51 VAL A N 12
ATOM 19241 C CA . VAL A 1 51 ? 6.333 11.128 -0.133 1.00 0.00 51 VAL A CA 12
ATOM 19242 C C . VAL A 1 51 ? 7.430 12.190 -0.037 1.00 0.00 51 VAL A C 12
ATOM 19243 O O . VAL A 1 51 ? 7.269 13.195 0.654 1.00 0.00 51 VAL A O 12
ATOM 19256 N N . LYS A 1 52 ? 8.523 11.931 -0.742 1.00 0.00 52 LYS A N 12
ATOM 19257 C CA . LYS A 1 52 ? 9.647 12.852 -0.745 1.00 0.00 52 LYS A CA 12
ATOM 19258 C C . LYS A 1 52 ? 9.446 13.891 -1.849 1.00 0.00 52 LYS A C 12
ATOM 19259 O O . LYS A 1 52 ? 9.961 15.004 -1.760 1.00 0.00 52 LYS A O 12
ATOM 19278 N N . LYS A 1 53 ? 8.695 13.491 -2.865 1.00 0.00 53 LYS A N 12
ATOM 19279 C CA . LYS A 1 53 ? 8.420 14.374 -3.986 1.00 0.00 53 LYS A CA 12
ATOM 19280 C C . LYS A 1 53 ? 7.366 15.403 -3.572 1.00 0.00 53 LYS A C 12
ATOM 19281 O O . LYS A 1 53 ? 7.397 16.546 -4.025 1.00 0.00 53 LYS A O 12
ATOM 19300 N N . TYR A 1 54 ? 6.457 14.960 -2.715 1.00 0.00 54 TYR A N 12
ATOM 19301 C CA . TYR A 1 54 ? 5.395 15.828 -2.235 1.00 0.00 54 TYR A CA 12
ATOM 19302 C C . TYR A 1 54 ? 5.878 16.689 -1.066 1.00 0.00 54 TYR A C 12
ATOM 19303 O O . TYR A 1 54 ? 6.997 16.517 -0.584 1.00 0.00 54 TYR A O 12
ATOM 19321 N N . THR A 1 55 ? 5.011 17.597 -0.645 1.00 0.00 55 THR A N 12
ATOM 19322 C CA . THR A 1 55 ? 5.334 18.486 0.459 1.00 0.00 55 THR A CA 12
ATOM 19323 C C . THR A 1 55 ? 4.716 17.969 1.759 1.00 0.00 55 THR A C 12
ATOM 19324 O O . THR A 1 55 ? 3.501 17.804 1.850 1.00 0.00 55 THR A O 12
ATOM 19335 N N . LEU A 1 56 ? 5.582 17.728 2.733 1.00 0.00 56 LEU A N 12
ATOM 19336 C CA . LEU A 1 56 ? 5.136 17.234 4.025 1.00 0.00 56 LEU A CA 12
ATOM 19337 C C . LEU A 1 56 ? 4.039 16.188 3.814 1.00 0.00 56 LEU A C 12
ATOM 19338 O O . LEU A 1 56 ? 2.939 16.321 4.349 1.00 0.00 56 LEU A O 12
ATOM 19354 N N . ALA A 1 57 ? 4.376 15.172 3.034 1.00 0.00 57 ALA A N 12
ATOM 19355 C CA . ALA A 1 57 ? 3.433 14.104 2.747 1.00 0.00 57 ALA A CA 12
ATOM 19356 C C . ALA A 1 57 ? 3.777 12.882 3.601 1.00 0.00 57 ALA A C 12
ATOM 19357 O O . ALA A 1 57 ? 4.871 12.796 4.157 1.00 0.00 57 ALA A O 12
ATOM 19364 N N . ARG A 1 58 ? 2.822 11.967 3.679 1.00 0.00 58 ARG A N 12
ATOM 19365 C CA . ARG A 1 58 ? 3.010 10.754 4.457 1.00 0.00 58 ARG A CA 12
ATOM 19366 C C . ARG A 1 58 ? 1.910 9.740 4.133 1.00 0.00 58 ARG A C 12
ATOM 19367 O O . ARG A 1 58 ? 0.725 10.049 4.244 1.00 0.00 58 ARG A O 12
ATOM 19388 N N . ALA A 1 59 ? 2.343 8.551 3.740 1.00 0.00 59 ALA A N 12
ATOM 19389 C CA . ALA A 1 59 ? 1.409 7.491 3.400 1.00 0.00 59 ALA A CA 12
ATOM 19390 C C . ALA A 1 59 ? 1.808 6.211 4.137 1.00 0.00 59 ALA A C 12
ATOM 19391 O O . ALA A 1 59 ? 2.981 6.008 4.447 1.00 0.00 59 ALA A O 12
ATOM 19398 N N . PHE A 1 60 ? 0.809 5.380 4.396 1.00 0.00 60 PHE A N 12
ATOM 19399 C CA . PHE A 1 60 ? 1.041 4.125 5.091 1.00 0.00 60 PHE A CA 12
ATOM 19400 C C . PHE A 1 60 ? 0.075 3.043 4.605 1.00 0.00 60 PHE A C 12
ATOM 19401 O O . PHE A 1 60 ? -0.766 3.297 3.744 1.00 0.00 60 PHE A O 12
ATOM 19418 N N . VAL A 1 61 ? 0.227 1.858 5.178 1.00 0.00 61 VAL A N 12
ATOM 19419 C CA . VAL A 1 61 ? -0.621 0.736 4.814 1.00 0.00 61 VAL A CA 12
ATOM 19420 C C . VAL A 1 61 ? -0.883 -0.123 6.053 1.00 0.00 61 VAL A C 12
ATOM 19421 O O . VAL A 1 61 ? -0.035 -0.216 6.939 1.00 0.00 61 VAL A O 12
ATOM 19434 N N . ARG A 1 62 ? -2.061 -0.729 6.075 1.00 0.00 62 ARG A N 12
ATOM 19435 C CA . ARG A 1 62 ? -2.446 -1.577 7.190 1.00 0.00 62 ARG A CA 12
ATOM 19436 C C . ARG A 1 62 ? -3.455 -2.632 6.732 1.00 0.00 62 ARG A C 12
ATOM 19437 O O . ARG A 1 62 ? -4.577 -2.299 6.352 1.00 0.00 62 ARG A O 12
ATOM 19458 N N . PRO A 1 63 ? -3.009 -3.915 6.785 1.00 0.00 63 PRO A N 12
ATOM 19459 C CA . PRO A 1 63 ? -3.861 -5.021 6.380 1.00 0.00 63 PRO A CA 12
ATOM 19460 C C . PRO A 1 63 ? -4.925 -5.310 7.441 1.00 0.00 63 PRO A C 12
ATOM 19461 O O . PRO A 1 63 ? -5.117 -4.520 8.364 1.00 0.00 63 PRO A O 12
ATOM 19472 N N . SER A 1 64 ? -5.589 -6.444 7.273 1.00 0.00 64 SER A N 12
ATOM 19473 C CA . SER A 1 64 ? -6.628 -6.848 8.205 1.00 0.00 64 SER A CA 12
ATOM 19474 C C . SER A 1 64 ? -7.740 -5.797 8.235 1.00 0.00 64 SER A C 12
ATOM 19475 O O . SER A 1 64 ? -7.540 -4.663 7.803 1.00 0.00 64 SER A O 12
ATOM 19483 N N . GLY A 1 65 ? -8.889 -6.212 8.750 1.00 0.00 65 GLY A N 12
ATOM 19484 C CA . GLY A 1 65 ? -10.033 -5.321 8.842 1.00 0.00 65 GLY A CA 12
ATOM 19485 C C . GLY A 1 65 ? -11.189 -5.821 7.973 1.00 0.00 65 GLY A C 12
ATOM 19486 O O . GLY A 1 65 ? -11.142 -5.712 6.748 1.00 0.00 65 GLY A O 12
ATOM 19490 N N . THR A 1 66 ? -12.199 -6.358 8.640 1.00 0.00 66 THR A N 12
ATOM 19491 C CA . THR A 1 66 ? -13.365 -6.875 7.944 1.00 0.00 66 THR A CA 12
ATOM 19492 C C . THR A 1 66 ? -12.967 -8.028 7.020 1.00 0.00 66 THR A C 12
ATOM 19493 O O . THR A 1 66 ? -13.032 -7.900 5.798 1.00 0.00 66 THR A O 12
ATOM 19504 N N . GLU A 1 67 ? -12.564 -9.128 7.639 1.00 0.00 67 GLU A N 12
ATOM 19505 C CA . GLU A 1 67 ? -12.155 -10.303 6.887 1.00 0.00 67 GLU A CA 12
ATOM 19506 C C . GLU A 1 67 ? -10.733 -10.123 6.354 1.00 0.00 67 GLU A C 12
ATOM 19507 O O . GLU A 1 67 ? -9.798 -10.754 6.845 1.00 0.00 67 GLU A O 12
ATOM 19519 N N . ASP A 1 68 ? -10.613 -9.259 5.357 1.00 0.00 68 ASP A N 12
ATOM 19520 C CA . ASP A 1 68 ? -9.320 -8.988 4.752 1.00 0.00 68 ASP A CA 12
ATOM 19521 C C . ASP A 1 68 ? -9.433 -7.761 3.846 1.00 0.00 68 ASP A C 12
ATOM 19522 O O . ASP A 1 68 ? -9.811 -7.877 2.681 1.00 0.00 68 ASP A O 12
ATOM 19531 N N . ILE A 1 69 ? -9.097 -6.612 4.415 1.00 0.00 69 ILE A N 12
ATOM 19532 C CA . ILE A 1 69 ? -9.156 -5.364 3.674 1.00 0.00 69 ILE A CA 12
ATOM 19533 C C . ILE A 1 69 ? -7.878 -4.563 3.930 1.00 0.00 69 ILE A C 12
ATOM 19534 O O . ILE A 1 69 ? -7.330 -4.596 5.031 1.00 0.00 69 ILE A O 12
ATOM 19550 N N . VAL A 1 70 ? -7.439 -3.862 2.895 1.00 0.00 70 VAL A N 12
ATOM 19551 C CA . VAL A 1 70 ? -6.236 -3.054 2.994 1.00 0.00 70 VAL A CA 12
ATOM 19552 C C . VAL A 1 70 ? -6.623 -1.604 3.289 1.00 0.00 70 VAL A C 12
ATOM 19553 O O . VAL A 1 70 ? -6.977 -0.855 2.380 1.00 0.00 70 VAL A O 12
ATOM 19566 N N . ARG A 1 71 ? -6.543 -1.251 4.564 1.00 0.00 71 ARG A N 12
ATOM 19567 C CA . ARG A 1 71 ? -6.881 0.096 4.990 1.00 0.00 71 ARG A CA 12
ATOM 19568 C C . ARG A 1 71 ? -5.728 1.054 4.686 1.00 0.00 71 ARG A C 12
ATOM 19569 O O . ARG A 1 71 ? -4.798 1.185 5.481 1.00 0.00 71 ARG A O 12
ATOM 19590 N N . VAL A 1 72 ? -5.826 1.700 3.533 1.00 0.00 72 VAL A N 12
ATOM 19591 C CA . VAL A 1 72 ? -4.802 2.642 3.114 1.00 0.00 72 VAL A CA 12
ATOM 19592 C C . VAL A 1 72 ? -4.973 3.952 3.887 1.00 0.00 72 VAL A C 12
ATOM 19593 O O . VAL A 1 72 ? -6.095 4.373 4.161 1.00 0.00 72 VAL A O 12
ATOM 19606 N N . TYR A 1 73 ? -3.842 4.559 4.217 1.00 0.00 73 TYR A N 12
ATOM 19607 C CA . TYR A 1 73 ? -3.852 5.811 4.953 1.00 0.00 73 TYR A CA 12
ATOM 19608 C C . TYR A 1 73 ? -2.820 6.788 4.387 1.00 0.00 73 TYR A C 12
ATOM 19609 O O . TYR A 1 73 ? -1.728 6.383 3.992 1.00 0.00 73 TYR A O 12
ATOM 19627 N N . ALA A 1 74 ? -3.203 8.057 4.365 1.00 0.00 74 ALA A N 12
ATOM 19628 C CA . ALA A 1 74 ? -2.324 9.095 3.854 1.00 0.00 74 ALA A CA 12
ATOM 19629 C C . ALA A 1 74 ? -2.603 10.404 4.596 1.00 0.00 74 ALA A C 12
ATOM 19630 O O . ALA A 1 74 ? -3.726 10.645 5.036 1.00 0.00 74 ALA A O 12
ATOM 19637 N N . GLU A 1 75 ? -1.560 11.214 4.713 1.00 0.00 75 GLU A N 12
ATOM 19638 C CA . GLU A 1 75 ? -1.679 12.492 5.394 1.00 0.00 75 GLU A CA 12
ATOM 19639 C C . GLU A 1 75 ? -0.541 13.424 4.974 1.00 0.00 75 GLU A C 12
ATOM 19640 O O . GLU A 1 75 ? 0.631 13.072 5.092 1.00 0.00 75 GLU A O 12
ATOM 19652 N N . ALA A 1 76 ? -0.927 14.596 4.491 1.00 0.00 76 ALA A N 12
ATOM 19653 C CA . ALA A 1 76 ? 0.046 15.582 4.053 1.00 0.00 76 ALA A CA 12
ATOM 19654 C C . ALA A 1 76 ? -0.248 16.921 4.734 1.00 0.00 76 ALA A C 12
ATOM 19655 O O . ALA A 1 76 ? -1.094 16.996 5.624 1.00 0.00 76 ALA A O 12
ATOM 19662 N N . ASN A 1 77 ? 0.466 17.944 4.290 1.00 0.00 77 ASN A N 12
ATOM 19663 C CA . ASN A 1 77 ? 0.293 19.275 4.845 1.00 0.00 77 ASN A CA 12
ATOM 19664 C C . ASN A 1 77 ? -0.901 19.953 4.170 1.00 0.00 77 ASN A C 12
ATOM 19665 O O . ASN A 1 77 ? -1.415 20.954 4.668 1.00 0.00 77 ASN A O 12
ATOM 19676 N N . SER A 1 78 ? -1.308 19.381 3.046 1.00 0.00 78 SER A N 12
ATOM 19677 C CA . SER A 1 78 ? -2.431 19.918 2.298 1.00 0.00 78 SER A CA 12
ATOM 19678 C C . SER A 1 78 ? -3.446 18.810 2.011 1.00 0.00 78 SER A C 12
ATOM 19679 O O . SER A 1 78 ? -3.069 17.695 1.652 1.00 0.00 78 SER A O 12
ATOM 19687 N N . GLN A 1 79 ? -4.715 19.154 2.179 1.00 0.00 79 GLN A N 12
ATOM 19688 C CA . GLN A 1 79 ? -5.787 18.203 1.943 1.00 0.00 79 GLN A CA 12
ATOM 19689 C C . GLN A 1 79 ? -5.665 17.603 0.541 1.00 0.00 79 GLN A C 12
ATOM 19690 O O . GLN A 1 79 ? -6.007 16.441 0.326 1.00 0.00 79 GLN A O 12
ATOM 19704 N N . GLU A 1 80 ? -5.176 18.423 -0.378 1.00 0.00 80 GLU A N 12
ATOM 19705 C CA . GLU A 1 80 ? -5.005 17.989 -1.754 1.00 0.00 80 GLU A CA 12
ATOM 19706 C C . GLU A 1 80 ? -3.993 16.843 -1.827 1.00 0.00 80 GLU A C 12
ATOM 19707 O O . GLU A 1 80 ? -4.347 15.720 -2.183 1.00 0.00 80 GLU A O 12
ATOM 19719 N N . SER A 1 81 ? -2.755 17.166 -1.483 1.00 0.00 81 SER A N 12
ATOM 19720 C CA . SER A 1 81 ? -1.690 16.178 -1.505 1.00 0.00 81 SER A CA 12
ATOM 19721 C C . SER A 1 81 ? -2.153 14.894 -0.813 1.00 0.00 81 SER A C 12
ATOM 19722 O O . SER A 1 81 ? -2.114 13.816 -1.405 1.00 0.00 81 SER A O 12
ATOM 19730 N N . ALA A 1 82 ? -2.582 15.052 0.431 1.00 0.00 82 ALA A N 12
ATOM 19731 C CA . ALA A 1 82 ? -3.052 13.919 1.210 1.00 0.00 82 ALA A CA 12
ATOM 19732 C C . ALA A 1 82 ? -3.961 13.049 0.340 1.00 0.00 82 ALA A C 12
ATOM 19733 O O . ALA A 1 82 ? -3.669 11.876 0.110 1.00 0.00 82 ALA A O 12
ATOM 19740 N N . ASP A 1 83 ? -5.044 13.657 -0.121 1.00 0.00 83 ASP A N 12
ATOM 19741 C CA . ASP A 1 83 ? -5.998 12.952 -0.961 1.00 0.00 83 ASP A CA 12
ATOM 19742 C C . ASP A 1 83 ? -5.289 12.454 -2.222 1.00 0.00 83 ASP A C 12
ATOM 19743 O O . ASP A 1 83 ? -5.188 11.248 -2.446 1.00 0.00 83 ASP A O 12
ATOM 19752 N N . ARG A 1 84 ? -4.816 13.406 -3.012 1.00 0.00 84 ARG A N 12
ATOM 19753 C CA . ARG A 1 84 ? -4.119 13.079 -4.244 1.00 0.00 84 ARG A CA 12
ATOM 19754 C C . ARG A 1 84 ? -3.210 11.866 -4.034 1.00 0.00 84 ARG A C 12
ATOM 19755 O O . ARG A 1 84 ? -3.078 11.024 -4.921 1.00 0.00 84 ARG A O 12
ATOM 19776 N N . LEU A 1 85 ? -2.608 11.815 -2.855 1.00 0.00 85 LEU A N 12
ATOM 19777 C CA . LEU A 1 85 ? -1.715 10.720 -2.518 1.00 0.00 85 LEU A CA 12
ATOM 19778 C C . LEU A 1 85 ? -2.543 9.479 -2.178 1.00 0.00 85 LEU A C 12
ATOM 19779 O O . LEU A 1 85 ? -2.536 8.500 -2.923 1.00 0.00 85 LEU A O 12
ATOM 19795 N N . ALA A 1 86 ? -3.238 9.560 -1.052 1.00 0.00 86 ALA A N 12
ATOM 19796 C CA . ALA A 1 86 ? -4.069 8.456 -0.605 1.00 0.00 86 ALA A CA 12
ATOM 19797 C C . ALA A 1 86 ? -4.826 7.876 -1.801 1.00 0.00 86 ALA A C 12
ATOM 19798 O O . ALA A 1 86 ? -4.846 6.662 -1.998 1.00 0.00 86 ALA A O 12
ATOM 19805 N N . TYR A 1 87 ? -5.431 8.771 -2.569 1.00 0.00 87 TYR A N 12
ATOM 19806 C CA . TYR A 1 87 ? -6.188 8.363 -3.740 1.00 0.00 87 TYR A CA 12
ATOM 19807 C C . TYR A 1 87 ? -5.369 7.415 -4.619 1.00 0.00 87 TYR A C 12
ATOM 19808 O O . TYR A 1 87 ? -5.689 6.233 -4.729 1.00 0.00 87 TYR A O 12
ATOM 19826 N N . GLU A 1 88 ? -4.328 7.970 -5.222 1.00 0.00 88 GLU A N 12
ATOM 19827 C CA . GLU A 1 88 ? -3.461 7.189 -6.088 1.00 0.00 88 GLU A CA 12
ATOM 19828 C C . GLU A 1 88 ? -2.953 5.949 -5.351 1.00 0.00 88 GLU A C 12
ATOM 19829 O O . GLU A 1 88 ? -3.063 4.833 -5.856 1.00 0.00 88 GLU A O 12
ATOM 19841 N N . VAL A 1 89 ? -2.406 6.185 -4.167 1.00 0.00 89 VAL A N 12
ATOM 19842 C CA . VAL A 1 89 ? -1.881 5.101 -3.355 1.00 0.00 89 VAL A CA 12
ATOM 19843 C C . VAL A 1 89 ? -2.821 3.897 -3.449 1.00 0.00 89 VAL A C 12
ATOM 19844 O O . VAL A 1 89 ? -2.412 2.817 -3.871 1.00 0.00 89 VAL A O 12
ATOM 19857 N N . SER A 1 90 ? -4.063 4.125 -3.048 1.00 0.00 90 SER A N 12
ATOM 19858 C CA . SER A 1 90 ? -5.065 3.072 -3.081 1.00 0.00 90 SER A CA 12
ATOM 19859 C C . SER A 1 90 ? -5.079 2.407 -4.459 1.00 0.00 90 SER A C 12
ATOM 19860 O O . SER A 1 90 ? -5.171 1.185 -4.561 1.00 0.00 90 SER A O 12
ATOM 19868 N N . LEU A 1 91 ? -4.986 3.241 -5.484 1.00 0.00 91 LEU A N 12
ATOM 19869 C CA . LEU A 1 91 ? -4.987 2.749 -6.852 1.00 0.00 91 LEU A CA 12
ATOM 19870 C C . LEU A 1 91 ? -3.735 1.901 -7.085 1.00 0.00 91 LEU A C 12
ATOM 19871 O O . LEU A 1 91 ? -3.789 0.885 -7.776 1.00 0.00 91 LEU A O 12
ATOM 19887 N N . LEU A 1 92 ? -2.637 2.350 -6.495 1.00 0.00 92 LEU A N 12
ATOM 19888 C CA . LEU A 1 92 ? -1.374 1.645 -6.630 1.00 0.00 92 LEU A CA 12
ATOM 19889 C C . LEU A 1 92 ? -1.520 0.232 -6.061 1.00 0.00 92 LEU A C 12
ATOM 19890 O O . LEU A 1 92 ? -1.339 -0.751 -6.777 1.00 0.00 92 LEU A O 12
ATOM 19906 N N . VAL A 1 93 ? -1.845 0.176 -4.778 1.00 0.00 93 VAL A N 12
ATOM 19907 C CA . VAL A 1 93 ? -2.017 -1.100 -4.104 1.00 0.00 93 VAL A CA 12
ATOM 19908 C C . VAL A 1 93 ? -2.740 -2.071 -5.039 1.00 0.00 93 VAL A C 12
ATOM 19909 O O . VAL A 1 93 ? -2.334 -3.224 -5.177 1.00 0.00 93 VAL A O 12
ATOM 19922 N N . PHE A 1 94 ? -3.800 -1.570 -5.656 1.00 0.00 94 PHE A N 12
ATOM 19923 C CA . PHE A 1 94 ? -4.584 -2.380 -6.573 1.00 0.00 94 PHE A CA 12
ATOM 19924 C C . PHE A 1 94 ? -3.688 -3.048 -7.618 1.00 0.00 94 PHE A C 12
ATOM 19925 O O . PHE A 1 94 ? -3.826 -4.240 -7.889 1.00 0.00 94 PHE A O 12
ATOM 19942 N N . GLN A 1 95 ? -2.788 -2.251 -8.176 1.00 0.00 95 GLN A N 12
ATOM 19943 C CA . GLN A 1 95 ? -1.869 -2.750 -9.184 1.00 0.00 95 GLN A CA 12
ATOM 19944 C C . GLN A 1 95 ? -0.684 -3.456 -8.520 1.00 0.00 95 GLN A C 12
ATOM 19945 O O . GLN A 1 95 ? -0.300 -4.550 -8.930 1.00 0.00 95 GLN A O 12
ATOM 19959 N N . LEU A 1 96 ? -0.138 -2.800 -7.507 1.00 0.00 96 LEU A N 12
ATOM 19960 C CA . LEU A 1 96 ? 0.994 -3.350 -6.782 1.00 0.00 96 LEU A CA 12
ATOM 19961 C C . LEU A 1 96 ? 0.628 -4.736 -6.249 1.00 0.00 96 LEU A C 12
ATOM 19962 O O . LEU A 1 96 ? 0.992 -5.750 -6.843 1.00 0.00 96 LEU A O 12
ATOM 19978 N N . ALA A 1 97 ? -0.087 -4.736 -5.133 1.00 0.00 97 ALA A N 12
ATOM 19979 C CA . ALA A 1 97 ? -0.506 -5.981 -4.513 1.00 0.00 97 ALA A CA 12
ATOM 19980 C C . ALA A 1 97 ? -1.340 -6.787 -5.510 1.00 0.00 97 ALA A C 12
ATOM 19981 O O . ALA A 1 97 ? -0.895 -7.822 -6.004 1.00 0.00 97 ALA A O 12
ATOM 19988 N N . GLY A 1 98 ? -2.536 -6.282 -5.777 1.00 0.00 98 GLY A N 12
ATOM 19989 C CA . GLY A 1 98 ? -3.437 -6.943 -6.707 1.00 0.00 98 GLY A CA 12
ATOM 19990 C C . GLY A 1 98 ? -4.872 -6.938 -6.177 1.00 0.00 98 GLY A C 12
ATOM 19991 O O . GLY A 1 98 ? -5.360 -7.955 -5.687 1.00 0.00 98 GLY A O 12
ATOM 19995 N N . GLY A 1 99 ? -5.507 -5.781 -6.292 1.00 0.00 99 GLY A N 12
ATOM 19996 C CA . GLY A 1 99 ? -6.877 -5.630 -5.830 1.00 0.00 99 GLY A CA 12
ATOM 19997 C C . GLY A 1 99 ? -7.834 -6.484 -6.664 1.00 0.00 99 GLY A C 12
ATOM 19998 O O . GLY A 1 99 ? -7.406 -7.196 -7.572 1.00 0.00 99 GLY A O 12
ATOM 20002 N N . ILE A 1 100 ? -9.111 -6.385 -6.327 1.00 0.00 100 ILE A N 12
ATOM 20003 C CA . ILE A 1 100 ? -10.132 -7.140 -7.034 1.00 0.00 100 ILE A CA 12
ATOM 20004 C C . ILE A 1 100 ? -11.456 -6.375 -6.978 1.00 0.00 100 ILE A C 12
ATOM 20005 O O . ILE A 1 100 ? -11.814 -5.821 -5.940 1.00 0.00 100 ILE A O 12
ATOM 20021 N N . GLY A 1 101 ? -12.147 -6.368 -8.109 1.00 0.00 101 GLY A N 12
ATOM 20022 C CA . GLY A 1 101 ? -13.423 -5.680 -8.202 1.00 0.00 101 GLY A CA 12
ATOM 20023 C C . GLY A 1 101 ? -13.245 -4.267 -8.759 1.00 0.00 101 GLY A C 12
ATOM 20024 O O . GLY A 1 101 ? -12.131 -3.862 -9.090 1.00 0.00 101 GLY A O 12
ATOM 20028 N N . GLU A 1 102 ? -14.358 -3.555 -8.847 1.00 0.00 102 GLU A N 12
ATOM 20029 C CA . GLU A 1 102 ? -14.339 -2.195 -9.359 1.00 0.00 102 GLU A CA 12
ATOM 20030 C C . GLU A 1 102 ? -13.227 -1.389 -8.684 1.00 0.00 102 GLU A C 12
ATOM 20031 O O . GLU A 1 102 ? -12.800 -1.720 -7.579 1.00 0.00 102 GLU A O 12
ATOM 20043 N N . ARG A 1 103 ? -12.791 -0.347 -9.376 1.00 0.00 103 ARG A N 12
ATOM 20044 C CA . ARG A 1 103 ? -11.737 0.508 -8.857 1.00 0.00 103 ARG A CA 12
ATOM 20045 C C . ARG A 1 103 ? -12.299 1.886 -8.503 1.00 0.00 103 ARG A C 12
ATOM 20046 O O . ARG A 1 103 ? -13.242 2.358 -9.136 1.00 0.00 103 ARG A O 12
ATOM 20067 N N . PRO A 1 104 ? -11.680 2.510 -7.465 1.00 0.00 104 PRO A N 12
ATOM 20068 C CA . PRO A 1 104 ? -12.108 3.824 -7.019 1.00 0.00 104 PRO A CA 12
ATOM 20069 C C . PRO A 1 104 ? -11.646 4.911 -7.992 1.00 0.00 104 PRO A C 12
ATOM 20070 O O . PRO A 1 104 ? -10.507 4.890 -8.457 1.00 0.00 104 PRO A O 12
ATOM 20081 N N . GLN A 1 105 ? -12.554 5.835 -8.271 1.00 0.00 105 GLN A N 12
ATOM 20082 C CA . GLN A 1 105 ? -12.254 6.928 -9.181 1.00 0.00 105 GLN A CA 12
ATOM 20083 C C . GLN A 1 105 ? -11.832 6.381 -10.546 1.00 0.00 105 GLN A C 12
ATOM 20084 O O . GLN A 1 105 ? -11.375 5.244 -10.649 1.00 0.00 105 GLN A O 12
ATOM 20098 N N . PRO A 1 106 ? -12.004 7.240 -11.587 1.00 0.00 106 PRO A N 12
ATOM 20099 C CA . PRO A 1 106 ? -11.647 6.855 -12.941 1.00 0.00 106 PRO A CA 12
ATOM 20100 C C . PRO A 1 106 ? -10.129 6.872 -13.134 1.00 0.00 106 PRO A C 12
ATOM 20101 O O . PRO A 1 106 ? -9.417 7.577 -12.419 1.00 0.00 106 PRO A O 12
ATOM 20112 N N . SER A 1 107 ? -9.678 6.089 -14.102 1.00 0.00 107 SER A N 12
ATOM 20113 C CA . SER A 1 107 ? -8.258 6.006 -14.398 1.00 0.00 107 SER A CA 12
ATOM 20114 C C . SER A 1 107 ? -7.931 6.842 -15.636 1.00 0.00 107 SER A C 12
ATOM 20115 O O . SER A 1 107 ? -7.190 7.820 -15.552 1.00 0.00 107 SER A O 12
ATOM 20123 N N . GLY A 1 108 ? -8.500 6.427 -16.759 1.00 0.00 108 GLY A N 12
ATOM 20124 C CA . GLY A 1 108 ? -8.279 7.126 -18.013 1.00 0.00 108 GLY A CA 12
ATOM 20125 C C . GLY A 1 108 ? -6.808 7.054 -18.428 1.00 0.00 108 GLY A C 12
ATOM 20126 O O . GLY A 1 108 ? -5.976 6.525 -17.692 1.00 0.00 108 GLY A O 12
ATOM 20130 N N . PRO A 1 109 ? -6.524 7.607 -19.638 1.00 0.00 109 PRO A N 12
ATOM 20131 C CA . PRO A 1 109 ? -5.168 7.611 -20.160 1.00 0.00 109 PRO A CA 12
ATOM 20132 C C . PRO A 1 109 ? -4.307 8.652 -19.443 1.00 0.00 109 PRO A C 12
ATOM 20133 O O . PRO A 1 109 ? -3.234 8.332 -18.934 1.00 0.00 109 PRO A O 12
ATOM 20144 N N . SER A 1 110 ? -4.810 9.878 -19.424 1.00 0.00 110 SER A N 12
ATOM 20145 C CA . SER A 1 110 ? -4.100 10.969 -18.777 1.00 0.00 110 SER A CA 12
ATOM 20146 C C . SER A 1 110 ? -5.077 12.093 -18.426 1.00 0.00 110 SER A C 12
ATOM 20147 O O . SER A 1 110 ? -5.189 12.482 -17.265 1.00 0.00 110 SER A O 12
ATOM 20155 N N . SER A 1 111 ? -5.758 12.584 -19.451 1.00 0.00 111 SER A N 12
ATOM 20156 C CA . SER A 1 111 ? -6.721 13.656 -19.265 1.00 0.00 111 SER A CA 12
ATOM 20157 C C . SER A 1 111 ? -6.150 14.714 -18.319 1.00 0.00 111 SER A C 12
ATOM 20158 O O . SER A 1 111 ? -6.303 14.612 -17.103 1.00 0.00 111 SER A O 12
ATOM 20166 N N . GLY A 1 112 ? -5.503 15.706 -18.913 1.00 0.00 112 GLY A N 12
ATOM 20167 C CA . GLY A 1 112 ? -4.909 16.782 -18.139 1.00 0.00 112 GLY A CA 12
ATOM 20168 C C . GLY A 1 112 ? -3.732 17.411 -18.887 1.00 0.00 112 GLY A C 12
ATOM 20169 O O . GLY A 1 112 ? -3.692 17.392 -20.116 1.00 0.00 112 GLY A O 12
ATOM 20173 N N . GLY A 1 1 ? -35.139 27.427 26.396 1.00 0.00 1 GLY A N 13
ATOM 20174 C CA . GLY A 1 1 ? -34.032 27.634 25.477 1.00 0.00 1 GLY A CA 13
ATOM 20175 C C . GLY A 1 1 ? -32.874 26.686 25.794 1.00 0.00 1 GLY A C 13
ATOM 20176 O O . GLY A 1 1 ? -33.044 25.716 26.531 1.00 0.00 1 GLY A O 13
ATOM 20180 N N . SER A 1 2 ? -31.721 27.000 25.221 1.00 0.00 2 SER A N 13
ATOM 20181 C CA . SER A 1 2 ? -30.535 26.188 25.432 1.00 0.00 2 SER A CA 13
ATOM 20182 C C . SER A 1 2 ? -29.278 27.022 25.176 1.00 0.00 2 SER A C 13
ATOM 20183 O O . SER A 1 2 ? -29.263 27.871 24.286 1.00 0.00 2 SER A O 13
ATOM 20191 N N . SER A 1 3 ? -28.254 26.750 25.971 1.00 0.00 3 SER A N 13
ATOM 20192 C CA . SER A 1 3 ? -26.995 27.465 25.841 1.00 0.00 3 SER A CA 13
ATOM 20193 C C . SER A 1 3 ? -25.855 26.626 26.422 1.00 0.00 3 SER A C 13
ATOM 20194 O O . SER A 1 3 ? -26.068 25.829 27.334 1.00 0.00 3 SER A O 13
ATOM 20202 N N . GLY A 1 4 ? -24.669 26.834 25.869 1.00 0.00 4 GLY A N 13
ATOM 20203 C CA . GLY A 1 4 ? -23.495 26.107 26.321 1.00 0.00 4 GLY A CA 13
ATOM 20204 C C . GLY A 1 4 ? -22.229 26.631 25.638 1.00 0.00 4 GLY A C 13
ATOM 20205 O O . GLY A 1 4 ? -22.258 27.672 24.984 1.00 0.00 4 GLY A O 13
ATOM 20209 N N . SER A 1 5 ? -21.149 25.885 25.814 1.00 0.00 5 SER A N 13
ATOM 20210 C CA . SER A 1 5 ? -19.875 26.261 25.224 1.00 0.00 5 SER A CA 13
ATOM 20211 C C . SER A 1 5 ? -19.512 25.288 24.101 1.00 0.00 5 SER A C 13
ATOM 20212 O O . SER A 1 5 ? -19.338 25.695 22.953 1.00 0.00 5 SER A O 13
ATOM 20220 N N . SER A 1 6 ? -19.407 24.020 24.471 1.00 0.00 6 SER A N 13
ATOM 20221 C CA . SER A 1 6 ? -19.067 22.985 23.509 1.00 0.00 6 SER A CA 13
ATOM 20222 C C . SER A 1 6 ? -17.682 23.255 22.918 1.00 0.00 6 SER A C 13
ATOM 20223 O O . SER A 1 6 ? -17.281 24.408 22.768 1.00 0.00 6 SER A O 13
ATOM 20231 N N . GLY A 1 7 ? -16.989 22.172 22.599 1.00 0.00 7 GLY A N 13
ATOM 20232 C CA . GLY A 1 7 ? -15.657 22.277 22.028 1.00 0.00 7 GLY A CA 13
ATOM 20233 C C . GLY A 1 7 ? -15.696 22.097 20.509 1.00 0.00 7 GLY A C 13
ATOM 20234 O O . GLY A 1 7 ? -16.426 21.248 19.999 1.00 0.00 7 GLY A O 13
ATOM 20238 N N . ALA A 1 8 ? -14.900 22.909 19.828 1.00 0.00 8 ALA A N 13
ATOM 20239 C CA . ALA A 1 8 ? -14.835 22.850 18.378 1.00 0.00 8 ALA A CA 13
ATOM 20240 C C . ALA A 1 8 ? -13.405 22.513 17.950 1.00 0.00 8 ALA A C 13
ATOM 20241 O O . ALA A 1 8 ? -12.450 22.830 18.657 1.00 0.00 8 ALA A O 13
ATOM 20248 N N . ILE A 1 9 ? -13.303 21.874 16.794 1.00 0.00 9 ILE A N 13
ATOM 20249 C CA . ILE A 1 9 ? -12.006 21.490 16.263 1.00 0.00 9 ILE A CA 13
ATOM 20250 C C . ILE A 1 9 ? -11.086 22.713 16.242 1.00 0.00 9 ILE A C 13
ATOM 20251 O O . ILE A 1 9 ? -11.546 23.837 16.047 1.00 0.00 9 ILE A O 13
ATOM 20267 N N . TYR A 1 10 ? -9.803 22.451 16.444 1.00 0.00 10 TYR A N 13
ATOM 20268 C CA . TYR A 1 10 ? -8.815 23.516 16.451 1.00 0.00 10 TYR A CA 13
ATOM 20269 C C . TYR A 1 10 ? -7.521 23.068 15.768 1.00 0.00 10 TYR A C 13
ATOM 20270 O O . TYR A 1 10 ? -6.603 22.582 16.428 1.00 0.00 10 TYR A O 13
ATOM 20288 N N . VAL A 1 11 ? -7.489 23.247 14.456 1.00 0.00 11 VAL A N 13
ATOM 20289 C CA . VAL A 1 11 ? -6.323 22.867 13.677 1.00 0.00 11 VAL A CA 13
ATOM 20290 C C . VAL A 1 11 ? -6.165 21.346 13.713 1.00 0.00 11 VAL A C 13
ATOM 20291 O O . VAL A 1 11 ? -6.044 20.756 14.786 1.00 0.00 11 VAL A O 13
ATOM 20304 N N . ASP A 1 12 ? -6.171 20.754 12.528 1.00 0.00 12 ASP A N 13
ATOM 20305 C CA . ASP A 1 12 ? -6.029 19.313 12.410 1.00 0.00 12 ASP A CA 13
ATOM 20306 C C . ASP A 1 12 ? -5.580 18.963 10.990 1.00 0.00 12 ASP A C 13
ATOM 20307 O O . ASP A 1 12 ? -6.371 19.032 10.050 1.00 0.00 12 ASP A O 13
ATOM 20316 N N . LEU A 1 13 ? -4.313 18.594 10.878 1.00 0.00 13 LEU A N 13
ATOM 20317 C CA . LEU A 1 13 ? -3.749 18.234 9.588 1.00 0.00 13 LEU A CA 13
ATOM 20318 C C . LEU A 1 13 ? -4.752 17.368 8.822 1.00 0.00 13 LEU A C 13
ATOM 20319 O O . LEU A 1 13 ? -5.554 16.658 9.428 1.00 0.00 13 LEU A O 13
ATOM 20335 N N . PRO A 1 14 ? -4.673 17.458 7.468 1.00 0.00 14 PRO A N 13
ATOM 20336 C CA . PRO A 1 14 ? -5.564 16.692 6.613 1.00 0.00 14 PRO A CA 13
ATOM 20337 C C . PRO A 1 14 ? -5.153 15.218 6.574 1.00 0.00 14 PRO A C 13
ATOM 20338 O O . PRO A 1 14 ? -3.986 14.890 6.783 1.00 0.00 14 PRO A O 13
ATOM 20349 N N . ASN A 1 15 ? -6.135 14.371 6.304 1.00 0.00 15 ASN A N 13
ATOM 20350 C CA . ASN A 1 15 ? -5.890 12.940 6.235 1.00 0.00 15 ASN A CA 13
ATOM 20351 C C . ASN A 1 15 ? -6.982 12.280 5.390 1.00 0.00 15 ASN A C 13
ATOM 20352 O O . ASN A 1 15 ? -8.116 12.756 5.355 1.00 0.00 15 ASN A O 13
ATOM 20363 N N . ARG A 1 16 ? -6.602 11.196 4.731 1.00 0.00 16 ARG A N 13
ATOM 20364 C CA . ARG A 1 16 ? -7.535 10.467 3.889 1.00 0.00 16 ARG A CA 13
ATOM 20365 C C . ARG A 1 16 ? -7.174 8.980 3.860 1.00 0.00 16 ARG A C 13
ATOM 20366 O O . ARG A 1 16 ? -6.047 8.618 3.524 1.00 0.00 16 ARG A O 13
ATOM 20387 N N . GLN A 1 17 ? -8.150 8.159 4.218 1.00 0.00 17 GLN A N 13
ATOM 20388 C CA . GLN A 1 17 ? -7.949 6.720 4.237 1.00 0.00 17 GLN A CA 13
ATOM 20389 C C . GLN A 1 17 ? -9.005 6.025 3.376 1.00 0.00 17 GLN A C 13
ATOM 20390 O O . GLN A 1 17 ? -10.136 6.497 3.273 1.00 0.00 17 GLN A O 13
ATOM 20404 N N . LEU A 1 18 ? -8.599 4.914 2.780 1.00 0.00 18 LEU A N 13
ATOM 20405 C CA . LEU A 1 18 ? -9.497 4.149 1.931 1.00 0.00 18 LEU A CA 13
ATOM 20406 C C . LEU A 1 18 ? -9.293 2.656 2.196 1.00 0.00 18 LEU A C 13
ATOM 20407 O O . LEU A 1 18 ? -8.323 2.263 2.841 1.00 0.00 18 LEU A O 13
ATOM 20423 N N . LYS A 1 19 ? -10.224 1.864 1.683 1.00 0.00 19 LYS A N 13
ATOM 20424 C CA . LYS A 1 19 ? -10.158 0.423 1.856 1.00 0.00 19 LYS A CA 13
ATOM 20425 C C . LYS A 1 19 ? -10.045 -0.246 0.485 1.00 0.00 19 LYS A C 13
ATOM 20426 O O . LYS A 1 19 ? -11.009 -0.274 -0.278 1.00 0.00 19 LYS A O 13
ATOM 20445 N N . VAL A 1 20 ? -8.858 -0.770 0.213 1.00 0.00 20 VAL A N 13
ATOM 20446 C CA . VAL A 1 20 ? -8.606 -1.437 -1.053 1.00 0.00 20 VAL A CA 13
ATOM 20447 C C . VAL A 1 20 ? -9.058 -2.895 -0.954 1.00 0.00 20 VAL A C 13
ATOM 20448 O O . VAL A 1 20 ? -8.504 -3.669 -0.175 1.00 0.00 20 VAL A O 13
ATOM 20461 N N . LYS A 1 21 ? -10.059 -3.227 -1.756 1.00 0.00 21 LYS A N 13
ATOM 20462 C CA . LYS A 1 21 ? -10.591 -4.579 -1.769 1.00 0.00 21 LYS A CA 13
ATOM 20463 C C . LYS A 1 21 ? -9.783 -5.431 -2.750 1.00 0.00 21 LYS A C 13
ATOM 20464 O O . LYS A 1 21 ? -10.020 -5.389 -3.956 1.00 0.00 21 LYS A O 13
ATOM 20483 N N . VAL A 1 22 ? -8.845 -6.185 -2.195 1.00 0.00 22 VAL A N 13
ATOM 20484 C CA . VAL A 1 22 ? -8.001 -7.046 -3.006 1.00 0.00 22 VAL A CA 13
ATOM 20485 C C . VAL A 1 22 ? -8.623 -8.441 -3.079 1.00 0.00 22 VAL A C 13
ATOM 20486 O O . VAL A 1 22 ? -9.795 -8.620 -2.751 1.00 0.00 22 VAL A O 13
ATOM 20499 N N . ALA A 1 23 ? -7.812 -9.395 -3.511 1.00 0.00 23 ALA A N 13
ATOM 20500 C CA . ALA A 1 23 ? -8.268 -10.769 -3.632 1.00 0.00 23 ALA A CA 13
ATOM 20501 C C . ALA A 1 23 ? -7.279 -11.695 -2.922 1.00 0.00 23 ALA A C 13
ATOM 20502 O O . ALA A 1 23 ? -7.675 -12.519 -2.099 1.00 0.00 23 ALA A O 13
ATOM 20509 N N . ASP A 1 24 ? -6.010 -11.528 -3.266 1.00 0.00 24 ASP A N 13
ATOM 20510 C CA . ASP A 1 24 ? -4.961 -12.339 -2.671 1.00 0.00 24 ASP A CA 13
ATOM 20511 C C . ASP A 1 24 ? -5.246 -13.817 -2.947 1.00 0.00 24 ASP A C 13
ATOM 20512 O O . ASP A 1 24 ? -6.350 -14.174 -3.354 1.00 0.00 24 ASP A O 13
ATOM 20521 N N . ARG A 1 25 ? -4.231 -14.635 -2.715 1.00 0.00 25 ARG A N 13
ATOM 20522 C CA . ARG A 1 25 ? -4.358 -16.066 -2.934 1.00 0.00 25 ARG A CA 13
ATOM 20523 C C . ARG A 1 25 ? -3.608 -16.838 -1.847 1.00 0.00 25 ARG A C 13
ATOM 20524 O O . ARG A 1 25 ? -4.171 -17.728 -1.212 1.00 0.00 25 ARG A O 13
ATOM 20545 N N . ARG A 1 26 ? -2.348 -16.469 -1.666 1.00 0.00 26 ARG A N 13
ATOM 20546 C CA . ARG A 1 26 ? -1.515 -17.116 -0.666 1.00 0.00 26 ARG A CA 13
ATOM 20547 C C . ARG A 1 26 ? -1.177 -18.544 -1.100 1.00 0.00 26 ARG A C 13
ATOM 20548 O O . ARG A 1 26 ? -0.007 -18.886 -1.262 1.00 0.00 26 ARG A O 13
ATOM 20569 N N . VAL A 1 27 ? -2.222 -19.338 -1.277 1.00 0.00 27 VAL A N 13
ATOM 20570 C CA . VAL A 1 27 ? -2.051 -20.721 -1.689 1.00 0.00 27 VAL A CA 13
ATOM 20571 C C . VAL A 1 27 ? -1.200 -21.456 -0.652 1.00 0.00 27 VAL A C 13
ATOM 20572 O O . VAL A 1 27 ? -0.436 -20.833 0.085 1.00 0.00 27 VAL A O 13
ATOM 20585 N N . ILE A 1 28 ? -1.360 -22.771 -0.626 1.00 0.00 28 ILE A N 13
ATOM 20586 C CA . ILE A 1 28 ? -0.616 -23.598 0.309 1.00 0.00 28 ILE A CA 13
ATOM 20587 C C . ILE A 1 28 ? 0.835 -23.115 0.366 1.00 0.00 28 ILE A C 13
ATOM 20588 O O . ILE A 1 28 ? 1.544 -23.147 -0.638 1.00 0.00 28 ILE A O 13
ATOM 20604 N N . SER A 1 29 ? 1.233 -22.680 1.553 1.00 0.00 29 SER A N 13
ATOM 20605 C CA . SER A 1 29 ? 2.587 -22.192 1.754 1.00 0.00 29 SER A CA 13
ATOM 20606 C C . SER A 1 29 ? 3.594 -23.309 1.472 1.00 0.00 29 SER A C 13
ATOM 20607 O O . SER A 1 29 ? 3.220 -24.477 1.374 1.00 0.00 29 SER A O 13
ATOM 20615 N N . THR A 1 30 ? 4.852 -22.911 1.348 1.00 0.00 30 THR A N 13
ATOM 20616 C CA . THR A 1 30 ? 5.915 -23.864 1.078 1.00 0.00 30 THR A CA 13
ATOM 20617 C C . THR A 1 30 ? 6.378 -24.528 2.376 1.00 0.00 30 THR A C 13
ATOM 20618 O O . THR A 1 30 ? 7.564 -24.505 2.701 1.00 0.00 30 THR A O 13
ATOM 20629 N N . THR A 1 31 ? 5.417 -25.104 3.084 1.00 0.00 31 THR A N 13
ATOM 20630 C CA . THR A 1 31 ? 5.711 -25.774 4.340 1.00 0.00 31 THR A CA 13
ATOM 20631 C C . THR A 1 31 ? 6.584 -24.883 5.227 1.00 0.00 31 THR A C 13
ATOM 20632 O O . THR A 1 31 ? 7.806 -25.024 5.242 1.00 0.00 31 THR A O 13
ATOM 20643 N N . ASP A 1 32 ? 5.923 -23.987 5.944 1.00 0.00 32 ASP A N 13
ATOM 20644 C CA . ASP A 1 32 ? 6.623 -23.075 6.832 1.00 0.00 32 ASP A CA 13
ATOM 20645 C C . ASP A 1 32 ? 7.493 -22.129 6.001 1.00 0.00 32 ASP A C 13
ATOM 20646 O O . ASP A 1 32 ? 7.665 -22.332 4.800 1.00 0.00 32 ASP A O 13
ATOM 20655 N N . ALA A 1 33 ? 8.019 -21.116 6.673 1.00 0.00 33 ALA A N 13
ATOM 20656 C CA . ALA A 1 33 ? 8.867 -20.139 6.012 1.00 0.00 33 ALA A CA 13
ATOM 20657 C C . ALA A 1 33 ? 8.036 -19.355 4.994 1.00 0.00 33 ALA A C 13
ATOM 20658 O O . ALA A 1 33 ? 7.279 -19.942 4.222 1.00 0.00 33 ALA A O 13
ATOM 20665 N N . GLU A 1 34 ? 8.206 -18.042 5.024 1.00 0.00 34 GLU A N 13
ATOM 20666 C CA . GLU A 1 34 ? 7.482 -17.172 4.113 1.00 0.00 34 GLU A CA 13
ATOM 20667 C C . GLU A 1 34 ? 8.162 -17.154 2.742 1.00 0.00 34 GLU A C 13
ATOM 20668 O O . GLU A 1 34 ? 9.319 -17.551 2.615 1.00 0.00 34 GLU A O 13
ATOM 20680 N N . ARG A 1 35 ? 7.414 -16.690 1.752 1.00 0.00 35 ARG A N 13
ATOM 20681 C CA . ARG A 1 35 ? 7.930 -16.616 0.396 1.00 0.00 35 ARG A CA 13
ATOM 20682 C C . ARG A 1 35 ? 8.847 -15.401 0.243 1.00 0.00 35 ARG A C 13
ATOM 20683 O O . ARG A 1 35 ? 9.922 -15.500 -0.346 1.00 0.00 35 ARG A O 13
ATOM 20704 N N . GLN A 1 36 ? 8.388 -14.281 0.784 1.00 0.00 36 GLN A N 13
ATOM 20705 C CA . GLN A 1 36 ? 9.154 -13.048 0.715 1.00 0.00 36 GLN A CA 13
ATOM 20706 C C . GLN A 1 36 ? 9.818 -12.912 -0.657 1.00 0.00 36 GLN A C 13
ATOM 20707 O O . GLN A 1 36 ? 10.988 -13.253 -0.821 1.00 0.00 36 GLN A O 13
ATOM 20721 N N . ALA A 1 37 ? 9.041 -12.412 -1.607 1.00 0.00 37 ALA A N 13
ATOM 20722 C CA . ALA A 1 37 ? 9.539 -12.226 -2.960 1.00 0.00 37 ALA A CA 13
ATOM 20723 C C . ALA A 1 37 ? 8.386 -11.799 -3.869 1.00 0.00 37 ALA A C 13
ATOM 20724 O O . ALA A 1 37 ? 7.274 -11.562 -3.398 1.00 0.00 37 ALA A O 13
ATOM 20731 N N . VAL A 1 38 ? 8.689 -11.714 -5.156 1.00 0.00 38 VAL A N 13
ATOM 20732 C CA . VAL A 1 38 ? 7.691 -11.320 -6.136 1.00 0.00 38 VAL A CA 13
ATOM 20733 C C . VAL A 1 38 ? 7.228 -9.892 -5.839 1.00 0.00 38 VAL A C 13
ATOM 20734 O O . VAL A 1 38 ? 7.349 -9.418 -4.710 1.00 0.00 38 VAL A O 13
ATOM 20747 N N . THR A 1 39 ? 6.706 -9.247 -6.872 1.00 0.00 39 THR A N 13
ATOM 20748 C CA . THR A 1 39 ? 6.224 -7.883 -6.735 1.00 0.00 39 THR A CA 13
ATOM 20749 C C . THR A 1 39 ? 5.362 -7.745 -5.479 1.00 0.00 39 THR A C 13
ATOM 20750 O O . THR A 1 39 ? 4.823 -8.731 -4.980 1.00 0.00 39 THR A O 13
ATOM 20761 N N . PRO A 1 40 ? 5.256 -6.480 -4.990 1.00 0.00 40 PRO A N 13
ATOM 20762 C CA . PRO A 1 40 ? 5.927 -5.368 -5.642 1.00 0.00 40 PRO A CA 13
ATOM 20763 C C . PRO A 1 40 ? 7.430 -5.389 -5.356 1.00 0.00 40 PRO A C 13
ATOM 20764 O O . PRO A 1 40 ? 7.853 -5.779 -4.268 1.00 0.00 40 PRO A O 13
ATOM 20775 N N . PRO A 1 41 ? 8.216 -4.955 -6.377 1.00 0.00 41 PRO A N 13
ATOM 20776 C CA . PRO A 1 41 ? 9.662 -4.921 -6.246 1.00 0.00 41 PRO A CA 13
ATOM 20777 C C . PRO A 1 41 ? 10.106 -3.753 -5.362 1.00 0.00 41 PRO A C 13
ATOM 20778 O O . PRO A 1 41 ? 11.300 -3.545 -5.156 1.00 0.00 41 PRO A O 13
ATOM 20789 N N . GLY A 1 42 ? 9.119 -3.022 -4.865 1.00 0.00 42 GLY A N 13
ATOM 20790 C CA . GLY A 1 42 ? 9.393 -1.880 -4.009 1.00 0.00 42 GLY A CA 13
ATOM 20791 C C . GLY A 1 42 ? 8.118 -1.076 -3.744 1.00 0.00 42 GLY A C 13
ATOM 20792 O O . GLY A 1 42 ? 7.770 -0.185 -4.517 1.00 0.00 42 GLY A O 13
ATOM 20796 N N . LEU A 1 43 ? 7.457 -1.420 -2.648 1.00 0.00 43 LEU A N 13
ATOM 20797 C CA . LEU A 1 43 ? 6.229 -0.741 -2.271 1.00 0.00 43 LEU A CA 13
ATOM 20798 C C . LEU A 1 43 ? 6.569 0.490 -1.428 1.00 0.00 43 LEU A C 13
ATOM 20799 O O . LEU A 1 43 ? 6.317 1.620 -1.843 1.00 0.00 43 LEU A O 13
ATOM 20815 N N . GLN A 1 44 ? 7.137 0.229 -0.260 1.00 0.00 44 GLN A N 13
ATOM 20816 C CA . GLN A 1 44 ? 7.515 1.301 0.644 1.00 0.00 44 GLN A CA 13
ATOM 20817 C C . GLN A 1 44 ? 8.369 2.338 -0.088 1.00 0.00 44 GLN A C 13
ATOM 20818 O O . GLN A 1 44 ? 8.098 3.536 -0.013 1.00 0.00 44 GLN A O 13
ATOM 20832 N N . GLU A 1 45 ? 9.383 1.840 -0.781 1.00 0.00 45 GLU A N 13
ATOM 20833 C CA . GLU A 1 45 ? 10.278 2.709 -1.526 1.00 0.00 45 GLU A CA 13
ATOM 20834 C C . GLU A 1 45 ? 9.484 3.567 -2.513 1.00 0.00 45 GLU A C 13
ATOM 20835 O O . GLU A 1 45 ? 9.589 4.793 -2.499 1.00 0.00 45 GLU A O 13
ATOM 20847 N N . ALA A 1 46 ? 8.708 2.891 -3.346 1.00 0.00 46 ALA A N 13
ATOM 20848 C CA . ALA A 1 46 ? 7.897 3.576 -4.338 1.00 0.00 46 ALA A CA 13
ATOM 20849 C C . ALA A 1 46 ? 7.179 4.755 -3.676 1.00 0.00 46 ALA A C 13
ATOM 20850 O O . ALA A 1 46 ? 7.525 5.910 -3.915 1.00 0.00 46 ALA A O 13
ATOM 20857 N N . ILE A 1 47 ? 6.191 4.421 -2.858 1.00 0.00 47 ILE A N 13
ATOM 20858 C CA . ILE A 1 47 ? 5.422 5.437 -2.161 1.00 0.00 47 ILE A CA 13
ATOM 20859 C C . ILE A 1 47 ? 6.377 6.388 -1.438 1.00 0.00 47 ILE A C 13
ATOM 20860 O O . ILE A 1 47 ? 6.240 7.606 -1.538 1.00 0.00 47 ILE A O 13
ATOM 20876 N N . ASN A 1 48 ? 7.325 5.796 -0.726 1.00 0.00 48 ASN A N 13
ATOM 20877 C CA . ASN A 1 48 ? 8.303 6.575 0.013 1.00 0.00 48 ASN A CA 13
ATOM 20878 C C . ASN A 1 48 ? 8.894 7.647 -0.905 1.00 0.00 48 ASN A C 13
ATOM 20879 O O . ASN A 1 48 ? 9.069 8.794 -0.494 1.00 0.00 48 ASN A O 13
ATOM 20890 N N . ASP A 1 49 ? 9.185 7.237 -2.131 1.00 0.00 49 ASP A N 13
ATOM 20891 C CA . ASP A 1 49 ? 9.752 8.148 -3.110 1.00 0.00 49 ASP A CA 13
ATOM 20892 C C . ASP A 1 49 ? 8.737 9.249 -3.423 1.00 0.00 49 ASP A C 13
ATOM 20893 O O . ASP A 1 49 ? 9.116 10.369 -3.764 1.00 0.00 49 ASP A O 13
ATOM 20902 N N . LEU A 1 50 ? 7.467 8.893 -3.297 1.00 0.00 50 LEU A N 13
ATOM 20903 C CA . LEU A 1 50 ? 6.395 9.838 -3.562 1.00 0.00 50 LEU A CA 13
ATOM 20904 C C . LEU A 1 50 ? 6.199 10.736 -2.340 1.00 0.00 50 LEU A C 13
ATOM 20905 O O . LEU A 1 50 ? 6.018 11.945 -2.476 1.00 0.00 50 LEU A O 13
ATOM 20921 N N . VAL A 1 51 ? 6.240 10.110 -1.172 1.00 0.00 51 VAL A N 13
ATOM 20922 C CA . VAL A 1 51 ? 6.069 10.838 0.073 1.00 0.00 51 VAL A CA 13
ATOM 20923 C C . VAL A 1 51 ? 6.968 12.076 0.063 1.00 0.00 51 VAL A C 13
ATOM 20924 O O . VAL A 1 51 ? 6.684 13.059 0.747 1.00 0.00 51 VAL A O 13
ATOM 20937 N N . LYS A 1 52 ? 8.032 11.989 -0.720 1.00 0.00 52 LYS A N 13
ATOM 20938 C CA . LYS A 1 52 ? 8.974 13.090 -0.828 1.00 0.00 52 LYS A CA 13
ATOM 20939 C C . LYS A 1 52 ? 8.504 14.053 -1.921 1.00 0.00 52 LYS A C 13
ATOM 20940 O O . LYS A 1 52 ? 8.656 15.266 -1.792 1.00 0.00 52 LYS A O 13
ATOM 20959 N N . LYS A 1 53 ? 7.942 13.474 -2.972 1.00 0.00 53 LYS A N 13
ATOM 20960 C CA . LYS A 1 53 ? 7.448 14.265 -4.087 1.00 0.00 53 LYS A CA 13
ATOM 20961 C C . LYS A 1 53 ? 6.573 15.401 -3.552 1.00 0.00 53 LYS A C 13
ATOM 20962 O O . LYS A 1 53 ? 6.530 16.483 -4.135 1.00 0.00 53 LYS A O 13
ATOM 20981 N N . TYR A 1 54 ? 5.896 15.115 -2.450 1.00 0.00 54 TYR A N 13
ATOM 20982 C CA . TYR A 1 54 ? 5.025 16.099 -1.830 1.00 0.00 54 TYR A CA 13
ATOM 20983 C C . TYR A 1 54 ? 5.690 16.726 -0.604 1.00 0.00 54 TYR A C 13
ATOM 20984 O O . TYR A 1 54 ? 6.806 16.356 -0.241 1.00 0.00 54 TYR A O 13
ATOM 21002 N N . THR A 1 55 ? 4.977 17.665 0.001 1.00 0.00 55 THR A N 13
ATOM 21003 C CA . THR A 1 55 ? 5.485 18.347 1.179 1.00 0.00 55 THR A CA 13
ATOM 21004 C C . THR A 1 55 ? 4.861 17.759 2.447 1.00 0.00 55 THR A C 13
ATOM 21005 O O . THR A 1 55 ? 3.645 17.588 2.522 1.00 0.00 55 THR A O 13
ATOM 21016 N N . LEU A 1 56 ? 5.721 17.466 3.410 1.00 0.00 56 LEU A N 13
ATOM 21017 C CA . LEU A 1 56 ? 5.269 16.901 4.670 1.00 0.00 56 LEU A CA 13
ATOM 21018 C C . LEU A 1 56 ? 4.166 15.877 4.399 1.00 0.00 56 LEU A C 13
ATOM 21019 O O . LEU A 1 56 ? 3.029 16.054 4.834 1.00 0.00 56 LEU A O 13
ATOM 21035 N N . ALA A 1 57 ? 4.539 14.828 3.680 1.00 0.00 57 ALA A N 13
ATOM 21036 C CA . ALA A 1 57 ? 3.595 13.776 3.345 1.00 0.00 57 ALA A CA 13
ATOM 21037 C C . ALA A 1 57 ? 3.945 12.512 4.135 1.00 0.00 57 ALA A C 13
ATOM 21038 O O . ALA A 1 57 ? 5.087 12.336 4.556 1.00 0.00 57 ALA A O 13
ATOM 21045 N N . ARG A 1 58 ? 2.941 11.666 4.311 1.00 0.00 58 ARG A N 13
ATOM 21046 C CA . ARG A 1 58 ? 3.128 10.425 5.042 1.00 0.00 58 ARG A CA 13
ATOM 21047 C C . ARG A 1 58 ? 2.076 9.397 4.621 1.00 0.00 58 ARG A C 13
ATOM 21048 O O . ARG A 1 58 ? 0.881 9.690 4.624 1.00 0.00 58 ARG A O 13
ATOM 21069 N N . ALA A 1 59 ? 2.558 8.214 4.268 1.00 0.00 59 ALA A N 13
ATOM 21070 C CA . ALA A 1 59 ? 1.673 7.142 3.846 1.00 0.00 59 ALA A CA 13
ATOM 21071 C C . ALA A 1 59 ? 2.013 5.869 4.624 1.00 0.00 59 ALA A C 13
ATOM 21072 O O . ALA A 1 59 ? 3.130 5.720 5.119 1.00 0.00 59 ALA A O 13
ATOM 21079 N N . PHE A 1 60 ? 1.030 4.985 4.709 1.00 0.00 60 PHE A N 13
ATOM 21080 C CA . PHE A 1 60 ? 1.211 3.730 5.420 1.00 0.00 60 PHE A CA 13
ATOM 21081 C C . PHE A 1 60 ? 0.248 2.662 4.899 1.00 0.00 60 PHE A C 13
ATOM 21082 O O . PHE A 1 60 ? -0.491 2.899 3.945 1.00 0.00 60 PHE A O 13
ATOM 21099 N N . VAL A 1 61 ? 0.287 1.508 5.550 1.00 0.00 61 VAL A N 13
ATOM 21100 C CA . VAL A 1 61 ? -0.573 0.402 5.165 1.00 0.00 61 VAL A CA 13
ATOM 21101 C C . VAL A 1 61 ? -0.859 -0.467 6.391 1.00 0.00 61 VAL A C 13
ATOM 21102 O O . VAL A 1 61 ? -0.009 -0.606 7.269 1.00 0.00 61 VAL A O 13
ATOM 21115 N N . ARG A 1 62 ? -2.058 -1.029 6.412 1.00 0.00 62 ARG A N 13
ATOM 21116 C CA . ARG A 1 62 ? -2.466 -1.881 7.516 1.00 0.00 62 ARG A CA 13
ATOM 21117 C C . ARG A 1 62 ? -3.437 -2.957 7.025 1.00 0.00 62 ARG A C 13
ATOM 21118 O O . ARG A 1 62 ? -4.550 -2.648 6.602 1.00 0.00 62 ARG A O 13
ATOM 21139 N N . PRO A 1 63 ? -2.968 -4.231 7.101 1.00 0.00 63 PRO A N 13
ATOM 21140 C CA . PRO A 1 63 ? -3.783 -5.355 6.670 1.00 0.00 63 PRO A CA 13
ATOM 21141 C C . PRO A 1 63 ? -4.880 -5.661 7.691 1.00 0.00 63 PRO A C 13
ATOM 21142 O O . PRO A 1 63 ? -4.627 -5.670 8.895 1.00 0.00 63 PRO A O 13
ATOM 21153 N N . SER A 1 64 ? -6.075 -5.905 7.173 1.00 0.00 64 SER A N 13
ATOM 21154 C CA . SER A 1 64 ? -7.211 -6.211 8.026 1.00 0.00 64 SER A CA 13
ATOM 21155 C C . SER A 1 64 ? -7.007 -7.567 8.704 1.00 0.00 64 SER A C 13
ATOM 21156 O O . SER A 1 64 ? -5.891 -8.084 8.742 1.00 0.00 64 SER A O 13
ATOM 21164 N N . GLY A 1 65 ? -8.101 -8.104 9.223 1.00 0.00 65 GLY A N 13
ATOM 21165 C CA . GLY A 1 65 ? -8.056 -9.390 9.898 1.00 0.00 65 GLY A CA 13
ATOM 21166 C C . GLY A 1 65 ? -9.081 -10.358 9.304 1.00 0.00 65 GLY A C 13
ATOM 21167 O O . GLY A 1 65 ? -8.733 -11.218 8.496 1.00 0.00 65 GLY A O 13
ATOM 21171 N N . THR A 1 66 ? -10.325 -10.184 9.727 1.00 0.00 66 THR A N 13
ATOM 21172 C CA . THR A 1 66 ? -11.404 -11.032 9.246 1.00 0.00 66 THR A CA 13
ATOM 21173 C C . THR A 1 66 ? -12.046 -10.421 7.999 1.00 0.00 66 THR A C 13
ATOM 21174 O O . THR A 1 66 ? -13.235 -10.616 7.750 1.00 0.00 66 THR A O 13
ATOM 21185 N N . GLU A 1 67 ? -11.231 -9.696 7.247 1.00 0.00 67 GLU A N 13
ATOM 21186 C CA . GLU A 1 67 ? -11.705 -9.056 6.032 1.00 0.00 67 GLU A CA 13
ATOM 21187 C C . GLU A 1 67 ? -10.652 -9.170 4.927 1.00 0.00 67 GLU A C 13
ATOM 21188 O O . GLU A 1 67 ? -9.551 -9.666 5.163 1.00 0.00 67 GLU A O 13
ATOM 21200 N N . ASP A 1 68 ? -11.028 -8.703 3.745 1.00 0.00 68 ASP A N 13
ATOM 21201 C CA . ASP A 1 68 ? -10.130 -8.747 2.604 1.00 0.00 68 ASP A CA 13
ATOM 21202 C C . ASP A 1 68 ? -9.930 -7.329 2.064 1.00 0.00 68 ASP A C 13
ATOM 21203 O O . ASP A 1 68 ? -10.319 -7.029 0.937 1.00 0.00 68 ASP A O 13
ATOM 21212 N N . ILE A 1 69 ? -9.322 -6.494 2.895 1.00 0.00 69 ILE A N 13
ATOM 21213 C CA . ILE A 1 69 ? -9.065 -5.116 2.515 1.00 0.00 69 ILE A CA 13
ATOM 21214 C C . ILE A 1 69 ? -7.686 -4.698 3.030 1.00 0.00 69 ILE A C 13
ATOM 21215 O O . ILE A 1 69 ? -6.995 -5.486 3.673 1.00 0.00 69 ILE A O 13
ATOM 21231 N N . VAL A 1 70 ? -7.328 -3.458 2.729 1.00 0.00 70 VAL A N 13
ATOM 21232 C CA . VAL A 1 70 ? -6.045 -2.926 3.154 1.00 0.00 70 VAL A CA 13
ATOM 21233 C C . VAL A 1 70 ? -6.223 -1.474 3.602 1.00 0.00 70 VAL A C 13
ATOM 21234 O O . VAL A 1 70 ? -6.276 -0.567 2.773 1.00 0.00 70 VAL A O 13
ATOM 21247 N N . ARG A 1 71 ? -6.310 -1.299 4.912 1.00 0.00 71 ARG A N 13
ATOM 21248 C CA . ARG A 1 71 ? -6.481 0.027 5.480 1.00 0.00 71 ARG A CA 13
ATOM 21249 C C . ARG A 1 71 ? -5.404 0.975 4.949 1.00 0.00 71 ARG A C 13
ATOM 21250 O O . ARG A 1 71 ? -4.312 1.056 5.508 1.00 0.00 71 ARG A O 13
ATOM 21271 N N . VAL A 1 72 ? -5.750 1.670 3.874 1.00 0.00 72 VAL A N 13
ATOM 21272 C CA . VAL A 1 72 ? -4.827 2.609 3.261 1.00 0.00 72 VAL A CA 13
ATOM 21273 C C . VAL A 1 72 ? -4.875 3.935 4.021 1.00 0.00 72 VAL A C 13
ATOM 21274 O O . VAL A 1 72 ? -5.862 4.235 4.692 1.00 0.00 72 VAL A O 13
ATOM 21287 N N . TYR A 1 73 ? -3.797 4.695 3.891 1.00 0.00 73 TYR A N 13
ATOM 21288 C CA . TYR A 1 73 ? -3.705 5.983 4.558 1.00 0.00 73 TYR A CA 13
ATOM 21289 C C . TYR A 1 73 ? -2.645 6.867 3.898 1.00 0.00 73 TYR A C 13
ATOM 21290 O O . TYR A 1 73 ? -1.640 6.367 3.394 1.00 0.00 73 TYR A O 13
ATOM 21308 N N . ALA A 1 74 ? -2.905 8.166 3.921 1.00 0.00 74 ALA A N 13
ATOM 21309 C CA . ALA A 1 74 ? -1.987 9.124 3.331 1.00 0.00 74 ALA A CA 13
ATOM 21310 C C . ALA A 1 74 ? -2.350 10.532 3.806 1.00 0.00 74 ALA A C 13
ATOM 21311 O O . ALA A 1 74 ? -3.515 10.816 4.084 1.00 0.00 74 ALA A O 13
ATOM 21318 N N . GLU A 1 75 ? -1.333 11.377 3.886 1.00 0.00 75 GLU A N 13
ATOM 21319 C CA . GLU A 1 75 ? -1.531 12.748 4.323 1.00 0.00 75 GLU A CA 13
ATOM 21320 C C . GLU A 1 75 ? -0.529 13.675 3.632 1.00 0.00 75 GLU A C 13
ATOM 21321 O O . GLU A 1 75 ? 0.344 13.215 2.898 1.00 0.00 75 GLU A O 13
ATOM 21333 N N . ALA A 1 76 ? -0.688 14.965 3.893 1.00 0.00 76 ALA A N 13
ATOM 21334 C CA . ALA A 1 76 ? 0.192 15.961 3.305 1.00 0.00 76 ALA A CA 13
ATOM 21335 C C . ALA A 1 76 ? -0.054 17.313 3.978 1.00 0.00 76 ALA A C 13
ATOM 21336 O O . ALA A 1 76 ? -1.091 17.518 4.606 1.00 0.00 76 ALA A O 13
ATOM 21343 N N . ASN A 1 77 ? 0.918 18.200 3.823 1.00 0.00 77 ASN A N 13
ATOM 21344 C CA . ASN A 1 77 ? 0.820 19.527 4.407 1.00 0.00 77 ASN A CA 13
ATOM 21345 C C . ASN A 1 77 ? -0.479 20.189 3.944 1.00 0.00 77 ASN A C 13
ATOM 21346 O O . ASN A 1 77 ? -0.987 21.096 4.602 1.00 0.00 77 ASN A O 13
ATOM 21357 N N . SER A 1 78 ? -0.979 19.711 2.814 1.00 0.00 78 SER A N 13
ATOM 21358 C CA . SER A 1 78 ? -2.208 20.246 2.254 1.00 0.00 78 SER A CA 13
ATOM 21359 C C . SER A 1 78 ? -3.245 19.130 2.109 1.00 0.00 78 SER A C 13
ATOM 21360 O O . SER A 1 78 ? -2.891 17.955 2.034 1.00 0.00 78 SER A O 13
ATOM 21368 N N . GLN A 1 79 ? -4.505 19.538 2.073 1.00 0.00 79 GLN A N 13
ATOM 21369 C CA . GLN A 1 79 ? -5.596 18.588 1.938 1.00 0.00 79 GLN A CA 13
ATOM 21370 C C . GLN A 1 79 ? -5.737 18.145 0.480 1.00 0.00 79 GLN A C 13
ATOM 21371 O O . GLN A 1 79 ? -6.343 17.113 0.197 1.00 0.00 79 GLN A O 13
ATOM 21385 N N . GLU A 1 80 ? -5.167 18.948 -0.406 1.00 0.00 80 GLU A N 13
ATOM 21386 C CA . GLU A 1 80 ? -5.221 18.652 -1.828 1.00 0.00 80 GLU A CA 13
ATOM 21387 C C . GLU A 1 80 ? -4.379 17.414 -2.145 1.00 0.00 80 GLU A C 13
ATOM 21388 O O . GLU A 1 80 ? -4.851 16.490 -2.804 1.00 0.00 80 GLU A O 13
ATOM 21400 N N . SER A 1 81 ? -3.146 17.437 -1.661 1.00 0.00 81 SER A N 13
ATOM 21401 C CA . SER A 1 81 ? -2.233 16.329 -1.884 1.00 0.00 81 SER A CA 13
ATOM 21402 C C . SER A 1 81 ? -2.672 15.116 -1.061 1.00 0.00 81 SER A C 13
ATOM 21403 O O . SER A 1 81 ? -2.699 13.995 -1.567 1.00 0.00 81 SER A O 13
ATOM 21411 N N . ALA A 1 82 ? -3.004 15.381 0.194 1.00 0.00 82 ALA A N 13
ATOM 21412 C CA . ALA A 1 82 ? -3.440 14.326 1.092 1.00 0.00 82 ALA A CA 13
ATOM 21413 C C . ALA A 1 82 ? -4.395 13.391 0.347 1.00 0.00 82 ALA A C 13
ATOM 21414 O O . ALA A 1 82 ? -4.370 12.179 0.553 1.00 0.00 82 ALA A O 13
ATOM 21421 N N . ASP A 1 83 ? -5.216 13.991 -0.503 1.00 0.00 83 ASP A N 13
ATOM 21422 C CA . ASP A 1 83 ? -6.179 13.227 -1.279 1.00 0.00 83 ASP A CA 13
ATOM 21423 C C . ASP A 1 83 ? -5.460 12.543 -2.443 1.00 0.00 83 ASP A C 13
ATOM 21424 O O . ASP A 1 83 ? -5.660 11.354 -2.688 1.00 0.00 83 ASP A O 13
ATOM 21433 N N . ARG A 1 84 ? -4.638 13.322 -3.130 1.00 0.00 84 ARG A N 13
ATOM 21434 C CA . ARG A 1 84 ? -3.888 12.806 -4.263 1.00 0.00 84 ARG A CA 13
ATOM 21435 C C . ARG A 1 84 ? -3.094 11.564 -3.852 1.00 0.00 84 ARG A C 13
ATOM 21436 O O . ARG A 1 84 ? -3.271 10.491 -4.427 1.00 0.00 84 ARG A O 13
ATOM 21457 N N . LEU A 1 85 ? -2.235 11.751 -2.861 1.00 0.00 85 LEU A N 13
ATOM 21458 C CA . LEU A 1 85 ? -1.413 10.660 -2.366 1.00 0.00 85 LEU A CA 13
ATOM 21459 C C . LEU A 1 85 ? -2.313 9.483 -1.982 1.00 0.00 85 LEU A C 13
ATOM 21460 O O . LEU A 1 85 ? -2.012 8.336 -2.307 1.00 0.00 85 LEU A O 13
ATOM 21476 N N . ALA A 1 86 ? -3.399 9.809 -1.297 1.00 0.00 86 ALA A N 13
ATOM 21477 C CA . ALA A 1 86 ? -4.344 8.793 -0.865 1.00 0.00 86 ALA A CA 13
ATOM 21478 C C . ALA A 1 86 ? -4.789 7.970 -2.076 1.00 0.00 86 ALA A C 13
ATOM 21479 O O . ALA A 1 86 ? -4.411 6.808 -2.213 1.00 0.00 86 ALA A O 13
ATOM 21486 N N . TYR A 1 87 ? -5.587 8.605 -2.922 1.00 0.00 87 TYR A N 13
ATOM 21487 C CA . TYR A 1 87 ? -6.088 7.946 -4.116 1.00 0.00 87 TYR A CA 13
ATOM 21488 C C . TYR A 1 87 ? -4.977 7.160 -4.815 1.00 0.00 87 TYR A C 13
ATOM 21489 O O . TYR A 1 87 ? -5.113 5.960 -5.050 1.00 0.00 87 TYR A O 13
ATOM 21507 N N . GLU A 1 88 ? -3.902 7.868 -5.129 1.00 0.00 88 GLU A N 13
ATOM 21508 C CA . GLU A 1 88 ? -2.768 7.252 -5.797 1.00 0.00 88 GLU A CA 13
ATOM 21509 C C . GLU A 1 88 ? -2.330 5.993 -5.047 1.00 0.00 88 GLU A C 13
ATOM 21510 O O . GLU A 1 88 ? -2.340 4.898 -5.607 1.00 0.00 88 GLU A O 13
ATOM 21522 N N . VAL A 1 89 ? -1.957 6.190 -3.791 1.00 0.00 89 VAL A N 13
ATOM 21523 C CA . VAL A 1 89 ? -1.517 5.084 -2.958 1.00 0.00 89 VAL A CA 13
ATOM 21524 C C . VAL A 1 89 ? -2.491 3.914 -3.115 1.00 0.00 89 VAL A C 13
ATOM 21525 O O . VAL A 1 89 ? -2.079 2.796 -3.418 1.00 0.00 89 VAL A O 13
ATOM 21538 N N . SER A 1 90 ? -3.764 4.213 -2.901 1.00 0.00 90 SER A N 13
ATOM 21539 C CA . SER A 1 90 ? -4.799 3.200 -3.015 1.00 0.00 90 SER A CA 13
ATOM 21540 C C . SER A 1 90 ? -4.806 2.615 -4.428 1.00 0.00 90 SER A C 13
ATOM 21541 O O . SER A 1 90 ? -4.960 1.407 -4.603 1.00 0.00 90 SER A O 13
ATOM 21549 N N . LEU A 1 91 ? -4.638 3.499 -5.401 1.00 0.00 91 LEU A N 13
ATOM 21550 C CA . LEU A 1 91 ? -4.623 3.085 -6.794 1.00 0.00 91 LEU A CA 13
ATOM 21551 C C . LEU A 1 91 ? -3.419 2.174 -7.037 1.00 0.00 91 LEU A C 13
ATOM 21552 O O . LEU A 1 91 ? -3.491 1.247 -7.843 1.00 0.00 91 LEU A O 13
ATOM 21568 N N . LEU A 1 92 ? -2.341 2.468 -6.326 1.00 0.00 92 LEU A N 13
ATOM 21569 C CA . LEU A 1 92 ? -1.123 1.687 -6.455 1.00 0.00 92 LEU A CA 13
ATOM 21570 C C . LEU A 1 92 ? -1.397 0.246 -6.018 1.00 0.00 92 LEU A C 13
ATOM 21571 O O . LEU A 1 92 ? -1.391 -0.668 -6.841 1.00 0.00 92 LEU A O 13
ATOM 21587 N N . VAL A 1 93 ? -1.632 0.089 -4.724 1.00 0.00 93 VAL A N 13
ATOM 21588 C CA . VAL A 1 93 ? -1.908 -1.225 -4.167 1.00 0.00 93 VAL A CA 13
ATOM 21589 C C . VAL A 1 93 ? -2.818 -1.998 -5.124 1.00 0.00 93 VAL A C 13
ATOM 21590 O O . VAL A 1 93 ? -2.666 -3.207 -5.290 1.00 0.00 93 VAL A O 13
ATOM 21603 N N . PHE A 1 94 ? -3.744 -1.268 -5.729 1.00 0.00 94 PHE A N 13
ATOM 21604 C CA . PHE A 1 94 ? -4.679 -1.870 -6.664 1.00 0.00 94 PHE A CA 13
ATOM 21605 C C . PHE A 1 94 ? -3.948 -2.426 -7.888 1.00 0.00 94 PHE A C 13
ATOM 21606 O O . PHE A 1 94 ? -4.178 -3.566 -8.288 1.00 0.00 94 PHE A O 13
ATOM 21623 N N . GLN A 1 95 ? -3.081 -1.595 -8.448 1.00 0.00 95 GLN A N 13
ATOM 21624 C CA . GLN A 1 95 ? -2.314 -1.989 -9.618 1.00 0.00 95 GLN A CA 13
ATOM 21625 C C . GLN A 1 95 ? -1.203 -2.963 -9.221 1.00 0.00 95 GLN A C 13
ATOM 21626 O O . GLN A 1 95 ? -1.007 -3.986 -9.875 1.00 0.00 95 GLN A O 13
ATOM 21640 N N . LEU A 1 96 ? -0.505 -2.611 -8.151 1.00 0.00 96 LEU A N 13
ATOM 21641 C CA . LEU A 1 96 ? 0.581 -3.441 -7.660 1.00 0.00 96 LEU A CA 13
ATOM 21642 C C . LEU A 1 96 ? 0.051 -4.847 -7.370 1.00 0.00 96 LEU A C 13
ATOM 21643 O O . LEU A 1 96 ? 0.187 -5.748 -8.197 1.00 0.00 96 LEU A O 13
ATOM 21659 N N . ALA A 1 97 ? -0.540 -4.992 -6.193 1.00 0.00 97 ALA A N 13
ATOM 21660 C CA . ALA A 1 97 ? -1.090 -6.273 -5.785 1.00 0.00 97 ALA A CA 13
ATOM 21661 C C . ALA A 1 97 ? -2.035 -6.788 -6.872 1.00 0.00 97 ALA A C 13
ATOM 21662 O O . ALA A 1 97 ? -1.871 -7.902 -7.366 1.00 0.00 97 ALA A O 13
ATOM 21669 N N . GLY A 1 98 ? -3.004 -5.951 -7.214 1.00 0.00 98 GLY A N 13
ATOM 21670 C CA . GLY A 1 98 ? -3.975 -6.307 -8.234 1.00 0.00 98 GLY A CA 13
ATOM 21671 C C . GLY A 1 98 ? -5.395 -6.310 -7.663 1.00 0.00 98 GLY A C 13
ATOM 21672 O O . GLY A 1 98 ? -6.042 -7.355 -7.605 1.00 0.00 98 GLY A O 13
ATOM 21676 N N . GLY A 1 99 ? -5.837 -5.130 -7.255 1.00 0.00 99 GLY A N 13
ATOM 21677 C CA . GLY A 1 99 ? -7.167 -4.983 -6.690 1.00 0.00 99 GLY A CA 13
ATOM 21678 C C . GLY A 1 99 ? -8.224 -5.595 -7.611 1.00 0.00 99 GLY A C 13
ATOM 21679 O O . GLY A 1 99 ? -8.021 -5.688 -8.821 1.00 0.00 99 GLY A O 13
ATOM 21683 N N . ILE A 1 100 ? -9.331 -5.998 -7.004 1.00 0.00 100 ILE A N 13
ATOM 21684 C CA . ILE A 1 100 ? -10.421 -6.598 -7.754 1.00 0.00 100 ILE A CA 13
ATOM 21685 C C . ILE A 1 100 ? -11.557 -5.583 -7.897 1.00 0.00 100 ILE A C 13
ATOM 21686 O O . ILE A 1 100 ? -11.816 -4.804 -6.982 1.00 0.00 100 ILE A O 13
ATOM 21702 N N . GLY A 1 101 ? -12.203 -5.626 -9.053 1.00 0.00 101 GLY A N 13
ATOM 21703 C CA . GLY A 1 101 ? -13.305 -4.719 -9.327 1.00 0.00 101 GLY A CA 13
ATOM 21704 C C . GLY A 1 101 ? -12.966 -3.778 -10.485 1.00 0.00 101 GLY A C 13
ATOM 21705 O O . GLY A 1 101 ? -12.432 -4.211 -11.505 1.00 0.00 101 GLY A O 13
ATOM 21709 N N . GLU A 1 102 ? -13.289 -2.509 -10.288 1.00 0.00 102 GLU A N 13
ATOM 21710 C CA . GLU A 1 102 ? -13.026 -1.503 -11.303 1.00 0.00 102 GLU A CA 13
ATOM 21711 C C . GLU A 1 102 ? -11.750 -0.729 -10.964 1.00 0.00 102 GLU A C 13
ATOM 21712 O O . GLU A 1 102 ? -11.595 -0.240 -9.846 1.00 0.00 102 GLU A O 13
ATOM 21724 N N . ARG A 1 103 ? -10.869 -0.642 -11.950 1.00 0.00 103 ARG A N 13
ATOM 21725 C CA . ARG A 1 103 ? -9.613 0.065 -11.770 1.00 0.00 103 ARG A CA 13
ATOM 21726 C C . ARG A 1 103 ? -9.830 1.574 -11.895 1.00 0.00 103 ARG A C 13
ATOM 21727 O O . ARG A 1 103 ? -10.777 2.017 -12.542 1.00 0.00 103 ARG A O 13
ATOM 21748 N N . PRO A 1 104 ? -8.912 2.342 -11.249 1.00 0.00 104 PRO A N 13
ATOM 21749 C CA . PRO A 1 104 ? -8.993 3.793 -11.282 1.00 0.00 104 PRO A CA 13
ATOM 21750 C C . PRO A 1 104 ? -8.544 4.337 -12.639 1.00 0.00 104 PRO A C 13
ATOM 21751 O O . PRO A 1 104 ? -7.985 3.602 -13.452 1.00 0.00 104 PRO A O 13
ATOM 21762 N N . GLN A 1 105 ? -8.806 5.620 -12.843 1.00 0.00 105 GLN A N 13
ATOM 21763 C CA . GLN A 1 105 ? -8.436 6.270 -14.088 1.00 0.00 105 GLN A CA 13
ATOM 21764 C C . GLN A 1 105 ? -6.946 6.068 -14.370 1.00 0.00 105 GLN A C 13
ATOM 21765 O O . GLN A 1 105 ? -6.132 6.062 -13.449 1.00 0.00 105 GLN A O 13
ATOM 21779 N N . PRO A 1 106 ? -6.627 5.904 -15.682 1.00 0.00 106 PRO A N 13
ATOM 21780 C CA . PRO A 1 106 ? -5.249 5.702 -16.097 1.00 0.00 106 PRO A CA 13
ATOM 21781 C C . PRO A 1 106 ? -4.460 7.011 -16.034 1.00 0.00 106 PRO A C 13
ATOM 21782 O O . PRO A 1 106 ? -3.959 7.488 -17.051 1.00 0.00 106 PRO A O 13
ATOM 21793 N N . SER A 1 107 ? -4.374 7.555 -14.828 1.00 0.00 107 SER A N 13
ATOM 21794 C CA . SER A 1 107 ? -3.654 8.799 -14.619 1.00 0.00 107 SER A CA 13
ATOM 21795 C C . SER A 1 107 ? -4.024 9.808 -15.709 1.00 0.00 107 SER A C 13
ATOM 21796 O O . SER A 1 107 ? -3.263 10.013 -16.653 1.00 0.00 107 SER A O 13
ATOM 21804 N N . GLY A 1 108 ? -5.192 10.410 -15.541 1.00 0.00 108 GLY A N 13
ATOM 21805 C CA . GLY A 1 108 ? -5.672 11.392 -16.499 1.00 0.00 108 GLY A CA 13
ATOM 21806 C C . GLY A 1 108 ? -6.541 12.448 -15.813 1.00 0.00 108 GLY A C 13
ATOM 21807 O O . GLY A 1 108 ? -7.719 12.211 -15.549 1.00 0.00 108 GLY A O 13
ATOM 21811 N N . PRO A 1 109 ? -5.911 13.621 -15.537 1.00 0.00 109 PRO A N 13
ATOM 21812 C CA . PRO A 1 109 ? -6.614 14.713 -14.887 1.00 0.00 109 PRO A CA 13
ATOM 21813 C C . PRO A 1 109 ? -7.562 15.413 -15.863 1.00 0.00 109 PRO A C 13
ATOM 21814 O O . PRO A 1 109 ? -7.646 15.035 -17.031 1.00 0.00 109 PRO A O 13
ATOM 21825 N N . SER A 1 110 ? -8.253 16.419 -15.348 1.00 0.00 110 SER A N 13
ATOM 21826 C CA . SER A 1 110 ? -9.192 17.175 -16.160 1.00 0.00 110 SER A CA 13
ATOM 21827 C C . SER A 1 110 ? -8.452 17.879 -17.298 1.00 0.00 110 SER A C 13
ATOM 21828 O O . SER A 1 110 ? -8.647 17.551 -18.468 1.00 0.00 110 SER A O 13
ATOM 21836 N N . SER A 1 111 ? -7.617 18.835 -16.916 1.00 0.00 111 SER A N 13
ATOM 21837 C CA . SER A 1 111 ? -6.846 19.589 -17.890 1.00 0.00 111 SER A CA 13
ATOM 21838 C C . SER A 1 111 ? -7.786 20.372 -18.809 1.00 0.00 111 SER A C 13
ATOM 21839 O O . SER A 1 111 ? -8.270 19.841 -19.807 1.00 0.00 111 SER A O 13
ATOM 21847 N N . GLY A 1 112 ? -8.017 21.623 -18.438 1.00 0.00 112 GLY A N 13
ATOM 21848 C CA . GLY A 1 112 ? -8.890 22.485 -19.216 1.00 0.00 112 GLY A CA 13
ATOM 21849 C C . GLY A 1 112 ? -10.159 21.741 -19.640 1.00 0.00 112 GLY A C 13
ATOM 21850 O O . GLY A 1 112 ? -10.196 21.129 -20.706 1.00 0.00 112 GLY A O 13
ATOM 21854 N N . GLY A 1 1 ? -23.028 42.722 32.528 1.00 0.00 1 GLY A N 14
ATOM 21855 C CA . GLY A 1 1 ? -22.017 42.246 31.598 1.00 0.00 1 GLY A CA 14
ATOM 21856 C C . GLY A 1 1 ? -22.648 41.406 30.486 1.00 0.00 1 GLY A C 14
ATOM 21857 O O . GLY A 1 1 ? -23.846 41.130 30.515 1.00 0.00 1 GLY A O 14
ATOM 21861 N N . SER A 1 2 ? -21.812 41.023 29.531 1.00 0.00 2 SER A N 14
ATOM 21862 C CA . SER A 1 2 ? -22.272 40.221 28.411 1.00 0.00 2 SER A CA 14
ATOM 21863 C C . SER A 1 2 ? -21.117 39.386 27.856 1.00 0.00 2 SER A C 14
ATOM 21864 O O . SER A 1 2 ? -21.194 38.159 27.820 1.00 0.00 2 SER A O 14
ATOM 21872 N N . SER A 1 3 ? -20.072 40.085 27.436 1.00 0.00 3 SER A N 14
ATOM 21873 C CA . SER A 1 3 ? -18.902 39.423 26.885 1.00 0.00 3 SER A CA 14
ATOM 21874 C C . SER A 1 3 ? -19.285 38.651 25.620 1.00 0.00 3 SER A C 14
ATOM 21875 O O . SER A 1 3 ? -20.460 38.368 25.394 1.00 0.00 3 SER A O 14
ATOM 21883 N N . GLY A 1 4 ? -18.270 38.332 24.831 1.00 0.00 4 GLY A N 14
ATOM 21884 C CA . GLY A 1 4 ? -18.486 37.598 23.595 1.00 0.00 4 GLY A CA 14
ATOM 21885 C C . GLY A 1 4 ? -17.155 37.205 22.951 1.00 0.00 4 GLY A C 14
ATOM 21886 O O . GLY A 1 4 ? -16.163 37.920 23.082 1.00 0.00 4 GLY A O 14
ATOM 21890 N N . SER A 1 5 ? -17.176 36.069 22.270 1.00 0.00 5 SER A N 14
ATOM 21891 C CA . SER A 1 5 ? -15.983 35.572 21.605 1.00 0.00 5 SER A CA 14
ATOM 21892 C C . SER A 1 5 ? -16.366 34.532 20.550 1.00 0.00 5 SER A C 14
ATOM 21893 O O . SER A 1 5 ? -17.511 34.086 20.501 1.00 0.00 5 SER A O 14
ATOM 21901 N N . SER A 1 6 ? -15.386 34.177 19.733 1.00 0.00 6 SER A N 14
ATOM 21902 C CA . SER A 1 6 ? -15.606 33.197 18.682 1.00 0.00 6 SER A CA 14
ATOM 21903 C C . SER A 1 6 ? -14.863 31.901 19.011 1.00 0.00 6 SER A C 14
ATOM 21904 O O . SER A 1 6 ? -13.971 31.890 19.858 1.00 0.00 6 SER A O 14
ATOM 21912 N N . GLY A 1 7 ? -15.258 30.840 18.323 1.00 0.00 7 GLY A N 14
ATOM 21913 C CA . GLY A 1 7 ? -14.640 29.541 18.531 1.00 0.00 7 GLY A CA 14
ATOM 21914 C C . GLY A 1 7 ? -14.895 28.615 17.340 1.00 0.00 7 GLY A C 14
ATOM 21915 O O . GLY A 1 7 ? -15.963 28.659 16.733 1.00 0.00 7 GLY A O 14
ATOM 21919 N N . ALA A 1 8 ? -13.895 27.799 17.041 1.00 0.00 8 ALA A N 14
ATOM 21920 C CA . ALA A 1 8 ? -13.997 26.864 15.934 1.00 0.00 8 ALA A CA 14
ATOM 21921 C C . ALA A 1 8 ? -12.693 26.073 15.818 1.00 0.00 8 ALA A C 14
ATOM 21922 O O . ALA A 1 8 ? -11.750 26.308 16.572 1.00 0.00 8 ALA A O 14
ATOM 21929 N N . ILE A 1 9 ? -12.680 25.150 14.866 1.00 0.00 9 ILE A N 14
ATOM 21930 C CA . ILE A 1 9 ? -11.507 24.323 14.642 1.00 0.00 9 ILE A CA 14
ATOM 21931 C C . ILE A 1 9 ? -10.253 25.197 14.700 1.00 0.00 9 ILE A C 14
ATOM 21932 O O . ILE A 1 9 ? -10.315 26.397 14.435 1.00 0.00 9 ILE A O 14
ATOM 21948 N N . TYR A 1 10 ? -9.143 24.562 15.049 1.00 0.00 10 TYR A N 14
ATOM 21949 C CA . TYR A 1 10 ? -7.877 25.267 15.145 1.00 0.00 10 TYR A CA 14
ATOM 21950 C C . TYR A 1 10 ? -6.714 24.367 14.721 1.00 0.00 10 TYR A C 14
ATOM 21951 O O . TYR A 1 10 ? -6.136 23.663 15.548 1.00 0.00 10 TYR A O 14
ATOM 21969 N N . VAL A 1 11 ? -6.407 24.418 13.434 1.00 0.00 11 VAL A N 14
ATOM 21970 C CA . VAL A 1 11 ? -5.324 23.616 12.890 1.00 0.00 11 VAL A CA 14
ATOM 21971 C C . VAL A 1 11 ? -5.694 22.135 12.989 1.00 0.00 11 VAL A C 14
ATOM 21972 O O . VAL A 1 11 ? -5.956 21.628 14.079 1.00 0.00 11 VAL A O 14
ATOM 21985 N N . ASP A 1 12 ? -5.702 21.482 11.836 1.00 0.00 12 ASP A N 14
ATOM 21986 C CA . ASP A 1 12 ? -6.035 20.068 11.779 1.00 0.00 12 ASP A CA 14
ATOM 21987 C C . ASP A 1 12 ? -5.502 19.476 10.473 1.00 0.00 12 ASP A C 14
ATOM 21988 O O . ASP A 1 12 ? -6.082 19.686 9.409 1.00 0.00 12 ASP A O 14
ATOM 21997 N N . LEU A 1 13 ? -4.403 18.746 10.598 1.00 0.00 13 LEU A N 14
ATOM 21998 C CA . LEU A 1 13 ? -3.785 18.121 9.441 1.00 0.00 13 LEU A CA 14
ATOM 21999 C C . LEU A 1 13 ? -4.833 17.297 8.690 1.00 0.00 13 LEU A C 14
ATOM 22000 O O . LEU A 1 13 ? -5.730 16.721 9.303 1.00 0.00 13 LEU A O 14
ATOM 22016 N N . PRO A 1 14 ? -4.681 17.268 7.339 1.00 0.00 14 PRO A N 14
ATOM 22017 C CA . PRO A 1 14 ? -5.605 16.525 6.498 1.00 0.00 14 PRO A CA 14
ATOM 22018 C C . PRO A 1 14 ? -5.344 15.020 6.595 1.00 0.00 14 PRO A C 14
ATOM 22019 O O . PRO A 1 14 ? -4.248 14.598 6.961 1.00 0.00 14 PRO A O 14
ATOM 22030 N N . ASN A 1 15 ? -6.370 14.251 6.260 1.00 0.00 15 ASN A N 14
ATOM 22031 C CA . ASN A 1 15 ? -6.266 12.803 6.305 1.00 0.00 15 ASN A CA 14
ATOM 22032 C C . ASN A 1 15 ? -7.354 12.190 5.421 1.00 0.00 15 ASN A C 14
ATOM 22033 O O . ASN A 1 15 ? -8.478 12.688 5.379 1.00 0.00 15 ASN A O 14
ATOM 22044 N N . ARG A 1 16 ? -6.981 11.119 4.735 1.00 0.00 16 ARG A N 14
ATOM 22045 C CA . ARG A 1 16 ? -7.912 10.434 3.855 1.00 0.00 16 ARG A CA 14
ATOM 22046 C C . ARG A 1 16 ? -7.573 8.943 3.781 1.00 0.00 16 ARG A C 14
ATOM 22047 O O . ARG A 1 16 ? -6.406 8.574 3.659 1.00 0.00 16 ARG A O 14
ATOM 22068 N N . GLN A 1 17 ? -8.614 8.128 3.859 1.00 0.00 17 GLN A N 14
ATOM 22069 C CA . GLN A 1 17 ? -8.441 6.686 3.803 1.00 0.00 17 GLN A CA 14
ATOM 22070 C C . GLN A 1 17 ? -9.484 6.062 2.873 1.00 0.00 17 GLN A C 14
ATOM 22071 O O . GLN A 1 17 ? -10.682 6.290 3.036 1.00 0.00 17 GLN A O 14
ATOM 22085 N N . LEU A 1 18 ? -8.991 5.288 1.918 1.00 0.00 18 LEU A N 14
ATOM 22086 C CA . LEU A 1 18 ? -9.866 4.629 0.962 1.00 0.00 18 LEU A CA 14
ATOM 22087 C C . LEU A 1 18 ? -9.984 3.147 1.323 1.00 0.00 18 LEU A C 14
ATOM 22088 O O . LEU A 1 18 ? -9.367 2.687 2.282 1.00 0.00 18 LEU A O 14
ATOM 22104 N N . LYS A 1 19 ? -10.781 2.441 0.534 1.00 0.00 19 LYS A N 14
ATOM 22105 C CA . LYS A 1 19 ? -10.987 1.020 0.758 1.00 0.00 19 LYS A CA 14
ATOM 22106 C C . LYS A 1 19 ? -10.558 0.244 -0.489 1.00 0.00 19 LYS A C 14
ATOM 22107 O O . LYS A 1 19 ? -11.003 0.545 -1.596 1.00 0.00 19 LYS A O 14
ATOM 22126 N N . VAL A 1 20 ? -9.699 -0.740 -0.268 1.00 0.00 20 VAL A N 14
ATOM 22127 C CA . VAL A 1 20 ? -9.204 -1.561 -1.360 1.00 0.00 20 VAL A CA 14
ATOM 22128 C C . VAL A 1 20 ? -9.456 -3.035 -1.038 1.00 0.00 20 VAL A C 14
ATOM 22129 O O . VAL A 1 20 ? -8.669 -3.663 -0.331 1.00 0.00 20 VAL A O 14
ATOM 22142 N N . LYS A 1 21 ? -10.557 -3.545 -1.572 1.00 0.00 21 LYS A N 14
ATOM 22143 C CA . LYS A 1 21 ? -10.922 -4.933 -1.350 1.00 0.00 21 LYS A CA 14
ATOM 22144 C C . LYS A 1 21 ? -9.942 -5.840 -2.097 1.00 0.00 21 LYS A C 14
ATOM 22145 O O . LYS A 1 21 ? -10.100 -6.080 -3.293 1.00 0.00 21 LYS A O 14
ATOM 22164 N N . VAL A 1 22 ? -8.950 -6.319 -1.360 1.00 0.00 22 VAL A N 14
ATOM 22165 C CA . VAL A 1 22 ? -7.944 -7.194 -1.937 1.00 0.00 22 VAL A CA 14
ATOM 22166 C C . VAL A 1 22 ? -8.458 -8.635 -1.923 1.00 0.00 22 VAL A C 14
ATOM 22167 O O . VAL A 1 22 ? -9.582 -8.892 -1.495 1.00 0.00 22 VAL A O 14
ATOM 22180 N N . ALA A 1 23 ? -7.611 -9.536 -2.397 1.00 0.00 23 ALA A N 14
ATOM 22181 C CA . ALA A 1 23 ? -7.966 -10.945 -2.445 1.00 0.00 23 ALA A CA 14
ATOM 22182 C C . ALA A 1 23 ? -6.944 -11.751 -1.641 1.00 0.00 23 ALA A C 14
ATOM 22183 O O . ALA A 1 23 ? -7.316 -12.585 -0.817 1.00 0.00 23 ALA A O 14
ATOM 22190 N N . ASP A 1 24 ? -5.677 -11.474 -1.908 1.00 0.00 24 ASP A N 14
ATOM 22191 C CA . ASP A 1 24 ? -4.599 -12.163 -1.219 1.00 0.00 24 ASP A CA 14
ATOM 22192 C C . ASP A 1 24 ? -4.872 -12.152 0.286 1.00 0.00 24 ASP A C 14
ATOM 22193 O O . ASP A 1 24 ? -4.800 -11.104 0.926 1.00 0.00 24 ASP A O 14
ATOM 22202 N N . ARG A 1 25 ? -5.179 -13.331 0.808 1.00 0.00 25 ARG A N 14
ATOM 22203 C CA . ARG A 1 25 ? -5.463 -13.470 2.226 1.00 0.00 25 ARG A CA 14
ATOM 22204 C C . ARG A 1 25 ? -5.630 -14.947 2.592 1.00 0.00 25 ARG A C 14
ATOM 22205 O O . ARG A 1 25 ? -6.634 -15.566 2.244 1.00 0.00 25 ARG A O 14
ATOM 22226 N N . ARG A 1 26 ? -4.630 -15.467 3.288 1.00 0.00 26 ARG A N 14
ATOM 22227 C CA . ARG A 1 26 ? -4.653 -16.859 3.704 1.00 0.00 26 ARG A CA 14
ATOM 22228 C C . ARG A 1 26 ? -3.568 -17.117 4.752 1.00 0.00 26 ARG A C 14
ATOM 22229 O O . ARG A 1 26 ? -2.573 -16.397 4.812 1.00 0.00 26 ARG A O 14
ATOM 22250 N N . VAL A 1 27 ? -3.798 -18.148 5.553 1.00 0.00 27 VAL A N 14
ATOM 22251 C CA . VAL A 1 27 ? -2.853 -18.510 6.596 1.00 0.00 27 VAL A CA 14
ATOM 22252 C C . VAL A 1 27 ? -2.701 -17.340 7.569 1.00 0.00 27 VAL A C 14
ATOM 22253 O O . VAL A 1 27 ? -1.769 -16.546 7.450 1.00 0.00 27 VAL A O 14
ATOM 22266 N N . ILE A 1 28 ? -3.630 -17.270 8.511 1.00 0.00 28 ILE A N 14
ATOM 22267 C CA . ILE A 1 28 ? -3.611 -16.210 9.504 1.00 0.00 28 ILE A CA 14
ATOM 22268 C C . ILE A 1 28 ? -2.226 -16.147 10.150 1.00 0.00 28 ILE A C 14
ATOM 22269 O O . ILE A 1 28 ? -1.446 -17.093 10.049 1.00 0.00 28 ILE A O 14
ATOM 22285 N N . SER A 1 29 ? -1.961 -15.023 10.799 1.00 0.00 29 SER A N 14
ATOM 22286 C CA . SER A 1 29 ? -0.683 -14.824 11.461 1.00 0.00 29 SER A CA 14
ATOM 22287 C C . SER A 1 29 ? -0.777 -13.652 12.440 1.00 0.00 29 SER A C 14
ATOM 22288 O O . SER A 1 29 ? -1.510 -12.694 12.198 1.00 0.00 29 SER A O 14
ATOM 22296 N N . THR A 1 30 ? -0.025 -13.767 13.525 1.00 0.00 30 THR A N 14
ATOM 22297 C CA . THR A 1 30 ? -0.015 -12.729 14.542 1.00 0.00 30 THR A CA 14
ATOM 22298 C C . THR A 1 30 ? 1.082 -11.704 14.246 1.00 0.00 30 THR A C 14
ATOM 22299 O O . THR A 1 30 ? 2.157 -12.061 13.767 1.00 0.00 30 THR A O 14
ATOM 22310 N N . THR A 1 31 ? 0.772 -10.451 14.545 1.00 0.00 31 THR A N 14
ATOM 22311 C CA . THR A 1 31 ? 1.718 -9.372 14.318 1.00 0.00 31 THR A CA 14
ATOM 22312 C C . THR A 1 31 ? 2.158 -8.759 15.649 1.00 0.00 31 THR A C 14
ATOM 22313 O O . THR A 1 31 ? 1.358 -8.639 16.575 1.00 0.00 31 THR A O 14
ATOM 22324 N N . ASP A 1 32 ? 3.428 -8.386 15.701 1.00 0.00 32 ASP A N 14
ATOM 22325 C CA . ASP A 1 32 ? 3.984 -7.788 16.903 1.00 0.00 32 ASP A CA 14
ATOM 22326 C C . ASP A 1 32 ? 4.846 -6.585 16.518 1.00 0.00 32 ASP A C 14
ATOM 22327 O O . ASP A 1 32 ? 4.608 -5.471 16.983 1.00 0.00 32 ASP A O 14
ATOM 22336 N N . ALA A 1 33 ? 5.830 -6.850 15.671 1.00 0.00 33 ALA A N 14
ATOM 22337 C CA . ALA A 1 33 ? 6.729 -5.802 15.217 1.00 0.00 33 ALA A CA 14
ATOM 22338 C C . ALA A 1 33 ? 6.351 -5.394 13.792 1.00 0.00 33 ALA A C 14
ATOM 22339 O O . ALA A 1 33 ? 7.022 -5.776 12.834 1.00 0.00 33 ALA A O 14
ATOM 22346 N N . GLU A 1 34 ? 5.279 -4.622 13.697 1.00 0.00 34 GLU A N 14
ATOM 22347 C CA . GLU A 1 34 ? 4.804 -4.157 12.405 1.00 0.00 34 GLU A CA 14
ATOM 22348 C C . GLU A 1 34 ? 5.866 -3.285 11.731 1.00 0.00 34 GLU A C 14
ATOM 22349 O O . GLU A 1 34 ? 6.861 -2.920 12.354 1.00 0.00 34 GLU A O 14
ATOM 22361 N N . ARG A 1 35 ? 5.618 -2.978 10.466 1.00 0.00 35 ARG A N 14
ATOM 22362 C CA . ARG A 1 35 ? 6.540 -2.156 9.701 1.00 0.00 35 ARG A CA 14
ATOM 22363 C C . ARG A 1 35 ? 7.897 -2.853 9.580 1.00 0.00 35 ARG A C 14
ATOM 22364 O O . ARG A 1 35 ? 8.712 -2.796 10.499 1.00 0.00 35 ARG A O 14
ATOM 22385 N N . GLN A 1 36 ? 8.096 -3.494 8.438 1.00 0.00 36 GLN A N 14
ATOM 22386 C CA . GLN A 1 36 ? 9.340 -4.202 8.185 1.00 0.00 36 GLN A CA 14
ATOM 22387 C C . GLN A 1 36 ? 9.675 -4.170 6.692 1.00 0.00 36 GLN A C 14
ATOM 22388 O O . GLN A 1 36 ? 8.993 -4.800 5.886 1.00 0.00 36 GLN A O 14
ATOM 22402 N N . ALA A 1 37 ? 10.724 -3.428 6.369 1.00 0.00 37 ALA A N 14
ATOM 22403 C CA . ALA A 1 37 ? 11.157 -3.305 4.988 1.00 0.00 37 ALA A CA 14
ATOM 22404 C C . ALA A 1 37 ? 11.272 -4.700 4.368 1.00 0.00 37 ALA A C 14
ATOM 22405 O O . ALA A 1 37 ? 11.944 -5.573 4.915 1.00 0.00 37 ALA A O 14
ATOM 22412 N N . VAL A 1 38 ? 10.606 -4.865 3.235 1.00 0.00 38 VAL A N 14
ATOM 22413 C CA . VAL A 1 38 ? 10.625 -6.139 2.535 1.00 0.00 38 VAL A CA 14
ATOM 22414 C C . VAL A 1 38 ? 10.062 -5.949 1.125 1.00 0.00 38 VAL A C 14
ATOM 22415 O O . VAL A 1 38 ? 9.543 -4.883 0.798 1.00 0.00 38 VAL A O 14
ATOM 22428 N N . THR A 1 39 ? 10.183 -7.000 0.328 1.00 0.00 39 THR A N 14
ATOM 22429 C CA . THR A 1 39 ? 9.692 -6.963 -1.039 1.00 0.00 39 THR A CA 14
ATOM 22430 C C . THR A 1 39 ? 8.234 -6.500 -1.070 1.00 0.00 39 THR A C 14
ATOM 22431 O O . THR A 1 39 ? 7.520 -6.617 -0.075 1.00 0.00 39 THR A O 14
ATOM 22442 N N . PRO A 1 40 ? 7.824 -5.970 -2.253 1.00 0.00 40 PRO A N 14
ATOM 22443 C CA . PRO A 1 40 ? 8.733 -5.869 -3.383 1.00 0.00 40 PRO A CA 14
ATOM 22444 C C . PRO A 1 40 ? 9.734 -4.730 -3.180 1.00 0.00 40 PRO A C 14
ATOM 22445 O O . PRO A 1 40 ? 9.395 -3.695 -2.607 1.00 0.00 40 PRO A O 14
ATOM 22456 N N . PRO A 1 41 ? 10.979 -4.965 -3.674 1.00 0.00 41 PRO A N 14
ATOM 22457 C CA . PRO A 1 41 ? 12.032 -3.971 -3.552 1.00 0.00 41 PRO A CA 14
ATOM 22458 C C . PRO A 1 41 ? 11.819 -2.823 -4.541 1.00 0.00 41 PRO A C 14
ATOM 22459 O O . PRO A 1 41 ? 12.385 -2.827 -5.634 1.00 0.00 41 PRO A O 14
ATOM 22470 N N . GLY A 1 42 ? 11.002 -1.867 -4.123 1.00 0.00 42 GLY A N 14
ATOM 22471 C CA . GLY A 1 42 ? 10.707 -0.716 -4.958 1.00 0.00 42 GLY A CA 14
ATOM 22472 C C . GLY A 1 42 ? 9.474 0.032 -4.446 1.00 0.00 42 GLY A C 14
ATOM 22473 O O . GLY A 1 42 ? 9.464 1.261 -4.400 1.00 0.00 42 GLY A O 14
ATOM 22477 N N . LEU A 1 43 ? 8.465 -0.742 -4.074 1.00 0.00 43 LEU A N 14
ATOM 22478 C CA . LEU A 1 43 ? 7.230 -0.168 -3.567 1.00 0.00 43 LEU A CA 14
ATOM 22479 C C . LEU A 1 43 ? 7.560 0.996 -2.630 1.00 0.00 43 LEU A C 14
ATOM 22480 O O . LEU A 1 43 ? 7.220 2.143 -2.916 1.00 0.00 43 LEU A O 14
ATOM 22496 N N . GLN A 1 44 ? 8.219 0.660 -1.531 1.00 0.00 44 GLN A N 14
ATOM 22497 C CA . GLN A 1 44 ? 8.599 1.663 -0.550 1.00 0.00 44 GLN A CA 14
ATOM 22498 C C . GLN A 1 44 ? 9.268 2.853 -1.240 1.00 0.00 44 GLN A C 14
ATOM 22499 O O . GLN A 1 44 ? 8.873 3.999 -1.031 1.00 0.00 44 GLN A O 14
ATOM 22513 N N . GLU A 1 45 ? 10.270 2.540 -2.049 1.00 0.00 45 GLU A N 14
ATOM 22514 C CA . GLU A 1 45 ? 10.999 3.570 -2.771 1.00 0.00 45 GLU A CA 14
ATOM 22515 C C . GLU A 1 45 ? 10.033 4.426 -3.593 1.00 0.00 45 GLU A C 14
ATOM 22516 O O . GLU A 1 45 ? 9.997 5.646 -3.441 1.00 0.00 45 GLU A O 14
ATOM 22528 N N . ALA A 1 46 ? 9.274 3.752 -4.445 1.00 0.00 46 ALA A N 14
ATOM 22529 C CA . ALA A 1 46 ? 8.311 4.436 -5.291 1.00 0.00 46 ALA A CA 14
ATOM 22530 C C . ALA A 1 46 ? 7.534 5.453 -4.453 1.00 0.00 46 ALA A C 14
ATOM 22531 O O . ALA A 1 46 ? 7.740 6.659 -4.584 1.00 0.00 46 ALA A O 14
ATOM 22538 N N . ILE A 1 47 ? 6.656 4.930 -3.609 1.00 0.00 47 ILE A N 14
ATOM 22539 C CA . ILE A 1 47 ? 5.848 5.777 -2.749 1.00 0.00 47 ILE A CA 14
ATOM 22540 C C . ILE A 1 47 ? 6.756 6.760 -2.009 1.00 0.00 47 ILE A C 14
ATOM 22541 O O . ILE A 1 47 ? 6.496 7.963 -1.995 1.00 0.00 47 ILE A O 14
ATOM 22557 N N . ASN A 1 48 ? 7.804 6.213 -1.411 1.00 0.00 48 ASN A N 14
ATOM 22558 C CA . ASN A 1 48 ? 8.753 7.027 -0.670 1.00 0.00 48 ASN A CA 14
ATOM 22559 C C . ASN A 1 48 ? 9.135 8.248 -1.509 1.00 0.00 48 ASN A C 14
ATOM 22560 O O . ASN A 1 48 ? 9.146 9.371 -1.008 1.00 0.00 48 ASN A O 14
ATOM 22571 N N . ASP A 1 49 ? 9.440 7.986 -2.772 1.00 0.00 49 ASP A N 14
ATOM 22572 C CA . ASP A 1 49 ? 9.822 9.050 -3.685 1.00 0.00 49 ASP A CA 14
ATOM 22573 C C . ASP A 1 49 ? 8.690 10.076 -3.767 1.00 0.00 49 ASP A C 14
ATOM 22574 O O . ASP A 1 49 ? 8.942 11.276 -3.866 1.00 0.00 49 ASP A O 14
ATOM 22583 N N . LEU A 1 50 ? 7.468 9.567 -3.723 1.00 0.00 50 LEU A N 14
ATOM 22584 C CA . LEU A 1 50 ? 6.297 10.425 -3.792 1.00 0.00 50 LEU A CA 14
ATOM 22585 C C . LEU A 1 50 ? 6.092 11.110 -2.439 1.00 0.00 50 LEU A C 14
ATOM 22586 O O . LEU A 1 50 ? 5.636 12.251 -2.380 1.00 0.00 50 LEU A O 14
ATOM 22602 N N . VAL A 1 51 ? 6.439 10.385 -1.386 1.00 0.00 51 VAL A N 14
ATOM 22603 C CA . VAL A 1 51 ? 6.299 10.909 -0.038 1.00 0.00 51 VAL A CA 14
ATOM 22604 C C . VAL A 1 51 ? 7.322 12.025 0.180 1.00 0.00 51 VAL A C 14
ATOM 22605 O O . VAL A 1 51 ? 7.121 12.902 1.019 1.00 0.00 51 VAL A O 14
ATOM 22618 N N . LYS A 1 52 ? 8.398 11.958 -0.591 1.00 0.00 52 LYS A N 14
ATOM 22619 C CA . LYS A 1 52 ? 9.452 12.952 -0.494 1.00 0.00 52 LYS A CA 14
ATOM 22620 C C . LYS A 1 52 ? 9.176 14.082 -1.487 1.00 0.00 52 LYS A C 14
ATOM 22621 O O . LYS A 1 52 ? 9.455 15.246 -1.203 1.00 0.00 52 LYS A O 14
ATOM 22640 N N . LYS A 1 53 ? 8.629 13.700 -2.632 1.00 0.00 53 LYS A N 14
ATOM 22641 C CA . LYS A 1 53 ? 8.311 14.666 -3.670 1.00 0.00 53 LYS A CA 14
ATOM 22642 C C . LYS A 1 53 ? 7.210 15.602 -3.168 1.00 0.00 53 LYS A C 14
ATOM 22643 O O . LYS A 1 53 ? 6.997 16.674 -3.733 1.00 0.00 53 LYS A O 14
ATOM 22662 N N . TYR A 1 54 ? 6.539 15.163 -2.113 1.00 0.00 54 TYR A N 14
ATOM 22663 C CA . TYR A 1 54 ? 5.465 15.948 -1.530 1.00 0.00 54 TYR A CA 14
ATOM 22664 C C . TYR A 1 54 ? 5.940 16.678 -0.271 1.00 0.00 54 TYR A C 14
ATOM 22665 O O . TYR A 1 54 ? 7.040 16.427 0.218 1.00 0.00 54 TYR A O 14
ATOM 22683 N N . THR A 1 55 ? 5.088 17.567 0.216 1.00 0.00 55 THR A N 14
ATOM 22684 C CA . THR A 1 55 ? 5.407 18.335 1.408 1.00 0.00 55 THR A CA 14
ATOM 22685 C C . THR A 1 55 ? 4.868 17.632 2.655 1.00 0.00 55 THR A C 14
ATOM 22686 O O . THR A 1 55 ? 3.659 17.450 2.796 1.00 0.00 55 THR A O 14
ATOM 22697 N N . LEU A 1 56 ? 5.790 17.256 3.529 1.00 0.00 56 LEU A N 14
ATOM 22698 C CA . LEU A 1 56 ? 5.423 16.577 4.760 1.00 0.00 56 LEU A CA 14
ATOM 22699 C C . LEU A 1 56 ? 4.308 15.570 4.468 1.00 0.00 56 LEU A C 14
ATOM 22700 O O . LEU A 1 56 ? 3.193 15.711 4.968 1.00 0.00 56 LEU A O 14
ATOM 22716 N N . ALA A 1 57 ? 4.649 14.576 3.662 1.00 0.00 57 ALA A N 14
ATOM 22717 C CA . ALA A 1 57 ? 3.691 13.545 3.298 1.00 0.00 57 ALA A CA 14
ATOM 22718 C C . ALA A 1 57 ? 4.029 12.254 4.046 1.00 0.00 57 ALA A C 14
ATOM 22719 O O . ALA A 1 57 ? 5.177 12.039 4.434 1.00 0.00 57 ALA A O 14
ATOM 22726 N N . ARG A 1 58 ? 3.009 11.428 4.227 1.00 0.00 58 ARG A N 14
ATOM 22727 C CA . ARG A 1 58 ? 3.184 10.164 4.921 1.00 0.00 58 ARG A CA 14
ATOM 22728 C C . ARG A 1 58 ? 2.047 9.202 4.567 1.00 0.00 58 ARG A C 14
ATOM 22729 O O . ARG A 1 58 ? 0.874 9.538 4.724 1.00 0.00 58 ARG A O 14
ATOM 22750 N N . ALA A 1 59 ? 2.435 8.026 4.096 1.00 0.00 59 ALA A N 14
ATOM 22751 C CA . ALA A 1 59 ? 1.464 7.014 3.719 1.00 0.00 59 ALA A CA 14
ATOM 22752 C C . ALA A 1 59 ? 1.610 5.803 4.643 1.00 0.00 59 ALA A C 14
ATOM 22753 O O . ALA A 1 59 ? 2.717 5.467 5.061 1.00 0.00 59 ALA A O 14
ATOM 22760 N N . PHE A 1 60 ? 0.477 5.182 4.934 1.00 0.00 60 PHE A N 14
ATOM 22761 C CA . PHE A 1 60 ? 0.464 4.016 5.801 1.00 0.00 60 PHE A CA 14
ATOM 22762 C C . PHE A 1 60 ? -0.631 3.033 5.383 1.00 0.00 60 PHE A C 14
ATOM 22763 O O . PHE A 1 60 ? -1.467 3.352 4.539 1.00 0.00 60 PHE A O 14
ATOM 22780 N N . VAL A 1 61 ? -0.592 1.858 5.993 1.00 0.00 61 VAL A N 14
ATOM 22781 C CA . VAL A 1 61 ? -1.571 0.826 5.695 1.00 0.00 61 VAL A CA 14
ATOM 22782 C C . VAL A 1 61 ? -1.859 0.020 6.963 1.00 0.00 61 VAL A C 14
ATOM 22783 O O . VAL A 1 61 ? -0.996 -0.108 7.831 1.00 0.00 61 VAL A O 14
ATOM 22796 N N . ARG A 1 62 ? -3.074 -0.503 7.031 1.00 0.00 62 ARG A N 14
ATOM 22797 C CA . ARG A 1 62 ? -3.486 -1.293 8.178 1.00 0.00 62 ARG A CA 14
ATOM 22798 C C . ARG A 1 62 ? -4.550 -2.313 7.766 1.00 0.00 62 ARG A C 14
ATOM 22799 O O . ARG A 1 62 ? -5.654 -1.940 7.374 1.00 0.00 62 ARG A O 14
ATOM 22820 N N . PRO A 1 63 ? -4.169 -3.614 7.871 1.00 0.00 63 PRO A N 14
ATOM 22821 C CA . PRO A 1 63 ? -5.077 -4.691 7.513 1.00 0.00 63 PRO A CA 14
ATOM 22822 C C . PRO A 1 63 ? -6.149 -4.883 8.587 1.00 0.00 63 PRO A C 14
ATOM 22823 O O . PRO A 1 63 ? -6.365 -4.002 9.418 1.00 0.00 63 PRO A O 14
ATOM 22834 N N . SER A 1 64 ? -6.794 -6.039 8.535 1.00 0.00 64 SER A N 14
ATOM 22835 C CA . SER A 1 64 ? -7.839 -6.358 9.493 1.00 0.00 64 SER A CA 14
ATOM 22836 C C . SER A 1 64 ? -8.680 -5.113 9.782 1.00 0.00 64 SER A C 14
ATOM 22837 O O . SER A 1 64 ? -8.378 -4.355 10.703 1.00 0.00 64 SER A O 14
ATOM 22845 N N . GLY A 1 65 ? -9.719 -4.940 8.979 1.00 0.00 65 GLY A N 14
ATOM 22846 C CA . GLY A 1 65 ? -10.607 -3.800 9.138 1.00 0.00 65 GLY A CA 14
ATOM 22847 C C . GLY A 1 65 ? -12.029 -4.255 9.470 1.00 0.00 65 GLY A C 14
ATOM 22848 O O . GLY A 1 65 ? -12.288 -4.742 10.570 1.00 0.00 65 GLY A O 14
ATOM 22852 N N . THR A 1 66 ? -12.914 -4.079 8.500 1.00 0.00 66 THR A N 14
ATOM 22853 C CA . THR A 1 66 ? -14.304 -4.465 8.676 1.00 0.00 66 THR A CA 14
ATOM 22854 C C . THR A 1 66 ? -14.459 -5.981 8.532 1.00 0.00 66 THR A C 14
ATOM 22855 O O . THR A 1 66 ? -15.039 -6.634 9.398 1.00 0.00 66 THR A O 14
ATOM 22866 N N . GLU A 1 67 ? -13.929 -6.496 7.432 1.00 0.00 67 GLU A N 14
ATOM 22867 C CA . GLU A 1 67 ? -14.002 -7.922 7.163 1.00 0.00 67 GLU A CA 14
ATOM 22868 C C . GLU A 1 67 ? -12.632 -8.451 6.734 1.00 0.00 67 GLU A C 14
ATOM 22869 O O . GLU A 1 67 ? -12.134 -9.425 7.298 1.00 0.00 67 GLU A O 14
ATOM 22881 N N . ASP A 1 68 ? -12.061 -7.787 5.740 1.00 0.00 68 ASP A N 14
ATOM 22882 C CA . ASP A 1 68 ? -10.758 -8.178 5.229 1.00 0.00 68 ASP A CA 14
ATOM 22883 C C . ASP A 1 68 ? -10.301 -7.163 4.181 1.00 0.00 68 ASP A C 14
ATOM 22884 O O . ASP A 1 68 ? -9.669 -7.529 3.191 1.00 0.00 68 ASP A O 14
ATOM 22893 N N . ILE A 1 69 ? -10.637 -5.907 4.433 1.00 0.00 69 ILE A N 14
ATOM 22894 C CA . ILE A 1 69 ? -10.269 -4.835 3.523 1.00 0.00 69 ILE A CA 14
ATOM 22895 C C . ILE A 1 69 ? -8.966 -4.191 4.001 1.00 0.00 69 ILE A C 14
ATOM 22896 O O . ILE A 1 69 ? -8.717 -4.104 5.203 1.00 0.00 69 ILE A O 14
ATOM 22912 N N . VAL A 1 70 ? -8.169 -3.756 3.036 1.00 0.00 70 VAL A N 14
ATOM 22913 C CA . VAL A 1 70 ? -6.898 -3.122 3.344 1.00 0.00 70 VAL A CA 14
ATOM 22914 C C . VAL A 1 70 ? -7.112 -1.617 3.515 1.00 0.00 70 VAL A C 14
ATOM 22915 O O . VAL A 1 70 ? -7.138 -0.875 2.534 1.00 0.00 70 VAL A O 14
ATOM 22928 N N . ARG A 1 71 ? -7.260 -1.211 4.767 1.00 0.00 71 ARG A N 14
ATOM 22929 C CA . ARG A 1 71 ? -7.471 0.193 5.079 1.00 0.00 71 ARG A CA 14
ATOM 22930 C C . ARG A 1 71 ? -6.264 1.022 4.637 1.00 0.00 71 ARG A C 14
ATOM 22931 O O . ARG A 1 71 ? -5.217 0.993 5.282 1.00 0.00 71 ARG A O 14
ATOM 22952 N N . VAL A 1 72 ? -6.449 1.741 3.540 1.00 0.00 72 VAL A N 14
ATOM 22953 C CA . VAL A 1 72 ? -5.388 2.577 3.004 1.00 0.00 72 VAL A CA 14
ATOM 22954 C C . VAL A 1 72 ? -5.417 3.939 3.700 1.00 0.00 72 VAL A C 14
ATOM 22955 O O . VAL A 1 72 ? -6.473 4.560 3.812 1.00 0.00 72 VAL A O 14
ATOM 22968 N N . TYR A 1 73 ? -4.245 4.364 4.149 1.00 0.00 73 TYR A N 14
ATOM 22969 C CA . TYR A 1 73 ? -4.123 5.641 4.831 1.00 0.00 73 TYR A CA 14
ATOM 22970 C C . TYR A 1 73 ? -2.977 6.468 4.246 1.00 0.00 73 TYR A C 14
ATOM 22971 O O . TYR A 1 73 ? -1.975 5.914 3.794 1.00 0.00 73 TYR A O 14
ATOM 22989 N N . ALA A 1 74 ? -3.161 7.779 4.273 1.00 0.00 74 ALA A N 14
ATOM 22990 C CA . ALA A 1 74 ? -2.154 8.688 3.751 1.00 0.00 74 ALA A CA 14
ATOM 22991 C C . ALA A 1 74 ? -2.546 10.127 4.091 1.00 0.00 74 ALA A C 14
ATOM 22992 O O . ALA A 1 74 ? -3.721 10.487 4.023 1.00 0.00 74 ALA A O 14
ATOM 22999 N N . GLU A 1 75 ? -1.541 10.911 4.450 1.00 0.00 75 GLU A N 14
ATOM 23000 C CA . GLU A 1 75 ? -1.766 12.303 4.801 1.00 0.00 75 GLU A CA 14
ATOM 23001 C C . GLU A 1 75 ? -0.681 13.188 4.184 1.00 0.00 75 GLU A C 14
ATOM 23002 O O . GLU A 1 75 ? 0.197 12.698 3.476 1.00 0.00 75 GLU A O 14
ATOM 23014 N N . ALA A 1 76 ? -0.777 14.477 4.476 1.00 0.00 76 ALA A N 14
ATOM 23015 C CA . ALA A 1 76 ? 0.186 15.435 3.959 1.00 0.00 76 ALA A CA 14
ATOM 23016 C C . ALA A 1 76 ? -0.083 16.807 4.580 1.00 0.00 76 ALA A C 14
ATOM 23017 O O . ALA A 1 76 ? -1.085 16.996 5.267 1.00 0.00 76 ALA A O 14
ATOM 23024 N N . ASN A 1 77 ? 0.831 17.730 4.316 1.00 0.00 77 ASN A N 14
ATOM 23025 C CA . ASN A 1 77 ? 0.705 19.079 4.840 1.00 0.00 77 ASN A CA 14
ATOM 23026 C C . ASN A 1 77 ? -0.513 19.756 4.209 1.00 0.00 77 ASN A C 14
ATOM 23027 O O . ASN A 1 77 ? -1.098 20.664 4.797 1.00 0.00 77 ASN A O 14
ATOM 23038 N N . SER A 1 78 ? -0.861 19.287 3.019 1.00 0.00 78 SER A N 14
ATOM 23039 C CA . SER A 1 78 ? -1.999 19.835 2.302 1.00 0.00 78 SER A CA 14
ATOM 23040 C C . SER A 1 78 ? -2.988 18.720 1.958 1.00 0.00 78 SER A C 14
ATOM 23041 O O . SER A 1 78 ? -2.591 17.572 1.762 1.00 0.00 78 SER A O 14
ATOM 23049 N N . GLN A 1 79 ? -4.257 19.096 1.896 1.00 0.00 79 GLN A N 14
ATOM 23050 C CA . GLN A 1 79 ? -5.306 18.141 1.580 1.00 0.00 79 GLN A CA 14
ATOM 23051 C C . GLN A 1 79 ? -5.160 17.652 0.138 1.00 0.00 79 GLN A C 14
ATOM 23052 O O . GLN A 1 79 ? -5.336 16.466 -0.140 1.00 0.00 79 GLN A O 14
ATOM 23066 N N . GLU A 1 80 ? -4.841 18.589 -0.742 1.00 0.00 80 GLU A N 14
ATOM 23067 C CA . GLU A 1 80 ? -4.669 18.268 -2.149 1.00 0.00 80 GLU A CA 14
ATOM 23068 C C . GLU A 1 80 ? -3.687 17.106 -2.313 1.00 0.00 80 GLU A C 14
ATOM 23069 O O . GLU A 1 80 ? -3.907 16.212 -3.128 1.00 0.00 80 GLU A O 14
ATOM 23081 N N . SER A 1 81 ? -2.624 17.157 -1.524 1.00 0.00 81 SER A N 14
ATOM 23082 C CA . SER A 1 81 ? -1.607 16.120 -1.571 1.00 0.00 81 SER A CA 14
ATOM 23083 C C . SER A 1 81 ? -2.070 14.896 -0.778 1.00 0.00 81 SER A C 14
ATOM 23084 O O . SER A 1 81 ? -2.021 13.773 -1.278 1.00 0.00 81 SER A O 14
ATOM 23092 N N . ALA A 1 82 ? -2.510 15.155 0.445 1.00 0.00 82 ALA A N 14
ATOM 23093 C CA . ALA A 1 82 ? -2.981 14.088 1.312 1.00 0.00 82 ALA A CA 14
ATOM 23094 C C . ALA A 1 82 ? -3.936 13.185 0.528 1.00 0.00 82 ALA A C 14
ATOM 23095 O O . ALA A 1 82 ? -3.669 11.997 0.353 1.00 0.00 82 ALA A O 14
ATOM 23102 N N . ASP A 1 83 ? -5.030 13.783 0.079 1.00 0.00 83 ASP A N 14
ATOM 23103 C CA . ASP A 1 83 ? -6.026 13.047 -0.682 1.00 0.00 83 ASP A CA 14
ATOM 23104 C C . ASP A 1 83 ? -5.349 12.362 -1.871 1.00 0.00 83 ASP A C 14
ATOM 23105 O O . ASP A 1 83 ? -5.540 11.168 -2.095 1.00 0.00 83 ASP A O 14
ATOM 23114 N N . ARG A 1 84 ? -4.573 13.148 -2.603 1.00 0.00 84 ARG A N 14
ATOM 23115 C CA . ARG A 1 84 ? -3.867 12.632 -3.763 1.00 0.00 84 ARG A CA 14
ATOM 23116 C C . ARG A 1 84 ? -3.088 11.369 -3.393 1.00 0.00 84 ARG A C 14
ATOM 23117 O O . ARG A 1 84 ? -3.371 10.288 -3.907 1.00 0.00 84 ARG A O 14
ATOM 23138 N N . LEU A 1 85 ? -2.123 11.546 -2.503 1.00 0.00 85 LEU A N 14
ATOM 23139 C CA . LEU A 1 85 ? -1.301 10.434 -2.058 1.00 0.00 85 LEU A CA 14
ATOM 23140 C C . LEU A 1 85 ? -2.205 9.262 -1.669 1.00 0.00 85 LEU A C 14
ATOM 23141 O O . LEU A 1 85 ? -2.121 8.186 -2.259 1.00 0.00 85 LEU A O 14
ATOM 23157 N N . ALA A 1 86 ? -3.048 9.510 -0.677 1.00 0.00 86 ALA A N 14
ATOM 23158 C CA . ALA A 1 86 ? -3.966 8.489 -0.202 1.00 0.00 86 ALA A CA 14
ATOM 23159 C C . ALA A 1 86 ? -4.550 7.737 -1.400 1.00 0.00 86 ALA A C 14
ATOM 23160 O O . ALA A 1 86 ? -4.249 6.562 -1.606 1.00 0.00 86 ALA A O 14
ATOM 23167 N N . TYR A 1 87 ? -5.373 8.446 -2.158 1.00 0.00 87 TYR A N 14
ATOM 23168 C CA . TYR A 1 87 ? -6.002 7.860 -3.330 1.00 0.00 87 TYR A CA 14
ATOM 23169 C C . TYR A 1 87 ? -4.990 7.060 -4.153 1.00 0.00 87 TYR A C 14
ATOM 23170 O O . TYR A 1 87 ? -5.143 5.852 -4.329 1.00 0.00 87 TYR A O 14
ATOM 23188 N N . GLU A 1 88 ? -3.978 7.766 -4.636 1.00 0.00 88 GLU A N 14
ATOM 23189 C CA . GLU A 1 88 ? -2.941 7.137 -5.436 1.00 0.00 88 GLU A CA 14
ATOM 23190 C C . GLU A 1 88 ? -2.466 5.845 -4.769 1.00 0.00 88 GLU A C 14
ATOM 23191 O O . GLU A 1 88 ? -2.624 4.760 -5.326 1.00 0.00 88 GLU A O 14
ATOM 23203 N N . VAL A 1 89 ? -1.893 6.004 -3.584 1.00 0.00 89 VAL A N 14
ATOM 23204 C CA . VAL A 1 89 ? -1.394 4.864 -2.835 1.00 0.00 89 VAL A CA 14
ATOM 23205 C C . VAL A 1 89 ? -2.364 3.691 -2.993 1.00 0.00 89 VAL A C 14
ATOM 23206 O O . VAL A 1 89 ? -1.970 2.610 -3.427 1.00 0.00 89 VAL A O 14
ATOM 23219 N N . SER A 1 90 ? -3.613 3.945 -2.633 1.00 0.00 90 SER A N 14
ATOM 23220 C CA . SER A 1 90 ? -4.642 2.924 -2.729 1.00 0.00 90 SER A CA 14
ATOM 23221 C C . SER A 1 90 ? -4.453 2.109 -4.010 1.00 0.00 90 SER A C 14
ATOM 23222 O O . SER A 1 90 ? -4.142 0.920 -3.954 1.00 0.00 90 SER A O 14
ATOM 23230 N N . LEU A 1 91 ? -4.647 2.781 -5.136 1.00 0.00 91 LEU A N 14
ATOM 23231 C CA . LEU A 1 91 ? -4.501 2.134 -6.428 1.00 0.00 91 LEU A CA 14
ATOM 23232 C C . LEU A 1 91 ? -3.192 1.342 -6.452 1.00 0.00 91 LEU A C 14
ATOM 23233 O O . LEU A 1 91 ? -3.185 0.159 -6.789 1.00 0.00 91 LEU A O 14
ATOM 23249 N N . LEU A 1 92 ? -2.117 2.026 -6.092 1.00 0.00 92 LEU A N 14
ATOM 23250 C CA . LEU A 1 92 ? -0.805 1.401 -6.068 1.00 0.00 92 LEU A CA 14
ATOM 23251 C C . LEU A 1 92 ? -0.915 0.022 -5.414 1.00 0.00 92 LEU A C 14
ATOM 23252 O O . LEU A 1 92 ? -0.237 -0.919 -5.825 1.00 0.00 92 LEU A O 14
ATOM 23268 N N . VAL A 1 93 ? -1.772 -0.055 -4.408 1.00 0.00 93 VAL A N 14
ATOM 23269 C CA . VAL A 1 93 ? -1.979 -1.303 -3.694 1.00 0.00 93 VAL A CA 14
ATOM 23270 C C . VAL A 1 93 ? -2.765 -2.270 -4.582 1.00 0.00 93 VAL A C 14
ATOM 23271 O O . VAL A 1 93 ? -2.388 -3.431 -4.727 1.00 0.00 93 VAL A O 14
ATOM 23284 N N . PHE A 1 94 ? -3.844 -1.754 -5.153 1.00 0.00 94 PHE A N 14
ATOM 23285 C CA . PHE A 1 94 ? -4.687 -2.556 -6.023 1.00 0.00 94 PHE A CA 14
ATOM 23286 C C . PHE A 1 94 ? -3.910 -3.033 -7.251 1.00 0.00 94 PHE A C 14
ATOM 23287 O O . PHE A 1 94 ? -4.032 -4.187 -7.659 1.00 0.00 94 PHE A O 14
ATOM 23304 N N . GLN A 1 95 ? -3.128 -2.120 -7.808 1.00 0.00 95 GLN A N 14
ATOM 23305 C CA . GLN A 1 95 ? -2.331 -2.432 -8.982 1.00 0.00 95 GLN A CA 14
ATOM 23306 C C . GLN A 1 95 ? -1.186 -3.377 -8.611 1.00 0.00 95 GLN A C 14
ATOM 23307 O O . GLN A 1 95 ? -0.938 -4.361 -9.306 1.00 0.00 95 GLN A O 14
ATOM 23321 N N . LEU A 1 96 ? -0.519 -3.045 -7.515 1.00 0.00 96 LEU A N 14
ATOM 23322 C CA . LEU A 1 96 ? 0.594 -3.852 -7.043 1.00 0.00 96 LEU A CA 14
ATOM 23323 C C . LEU A 1 96 ? 0.063 -5.189 -6.522 1.00 0.00 96 LEU A C 14
ATOM 23324 O O . LEU A 1 96 ? 0.159 -6.207 -7.205 1.00 0.00 96 LEU A O 14
ATOM 23340 N N . ALA A 1 97 ? -0.485 -5.143 -5.317 1.00 0.00 97 ALA A N 14
ATOM 23341 C CA . ALA A 1 97 ? -1.030 -6.338 -4.696 1.00 0.00 97 ALA A CA 14
ATOM 23342 C C . ALA A 1 97 ? -1.808 -7.140 -5.741 1.00 0.00 97 ALA A C 14
ATOM 23343 O O . ALA A 1 97 ? -1.349 -8.188 -6.192 1.00 0.00 97 ALA A O 14
ATOM 23350 N N . GLY A 1 98 ? -2.972 -6.616 -6.096 1.00 0.00 98 GLY A N 14
ATOM 23351 C CA . GLY A 1 98 ? -3.819 -7.271 -7.080 1.00 0.00 98 GLY A CA 14
ATOM 23352 C C . GLY A 1 98 ? -5.283 -7.258 -6.638 1.00 0.00 98 GLY A C 14
ATOM 23353 O O . GLY A 1 98 ? -5.906 -8.312 -6.512 1.00 0.00 98 GLY A O 14
ATOM 23357 N N . GLY A 1 99 ? -5.791 -6.055 -6.415 1.00 0.00 99 GLY A N 14
ATOM 23358 C CA . GLY A 1 99 ? -7.171 -5.892 -5.990 1.00 0.00 99 GLY A CA 14
ATOM 23359 C C . GLY A 1 99 ? -8.107 -6.776 -6.816 1.00 0.00 99 GLY A C 14
ATOM 23360 O O . GLY A 1 99 ? -7.718 -7.290 -7.864 1.00 0.00 99 GLY A O 14
ATOM 23364 N N . ILE A 1 100 ? -9.323 -6.927 -6.312 1.00 0.00 100 ILE A N 14
ATOM 23365 C CA . ILE A 1 100 ? -10.318 -7.741 -6.990 1.00 0.00 100 ILE A CA 14
ATOM 23366 C C . ILE A 1 100 ? -11.681 -7.051 -6.903 1.00 0.00 100 ILE A C 14
ATOM 23367 O O . ILE A 1 100 ? -12.021 -6.470 -5.873 1.00 0.00 100 ILE A O 14
ATOM 23383 N N . GLY A 1 101 ? -12.424 -7.138 -7.996 1.00 0.00 101 GLY A N 14
ATOM 23384 C CA . GLY A 1 101 ? -13.742 -6.529 -8.056 1.00 0.00 101 GLY A CA 14
ATOM 23385 C C . GLY A 1 101 ? -13.645 -5.045 -8.414 1.00 0.00 101 GLY A C 14
ATOM 23386 O O . GLY A 1 101 ? -12.790 -4.648 -9.204 1.00 0.00 101 GLY A O 14
ATOM 23390 N N . GLU A 1 102 ? -14.533 -4.265 -7.816 1.00 0.00 102 GLU A N 14
ATOM 23391 C CA . GLU A 1 102 ? -14.558 -2.833 -8.062 1.00 0.00 102 GLU A CA 14
ATOM 23392 C C . GLU A 1 102 ? -13.256 -2.189 -7.582 1.00 0.00 102 GLU A C 14
ATOM 23393 O O . GLU A 1 102 ? -12.527 -2.775 -6.784 1.00 0.00 102 GLU A O 14
ATOM 23405 N N . ARG A 1 103 ? -13.003 -0.991 -8.089 1.00 0.00 103 ARG A N 14
ATOM 23406 C CA . ARG A 1 103 ? -11.801 -0.262 -7.723 1.00 0.00 103 ARG A CA 14
ATOM 23407 C C . ARG A 1 103 ? -12.164 1.131 -7.203 1.00 0.00 103 ARG A C 14
ATOM 23408 O O . ARG A 1 103 ? -13.218 1.668 -7.540 1.00 0.00 103 ARG A O 14
ATOM 23429 N N . PRO A 1 104 ? -11.247 1.691 -6.370 1.00 0.00 104 PRO A N 14
ATOM 23430 C CA . PRO A 1 104 ? -11.459 3.010 -5.800 1.00 0.00 104 PRO A CA 14
ATOM 23431 C C . PRO A 1 104 ? -11.226 4.103 -6.846 1.00 0.00 104 PRO A C 14
ATOM 23432 O O . PRO A 1 104 ? -10.286 4.021 -7.635 1.00 0.00 104 PRO A O 14
ATOM 23443 N N . GLN A 1 105 ? -12.098 5.100 -6.818 1.00 0.00 105 GLN A N 14
ATOM 23444 C CA . GLN A 1 105 ? -11.999 6.207 -7.754 1.00 0.00 105 GLN A CA 14
ATOM 23445 C C . GLN A 1 105 ? -12.196 7.538 -7.025 1.00 0.00 105 GLN A C 14
ATOM 23446 O O . GLN A 1 105 ? -12.889 7.597 -6.010 1.00 0.00 105 GLN A O 14
ATOM 23460 N N . PRO A 1 106 ? -11.559 8.600 -7.585 1.00 0.00 106 PRO A N 14
ATOM 23461 C CA . PRO A 1 106 ? -11.657 9.926 -6.999 1.00 0.00 106 PRO A CA 14
ATOM 23462 C C . PRO A 1 106 ? -13.024 10.552 -7.285 1.00 0.00 106 PRO A C 14
ATOM 23463 O O . PRO A 1 106 ? -13.798 10.024 -8.083 1.00 0.00 106 PRO A O 14
ATOM 23474 N N . SER A 1 107 ? -13.280 11.667 -6.618 1.00 0.00 107 SER A N 14
ATOM 23475 C CA . SER A 1 107 ? -14.540 12.370 -6.790 1.00 0.00 107 SER A CA 14
ATOM 23476 C C . SER A 1 107 ? -14.289 13.753 -7.395 1.00 0.00 107 SER A C 14
ATOM 23477 O O . SER A 1 107 ? -13.144 14.190 -7.500 1.00 0.00 107 SER A O 14
ATOM 23485 N N . GLY A 1 108 ? -15.379 14.403 -7.776 1.00 0.00 108 GLY A N 14
ATOM 23486 C CA . GLY A 1 108 ? -15.291 15.728 -8.368 1.00 0.00 108 GLY A CA 14
ATOM 23487 C C . GLY A 1 108 ? -15.610 16.811 -7.336 1.00 0.00 108 GLY A C 14
ATOM 23488 O O . GLY A 1 108 ? -16.202 16.528 -6.295 1.00 0.00 108 GLY A O 14
ATOM 23492 N N . PRO A 1 109 ? -15.193 18.062 -7.668 1.00 0.00 109 PRO A N 14
ATOM 23493 C CA . PRO A 1 109 ? -15.428 19.189 -6.782 1.00 0.00 109 PRO A CA 14
ATOM 23494 C C . PRO A 1 109 ? -16.893 19.628 -6.830 1.00 0.00 109 PRO A C 14
ATOM 23495 O O . PRO A 1 109 ? -17.569 19.660 -5.802 1.00 0.00 109 PRO A O 14
ATOM 23506 N N . SER A 1 110 ? -17.341 19.955 -8.033 1.00 0.00 110 SER A N 14
ATOM 23507 C CA . SER A 1 110 ? -18.714 20.390 -8.227 1.00 0.00 110 SER A CA 14
ATOM 23508 C C . SER A 1 110 ? -18.961 21.697 -7.471 1.00 0.00 110 SER A C 14
ATOM 23509 O O . SER A 1 110 ? -19.515 21.687 -6.373 1.00 0.00 110 SER A O 14
ATOM 23517 N N . SER A 1 111 ? -18.537 22.790 -8.088 1.00 0.00 111 SER A N 14
ATOM 23518 C CA . SER A 1 111 ? -18.705 24.102 -7.486 1.00 0.00 111 SER A CA 14
ATOM 23519 C C . SER A 1 111 ? -19.507 25.008 -8.422 1.00 0.00 111 SER A C 14
ATOM 23520 O O . SER A 1 111 ? -19.590 24.749 -9.622 1.00 0.00 111 SER A O 14
ATOM 23528 N N . GLY A 1 112 ? -20.079 26.051 -7.838 1.00 0.00 112 GLY A N 14
ATOM 23529 C CA . GLY A 1 112 ? -20.872 26.996 -8.605 1.00 0.00 112 GLY A CA 14
ATOM 23530 C C . GLY A 1 112 ? -20.202 28.371 -8.641 1.00 0.00 112 GLY A C 14
ATOM 23531 O O . GLY A 1 112 ? -20.421 29.197 -7.756 1.00 0.00 112 GLY A O 14
ATOM 23535 N N . GLY A 1 1 ? -3.452 50.757 29.863 1.00 0.00 1 GLY A N 15
ATOM 23536 C CA . GLY A 1 1 ? -3.966 50.388 28.555 1.00 0.00 1 GLY A CA 15
ATOM 23537 C C . GLY A 1 1 ? -3.111 49.290 27.919 1.00 0.00 1 GLY A C 15
ATOM 23538 O O . GLY A 1 1 ? -2.308 49.561 27.028 1.00 0.00 1 GLY A O 15
ATOM 23542 N N . SER A 1 2 ? -3.314 48.073 28.402 1.00 0.00 2 SER A N 15
ATOM 23543 C CA . SER A 1 2 ? -2.572 46.932 27.893 1.00 0.00 2 SER A CA 15
ATOM 23544 C C . SER A 1 2 ? -3.387 45.652 28.080 1.00 0.00 2 SER A C 15
ATOM 23545 O O . SER A 1 2 ? -3.727 45.286 29.204 1.00 0.00 2 SER A O 15
ATOM 23553 N N . SER A 1 3 ? -3.678 45.005 26.961 1.00 0.00 3 SER A N 15
ATOM 23554 C CA . SER A 1 3 ? -4.448 43.772 26.987 1.00 0.00 3 SER A CA 15
ATOM 23555 C C . SER A 1 3 ? -4.218 42.984 25.696 1.00 0.00 3 SER A C 15
ATOM 23556 O O . SER A 1 3 ? -3.717 43.528 24.713 1.00 0.00 3 SER A O 15
ATOM 23564 N N . GLY A 1 4 ? -4.597 41.715 25.740 1.00 0.00 4 GLY A N 15
ATOM 23565 C CA . GLY A 1 4 ? -4.439 40.847 24.586 1.00 0.00 4 GLY A CA 15
ATOM 23566 C C . GLY A 1 4 ? -3.939 39.463 25.005 1.00 0.00 4 GLY A C 15
ATOM 23567 O O . GLY A 1 4 ? -2.908 39.345 25.666 1.00 0.00 4 GLY A O 15
ATOM 23571 N N . SER A 1 5 ? -4.693 38.450 24.604 1.00 0.00 5 SER A N 15
ATOM 23572 C CA . SER A 1 5 ? -4.340 37.079 24.930 1.00 0.00 5 SER A CA 15
ATOM 23573 C C . SER A 1 5 ? -5.430 36.126 24.434 1.00 0.00 5 SER A C 15
ATOM 23574 O O . SER A 1 5 ? -6.533 36.558 24.103 1.00 0.00 5 SER A O 15
ATOM 23582 N N . SER A 1 6 ? -5.082 34.848 24.399 1.00 0.00 6 SER A N 15
ATOM 23583 C CA . SER A 1 6 ? -6.017 33.831 23.949 1.00 0.00 6 SER A CA 15
ATOM 23584 C C . SER A 1 6 ? -5.425 32.438 24.177 1.00 0.00 6 SER A C 15
ATOM 23585 O O . SER A 1 6 ? -4.224 32.301 24.405 1.00 0.00 6 SER A O 15
ATOM 23593 N N . GLY A 1 7 ? -6.295 31.441 24.108 1.00 0.00 7 GLY A N 15
ATOM 23594 C CA . GLY A 1 7 ? -5.873 30.065 24.304 1.00 0.00 7 GLY A CA 15
ATOM 23595 C C . GLY A 1 7 ? -6.813 29.096 23.585 1.00 0.00 7 GLY A C 15
ATOM 23596 O O . GLY A 1 7 ? -7.792 28.629 24.166 1.00 0.00 7 GLY A O 15
ATOM 23600 N N . ALA A 1 8 ? -6.484 28.821 22.332 1.00 0.00 8 ALA A N 15
ATOM 23601 C CA . ALA A 1 8 ? -7.287 27.916 21.527 1.00 0.00 8 ALA A CA 15
ATOM 23602 C C . ALA A 1 8 ? -6.630 27.739 20.157 1.00 0.00 8 ALA A C 15
ATOM 23603 O O . ALA A 1 8 ? -6.347 28.719 19.469 1.00 0.00 8 ALA A O 15
ATOM 23610 N N . ILE A 1 9 ? -6.406 26.483 19.801 1.00 0.00 9 ILE A N 15
ATOM 23611 C CA . ILE A 1 9 ? -5.788 26.165 18.525 1.00 0.00 9 ILE A CA 15
ATOM 23612 C C . ILE A 1 9 ? -6.836 25.551 17.594 1.00 0.00 9 ILE A C 15
ATOM 23613 O O . ILE A 1 9 ? -7.789 24.923 18.054 1.00 0.00 9 ILE A O 15
ATOM 23629 N N . TYR A 1 10 ? -6.625 25.754 16.302 1.00 0.00 10 TYR A N 15
ATOM 23630 C CA . TYR A 1 10 ? -7.539 25.228 15.303 1.00 0.00 10 TYR A CA 15
ATOM 23631 C C . TYR A 1 10 ? -6.787 24.801 14.041 1.00 0.00 10 TYR A C 15
ATOM 23632 O O . TYR A 1 10 ? -6.839 25.487 13.021 1.00 0.00 10 TYR A O 15
ATOM 23650 N N . VAL A 1 11 ? -6.104 23.671 14.151 1.00 0.00 11 VAL A N 15
ATOM 23651 C CA . VAL A 1 11 ? -5.341 23.145 13.032 1.00 0.00 11 VAL A CA 15
ATOM 23652 C C . VAL A 1 11 ? -5.447 21.619 13.021 1.00 0.00 11 VAL A C 15
ATOM 23653 O O . VAL A 1 11 ? -4.928 20.951 13.914 1.00 0.00 11 VAL A O 15
ATOM 23666 N N . ASP A 1 12 ? -6.122 21.112 12.000 1.00 0.00 12 ASP A N 15
ATOM 23667 C CA . ASP A 1 12 ? -6.302 19.677 11.861 1.00 0.00 12 ASP A CA 15
ATOM 23668 C C . ASP A 1 12 ? -5.912 19.253 10.443 1.00 0.00 12 ASP A C 15
ATOM 23669 O O . ASP A 1 12 ? -6.739 19.285 9.533 1.00 0.00 12 ASP A O 15
ATOM 23678 N N . LEU A 1 13 ? -4.653 18.866 10.301 1.00 0.00 13 LEU A N 15
ATOM 23679 C CA . LEU A 1 13 ? -4.144 18.437 9.010 1.00 0.00 13 LEU A CA 15
ATOM 23680 C C . LEU A 1 13 ? -5.161 17.504 8.350 1.00 0.00 13 LEU A C 15
ATOM 23681 O O . LEU A 1 13 ? -5.875 16.773 9.035 1.00 0.00 13 LEU A O 15
ATOM 23697 N N . PRO A 1 14 ? -5.197 17.561 6.991 1.00 0.00 14 PRO A N 15
ATOM 23698 C CA . PRO A 1 14 ? -6.115 16.731 6.231 1.00 0.00 14 PRO A CA 15
ATOM 23699 C C . PRO A 1 14 ? -5.636 15.278 6.191 1.00 0.00 14 PRO A C 15
ATOM 23700 O O . PRO A 1 14 ? -4.456 15.004 6.402 1.00 0.00 14 PRO A O 15
ATOM 23711 N N . ASN A 1 15 ? -6.577 14.385 5.920 1.00 0.00 15 ASN A N 15
ATOM 23712 C CA . ASN A 1 15 ? -6.266 12.968 5.851 1.00 0.00 15 ASN A CA 15
ATOM 23713 C C . ASN A 1 15 ? -7.345 12.253 5.035 1.00 0.00 15 ASN A C 15
ATOM 23714 O O . ASN A 1 15 ? -8.507 12.654 5.050 1.00 0.00 15 ASN A O 15
ATOM 23725 N N . ARG A 1 16 ? -6.921 11.206 4.342 1.00 0.00 16 ARG A N 15
ATOM 23726 C CA . ARG A 1 16 ? -7.837 10.431 3.522 1.00 0.00 16 ARG A CA 15
ATOM 23727 C C . ARG A 1 16 ? -7.386 8.971 3.458 1.00 0.00 16 ARG A C 15
ATOM 23728 O O . ARG A 1 16 ? -6.226 8.687 3.163 1.00 0.00 16 ARG A O 15
ATOM 23749 N N . GLN A 1 17 ? -8.327 8.081 3.740 1.00 0.00 17 GLN A N 15
ATOM 23750 C CA . GLN A 1 17 ? -8.041 6.657 3.718 1.00 0.00 17 GLN A CA 15
ATOM 23751 C C . GLN A 1 17 ? -9.078 5.920 2.868 1.00 0.00 17 GLN A C 15
ATOM 23752 O O . GLN A 1 17 ? -10.277 6.013 3.126 1.00 0.00 17 GLN A O 15
ATOM 23766 N N . LEU A 1 18 ? -8.578 5.205 1.871 1.00 0.00 18 LEU A N 15
ATOM 23767 C CA . LEU A 1 18 ? -9.446 4.453 0.981 1.00 0.00 18 LEU A CA 15
ATOM 23768 C C . LEU A 1 18 ? -9.467 2.986 1.415 1.00 0.00 18 LEU A C 15
ATOM 23769 O O . LEU A 1 18 ? -8.611 2.550 2.183 1.00 0.00 18 LEU A O 15
ATOM 23785 N N . LYS A 1 19 ? -10.454 2.265 0.904 1.00 0.00 19 LYS A N 15
ATOM 23786 C CA . LYS A 1 19 ? -10.598 0.856 1.230 1.00 0.00 19 LYS A CA 15
ATOM 23787 C C . LYS A 1 19 ? -10.223 0.014 0.009 1.00 0.00 19 LYS A C 15
ATOM 23788 O O . LYS A 1 19 ? -10.921 0.038 -1.004 1.00 0.00 19 LYS A O 15
ATOM 23807 N N . VAL A 1 20 ? -9.122 -0.710 0.145 1.00 0.00 20 VAL A N 15
ATOM 23808 C CA . VAL A 1 20 ? -8.646 -1.558 -0.935 1.00 0.00 20 VAL A CA 15
ATOM 23809 C C . VAL A 1 20 ? -9.248 -2.957 -0.783 1.00 0.00 20 VAL A C 15
ATOM 23810 O O . VAL A 1 20 ? -9.098 -3.590 0.261 1.00 0.00 20 VAL A O 15
ATOM 23823 N N . LYS A 1 21 ? -9.916 -3.397 -1.839 1.00 0.00 21 LYS A N 15
ATOM 23824 C CA . LYS A 1 21 ? -10.540 -4.709 -1.835 1.00 0.00 21 LYS A CA 15
ATOM 23825 C C . LYS A 1 21 ? -9.527 -5.753 -2.308 1.00 0.00 21 LYS A C 15
ATOM 23826 O O . LYS A 1 21 ? -9.589 -6.212 -3.447 1.00 0.00 21 LYS A O 15
ATOM 23845 N N . VAL A 1 22 ? -8.617 -6.097 -1.409 1.00 0.00 22 VAL A N 15
ATOM 23846 C CA . VAL A 1 22 ? -7.591 -7.078 -1.720 1.00 0.00 22 VAL A CA 15
ATOM 23847 C C . VAL A 1 22 ? -8.213 -8.477 -1.719 1.00 0.00 22 VAL A C 15
ATOM 23848 O O . VAL A 1 22 ? -9.426 -8.621 -1.576 1.00 0.00 22 VAL A O 15
ATOM 23861 N N . ALA A 1 23 ? -7.353 -9.472 -1.879 1.00 0.00 23 ALA A N 15
ATOM 23862 C CA . ALA A 1 23 ? -7.802 -10.853 -1.899 1.00 0.00 23 ALA A CA 15
ATOM 23863 C C . ALA A 1 23 ? -7.067 -11.639 -0.811 1.00 0.00 23 ALA A C 15
ATOM 23864 O O . ALA A 1 23 ? -7.681 -12.413 -0.077 1.00 0.00 23 ALA A O 15
ATOM 23871 N N . ASP A 1 24 ? -5.764 -11.414 -0.741 1.00 0.00 24 ASP A N 15
ATOM 23872 C CA . ASP A 1 24 ? -4.939 -12.091 0.245 1.00 0.00 24 ASP A CA 15
ATOM 23873 C C . ASP A 1 24 ? -3.618 -11.335 0.406 1.00 0.00 24 ASP A C 15
ATOM 23874 O O . ASP A 1 24 ? -3.102 -10.769 -0.557 1.00 0.00 24 ASP A O 15
ATOM 23883 N N . ARG A 1 25 ? -3.110 -11.350 1.629 1.00 0.00 25 ARG A N 15
ATOM 23884 C CA . ARG A 1 25 ? -1.859 -10.673 1.928 1.00 0.00 25 ARG A CA 15
ATOM 23885 C C . ARG A 1 25 ? -0.961 -11.569 2.783 1.00 0.00 25 ARG A C 15
ATOM 23886 O O . ARG A 1 25 ? 0.185 -11.832 2.422 1.00 0.00 25 ARG A O 15
ATOM 23907 N N . ARG A 1 26 ? -1.517 -12.013 3.902 1.00 0.00 26 ARG A N 15
ATOM 23908 C CA . ARG A 1 26 ? -0.780 -12.874 4.812 1.00 0.00 26 ARG A CA 15
ATOM 23909 C C . ARG A 1 26 ? 0.482 -12.166 5.308 1.00 0.00 26 ARG A C 15
ATOM 23910 O O . ARG A 1 26 ? 1.508 -12.172 4.630 1.00 0.00 26 ARG A O 15
ATOM 23931 N N . VAL A 1 27 ? 0.365 -11.573 6.487 1.00 0.00 27 VAL A N 15
ATOM 23932 C CA . VAL A 1 27 ? 1.484 -10.862 7.081 1.00 0.00 27 VAL A CA 15
ATOM 23933 C C . VAL A 1 27 ? 2.739 -11.732 6.995 1.00 0.00 27 VAL A C 15
ATOM 23934 O O . VAL A 1 27 ? 2.653 -12.926 6.712 1.00 0.00 27 VAL A O 15
ATOM 23947 N N . ILE A 1 28 ? 3.877 -11.100 7.244 1.00 0.00 28 ILE A N 15
ATOM 23948 C CA . ILE A 1 28 ? 5.148 -11.802 7.197 1.00 0.00 28 ILE A CA 15
ATOM 23949 C C . ILE A 1 28 ? 6.051 -11.288 8.321 1.00 0.00 28 ILE A C 15
ATOM 23950 O O . ILE A 1 28 ? 6.293 -10.087 8.427 1.00 0.00 28 ILE A O 15
ATOM 23966 N N . SER A 1 29 ? 6.524 -12.224 9.132 1.00 0.00 29 SER A N 15
ATOM 23967 C CA . SER A 1 29 ? 7.394 -11.880 10.243 1.00 0.00 29 SER A CA 15
ATOM 23968 C C . SER A 1 29 ? 8.691 -11.260 9.720 1.00 0.00 29 SER A C 15
ATOM 23969 O O . SER A 1 29 ? 9.425 -11.893 8.963 1.00 0.00 29 SER A O 15
ATOM 23977 N N . THR A 1 30 ? 8.934 -10.028 10.144 1.00 0.00 30 THR A N 15
ATOM 23978 C CA . THR A 1 30 ? 10.130 -9.316 9.728 1.00 0.00 30 THR A CA 15
ATOM 23979 C C . THR A 1 30 ? 10.916 -8.835 10.949 1.00 0.00 30 THR A C 15
ATOM 23980 O O . THR A 1 30 ? 10.381 -8.783 12.055 1.00 0.00 30 THR A O 15
ATOM 23991 N N . THR A 1 31 ? 12.174 -8.497 10.707 1.00 0.00 31 THR A N 15
ATOM 23992 C CA . THR A 1 31 ? 13.040 -8.023 11.773 1.00 0.00 31 THR A CA 15
ATOM 23993 C C . THR A 1 31 ? 14.346 -7.474 11.195 1.00 0.00 31 THR A C 15
ATOM 23994 O O . THR A 1 31 ? 14.743 -7.841 10.091 1.00 0.00 31 THR A O 15
ATOM 24005 N N . ASP A 1 32 ? 14.978 -6.603 11.969 1.00 0.00 32 ASP A N 15
ATOM 24006 C CA . ASP A 1 32 ? 16.231 -6.000 11.547 1.00 0.00 32 ASP A CA 15
ATOM 24007 C C . ASP A 1 32 ? 16.053 -5.381 10.159 1.00 0.00 32 ASP A C 15
ATOM 24008 O O . ASP A 1 32 ? 16.253 -6.051 9.147 1.00 0.00 32 ASP A O 15
ATOM 24017 N N . ALA A 1 33 ? 15.678 -4.110 10.157 1.00 0.00 33 ALA A N 15
ATOM 24018 C CA . ALA A 1 33 ? 15.471 -3.394 8.910 1.00 0.00 33 ALA A CA 15
ATOM 24019 C C . ALA A 1 33 ? 15.329 -1.899 9.203 1.00 0.00 33 ALA A C 15
ATOM 24020 O O . ALA A 1 33 ? 14.320 -1.465 9.757 1.00 0.00 33 ALA A O 15
ATOM 24027 N N . GLU A 1 34 ? 16.354 -1.153 8.818 1.00 0.00 34 GLU A N 15
ATOM 24028 C CA . GLU A 1 34 ? 16.355 0.284 9.032 1.00 0.00 34 GLU A CA 15
ATOM 24029 C C . GLU A 1 34 ? 15.394 0.968 8.058 1.00 0.00 34 GLU A C 15
ATOM 24030 O O . GLU A 1 34 ? 14.518 1.725 8.473 1.00 0.00 34 GLU A O 15
ATOM 24042 N N . ARG A 1 35 ? 15.590 0.675 6.780 1.00 0.00 35 ARG A N 15
ATOM 24043 C CA . ARG A 1 35 ? 14.752 1.252 5.743 1.00 0.00 35 ARG A CA 15
ATOM 24044 C C . ARG A 1 35 ? 14.126 0.147 4.891 1.00 0.00 35 ARG A C 15
ATOM 24045 O O . ARG A 1 35 ? 14.837 -0.624 4.247 1.00 0.00 35 ARG A O 15
ATOM 24066 N N . GLN A 1 36 ? 12.802 0.104 4.913 1.00 0.00 36 GLN A N 15
ATOM 24067 C CA . GLN A 1 36 ? 12.072 -0.895 4.150 1.00 0.00 36 GLN A CA 15
ATOM 24068 C C . GLN A 1 36 ? 12.369 -2.296 4.689 1.00 0.00 36 GLN A C 15
ATOM 24069 O O . GLN A 1 36 ? 13.432 -2.532 5.262 1.00 0.00 36 GLN A O 15
ATOM 24083 N N . ALA A 1 37 ? 11.412 -3.188 4.485 1.00 0.00 37 ALA A N 15
ATOM 24084 C CA . ALA A 1 37 ? 11.557 -4.560 4.943 1.00 0.00 37 ALA A CA 15
ATOM 24085 C C . ALA A 1 37 ? 12.351 -5.357 3.907 1.00 0.00 37 ALA A C 15
ATOM 24086 O O . ALA A 1 37 ? 13.580 -5.396 3.956 1.00 0.00 37 ALA A O 15
ATOM 24093 N N . VAL A 1 38 ? 11.617 -5.973 2.992 1.00 0.00 38 VAL A N 15
ATOM 24094 C CA . VAL A 1 38 ? 12.238 -6.767 1.945 1.00 0.00 38 VAL A CA 15
ATOM 24095 C C . VAL A 1 38 ? 11.400 -6.665 0.669 1.00 0.00 38 VAL A C 15
ATOM 24096 O O . VAL A 1 38 ? 11.924 -6.352 -0.399 1.00 0.00 38 VAL A O 15
ATOM 24109 N N . THR A 1 39 ? 10.112 -6.935 0.822 1.00 0.00 39 THR A N 15
ATOM 24110 C CA . THR A 1 39 ? 9.196 -6.877 -0.305 1.00 0.00 39 THR A CA 15
ATOM 24111 C C . THR A 1 39 ? 7.899 -6.172 0.097 1.00 0.00 39 THR A C 15
ATOM 24112 O O . THR A 1 39 ? 7.556 -6.122 1.277 1.00 0.00 39 THR A O 15
ATOM 24123 N N . PRO A 1 40 ? 7.196 -5.632 -0.934 1.00 0.00 40 PRO A N 15
ATOM 24124 C CA . PRO A 1 40 ? 7.673 -5.736 -2.302 1.00 0.00 40 PRO A CA 15
ATOM 24125 C C . PRO A 1 40 ? 8.840 -4.778 -2.551 1.00 0.00 40 PRO A C 15
ATOM 24126 O O . PRO A 1 40 ? 8.849 -3.660 -2.039 1.00 0.00 40 PRO A O 15
ATOM 24137 N N . PRO A 1 41 ? 9.821 -5.265 -3.357 1.00 0.00 41 PRO A N 15
ATOM 24138 C CA . PRO A 1 41 ? 10.990 -4.464 -3.679 1.00 0.00 41 PRO A CA 15
ATOM 24139 C C . PRO A 1 41 ? 10.646 -3.376 -4.698 1.00 0.00 41 PRO A C 15
ATOM 24140 O O . PRO A 1 41 ? 10.381 -3.672 -5.862 1.00 0.00 41 PRO A O 15
ATOM 24151 N N . GLY A 1 42 ? 10.660 -2.139 -4.222 1.00 0.00 42 GLY A N 15
ATOM 24152 C CA . GLY A 1 42 ? 10.352 -1.005 -5.077 1.00 0.00 42 GLY A CA 15
ATOM 24153 C C . GLY A 1 42 ? 9.172 -0.205 -4.522 1.00 0.00 42 GLY A C 15
ATOM 24154 O O . GLY A 1 42 ? 9.257 1.013 -4.376 1.00 0.00 42 GLY A O 15
ATOM 24158 N N . LEU A 1 43 ? 8.098 -0.923 -4.227 1.00 0.00 43 LEU A N 15
ATOM 24159 C CA . LEU A 1 43 ? 6.902 -0.295 -3.692 1.00 0.00 43 LEU A CA 15
ATOM 24160 C C . LEU A 1 43 ? 7.306 0.798 -2.700 1.00 0.00 43 LEU A C 15
ATOM 24161 O O . LEU A 1 43 ? 7.042 1.977 -2.929 1.00 0.00 43 LEU A O 15
ATOM 24177 N N . GLN A 1 44 ? 7.940 0.367 -1.619 1.00 0.00 44 GLN A N 15
ATOM 24178 C CA . GLN A 1 44 ? 8.382 1.294 -0.591 1.00 0.00 44 GLN A CA 15
ATOM 24179 C C . GLN A 1 44 ? 9.123 2.474 -1.224 1.00 0.00 44 GLN A C 15
ATOM 24180 O O . GLN A 1 44 ? 8.817 3.630 -0.936 1.00 0.00 44 GLN A O 15
ATOM 24194 N N . GLU A 1 45 ? 10.083 2.141 -2.075 1.00 0.00 45 GLU A N 15
ATOM 24195 C CA . GLU A 1 45 ? 10.869 3.159 -2.751 1.00 0.00 45 GLU A CA 15
ATOM 24196 C C . GLU A 1 45 ? 9.955 4.108 -3.527 1.00 0.00 45 GLU A C 15
ATOM 24197 O O . GLU A 1 45 ? 10.089 5.327 -3.425 1.00 0.00 45 GLU A O 15
ATOM 24209 N N . ALA A 1 46 ? 9.045 3.514 -4.286 1.00 0.00 46 ALA A N 15
ATOM 24210 C CA . ALA A 1 46 ? 8.109 4.292 -5.079 1.00 0.00 46 ALA A CA 15
ATOM 24211 C C . ALA A 1 46 ? 7.414 5.317 -4.180 1.00 0.00 46 ALA A C 15
ATOM 24212 O O . ALA A 1 46 ? 7.687 6.513 -4.270 1.00 0.00 46 ALA A O 15
ATOM 24219 N N . ILE A 1 47 ? 6.529 4.811 -3.334 1.00 0.00 47 ILE A N 15
ATOM 24220 C CA . ILE A 1 47 ? 5.793 5.667 -2.419 1.00 0.00 47 ILE A CA 15
ATOM 24221 C C . ILE A 1 47 ? 6.778 6.555 -1.655 1.00 0.00 47 ILE A C 15
ATOM 24222 O O . ILE A 1 47 ? 6.527 7.744 -1.463 1.00 0.00 47 ILE A O 15
ATOM 24238 N N . ASN A 1 48 ? 7.877 5.943 -1.239 1.00 0.00 48 ASN A N 15
ATOM 24239 C CA . ASN A 1 48 ? 8.900 6.662 -0.500 1.00 0.00 48 ASN A CA 15
ATOM 24240 C C . ASN A 1 48 ? 9.373 7.860 -1.327 1.00 0.00 48 ASN A C 15
ATOM 24241 O O . ASN A 1 48 ? 9.769 8.884 -0.772 1.00 0.00 48 ASN A O 15
ATOM 24252 N N . ASP A 1 49 ? 9.316 7.692 -2.640 1.00 0.00 49 ASP A N 15
ATOM 24253 C CA . ASP A 1 49 ? 9.733 8.746 -3.548 1.00 0.00 49 ASP A CA 15
ATOM 24254 C C . ASP A 1 49 ? 8.613 9.782 -3.670 1.00 0.00 49 ASP A C 15
ATOM 24255 O O . ASP A 1 49 ? 8.878 10.974 -3.817 1.00 0.00 49 ASP A O 15
ATOM 24264 N N . LEU A 1 50 ? 7.385 9.289 -3.604 1.00 0.00 50 LEU A N 15
ATOM 24265 C CA . LEU A 1 50 ? 6.224 10.156 -3.705 1.00 0.00 50 LEU A CA 15
ATOM 24266 C C . LEU A 1 50 ? 6.019 10.883 -2.375 1.00 0.00 50 LEU A C 15
ATOM 24267 O O . LEU A 1 50 ? 5.436 11.966 -2.338 1.00 0.00 50 LEU A O 15
ATOM 24283 N N . VAL A 1 51 ? 6.509 10.259 -1.314 1.00 0.00 51 VAL A N 15
ATOM 24284 C CA . VAL A 1 51 ? 6.386 10.833 0.015 1.00 0.00 51 VAL A CA 15
ATOM 24285 C C . VAL A 1 51 ? 7.449 11.919 0.197 1.00 0.00 51 VAL A C 15
ATOM 24286 O O . VAL A 1 51 ? 7.280 12.829 1.007 1.00 0.00 51 VAL A O 15
ATOM 24299 N N . LYS A 1 52 ? 8.521 11.787 -0.571 1.00 0.00 52 LYS A N 15
ATOM 24300 C CA . LYS A 1 52 ? 9.611 12.746 -0.505 1.00 0.00 52 LYS A CA 15
ATOM 24301 C C . LYS A 1 52 ? 9.431 13.793 -1.606 1.00 0.00 52 LYS A C 15
ATOM 24302 O O . LYS A 1 52 ? 10.063 14.848 -1.573 1.00 0.00 52 LYS A O 15
ATOM 24321 N N . LYS A 1 53 ? 8.565 13.466 -2.554 1.00 0.00 53 LYS A N 15
ATOM 24322 C CA . LYS A 1 53 ? 8.293 14.365 -3.662 1.00 0.00 53 LYS A CA 15
ATOM 24323 C C . LYS A 1 53 ? 7.196 15.351 -3.257 1.00 0.00 53 LYS A C 15
ATOM 24324 O O . LYS A 1 53 ? 7.043 16.403 -3.875 1.00 0.00 53 LYS A O 15
ATOM 24343 N N . TYR A 1 54 ? 6.461 14.975 -2.221 1.00 0.00 54 TYR A N 15
ATOM 24344 C CA . TYR A 1 54 ? 5.382 15.813 -1.725 1.00 0.00 54 TYR A CA 15
ATOM 24345 C C . TYR A 1 54 ? 5.815 16.583 -0.476 1.00 0.00 54 TYR A C 15
ATOM 24346 O O . TYR A 1 54 ? 6.896 16.346 0.060 1.00 0.00 54 TYR A O 15
ATOM 24364 N N . THR A 1 55 ? 4.947 17.488 -0.047 1.00 0.00 55 THR A N 15
ATOM 24365 C CA . THR A 1 55 ? 5.226 18.294 1.129 1.00 0.00 55 THR A CA 15
ATOM 24366 C C . THR A 1 55 ? 4.642 17.633 2.379 1.00 0.00 55 THR A C 15
ATOM 24367 O O . THR A 1 55 ? 3.433 17.422 2.467 1.00 0.00 55 THR A O 15
ATOM 24378 N N . LEU A 1 56 ? 5.527 17.325 3.315 1.00 0.00 56 LEU A N 15
ATOM 24379 C CA . LEU A 1 56 ? 5.114 16.692 4.556 1.00 0.00 56 LEU A CA 15
ATOM 24380 C C . LEU A 1 56 ? 4.078 15.609 4.251 1.00 0.00 56 LEU A C 15
ATOM 24381 O O . LEU A 1 56 ? 2.942 15.683 4.717 1.00 0.00 56 LEU A O 15
ATOM 24397 N N . ALA A 1 57 ? 4.506 14.627 3.471 1.00 0.00 57 ALA A N 15
ATOM 24398 C CA . ALA A 1 57 ? 3.630 13.530 3.099 1.00 0.00 57 ALA A CA 15
ATOM 24399 C C . ALA A 1 57 ? 4.011 12.284 3.899 1.00 0.00 57 ALA A C 15
ATOM 24400 O O . ALA A 1 57 ? 5.129 12.183 4.403 1.00 0.00 57 ALA A O 15
ATOM 24407 N N . ARG A 1 58 ? 3.061 11.365 3.992 1.00 0.00 58 ARG A N 15
ATOM 24408 C CA . ARG A 1 58 ? 3.283 10.129 4.723 1.00 0.00 58 ARG A CA 15
ATOM 24409 C C . ARG A 1 58 ? 2.168 9.126 4.423 1.00 0.00 58 ARG A C 15
ATOM 24410 O O . ARG A 1 58 ? 0.989 9.475 4.457 1.00 0.00 58 ARG A O 15
ATOM 24431 N N . ALA A 1 59 ? 2.579 7.901 4.134 1.00 0.00 59 ALA A N 15
ATOM 24432 C CA . ALA A 1 59 ? 1.630 6.845 3.827 1.00 0.00 59 ALA A CA 15
ATOM 24433 C C . ALA A 1 59 ? 1.900 5.642 4.734 1.00 0.00 59 ALA A C 15
ATOM 24434 O O . ALA A 1 59 ? 3.044 5.383 5.103 1.00 0.00 59 ALA A O 15
ATOM 24441 N N . PHE A 1 60 ? 0.826 4.940 5.068 1.00 0.00 60 PHE A N 15
ATOM 24442 C CA . PHE A 1 60 ? 0.933 3.772 5.924 1.00 0.00 60 PHE A CA 15
ATOM 24443 C C . PHE A 1 60 ? -0.013 2.663 5.460 1.00 0.00 60 PHE A C 15
ATOM 24444 O O . PHE A 1 60 ? -0.656 2.786 4.418 1.00 0.00 60 PHE A O 15
ATOM 24461 N N . VAL A 1 61 ? -0.070 1.605 6.256 1.00 0.00 61 VAL A N 15
ATOM 24462 C CA . VAL A 1 61 ? -0.927 0.475 5.939 1.00 0.00 61 VAL A CA 15
ATOM 24463 C C . VAL A 1 61 ? -1.501 -0.103 7.234 1.00 0.00 61 VAL A C 15
ATOM 24464 O O . VAL A 1 61 ? -0.796 -0.207 8.237 1.00 0.00 61 VAL A O 15
ATOM 24477 N N . ARG A 1 62 ? -2.774 -0.463 7.171 1.00 0.00 62 ARG A N 15
ATOM 24478 C CA . ARG A 1 62 ? -3.450 -1.028 8.326 1.00 0.00 62 ARG A CA 15
ATOM 24479 C C . ARG A 1 62 ? -4.592 -1.942 7.878 1.00 0.00 62 ARG A C 15
ATOM 24480 O O . ARG A 1 62 ? -5.526 -1.496 7.214 1.00 0.00 62 ARG A O 15
ATOM 24501 N N . PRO A 1 63 ? -4.477 -3.240 8.270 1.00 0.00 63 PRO A N 15
ATOM 24502 C CA . PRO A 1 63 ? -5.488 -4.221 7.915 1.00 0.00 63 PRO A CA 15
ATOM 24503 C C . PRO A 1 63 ? -6.748 -4.041 8.765 1.00 0.00 63 PRO A C 15
ATOM 24504 O O . PRO A 1 63 ? -6.734 -4.303 9.966 1.00 0.00 63 PRO A O 15
ATOM 24515 N N . SER A 1 64 ? -7.808 -3.595 8.107 1.00 0.00 64 SER A N 15
ATOM 24516 C CA . SER A 1 64 ? -9.073 -3.376 8.786 1.00 0.00 64 SER A CA 15
ATOM 24517 C C . SER A 1 64 ? -10.129 -2.900 7.786 1.00 0.00 64 SER A C 15
ATOM 24518 O O . SER A 1 64 ? -9.799 -2.267 6.784 1.00 0.00 64 SER A O 15
ATOM 24526 N N . GLY A 1 65 ? -11.377 -3.221 8.093 1.00 0.00 65 GLY A N 15
ATOM 24527 C CA . GLY A 1 65 ? -12.482 -2.834 7.234 1.00 0.00 65 GLY A CA 15
ATOM 24528 C C . GLY A 1 65 ? -13.804 -3.410 7.747 1.00 0.00 65 GLY A C 15
ATOM 24529 O O . GLY A 1 65 ? -14.637 -2.681 8.282 1.00 0.00 65 GLY A O 15
ATOM 24533 N N . THR A 1 66 ? -13.953 -4.714 7.565 1.00 0.00 66 THR A N 15
ATOM 24534 C CA . THR A 1 66 ? -15.159 -5.397 8.002 1.00 0.00 66 THR A CA 15
ATOM 24535 C C . THR A 1 66 ? -15.041 -6.902 7.750 1.00 0.00 66 THR A C 15
ATOM 24536 O O . THR A 1 66 ? -15.435 -7.709 8.590 1.00 0.00 66 THR A O 15
ATOM 24547 N N . GLU A 1 67 ? -14.495 -7.233 6.588 1.00 0.00 67 GLU A N 15
ATOM 24548 C CA . GLU A 1 67 ? -14.321 -8.627 6.215 1.00 0.00 67 GLU A CA 15
ATOM 24549 C C . GLU A 1 67 ? -12.850 -8.912 5.904 1.00 0.00 67 GLU A C 15
ATOM 24550 O O . GLU A 1 67 ? -12.097 -9.332 6.781 1.00 0.00 67 GLU A O 15
ATOM 24562 N N . ASP A 1 68 ? -12.485 -8.673 4.653 1.00 0.00 68 ASP A N 15
ATOM 24563 C CA . ASP A 1 68 ? -11.118 -8.899 4.216 1.00 0.00 68 ASP A CA 15
ATOM 24564 C C . ASP A 1 68 ? -10.606 -7.653 3.491 1.00 0.00 68 ASP A C 15
ATOM 24565 O O . ASP A 1 68 ? -9.583 -7.703 2.809 1.00 0.00 68 ASP A O 15
ATOM 24574 N N . ILE A 1 69 ? -11.340 -6.564 3.663 1.00 0.00 69 ILE A N 15
ATOM 24575 C CA . ILE A 1 69 ? -10.974 -5.307 3.033 1.00 0.00 69 ILE A CA 15
ATOM 24576 C C . ILE A 1 69 ? -9.889 -4.621 3.867 1.00 0.00 69 ILE A C 15
ATOM 24577 O O . ILE A 1 69 ? -9.831 -4.797 5.083 1.00 0.00 69 ILE A O 15
ATOM 24593 N N . VAL A 1 70 ? -9.056 -3.854 3.179 1.00 0.00 70 VAL A N 15
ATOM 24594 C CA . VAL A 1 70 ? -7.977 -3.141 3.841 1.00 0.00 70 VAL A CA 15
ATOM 24595 C C . VAL A 1 70 ? -8.145 -1.638 3.607 1.00 0.00 70 VAL A C 15
ATOM 24596 O O . VAL A 1 70 ? -8.728 -1.223 2.607 1.00 0.00 70 VAL A O 15
ATOM 24609 N N . ARG A 1 71 ? -7.624 -0.863 4.547 1.00 0.00 71 ARG A N 15
ATOM 24610 C CA . ARG A 1 71 ? -7.709 0.585 4.456 1.00 0.00 71 ARG A CA 15
ATOM 24611 C C . ARG A 1 71 ? -6.310 1.191 4.325 1.00 0.00 71 ARG A C 15
ATOM 24612 O O . ARG A 1 71 ? -5.432 0.918 5.142 1.00 0.00 71 ARG A O 15
ATOM 24633 N N . VAL A 1 72 ? -6.146 2.003 3.291 1.00 0.00 72 VAL A N 15
ATOM 24634 C CA . VAL A 1 72 ? -4.870 2.651 3.043 1.00 0.00 72 VAL A CA 15
ATOM 24635 C C . VAL A 1 72 ? -4.847 4.010 3.745 1.00 0.00 72 VAL A C 15
ATOM 24636 O O . VAL A 1 72 ? -5.782 4.798 3.609 1.00 0.00 72 VAL A O 15
ATOM 24649 N N . TYR A 1 73 ? -3.770 4.243 4.480 1.00 0.00 73 TYR A N 15
ATOM 24650 C CA . TYR A 1 73 ? -3.614 5.494 5.203 1.00 0.00 73 TYR A CA 15
ATOM 24651 C C . TYR A 1 73 ? -2.630 6.422 4.488 1.00 0.00 73 TYR A C 15
ATOM 24652 O O . TYR A 1 73 ? -1.622 5.967 3.948 1.00 0.00 73 TYR A O 15
ATOM 24670 N N . ALA A 1 74 ? -2.957 7.706 4.506 1.00 0.00 74 ALA A N 15
ATOM 24671 C CA . ALA A 1 74 ? -2.114 8.701 3.865 1.00 0.00 74 ALA A CA 15
ATOM 24672 C C . ALA A 1 74 ? -2.564 10.098 4.298 1.00 0.00 74 ALA A C 15
ATOM 24673 O O . ALA A 1 74 ? -3.750 10.328 4.531 1.00 0.00 74 ALA A O 15
ATOM 24680 N N . GLU A 1 75 ? -1.594 10.995 4.392 1.00 0.00 75 GLU A N 15
ATOM 24681 C CA . GLU A 1 75 ? -1.875 12.363 4.793 1.00 0.00 75 GLU A CA 15
ATOM 24682 C C . GLU A 1 75 ? -0.942 13.332 4.064 1.00 0.00 75 GLU A C 15
ATOM 24683 O O . GLU A 1 75 ? -0.021 12.908 3.368 1.00 0.00 75 GLU A O 15
ATOM 24695 N N . ALA A 1 76 ? -1.212 14.616 4.250 1.00 0.00 76 ALA A N 15
ATOM 24696 C CA . ALA A 1 76 ? -0.408 15.649 3.619 1.00 0.00 76 ALA A CA 15
ATOM 24697 C C . ALA A 1 76 ? -0.695 16.994 4.290 1.00 0.00 76 ALA A C 15
ATOM 24698 O O . ALA A 1 76 ? -1.738 17.168 4.917 1.00 0.00 76 ALA A O 15
ATOM 24705 N N . ASN A 1 77 ? 0.250 17.909 4.136 1.00 0.00 77 ASN A N 15
ATOM 24706 C CA . ASN A 1 77 ? 0.112 19.233 4.719 1.00 0.00 77 ASN A CA 15
ATOM 24707 C C . ASN A 1 77 ? -1.074 19.950 4.072 1.00 0.00 77 ASN A C 15
ATOM 24708 O O . ASN A 1 77 ? -1.601 20.912 4.628 1.00 0.00 77 ASN A O 15
ATOM 24719 N N . SER A 1 78 ? -1.460 19.453 2.905 1.00 0.00 78 SER A N 15
ATOM 24720 C CA . SER A 1 78 ? -2.575 20.034 2.176 1.00 0.00 78 SER A CA 15
ATOM 24721 C C . SER A 1 78 ? -3.674 18.988 1.981 1.00 0.00 78 SER A C 15
ATOM 24722 O O . SER A 1 78 ? -3.392 17.794 1.900 1.00 0.00 78 SER A O 15
ATOM 24730 N N . GLN A 1 79 ? -4.904 19.476 1.912 1.00 0.00 79 GLN A N 15
ATOM 24731 C CA . GLN A 1 79 ? -6.048 18.598 1.728 1.00 0.00 79 GLN A CA 15
ATOM 24732 C C . GLN A 1 79 ? -6.074 18.053 0.298 1.00 0.00 79 GLN A C 15
ATOM 24733 O O . GLN A 1 79 ? -6.677 17.013 0.038 1.00 0.00 79 GLN A O 15
ATOM 24747 N N . GLU A 1 80 ? -5.412 18.780 -0.590 1.00 0.00 80 GLU A N 15
ATOM 24748 C CA . GLU A 1 80 ? -5.352 18.383 -1.987 1.00 0.00 80 GLU A CA 15
ATOM 24749 C C . GLU A 1 80 ? -4.416 17.185 -2.158 1.00 0.00 80 GLU A C 15
ATOM 24750 O O . GLU A 1 80 ? -4.770 16.204 -2.809 1.00 0.00 80 GLU A O 15
ATOM 24762 N N . SER A 1 81 ? -3.238 17.305 -1.562 1.00 0.00 81 SER A N 15
ATOM 24763 C CA . SER A 1 81 ? -2.248 16.245 -1.640 1.00 0.00 81 SER A CA 15
ATOM 24764 C C . SER A 1 81 ? -2.678 15.062 -0.770 1.00 0.00 81 SER A C 15
ATOM 24765 O O . SER A 1 81 ? -2.398 13.911 -1.099 1.00 0.00 81 SER A O 15
ATOM 24773 N N . ALA A 1 82 ? -3.352 15.387 0.324 1.00 0.00 82 ALA A N 15
ATOM 24774 C CA . ALA A 1 82 ? -3.823 14.366 1.244 1.00 0.00 82 ALA A CA 15
ATOM 24775 C C . ALA A 1 82 ? -4.562 13.281 0.459 1.00 0.00 82 ALA A C 15
ATOM 24776 O O . ALA A 1 82 ? -4.211 12.105 0.537 1.00 0.00 82 ALA A O 15
ATOM 24783 N N . ASP A 1 83 ? -5.573 13.714 -0.280 1.00 0.00 83 ASP A N 15
ATOM 24784 C CA . ASP A 1 83 ? -6.365 12.794 -1.078 1.00 0.00 83 ASP A CA 15
ATOM 24785 C C . ASP A 1 83 ? -5.500 12.232 -2.208 1.00 0.00 83 ASP A C 15
ATOM 24786 O O . ASP A 1 83 ? -5.494 11.025 -2.447 1.00 0.00 83 ASP A O 15
ATOM 24795 N N . ARG A 1 84 ? -4.792 13.132 -2.873 1.00 0.00 84 ARG A N 15
ATOM 24796 C CA . ARG A 1 84 ? -3.925 12.741 -3.971 1.00 0.00 84 ARG A CA 15
ATOM 24797 C C . ARG A 1 84 ? -3.085 11.524 -3.577 1.00 0.00 84 ARG A C 15
ATOM 24798 O O . ARG A 1 84 ? -3.215 10.456 -4.173 1.00 0.00 84 ARG A O 15
ATOM 24819 N N . LEU A 1 85 ? -2.242 11.727 -2.576 1.00 0.00 85 LEU A N 15
ATOM 24820 C CA . LEU A 1 85 ? -1.381 10.660 -2.095 1.00 0.00 85 LEU A CA 15
ATOM 24821 C C . LEU A 1 85 ? -2.229 9.425 -1.787 1.00 0.00 85 LEU A C 15
ATOM 24822 O O . LEU A 1 85 ? -2.032 8.367 -2.382 1.00 0.00 85 LEU A O 15
ATOM 24838 N N . ALA A 1 86 ? -3.157 9.601 -0.857 1.00 0.00 86 ALA A N 15
ATOM 24839 C CA . ALA A 1 86 ? -4.036 8.514 -0.462 1.00 0.00 86 ALA A CA 15
ATOM 24840 C C . ALA A 1 86 ? -4.503 7.762 -1.710 1.00 0.00 86 ALA A C 15
ATOM 24841 O O . ALA A 1 86 ? -4.166 6.594 -1.898 1.00 0.00 86 ALA A O 15
ATOM 24848 N N . TYR A 1 87 ? -5.272 8.463 -2.531 1.00 0.00 87 TYR A N 15
ATOM 24849 C CA . TYR A 1 87 ? -5.788 7.877 -3.756 1.00 0.00 87 TYR A CA 15
ATOM 24850 C C . TYR A 1 87 ? -4.686 7.136 -4.516 1.00 0.00 87 TYR A C 15
ATOM 24851 O O . TYR A 1 87 ? -4.820 5.949 -4.812 1.00 0.00 87 TYR A O 15
ATOM 24869 N N . GLU A 1 88 ? -3.621 7.867 -4.812 1.00 0.00 88 GLU A N 15
ATOM 24870 C CA . GLU A 1 88 ? -2.496 7.294 -5.532 1.00 0.00 88 GLU A CA 15
ATOM 24871 C C . GLU A 1 88 ? -2.063 5.979 -4.881 1.00 0.00 88 GLU A C 15
ATOM 24872 O O . GLU A 1 88 ? -2.036 4.937 -5.535 1.00 0.00 88 GLU A O 15
ATOM 24884 N N . VAL A 1 89 ? -1.736 6.069 -3.600 1.00 0.00 89 VAL A N 15
ATOM 24885 C CA . VAL A 1 89 ? -1.306 4.900 -2.853 1.00 0.00 89 VAL A CA 15
ATOM 24886 C C . VAL A 1 89 ? -2.324 3.774 -3.046 1.00 0.00 89 VAL A C 15
ATOM 24887 O O . VAL A 1 89 ? -2.009 2.742 -3.638 1.00 0.00 89 VAL A O 15
ATOM 24900 N N . SER A 1 90 ? -3.523 4.010 -2.535 1.00 0.00 90 SER A N 15
ATOM 24901 C CA . SER A 1 90 ? -4.589 3.028 -2.644 1.00 0.00 90 SER A CA 15
ATOM 24902 C C . SER A 1 90 ? -4.549 2.363 -4.022 1.00 0.00 90 SER A C 15
ATOM 24903 O O . SER A 1 90 ? -4.644 1.141 -4.128 1.00 0.00 90 SER A O 15
ATOM 24911 N N . LEU A 1 91 ? -4.409 3.196 -5.042 1.00 0.00 91 LEU A N 15
ATOM 24912 C CA . LEU A 1 91 ? -4.356 2.704 -6.408 1.00 0.00 91 LEU A CA 15
ATOM 24913 C C . LEU A 1 91 ? -3.071 1.897 -6.605 1.00 0.00 91 LEU A C 15
ATOM 24914 O O . LEU A 1 91 ? -3.098 0.811 -7.182 1.00 0.00 91 LEU A O 15
ATOM 24930 N N . LEU A 1 92 ? -1.976 2.459 -6.114 1.00 0.00 92 LEU A N 15
ATOM 24931 C CA . LEU A 1 92 ? -0.683 1.806 -6.229 1.00 0.00 92 LEU A CA 15
ATOM 24932 C C . LEU A 1 92 ? -0.809 0.353 -5.766 1.00 0.00 92 LEU A C 15
ATOM 24933 O O . LEU A 1 92 ? -0.384 -0.565 -6.466 1.00 0.00 92 LEU A O 15
ATOM 24949 N N . VAL A 1 93 ? -1.393 0.189 -4.588 1.00 0.00 93 VAL A N 15
ATOM 24950 C CA . VAL A 1 93 ? -1.579 -1.137 -4.023 1.00 0.00 93 VAL A CA 15
ATOM 24951 C C . VAL A 1 93 ? -2.477 -1.959 -4.949 1.00 0.00 93 VAL A C 15
ATOM 24952 O O . VAL A 1 93 ? -2.035 -2.949 -5.530 1.00 0.00 93 VAL A O 15
ATOM 24965 N N . PHE A 1 94 ? -3.723 -1.520 -5.056 1.00 0.00 94 PHE A N 15
ATOM 24966 C CA . PHE A 1 94 ? -4.687 -2.204 -5.902 1.00 0.00 94 PHE A CA 15
ATOM 24967 C C . PHE A 1 94 ? -4.029 -2.707 -7.188 1.00 0.00 94 PHE A C 15
ATOM 24968 O O . PHE A 1 94 ? -4.342 -3.797 -7.664 1.00 0.00 94 PHE A O 15
ATOM 24985 N N . GLN A 1 95 ? -3.128 -1.889 -7.713 1.00 0.00 95 GLN A N 15
ATOM 24986 C CA . GLN A 1 95 ? -2.423 -2.238 -8.935 1.00 0.00 95 GLN A CA 15
ATOM 24987 C C . GLN A 1 95 ? -1.314 -3.249 -8.637 1.00 0.00 95 GLN A C 15
ATOM 24988 O O . GLN A 1 95 ? -1.249 -4.306 -9.262 1.00 0.00 95 GLN A O 15
ATOM 25002 N N . LEU A 1 96 ? -0.468 -2.887 -7.684 1.00 0.00 96 LEU A N 15
ATOM 25003 C CA . LEU A 1 96 ? 0.635 -3.749 -7.296 1.00 0.00 96 LEU A CA 15
ATOM 25004 C C . LEU A 1 96 ? 0.084 -5.094 -6.820 1.00 0.00 96 LEU A C 15
ATOM 25005 O O . LEU A 1 96 ? 0.194 -6.098 -7.523 1.00 0.00 96 LEU A O 15
ATOM 25021 N N . ALA A 1 97 ? -0.499 -5.072 -5.630 1.00 0.00 97 ALA A N 15
ATOM 25022 C CA . ALA A 1 97 ? -1.068 -6.278 -5.053 1.00 0.00 97 ALA A CA 15
ATOM 25023 C C . ALA A 1 97 ? -2.009 -6.929 -6.069 1.00 0.00 97 ALA A C 15
ATOM 25024 O O . ALA A 1 97 ? -1.961 -8.140 -6.277 1.00 0.00 97 ALA A O 15
ATOM 25031 N N . GLY A 1 98 ? -2.842 -6.096 -6.674 1.00 0.00 98 GLY A N 15
ATOM 25032 C CA . GLY A 1 98 ? -3.793 -6.576 -7.663 1.00 0.00 98 GLY A CA 15
ATOM 25033 C C . GLY A 1 98 ? -5.188 -6.731 -7.053 1.00 0.00 98 GLY A C 15
ATOM 25034 O O . GLY A 1 98 ? -5.798 -7.794 -7.151 1.00 0.00 98 GLY A O 15
ATOM 25038 N N . GLY A 1 99 ? -5.652 -5.653 -6.437 1.00 0.00 99 GLY A N 15
ATOM 25039 C CA . GLY A 1 99 ? -6.963 -5.656 -5.812 1.00 0.00 99 GLY A CA 15
ATOM 25040 C C . GLY A 1 99 ? -7.976 -6.423 -6.664 1.00 0.00 99 GLY A C 15
ATOM 25041 O O . GLY A 1 99 ? -7.836 -6.498 -7.884 1.00 0.00 99 GLY A O 15
ATOM 25045 N N . ILE A 1 100 ? -8.973 -6.975 -5.988 1.00 0.00 100 ILE A N 15
ATOM 25046 C CA . ILE A 1 100 ? -10.008 -7.734 -6.668 1.00 0.00 100 ILE A CA 15
ATOM 25047 C C . ILE A 1 100 ? -11.241 -6.849 -6.859 1.00 0.00 100 ILE A C 15
ATOM 25048 O O . ILE A 1 100 ? -11.488 -5.942 -6.065 1.00 0.00 100 ILE A O 15
ATOM 25064 N N . GLY A 1 101 ? -11.982 -7.142 -7.918 1.00 0.00 101 GLY A N 15
ATOM 25065 C CA . GLY A 1 101 ? -13.183 -6.383 -8.224 1.00 0.00 101 GLY A CA 15
ATOM 25066 C C . GLY A 1 101 ? -12.884 -5.263 -9.223 1.00 0.00 101 GLY A C 15
ATOM 25067 O O . GLY A 1 101 ? -11.988 -5.392 -10.056 1.00 0.00 101 GLY A O 15
ATOM 25071 N N . GLU A 1 102 ? -13.653 -4.190 -9.107 1.00 0.00 102 GLU A N 15
ATOM 25072 C CA . GLU A 1 102 ? -13.481 -3.048 -9.989 1.00 0.00 102 GLU A CA 15
ATOM 25073 C C . GLU A 1 102 ? -12.431 -2.092 -9.422 1.00 0.00 102 GLU A C 15
ATOM 25074 O O . GLU A 1 102 ? -12.198 -2.066 -8.214 1.00 0.00 102 GLU A O 15
ATOM 25086 N N . ARG A 1 103 ? -11.825 -1.329 -10.320 1.00 0.00 103 ARG A N 15
ATOM 25087 C CA . ARG A 1 103 ? -10.804 -0.374 -9.924 1.00 0.00 103 ARG A CA 15
ATOM 25088 C C . ARG A 1 103 ? -11.446 0.836 -9.241 1.00 0.00 103 ARG A C 15
ATOM 25089 O O . ARG A 1 103 ? -12.592 1.179 -9.527 1.00 0.00 103 ARG A O 15
ATOM 25110 N N . PRO A 1 104 ? -10.659 1.465 -8.327 1.00 0.00 104 PRO A N 15
ATOM 25111 C CA . PRO A 1 104 ? -11.139 2.629 -7.601 1.00 0.00 104 PRO A CA 15
ATOM 25112 C C . PRO A 1 104 ? -11.149 3.869 -8.498 1.00 0.00 104 PRO A C 15
ATOM 25113 O O . PRO A 1 104 ? -10.194 4.116 -9.233 1.00 0.00 104 PRO A O 15
ATOM 25124 N N . GLN A 1 105 ? -12.239 4.615 -8.408 1.00 0.00 105 GLN A N 15
ATOM 25125 C CA . GLN A 1 105 ? -12.387 5.823 -9.202 1.00 0.00 105 GLN A CA 15
ATOM 25126 C C . GLN A 1 105 ? -12.957 6.956 -8.346 1.00 0.00 105 GLN A C 15
ATOM 25127 O O . GLN A 1 105 ? -13.613 6.705 -7.336 1.00 0.00 105 GLN A O 15
ATOM 25141 N N . PRO A 1 106 ? -12.678 8.210 -8.791 1.00 0.00 106 PRO A N 15
ATOM 25142 C CA . PRO A 1 106 ? -13.155 9.381 -8.077 1.00 0.00 106 PRO A CA 15
ATOM 25143 C C . PRO A 1 106 ? -14.652 9.594 -8.310 1.00 0.00 106 PRO A C 15
ATOM 25144 O O . PRO A 1 106 ? -15.239 8.980 -9.200 1.00 0.00 106 PRO A O 15
ATOM 25155 N N . SER A 1 107 ? -15.228 10.466 -7.495 1.00 0.00 107 SER A N 15
ATOM 25156 C CA . SER A 1 107 ? -16.645 10.767 -7.602 1.00 0.00 107 SER A CA 15
ATOM 25157 C C . SER A 1 107 ? -16.858 11.960 -8.536 1.00 0.00 107 SER A C 15
ATOM 25158 O O . SER A 1 107 ? -17.690 11.904 -9.440 1.00 0.00 107 SER A O 15
ATOM 25166 N N . GLY A 1 108 ? -16.092 13.011 -8.285 1.00 0.00 108 GLY A N 15
ATOM 25167 C CA . GLY A 1 108 ? -16.186 14.216 -9.092 1.00 0.00 108 GLY A CA 15
ATOM 25168 C C . GLY A 1 108 ? -15.197 15.279 -8.608 1.00 0.00 108 GLY A C 15
ATOM 25169 O O . GLY A 1 108 ? -15.410 15.902 -7.569 1.00 0.00 108 GLY A O 15
ATOM 25173 N N . PRO A 1 109 ? -14.109 15.457 -9.405 1.00 0.00 109 PRO A N 15
ATOM 25174 C CA . PRO A 1 109 ? -13.087 16.433 -9.069 1.00 0.00 109 PRO A CA 15
ATOM 25175 C C . PRO A 1 109 ? -13.573 17.856 -9.354 1.00 0.00 109 PRO A C 15
ATOM 25176 O O . PRO A 1 109 ? -14.589 18.047 -10.021 1.00 0.00 109 PRO A O 15
ATOM 25187 N N . SER A 1 110 ? -12.824 18.818 -8.836 1.00 0.00 110 SER A N 15
ATOM 25188 C CA . SER A 1 110 ? -13.166 20.217 -9.027 1.00 0.00 110 SER A CA 15
ATOM 25189 C C . SER A 1 110 ? -12.449 20.767 -10.262 1.00 0.00 110 SER A C 15
ATOM 25190 O O . SER A 1 110 ? -13.092 21.158 -11.235 1.00 0.00 110 SER A O 15
ATOM 25198 N N . SER A 1 111 ? -11.126 20.779 -10.183 1.00 0.00 111 SER A N 15
ATOM 25199 C CA . SER A 1 111 ? -10.316 21.274 -11.282 1.00 0.00 111 SER A CA 15
ATOM 25200 C C . SER A 1 111 ? -8.851 20.886 -11.069 1.00 0.00 111 SER A C 15
ATOM 25201 O O . SER A 1 111 ? -8.479 20.420 -9.993 1.00 0.00 111 SER A O 15
ATOM 25209 N N . GLY A 1 112 ? -8.060 21.092 -12.111 1.00 0.00 112 GLY A N 15
ATOM 25210 C CA . GLY A 1 112 ? -6.644 20.769 -12.051 1.00 0.00 112 GLY A CA 15
ATOM 25211 C C . GLY A 1 112 ? -5.809 22.018 -11.763 1.00 0.00 112 GLY A C 15
ATOM 25212 O O . GLY A 1 112 ? -4.693 21.919 -11.255 1.00 0.00 112 GLY A O 15
ATOM 25216 N N . GLY A 1 1 ? -15.482 45.625 11.282 1.00 0.00 1 GLY A N 16
ATOM 25217 C CA . GLY A 1 1 ? -15.101 44.708 12.342 1.00 0.00 1 GLY A CA 16
ATOM 25218 C C . GLY A 1 1 ? -16.294 44.389 13.246 1.00 0.00 1 GLY A C 16
ATOM 25219 O O . GLY A 1 1 ? -17.071 45.278 13.591 1.00 0.00 1 GLY A O 16
ATOM 25223 N N . SER A 1 2 ? -16.401 43.118 13.603 1.00 0.00 2 SER A N 16
ATOM 25224 C CA . SER A 1 2 ? -17.486 42.670 14.460 1.00 0.00 2 SER A CA 16
ATOM 25225 C C . SER A 1 2 ? -17.247 41.223 14.895 1.00 0.00 2 SER A C 16
ATOM 25226 O O . SER A 1 2 ? -16.323 40.571 14.412 1.00 0.00 2 SER A O 16
ATOM 25234 N N . SER A 1 3 ? -18.096 40.764 15.803 1.00 0.00 3 SER A N 16
ATOM 25235 C CA . SER A 1 3 ? -17.988 39.406 16.309 1.00 0.00 3 SER A CA 16
ATOM 25236 C C . SER A 1 3 ? -16.751 39.276 17.200 1.00 0.00 3 SER A C 16
ATOM 25237 O O . SER A 1 3 ? -16.865 38.954 18.382 1.00 0.00 3 SER A O 16
ATOM 25245 N N . GLY A 1 4 ? -15.598 39.532 16.600 1.00 0.00 4 GLY A N 16
ATOM 25246 C CA . GLY A 1 4 ? -14.342 39.447 17.325 1.00 0.00 4 GLY A CA 16
ATOM 25247 C C . GLY A 1 4 ? -14.050 38.007 17.749 1.00 0.00 4 GLY A C 16
ATOM 25248 O O . GLY A 1 4 ? -14.638 37.067 17.216 1.00 0.00 4 GLY A O 16
ATOM 25252 N N . SER A 1 5 ? -13.141 37.878 18.705 1.00 0.00 5 SER A N 16
ATOM 25253 C CA . SER A 1 5 ? -12.763 36.568 19.207 1.00 0.00 5 SER A CA 16
ATOM 25254 C C . SER A 1 5 ? -12.187 35.719 18.072 1.00 0.00 5 SER A C 16
ATOM 25255 O O . SER A 1 5 ? -12.514 35.932 16.905 1.00 0.00 5 SER A O 16
ATOM 25263 N N . SER A 1 6 ? -11.340 34.774 18.454 1.00 0.00 6 SER A N 16
ATOM 25264 C CA . SER A 1 6 ? -10.715 33.892 17.483 1.00 0.00 6 SER A CA 16
ATOM 25265 C C . SER A 1 6 ? -10.735 32.451 17.997 1.00 0.00 6 SER A C 16
ATOM 25266 O O . SER A 1 6 ? -11.106 31.533 17.267 1.00 0.00 6 SER A O 16
ATOM 25274 N N . GLY A 1 7 ? -10.332 32.297 19.249 1.00 0.00 7 GLY A N 16
ATOM 25275 C CA . GLY A 1 7 ? -10.299 30.984 19.869 1.00 0.00 7 GLY A CA 16
ATOM 25276 C C . GLY A 1 7 ? -9.279 30.077 19.178 1.00 0.00 7 GLY A C 16
ATOM 25277 O O . GLY A 1 7 ? -8.589 30.504 18.253 1.00 0.00 7 GLY A O 16
ATOM 25281 N N . ALA A 1 8 ? -9.215 28.841 19.653 1.00 0.00 8 ALA A N 16
ATOM 25282 C CA . ALA A 1 8 ? -8.291 27.871 19.092 1.00 0.00 8 ALA A CA 16
ATOM 25283 C C . ALA A 1 8 ? -8.690 27.569 17.646 1.00 0.00 8 ALA A C 16
ATOM 25284 O O . ALA A 1 8 ? -9.839 27.778 17.259 1.00 0.00 8 ALA A O 16
ATOM 25291 N N . ILE A 1 9 ? -7.719 27.083 16.887 1.00 0.00 9 ILE A N 16
ATOM 25292 C CA . ILE A 1 9 ? -7.955 26.751 15.492 1.00 0.00 9 ILE A CA 16
ATOM 25293 C C . ILE A 1 9 ? -8.858 25.519 15.411 1.00 0.00 9 ILE A C 16
ATOM 25294 O O . ILE A 1 9 ? -8.827 24.663 16.294 1.00 0.00 9 ILE A O 16
ATOM 25310 N N . TYR A 1 10 ? -9.642 25.468 14.344 1.00 0.00 10 TYR A N 16
ATOM 25311 C CA . TYR A 1 10 ? -10.553 24.355 14.137 1.00 0.00 10 TYR A CA 16
ATOM 25312 C C . TYR A 1 10 ? -10.252 23.639 12.819 1.00 0.00 10 TYR A C 16
ATOM 25313 O O . TYR A 1 10 ? -11.166 23.311 12.064 1.00 0.00 10 TYR A O 16
ATOM 25331 N N . VAL A 1 11 ? -8.967 23.417 12.583 1.00 0.00 11 VAL A N 16
ATOM 25332 C CA . VAL A 1 11 ? -8.534 22.746 11.369 1.00 0.00 11 VAL A CA 16
ATOM 25333 C C . VAL A 1 11 ? -7.015 22.571 11.403 1.00 0.00 11 VAL A C 16
ATOM 25334 O O . VAL A 1 11 ? -6.276 23.549 11.500 1.00 0.00 11 VAL A O 16
ATOM 25347 N N . ASP A 1 12 ? -6.594 21.317 11.321 1.00 0.00 12 ASP A N 16
ATOM 25348 C CA . ASP A 1 12 ? -5.175 21.001 11.341 1.00 0.00 12 ASP A CA 16
ATOM 25349 C C . ASP A 1 12 ? -4.772 20.400 9.993 1.00 0.00 12 ASP A C 16
ATOM 25350 O O . ASP A 1 12 ? -5.297 20.793 8.952 1.00 0.00 12 ASP A O 16
ATOM 25359 N N . LEU A 1 13 ? -3.844 19.457 10.055 1.00 0.00 13 LEU A N 16
ATOM 25360 C CA . LEU A 1 13 ? -3.365 18.798 8.852 1.00 0.00 13 LEU A CA 16
ATOM 25361 C C . LEU A 1 13 ? -4.454 17.865 8.318 1.00 0.00 13 LEU A C 16
ATOM 25362 O O . LEU A 1 13 ? -5.062 17.115 9.080 1.00 0.00 13 LEU A O 16
ATOM 25378 N N . PRO A 1 14 ? -4.672 17.945 6.978 1.00 0.00 14 PRO A N 16
ATOM 25379 C CA . PRO A 1 14 ? -5.678 17.117 6.334 1.00 0.00 14 PRO A CA 16
ATOM 25380 C C . PRO A 1 14 ? -5.196 15.671 6.204 1.00 0.00 14 PRO A C 16
ATOM 25381 O O . PRO A 1 14 ? -3.997 15.419 6.101 1.00 0.00 14 PRO A O 16
ATOM 25392 N N . ASN A 1 15 ? -6.156 14.758 6.213 1.00 0.00 15 ASN A N 16
ATOM 25393 C CA . ASN A 1 15 ? -5.845 13.343 6.098 1.00 0.00 15 ASN A CA 16
ATOM 25394 C C . ASN A 1 15 ? -6.955 12.644 5.310 1.00 0.00 15 ASN A C 16
ATOM 25395 O O . ASN A 1 15 ? -8.079 13.139 5.242 1.00 0.00 15 ASN A O 16
ATOM 25406 N N . ARG A 1 16 ? -6.600 11.505 4.735 1.00 0.00 16 ARG A N 16
ATOM 25407 C CA . ARG A 1 16 ? -7.552 10.733 3.954 1.00 0.00 16 ARG A CA 16
ATOM 25408 C C . ARG A 1 16 ? -7.241 9.239 4.065 1.00 0.00 16 ARG A C 16
ATOM 25409 O O . ARG A 1 16 ? -6.080 8.837 4.008 1.00 0.00 16 ARG A O 16
ATOM 25430 N N . GLN A 1 17 ? -8.299 8.457 4.221 1.00 0.00 17 GLN A N 16
ATOM 25431 C CA . GLN A 1 17 ? -8.154 7.016 4.340 1.00 0.00 17 GLN A CA 16
ATOM 25432 C C . GLN A 1 17 ? -9.000 6.308 3.281 1.00 0.00 17 GLN A C 16
ATOM 25433 O O . GLN A 1 17 ? -10.102 6.752 2.962 1.00 0.00 17 GLN A O 16
ATOM 25447 N N . LEU A 1 18 ? -8.453 5.217 2.764 1.00 0.00 18 LEU A N 16
ATOM 25448 C CA . LEU A 1 18 ? -9.143 4.443 1.746 1.00 0.00 18 LEU A CA 16
ATOM 25449 C C . LEU A 1 18 ? -8.951 2.952 2.028 1.00 0.00 18 LEU A C 16
ATOM 25450 O O . LEU A 1 18 ? -7.991 2.560 2.690 1.00 0.00 18 LEU A O 16
ATOM 25466 N N . LYS A 1 19 ? -9.879 2.160 1.512 1.00 0.00 19 LYS A N 16
ATOM 25467 C CA . LYS A 1 19 ? -9.824 0.720 1.700 1.00 0.00 19 LYS A CA 16
ATOM 25468 C C . LYS A 1 19 ? -9.769 0.034 0.334 1.00 0.00 19 LYS A C 16
ATOM 25469 O O . LYS A 1 19 ? -10.544 0.364 -0.563 1.00 0.00 19 LYS A O 16
ATOM 25488 N N . VAL A 1 20 ? -8.846 -0.909 0.217 1.00 0.00 20 VAL A N 16
ATOM 25489 C CA . VAL A 1 20 ? -8.680 -1.645 -1.024 1.00 0.00 20 VAL A CA 16
ATOM 25490 C C . VAL A 1 20 ? -9.241 -3.059 -0.854 1.00 0.00 20 VAL A C 16
ATOM 25491 O O . VAL A 1 20 ? -8.793 -3.807 0.013 1.00 0.00 20 VAL A O 16
ATOM 25504 N N . LYS A 1 21 ? -10.213 -3.380 -1.694 1.00 0.00 21 LYS A N 16
ATOM 25505 C CA . LYS A 1 21 ? -10.840 -4.690 -1.647 1.00 0.00 21 LYS A CA 16
ATOM 25506 C C . LYS A 1 21 ? -9.942 -5.706 -2.357 1.00 0.00 21 LYS A C 16
ATOM 25507 O O . LYS A 1 21 ? -10.156 -6.017 -3.528 1.00 0.00 21 LYS A O 16
ATOM 25526 N N . VAL A 1 22 ? -8.957 -6.195 -1.619 1.00 0.00 22 VAL A N 16
ATOM 25527 C CA . VAL A 1 22 ? -8.026 -7.169 -2.163 1.00 0.00 22 VAL A CA 16
ATOM 25528 C C . VAL A 1 22 ? -8.722 -8.527 -2.272 1.00 0.00 22 VAL A C 16
ATOM 25529 O O . VAL A 1 22 ? -9.922 -8.636 -2.023 1.00 0.00 22 VAL A O 16
ATOM 25542 N N . ALA A 1 23 ? -7.939 -9.530 -2.643 1.00 0.00 23 ALA A N 16
ATOM 25543 C CA . ALA A 1 23 ? -8.465 -10.876 -2.788 1.00 0.00 23 ALA A CA 16
ATOM 25544 C C . ALA A 1 23 ? -7.699 -11.821 -1.860 1.00 0.00 23 ALA A C 16
ATOM 25545 O O . ALA A 1 23 ? -8.300 -12.646 -1.173 1.00 0.00 23 ALA A O 16
ATOM 25552 N N . ASP A 1 24 ? -6.383 -11.669 -1.868 1.00 0.00 24 ASP A N 16
ATOM 25553 C CA . ASP A 1 24 ? -5.528 -12.498 -1.036 1.00 0.00 24 ASP A CA 16
ATOM 25554 C C . ASP A 1 24 ? -5.917 -13.967 -1.217 1.00 0.00 24 ASP A C 16
ATOM 25555 O O . ASP A 1 24 ? -6.832 -14.456 -0.556 1.00 0.00 24 ASP A O 16
ATOM 25564 N N . ARG A 1 25 ? -5.202 -14.628 -2.115 1.00 0.00 25 ARG A N 16
ATOM 25565 C CA . ARG A 1 25 ? -5.461 -16.031 -2.391 1.00 0.00 25 ARG A CA 16
ATOM 25566 C C . ARG A 1 25 ? -4.638 -16.917 -1.454 1.00 0.00 25 ARG A C 16
ATOM 25567 O O . ARG A 1 25 ? -3.494 -17.253 -1.757 1.00 0.00 25 ARG A O 16
ATOM 25588 N N . ARG A 1 26 ? -5.252 -17.271 -0.335 1.00 0.00 26 ARG A N 16
ATOM 25589 C CA . ARG A 1 26 ? -4.590 -18.112 0.648 1.00 0.00 26 ARG A CA 16
ATOM 25590 C C . ARG A 1 26 ? -3.771 -19.200 -0.049 1.00 0.00 26 ARG A C 16
ATOM 25591 O O . ARG A 1 26 ? -4.310 -20.233 -0.440 1.00 0.00 26 ARG A O 16
ATOM 25612 N N . VAL A 1 27 ? -2.480 -18.929 -0.183 1.00 0.00 27 VAL A N 16
ATOM 25613 C CA . VAL A 1 27 ? -1.581 -19.872 -0.827 1.00 0.00 27 VAL A CA 16
ATOM 25614 C C . VAL A 1 27 ? -0.747 -20.584 0.240 1.00 0.00 27 VAL A C 16
ATOM 25615 O O . VAL A 1 27 ? -0.223 -19.945 1.152 1.00 0.00 27 VAL A O 16
ATOM 25628 N N . ILE A 1 28 ? -0.649 -21.896 0.091 1.00 0.00 28 ILE A N 16
ATOM 25629 C CA . ILE A 1 28 ? 0.113 -22.701 1.031 1.00 0.00 28 ILE A CA 16
ATOM 25630 C C . ILE A 1 28 ? 1.596 -22.645 0.658 1.00 0.00 28 ILE A C 16
ATOM 25631 O O . ILE A 1 28 ? 1.956 -22.121 -0.395 1.00 0.00 28 ILE A O 16
ATOM 25647 N N . SER A 1 29 ? 2.417 -23.193 1.543 1.00 0.00 29 SER A N 16
ATOM 25648 C CA . SER A 1 29 ? 3.852 -23.211 1.320 1.00 0.00 29 SER A CA 16
ATOM 25649 C C . SER A 1 29 ? 4.466 -21.878 1.753 1.00 0.00 29 SER A C 16
ATOM 25650 O O . SER A 1 29 ? 5.222 -21.824 2.722 1.00 0.00 29 SER A O 16
ATOM 25658 N N . THR A 1 30 ? 4.119 -20.835 1.012 1.00 0.00 30 THR A N 16
ATOM 25659 C CA . THR A 1 30 ? 4.626 -19.506 1.307 1.00 0.00 30 THR A CA 16
ATOM 25660 C C . THR A 1 30 ? 6.118 -19.567 1.644 1.00 0.00 30 THR A C 16
ATOM 25661 O O . THR A 1 30 ? 6.591 -18.840 2.516 1.00 0.00 30 THR A O 16
ATOM 25672 N N . THR A 1 31 ? 6.816 -20.442 0.936 1.00 0.00 31 THR A N 16
ATOM 25673 C CA . THR A 1 31 ? 8.244 -20.608 1.149 1.00 0.00 31 THR A CA 16
ATOM 25674 C C . THR A 1 31 ? 9.034 -19.867 0.068 1.00 0.00 31 THR A C 16
ATOM 25675 O O . THR A 1 31 ? 8.476 -19.476 -0.956 1.00 0.00 31 THR A O 16
ATOM 25686 N N . ASP A 1 32 ? 10.321 -19.696 0.333 1.00 0.00 32 ASP A N 16
ATOM 25687 C CA . ASP A 1 32 ? 11.193 -19.009 -0.604 1.00 0.00 32 ASP A CA 16
ATOM 25688 C C . ASP A 1 32 ? 10.605 -17.634 -0.928 1.00 0.00 32 ASP A C 16
ATOM 25689 O O . ASP A 1 32 ? 9.502 -17.308 -0.491 1.00 0.00 32 ASP A O 16
ATOM 25698 N N . ALA A 1 33 ? 11.366 -16.865 -1.692 1.00 0.00 33 ALA A N 16
ATOM 25699 C CA . ALA A 1 33 ? 10.934 -15.533 -2.080 1.00 0.00 33 ALA A CA 16
ATOM 25700 C C . ALA A 1 33 ? 10.792 -14.663 -0.830 1.00 0.00 33 ALA A C 16
ATOM 25701 O O . ALA A 1 33 ? 9.691 -14.491 -0.310 1.00 0.00 33 ALA A O 16
ATOM 25708 N N . GLU A 1 34 ? 11.924 -14.138 -0.382 1.00 0.00 34 GLU A N 16
ATOM 25709 C CA . GLU A 1 34 ? 11.940 -13.290 0.798 1.00 0.00 34 GLU A CA 16
ATOM 25710 C C . GLU A 1 34 ? 13.360 -12.791 1.073 1.00 0.00 34 GLU A C 16
ATOM 25711 O O . GLU A 1 34 ? 14.223 -13.561 1.491 1.00 0.00 34 GLU A O 16
ATOM 25723 N N . ARG A 1 35 ? 13.558 -11.504 0.827 1.00 0.00 35 ARG A N 16
ATOM 25724 C CA . ARG A 1 35 ? 14.858 -10.892 1.043 1.00 0.00 35 ARG A CA 16
ATOM 25725 C C . ARG A 1 35 ? 14.841 -10.044 2.316 1.00 0.00 35 ARG A C 16
ATOM 25726 O O . ARG A 1 35 ? 13.928 -10.161 3.133 1.00 0.00 35 ARG A O 16
ATOM 25747 N N . GLN A 1 36 ? 15.860 -9.207 2.446 1.00 0.00 36 GLN A N 16
ATOM 25748 C CA . GLN A 1 36 ? 15.973 -8.339 3.606 1.00 0.00 36 GLN A CA 16
ATOM 25749 C C . GLN A 1 36 ? 15.056 -7.124 3.451 1.00 0.00 36 GLN A C 16
ATOM 25750 O O . GLN A 1 36 ? 14.928 -6.318 4.371 1.00 0.00 36 GLN A O 16
ATOM 25764 N N . ALA A 1 37 ? 14.443 -7.032 2.280 1.00 0.00 37 ALA A N 16
ATOM 25765 C CA . ALA A 1 37 ? 13.541 -5.929 1.993 1.00 0.00 37 ALA A CA 16
ATOM 25766 C C . ALA A 1 37 ? 12.096 -6.398 2.170 1.00 0.00 37 ALA A C 16
ATOM 25767 O O . ALA A 1 37 ? 11.672 -7.366 1.539 1.00 0.00 37 ALA A O 16
ATOM 25774 N N . VAL A 1 38 ? 11.379 -5.690 3.030 1.00 0.00 38 VAL A N 16
ATOM 25775 C CA . VAL A 1 38 ? 9.989 -6.022 3.297 1.00 0.00 38 VAL A CA 16
ATOM 25776 C C . VAL A 1 38 ? 9.169 -5.833 2.020 1.00 0.00 38 VAL A C 16
ATOM 25777 O O . VAL A 1 38 ? 9.161 -4.750 1.438 1.00 0.00 38 VAL A O 16
ATOM 25790 N N . THR A 1 39 ? 8.499 -6.905 1.621 1.00 0.00 39 THR A N 16
ATOM 25791 C CA . THR A 1 39 ? 7.678 -6.870 0.423 1.00 0.00 39 THR A CA 16
ATOM 25792 C C . THR A 1 39 ? 6.398 -6.072 0.676 1.00 0.00 39 THR A C 16
ATOM 25793 O O . THR A 1 39 ? 5.969 -5.926 1.820 1.00 0.00 39 THR A O 16
ATOM 25804 N N . PRO A 1 40 ? 5.809 -5.562 -0.438 1.00 0.00 40 PRO A N 16
ATOM 25805 C CA . PRO A 1 40 ? 6.382 -5.781 -1.755 1.00 0.00 40 PRO A CA 16
ATOM 25806 C C . PRO A 1 40 ? 7.619 -4.906 -1.967 1.00 0.00 40 PRO A C 16
ATOM 25807 O O . PRO A 1 40 ? 7.669 -3.771 -1.495 1.00 0.00 40 PRO A O 16
ATOM 25818 N N . PRO A 1 41 ? 8.613 -5.481 -2.696 1.00 0.00 41 PRO A N 16
ATOM 25819 C CA . PRO A 1 41 ? 9.846 -4.766 -2.976 1.00 0.00 41 PRO A CA 16
ATOM 25820 C C . PRO A 1 41 ? 9.629 -3.699 -4.050 1.00 0.00 41 PRO A C 16
ATOM 25821 O O . PRO A 1 41 ? 9.667 -3.997 -5.243 1.00 0.00 41 PRO A O 16
ATOM 25832 N N . GLY A 1 42 ? 9.407 -2.477 -3.589 1.00 0.00 42 GLY A N 16
ATOM 25833 C CA . GLY A 1 42 ? 9.184 -1.363 -4.495 1.00 0.00 42 GLY A CA 16
ATOM 25834 C C . GLY A 1 42 ? 8.109 -0.421 -3.952 1.00 0.00 42 GLY A C 16
ATOM 25835 O O . GLY A 1 42 ? 8.361 0.767 -3.756 1.00 0.00 42 GLY A O 16
ATOM 25839 N N . LEU A 1 43 ? 6.932 -0.986 -3.723 1.00 0.00 43 LEU A N 16
ATOM 25840 C CA . LEU A 1 43 ? 5.818 -0.210 -3.206 1.00 0.00 43 LEU A CA 16
ATOM 25841 C C . LEU A 1 43 ? 6.329 0.760 -2.139 1.00 0.00 43 LEU A C 16
ATOM 25842 O O . LEU A 1 43 ? 6.188 1.974 -2.280 1.00 0.00 43 LEU A O 16
ATOM 25858 N N . GLN A 1 44 ? 6.911 0.189 -1.095 1.00 0.00 44 GLN A N 16
ATOM 25859 C CA . GLN A 1 44 ? 7.444 0.988 -0.005 1.00 0.00 44 GLN A CA 16
ATOM 25860 C C . GLN A 1 44 ? 8.365 2.082 -0.549 1.00 0.00 44 GLN A C 16
ATOM 25861 O O . GLN A 1 44 ? 8.337 3.216 -0.073 1.00 0.00 44 GLN A O 16
ATOM 25875 N N . GLU A 1 45 ? 9.159 1.703 -1.540 1.00 0.00 45 GLU A N 16
ATOM 25876 C CA . GLU A 1 45 ? 10.086 2.638 -2.154 1.00 0.00 45 GLU A CA 16
ATOM 25877 C C . GLU A 1 45 ? 9.322 3.702 -2.945 1.00 0.00 45 GLU A C 16
ATOM 25878 O O . GLU A 1 45 ? 9.373 4.884 -2.611 1.00 0.00 45 GLU A O 16
ATOM 25890 N N . ALA A 1 46 ? 8.632 3.243 -3.979 1.00 0.00 46 ALA A N 16
ATOM 25891 C CA . ALA A 1 46 ? 7.859 4.140 -4.820 1.00 0.00 46 ALA A CA 16
ATOM 25892 C C . ALA A 1 46 ? 7.158 5.179 -3.942 1.00 0.00 46 ALA A C 16
ATOM 25893 O O . ALA A 1 46 ? 7.410 6.376 -4.069 1.00 0.00 46 ALA A O 16
ATOM 25900 N N . ILE A 1 47 ? 6.293 4.682 -3.070 1.00 0.00 47 ILE A N 16
ATOM 25901 C CA . ILE A 1 47 ? 5.555 5.553 -2.170 1.00 0.00 47 ILE A CA 16
ATOM 25902 C C . ILE A 1 47 ? 6.539 6.428 -1.392 1.00 0.00 47 ILE A C 16
ATOM 25903 O O . ILE A 1 47 ? 6.362 7.642 -1.308 1.00 0.00 47 ILE A O 16
ATOM 25919 N N . ASN A 1 48 ? 7.554 5.777 -0.843 1.00 0.00 48 ASN A N 16
ATOM 25920 C CA . ASN A 1 48 ? 8.567 6.482 -0.075 1.00 0.00 48 ASN A CA 16
ATOM 25921 C C . ASN A 1 48 ? 9.144 7.618 -0.921 1.00 0.00 48 ASN A C 16
ATOM 25922 O O . ASN A 1 48 ? 9.500 8.671 -0.393 1.00 0.00 48 ASN A O 16
ATOM 25933 N N . ASP A 1 49 ? 9.218 7.368 -2.220 1.00 0.00 49 ASP A N 16
ATOM 25934 C CA . ASP A 1 49 ? 9.746 8.357 -3.144 1.00 0.00 49 ASP A CA 16
ATOM 25935 C C . ASP A 1 49 ? 8.684 9.430 -3.397 1.00 0.00 49 ASP A C 16
ATOM 25936 O O . ASP A 1 49 ? 9.014 10.588 -3.649 1.00 0.00 49 ASP A O 16
ATOM 25945 N N . LEU A 1 50 ? 7.431 9.006 -3.321 1.00 0.00 50 LEU A N 16
ATOM 25946 C CA . LEU A 1 50 ? 6.319 9.916 -3.538 1.00 0.00 50 LEU A CA 16
ATOM 25947 C C . LEU A 1 50 ? 6.146 10.806 -2.306 1.00 0.00 50 LEU A C 16
ATOM 25948 O O . LEU A 1 50 ? 5.985 12.020 -2.430 1.00 0.00 50 LEU A O 16
ATOM 25964 N N . VAL A 1 51 ? 6.184 10.169 -1.145 1.00 0.00 51 VAL A N 16
ATOM 25965 C CA . VAL A 1 51 ? 6.033 10.889 0.109 1.00 0.00 51 VAL A CA 16
ATOM 25966 C C . VAL A 1 51 ? 6.966 12.102 0.111 1.00 0.00 51 VAL A C 16
ATOM 25967 O O . VAL A 1 51 ? 6.689 13.100 0.774 1.00 0.00 51 VAL A O 16
ATOM 25980 N N . LYS A 1 52 ? 8.051 11.975 -0.638 1.00 0.00 52 LYS A N 16
ATOM 25981 C CA . LYS A 1 52 ? 9.026 13.049 -0.731 1.00 0.00 52 LYS A CA 16
ATOM 25982 C C . LYS A 1 52 ? 8.552 14.075 -1.763 1.00 0.00 52 LYS A C 16
ATOM 25983 O O . LYS A 1 52 ? 8.768 15.274 -1.596 1.00 0.00 52 LYS A O 16
ATOM 26002 N N . LYS A 1 53 ? 7.913 13.565 -2.806 1.00 0.00 53 LYS A N 16
ATOM 26003 C CA . LYS A 1 53 ? 7.407 14.422 -3.865 1.00 0.00 53 LYS A CA 16
ATOM 26004 C C . LYS A 1 53 ? 6.465 15.467 -3.263 1.00 0.00 53 LYS A C 16
ATOM 26005 O O . LYS A 1 53 ? 6.501 16.635 -3.648 1.00 0.00 53 LYS A O 16
ATOM 26024 N N . TYR A 1 54 ? 5.645 15.009 -2.328 1.00 0.00 54 TYR A N 16
ATOM 26025 C CA . TYR A 1 54 ? 4.696 15.890 -1.669 1.00 0.00 54 TYR A CA 16
ATOM 26026 C C . TYR A 1 54 ? 5.293 16.483 -0.392 1.00 0.00 54 TYR A C 16
ATOM 26027 O O . TYR A 1 54 ? 6.236 15.929 0.172 1.00 0.00 54 TYR A O 16
ATOM 26045 N N . THR A 1 55 ? 4.721 17.602 0.027 1.00 0.00 55 THR A N 16
ATOM 26046 C CA . THR A 1 55 ? 5.185 18.276 1.228 1.00 0.00 55 THR A CA 16
ATOM 26047 C C . THR A 1 55 ? 4.610 17.601 2.474 1.00 0.00 55 THR A C 16
ATOM 26048 O O . THR A 1 55 ? 3.402 17.393 2.571 1.00 0.00 55 THR A O 16
ATOM 26059 N N . LEU A 1 56 ? 5.503 17.278 3.398 1.00 0.00 56 LEU A N 16
ATOM 26060 C CA . LEU A 1 56 ? 5.100 16.631 4.635 1.00 0.00 56 LEU A CA 16
ATOM 26061 C C . LEU A 1 56 ? 4.039 15.571 4.329 1.00 0.00 56 LEU A C 16
ATOM 26062 O O . LEU A 1 56 ? 2.895 15.690 4.763 1.00 0.00 56 LEU A O 16
ATOM 26078 N N . ALA A 1 57 ? 4.458 14.559 3.584 1.00 0.00 57 ALA A N 16
ATOM 26079 C CA . ALA A 1 57 ? 3.559 13.479 3.215 1.00 0.00 57 ALA A CA 16
ATOM 26080 C C . ALA A 1 57 ? 3.902 12.233 4.032 1.00 0.00 57 ALA A C 16
ATOM 26081 O O . ALA A 1 57 ? 4.996 12.132 4.587 1.00 0.00 57 ALA A O 16
ATOM 26088 N N . ARG A 1 58 ? 2.948 11.315 4.082 1.00 0.00 58 ARG A N 16
ATOM 26089 C CA . ARG A 1 58 ? 3.136 10.079 4.823 1.00 0.00 58 ARG A CA 16
ATOM 26090 C C . ARG A 1 58 ? 2.046 9.070 4.456 1.00 0.00 58 ARG A C 16
ATOM 26091 O O . ARG A 1 58 ? 0.858 9.372 4.552 1.00 0.00 58 ARG A O 16
ATOM 26112 N N . ALA A 1 59 ? 2.490 7.891 4.045 1.00 0.00 59 ALA A N 16
ATOM 26113 C CA . ALA A 1 59 ? 1.568 6.835 3.664 1.00 0.00 59 ALA A CA 16
ATOM 26114 C C . ALA A 1 59 ? 1.806 5.611 4.550 1.00 0.00 59 ALA A C 16
ATOM 26115 O O . ALA A 1 59 ? 2.907 5.417 5.063 1.00 0.00 59 ALA A O 16
ATOM 26122 N N . PHE A 1 60 ? 0.757 4.817 4.702 1.00 0.00 60 PHE A N 16
ATOM 26123 C CA . PHE A 1 60 ? 0.839 3.617 5.517 1.00 0.00 60 PHE A CA 16
ATOM 26124 C C . PHE A 1 60 ? -0.229 2.601 5.106 1.00 0.00 60 PHE A C 16
ATOM 26125 O O . PHE A 1 60 ? -1.132 2.922 4.334 1.00 0.00 60 PHE A O 16
ATOM 26142 N N . VAL A 1 61 ? -0.092 1.397 5.640 1.00 0.00 61 VAL A N 16
ATOM 26143 C CA . VAL A 1 61 ? -1.034 0.332 5.339 1.00 0.00 61 VAL A CA 16
ATOM 26144 C C . VAL A 1 61 ? -1.202 -0.559 6.571 1.00 0.00 61 VAL A C 16
ATOM 26145 O O . VAL A 1 61 ? -0.246 -0.787 7.312 1.00 0.00 61 VAL A O 16
ATOM 26158 N N . ARG A 1 62 ? -2.423 -1.038 6.754 1.00 0.00 62 ARG A N 16
ATOM 26159 C CA . ARG A 1 62 ? -2.729 -1.898 7.884 1.00 0.00 62 ARG A CA 16
ATOM 26160 C C . ARG A 1 62 ? -3.772 -2.945 7.487 1.00 0.00 62 ARG A C 16
ATOM 26161 O O . ARG A 1 62 ? -4.917 -2.605 7.192 1.00 0.00 62 ARG A O 16
ATOM 26182 N N . PRO A 1 63 ? -3.327 -4.231 7.493 1.00 0.00 63 PRO A N 16
ATOM 26183 C CA . PRO A 1 63 ? -4.209 -5.329 7.137 1.00 0.00 63 PRO A CA 16
ATOM 26184 C C . PRO A 1 63 ? -5.195 -5.629 8.268 1.00 0.00 63 PRO A C 16
ATOM 26185 O O . PRO A 1 63 ? -4.969 -5.241 9.413 1.00 0.00 63 PRO A O 16
ATOM 26196 N N . SER A 1 64 ? -6.269 -6.316 7.908 1.00 0.00 64 SER A N 16
ATOM 26197 C CA . SER A 1 64 ? -7.290 -6.672 8.878 1.00 0.00 64 SER A CA 16
ATOM 26198 C C . SER A 1 64 ? -6.804 -7.833 9.747 1.00 0.00 64 SER A C 16
ATOM 26199 O O . SER A 1 64 ? -5.617 -8.156 9.751 1.00 0.00 64 SER A O 16
ATOM 26207 N N . GLY A 1 65 ? -7.746 -8.429 10.464 1.00 0.00 65 GLY A N 16
ATOM 26208 C CA . GLY A 1 65 ? -7.429 -9.547 11.336 1.00 0.00 65 GLY A CA 16
ATOM 26209 C C . GLY A 1 65 ? -6.585 -10.591 10.603 1.00 0.00 65 GLY A C 16
ATOM 26210 O O . GLY A 1 65 ? -5.496 -10.943 11.054 1.00 0.00 65 GLY A O 16
ATOM 26214 N N . THR A 1 66 ? -7.120 -11.058 9.484 1.00 0.00 66 THR A N 16
ATOM 26215 C CA . THR A 1 66 ? -6.430 -12.056 8.684 1.00 0.00 66 THR A CA 16
ATOM 26216 C C . THR A 1 66 ? -6.275 -11.569 7.242 1.00 0.00 66 THR A C 16
ATOM 26217 O O . THR A 1 66 ? -5.170 -11.253 6.805 1.00 0.00 66 THR A O 16
ATOM 26228 N N . GLU A 1 67 ? -7.400 -11.524 6.543 1.00 0.00 67 GLU A N 16
ATOM 26229 C CA . GLU A 1 67 ? -7.403 -11.081 5.159 1.00 0.00 67 GLU A CA 16
ATOM 26230 C C . GLU A 1 67 ? -8.812 -10.655 4.741 1.00 0.00 67 GLU A C 16
ATOM 26231 O O . GLU A 1 67 ? -9.703 -11.492 4.606 1.00 0.00 67 GLU A O 16
ATOM 26243 N N . ASP A 1 68 ? -8.970 -9.354 4.549 1.00 0.00 68 ASP A N 16
ATOM 26244 C CA . ASP A 1 68 ? -10.256 -8.807 4.150 1.00 0.00 68 ASP A CA 16
ATOM 26245 C C . ASP A 1 68 ? -10.132 -7.291 3.986 1.00 0.00 68 ASP A C 16
ATOM 26246 O O . ASP A 1 68 ? -10.325 -6.542 4.942 1.00 0.00 68 ASP A O 16
ATOM 26255 N N . ILE A 1 69 ? -9.810 -6.884 2.767 1.00 0.00 69 ILE A N 16
ATOM 26256 C CA . ILE A 1 69 ? -9.657 -5.470 2.465 1.00 0.00 69 ILE A CA 16
ATOM 26257 C C . ILE A 1 69 ? -8.353 -4.960 3.081 1.00 0.00 69 ILE A C 16
ATOM 26258 O O . ILE A 1 69 ? -7.921 -5.450 4.124 1.00 0.00 69 ILE A O 16
ATOM 26274 N N . VAL A 1 70 ? -7.762 -3.982 2.411 1.00 0.00 70 VAL A N 16
ATOM 26275 C CA . VAL A 1 70 ? -6.516 -3.399 2.879 1.00 0.00 70 VAL A CA 16
ATOM 26276 C C . VAL A 1 70 ? -6.718 -1.902 3.121 1.00 0.00 70 VAL A C 16
ATOM 26277 O O . VAL A 1 70 ? -6.984 -1.149 2.186 1.00 0.00 70 VAL A O 16
ATOM 26290 N N . ARG A 1 71 ? -6.582 -1.515 4.381 1.00 0.00 71 ARG A N 16
ATOM 26291 C CA . ARG A 1 71 ? -6.746 -0.121 4.758 1.00 0.00 71 ARG A CA 16
ATOM 26292 C C . ARG A 1 71 ? -5.526 0.693 4.322 1.00 0.00 71 ARG A C 16
ATOM 26293 O O . ARG A 1 71 ? -4.395 0.360 4.673 1.00 0.00 71 ARG A O 16
ATOM 26314 N N . VAL A 1 72 ? -5.797 1.744 3.563 1.00 0.00 72 VAL A N 16
ATOM 26315 C CA . VAL A 1 72 ? -4.736 2.609 3.075 1.00 0.00 72 VAL A CA 16
ATOM 26316 C C . VAL A 1 72 ? -4.739 3.913 3.874 1.00 0.00 72 VAL A C 16
ATOM 26317 O O . VAL A 1 72 ? -5.799 4.463 4.168 1.00 0.00 72 VAL A O 16
ATOM 26330 N N . TYR A 1 73 ? -3.540 4.371 4.203 1.00 0.00 73 TYR A N 16
ATOM 26331 C CA . TYR A 1 73 ? -3.391 5.601 4.963 1.00 0.00 73 TYR A CA 16
ATOM 26332 C C . TYR A 1 73 ? -2.456 6.578 4.246 1.00 0.00 73 TYR A C 16
ATOM 26333 O O . TYR A 1 73 ? -1.394 6.187 3.765 1.00 0.00 73 TYR A O 16
ATOM 26351 N N . ALA A 1 74 ? -2.886 7.830 4.198 1.00 0.00 74 ALA A N 16
ATOM 26352 C CA . ALA A 1 74 ? -2.101 8.866 3.549 1.00 0.00 74 ALA A CA 16
ATOM 26353 C C . ALA A 1 74 ? -2.427 10.220 4.182 1.00 0.00 74 ALA A C 16
ATOM 26354 O O . ALA A 1 74 ? -3.591 10.526 4.436 1.00 0.00 74 ALA A O 16
ATOM 26361 N N . GLU A 1 75 ? -1.379 10.995 4.420 1.00 0.00 75 GLU A N 16
ATOM 26362 C CA . GLU A 1 75 ? -1.539 12.308 5.019 1.00 0.00 75 GLU A CA 16
ATOM 26363 C C . GLU A 1 75 ? -0.530 13.291 4.422 1.00 0.00 75 GLU A C 16
ATOM 26364 O O . GLU A 1 75 ? 0.666 13.008 4.377 1.00 0.00 75 GLU A O 16
ATOM 26376 N N . ALA A 1 76 ? -1.049 14.426 3.978 1.00 0.00 76 ALA A N 16
ATOM 26377 C CA . ALA A 1 76 ? -0.208 15.452 3.385 1.00 0.00 76 ALA A CA 16
ATOM 26378 C C . ALA A 1 76 ? -0.421 16.773 4.129 1.00 0.00 76 ALA A C 16
ATOM 26379 O O . ALA A 1 76 ? -1.224 16.843 5.058 1.00 0.00 76 ALA A O 16
ATOM 26386 N N . ASN A 1 77 ? 0.312 17.786 3.692 1.00 0.00 77 ASN A N 16
ATOM 26387 C CA . ASN A 1 77 ? 0.214 19.100 4.305 1.00 0.00 77 ASN A CA 16
ATOM 26388 C C . ASN A 1 77 ? -0.932 19.877 3.654 1.00 0.00 77 ASN A C 16
ATOM 26389 O O . ASN A 1 77 ? -1.499 20.782 4.265 1.00 0.00 77 ASN A O 16
ATOM 26400 N N . SER A 1 78 ? -1.240 19.495 2.423 1.00 0.00 78 SER A N 16
ATOM 26401 C CA . SER A 1 78 ? -2.308 20.145 1.683 1.00 0.00 78 SER A CA 16
ATOM 26402 C C . SER A 1 78 ? -3.470 19.171 1.477 1.00 0.00 78 SER A C 16
ATOM 26403 O O . SER A 1 78 ? -3.254 17.990 1.209 1.00 0.00 78 SER A O 16
ATOM 26411 N N . GLN A 1 79 ? -4.676 19.702 1.611 1.00 0.00 79 GLN A N 16
ATOM 26412 C CA . GLN A 1 79 ? -5.872 18.895 1.444 1.00 0.00 79 GLN A CA 16
ATOM 26413 C C . GLN A 1 79 ? -5.862 18.207 0.077 1.00 0.00 79 GLN A C 16
ATOM 26414 O O . GLN A 1 79 ? -6.384 17.103 -0.070 1.00 0.00 79 GLN A O 16
ATOM 26428 N N . GLU A 1 80 ? -5.261 18.888 -0.888 1.00 0.00 80 GLU A N 16
ATOM 26429 C CA . GLU A 1 80 ? -5.176 18.357 -2.237 1.00 0.00 80 GLU A CA 16
ATOM 26430 C C . GLU A 1 80 ? -4.248 17.141 -2.271 1.00 0.00 80 GLU A C 16
ATOM 26431 O O . GLU A 1 80 ? -4.631 16.077 -2.755 1.00 0.00 80 GLU A O 16
ATOM 26443 N N . SER A 1 81 ? -3.046 17.339 -1.750 1.00 0.00 81 SER A N 16
ATOM 26444 C CA . SER A 1 81 ? -2.060 16.272 -1.715 1.00 0.00 81 SER A CA 16
ATOM 26445 C C . SER A 1 81 ? -2.582 15.105 -0.874 1.00 0.00 81 SER A C 16
ATOM 26446 O O . SER A 1 81 ? -2.382 13.943 -1.225 1.00 0.00 81 SER A O 16
ATOM 26454 N N . ALA A 1 82 ? -3.242 15.455 0.221 1.00 0.00 82 ALA A N 16
ATOM 26455 C CA . ALA A 1 82 ? -3.794 14.452 1.115 1.00 0.00 82 ALA A CA 16
ATOM 26456 C C . ALA A 1 82 ? -4.615 13.448 0.303 1.00 0.00 82 ALA A C 16
ATOM 26457 O O . ALA A 1 82 ? -4.477 12.239 0.481 1.00 0.00 82 ALA A O 16
ATOM 26464 N N . ASP A 1 83 ? -5.452 13.987 -0.572 1.00 0.00 83 ASP A N 16
ATOM 26465 C CA . ASP A 1 83 ? -6.295 13.154 -1.412 1.00 0.00 83 ASP A CA 16
ATOM 26466 C C . ASP A 1 83 ? -5.464 12.599 -2.571 1.00 0.00 83 ASP A C 16
ATOM 26467 O O . ASP A 1 83 ? -5.495 11.400 -2.844 1.00 0.00 83 ASP A O 16
ATOM 26476 N N . ARG A 1 84 ? -4.741 13.499 -3.222 1.00 0.00 84 ARG A N 16
ATOM 26477 C CA . ARG A 1 84 ? -3.904 13.115 -4.346 1.00 0.00 84 ARG A CA 16
ATOM 26478 C C . ARG A 1 84 ? -3.074 11.879 -3.991 1.00 0.00 84 ARG A C 16
ATOM 26479 O O . ARG A 1 84 ? -3.126 10.870 -4.693 1.00 0.00 84 ARG A O 16
ATOM 26500 N N . LEU A 1 85 ? -2.329 11.999 -2.903 1.00 0.00 85 LEU A N 16
ATOM 26501 C CA . LEU A 1 85 ? -1.489 10.904 -2.446 1.00 0.00 85 LEU A CA 16
ATOM 26502 C C . LEU A 1 85 ? -2.366 9.689 -2.137 1.00 0.00 85 LEU A C 16
ATOM 26503 O O . LEU A 1 85 ? -2.210 8.634 -2.750 1.00 0.00 85 LEU A O 16
ATOM 26519 N N . ALA A 1 86 ? -3.270 9.878 -1.187 1.00 0.00 86 ALA A N 16
ATOM 26520 C CA . ALA A 1 86 ? -4.172 8.811 -0.789 1.00 0.00 86 ALA A CA 16
ATOM 26521 C C . ALA A 1 86 ? -4.687 8.092 -2.038 1.00 0.00 86 ALA A C 16
ATOM 26522 O O . ALA A 1 86 ? -4.613 6.867 -2.128 1.00 0.00 86 ALA A O 16
ATOM 26529 N N . TYR A 1 87 ? -5.197 8.883 -2.970 1.00 0.00 87 TYR A N 16
ATOM 26530 C CA . TYR A 1 87 ? -5.724 8.338 -4.209 1.00 0.00 87 TYR A CA 16
ATOM 26531 C C . TYR A 1 87 ? -4.680 7.469 -4.913 1.00 0.00 87 TYR A C 16
ATOM 26532 O O . TYR A 1 87 ? -4.987 6.368 -5.368 1.00 0.00 87 TYR A O 16
ATOM 26550 N N . GLU A 1 88 ? -3.466 7.997 -4.981 1.00 0.00 88 GLU A N 16
ATOM 26551 C CA . GLU A 1 88 ? -2.375 7.283 -5.622 1.00 0.00 88 GLU A CA 16
ATOM 26552 C C . GLU A 1 88 ? -2.092 5.973 -4.885 1.00 0.00 88 GLU A C 16
ATOM 26553 O O . GLU A 1 88 ? -2.256 4.891 -5.448 1.00 0.00 88 GLU A O 16
ATOM 26565 N N . VAL A 1 89 ? -1.672 6.112 -3.636 1.00 0.00 89 VAL A N 16
ATOM 26566 C CA . VAL A 1 89 ? -1.365 4.953 -2.816 1.00 0.00 89 VAL A CA 16
ATOM 26567 C C . VAL A 1 89 ? -2.408 3.863 -3.070 1.00 0.00 89 VAL A C 16
ATOM 26568 O O . VAL A 1 89 ? -2.073 2.775 -3.537 1.00 0.00 89 VAL A O 16
ATOM 26581 N N . SER A 1 90 ? -3.651 4.193 -2.753 1.00 0.00 90 SER A N 16
ATOM 26582 C CA . SER A 1 90 ? -4.745 3.255 -2.941 1.00 0.00 90 SER A CA 16
ATOM 26583 C C . SER A 1 90 ? -4.592 2.534 -4.281 1.00 0.00 90 SER A C 16
ATOM 26584 O O . SER A 1 90 ? -4.715 1.312 -4.350 1.00 0.00 90 SER A O 16
ATOM 26592 N N . LEU A 1 91 ? -4.324 3.320 -5.313 1.00 0.00 91 LEU A N 16
ATOM 26593 C CA . LEU A 1 91 ? -4.152 2.772 -6.648 1.00 0.00 91 LEU A CA 16
ATOM 26594 C C . LEU A 1 91 ? -2.879 1.924 -6.686 1.00 0.00 91 LEU A C 16
ATOM 26595 O O . LEU A 1 91 ? -2.902 0.783 -7.143 1.00 0.00 91 LEU A O 16
ATOM 26611 N N . LEU A 1 92 ? -1.798 2.516 -6.200 1.00 0.00 92 LEU A N 16
ATOM 26612 C CA . LEU A 1 92 ? -0.518 1.830 -6.172 1.00 0.00 92 LEU A CA 16
ATOM 26613 C C . LEU A 1 92 ? -0.716 0.409 -5.641 1.00 0.00 92 LEU A C 16
ATOM 26614 O O . LEU A 1 92 ? -0.179 -0.547 -6.198 1.00 0.00 92 LEU A O 16
ATOM 26630 N N . VAL A 1 93 ? -1.490 0.315 -4.569 1.00 0.00 93 VAL A N 16
ATOM 26631 C CA . VAL A 1 93 ? -1.766 -0.973 -3.956 1.00 0.00 93 VAL A CA 16
ATOM 26632 C C . VAL A 1 93 ? -2.640 -1.804 -4.897 1.00 0.00 93 VAL A C 16
ATOM 26633 O O . VAL A 1 93 ? -2.213 -2.850 -5.383 1.00 0.00 93 VAL A O 16
ATOM 26646 N N . PHE A 1 94 ? -3.846 -1.307 -5.126 1.00 0.00 94 PHE A N 16
ATOM 26647 C CA . PHE A 1 94 ? -4.784 -1.991 -6.001 1.00 0.00 94 PHE A CA 16
ATOM 26648 C C . PHE A 1 94 ? -4.063 -2.610 -7.200 1.00 0.00 94 PHE A C 16
ATOM 26649 O O . PHE A 1 94 ? -4.363 -3.736 -7.596 1.00 0.00 94 PHE A O 16
ATOM 26666 N N . GLN A 1 95 ? -3.125 -1.848 -7.745 1.00 0.00 95 GLN A N 16
ATOM 26667 C CA . GLN A 1 95 ? -2.359 -2.308 -8.890 1.00 0.00 95 GLN A CA 16
ATOM 26668 C C . GLN A 1 95 ? -1.241 -3.249 -8.438 1.00 0.00 95 GLN A C 16
ATOM 26669 O O . GLN A 1 95 ? -1.148 -4.381 -8.910 1.00 0.00 95 GLN A O 16
ATOM 26683 N N . LEU A 1 96 ? -0.419 -2.745 -7.529 1.00 0.00 96 LEU A N 16
ATOM 26684 C CA . LEU A 1 96 ? 0.690 -3.527 -7.007 1.00 0.00 96 LEU A CA 16
ATOM 26685 C C . LEU A 1 96 ? 0.164 -4.865 -6.485 1.00 0.00 96 LEU A C 16
ATOM 26686 O O . LEU A 1 96 ? 0.452 -5.915 -7.058 1.00 0.00 96 LEU A O 16
ATOM 26702 N N . ALA A 1 97 ? -0.599 -4.784 -5.405 1.00 0.00 97 ALA A N 16
ATOM 26703 C CA . ALA A 1 97 ? -1.167 -5.976 -4.799 1.00 0.00 97 ALA A CA 16
ATOM 26704 C C . ALA A 1 97 ? -2.020 -6.712 -5.835 1.00 0.00 97 ALA A C 16
ATOM 26705 O O . ALA A 1 97 ? -1.678 -7.816 -6.255 1.00 0.00 97 ALA A O 16
ATOM 26712 N N . GLY A 1 98 ? -3.114 -6.070 -6.217 1.00 0.00 98 GLY A N 16
ATOM 26713 C CA . GLY A 1 98 ? -4.019 -6.649 -7.196 1.00 0.00 98 GLY A CA 16
ATOM 26714 C C . GLY A 1 98 ? -5.460 -6.642 -6.682 1.00 0.00 98 GLY A C 16
ATOM 26715 O O . GLY A 1 98 ? -6.099 -7.690 -6.599 1.00 0.00 98 GLY A O 16
ATOM 26719 N N . GLY A 1 99 ? -5.930 -5.448 -6.350 1.00 0.00 99 GLY A N 16
ATOM 26720 C CA . GLY A 1 99 ? -7.284 -5.291 -5.847 1.00 0.00 99 GLY A CA 16
ATOM 26721 C C . GLY A 1 99 ? -8.282 -6.071 -6.705 1.00 0.00 99 GLY A C 16
ATOM 26722 O O . GLY A 1 99 ? -7.964 -6.473 -7.823 1.00 0.00 99 GLY A O 16
ATOM 26726 N N . ILE A 1 100 ? -9.470 -6.260 -6.150 1.00 0.00 100 ILE A N 16
ATOM 26727 C CA . ILE A 1 100 ? -10.517 -6.985 -6.850 1.00 0.00 100 ILE A CA 16
ATOM 26728 C C . ILE A 1 100 ? -11.860 -6.293 -6.608 1.00 0.00 100 ILE A C 16
ATOM 26729 O O . ILE A 1 100 ? -12.056 -5.656 -5.574 1.00 0.00 100 ILE A O 16
ATOM 26745 N N . GLY A 1 101 ? -12.750 -6.441 -7.578 1.00 0.00 101 GLY A N 16
ATOM 26746 C CA . GLY A 1 101 ? -14.068 -5.838 -7.483 1.00 0.00 101 GLY A CA 16
ATOM 26747 C C . GLY A 1 101 ? -13.968 -4.349 -7.145 1.00 0.00 101 GLY A C 16
ATOM 26748 O O . GLY A 1 101 ? -13.199 -3.619 -7.768 1.00 0.00 101 GLY A O 16
ATOM 26752 N N . GLU A 1 102 ? -14.755 -3.944 -6.160 1.00 0.00 102 GLU A N 16
ATOM 26753 C CA . GLU A 1 102 ? -14.765 -2.556 -5.732 1.00 0.00 102 GLU A CA 16
ATOM 26754 C C . GLU A 1 102 ? -13.338 -2.005 -5.687 1.00 0.00 102 GLU A C 16
ATOM 26755 O O . GLU A 1 102 ? -12.441 -2.640 -5.135 1.00 0.00 102 GLU A O 16
ATOM 26767 N N . ARG A 1 103 ? -13.173 -0.829 -6.275 1.00 0.00 103 ARG A N 16
ATOM 26768 C CA . ARG A 1 103 ? -11.871 -0.186 -6.309 1.00 0.00 103 ARG A CA 16
ATOM 26769 C C . ARG A 1 103 ? -12.031 1.333 -6.401 1.00 0.00 103 ARG A C 16
ATOM 26770 O O . ARG A 1 103 ? -13.089 1.827 -6.790 1.00 0.00 103 ARG A O 16
ATOM 26791 N N . PRO A 1 104 ? -10.938 2.051 -6.028 1.00 0.00 104 PRO A N 16
ATOM 26792 C CA . PRO A 1 104 ? -10.948 3.503 -6.065 1.00 0.00 104 PRO A CA 16
ATOM 26793 C C . PRO A 1 104 ? -10.836 4.016 -7.502 1.00 0.00 104 PRO A C 16
ATOM 26794 O O . PRO A 1 104 ? -10.034 3.509 -8.285 1.00 0.00 104 PRO A O 16
ATOM 26805 N N . GLN A 1 105 ? -11.653 5.014 -7.806 1.00 0.00 105 GLN A N 16
ATOM 26806 C CA . GLN A 1 105 ? -11.656 5.601 -9.135 1.00 0.00 105 GLN A CA 16
ATOM 26807 C C . GLN A 1 105 ? -11.590 7.126 -9.042 1.00 0.00 105 GLN A C 16
ATOM 26808 O O . GLN A 1 105 ? -12.044 7.712 -8.060 1.00 0.00 105 GLN A O 16
ATOM 26822 N N . PRO A 1 106 ? -11.006 7.742 -10.105 1.00 0.00 106 PRO A N 16
ATOM 26823 C CA . PRO A 1 106 ? -10.875 9.189 -10.152 1.00 0.00 106 PRO A CA 16
ATOM 26824 C C . PRO A 1 106 ? -12.219 9.851 -10.462 1.00 0.00 106 PRO A C 16
ATOM 26825 O O . PRO A 1 106 ? -13.046 9.282 -11.173 1.00 0.00 106 PRO A O 16
ATOM 26836 N N . SER A 1 107 ? -12.395 11.044 -9.914 1.00 0.00 107 SER A N 16
ATOM 26837 C CA . SER A 1 107 ? -13.624 11.790 -10.123 1.00 0.00 107 SER A CA 16
ATOM 26838 C C . SER A 1 107 ? -13.642 12.384 -11.533 1.00 0.00 107 SER A C 16
ATOM 26839 O O . SER A 1 107 ? -12.687 13.040 -11.947 1.00 0.00 107 SER A O 16
ATOM 26847 N N . GLY A 1 108 ? -14.738 12.132 -12.233 1.00 0.00 108 GLY A N 16
ATOM 26848 C CA . GLY A 1 108 ? -14.894 12.633 -13.588 1.00 0.00 108 GLY A CA 16
ATOM 26849 C C . GLY A 1 108 ? -14.898 14.163 -13.609 1.00 0.00 108 GLY A C 16
ATOM 26850 O O . GLY A 1 108 ? -15.744 14.793 -12.976 1.00 0.00 108 GLY A O 16
ATOM 26854 N N . PRO A 1 109 ? -13.919 14.730 -14.364 1.00 0.00 109 PRO A N 16
ATOM 26855 C CA . PRO A 1 109 ? -13.803 16.174 -14.476 1.00 0.00 109 PRO A CA 16
ATOM 26856 C C . PRO A 1 109 ? -14.887 16.742 -15.394 1.00 0.00 109 PRO A C 16
ATOM 26857 O O . PRO A 1 109 ? -15.571 15.993 -16.091 1.00 0.00 109 PRO A O 16
ATOM 26868 N N . SER A 1 110 ? -15.011 18.061 -15.366 1.00 0.00 110 SER A N 16
ATOM 26869 C CA . SER A 1 110 ? -16.001 18.737 -16.187 1.00 0.00 110 SER A CA 16
ATOM 26870 C C . SER A 1 110 ? -15.777 20.250 -16.136 1.00 0.00 110 SER A C 16
ATOM 26871 O O . SER A 1 110 ? -15.411 20.792 -15.094 1.00 0.00 110 SER A O 16
ATOM 26879 N N . SER A 1 111 ? -16.007 20.889 -17.274 1.00 0.00 111 SER A N 16
ATOM 26880 C CA . SER A 1 111 ? -15.835 22.328 -17.371 1.00 0.00 111 SER A CA 16
ATOM 26881 C C . SER A 1 111 ? -14.378 22.701 -17.094 1.00 0.00 111 SER A C 16
ATOM 26882 O O . SER A 1 111 ? -13.640 21.927 -16.486 1.00 0.00 111 SER A O 16
ATOM 26890 N N . GLY A 1 112 ? -14.006 23.888 -17.552 1.00 0.00 112 GLY A N 16
ATOM 26891 C CA . GLY A 1 112 ? -12.650 24.373 -17.361 1.00 0.00 112 GLY A CA 16
ATOM 26892 C C . GLY A 1 112 ? -12.116 23.978 -15.982 1.00 0.00 112 GLY A C 16
ATOM 26893 O O . GLY A 1 112 ? -11.205 24.618 -15.459 1.00 0.00 112 GLY A O 16
ATOM 26897 N N . GLY A 1 1 ? -32.979 24.788 27.738 1.00 0.00 1 GLY A N 17
ATOM 26898 C CA . GLY A 1 1 ? -32.873 25.451 26.449 1.00 0.00 1 GLY A CA 17
ATOM 26899 C C . GLY A 1 1 ? -31.510 25.185 25.806 1.00 0.00 1 GLY A C 17
ATOM 26900 O O . GLY A 1 1 ? -31.410 24.420 24.849 1.00 0.00 1 GLY A O 17
ATOM 26904 N N . SER A 1 2 ? -30.495 25.833 26.359 1.00 0.00 2 SER A N 17
ATOM 26905 C CA . SER A 1 2 ? -29.142 25.676 25.852 1.00 0.00 2 SER A CA 17
ATOM 26906 C C . SER A 1 2 ? -29.070 26.152 24.399 1.00 0.00 2 SER A C 17
ATOM 26907 O O . SER A 1 2 ? -30.096 26.281 23.733 1.00 0.00 2 SER A O 17
ATOM 26915 N N . SER A 1 3 ? -27.848 26.399 23.951 1.00 0.00 3 SER A N 17
ATOM 26916 C CA . SER A 1 3 ? -27.628 26.857 22.590 1.00 0.00 3 SER A CA 17
ATOM 26917 C C . SER A 1 3 ? -26.599 25.962 21.896 1.00 0.00 3 SER A C 17
ATOM 26918 O O . SER A 1 3 ? -25.799 25.302 22.557 1.00 0.00 3 SER A O 17
ATOM 26926 N N . GLY A 1 4 ? -26.654 25.969 20.572 1.00 0.00 4 GLY A N 17
ATOM 26927 C CA . GLY A 1 4 ? -25.736 25.166 19.781 1.00 0.00 4 GLY A CA 17
ATOM 26928 C C . GLY A 1 4 ? -24.438 25.928 19.506 1.00 0.00 4 GLY A C 17
ATOM 26929 O O . GLY A 1 4 ? -24.422 26.867 18.712 1.00 0.00 4 GLY A O 17
ATOM 26933 N N . SER A 1 5 ? -23.382 25.494 20.178 1.00 0.00 5 SER A N 17
ATOM 26934 C CA . SER A 1 5 ? -22.082 26.124 20.017 1.00 0.00 5 SER A CA 17
ATOM 26935 C C . SER A 1 5 ? -21.107 25.148 19.356 1.00 0.00 5 SER A C 17
ATOM 26936 O O . SER A 1 5 ? -20.987 24.000 19.782 1.00 0.00 5 SER A O 17
ATOM 26944 N N . SER A 1 6 ? -20.434 25.640 18.326 1.00 0.00 6 SER A N 17
ATOM 26945 C CA . SER A 1 6 ? -19.473 24.825 17.602 1.00 0.00 6 SER A CA 17
ATOM 26946 C C . SER A 1 6 ? -18.148 24.778 18.365 1.00 0.00 6 SER A C 17
ATOM 26947 O O . SER A 1 6 ? -17.272 25.613 18.147 1.00 0.00 6 SER A O 17
ATOM 26955 N N . GLY A 1 7 ? -18.042 23.791 19.243 1.00 0.00 7 GLY A N 17
ATOM 26956 C CA . GLY A 1 7 ? -16.839 23.624 20.040 1.00 0.00 7 GLY A CA 17
ATOM 26957 C C . GLY A 1 7 ? -15.779 22.832 19.272 1.00 0.00 7 GLY A C 17
ATOM 26958 O O . GLY A 1 7 ? -15.441 21.711 19.651 1.00 0.00 7 GLY A O 17
ATOM 26962 N N . ALA A 1 8 ? -15.284 23.444 18.206 1.00 0.00 8 ALA A N 17
ATOM 26963 C CA . ALA A 1 8 ? -14.270 22.810 17.382 1.00 0.00 8 ALA A CA 17
ATOM 26964 C C . ALA A 1 8 ? -13.091 23.768 17.204 1.00 0.00 8 ALA A C 17
ATOM 26965 O O . ALA A 1 8 ? -13.170 24.934 17.589 1.00 0.00 8 ALA A O 17
ATOM 26972 N N . ILE A 1 9 ? -12.024 23.241 16.622 1.00 0.00 9 ILE A N 17
ATOM 26973 C CA . ILE A 1 9 ? -10.829 24.035 16.389 1.00 0.00 9 ILE A CA 17
ATOM 26974 C C . ILE A 1 9 ? -10.859 24.587 14.962 1.00 0.00 9 ILE A C 17
ATOM 26975 O O . ILE A 1 9 ? -11.680 24.167 14.148 1.00 0.00 9 ILE A O 17
ATOM 26991 N N . TYR A 1 10 ? -9.954 25.519 14.703 1.00 0.00 10 TYR A N 17
ATOM 26992 C CA . TYR A 1 10 ? -9.866 26.132 13.388 1.00 0.00 10 TYR A CA 17
ATOM 26993 C C . TYR A 1 10 ? -8.548 25.770 12.701 1.00 0.00 10 TYR A C 17
ATOM 26994 O O . TYR A 1 10 ? -7.882 26.634 12.133 1.00 0.00 10 TYR A O 17
ATOM 27012 N N . VAL A 1 11 ? -8.211 24.491 12.776 1.00 0.00 11 VAL A N 17
ATOM 27013 C CA . VAL A 1 11 ? -6.984 24.004 12.168 1.00 0.00 11 VAL A CA 17
ATOM 27014 C C . VAL A 1 11 ? -6.893 22.488 12.356 1.00 0.00 11 VAL A C 17
ATOM 27015 O O . VAL A 1 11 ? -6.869 21.999 13.485 1.00 0.00 11 VAL A O 17
ATOM 27028 N N . ASP A 1 12 ? -6.846 21.786 11.233 1.00 0.00 12 ASP A N 17
ATOM 27029 C CA . ASP A 1 12 ? -6.759 20.336 11.260 1.00 0.00 12 ASP A CA 17
ATOM 27030 C C . ASP A 1 12 ? -6.212 19.838 9.921 1.00 0.00 12 ASP A C 17
ATOM 27031 O O . ASP A 1 12 ? -6.916 19.857 8.913 1.00 0.00 12 ASP A O 17
ATOM 27040 N N . LEU A 1 13 ? -4.961 19.402 9.955 1.00 0.00 13 LEU A N 17
ATOM 27041 C CA . LEU A 1 13 ? -4.311 18.900 8.756 1.00 0.00 13 LEU A CA 17
ATOM 27042 C C . LEU A 1 13 ? -5.257 17.938 8.034 1.00 0.00 13 LEU A C 17
ATOM 27043 O O . LEU A 1 13 ? -6.102 17.303 8.663 1.00 0.00 13 LEU A O 17
ATOM 27059 N N . PRO A 1 14 ? -5.079 17.860 6.688 1.00 0.00 14 PRO A N 17
ATOM 27060 C CA . PRO A 1 14 ? -5.906 16.987 5.873 1.00 0.00 14 PRO A CA 17
ATOM 27061 C C . PRO A 1 14 ? -5.497 15.523 6.047 1.00 0.00 14 PRO A C 17
ATOM 27062 O O . PRO A 1 14 ? -4.362 15.233 6.422 1.00 0.00 14 PRO A O 17
ATOM 27073 N N . ASN A 1 15 ? -6.443 14.640 5.766 1.00 0.00 15 ASN A N 17
ATOM 27074 C CA . ASN A 1 15 ? -6.194 13.213 5.887 1.00 0.00 15 ASN A CA 17
ATOM 27075 C C . ASN A 1 15 ? -7.230 12.448 5.060 1.00 0.00 15 ASN A C 17
ATOM 27076 O O . ASN A 1 15 ? -8.362 12.902 4.902 1.00 0.00 15 ASN A O 17
ATOM 27087 N N . ARG A 1 16 ? -6.804 11.299 4.555 1.00 0.00 16 ARG A N 17
ATOM 27088 C CA . ARG A 1 16 ? -7.680 10.466 3.748 1.00 0.00 16 ARG A CA 17
ATOM 27089 C C . ARG A 1 16 ? -7.309 8.991 3.913 1.00 0.00 16 ARG A C 17
ATOM 27090 O O . ARG A 1 16 ? -6.138 8.627 3.818 1.00 0.00 16 ARG A O 17
ATOM 27111 N N . GLN A 1 17 ? -8.329 8.181 4.157 1.00 0.00 17 GLN A N 17
ATOM 27112 C CA . GLN A 1 17 ? -8.126 6.754 4.335 1.00 0.00 17 GLN A CA 17
ATOM 27113 C C . GLN A 1 17 ? -9.064 5.965 3.420 1.00 0.00 17 GLN A C 17
ATOM 27114 O O . GLN A 1 17 ? -10.240 6.301 3.293 1.00 0.00 17 GLN A O 17
ATOM 27128 N N . LEU A 1 18 ? -8.508 4.931 2.805 1.00 0.00 18 LEU A N 17
ATOM 27129 C CA . LEU A 1 18 ? -9.280 4.092 1.905 1.00 0.00 18 LEU A CA 17
ATOM 27130 C C . LEU A 1 18 ? -9.074 2.624 2.281 1.00 0.00 18 LEU A C 17
ATOM 27131 O O . LEU A 1 18 ? -8.167 2.296 3.044 1.00 0.00 18 LEU A O 17
ATOM 27147 N N . LYS A 1 19 ? -9.932 1.778 1.729 1.00 0.00 19 LYS A N 17
ATOM 27148 C CA . LYS A 1 19 ? -9.856 0.352 1.997 1.00 0.00 19 LYS A CA 17
ATOM 27149 C C . LYS A 1 19 ? -9.920 -0.415 0.675 1.00 0.00 19 LYS A C 17
ATOM 27150 O O . LYS A 1 19 ? -10.980 -0.509 0.058 1.00 0.00 19 LYS A O 17
ATOM 27169 N N . VAL A 1 20 ? -8.771 -0.944 0.278 1.00 0.00 20 VAL A N 17
ATOM 27170 C CA . VAL A 1 20 ? -8.683 -1.700 -0.960 1.00 0.00 20 VAL A CA 17
ATOM 27171 C C . VAL A 1 20 ? -9.082 -3.153 -0.694 1.00 0.00 20 VAL A C 17
ATOM 27172 O O . VAL A 1 20 ? -8.226 -3.999 -0.440 1.00 0.00 20 VAL A O 17
ATOM 27185 N N . LYS A 1 21 ? -10.383 -3.398 -0.762 1.00 0.00 21 LYS A N 17
ATOM 27186 C CA . LYS A 1 21 ? -10.906 -4.734 -0.532 1.00 0.00 21 LYS A CA 17
ATOM 27187 C C . LYS A 1 21 ? -10.276 -5.703 -1.535 1.00 0.00 21 LYS A C 17
ATOM 27188 O O . LYS A 1 21 ? -10.832 -5.941 -2.605 1.00 0.00 21 LYS A O 17
ATOM 27207 N N . VAL A 1 22 ? -9.125 -6.235 -1.152 1.00 0.00 22 VAL A N 17
ATOM 27208 C CA . VAL A 1 22 ? -8.414 -7.173 -2.004 1.00 0.00 22 VAL A CA 17
ATOM 27209 C C . VAL A 1 22 ? -9.305 -8.386 -2.275 1.00 0.00 22 VAL A C 17
ATOM 27210 O O . VAL A 1 22 ? -10.508 -8.347 -2.019 1.00 0.00 22 VAL A O 17
ATOM 27223 N N . ALA A 1 23 ? -8.681 -9.436 -2.789 1.00 0.00 23 ALA A N 17
ATOM 27224 C CA . ALA A 1 23 ? -9.403 -10.659 -3.097 1.00 0.00 23 ALA A CA 17
ATOM 27225 C C . ALA A 1 23 ? -8.805 -11.815 -2.293 1.00 0.00 23 ALA A C 17
ATOM 27226 O O . ALA A 1 23 ? -9.495 -12.438 -1.487 1.00 0.00 23 ALA A O 17
ATOM 27233 N N . ASP A 1 24 ? -7.528 -12.068 -2.541 1.00 0.00 24 ASP A N 17
ATOM 27234 C CA . ASP A 1 24 ? -6.829 -13.138 -1.850 1.00 0.00 24 ASP A CA 17
ATOM 27235 C C . ASP A 1 24 ? -7.248 -14.483 -2.447 1.00 0.00 24 ASP A C 17
ATOM 27236 O O . ASP A 1 24 ? -6.411 -15.232 -2.948 1.00 0.00 24 ASP A O 17
ATOM 27245 N N . ARG A 1 25 ? -8.544 -14.749 -2.374 1.00 0.00 25 ARG A N 17
ATOM 27246 C CA . ARG A 1 25 ? -9.085 -15.990 -2.901 1.00 0.00 25 ARG A CA 17
ATOM 27247 C C . ARG A 1 25 ? -8.107 -17.142 -2.654 1.00 0.00 25 ARG A C 17
ATOM 27248 O O . ARG A 1 25 ? -7.293 -17.083 -1.734 1.00 0.00 25 ARG A O 17
ATOM 27269 N N . ARG A 1 26 ? -8.221 -18.162 -3.491 1.00 0.00 26 ARG A N 17
ATOM 27270 C CA . ARG A 1 26 ? -7.358 -19.325 -3.375 1.00 0.00 26 ARG A CA 17
ATOM 27271 C C . ARG A 1 26 ? -5.912 -18.948 -3.703 1.00 0.00 26 ARG A C 17
ATOM 27272 O O . ARG A 1 26 ? -5.666 -18.122 -4.581 1.00 0.00 26 ARG A O 17
ATOM 27293 N N . VAL A 1 27 ? -4.993 -19.571 -2.981 1.00 0.00 27 VAL A N 17
ATOM 27294 C CA . VAL A 1 27 ? -3.578 -19.311 -3.184 1.00 0.00 27 VAL A CA 17
ATOM 27295 C C . VAL A 1 27 ? -2.776 -20.563 -2.821 1.00 0.00 27 VAL A C 17
ATOM 27296 O O . VAL A 1 27 ? -1.930 -21.008 -3.594 1.00 0.00 27 VAL A O 17
ATOM 27309 N N . ILE A 1 28 ? -3.072 -21.095 -1.644 1.00 0.00 28 ILE A N 17
ATOM 27310 C CA . ILE A 1 28 ? -2.389 -22.286 -1.169 1.00 0.00 28 ILE A CA 17
ATOM 27311 C C . ILE A 1 28 ? -3.201 -22.916 -0.035 1.00 0.00 28 ILE A C 17
ATOM 27312 O O . ILE A 1 28 ? -3.512 -24.105 -0.075 1.00 0.00 28 ILE A O 17
ATOM 27328 N N . SER A 1 29 ? -3.520 -22.089 0.950 1.00 0.00 29 SER A N 17
ATOM 27329 C CA . SER A 1 29 ? -4.290 -22.550 2.094 1.00 0.00 29 SER A CA 17
ATOM 27330 C C . SER A 1 29 ? -4.220 -21.518 3.222 1.00 0.00 29 SER A C 17
ATOM 27331 O O . SER A 1 29 ? -5.248 -21.009 3.666 1.00 0.00 29 SER A O 17
ATOM 27339 N N . THR A 1 30 ? -2.998 -21.241 3.652 1.00 0.00 30 THR A N 17
ATOM 27340 C CA . THR A 1 30 ? -2.781 -20.279 4.719 1.00 0.00 30 THR A CA 17
ATOM 27341 C C . THR A 1 30 ? -3.017 -20.932 6.082 1.00 0.00 30 THR A C 17
ATOM 27342 O O . THR A 1 30 ? -3.804 -21.871 6.196 1.00 0.00 30 THR A O 17
ATOM 27353 N N . THR A 1 31 ? -2.322 -20.410 7.082 1.00 0.00 31 THR A N 17
ATOM 27354 C CA . THR A 1 31 ? -2.447 -20.931 8.432 1.00 0.00 31 THR A CA 17
ATOM 27355 C C . THR A 1 31 ? -1.632 -20.080 9.409 1.00 0.00 31 THR A C 17
ATOM 27356 O O . THR A 1 31 ? -0.450 -19.828 9.182 1.00 0.00 31 THR A O 17
ATOM 27367 N N . ASP A 1 32 ? -2.298 -19.661 10.476 1.00 0.00 32 ASP A N 17
ATOM 27368 C CA . ASP A 1 32 ? -1.651 -18.844 11.488 1.00 0.00 32 ASP A CA 17
ATOM 27369 C C . ASP A 1 32 ? -1.333 -17.467 10.900 1.00 0.00 32 ASP A C 17
ATOM 27370 O O . ASP A 1 32 ? -1.392 -17.278 9.686 1.00 0.00 32 ASP A O 17
ATOM 27379 N N . ALA A 1 33 ? -1.004 -16.541 11.788 1.00 0.00 33 ALA A N 17
ATOM 27380 C CA . ALA A 1 33 ? -0.677 -15.188 11.372 1.00 0.00 33 ALA A CA 17
ATOM 27381 C C . ALA A 1 33 ? 0.539 -15.223 10.445 1.00 0.00 33 ALA A C 17
ATOM 27382 O O . ALA A 1 33 ? 0.944 -16.291 9.987 1.00 0.00 33 ALA A O 17
ATOM 27389 N N . GLU A 1 34 ? 1.088 -14.043 10.196 1.00 0.00 34 GLU A N 17
ATOM 27390 C CA . GLU A 1 34 ? 2.250 -13.926 9.331 1.00 0.00 34 GLU A CA 17
ATOM 27391 C C . GLU A 1 34 ? 3.059 -12.680 9.696 1.00 0.00 34 GLU A C 17
ATOM 27392 O O . GLU A 1 34 ? 4.247 -12.775 10.000 1.00 0.00 34 GLU A O 17
ATOM 27404 N N . ARG A 1 35 ? 2.384 -11.541 9.655 1.00 0.00 35 ARG A N 17
ATOM 27405 C CA . ARG A 1 35 ? 3.026 -10.278 9.977 1.00 0.00 35 ARG A CA 17
ATOM 27406 C C . ARG A 1 35 ? 4.401 -10.197 9.312 1.00 0.00 35 ARG A C 17
ATOM 27407 O O . ARG A 1 35 ? 4.719 -10.999 8.436 1.00 0.00 35 ARG A O 17
ATOM 27428 N N . GLN A 1 36 ? 5.179 -9.219 9.754 1.00 0.00 36 GLN A N 17
ATOM 27429 C CA . GLN A 1 36 ? 6.513 -9.023 9.212 1.00 0.00 36 GLN A CA 17
ATOM 27430 C C . GLN A 1 36 ? 6.512 -9.258 7.700 1.00 0.00 36 GLN A C 17
ATOM 27431 O O . GLN A 1 36 ? 7.101 -10.225 7.218 1.00 0.00 36 GLN A O 17
ATOM 27445 N N . ALA A 1 37 ? 5.845 -8.358 6.994 1.00 0.00 37 ALA A N 17
ATOM 27446 C CA . ALA A 1 37 ? 5.759 -8.455 5.546 1.00 0.00 37 ALA A CA 17
ATOM 27447 C C . ALA A 1 37 ? 6.519 -7.287 4.915 1.00 0.00 37 ALA A C 17
ATOM 27448 O O . ALA A 1 37 ? 6.416 -6.152 5.378 1.00 0.00 37 ALA A O 17
ATOM 27455 N N . VAL A 1 38 ? 7.266 -7.605 3.868 1.00 0.00 38 VAL A N 17
ATOM 27456 C CA . VAL A 1 38 ? 8.043 -6.596 3.169 1.00 0.00 38 VAL A CA 17
ATOM 27457 C C . VAL A 1 38 ? 7.420 -6.340 1.795 1.00 0.00 38 VAL A C 17
ATOM 27458 O O . VAL A 1 38 ? 6.879 -5.263 1.546 1.00 0.00 38 VAL A O 17
ATOM 27471 N N . THR A 1 39 ? 7.516 -7.347 0.940 1.00 0.00 39 THR A N 17
ATOM 27472 C CA . THR A 1 39 ? 6.969 -7.243 -0.402 1.00 0.00 39 THR A CA 17
ATOM 27473 C C . THR A 1 39 ? 5.641 -6.483 -0.379 1.00 0.00 39 THR A C 17
ATOM 27474 O O . THR A 1 39 ? 4.951 -6.463 0.638 1.00 0.00 39 THR A O 17
ATOM 27485 N N . PRO A 1 40 ? 5.315 -5.861 -1.544 1.00 0.00 40 PRO A N 17
ATOM 27486 C CA . PRO A 1 40 ? 6.189 -5.935 -2.702 1.00 0.00 40 PRO A CA 17
ATOM 27487 C C . PRO A 1 40 ? 7.414 -5.035 -2.524 1.00 0.00 40 PRO A C 17
ATOM 27488 O O . PRO A 1 40 ? 7.305 -3.931 -1.993 1.00 0.00 40 PRO A O 17
ATOM 27499 N N . PRO A 1 41 ? 8.581 -5.555 -2.989 1.00 0.00 41 PRO A N 17
ATOM 27500 C CA . PRO A 1 41 ? 9.825 -4.811 -2.886 1.00 0.00 41 PRO A CA 17
ATOM 27501 C C . PRO A 1 41 ? 9.876 -3.683 -3.918 1.00 0.00 41 PRO A C 17
ATOM 27502 O O . PRO A 1 41 ? 10.750 -3.668 -4.784 1.00 0.00 41 PRO A O 17
ATOM 27513 N N . GLY A 1 42 ? 8.928 -2.765 -3.792 1.00 0.00 42 GLY A N 17
ATOM 27514 C CA . GLY A 1 42 ? 8.854 -1.636 -4.703 1.00 0.00 42 GLY A CA 17
ATOM 27515 C C . GLY A 1 42 ? 7.804 -0.625 -4.238 1.00 0.00 42 GLY A C 17
ATOM 27516 O O . GLY A 1 42 ? 8.126 0.532 -3.973 1.00 0.00 42 GLY A O 17
ATOM 27520 N N . LEU A 1 43 ? 6.570 -1.098 -4.154 1.00 0.00 43 LEU A N 17
ATOM 27521 C CA . LEU A 1 43 ? 5.470 -0.250 -3.726 1.00 0.00 43 LEU A CA 17
ATOM 27522 C C . LEU A 1 43 ? 5.944 0.655 -2.587 1.00 0.00 43 LEU A C 17
ATOM 27523 O O . LEU A 1 43 ? 5.977 1.876 -2.733 1.00 0.00 43 LEU A O 17
ATOM 27539 N N . GLN A 1 44 ? 6.298 0.022 -1.479 1.00 0.00 44 GLN A N 17
ATOM 27540 C CA . GLN A 1 44 ? 6.768 0.755 -0.316 1.00 0.00 44 GLN A CA 17
ATOM 27541 C C . GLN A 1 44 ? 7.842 1.765 -0.723 1.00 0.00 44 GLN A C 17
ATOM 27542 O O . GLN A 1 44 ? 7.831 2.907 -0.266 1.00 0.00 44 GLN A O 17
ATOM 27556 N N . GLU A 1 45 ? 8.744 1.309 -1.580 1.00 0.00 45 GLU A N 17
ATOM 27557 C CA . GLU A 1 45 ? 9.823 2.158 -2.055 1.00 0.00 45 GLU A CA 17
ATOM 27558 C C . GLU A 1 45 ? 9.259 3.337 -2.851 1.00 0.00 45 GLU A C 17
ATOM 27559 O O . GLU A 1 45 ? 9.537 4.493 -2.535 1.00 0.00 45 GLU A O 17
ATOM 27571 N N . ALA A 1 46 ? 8.478 3.004 -3.867 1.00 0.00 46 ALA A N 17
ATOM 27572 C CA . ALA A 1 46 ? 7.872 4.020 -4.711 1.00 0.00 46 ALA A CA 17
ATOM 27573 C C . ALA A 1 46 ? 7.210 5.080 -3.829 1.00 0.00 46 ALA A C 17
ATOM 27574 O O . ALA A 1 46 ? 7.632 6.236 -3.818 1.00 0.00 46 ALA A O 17
ATOM 27581 N N . ILE A 1 47 ? 6.183 4.649 -3.111 1.00 0.00 47 ILE A N 17
ATOM 27582 C CA . ILE A 1 47 ? 5.458 5.547 -2.228 1.00 0.00 47 ILE A CA 17
ATOM 27583 C C . ILE A 1 47 ? 6.450 6.267 -1.313 1.00 0.00 47 ILE A C 17
ATOM 27584 O O . ILE A 1 47 ? 6.438 7.494 -1.221 1.00 0.00 47 ILE A O 17
ATOM 27600 N N . ASN A 1 48 ? 7.286 5.474 -0.659 1.00 0.00 48 ASN A N 17
ATOM 27601 C CA . ASN A 1 48 ? 8.283 6.020 0.245 1.00 0.00 48 ASN A CA 17
ATOM 27602 C C . ASN A 1 48 ? 8.947 7.234 -0.407 1.00 0.00 48 ASN A C 17
ATOM 27603 O O . ASN A 1 48 ? 9.379 8.156 0.283 1.00 0.00 48 ASN A O 17
ATOM 27614 N N . ASP A 1 49 ? 9.007 7.196 -1.730 1.00 0.00 49 ASP A N 17
ATOM 27615 C CA . ASP A 1 49 ? 9.611 8.281 -2.484 1.00 0.00 49 ASP A CA 17
ATOM 27616 C C . ASP A 1 49 ? 8.572 9.382 -2.707 1.00 0.00 49 ASP A C 17
ATOM 27617 O O . ASP A 1 49 ? 8.867 10.563 -2.533 1.00 0.00 49 ASP A O 17
ATOM 27626 N N . LEU A 1 50 ? 7.377 8.955 -3.089 1.00 0.00 50 LEU A N 17
ATOM 27627 C CA . LEU A 1 50 ? 6.293 9.889 -3.337 1.00 0.00 50 LEU A CA 17
ATOM 27628 C C . LEU A 1 50 ? 5.994 10.670 -2.056 1.00 0.00 50 LEU A C 17
ATOM 27629 O O . LEU A 1 50 ? 5.352 11.718 -2.098 1.00 0.00 50 LEU A O 17
ATOM 27645 N N . VAL A 1 51 ? 6.475 10.129 -0.946 1.00 0.00 51 VAL A N 17
ATOM 27646 C CA . VAL A 1 51 ? 6.268 10.762 0.346 1.00 0.00 51 VAL A CA 17
ATOM 27647 C C . VAL A 1 51 ? 7.262 11.913 0.510 1.00 0.00 51 VAL A C 17
ATOM 27648 O O . VAL A 1 51 ? 6.996 12.869 1.238 1.00 0.00 51 VAL A O 17
ATOM 27661 N N . LYS A 1 52 ? 8.386 11.785 -0.179 1.00 0.00 52 LYS A N 17
ATOM 27662 C CA . LYS A 1 52 ? 9.421 12.803 -0.119 1.00 0.00 52 LYS A CA 17
ATOM 27663 C C . LYS A 1 52 ? 9.305 13.715 -1.342 1.00 0.00 52 LYS A C 17
ATOM 27664 O O . LYS A 1 52 ? 9.589 14.909 -1.260 1.00 0.00 52 LYS A O 17
ATOM 27683 N N . LYS A 1 53 ? 8.888 13.117 -2.449 1.00 0.00 53 LYS A N 17
ATOM 27684 C CA . LYS A 1 53 ? 8.732 13.861 -3.687 1.00 0.00 53 LYS A CA 17
ATOM 27685 C C . LYS A 1 53 ? 7.674 14.949 -3.493 1.00 0.00 53 LYS A C 17
ATOM 27686 O O . LYS A 1 53 ? 7.631 15.920 -4.248 1.00 0.00 53 LYS A O 17
ATOM 27705 N N . TYR A 1 54 ? 6.846 14.751 -2.477 1.00 0.00 54 TYR A N 17
ATOM 27706 C CA . TYR A 1 54 ? 5.792 15.704 -2.175 1.00 0.00 54 TYR A CA 17
ATOM 27707 C C . TYR A 1 54 ? 6.194 16.617 -1.016 1.00 0.00 54 TYR A C 17
ATOM 27708 O O . TYR A 1 54 ? 7.309 16.524 -0.505 1.00 0.00 54 TYR A O 17
ATOM 27726 N N . THR A 1 55 ? 5.264 17.480 -0.634 1.00 0.00 55 THR A N 17
ATOM 27727 C CA . THR A 1 55 ? 5.508 18.410 0.456 1.00 0.00 55 THR A CA 17
ATOM 27728 C C . THR A 1 55 ? 4.803 17.937 1.729 1.00 0.00 55 THR A C 17
ATOM 27729 O O . THR A 1 55 ? 3.580 17.806 1.753 1.00 0.00 55 THR A O 17
ATOM 27740 N N . LEU A 1 56 ? 5.605 17.693 2.755 1.00 0.00 56 LEU A N 17
ATOM 27741 C CA . LEU A 1 56 ? 5.073 17.237 4.028 1.00 0.00 56 LEU A CA 17
ATOM 27742 C C . LEU A 1 56 ? 4.019 16.156 3.778 1.00 0.00 56 LEU A C 17
ATOM 27743 O O . LEU A 1 56 ? 2.887 16.268 4.246 1.00 0.00 56 LEU A O 17
ATOM 27759 N N . ALA A 1 57 ? 4.429 15.134 3.041 1.00 0.00 57 ALA A N 17
ATOM 27760 C CA . ALA A 1 57 ? 3.534 14.034 2.723 1.00 0.00 57 ALA A CA 17
ATOM 27761 C C . ALA A 1 57 ? 3.783 12.882 3.698 1.00 0.00 57 ALA A C 17
ATOM 27762 O O . ALA A 1 57 ? 4.830 12.824 4.342 1.00 0.00 57 ALA A O 17
ATOM 27769 N N . ARG A 1 58 ? 2.804 11.993 3.777 1.00 0.00 58 ARG A N 17
ATOM 27770 C CA . ARG A 1 58 ? 2.904 10.846 4.663 1.00 0.00 58 ARG A CA 17
ATOM 27771 C C . ARG A 1 58 ? 1.801 9.833 4.346 1.00 0.00 58 ARG A C 17
ATOM 27772 O O . ARG A 1 58 ? 0.621 10.181 4.327 1.00 0.00 58 ARG A O 17
ATOM 27793 N N . ALA A 1 59 ? 2.224 8.601 4.106 1.00 0.00 59 ALA A N 17
ATOM 27794 C CA . ALA A 1 59 ? 1.288 7.536 3.791 1.00 0.00 59 ALA A CA 17
ATOM 27795 C C . ALA A 1 59 ? 1.704 6.262 4.528 1.00 0.00 59 ALA A C 17
ATOM 27796 O O . ALA A 1 59 ? 2.854 6.129 4.944 1.00 0.00 59 ALA A O 17
ATOM 27803 N N . PHE A 1 60 ? 0.746 5.357 4.668 1.00 0.00 60 PHE A N 17
ATOM 27804 C CA . PHE A 1 60 ? 0.999 4.098 5.348 1.00 0.00 60 PHE A CA 17
ATOM 27805 C C . PHE A 1 60 ? -0.068 3.060 4.995 1.00 0.00 60 PHE A C 17
ATOM 27806 O O . PHE A 1 60 ? -1.084 3.392 4.387 1.00 0.00 60 PHE A O 17
ATOM 27823 N N . VAL A 1 61 ? 0.199 1.825 5.393 1.00 0.00 61 VAL A N 17
ATOM 27824 C CA . VAL A 1 61 ? -0.726 0.737 5.127 1.00 0.00 61 VAL A CA 17
ATOM 27825 C C . VAL A 1 61 ? -0.627 -0.298 6.250 1.00 0.00 61 VAL A C 17
ATOM 27826 O O . VAL A 1 61 ? 0.429 -0.457 6.860 1.00 0.00 61 VAL A O 17
ATOM 27839 N N . ARG A 1 62 ? -1.741 -0.974 6.488 1.00 0.00 62 ARG A N 17
ATOM 27840 C CA . ARG A 1 62 ? -1.792 -1.989 7.527 1.00 0.00 62 ARG A CA 17
ATOM 27841 C C . ARG A 1 62 ? -2.851 -3.040 7.190 1.00 0.00 62 ARG A C 17
ATOM 27842 O O . ARG A 1 62 ? -4.034 -2.722 7.077 1.00 0.00 62 ARG A O 17
ATOM 27863 N N . PRO A 1 63 ? -2.376 -4.305 7.034 1.00 0.00 63 PRO A N 17
ATOM 27864 C CA . PRO A 1 63 ? -3.269 -5.405 6.712 1.00 0.00 63 PRO A CA 17
ATOM 27865 C C . PRO A 1 63 ? -4.085 -5.826 7.936 1.00 0.00 63 PRO A C 17
ATOM 27866 O O . PRO A 1 63 ? -4.084 -5.135 8.954 1.00 0.00 63 PRO A O 17
ATOM 27877 N N . SER A 1 64 ? -4.762 -6.956 7.797 1.00 0.00 64 SER A N 17
ATOM 27878 C CA . SER A 1 64 ? -5.580 -7.477 8.878 1.00 0.00 64 SER A CA 17
ATOM 27879 C C . SER A 1 64 ? -5.592 -9.006 8.837 1.00 0.00 64 SER A C 17
ATOM 27880 O O . SER A 1 64 ? -4.931 -9.613 7.995 1.00 0.00 64 SER A O 17
ATOM 27888 N N . GLY A 1 65 ? -6.350 -9.586 9.756 1.00 0.00 65 GLY A N 17
ATOM 27889 C CA . GLY A 1 65 ? -6.456 -11.032 9.835 1.00 0.00 65 GLY A CA 17
ATOM 27890 C C . GLY A 1 65 ? -7.575 -11.550 8.929 1.00 0.00 65 GLY A C 17
ATOM 27891 O O . GLY A 1 65 ? -7.410 -11.624 7.712 1.00 0.00 65 GLY A O 17
ATOM 27895 N N . THR A 1 66 ? -8.690 -11.895 9.557 1.00 0.00 66 THR A N 17
ATOM 27896 C CA . THR A 1 66 ? -9.836 -12.404 8.823 1.00 0.00 66 THR A CA 17
ATOM 27897 C C . THR A 1 66 ? -10.293 -11.386 7.776 1.00 0.00 66 THR A C 17
ATOM 27898 O O . THR A 1 66 ? -10.422 -11.717 6.598 1.00 0.00 66 THR A O 17
ATOM 27909 N N . GLU A 1 67 ? -10.524 -10.168 8.242 1.00 0.00 67 GLU A N 17
ATOM 27910 C CA . GLU A 1 67 ? -10.964 -9.100 7.361 1.00 0.00 67 GLU A CA 17
ATOM 27911 C C . GLU A 1 67 ? -10.226 -9.179 6.022 1.00 0.00 67 GLU A C 17
ATOM 27912 O O . GLU A 1 67 ? -10.848 -9.126 4.963 1.00 0.00 67 GLU A O 17
ATOM 27924 N N . ASP A 1 68 ? -8.910 -9.303 6.115 1.00 0.00 68 ASP A N 17
ATOM 27925 C CA . ASP A 1 68 ? -8.081 -9.390 4.925 1.00 0.00 68 ASP A CA 17
ATOM 27926 C C . ASP A 1 68 ? -8.282 -8.133 4.076 1.00 0.00 68 ASP A C 17
ATOM 27927 O O . ASP A 1 68 ? -8.508 -8.223 2.870 1.00 0.00 68 ASP A O 17
ATOM 27936 N N . ILE A 1 69 ? -8.193 -6.989 4.739 1.00 0.00 69 ILE A N 17
ATOM 27937 C CA . ILE A 1 69 ? -8.362 -5.716 4.061 1.00 0.00 69 ILE A CA 17
ATOM 27938 C C . ILE A 1 69 ? -7.094 -4.877 4.235 1.00 0.00 69 ILE A C 17
ATOM 27939 O O . ILE A 1 69 ? -6.416 -4.977 5.257 1.00 0.00 69 ILE A O 17
ATOM 27955 N N . VAL A 1 70 ? -6.813 -4.070 3.223 1.00 0.00 70 VAL A N 17
ATOM 27956 C CA . VAL A 1 70 ? -5.639 -3.215 3.252 1.00 0.00 70 VAL A CA 17
ATOM 27957 C C . VAL A 1 70 ? -6.072 -1.770 3.507 1.00 0.00 70 VAL A C 17
ATOM 27958 O O . VAL A 1 70 ? -6.457 -1.060 2.579 1.00 0.00 70 VAL A O 17
ATOM 27971 N N . ARG A 1 71 ? -5.994 -1.376 4.770 1.00 0.00 71 ARG A N 17
ATOM 27972 C CA . ARG A 1 71 ? -6.373 -0.029 5.159 1.00 0.00 71 ARG A CA 17
ATOM 27973 C C . ARG A 1 71 ? -5.314 0.975 4.697 1.00 0.00 71 ARG A C 17
ATOM 27974 O O . ARG A 1 71 ? -4.142 0.853 5.051 1.00 0.00 71 ARG A O 17
ATOM 27995 N N . VAL A 1 72 ? -5.764 1.944 3.914 1.00 0.00 72 VAL A N 17
ATOM 27996 C CA . VAL A 1 72 ? -4.870 2.967 3.400 1.00 0.00 72 VAL A CA 17
ATOM 27997 C C . VAL A 1 72 ? -5.081 4.263 4.185 1.00 0.00 72 VAL A C 17
ATOM 27998 O O . VAL A 1 72 ? -6.201 4.575 4.587 1.00 0.00 72 VAL A O 17
ATOM 28011 N N . TYR A 1 73 ? -3.987 4.984 4.381 1.00 0.00 73 TYR A N 17
ATOM 28012 C CA . TYR A 1 73 ? -4.038 6.239 5.111 1.00 0.00 73 TYR A CA 17
ATOM 28013 C C . TYR A 1 73 ? -2.875 7.151 4.716 1.00 0.00 73 TYR A C 17
ATOM 28014 O O . TYR A 1 73 ? -1.719 6.730 4.728 1.00 0.00 73 TYR A O 17
ATOM 28032 N N . ALA A 1 74 ? -3.221 8.384 4.374 1.00 0.00 74 ALA A N 17
ATOM 28033 C CA . ALA A 1 74 ? -2.220 9.359 3.975 1.00 0.00 74 ALA A CA 17
ATOM 28034 C C . ALA A 1 74 ? -2.603 10.732 4.529 1.00 0.00 74 ALA A C 17
ATOM 28035 O O . ALA A 1 74 ? -3.762 10.967 4.871 1.00 0.00 74 ALA A O 17
ATOM 28042 N N . GLU A 1 75 ? -1.609 11.605 4.601 1.00 0.00 75 GLU A N 17
ATOM 28043 C CA . GLU A 1 75 ? -1.827 12.949 5.108 1.00 0.00 75 GLU A CA 17
ATOM 28044 C C . GLU A 1 75 ? -0.725 13.888 4.614 1.00 0.00 75 GLU A C 17
ATOM 28045 O O . GLU A 1 75 ? 0.459 13.614 4.802 1.00 0.00 75 GLU A O 17
ATOM 28057 N N . ALA A 1 76 ? -1.153 14.977 3.993 1.00 0.00 76 ALA A N 17
ATOM 28058 C CA . ALA A 1 76 ? -0.217 15.958 3.471 1.00 0.00 76 ALA A CA 17
ATOM 28059 C C . ALA A 1 76 ? -0.506 17.320 4.106 1.00 0.00 76 ALA A C 17
ATOM 28060 O O . ALA A 1 76 ? -1.509 17.486 4.798 1.00 0.00 76 ALA A O 17
ATOM 28067 N N . ASN A 1 77 ? 0.392 18.259 3.848 1.00 0.00 77 ASN A N 17
ATOM 28068 C CA . ASN A 1 77 ? 0.247 19.601 4.386 1.00 0.00 77 ASN A CA 17
ATOM 28069 C C . ASN A 1 77 ? -0.884 20.322 3.649 1.00 0.00 77 ASN A C 17
ATOM 28070 O O . ASN A 1 77 ? -1.355 21.366 4.096 1.00 0.00 77 ASN A O 17
ATOM 28081 N N . SER A 1 78 ? -1.287 19.735 2.531 1.00 0.00 78 SER A N 17
ATOM 28082 C CA . SER A 1 78 ? -2.354 20.308 1.728 1.00 0.00 78 SER A CA 17
ATOM 28083 C C . SER A 1 78 ? -3.451 19.267 1.496 1.00 0.00 78 SER A C 17
ATOM 28084 O O . SER A 1 78 ? -3.160 18.097 1.251 1.00 0.00 78 SER A O 17
ATOM 28092 N N . GLN A 1 79 ? -4.689 19.730 1.581 1.00 0.00 79 GLN A N 17
ATOM 28093 C CA . GLN A 1 79 ? -5.831 18.854 1.384 1.00 0.00 79 GLN A CA 17
ATOM 28094 C C . GLN A 1 79 ? -5.860 18.336 -0.056 1.00 0.00 79 GLN A C 17
ATOM 28095 O O . GLN A 1 79 ? -6.624 17.427 -0.377 1.00 0.00 79 GLN A O 17
ATOM 28109 N N . GLU A 1 80 ? -5.019 18.937 -0.884 1.00 0.00 80 GLU A N 17
ATOM 28110 C CA . GLU A 1 80 ? -4.938 18.547 -2.282 1.00 0.00 80 GLU A CA 17
ATOM 28111 C C . GLU A 1 80 ? -4.162 17.237 -2.424 1.00 0.00 80 GLU A C 17
ATOM 28112 O O . GLU A 1 80 ? -4.687 16.253 -2.944 1.00 0.00 80 GLU A O 17
ATOM 28124 N N . SER A 1 81 ? -2.924 17.265 -1.951 1.00 0.00 81 SER A N 17
ATOM 28125 C CA . SER A 1 81 ? -2.070 16.091 -2.019 1.00 0.00 81 SER A CA 17
ATOM 28126 C C . SER A 1 81 ? -2.616 14.994 -1.103 1.00 0.00 81 SER A C 17
ATOM 28127 O O . SER A 1 81 ? -2.606 13.818 -1.463 1.00 0.00 81 SER A O 17
ATOM 28135 N N . ALA A 1 82 ? -3.078 15.417 0.065 1.00 0.00 82 ALA A N 17
ATOM 28136 C CA . ALA A 1 82 ? -3.626 14.485 1.035 1.00 0.00 82 ALA A CA 17
ATOM 28137 C C . ALA A 1 82 ? -4.510 13.466 0.314 1.00 0.00 82 ALA A C 17
ATOM 28138 O O . ALA A 1 82 ? -4.345 12.260 0.491 1.00 0.00 82 ALA A O 17
ATOM 28145 N N . ASP A 1 83 ? -5.430 13.988 -0.484 1.00 0.00 83 ASP A N 17
ATOM 28146 C CA . ASP A 1 83 ? -6.341 13.139 -1.233 1.00 0.00 83 ASP A CA 17
ATOM 28147 C C . ASP A 1 83 ? -5.586 12.488 -2.394 1.00 0.00 83 ASP A C 17
ATOM 28148 O O . ASP A 1 83 ? -5.561 11.265 -2.515 1.00 0.00 83 ASP A O 17
ATOM 28157 N N . ARG A 1 84 ? -4.989 13.336 -3.219 1.00 0.00 84 ARG A N 17
ATOM 28158 C CA . ARG A 1 84 ? -4.236 12.860 -4.366 1.00 0.00 84 ARG A CA 17
ATOM 28159 C C . ARG A 1 84 ? -3.398 11.639 -3.981 1.00 0.00 84 ARG A C 17
ATOM 28160 O O . ARG A 1 84 ? -3.523 10.578 -4.590 1.00 0.00 84 ARG A O 17
ATOM 28181 N N . LEU A 1 85 ? -2.561 11.830 -2.971 1.00 0.00 85 LEU A N 17
ATOM 28182 C CA . LEU A 1 85 ? -1.702 10.758 -2.498 1.00 0.00 85 LEU A CA 17
ATOM 28183 C C . LEU A 1 85 ? -2.563 9.552 -2.116 1.00 0.00 85 LEU A C 17
ATOM 28184 O O . LEU A 1 85 ? -2.411 8.472 -2.685 1.00 0.00 85 LEU A O 17
ATOM 28200 N N . ALA A 1 86 ? -3.448 9.777 -1.156 1.00 0.00 86 ALA A N 17
ATOM 28201 C CA . ALA A 1 86 ? -4.332 8.722 -0.692 1.00 0.00 86 ALA A CA 17
ATOM 28202 C C . ALA A 1 86 ? -4.810 7.899 -1.891 1.00 0.00 86 ALA A C 17
ATOM 28203 O O . ALA A 1 86 ? -4.708 6.673 -1.887 1.00 0.00 86 ALA A O 17
ATOM 28210 N N . TYR A 1 87 ? -5.321 8.606 -2.887 1.00 0.00 87 TYR A N 17
ATOM 28211 C CA . TYR A 1 87 ? -5.815 7.957 -4.090 1.00 0.00 87 TYR A CA 17
ATOM 28212 C C . TYR A 1 87 ? -4.718 7.120 -4.751 1.00 0.00 87 TYR A C 17
ATOM 28213 O O . TYR A 1 87 ? -4.752 5.891 -4.695 1.00 0.00 87 TYR A O 17
ATOM 28231 N N . GLU A 1 88 ? -3.772 7.818 -5.361 1.00 0.00 88 GLU A N 17
ATOM 28232 C CA . GLU A 1 88 ? -2.667 7.154 -6.031 1.00 0.00 88 GLU A CA 17
ATOM 28233 C C . GLU A 1 88 ? -2.183 5.961 -5.204 1.00 0.00 88 GLU A C 17
ATOM 28234 O O . GLU A 1 88 ? -1.993 4.869 -5.736 1.00 0.00 88 GLU A O 17
ATOM 28246 N N . VAL A 1 89 ? -1.999 6.211 -3.916 1.00 0.00 89 VAL A N 17
ATOM 28247 C CA . VAL A 1 89 ? -1.541 5.171 -3.010 1.00 0.00 89 VAL A CA 17
ATOM 28248 C C . VAL A 1 89 ? -2.448 3.947 -3.146 1.00 0.00 89 VAL A C 17
ATOM 28249 O O . VAL A 1 89 ? -2.013 2.896 -3.612 1.00 0.00 89 VAL A O 17
ATOM 28262 N N . SER A 1 90 ? -3.694 4.124 -2.729 1.00 0.00 90 SER A N 17
ATOM 28263 C CA . SER A 1 90 ? -4.666 3.047 -2.798 1.00 0.00 90 SER A CA 17
ATOM 28264 C C . SER A 1 90 ? -4.568 2.340 -4.151 1.00 0.00 90 SER A C 17
ATOM 28265 O O . SER A 1 90 ? -4.416 1.120 -4.209 1.00 0.00 90 SER A O 17
ATOM 28273 N N . LEU A 1 91 ? -4.660 3.135 -5.207 1.00 0.00 91 LEU A N 17
ATOM 28274 C CA . LEU A 1 91 ? -4.584 2.600 -6.556 1.00 0.00 91 LEU A CA 17
ATOM 28275 C C . LEU A 1 91 ? -3.280 1.815 -6.716 1.00 0.00 91 LEU A C 17
ATOM 28276 O O . LEU A 1 91 ? -3.294 0.661 -7.139 1.00 0.00 91 LEU A O 17
ATOM 28292 N N . LEU A 1 92 ? -2.184 2.474 -6.368 1.00 0.00 92 LEU A N 17
ATOM 28293 C CA . LEU A 1 92 ? -0.874 1.853 -6.467 1.00 0.00 92 LEU A CA 17
ATOM 28294 C C . LEU A 1 92 ? -0.952 0.420 -5.935 1.00 0.00 92 LEU A C 17
ATOM 28295 O O . LEU A 1 92 ? -0.297 -0.478 -6.461 1.00 0.00 92 LEU A O 17
ATOM 28311 N N . VAL A 1 93 ? -1.759 0.252 -4.898 1.00 0.00 93 VAL A N 17
ATOM 28312 C CA . VAL A 1 93 ? -1.931 -1.056 -4.289 1.00 0.00 93 VAL A CA 17
ATOM 28313 C C . VAL A 1 93 ? -2.730 -1.954 -5.236 1.00 0.00 93 VAL A C 17
ATOM 28314 O O . VAL A 1 93 ? -2.388 -3.120 -5.427 1.00 0.00 93 VAL A O 17
ATOM 28327 N N . PHE A 1 94 ? -3.778 -1.377 -5.805 1.00 0.00 94 PHE A N 17
ATOM 28328 C CA . PHE A 1 94 ? -4.627 -2.110 -6.727 1.00 0.00 94 PHE A CA 17
ATOM 28329 C C . PHE A 1 94 ? -3.834 -2.578 -7.949 1.00 0.00 94 PHE A C 17
ATOM 28330 O O . PHE A 1 94 ? -4.109 -3.641 -8.503 1.00 0.00 94 PHE A O 17
ATOM 28347 N N . GLN A 1 95 ? -2.866 -1.759 -8.335 1.00 0.00 95 GLN A N 17
ATOM 28348 C CA . GLN A 1 95 ? -2.032 -2.075 -9.482 1.00 0.00 95 GLN A CA 17
ATOM 28349 C C . GLN A 1 95 ? -0.890 -3.005 -9.066 1.00 0.00 95 GLN A C 17
ATOM 28350 O O . GLN A 1 95 ? -0.776 -4.120 -9.574 1.00 0.00 95 GLN A O 17
ATOM 28364 N N . LEU A 1 96 ? -0.072 -2.512 -8.147 1.00 0.00 96 LEU A N 17
ATOM 28365 C CA . LEU A 1 96 ? 1.057 -3.285 -7.658 1.00 0.00 96 LEU A CA 17
ATOM 28366 C C . LEU A 1 96 ? 0.541 -4.512 -6.904 1.00 0.00 96 LEU A C 17
ATOM 28367 O O . LEU A 1 96 ? 0.376 -5.581 -7.489 1.00 0.00 96 LEU A O 17
ATOM 28383 N N . ALA A 1 97 ? 0.300 -4.317 -5.616 1.00 0.00 97 ALA A N 17
ATOM 28384 C CA . ALA A 1 97 ? -0.194 -5.394 -4.775 1.00 0.00 97 ALA A CA 17
ATOM 28385 C C . ALA A 1 97 ? -1.223 -6.214 -5.556 1.00 0.00 97 ALA A C 17
ATOM 28386 O O . ALA A 1 97 ? -1.119 -7.438 -5.631 1.00 0.00 97 ALA A O 17
ATOM 28393 N N . GLY A 1 98 ? -2.192 -5.507 -6.118 1.00 0.00 98 GLY A N 17
ATOM 28394 C CA . GLY A 1 98 ? -3.239 -6.154 -6.890 1.00 0.00 98 GLY A CA 17
ATOM 28395 C C . GLY A 1 98 ? -4.553 -6.194 -6.107 1.00 0.00 98 GLY A C 17
ATOM 28396 O O . GLY A 1 98 ? -4.724 -7.024 -5.216 1.00 0.00 98 GLY A O 17
ATOM 28400 N N . GLY A 1 99 ? -5.448 -5.286 -6.470 1.00 0.00 99 GLY A N 17
ATOM 28401 C CA . GLY A 1 99 ? -6.741 -5.207 -5.812 1.00 0.00 99 GLY A CA 17
ATOM 28402 C C . GLY A 1 99 ? -7.872 -5.547 -6.785 1.00 0.00 99 GLY A C 17
ATOM 28403 O O . GLY A 1 99 ? -7.648 -5.656 -7.990 1.00 0.00 99 GLY A O 17
ATOM 28407 N N . ILE A 1 100 ? -9.063 -5.704 -6.226 1.00 0.00 100 ILE A N 17
ATOM 28408 C CA . ILE A 1 100 ? -10.230 -6.029 -7.029 1.00 0.00 100 ILE A CA 17
ATOM 28409 C C . ILE A 1 100 ? -11.137 -4.801 -7.125 1.00 0.00 100 ILE A C 17
ATOM 28410 O O . ILE A 1 100 ? -11.475 -4.194 -6.109 1.00 0.00 100 ILE A O 17
ATOM 28426 N N . GLY A 1 101 ? -11.504 -4.470 -8.354 1.00 0.00 101 GLY A N 17
ATOM 28427 C CA . GLY A 1 101 ? -12.364 -3.324 -8.595 1.00 0.00 101 GLY A CA 17
ATOM 28428 C C . GLY A 1 101 ? -12.107 -2.727 -9.980 1.00 0.00 101 GLY A C 17
ATOM 28429 O O . GLY A 1 101 ? -12.079 -3.448 -10.976 1.00 0.00 101 GLY A O 17
ATOM 28433 N N . GLU A 1 102 ? -11.925 -1.415 -9.999 1.00 0.00 102 GLU A N 17
ATOM 28434 C CA . GLU A 1 102 ? -11.671 -0.712 -11.245 1.00 0.00 102 GLU A CA 17
ATOM 28435 C C . GLU A 1 102 ? -10.291 -0.051 -11.210 1.00 0.00 102 GLU A C 17
ATOM 28436 O O . GLU A 1 102 ? -9.661 0.023 -10.156 1.00 0.00 102 GLU A O 17
ATOM 28448 N N . ARG A 1 103 ? -9.863 0.413 -12.375 1.00 0.00 103 ARG A N 17
ATOM 28449 C CA . ARG A 1 103 ? -8.570 1.065 -12.490 1.00 0.00 103 ARG A CA 17
ATOM 28450 C C . ARG A 1 103 ? -8.746 2.583 -12.563 1.00 0.00 103 ARG A C 17
ATOM 28451 O O . ARG A 1 103 ? -9.817 3.071 -12.918 1.00 0.00 103 ARG A O 17
ATOM 28472 N N . PRO A 1 104 ? -7.649 3.306 -12.210 1.00 0.00 104 PRO A N 17
ATOM 28473 C CA . PRO A 1 104 ? -7.672 4.759 -12.231 1.00 0.00 104 PRO A CA 17
ATOM 28474 C C . PRO A 1 104 ? -7.602 5.287 -13.666 1.00 0.00 104 PRO A C 17
ATOM 28475 O O . PRO A 1 104 ? -7.121 4.597 -14.563 1.00 0.00 104 PRO A O 17
ATOM 28486 N N . GLN A 1 105 ? -8.089 6.507 -13.837 1.00 0.00 105 GLN A N 17
ATOM 28487 C CA . GLN A 1 105 ? -8.088 7.136 -15.147 1.00 0.00 105 GLN A CA 17
ATOM 28488 C C . GLN A 1 105 ? -6.752 7.838 -15.397 1.00 0.00 105 GLN A C 17
ATOM 28489 O O . GLN A 1 105 ? -6.088 8.272 -14.457 1.00 0.00 105 GLN A O 17
ATOM 28503 N N . PRO A 1 106 ? -6.388 7.931 -16.704 1.00 0.00 106 PRO A N 17
ATOM 28504 C CA . PRO A 1 106 ? -5.143 8.573 -17.091 1.00 0.00 106 PRO A CA 17
ATOM 28505 C C . PRO A 1 106 ? -5.252 10.095 -16.977 1.00 0.00 106 PRO A C 17
ATOM 28506 O O . PRO A 1 106 ? -6.270 10.677 -17.351 1.00 0.00 106 PRO A O 17
ATOM 28517 N N . SER A 1 107 ? -4.191 10.696 -16.460 1.00 0.00 107 SER A N 17
ATOM 28518 C CA . SER A 1 107 ? -4.155 12.139 -16.293 1.00 0.00 107 SER A CA 17
ATOM 28519 C C . SER A 1 107 ? -3.008 12.732 -17.113 1.00 0.00 107 SER A C 17
ATOM 28520 O O . SER A 1 107 ? -1.977 12.088 -17.303 1.00 0.00 107 SER A O 17
ATOM 28528 N N . GLY A 1 108 ? -3.225 13.954 -17.577 1.00 0.00 108 GLY A N 17
ATOM 28529 C CA . GLY A 1 108 ? -2.222 14.642 -18.372 1.00 0.00 108 GLY A CA 17
ATOM 28530 C C . GLY A 1 108 ? -2.535 16.136 -18.477 1.00 0.00 108 GLY A C 17
ATOM 28531 O O . GLY A 1 108 ? -3.406 16.642 -17.771 1.00 0.00 108 GLY A O 17
ATOM 28535 N N . PRO A 1 109 ? -1.789 16.817 -19.387 1.00 0.00 109 PRO A N 17
ATOM 28536 C CA . PRO A 1 109 ? -1.978 18.243 -19.593 1.00 0.00 109 PRO A CA 17
ATOM 28537 C C . PRO A 1 109 ? -3.257 18.518 -20.385 1.00 0.00 109 PRO A C 17
ATOM 28538 O O . PRO A 1 109 ? -3.761 17.638 -21.082 1.00 0.00 109 PRO A O 17
ATOM 28549 N N . SER A 1 110 ? -3.746 19.742 -20.253 1.00 0.00 110 SER A N 17
ATOM 28550 C CA . SER A 1 110 ? -4.957 20.144 -20.948 1.00 0.00 110 SER A CA 17
ATOM 28551 C C . SER A 1 110 ? -5.244 21.624 -20.688 1.00 0.00 110 SER A C 17
ATOM 28552 O O . SER A 1 110 ? -5.226 22.071 -19.542 1.00 0.00 110 SER A O 17
ATOM 28560 N N . SER A 1 111 ? -5.500 22.343 -21.770 1.00 0.00 111 SER A N 17
ATOM 28561 C CA . SER A 1 111 ? -5.790 23.764 -21.674 1.00 0.00 111 SER A CA 17
ATOM 28562 C C . SER A 1 111 ? -4.644 24.484 -20.961 1.00 0.00 111 SER A C 17
ATOM 28563 O O . SER A 1 111 ? -3.772 23.843 -20.376 1.00 0.00 111 SER A O 17
ATOM 28571 N N . GLY A 1 112 ? -4.682 25.806 -21.034 1.00 0.00 112 GLY A N 17
ATOM 28572 C CA . GLY A 1 112 ? -3.658 26.621 -20.402 1.00 0.00 112 GLY A CA 17
ATOM 28573 C C . GLY A 1 112 ? -4.008 28.108 -20.489 1.00 0.00 112 GLY A C 17
ATOM 28574 O O . GLY A 1 112 ? -4.803 28.609 -19.695 1.00 0.00 112 GLY A O 17
ATOM 28578 N N . GLY A 1 1 ? -1.907 45.364 20.585 1.00 0.00 1 GLY A N 18
ATOM 28579 C CA . GLY A 1 1 ? -2.312 44.076 20.047 1.00 0.00 1 GLY A CA 18
ATOM 28580 C C . GLY A 1 1 ? -2.985 43.220 21.122 1.00 0.00 1 GLY A C 18
ATOM 28581 O O . GLY A 1 1 ? -3.242 43.695 22.228 1.00 0.00 1 GLY A O 18
ATOM 28585 N N . SER A 1 2 ? -3.252 41.974 20.760 1.00 0.00 2 SER A N 18
ATOM 28586 C CA . SER A 1 2 ? -3.891 41.048 21.680 1.00 0.00 2 SER A CA 18
ATOM 28587 C C . SER A 1 2 ? -4.078 39.687 21.007 1.00 0.00 2 SER A C 18
ATOM 28588 O O . SER A 1 2 ? -3.871 39.553 19.802 1.00 0.00 2 SER A O 18
ATOM 28596 N N . SER A 1 3 ? -4.468 38.712 21.814 1.00 0.00 3 SER A N 18
ATOM 28597 C CA . SER A 1 3 ? -4.685 37.366 21.311 1.00 0.00 3 SER A CA 18
ATOM 28598 C C . SER A 1 3 ? -6.180 37.122 21.098 1.00 0.00 3 SER A C 18
ATOM 28599 O O . SER A 1 3 ? -7.011 37.921 21.528 1.00 0.00 3 SER A O 18
ATOM 28607 N N . GLY A 1 4 ? -6.478 36.014 20.435 1.00 0.00 4 GLY A N 18
ATOM 28608 C CA . GLY A 1 4 ? -7.858 35.655 20.160 1.00 0.00 4 GLY A CA 18
ATOM 28609 C C . GLY A 1 4 ? -8.263 34.399 20.934 1.00 0.00 4 GLY A C 18
ATOM 28610 O O . GLY A 1 4 ? -7.655 34.070 21.952 1.00 0.00 4 GLY A O 18
ATOM 28614 N N . SER A 1 5 ? -9.286 33.730 20.422 1.00 0.00 5 SER A N 18
ATOM 28615 C CA . SER A 1 5 ? -9.778 32.517 21.052 1.00 0.00 5 SER A CA 18
ATOM 28616 C C . SER A 1 5 ? -10.298 31.548 19.989 1.00 0.00 5 SER A C 18
ATOM 28617 O O . SER A 1 5 ? -10.420 31.911 18.820 1.00 0.00 5 SER A O 18
ATOM 28625 N N . SER A 1 6 ? -10.589 30.334 20.432 1.00 0.00 6 SER A N 18
ATOM 28626 C CA . SER A 1 6 ? -11.092 29.310 19.532 1.00 0.00 6 SER A CA 18
ATOM 28627 C C . SER A 1 6 ? -11.790 28.208 20.332 1.00 0.00 6 SER A C 18
ATOM 28628 O O . SER A 1 6 ? -11.611 28.108 21.545 1.00 0.00 6 SER A O 18
ATOM 28636 N N . GLY A 1 7 ? -12.572 27.409 19.620 1.00 0.00 7 GLY A N 18
ATOM 28637 C CA . GLY A 1 7 ? -13.297 26.318 20.248 1.00 0.00 7 GLY A CA 18
ATOM 28638 C C . GLY A 1 7 ? -12.340 25.221 20.719 1.00 0.00 7 GLY A C 18
ATOM 28639 O O . GLY A 1 7 ? -11.340 25.505 21.376 1.00 0.00 7 GLY A O 18
ATOM 28643 N N . ALA A 1 8 ? -12.680 23.991 20.363 1.00 0.00 8 ALA A N 18
ATOM 28644 C CA . ALA A 1 8 ? -11.863 22.850 20.740 1.00 0.00 8 ALA A CA 18
ATOM 28645 C C . ALA A 1 8 ? -10.802 22.610 19.664 1.00 0.00 8 ALA A C 18
ATOM 28646 O O . ALA A 1 8 ? -11.130 22.282 18.526 1.00 0.00 8 ALA A O 18
ATOM 28653 N N . ILE A 1 9 ? -9.550 22.784 20.063 1.00 0.00 9 ILE A N 18
ATOM 28654 C CA . ILE A 1 9 ? -8.439 22.590 19.148 1.00 0.00 9 ILE A CA 18
ATOM 28655 C C . ILE A 1 9 ? -8.579 23.558 17.971 1.00 0.00 9 ILE A C 18
ATOM 28656 O O . ILE A 1 9 ? -9.688 23.962 17.623 1.00 0.00 9 ILE A O 18
ATOM 28672 N N . TYR A 1 10 ? -7.439 23.902 17.390 1.00 0.00 10 TYR A N 18
ATOM 28673 C CA . TYR A 1 10 ? -7.420 24.814 16.259 1.00 0.00 10 TYR A CA 18
ATOM 28674 C C . TYR A 1 10 ? -6.354 24.405 15.241 1.00 0.00 10 TYR A C 18
ATOM 28675 O O . TYR A 1 10 ? -5.628 25.252 14.723 1.00 0.00 10 TYR A O 18
ATOM 28693 N N . VAL A 1 11 ? -6.294 23.106 14.986 1.00 0.00 11 VAL A N 18
ATOM 28694 C CA . VAL A 1 11 ? -5.329 22.574 14.039 1.00 0.00 11 VAL A CA 18
ATOM 28695 C C . VAL A 1 11 ? -5.510 21.059 13.929 1.00 0.00 11 VAL A C 18
ATOM 28696 O O . VAL A 1 11 ? -5.411 20.344 14.925 1.00 0.00 11 VAL A O 18
ATOM 28709 N N . ASP A 1 12 ? -5.774 20.614 12.709 1.00 0.00 12 ASP A N 18
ATOM 28710 C CA . ASP A 1 12 ? -5.971 19.196 12.456 1.00 0.00 12 ASP A CA 18
ATOM 28711 C C . ASP A 1 12 ? -5.530 18.872 11.028 1.00 0.00 12 ASP A C 18
ATOM 28712 O O . ASP A 1 12 ? -6.280 19.090 10.078 1.00 0.00 12 ASP A O 18
ATOM 28721 N N . LEU A 1 13 ? -4.314 18.356 10.920 1.00 0.00 13 LEU A N 18
ATOM 28722 C CA . LEU A 1 13 ? -3.764 17.999 9.624 1.00 0.00 13 LEU A CA 18
ATOM 28723 C C . LEU A 1 13 ? -4.781 17.148 8.860 1.00 0.00 13 LEU A C 18
ATOM 28724 O O . LEU A 1 13 ? -5.451 16.299 9.447 1.00 0.00 13 LEU A O 18
ATOM 28740 N N . PRO A 1 14 ? -4.866 17.410 7.529 1.00 0.00 14 PRO A N 18
ATOM 28741 C CA . PRO A 1 14 ? -5.789 16.677 6.679 1.00 0.00 14 PRO A CA 18
ATOM 28742 C C . PRO A 1 14 ? -5.275 15.263 6.403 1.00 0.00 14 PRO A C 18
ATOM 28743 O O . PRO A 1 14 ? -4.078 15.001 6.509 1.00 0.00 14 PRO A O 18
ATOM 28754 N N . ASN A 1 15 ? -6.207 14.387 6.054 1.00 0.00 15 ASN A N 18
ATOM 28755 C CA . ASN A 1 15 ? -5.863 13.006 5.762 1.00 0.00 15 ASN A CA 18
ATOM 28756 C C . ASN A 1 15 ? -7.031 12.337 5.034 1.00 0.00 15 ASN A C 18
ATOM 28757 O O . ASN A 1 15 ? -8.167 12.800 5.120 1.00 0.00 15 ASN A O 18
ATOM 28768 N N . ARG A 1 16 ? -6.711 11.259 4.334 1.00 0.00 16 ARG A N 18
ATOM 28769 C CA . ARG A 1 16 ? -7.720 10.522 3.592 1.00 0.00 16 ARG A CA 18
ATOM 28770 C C . ARG A 1 16 ? -7.347 9.040 3.517 1.00 0.00 16 ARG A C 18
ATOM 28771 O O . ARG A 1 16 ? -6.179 8.698 3.339 1.00 0.00 16 ARG A O 18
ATOM 28792 N N . GLN A 1 17 ? -8.362 8.200 3.657 1.00 0.00 17 GLN A N 18
ATOM 28793 C CA . GLN A 1 17 ? -8.155 6.762 3.607 1.00 0.00 17 GLN A CA 18
ATOM 28794 C C . GLN A 1 17 ? -9.204 6.106 2.707 1.00 0.00 17 GLN A C 18
ATOM 28795 O O . GLN A 1 17 ? -10.402 6.320 2.886 1.00 0.00 17 GLN A O 18
ATOM 28809 N N . LEU A 1 18 ? -8.715 5.320 1.759 1.00 0.00 18 LEU A N 18
ATOM 28810 C CA . LEU A 1 18 ? -9.596 4.631 0.831 1.00 0.00 18 LEU A CA 18
ATOM 28811 C C . LEU A 1 18 ? -9.730 3.167 1.254 1.00 0.00 18 LEU A C 18
ATOM 28812 O O . LEU A 1 18 ? -9.076 2.727 2.198 1.00 0.00 18 LEU A O 18
ATOM 28828 N N . LYS A 1 19 ? -10.582 2.452 0.534 1.00 0.00 19 LYS A N 18
ATOM 28829 C CA . LYS A 1 19 ? -10.811 1.046 0.822 1.00 0.00 19 LYS A CA 18
ATOM 28830 C C . LYS A 1 19 ? -10.346 0.204 -0.367 1.00 0.00 19 LYS A C 18
ATOM 28831 O O . LYS A 1 19 ? -10.946 0.254 -1.440 1.00 0.00 19 LYS A O 18
ATOM 28850 N N . VAL A 1 20 ? -9.282 -0.551 -0.137 1.00 0.00 20 VAL A N 18
ATOM 28851 C CA . VAL A 1 20 ? -8.730 -1.403 -1.177 1.00 0.00 20 VAL A CA 18
ATOM 28852 C C . VAL A 1 20 ? -9.537 -2.701 -1.248 1.00 0.00 20 VAL A C 18
ATOM 28853 O O . VAL A 1 20 ? -9.275 -3.641 -0.499 1.00 0.00 20 VAL A O 18
ATOM 28866 N N . LYS A 1 21 ? -10.502 -2.711 -2.156 1.00 0.00 21 LYS A N 18
ATOM 28867 C CA . LYS A 1 21 ? -11.349 -3.878 -2.334 1.00 0.00 21 LYS A CA 18
ATOM 28868 C C . LYS A 1 21 ? -10.496 -5.053 -2.817 1.00 0.00 21 LYS A C 18
ATOM 28869 O O . LYS A 1 21 ? -10.156 -5.135 -3.996 1.00 0.00 21 LYS A O 18
ATOM 28888 N N . VAL A 1 22 ? -10.174 -5.933 -1.880 1.00 0.00 22 VAL A N 18
ATOM 28889 C CA . VAL A 1 22 ? -9.367 -7.099 -2.194 1.00 0.00 22 VAL A CA 18
ATOM 28890 C C . VAL A 1 22 ? -10.211 -8.362 -2.012 1.00 0.00 22 VAL A C 18
ATOM 28891 O O . VAL A 1 22 ? -11.437 -8.289 -1.944 1.00 0.00 22 VAL A O 18
ATOM 28904 N N . ALA A 1 23 ? -9.521 -9.491 -1.938 1.00 0.00 23 ALA A N 18
ATOM 28905 C CA . ALA A 1 23 ? -10.192 -10.768 -1.764 1.00 0.00 23 ALA A CA 18
ATOM 28906 C C . ALA A 1 23 ? -9.541 -11.528 -0.607 1.00 0.00 23 ALA A C 18
ATOM 28907 O O . ALA A 1 23 ? -10.234 -12.070 0.252 1.00 0.00 23 ALA A O 18
ATOM 28914 N N . ASP A 1 24 ? -8.216 -11.545 -0.623 1.00 0.00 24 ASP A N 18
ATOM 28915 C CA . ASP A 1 24 ? -7.464 -12.230 0.414 1.00 0.00 24 ASP A CA 18
ATOM 28916 C C . ASP A 1 24 ? -5.968 -12.002 0.188 1.00 0.00 24 ASP A C 18
ATOM 28917 O O . ASP A 1 24 ? -5.341 -12.710 -0.599 1.00 0.00 24 ASP A O 18
ATOM 28926 N N . ARG A 1 25 ? -5.439 -11.012 0.891 1.00 0.00 25 ARG A N 18
ATOM 28927 C CA . ARG A 1 25 ? -4.028 -10.683 0.777 1.00 0.00 25 ARG A CA 18
ATOM 28928 C C . ARG A 1 25 ? -3.179 -11.953 0.855 1.00 0.00 25 ARG A C 18
ATOM 28929 O O . ARG A 1 25 ? -3.540 -12.904 1.547 1.00 0.00 25 ARG A O 18
ATOM 28950 N N . ARG A 1 26 ? -2.066 -11.927 0.137 1.00 0.00 26 ARG A N 18
ATOM 28951 C CA . ARG A 1 26 ? -1.162 -13.065 0.116 1.00 0.00 26 ARG A CA 18
ATOM 28952 C C . ARG A 1 26 ? 0.229 -12.629 -0.349 1.00 0.00 26 ARG A C 18
ATOM 28953 O O . ARG A 1 26 ? 0.374 -12.043 -1.421 1.00 0.00 26 ARG A O 18
ATOM 28974 N N . VAL A 1 27 ? 1.217 -12.933 0.480 1.00 0.00 27 VAL A N 18
ATOM 28975 C CA . VAL A 1 27 ? 2.591 -12.580 0.167 1.00 0.00 27 VAL A CA 18
ATOM 28976 C C . VAL A 1 27 ? 3.443 -13.850 0.128 1.00 0.00 27 VAL A C 18
ATOM 28977 O O . VAL A 1 27 ? 4.137 -14.107 -0.855 1.00 0.00 27 VAL A O 18
ATOM 28990 N N . ILE A 1 28 ? 3.363 -14.611 1.210 1.00 0.00 28 ILE A N 18
ATOM 28991 C CA . ILE A 1 28 ? 4.118 -15.848 1.312 1.00 0.00 28 ILE A CA 18
ATOM 28992 C C . ILE A 1 28 ? 3.617 -16.836 0.256 1.00 0.00 28 ILE A C 18
ATOM 28993 O O . ILE A 1 28 ? 2.417 -16.916 -0.004 1.00 0.00 28 ILE A O 18
ATOM 29009 N N . SER A 1 29 ? 4.560 -17.563 -0.324 1.00 0.00 29 SER A N 18
ATOM 29010 C CA . SER A 1 29 ? 4.229 -18.541 -1.346 1.00 0.00 29 SER A CA 18
ATOM 29011 C C . SER A 1 29 ? 5.320 -19.611 -1.420 1.00 0.00 29 SER A C 18
ATOM 29012 O O . SER A 1 29 ? 6.460 -19.367 -1.028 1.00 0.00 29 SER A O 18
ATOM 29020 N N . THR A 1 30 ? 4.933 -20.773 -1.925 1.00 0.00 30 THR A N 18
ATOM 29021 C CA . THR A 1 30 ? 5.864 -21.880 -2.055 1.00 0.00 30 THR A CA 18
ATOM 29022 C C . THR A 1 30 ? 5.977 -22.313 -3.518 1.00 0.00 30 THR A C 18
ATOM 29023 O O . THR A 1 30 ? 5.402 -23.325 -3.916 1.00 0.00 30 THR A O 18
ATOM 29034 N N . THR A 1 31 ? 6.722 -21.525 -4.279 1.00 0.00 31 THR A N 18
ATOM 29035 C CA . THR A 1 31 ? 6.917 -21.814 -5.690 1.00 0.00 31 THR A CA 18
ATOM 29036 C C . THR A 1 31 ? 8.059 -20.966 -6.254 1.00 0.00 31 THR A C 18
ATOM 29037 O O . THR A 1 31 ? 7.865 -20.210 -7.205 1.00 0.00 31 THR A O 18
ATOM 29048 N N . ASP A 1 32 ? 9.226 -21.121 -5.645 1.00 0.00 32 ASP A N 18
ATOM 29049 C CA . ASP A 1 32 ? 10.399 -20.379 -6.076 1.00 0.00 32 ASP A CA 18
ATOM 29050 C C . ASP A 1 32 ? 11.652 -21.215 -5.807 1.00 0.00 32 ASP A C 18
ATOM 29051 O O . ASP A 1 32 ? 11.610 -22.173 -5.036 1.00 0.00 32 ASP A O 18
ATOM 29060 N N . ALA A 1 33 ? 12.737 -20.822 -6.457 1.00 0.00 33 ALA A N 18
ATOM 29061 C CA . ALA A 1 33 ? 14.000 -21.523 -6.298 1.00 0.00 33 ALA A CA 18
ATOM 29062 C C . ALA A 1 33 ? 14.673 -21.066 -5.003 1.00 0.00 33 ALA A C 18
ATOM 29063 O O . ALA A 1 33 ? 14.966 -21.881 -4.130 1.00 0.00 33 ALA A O 18
ATOM 29070 N N . GLU A 1 34 ? 14.897 -19.763 -4.918 1.00 0.00 34 GLU A N 18
ATOM 29071 C CA . GLU A 1 34 ? 15.530 -19.187 -3.744 1.00 0.00 34 GLU A CA 18
ATOM 29072 C C . GLU A 1 34 ? 15.323 -17.671 -3.718 1.00 0.00 34 GLU A C 18
ATOM 29073 O O . GLU A 1 34 ? 14.535 -17.162 -2.922 1.00 0.00 34 GLU A O 18
ATOM 29085 N N . ARG A 1 35 ? 16.043 -16.993 -4.599 1.00 0.00 35 ARG A N 18
ATOM 29086 C CA . ARG A 1 35 ? 15.948 -15.546 -4.688 1.00 0.00 35 ARG A CA 18
ATOM 29087 C C . ARG A 1 35 ? 16.487 -15.060 -6.035 1.00 0.00 35 ARG A C 18
ATOM 29088 O O . ARG A 1 35 ? 17.275 -15.751 -6.678 1.00 0.00 35 ARG A O 18
ATOM 29109 N N . GLN A 1 36 ? 16.040 -13.874 -6.422 1.00 0.00 36 GLN A N 18
ATOM 29110 C CA . GLN A 1 36 ? 16.467 -13.288 -7.681 1.00 0.00 36 GLN A CA 18
ATOM 29111 C C . GLN A 1 36 ? 15.735 -11.968 -7.928 1.00 0.00 36 GLN A C 18
ATOM 29112 O O . GLN A 1 36 ? 16.334 -10.896 -7.847 1.00 0.00 36 GLN A O 18
ATOM 29126 N N . ALA A 1 37 ? 14.449 -12.088 -8.223 1.00 0.00 37 ALA A N 18
ATOM 29127 C CA . ALA A 1 37 ? 13.628 -10.917 -8.482 1.00 0.00 37 ALA A CA 18
ATOM 29128 C C . ALA A 1 37 ? 12.444 -10.905 -7.512 1.00 0.00 37 ALA A C 18
ATOM 29129 O O . ALA A 1 37 ? 11.371 -11.415 -7.830 1.00 0.00 37 ALA A O 18
ATOM 29136 N N . VAL A 1 38 ? 12.680 -10.316 -6.348 1.00 0.00 38 VAL A N 18
ATOM 29137 C CA . VAL A 1 38 ? 11.647 -10.231 -5.330 1.00 0.00 38 VAL A CA 18
ATOM 29138 C C . VAL A 1 38 ? 10.822 -8.962 -5.552 1.00 0.00 38 VAL A C 18
ATOM 29139 O O . VAL A 1 38 ? 11.174 -7.893 -5.055 1.00 0.00 38 VAL A O 18
ATOM 29152 N N . THR A 1 39 ? 9.739 -9.122 -6.300 1.00 0.00 39 THR A N 18
ATOM 29153 C CA . THR A 1 39 ? 8.861 -8.002 -6.594 1.00 0.00 39 THR A CA 18
ATOM 29154 C C . THR A 1 39 ? 7.749 -7.907 -5.547 1.00 0.00 39 THR A C 18
ATOM 29155 O O . THR A 1 39 ? 7.394 -8.905 -4.921 1.00 0.00 39 THR A O 18
ATOM 29166 N N . PRO A 1 40 ? 7.216 -6.667 -5.386 1.00 0.00 40 PRO A N 18
ATOM 29167 C CA . PRO A 1 40 ? 7.694 -5.539 -6.168 1.00 0.00 40 PRO A CA 18
ATOM 29168 C C . PRO A 1 40 ? 9.055 -5.058 -5.661 1.00 0.00 40 PRO A C 18
ATOM 29169 O O . PRO A 1 40 ? 9.331 -5.116 -4.464 1.00 0.00 40 PRO A O 18
ATOM 29180 N N . PRO A 1 41 ? 9.890 -4.581 -6.623 1.00 0.00 41 PRO A N 18
ATOM 29181 C CA . PRO A 1 41 ? 11.216 -4.090 -6.286 1.00 0.00 41 PRO A CA 18
ATOM 29182 C C . PRO A 1 41 ? 11.138 -2.714 -5.622 1.00 0.00 41 PRO A C 18
ATOM 29183 O O . PRO A 1 41 ? 10.708 -1.744 -6.244 1.00 0.00 41 PRO A O 18
ATOM 29194 N N . GLY A 1 42 ? 11.562 -2.673 -4.367 1.00 0.00 42 GLY A N 18
ATOM 29195 C CA . GLY A 1 42 ? 11.546 -1.432 -3.612 1.00 0.00 42 GLY A CA 18
ATOM 29196 C C . GLY A 1 42 ? 10.149 -0.807 -3.614 1.00 0.00 42 GLY A C 18
ATOM 29197 O O . GLY A 1 42 ? 9.972 0.324 -4.066 1.00 0.00 42 GLY A O 18
ATOM 29201 N N . LEU A 1 43 ? 9.193 -1.569 -3.104 1.00 0.00 43 LEU A N 18
ATOM 29202 C CA . LEU A 1 43 ? 7.818 -1.104 -3.041 1.00 0.00 43 LEU A CA 18
ATOM 29203 C C . LEU A 1 43 ? 7.776 0.259 -2.347 1.00 0.00 43 LEU A C 18
ATOM 29204 O O . LEU A 1 43 ? 7.291 1.235 -2.917 1.00 0.00 43 LEU A O 18
ATOM 29220 N N . GLN A 1 44 ? 8.292 0.282 -1.127 1.00 0.00 44 GLN A N 18
ATOM 29221 C CA . GLN A 1 44 ? 8.320 1.509 -0.349 1.00 0.00 44 GLN A CA 18
ATOM 29222 C C . GLN A 1 44 ? 8.976 2.632 -1.154 1.00 0.00 44 GLN A C 18
ATOM 29223 O O . GLN A 1 44 ? 8.387 3.697 -1.334 1.00 0.00 44 GLN A O 18
ATOM 29237 N N . GLU A 1 45 ? 10.187 2.357 -1.616 1.00 0.00 45 GLU A N 18
ATOM 29238 C CA . GLU A 1 45 ? 10.929 3.331 -2.397 1.00 0.00 45 GLU A CA 18
ATOM 29239 C C . GLU A 1 45 ? 9.985 4.097 -3.326 1.00 0.00 45 GLU A C 18
ATOM 29240 O O . GLU A 1 45 ? 10.097 5.314 -3.465 1.00 0.00 45 GLU A O 18
ATOM 29252 N N . ALA A 1 46 ? 9.077 3.353 -3.939 1.00 0.00 46 ALA A N 18
ATOM 29253 C CA . ALA A 1 46 ? 8.114 3.947 -4.851 1.00 0.00 46 ALA A CA 18
ATOM 29254 C C . ALA A 1 46 ? 7.367 5.073 -4.135 1.00 0.00 46 ALA A C 18
ATOM 29255 O O . ALA A 1 46 ? 7.591 6.249 -4.417 1.00 0.00 46 ALA A O 18
ATOM 29262 N N . ILE A 1 47 ? 6.494 4.674 -3.221 1.00 0.00 47 ILE A N 18
ATOM 29263 C CA . ILE A 1 47 ? 5.713 5.635 -2.462 1.00 0.00 47 ILE A CA 18
ATOM 29264 C C . ILE A 1 47 ? 6.657 6.632 -1.784 1.00 0.00 47 ILE A C 18
ATOM 29265 O O . ILE A 1 47 ? 6.441 7.841 -1.852 1.00 0.00 47 ILE A O 18
ATOM 29281 N N . ASN A 1 48 ? 7.682 6.087 -1.147 1.00 0.00 48 ASN A N 18
ATOM 29282 C CA . ASN A 1 48 ? 8.659 6.913 -0.458 1.00 0.00 48 ASN A CA 18
ATOM 29283 C C . ASN A 1 48 ? 9.098 8.052 -1.380 1.00 0.00 48 ASN A C 18
ATOM 29284 O O . ASN A 1 48 ? 9.279 9.183 -0.931 1.00 0.00 48 ASN A O 18
ATOM 29295 N N . ASP A 1 49 ? 9.257 7.715 -2.651 1.00 0.00 49 ASP A N 18
ATOM 29296 C CA . ASP A 1 49 ? 9.671 8.696 -3.640 1.00 0.00 49 ASP A CA 18
ATOM 29297 C C . ASP A 1 49 ? 8.558 9.729 -3.823 1.00 0.00 49 ASP A C 18
ATOM 29298 O O . ASP A 1 49 ? 8.831 10.910 -4.037 1.00 0.00 49 ASP A O 18
ATOM 29307 N N . LEU A 1 50 ? 7.326 9.249 -3.734 1.00 0.00 50 LEU A N 18
ATOM 29308 C CA . LEU A 1 50 ? 6.171 10.116 -3.887 1.00 0.00 50 LEU A CA 18
ATOM 29309 C C . LEU A 1 50 ? 5.963 10.914 -2.598 1.00 0.00 50 LEU A C 18
ATOM 29310 O O . LEU A 1 50 ? 5.397 12.006 -2.624 1.00 0.00 50 LEU A O 18
ATOM 29326 N N . VAL A 1 51 ? 6.432 10.338 -1.501 1.00 0.00 51 VAL A N 18
ATOM 29327 C CA . VAL A 1 51 ? 6.305 10.982 -0.205 1.00 0.00 51 VAL A CA 18
ATOM 29328 C C . VAL A 1 51 ? 7.300 12.141 -0.116 1.00 0.00 51 VAL A C 18
ATOM 29329 O O . VAL A 1 51 ? 7.086 13.090 0.637 1.00 0.00 51 VAL A O 18
ATOM 29342 N N . LYS A 1 52 ? 8.366 12.025 -0.894 1.00 0.00 52 LYS A N 18
ATOM 29343 C CA . LYS A 1 52 ? 9.394 13.051 -0.912 1.00 0.00 52 LYS A CA 18
ATOM 29344 C C . LYS A 1 52 ? 9.092 14.050 -2.031 1.00 0.00 52 LYS A C 18
ATOM 29345 O O . LYS A 1 52 ? 9.375 15.240 -1.899 1.00 0.00 52 LYS A O 18
ATOM 29364 N N . LYS A 1 53 ? 8.522 13.529 -3.108 1.00 0.00 53 LYS A N 18
ATOM 29365 C CA . LYS A 1 53 ? 8.179 14.360 -4.249 1.00 0.00 53 LYS A CA 18
ATOM 29366 C C . LYS A 1 53 ? 7.057 15.323 -3.855 1.00 0.00 53 LYS A C 18
ATOM 29367 O O . LYS A 1 53 ? 6.792 16.295 -4.560 1.00 0.00 53 LYS A O 18
ATOM 29386 N N . TYR A 1 54 ? 6.429 15.019 -2.729 1.00 0.00 54 TYR A N 18
ATOM 29387 C CA . TYR A 1 54 ? 5.342 15.845 -2.232 1.00 0.00 54 TYR A CA 18
ATOM 29388 C C . TYR A 1 54 ? 5.815 16.743 -1.087 1.00 0.00 54 TYR A C 18
ATOM 29389 O O . TYR A 1 54 ? 6.969 16.664 -0.668 1.00 0.00 54 TYR A O 18
ATOM 29407 N N . THR A 1 55 ? 4.899 17.575 -0.613 1.00 0.00 55 THR A N 18
ATOM 29408 C CA . THR A 1 55 ? 5.208 18.487 0.475 1.00 0.00 55 THR A CA 18
ATOM 29409 C C . THR A 1 55 ? 4.671 17.939 1.799 1.00 0.00 55 THR A C 18
ATOM 29410 O O . THR A 1 55 ? 3.460 17.812 1.976 1.00 0.00 55 THR A O 18
ATOM 29421 N N . LEU A 1 56 ? 5.597 17.630 2.694 1.00 0.00 56 LEU A N 18
ATOM 29422 C CA . LEU A 1 56 ? 5.231 17.098 3.996 1.00 0.00 56 LEU A CA 18
ATOM 29423 C C . LEU A 1 56 ? 4.098 16.084 3.829 1.00 0.00 56 LEU A C 18
ATOM 29424 O O . LEU A 1 56 ? 2.976 16.324 4.271 1.00 0.00 56 LEU A O 18
ATOM 29440 N N . ALA A 1 57 ? 4.431 14.973 3.189 1.00 0.00 57 ALA A N 18
ATOM 29441 C CA . ALA A 1 57 ? 3.455 13.922 2.957 1.00 0.00 57 ALA A CA 18
ATOM 29442 C C . ALA A 1 57 ? 3.897 12.652 3.688 1.00 0.00 57 ALA A C 18
ATOM 29443 O O . ALA A 1 57 ? 5.053 12.533 4.091 1.00 0.00 57 ALA A O 18
ATOM 29450 N N . ARG A 1 58 ? 2.952 11.735 3.838 1.00 0.00 58 ARG A N 18
ATOM 29451 C CA . ARG A 1 58 ? 3.229 10.479 4.514 1.00 0.00 58 ARG A CA 18
ATOM 29452 C C . ARG A 1 58 ? 2.090 9.486 4.277 1.00 0.00 58 ARG A C 18
ATOM 29453 O O . ARG A 1 58 ? 0.930 9.787 4.557 1.00 0.00 58 ARG A O 18
ATOM 29474 N N . ALA A 1 59 ? 2.459 8.322 3.762 1.00 0.00 59 ALA A N 18
ATOM 29475 C CA . ALA A 1 59 ? 1.482 7.283 3.484 1.00 0.00 59 ALA A CA 18
ATOM 29476 C C . ALA A 1 59 ? 1.862 6.014 4.250 1.00 0.00 59 ALA A C 18
ATOM 29477 O O . ALA A 1 59 ? 2.983 5.893 4.740 1.00 0.00 59 ALA A O 18
ATOM 29484 N N . PHE A 1 60 ? 0.905 5.101 4.328 1.00 0.00 60 PHE A N 18
ATOM 29485 C CA . PHE A 1 60 ? 1.125 3.845 5.026 1.00 0.00 60 PHE A CA 18
ATOM 29486 C C . PHE A 1 60 ? 0.077 2.805 4.627 1.00 0.00 60 PHE A C 18
ATOM 29487 O O . PHE A 1 60 ? -0.781 3.073 3.787 1.00 0.00 60 PHE A O 18
ATOM 29504 N N . VAL A 1 61 ? 0.180 1.639 5.248 1.00 0.00 61 VAL A N 18
ATOM 29505 C CA . VAL A 1 61 ? -0.749 0.557 4.968 1.00 0.00 61 VAL A CA 18
ATOM 29506 C C . VAL A 1 61 ? -1.227 -0.053 6.287 1.00 0.00 61 VAL A C 18
ATOM 29507 O O . VAL A 1 61 ? -0.424 -0.311 7.182 1.00 0.00 61 VAL A O 18
ATOM 29520 N N . ARG A 1 62 ? -2.533 -0.266 6.365 1.00 0.00 62 ARG A N 18
ATOM 29521 C CA . ARG A 1 62 ? -3.127 -0.841 7.559 1.00 0.00 62 ARG A CA 18
ATOM 29522 C C . ARG A 1 62 ? -4.380 -1.640 7.197 1.00 0.00 62 ARG A C 18
ATOM 29523 O O . ARG A 1 62 ? -5.338 -1.089 6.658 1.00 0.00 62 ARG A O 18
ATOM 29544 N N . PRO A 1 63 ? -4.330 -2.962 7.515 1.00 0.00 63 PRO A N 18
ATOM 29545 C CA . PRO A 1 63 ? -5.450 -3.843 7.228 1.00 0.00 63 PRO A CA 18
ATOM 29546 C C . PRO A 1 63 ? -6.596 -3.613 8.215 1.00 0.00 63 PRO A C 18
ATOM 29547 O O . PRO A 1 63 ? -6.462 -2.832 9.156 1.00 0.00 63 PRO A O 18
ATOM 29558 N N . SER A 1 64 ? -7.696 -4.307 7.967 1.00 0.00 64 SER A N 18
ATOM 29559 C CA . SER A 1 64 ? -8.865 -4.189 8.822 1.00 0.00 64 SER A CA 18
ATOM 29560 C C . SER A 1 64 ? -8.897 -5.342 9.827 1.00 0.00 64 SER A C 18
ATOM 29561 O O . SER A 1 64 ? -9.958 -5.903 10.100 1.00 0.00 64 SER A O 18
ATOM 29569 N N . GLY A 1 65 ? -7.723 -5.662 10.351 1.00 0.00 65 GLY A N 18
ATOM 29570 C CA . GLY A 1 65 ? -7.604 -6.738 11.319 1.00 0.00 65 GLY A CA 18
ATOM 29571 C C . GLY A 1 65 ? -6.631 -7.812 10.829 1.00 0.00 65 GLY A C 18
ATOM 29572 O O . GLY A 1 65 ? -5.633 -8.099 11.489 1.00 0.00 65 GLY A O 18
ATOM 29576 N N . THR A 1 66 ? -6.954 -8.376 9.674 1.00 0.00 66 THR A N 18
ATOM 29577 C CA . THR A 1 66 ? -6.121 -9.412 9.088 1.00 0.00 66 THR A CA 18
ATOM 29578 C C . THR A 1 66 ? -6.611 -9.757 7.680 1.00 0.00 66 THR A C 18
ATOM 29579 O O . THR A 1 66 ? -5.807 -9.960 6.771 1.00 0.00 66 THR A O 18
ATOM 29590 N N . GLU A 1 67 ? -7.928 -9.812 7.543 1.00 0.00 67 GLU A N 18
ATOM 29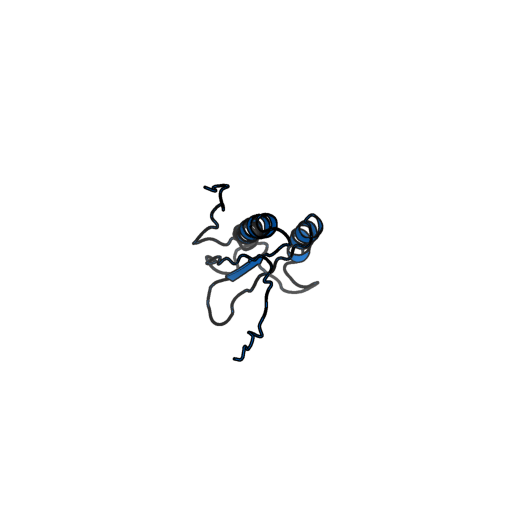591 C CA . GLU A 1 67 ? -8.535 -10.129 6.261 1.00 0.00 67 GLU A CA 18
ATOM 29592 C C . GLU A 1 67 ? -9.506 -9.022 5.846 1.00 0.00 67 GLU A C 18
ATOM 29593 O O . GLU A 1 67 ? -9.378 -7.881 6.287 1.00 0.00 67 GLU A O 18
ATOM 29605 N N . ASP A 1 68 ? -10.456 -9.399 5.003 1.00 0.00 68 ASP A N 18
ATOM 29606 C CA . ASP A 1 68 ? -11.449 -8.452 4.523 1.00 0.00 68 ASP A CA 18
ATOM 29607 C C . ASP A 1 68 ? -10.746 -7.315 3.780 1.00 0.00 68 ASP A C 18
ATOM 29608 O O . ASP A 1 68 ? -9.529 -7.345 3.599 1.00 0.00 68 ASP A O 18
ATOM 29617 N N . ILE A 1 69 ? -11.541 -6.338 3.369 1.00 0.00 69 ILE A N 18
ATOM 29618 C CA . ILE A 1 69 ? -11.010 -5.193 2.650 1.00 0.00 69 ILE A CA 18
ATOM 29619 C C . ILE A 1 69 ? -9.885 -4.558 3.469 1.00 0.00 69 ILE A C 18
ATOM 29620 O O . ILE A 1 69 ? -9.840 -4.709 4.689 1.00 0.00 69 ILE A O 18
ATOM 29636 N N . VAL A 1 70 ? -9.004 -3.862 2.766 1.00 0.00 70 VAL A N 18
ATOM 29637 C CA . VAL A 1 70 ? -7.882 -3.204 3.413 1.00 0.00 70 VAL A CA 18
ATOM 29638 C C . VAL A 1 70 ? -8.160 -1.703 3.504 1.00 0.00 70 VAL A C 18
ATOM 29639 O O . VAL A 1 70 ? -8.957 -1.168 2.736 1.00 0.00 70 VAL A O 18
ATOM 29652 N N . ARG A 1 71 ? -7.487 -1.065 4.451 1.00 0.00 71 ARG A N 18
ATOM 29653 C CA . ARG A 1 71 ? -7.652 0.364 4.653 1.00 0.00 71 ARG A CA 18
ATOM 29654 C C . ARG A 1 71 ? -6.320 1.087 4.445 1.00 0.00 71 ARG A C 18
ATOM 29655 O O . ARG A 1 71 ? -5.385 0.908 5.224 1.00 0.00 71 ARG A O 18
ATOM 29676 N N . VAL A 1 72 ? -6.276 1.888 3.391 1.00 0.00 72 VAL A N 18
ATOM 29677 C CA . VAL A 1 72 ? -5.074 2.639 3.071 1.00 0.00 72 VAL A CA 18
ATOM 29678 C C . VAL A 1 72 ? -5.132 4.004 3.760 1.00 0.00 72 VAL A C 18
ATOM 29679 O O . VAL A 1 72 ? -6.095 4.749 3.589 1.00 0.00 72 VAL A O 18
ATOM 29692 N N . TYR A 1 73 ? -4.088 4.289 4.525 1.00 0.00 73 TYR A N 18
ATOM 29693 C CA . TYR A 1 73 ? -4.007 5.551 5.240 1.00 0.00 73 TYR A CA 18
ATOM 29694 C C . TYR A 1 73 ? -2.883 6.427 4.684 1.00 0.00 73 TYR A C 18
ATOM 29695 O O . TYR A 1 73 ? -1.819 5.924 4.326 1.00 0.00 73 TYR A O 18
ATOM 29713 N N . ALA A 1 74 ? -3.157 7.722 4.627 1.00 0.00 74 ALA A N 18
ATOM 29714 C CA . ALA A 1 74 ? -2.181 8.672 4.120 1.00 0.00 74 ALA A CA 18
ATOM 29715 C C . ALA A 1 74 ? -2.537 10.075 4.616 1.00 0.00 74 ALA A C 18
ATOM 29716 O O . ALA A 1 74 ? -3.713 10.418 4.726 1.00 0.00 74 ALA A O 18
ATOM 29723 N N . GLU A 1 75 ? -1.499 10.848 4.900 1.00 0.00 75 GLU A N 18
ATOM 29724 C CA . GLU A 1 75 ? -1.688 12.206 5.381 1.00 0.00 75 GLU A CA 18
ATOM 29725 C C . GLU A 1 75 ? -0.743 13.163 4.651 1.00 0.00 75 GLU A C 18
ATOM 29726 O O . GLU A 1 75 ? 0.198 12.728 3.990 1.00 0.00 75 GLU A O 18
ATOM 29738 N N . ALA A 1 76 ? -1.028 14.449 4.796 1.00 0.00 76 ALA A N 18
ATOM 29739 C CA . ALA A 1 76 ? -0.216 15.472 4.159 1.00 0.00 76 ALA A CA 18
ATOM 29740 C C . ALA A 1 76 ? -0.439 16.810 4.867 1.00 0.00 76 ALA A C 18
ATOM 29741 O O . ALA A 1 76 ? -1.319 16.925 5.719 1.00 0.00 76 ALA A O 18
ATOM 29748 N N . ASN A 1 77 ? 0.372 17.786 4.488 1.00 0.00 77 ASN A N 18
ATOM 29749 C CA . ASN A 1 77 ? 0.274 19.111 5.076 1.00 0.00 77 ASN A CA 18
ATOM 29750 C C . ASN A 1 77 ? -0.922 19.847 4.468 1.00 0.00 77 ASN A C 18
ATOM 29751 O O . ASN A 1 77 ? -1.540 20.683 5.125 1.00 0.00 77 ASN A O 18
ATOM 29762 N N . SER A 1 78 ? -1.212 19.509 3.220 1.00 0.00 78 SER A N 18
ATOM 29763 C CA . SER A 1 78 ? -2.322 20.127 2.517 1.00 0.00 78 SER A CA 18
ATOM 29764 C C . SER A 1 78 ? -3.484 19.138 2.401 1.00 0.00 78 SER A C 18
ATOM 29765 O O . SER A 1 78 ? -3.281 17.927 2.460 1.00 0.00 78 SER A O 18
ATOM 29773 N N . GLN A 1 79 ? -4.677 19.692 2.238 1.00 0.00 79 GLN A N 18
ATOM 29774 C CA . GLN A 1 79 ? -5.871 18.873 2.113 1.00 0.00 79 GLN A CA 18
ATOM 29775 C C . GLN A 1 79 ? -5.928 18.225 0.728 1.00 0.00 79 GLN A C 18
ATOM 29776 O O . GLN A 1 79 ? -6.755 17.348 0.483 1.00 0.00 79 GLN A O 18
ATOM 29790 N N . GLU A 1 80 ? -5.038 18.681 -0.141 1.00 0.00 80 GLU A N 18
ATOM 29791 C CA . GLU A 1 80 ? -4.977 18.157 -1.494 1.00 0.00 80 GLU A CA 18
ATOM 29792 C C . GLU A 1 80 ? -4.176 16.853 -1.523 1.00 0.00 80 GLU A C 18
ATOM 29793 O O . GLU A 1 80 ? -4.734 15.782 -1.757 1.00 0.00 80 GLU A O 18
ATOM 29805 N N . SER A 1 81 ? -2.880 16.987 -1.280 1.00 0.00 81 SER A N 18
ATOM 29806 C CA . SER A 1 81 ? -1.997 15.833 -1.275 1.00 0.00 81 SER A CA 18
ATOM 29807 C C . SER A 1 81 ? -2.587 14.726 -0.400 1.00 0.00 81 SER A C 18
ATOM 29808 O O . SER A 1 81 ? -2.537 13.551 -0.760 1.00 0.00 81 SER A O 18
ATOM 29816 N N . ALA A 1 82 ? -3.134 15.140 0.734 1.00 0.00 82 ALA A N 18
ATOM 29817 C CA . ALA A 1 82 ? -3.733 14.198 1.664 1.00 0.00 82 ALA A CA 18
ATOM 29818 C C . ALA A 1 82 ? -4.584 13.192 0.886 1.00 0.00 82 ALA A C 18
ATOM 29819 O O . ALA A 1 82 ? -4.529 11.992 1.151 1.00 0.00 82 ALA A O 18
ATOM 29826 N N . ASP A 1 83 ? -5.351 13.718 -0.058 1.00 0.00 83 ASP A N 18
ATOM 29827 C CA . ASP A 1 83 ? -6.212 12.881 -0.875 1.00 0.00 83 ASP A CA 18
ATOM 29828 C C . ASP A 1 83 ? -5.407 12.325 -2.052 1.00 0.00 83 ASP A C 18
ATOM 29829 O O . ASP A 1 83 ? -5.304 11.111 -2.220 1.00 0.00 83 ASP A O 18
ATOM 29838 N N . ARG A 1 84 ? -4.858 13.241 -2.837 1.00 0.00 84 ARG A N 18
ATOM 29839 C CA . ARG A 1 84 ? -4.066 12.858 -3.993 1.00 0.00 84 ARG A CA 18
ATOM 29840 C C . ARG A 1 84 ? -3.181 11.657 -3.656 1.00 0.00 84 ARG A C 18
ATOM 29841 O O . ARG A 1 84 ? -3.335 10.585 -4.240 1.00 0.00 84 ARG A O 18
ATOM 29862 N N . LEU A 1 85 ? -2.274 11.876 -2.716 1.00 0.00 85 LEU A N 18
ATOM 29863 C CA . LEU A 1 85 ? -1.365 10.824 -2.294 1.00 0.00 85 LEU A CA 18
ATOM 29864 C C . LEU A 1 85 ? -2.171 9.583 -1.906 1.00 0.00 85 LEU A C 18
ATOM 29865 O O . LEU A 1 85 ? -1.933 8.495 -2.429 1.00 0.00 85 LEU A O 18
ATOM 29881 N N . ALA A 1 86 ? -3.109 9.787 -0.993 1.00 0.00 86 ALA A N 18
ATOM 29882 C CA . ALA A 1 86 ? -3.952 8.698 -0.530 1.00 0.00 86 ALA A CA 18
ATOM 29883 C C . ALA A 1 86 ? -4.525 7.953 -1.737 1.00 0.00 86 ALA A C 18
ATOM 29884 O O . ALA A 1 86 ? -4.138 6.818 -2.011 1.00 0.00 86 ALA A O 18
ATOM 29891 N N . TYR A 1 87 ? -5.438 8.621 -2.427 1.00 0.00 87 TYR A N 18
ATOM 29892 C CA . TYR A 1 87 ? -6.067 8.036 -3.598 1.00 0.00 87 TYR A CA 18
ATOM 29893 C C . TYR A 1 87 ? -5.055 7.241 -4.425 1.00 0.00 87 TYR A C 18
ATOM 29894 O O . TYR A 1 87 ? -5.358 6.146 -4.896 1.00 0.00 87 TYR A O 18
ATOM 29912 N N . GLU A 1 88 ? -3.874 7.823 -4.575 1.00 0.00 88 GLU A N 18
ATOM 29913 C CA . GLU A 1 88 ? -2.816 7.181 -5.337 1.00 0.00 88 GLU A CA 18
ATOM 29914 C C . GLU A 1 88 ? -2.395 5.873 -4.664 1.00 0.00 88 GLU A C 18
ATOM 29915 O O . GLU A 1 88 ? -2.613 4.793 -5.209 1.00 0.00 88 GLU A O 18
ATOM 29927 N N . VAL A 1 89 ? -1.800 6.015 -3.489 1.00 0.00 89 VAL A N 18
ATOM 29928 C CA . VAL A 1 89 ? -1.347 4.858 -2.735 1.00 0.00 89 VAL A CA 18
ATOM 29929 C C . VAL A 1 89 ? -2.368 3.728 -2.881 1.00 0.00 89 VAL A C 18
ATOM 29930 O O . VAL A 1 89 ? -2.032 2.638 -3.342 1.00 0.00 89 VAL A O 18
ATOM 29943 N N . SER A 1 90 ? -3.595 4.027 -2.479 1.00 0.00 90 SER A N 18
ATOM 29944 C CA . SER A 1 90 ? -4.667 3.050 -2.559 1.00 0.00 90 SER A CA 18
ATOM 29945 C C . SER A 1 90 ? -4.605 2.312 -3.898 1.00 0.00 90 SER A C 18
ATOM 29946 O O . SER A 1 90 ? -4.746 1.091 -3.946 1.00 0.00 90 SER A O 18
ATOM 29954 N N . LEU A 1 91 ? -4.393 3.085 -4.954 1.00 0.00 91 LEU A N 18
ATOM 29955 C CA . LEU A 1 91 ? -4.310 2.520 -6.290 1.00 0.00 91 LEU A CA 18
ATOM 29956 C C . LEU A 1 91 ? -3.083 1.609 -6.379 1.00 0.00 91 LEU A C 18
ATOM 29957 O O . LEU A 1 91 ? -3.182 0.471 -6.834 1.00 0.00 91 LEU A O 18
ATOM 29973 N N . LEU A 1 92 ? -1.955 2.145 -5.936 1.00 0.00 92 LEU A N 18
ATOM 29974 C CA . LEU A 1 92 ? -0.711 1.395 -5.959 1.00 0.00 92 LEU A CA 18
ATOM 29975 C C . LEU A 1 92 ? -0.962 -0.018 -5.427 1.00 0.00 92 LEU A C 18
ATOM 29976 O O . LEU A 1 92 ? -0.452 -0.992 -5.979 1.00 0.00 92 LEU A O 18
ATOM 29992 N N . VAL A 1 93 ? -1.747 -0.084 -4.362 1.00 0.00 93 VAL A N 18
ATOM 29993 C CA . VAL A 1 93 ? -2.072 -1.361 -3.750 1.00 0.00 93 VAL A CA 18
ATOM 29994 C C . VAL A 1 93 ? -2.820 -2.232 -4.762 1.00 0.00 93 VAL A C 18
ATOM 29995 O O . VAL A 1 93 ? -2.365 -3.322 -5.104 1.00 0.00 93 VAL A O 18
ATOM 30008 N N . PHE A 1 94 ? -3.954 -1.717 -5.213 1.00 0.00 94 PHE A N 18
ATOM 30009 C CA . PHE A 1 94 ? -4.770 -2.434 -6.179 1.00 0.00 94 PHE A CA 18
ATOM 30010 C C . PHE A 1 94 ? -3.933 -2.878 -7.380 1.00 0.00 94 PHE A C 18
ATOM 30011 O O . PHE A 1 94 ? -4.253 -3.872 -8.030 1.00 0.00 94 PHE A O 18
ATOM 30028 N N . GLN A 1 95 ? -2.877 -2.121 -7.637 1.00 0.00 95 GLN A N 18
ATOM 30029 C CA . GLN A 1 95 ? -1.991 -2.425 -8.749 1.00 0.00 95 GLN A CA 18
ATOM 30030 C C . GLN A 1 95 ? -0.945 -3.458 -8.327 1.00 0.00 95 GLN A C 18
ATOM 30031 O O . GLN A 1 95 ? -0.866 -4.539 -8.907 1.00 0.00 95 GLN A O 18
ATOM 30045 N N . LEU A 1 96 ? -0.167 -3.088 -7.320 1.00 0.00 96 LEU A N 18
ATOM 30046 C CA . LEU A 1 96 ? 0.871 -3.969 -6.813 1.00 0.00 96 LEU A CA 18
ATOM 30047 C C . LEU A 1 96 ? 0.223 -5.151 -6.090 1.00 0.00 96 LEU A C 18
ATOM 30048 O O . LEU A 1 96 ? 0.022 -6.211 -6.682 1.00 0.00 96 LEU A O 18
ATOM 30064 N N . ALA A 1 97 ? -0.086 -4.930 -4.821 1.00 0.00 97 ALA A N 18
ATOM 30065 C CA . ALA A 1 97 ? -0.707 -5.964 -4.011 1.00 0.00 97 ALA A CA 18
ATOM 30066 C C . ALA A 1 97 ? -1.740 -6.714 -4.854 1.00 0.00 97 ALA A C 18
ATOM 30067 O O . ALA A 1 97 ? -1.774 -7.944 -4.851 1.00 0.00 97 ALA A O 18
ATOM 30074 N N . GLY A 1 98 ? -2.557 -5.942 -5.555 1.00 0.00 98 GLY A N 18
ATOM 30075 C CA . GLY A 1 98 ? -3.589 -6.519 -6.401 1.00 0.00 98 GLY A CA 18
ATOM 30076 C C . GLY A 1 98 ? -4.941 -6.533 -5.684 1.00 0.00 98 GLY A C 18
ATOM 30077 O O . GLY A 1 98 ? -5.081 -7.146 -4.627 1.00 0.00 98 GLY A O 18
ATOM 30081 N N . GLY A 1 99 ? -5.902 -5.850 -6.289 1.00 0.00 99 GLY A N 18
ATOM 30082 C CA . GLY A 1 99 ? -7.238 -5.776 -5.722 1.00 0.00 99 GLY A CA 18
ATOM 30083 C C . GLY A 1 99 ? -8.225 -6.615 -6.535 1.00 0.00 99 GLY A C 18
ATOM 30084 O O . GLY A 1 99 ? -7.820 -7.415 -7.377 1.00 0.00 99 GLY A O 18
ATOM 30088 N N . ILE A 1 100 ? -9.503 -6.403 -6.256 1.00 0.00 100 ILE A N 18
ATOM 30089 C CA . ILE A 1 100 ? -10.552 -7.129 -6.951 1.00 0.00 100 ILE A CA 18
ATOM 30090 C C . ILE A 1 100 ? -11.444 -6.136 -7.699 1.00 0.00 100 ILE A C 18
ATOM 30091 O O . ILE A 1 100 ? -11.654 -5.015 -7.239 1.00 0.00 100 ILE A O 18
ATOM 30107 N N . GLY A 1 101 ? -11.945 -6.584 -8.841 1.00 0.00 101 GLY A N 18
ATOM 30108 C CA . GLY A 1 101 ? -12.809 -5.750 -9.658 1.00 0.00 101 GLY A CA 18
ATOM 30109 C C . GLY A 1 101 ? -11.993 -4.731 -10.457 1.00 0.00 101 GLY A C 18
ATOM 30110 O O . GLY A 1 101 ? -10.914 -5.049 -10.956 1.00 0.00 101 GLY A O 18
ATOM 30114 N N . GLU A 1 102 ? -12.538 -3.528 -10.552 1.00 0.00 102 GLU A N 18
ATOM 30115 C CA . GLU A 1 102 ? -11.874 -2.461 -11.282 1.00 0.00 102 GLU A CA 18
ATOM 30116 C C . GLU A 1 102 ? -11.107 -1.555 -10.316 1.00 0.00 102 GLU A C 18
ATOM 30117 O O . GLU A 1 102 ? -11.461 -1.453 -9.142 1.00 0.00 102 GLU A O 18
ATOM 30129 N N . ARG A 1 103 ? -10.073 -0.919 -10.846 1.00 0.00 103 ARG A N 18
ATOM 30130 C CA . ARG A 1 103 ? -9.254 -0.025 -10.045 1.00 0.00 103 ARG A CA 18
ATOM 30131 C C . ARG A 1 103 ? -10.102 1.125 -9.499 1.00 0.00 103 ARG A C 18
ATOM 30132 O O . ARG A 1 103 ? -11.084 1.527 -10.121 1.00 0.00 103 ARG A O 18
ATOM 30153 N N . PRO A 1 104 ? -9.681 1.636 -8.311 1.00 0.00 104 PRO A N 18
ATOM 30154 C CA . PRO A 1 104 ? -10.391 2.731 -7.673 1.00 0.00 104 PRO A CA 18
ATOM 30155 C C . PRO A 1 104 ? -10.105 4.056 -8.383 1.00 0.00 104 PRO A C 18
ATOM 30156 O O . PRO A 1 104 ? -8.971 4.320 -8.781 1.00 0.00 104 PRO A O 18
ATOM 30167 N N . GLN A 1 105 ? -11.153 4.855 -8.520 1.00 0.00 105 GLN A N 18
ATOM 30168 C CA . GLN A 1 105 ? -11.030 6.146 -9.176 1.00 0.00 105 GLN A CA 18
ATOM 30169 C C . GLN A 1 105 ? -11.025 7.270 -8.137 1.00 0.00 105 GLN A C 18
ATOM 30170 O O . GLN A 1 105 ? -11.517 7.093 -7.024 1.00 0.00 105 GLN A O 18
ATOM 30184 N N . PRO A 1 106 ? -10.448 8.431 -8.549 1.00 0.00 106 PRO A N 18
ATOM 30185 C CA . PRO A 1 106 ? -10.373 9.583 -7.667 1.00 0.00 106 PRO A CA 18
ATOM 30186 C C . PRO A 1 106 ? -11.736 10.266 -7.539 1.00 0.00 106 PRO A C 18
ATOM 30187 O O . PRO A 1 106 ? -12.740 9.751 -8.030 1.00 0.00 106 PRO A O 18
ATOM 30198 N N . SER A 1 107 ? -11.727 11.414 -6.878 1.00 0.00 107 SER A N 18
ATOM 30199 C CA . SER A 1 107 ? -12.951 12.172 -6.679 1.00 0.00 107 SER A CA 18
ATOM 30200 C C . SER A 1 107 ? -12.649 13.459 -5.910 1.00 0.00 107 SER A C 18
ATOM 30201 O O . SER A 1 107 ? -11.536 13.650 -5.423 1.00 0.00 107 SER A O 18
ATOM 30209 N N . GLY A 1 108 ? -13.661 14.311 -5.824 1.00 0.00 108 GLY A N 18
ATOM 30210 C CA . GLY A 1 108 ? -13.518 15.575 -5.122 1.00 0.00 108 GLY A CA 18
ATOM 30211 C C . GLY A 1 108 ? -14.718 16.487 -5.385 1.00 0.00 108 GLY A C 18
ATOM 30212 O O . GLY A 1 108 ? -15.483 16.258 -6.321 1.00 0.00 108 GLY A O 18
ATOM 30216 N N . PRO A 1 109 ? -14.848 17.529 -4.521 1.00 0.00 109 PRO A N 18
ATOM 30217 C CA . PRO A 1 109 ? -15.942 18.476 -4.651 1.00 0.00 109 PRO A CA 18
ATOM 30218 C C . PRO A 1 109 ? -15.703 19.432 -5.822 1.00 0.00 109 PRO A C 18
ATOM 30219 O O . PRO A 1 109 ? -16.533 19.534 -6.724 1.00 0.00 109 PRO A O 18
ATOM 30230 N N . SER A 1 110 ? -14.566 20.109 -5.769 1.00 0.00 110 SER A N 18
ATOM 30231 C CA . SER A 1 110 ? -14.207 21.053 -6.814 1.00 0.00 110 SER A CA 18
ATOM 30232 C C . SER A 1 110 ? -13.224 20.405 -7.790 1.00 0.00 110 SER A C 18
ATOM 30233 O O . SER A 1 110 ? -12.047 20.240 -7.473 1.00 0.00 110 SER A O 18
ATOM 30241 N N . SER A 1 111 ? -13.743 20.055 -8.958 1.00 0.00 111 SER A N 18
ATOM 30242 C CA . SER A 1 111 ? -12.925 19.428 -9.982 1.00 0.00 111 SER A CA 18
ATOM 30243 C C . SER A 1 111 ? -12.561 20.451 -11.060 1.00 0.00 111 SER A C 18
ATOM 30244 O O . SER A 1 111 ? -11.383 20.688 -11.323 1.00 0.00 111 SER A O 18
ATOM 30252 N N . GLY A 1 112 ? -13.594 21.030 -11.654 1.00 0.00 112 GLY A N 18
ATOM 30253 C CA . GLY A 1 112 ? -13.398 22.023 -12.697 1.00 0.00 112 GLY A CA 18
ATOM 30254 C C . GLY A 1 112 ? -13.743 21.448 -14.072 1.00 0.00 112 GLY A C 18
ATOM 30255 O O . GLY A 1 112 ? -14.296 20.354 -14.171 1.00 0.00 112 GLY A O 18
ATOM 30259 N N . GLY A 1 1 ? -28.944 44.609 16.330 1.00 0.00 1 GLY A N 19
ATOM 30260 C CA . GLY A 1 1 ? -28.381 43.292 16.573 1.00 0.00 1 GLY A CA 19
ATOM 30261 C C . GLY A 1 1 ? -26.927 43.395 17.038 1.00 0.00 1 GLY A C 19
ATOM 30262 O O . GLY A 1 1 ? -26.164 44.214 16.527 1.00 0.00 1 GLY A O 19
ATOM 30266 N N . SER A 1 2 ? -26.586 42.553 18.003 1.00 0.00 2 SER A N 19
ATOM 30267 C CA . SER A 1 2 ? -25.237 42.540 18.542 1.00 0.00 2 SER A CA 19
ATOM 30268 C C . SER A 1 2 ? -25.044 41.315 19.439 1.00 0.00 2 SER A C 19
ATOM 30269 O O . SER A 1 2 ? -25.597 41.252 20.537 1.00 0.00 2 SER A O 19
ATOM 30277 N N . SER A 1 3 ? -24.259 40.373 18.939 1.00 0.00 3 SER A N 19
ATOM 30278 C CA . SER A 1 3 ? -23.987 39.154 19.682 1.00 0.00 3 SER A CA 19
ATOM 30279 C C . SER A 1 3 ? -22.561 38.677 19.400 1.00 0.00 3 SER A C 19
ATOM 30280 O O . SER A 1 3 ? -22.167 38.535 18.244 1.00 0.00 3 SER A O 19
ATOM 30288 N N . GLY A 1 4 ? -21.826 38.442 20.478 1.00 0.00 4 GLY A N 19
ATOM 30289 C CA . GLY A 1 4 ? -20.452 37.984 20.361 1.00 0.00 4 GLY A CA 19
ATOM 30290 C C . GLY A 1 4 ? -20.363 36.466 20.530 1.00 0.00 4 GLY A C 19
ATOM 30291 O O . GLY A 1 4 ? -20.753 35.930 21.566 1.00 0.00 4 GLY A O 19
ATOM 30295 N N . SER A 1 5 ? -19.848 35.817 19.497 1.00 0.00 5 SER A N 19
ATOM 30296 C CA . SER A 1 5 ? -19.704 34.371 19.518 1.00 0.00 5 SER A CA 19
ATOM 30297 C C . SER A 1 5 ? -19.000 33.897 18.245 1.00 0.00 5 SER A C 19
ATOM 30298 O O . SER A 1 5 ? -19.518 34.072 17.143 1.00 0.00 5 SER A O 19
ATOM 30306 N N . SER A 1 6 ? -17.831 33.305 18.439 1.00 0.00 6 SER A N 19
ATOM 30307 C CA . SER A 1 6 ? -17.051 32.804 17.320 1.00 0.00 6 SER A CA 19
ATOM 30308 C C . SER A 1 6 ? -16.878 31.289 17.439 1.00 0.00 6 SER A C 19
ATOM 30309 O O . SER A 1 6 ? -16.841 30.749 18.544 1.00 0.00 6 SER A O 19
ATOM 30317 N N . GLY A 1 7 ? -16.778 30.644 16.286 1.00 0.00 7 GLY A N 19
ATOM 30318 C CA . GLY A 1 7 ? -16.611 29.201 16.247 1.00 0.00 7 GLY A CA 19
ATOM 30319 C C . GLY A 1 7 ? -15.977 28.758 14.927 1.00 0.00 7 GLY A C 19
ATOM 30320 O O . GLY A 1 7 ? -16.647 28.717 13.896 1.00 0.00 7 GLY A O 19
ATOM 30324 N N . ALA A 1 8 ? -14.694 28.438 15.001 1.00 0.00 8 ALA A N 19
ATOM 30325 C CA . ALA A 1 8 ? -13.963 28.000 13.824 1.00 0.00 8 ALA A CA 19
ATOM 30326 C C . ALA A 1 8 ? -12.628 27.389 14.257 1.00 0.00 8 ALA A C 19
ATOM 30327 O O . ALA A 1 8 ? -11.882 27.998 15.022 1.00 0.00 8 ALA A O 19
ATOM 30334 N N . ILE A 1 9 ? -12.368 26.194 13.748 1.00 0.00 9 ILE A N 19
ATOM 30335 C CA . ILE A 1 9 ? -11.136 25.495 14.072 1.00 0.00 9 ILE A CA 19
ATOM 30336 C C . ILE A 1 9 ? -9.943 26.404 13.769 1.00 0.00 9 ILE A C 19
ATOM 30337 O O . ILE A 1 9 ? -10.111 27.490 13.217 1.00 0.00 9 ILE A O 19
ATOM 30353 N N . TYR A 1 10 ? -8.766 25.926 14.143 1.00 0.00 10 TYR A N 19
ATOM 30354 C CA . TYR A 1 10 ? -7.546 26.682 13.919 1.00 0.00 10 TYR A CA 19
ATOM 30355 C C . TYR A 1 10 ? -6.430 25.779 13.389 1.00 0.00 10 TYR A C 19
ATOM 30356 O O . TYR A 1 10 ? -5.634 25.251 14.163 1.00 0.00 10 TYR A O 19
ATOM 30374 N N . VAL A 1 11 ? -6.409 25.630 12.072 1.00 0.00 11 VAL A N 19
ATOM 30375 C CA . VAL A 1 11 ? -5.405 24.799 11.430 1.00 0.00 11 VAL A CA 19
ATOM 30376 C C . VAL A 1 11 ? -5.623 23.339 11.831 1.00 0.00 11 VAL A C 19
ATOM 30377 O O . VAL A 1 11 ? -5.604 23.008 13.015 1.00 0.00 11 VAL A O 19
ATOM 30390 N N . ASP A 1 12 ? -5.826 22.505 10.821 1.00 0.00 12 ASP A N 19
ATOM 30391 C CA . ASP A 1 12 ? -6.048 21.088 11.054 1.00 0.00 12 ASP A CA 19
ATOM 30392 C C . ASP A 1 12 ? -5.619 20.299 9.815 1.00 0.00 12 ASP A C 19
ATOM 30393 O O . ASP A 1 12 ? -6.345 20.249 8.824 1.00 0.00 12 ASP A O 19
ATOM 30402 N N . LEU A 1 13 ? -4.440 19.703 9.913 1.00 0.00 13 LEU A N 19
ATOM 30403 C CA . LEU A 1 13 ? -3.905 18.918 8.813 1.00 0.00 13 LEU A CA 19
ATOM 30404 C C . LEU A 1 13 ? -4.988 17.971 8.293 1.00 0.00 13 LEU A C 19
ATOM 30405 O O . LEU A 1 13 ? -5.705 17.352 9.078 1.00 0.00 13 LEU A O 19
ATOM 30421 N N . PRO A 1 14 ? -5.077 17.886 6.939 1.00 0.00 14 PRO A N 19
ATOM 30422 C CA . PRO A 1 14 ? -6.061 17.025 6.305 1.00 0.00 14 PRO A CA 19
ATOM 30423 C C . PRO A 1 14 ? -5.648 15.555 6.405 1.00 0.00 14 PRO A C 19
ATOM 30424 O O . PRO A 1 14 ? -4.492 15.249 6.694 1.00 0.00 14 PRO A O 19
ATOM 30435 N N . ASN A 1 15 ? -6.616 14.684 6.160 1.00 0.00 15 ASN A N 19
ATOM 30436 C CA . ASN A 1 15 ? -6.368 13.254 6.218 1.00 0.00 15 ASN A CA 19
ATOM 30437 C C . ASN A 1 15 ? -7.392 12.527 5.345 1.00 0.00 15 ASN A C 19
ATOM 30438 O O . ASN A 1 15 ? -8.510 13.006 5.165 1.00 0.00 15 ASN A O 19
ATOM 30449 N N . ARG A 1 16 ? -6.973 11.382 4.826 1.00 0.00 16 ARG A N 19
ATOM 30450 C CA . ARG A 1 16 ? -7.840 10.584 3.976 1.00 0.00 16 ARG A CA 19
ATOM 30451 C C . ARG A 1 16 ? -7.566 9.093 4.188 1.00 0.00 16 ARG A C 19
ATOM 30452 O O . ARG A 1 16 ? -6.411 8.674 4.253 1.00 0.00 16 ARG A O 19
ATOM 30473 N N . GLN A 1 17 ? -8.646 8.334 4.289 1.00 0.00 17 GLN A N 19
ATOM 30474 C CA . GLN A 1 17 ? -8.537 6.899 4.492 1.00 0.00 17 GLN A CA 19
ATOM 30475 C C . GLN A 1 17 ? -9.358 6.150 3.441 1.00 0.00 17 GLN A C 19
ATOM 30476 O O . GLN A 1 17 ? -10.524 6.471 3.214 1.00 0.00 17 GLN A O 19
ATOM 30490 N N . LEU A 1 18 ? -8.718 5.166 2.826 1.00 0.00 18 LEU A N 19
ATOM 30491 C CA . LEU A 1 18 ? -9.375 4.369 1.804 1.00 0.00 18 LEU A CA 19
ATOM 30492 C C . LEU A 1 18 ? -9.069 2.889 2.043 1.00 0.00 18 LEU A C 19
ATOM 30493 O O . LEU A 1 18 ? -8.002 2.546 2.551 1.00 0.00 18 LEU A O 19
ATOM 30509 N N . LYS A 1 19 ? -10.024 2.052 1.666 1.00 0.00 19 LYS A N 19
ATOM 30510 C CA . LYS A 1 19 ? -9.870 0.617 1.834 1.00 0.00 19 LYS A CA 19
ATOM 30511 C C . LYS A 1 19 ? -9.735 -0.041 0.459 1.00 0.00 19 LYS A C 19
ATOM 30512 O O . LYS A 1 19 ? -10.552 0.197 -0.430 1.00 0.00 19 LYS A O 19
ATOM 30531 N N . VAL A 1 20 ? -8.698 -0.855 0.327 1.00 0.00 20 VAL A N 19
ATOM 30532 C CA . VAL A 1 20 ? -8.446 -1.548 -0.925 1.00 0.00 20 VAL A CA 19
ATOM 30533 C C . VAL A 1 20 ? -8.989 -2.975 -0.831 1.00 0.00 20 VAL A C 19
ATOM 30534 O O . VAL A 1 20 ? -8.443 -3.804 -0.104 1.00 0.00 20 VAL A O 19
ATOM 30547 N N . LYS A 1 21 ? -10.057 -3.218 -1.576 1.00 0.00 21 LYS A N 19
ATOM 30548 C CA . LYS A 1 21 ? -10.680 -4.531 -1.586 1.00 0.00 21 LYS A CA 19
ATOM 30549 C C . LYS A 1 21 ? -9.842 -5.482 -2.442 1.00 0.00 21 LYS A C 19
ATOM 30550 O O . LYS A 1 21 ? -10.021 -5.552 -3.657 1.00 0.00 21 LYS A O 19
ATOM 30569 N N . VAL A 1 22 ? -8.944 -6.192 -1.774 1.00 0.00 22 VAL A N 19
ATOM 30570 C CA . VAL A 1 22 ? -8.077 -7.136 -2.459 1.00 0.00 22 VAL A CA 19
ATOM 30571 C C . VAL A 1 22 ? -8.852 -8.427 -2.733 1.00 0.00 22 VAL A C 19
ATOM 30572 O O . VAL A 1 22 ? -10.064 -8.482 -2.531 1.00 0.00 22 VAL A O 19
ATOM 30585 N N . ALA A 1 23 ? -8.120 -9.433 -3.188 1.00 0.00 23 ALA A N 19
ATOM 30586 C CA . ALA A 1 23 ? -8.724 -10.720 -3.492 1.00 0.00 23 ALA A CA 19
ATOM 30587 C C . ALA A 1 23 ? -8.023 -11.811 -2.681 1.00 0.00 23 ALA A C 19
ATOM 30588 O O . ALA A 1 23 ? -8.667 -12.544 -1.933 1.00 0.00 23 ALA A O 19
ATOM 30595 N N . ASP A 1 24 ? -6.712 -11.885 -2.858 1.00 0.00 24 ASP A N 19
ATOM 30596 C CA . ASP A 1 24 ? -5.916 -12.875 -2.152 1.00 0.00 24 ASP A CA 19
ATOM 30597 C C . ASP A 1 24 ? -4.454 -12.426 -2.128 1.00 0.00 24 ASP A C 19
ATOM 30598 O O . ASP A 1 24 ? -3.841 -12.241 -3.179 1.00 0.00 24 ASP A O 19
ATOM 30607 N N . ARG A 1 25 ? -3.937 -12.263 -0.919 1.00 0.00 25 ARG A N 19
ATOM 30608 C CA . ARG A 1 25 ? -2.559 -11.838 -0.745 1.00 0.00 25 ARG A CA 19
ATOM 30609 C C . ARG A 1 25 ? -2.179 -11.862 0.737 1.00 0.00 25 ARG A C 19
ATOM 30610 O O . ARG A 1 25 ? -2.807 -11.189 1.553 1.00 0.00 25 ARG A O 19
ATOM 30631 N N . ARG A 1 26 ? -1.153 -12.643 1.039 1.00 0.00 26 ARG A N 19
ATOM 30632 C CA . ARG A 1 26 ? -0.682 -12.763 2.409 1.00 0.00 26 ARG A CA 19
ATOM 30633 C C . ARG A 1 26 ? 0.440 -13.800 2.495 1.00 0.00 26 ARG A C 19
ATOM 30634 O O . ARG A 1 26 ? 0.263 -14.947 2.089 1.00 0.00 26 ARG A O 19
ATOM 30655 N N . VAL A 1 27 ? 1.571 -13.358 3.027 1.00 0.00 27 VAL A N 19
ATOM 30656 C CA . VAL A 1 27 ? 2.721 -14.233 3.172 1.00 0.00 27 VAL A CA 19
ATOM 30657 C C . VAL A 1 27 ? 3.200 -14.203 4.625 1.00 0.00 27 VAL A C 19
ATOM 30658 O O . VAL A 1 27 ? 4.288 -14.686 4.934 1.00 0.00 27 VAL A O 19
ATOM 30671 N N . ILE A 1 28 ? 2.364 -13.630 5.478 1.00 0.00 28 ILE A N 19
ATOM 30672 C CA . ILE A 1 28 ? 2.688 -13.530 6.891 1.00 0.00 28 ILE A CA 19
ATOM 30673 C C . ILE A 1 28 ? 2.269 -14.820 7.598 1.00 0.00 28 ILE A C 19
ATOM 30674 O O . ILE A 1 28 ? 1.161 -15.314 7.393 1.00 0.00 28 ILE A O 19
ATOM 30690 N N . SER A 1 29 ? 3.177 -15.330 8.417 1.00 0.00 29 SER A N 19
ATOM 30691 C CA . SER A 1 29 ? 2.916 -16.554 9.156 1.00 0.00 29 SER A CA 19
ATOM 30692 C C . SER A 1 29 ? 3.347 -16.387 10.615 1.00 0.00 29 SER A C 19
ATOM 30693 O O . SER A 1 29 ? 2.517 -16.132 11.486 1.00 0.00 29 SER A O 19
ATOM 30701 N N . THR A 1 30 ? 4.645 -16.537 10.835 1.00 0.00 30 THR A N 19
ATOM 30702 C CA . THR A 1 30 ? 5.197 -16.406 12.173 1.00 0.00 30 THR A CA 19
ATOM 30703 C C . THR A 1 30 ? 6.505 -15.615 12.135 1.00 0.00 30 THR A C 19
ATOM 30704 O O . THR A 1 30 ? 6.671 -14.646 12.875 1.00 0.00 30 THR A O 19
ATOM 30715 N N . THR A 1 31 ? 7.402 -16.056 11.265 1.00 0.00 31 THR A N 19
ATOM 30716 C CA . THR A 1 31 ? 8.691 -15.401 11.121 1.00 0.00 31 THR A CA 19
ATOM 30717 C C . THR A 1 31 ? 9.482 -15.487 12.428 1.00 0.00 31 THR A C 19
ATOM 30718 O O . THR A 1 31 ? 10.367 -16.330 12.567 1.00 0.00 31 THR A O 19
ATOM 30729 N N . ASP A 1 32 ? 9.134 -14.604 13.352 1.00 0.00 32 ASP A N 19
ATOM 30730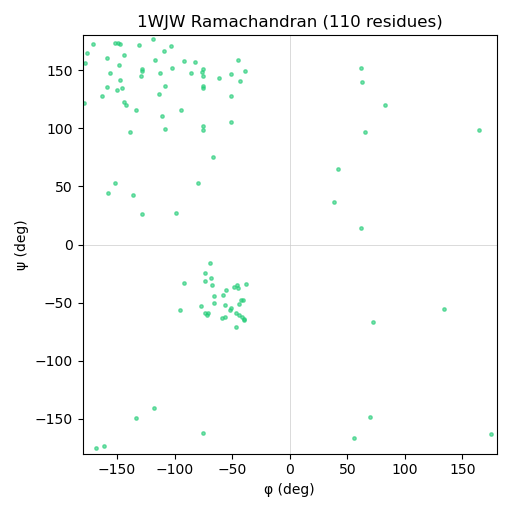 C CA . ASP A 1 32 ? 9.801 -14.569 14.643 1.00 0.00 32 ASP A CA 19
ATOM 30731 C C . ASP A 1 32 ? 11.315 -14.510 14.428 1.00 0.00 32 ASP A C 19
ATOM 30732 O O . ASP A 1 32 ? 11.985 -15.541 14.421 1.00 0.00 32 ASP A O 19
ATOM 30741 N N . ALA A 1 33 ? 11.809 -13.292 14.259 1.00 0.00 33 ALA A N 19
ATOM 30742 C CA . ALA A 1 33 ? 13.231 -13.085 14.046 1.00 0.00 33 ALA A CA 19
ATOM 30743 C C . ALA A 1 33 ? 13.711 -13.996 12.914 1.00 0.00 33 ALA A C 19
ATOM 30744 O O . ALA A 1 33 ? 14.154 -15.117 13.160 1.00 0.00 33 ALA A O 19
ATOM 30751 N N . GLU A 1 34 ? 13.606 -13.481 11.698 1.00 0.00 34 GLU A N 19
ATOM 30752 C CA . GLU A 1 34 ? 14.023 -14.235 10.528 1.00 0.00 34 GLU A CA 19
ATOM 30753 C C . GLU A 1 34 ? 14.972 -13.397 9.668 1.00 0.00 34 GLU A C 19
ATOM 30754 O O . GLU A 1 34 ? 16.103 -13.805 9.408 1.00 0.00 34 GLU A O 19
ATOM 30766 N N . ARG A 1 35 ? 14.477 -12.242 9.250 1.00 0.00 35 ARG A N 19
ATOM 30767 C CA . ARG A 1 35 ? 15.266 -11.343 8.425 1.00 0.00 35 ARG A CA 19
ATOM 30768 C C . ARG A 1 35 ? 14.639 -9.948 8.410 1.00 0.00 35 ARG A C 19
ATOM 30769 O O . ARG A 1 35 ? 13.424 -9.811 8.279 1.00 0.00 35 ARG A O 19
ATOM 30790 N N . GLN A 1 36 ? 15.497 -8.947 8.545 1.00 0.00 36 GLN A N 19
ATOM 30791 C CA . GLN A 1 36 ? 15.042 -7.567 8.549 1.00 0.00 36 GLN A CA 19
ATOM 30792 C C . GLN A 1 36 ? 14.839 -7.071 7.116 1.00 0.00 36 GLN A C 19
ATOM 30793 O O . GLN A 1 36 ? 15.721 -6.430 6.546 1.00 0.00 36 GLN A O 19
ATOM 30807 N N . ALA A 1 37 ? 13.673 -7.388 6.574 1.00 0.00 37 ALA A N 19
ATOM 30808 C CA . ALA A 1 37 ? 13.343 -6.983 5.218 1.00 0.00 37 ALA A CA 19
ATOM 30809 C C . ALA A 1 37 ? 11.822 -6.974 5.048 1.00 0.00 37 ALA A C 19
ATOM 30810 O O . ALA A 1 37 ? 11.141 -7.905 5.475 1.00 0.00 37 ALA A O 19
ATOM 30817 N N . VAL A 1 38 ? 11.335 -5.912 4.424 1.00 0.00 38 VAL A N 19
ATOM 30818 C CA . VAL A 1 38 ? 9.907 -5.769 4.193 1.00 0.00 38 VAL A CA 19
ATOM 30819 C C . VAL A 1 38 ? 9.619 -5.923 2.698 1.00 0.00 38 VAL A C 19
ATOM 30820 O O . VAL A 1 38 ? 10.400 -5.471 1.862 1.00 0.00 38 VAL A O 19
ATOM 30833 N N . THR A 1 39 ? 8.496 -6.563 2.408 1.00 0.00 39 THR A N 19
ATOM 30834 C CA . THR A 1 39 ? 8.095 -6.782 1.029 1.00 0.00 39 THR A CA 19
ATOM 30835 C C . THR A 1 39 ? 6.688 -6.232 0.788 1.00 0.00 39 THR A C 19
ATOM 30836 O O . THR A 1 39 ? 5.897 -6.111 1.722 1.00 0.00 39 THR A O 19
ATOM 30847 N N . PRO A 1 40 ? 6.411 -5.905 -0.503 1.00 0.00 40 PRO A N 19
ATOM 30848 C CA . PRO A 1 40 ? 7.405 -6.079 -1.548 1.00 0.00 40 PRO A CA 19
ATOM 30849 C C . PRO A 1 40 ? 8.481 -4.995 -1.468 1.00 0.00 40 PRO A C 19
ATOM 30850 O O . PRO A 1 40 ? 8.194 -3.856 -1.103 1.00 0.00 40 PRO A O 19
ATOM 30861 N N . PRO A 1 41 ? 9.731 -5.398 -1.823 1.00 0.00 41 PRO A N 19
ATOM 30862 C CA . PRO A 1 41 ? 10.852 -4.474 -1.794 1.00 0.00 41 PRO A CA 19
ATOM 30863 C C . PRO A 1 41 ? 10.792 -3.503 -2.975 1.00 0.00 41 PRO A C 19
ATOM 30864 O O . PRO A 1 41 ? 11.507 -3.674 -3.961 1.00 0.00 41 PRO A O 19
ATOM 30875 N N . GLY A 1 42 ? 9.932 -2.504 -2.836 1.00 0.00 42 GLY A N 19
ATOM 30876 C CA . GLY A 1 42 ? 9.770 -1.506 -3.879 1.00 0.00 42 GLY A CA 19
ATOM 30877 C C . GLY A 1 42 ? 8.577 -0.594 -3.584 1.00 0.00 42 GLY A C 19
ATOM 30878 O O . GLY A 1 42 ? 8.712 0.629 -3.581 1.00 0.00 42 GLY A O 19
ATOM 30882 N N . LEU A 1 43 ? 7.437 -1.224 -3.342 1.00 0.00 43 LEU A N 19
ATOM 30883 C CA . LEU A 1 43 ? 6.222 -0.484 -3.046 1.00 0.00 43 LEU A CA 19
ATOM 30884 C C . LEU A 1 43 ? 6.539 0.633 -2.050 1.00 0.00 43 LEU A C 19
ATOM 30885 O O . LEU A 1 43 ? 6.199 1.792 -2.283 1.00 0.00 43 LEU A O 19
ATOM 30901 N N . GLN A 1 44 ? 7.187 0.246 -0.962 1.00 0.00 44 GLN A N 19
ATOM 30902 C CA . GLN A 1 44 ? 7.555 1.201 0.070 1.00 0.00 44 GLN A CA 19
ATOM 30903 C C . GLN A 1 44 ? 8.513 2.251 -0.495 1.00 0.00 44 GLN A C 19
ATOM 30904 O O . GLN A 1 44 ? 8.482 3.410 -0.084 1.00 0.00 44 GLN A O 19
ATOM 30918 N N . GLU A 1 45 ? 9.341 1.808 -1.430 1.00 0.00 45 GLU A N 19
ATOM 30919 C CA . GLU A 1 45 ? 10.307 2.695 -2.056 1.00 0.00 45 GLU A CA 19
ATOM 30920 C C . GLU A 1 45 ? 9.592 3.712 -2.948 1.00 0.00 45 GLU A C 19
ATOM 30921 O O . GLU A 1 45 ? 9.699 4.918 -2.729 1.00 0.00 45 GLU A O 19
ATOM 30933 N N . ALA A 1 46 ? 8.880 3.189 -3.935 1.00 0.00 46 ALA A N 19
ATOM 30934 C CA . ALA A 1 46 ? 8.148 4.036 -4.861 1.00 0.00 46 ALA A CA 19
ATOM 30935 C C . ALA A 1 46 ? 7.369 5.091 -4.073 1.00 0.00 46 ALA A C 19
ATOM 30936 O O . ALA A 1 46 ? 7.500 6.286 -4.332 1.00 0.00 46 ALA A O 19
ATOM 30943 N N . ILE A 1 47 ? 6.574 4.610 -3.128 1.00 0.00 47 ILE A N 19
ATOM 30944 C CA . ILE A 1 47 ? 5.773 5.497 -2.301 1.00 0.00 47 ILE A CA 19
ATOM 30945 C C . ILE A 1 47 ? 6.699 6.425 -1.512 1.00 0.00 47 ILE A C 19
ATOM 30946 O O . ILE A 1 47 ? 6.543 7.645 -1.554 1.00 0.00 47 ILE A O 19
ATOM 30962 N N . ASN A 1 48 ? 7.642 5.813 -0.811 1.00 0.00 48 ASN A N 19
ATOM 30963 C CA . ASN A 1 48 ? 8.592 6.569 -0.014 1.00 0.00 48 ASN A CA 19
ATOM 30964 C C . ASN A 1 48 ? 9.075 7.779 -0.816 1.00 0.00 48 ASN A C 19
ATOM 30965 O O . ASN A 1 48 ? 9.248 8.865 -0.264 1.00 0.00 48 ASN A O 19
ATOM 30976 N N . ASP A 1 49 ? 9.279 7.551 -2.105 1.00 0.00 49 ASP A N 19
ATOM 30977 C CA . ASP A 1 49 ? 9.739 8.609 -2.988 1.00 0.00 49 ASP A CA 19
ATOM 30978 C C . ASP A 1 49 ? 8.626 9.644 -3.160 1.00 0.00 49 ASP A C 19
ATOM 30979 O O . ASP A 1 49 ? 8.873 10.846 -3.084 1.00 0.00 49 ASP A O 19
ATOM 30988 N N . LEU A 1 50 ? 7.422 9.139 -3.389 1.00 0.00 50 LEU A N 19
ATOM 30989 C CA . LEU A 1 50 ? 6.270 10.004 -3.573 1.00 0.00 50 LEU A CA 19
ATOM 30990 C C . LEU A 1 50 ? 6.000 10.769 -2.276 1.00 0.00 50 LEU A C 19
ATOM 30991 O O . LEU A 1 50 ? 5.356 11.817 -2.291 1.00 0.00 50 LEU A O 19
ATOM 31007 N N . VAL A 1 51 ? 6.507 10.216 -1.184 1.00 0.00 51 VAL A N 19
ATOM 31008 C CA . VAL A 1 51 ? 6.330 10.834 0.119 1.00 0.00 51 VAL A CA 19
ATOM 31009 C C . VAL A 1 51 ? 7.426 11.879 0.338 1.00 0.00 51 VAL A C 19
ATOM 31010 O O . VAL A 1 51 ? 7.246 12.820 1.109 1.00 0.00 51 VAL A O 19
ATOM 31023 N N . LYS A 1 52 ? 8.537 11.677 -0.355 1.00 0.00 52 LYS A N 19
ATOM 31024 C CA . LYS A 1 52 ? 9.662 12.590 -0.246 1.00 0.00 52 LYS A CA 19
ATOM 31025 C C . LYS A 1 52 ? 9.502 13.715 -1.271 1.00 0.00 52 LYS A C 19
ATOM 31026 O O . LYS A 1 52 ? 9.999 14.821 -1.068 1.00 0.00 52 LYS A O 19
ATOM 31045 N N . LYS A 1 53 ? 8.805 13.393 -2.351 1.00 0.00 53 LYS A N 19
ATOM 31046 C CA . LYS A 1 53 ? 8.572 14.362 -3.408 1.00 0.00 53 LYS A CA 19
ATOM 31047 C C . LYS A 1 53 ? 7.545 15.392 -2.934 1.00 0.00 53 LYS A C 19
ATOM 31048 O O . LYS A 1 53 ? 7.641 16.571 -3.270 1.00 0.00 53 LYS A O 19
ATOM 31067 N N . TYR A 1 54 ? 6.584 14.908 -2.160 1.00 0.00 54 TYR A N 19
ATOM 31068 C CA . TYR A 1 54 ? 5.539 15.772 -1.636 1.00 0.00 54 TYR A CA 19
ATOM 31069 C C . TYR A 1 54 ? 6.011 16.500 -0.375 1.00 0.00 54 TYR A C 19
ATOM 31070 O O . TYR A 1 54 ? 7.064 16.179 0.174 1.00 0.00 54 TYR A O 19
ATOM 31088 N N . THR A 1 55 ? 5.208 17.466 0.047 1.00 0.00 55 THR A N 19
ATOM 31089 C CA . THR A 1 55 ? 5.530 18.241 1.232 1.00 0.00 55 THR A CA 19
ATOM 31090 C C . THR A 1 55 ? 4.657 17.803 2.410 1.00 0.00 55 THR A C 19
ATOM 31091 O O . THR A 1 55 ? 3.432 17.902 2.350 1.00 0.00 55 THR A O 19
ATOM 31102 N N . LEU A 1 56 ? 5.321 17.328 3.453 1.00 0.00 56 LEU A N 19
ATOM 31103 C CA . LEU A 1 56 ? 4.621 16.875 4.643 1.00 0.00 56 LEU A CA 19
ATOM 31104 C C . LEU A 1 56 ? 3.688 15.721 4.271 1.00 0.00 56 LEU A C 19
ATOM 31105 O O . LEU A 1 56 ? 2.534 15.690 4.696 1.00 0.00 56 LEU A O 19
ATOM 31121 N N . ALA A 1 57 ? 4.222 14.800 3.482 1.00 0.00 57 ALA A N 19
ATOM 31122 C CA . ALA A 1 57 ? 3.451 13.648 3.048 1.00 0.00 57 ALA A CA 19
ATOM 31123 C C . ALA A 1 57 ? 3.796 12.447 3.932 1.00 0.00 57 ALA A C 19
ATOM 31124 O O . ALA A 1 57 ? 4.923 12.327 4.410 1.00 0.00 57 ALA A O 19
ATOM 31131 N N . ARG A 1 58 ? 2.805 11.589 4.123 1.00 0.00 58 ARG A N 19
ATOM 31132 C CA . ARG A 1 58 ? 2.989 10.402 4.941 1.00 0.00 58 ARG A CA 19
ATOM 31133 C C . ARG A 1 58 ? 1.840 9.418 4.714 1.00 0.00 58 ARG A C 19
ATOM 31134 O O . ARG A 1 58 ? 0.673 9.773 4.869 1.00 0.00 58 ARG A O 19
ATOM 31155 N N . ALA A 1 59 ? 2.211 8.199 4.350 1.00 0.00 59 ALA A N 19
ATOM 31156 C CA . ALA A 1 59 ? 1.226 7.160 4.100 1.00 0.00 59 ALA A CA 19
ATOM 31157 C C . ALA A 1 59 ? 1.703 5.849 4.728 1.00 0.00 59 ALA A C 19
ATOM 31158 O O . ALA A 1 59 ? 2.870 5.722 5.097 1.00 0.00 59 ALA A O 19
ATOM 31165 N N . PHE A 1 60 ? 0.777 4.907 4.830 1.00 0.00 60 PHE A N 19
ATOM 31166 C CA . PHE A 1 60 ? 1.089 3.611 5.407 1.00 0.00 60 PHE A CA 19
ATOM 31167 C C . PHE A 1 60 ? 0.050 2.565 4.998 1.00 0.00 60 PHE A C 19
ATOM 31168 O O . PHE A 1 60 ? -0.901 2.876 4.282 1.00 0.00 60 PHE A O 19
ATOM 31185 N N . VAL A 1 61 ? 0.266 1.346 5.470 1.00 0.00 61 VAL A N 19
ATOM 31186 C CA . VAL A 1 61 ? -0.639 0.252 5.162 1.00 0.00 61 VAL A CA 19
ATOM 31187 C C . VAL A 1 61 ? -0.555 -0.801 6.268 1.00 0.00 61 VAL A C 19
ATOM 31188 O O . VAL A 1 61 ? 0.535 -1.135 6.731 1.00 0.00 61 VAL A O 19
ATOM 31201 N N . ARG A 1 62 ? -1.719 -1.296 6.661 1.00 0.00 62 ARG A N 19
ATOM 31202 C CA . ARG A 1 62 ? -1.791 -2.305 7.704 1.00 0.00 62 ARG A CA 19
ATOM 31203 C C . ARG A 1 62 ? -2.986 -3.230 7.467 1.00 0.00 62 ARG A C 19
ATOM 31204 O O . ARG A 1 62 ? -4.135 -2.799 7.545 1.00 0.00 62 ARG A O 19
ATOM 31225 N N . PRO A 1 63 ? -2.665 -4.519 7.175 1.00 0.00 63 PRO A N 19
ATOM 31226 C CA . PRO A 1 63 ? -3.699 -5.509 6.926 1.00 0.00 63 PRO A CA 19
ATOM 31227 C C . PRO A 1 63 ? -4.374 -5.937 8.230 1.00 0.00 63 PRO A C 19
ATOM 31228 O O . PRO A 1 63 ? -4.243 -5.264 9.251 1.00 0.00 63 PRO A O 19
ATOM 31239 N N . SER A 1 64 ? -5.083 -7.054 8.154 1.00 0.00 64 SER A N 19
ATOM 31240 C CA . SER A 1 64 ? -5.779 -7.579 9.316 1.00 0.00 64 SER A CA 19
ATOM 31241 C C . SER A 1 64 ? -6.846 -6.585 9.780 1.00 0.00 64 SER A C 19
ATOM 31242 O O . SER A 1 64 ? -6.543 -5.640 10.507 1.00 0.00 64 SER A O 19
ATOM 31250 N N . GLY A 1 65 ? -8.071 -6.833 9.342 1.00 0.00 65 GLY A N 19
ATOM 31251 C CA . GLY A 1 65 ? -9.184 -5.972 9.704 1.00 0.00 65 GLY A CA 19
ATOM 31252 C C . GLY A 1 65 ? -10.379 -6.795 10.189 1.00 0.00 65 GLY A C 19
ATOM 31253 O O . GLY A 1 65 ? -10.375 -7.300 11.310 1.00 0.00 65 GLY A O 19
ATOM 31257 N N . THR A 1 66 ? -11.374 -6.903 9.320 1.00 0.00 66 THR A N 19
ATOM 31258 C CA . THR A 1 66 ? -12.573 -7.656 9.646 1.00 0.00 66 THR A CA 19
ATOM 31259 C C . THR A 1 66 ? -12.732 -8.844 8.695 1.00 0.00 66 THR A C 19
ATOM 31260 O O . THR A 1 66 ? -13.602 -9.690 8.892 1.00 0.00 66 THR A O 19
ATOM 31271 N N . GLU A 1 67 ? -11.877 -8.869 7.683 1.00 0.00 67 GLU A N 19
ATOM 31272 C CA . GLU A 1 67 ? -11.911 -9.939 6.700 1.00 0.00 67 GLU A CA 19
ATOM 31273 C C . GLU A 1 67 ? -10.541 -10.096 6.038 1.00 0.00 67 GLU A C 19
ATOM 31274 O O . GLU A 1 67 ? -9.719 -10.894 6.485 1.00 0.00 67 GLU A O 19
ATOM 31286 N N . ASP A 1 68 ? -10.337 -9.321 4.983 1.00 0.00 68 ASP A N 19
ATOM 31287 C CA . ASP A 1 68 ? -9.081 -9.363 4.254 1.00 0.00 68 ASP A CA 19
ATOM 31288 C C . ASP A 1 68 ? -8.913 -8.067 3.459 1.00 0.00 68 ASP A C 19
ATOM 31289 O O . ASP A 1 68 ? -8.244 -8.049 2.427 1.00 0.00 68 ASP A O 19
ATOM 31298 N N . ILE A 1 69 ? -9.532 -7.012 3.971 1.00 0.00 69 ILE A N 19
ATOM 31299 C CA . ILE A 1 69 ? -9.459 -5.715 3.322 1.00 0.00 69 ILE A CA 19
ATOM 31300 C C . ILE A 1 69 ? -8.199 -4.984 3.791 1.00 0.00 69 ILE A C 19
ATOM 31301 O O . ILE A 1 69 ? -7.769 -5.151 4.931 1.00 0.00 69 ILE A O 19
ATOM 31317 N N . VAL A 1 70 ? -7.643 -4.190 2.888 1.00 0.00 70 VAL A N 19
ATOM 31318 C CA . VAL A 1 70 ? -6.441 -3.434 3.195 1.00 0.00 70 VAL A CA 19
ATOM 31319 C C . VAL A 1 70 ? -6.804 -1.959 3.377 1.00 0.00 70 VAL A C 19
ATOM 31320 O O . VAL A 1 70 ? -7.517 -1.385 2.555 1.00 0.00 70 VAL A O 19
ATOM 31333 N N . ARG A 1 71 ? -6.298 -1.387 4.460 1.00 0.00 71 ARG A N 19
ATOM 31334 C CA . ARG A 1 71 ? -6.560 0.010 4.760 1.00 0.00 71 ARG A CA 19
ATOM 31335 C C . ARG A 1 71 ? -5.394 0.882 4.290 1.00 0.00 71 ARG A C 19
ATOM 31336 O O . ARG A 1 71 ? -4.233 0.507 4.443 1.00 0.00 71 ARG A O 19
ATOM 31357 N N . VAL A 1 72 ? -5.744 2.030 3.728 1.00 0.00 72 VAL A N 19
ATOM 31358 C CA . VAL A 1 72 ? -4.741 2.958 3.235 1.00 0.00 72 VAL A CA 19
ATOM 31359 C C . VAL A 1 72 ? -4.957 4.327 3.883 1.00 0.00 72 VAL A C 19
ATOM 31360 O O . VAL A 1 72 ? -6.087 4.804 3.973 1.00 0.00 72 VAL A O 19
ATOM 31373 N N . TYR A 1 73 ? -3.855 4.920 4.319 1.00 0.00 73 TYR A N 19
ATOM 31374 C CA . TYR A 1 73 ? -3.909 6.225 4.956 1.00 0.00 73 TYR A CA 19
ATOM 31375 C C . TYR A 1 73 ? -2.863 7.170 4.362 1.00 0.00 73 TYR A C 19
ATOM 31376 O O . TYR A 1 73 ? -1.749 6.751 4.050 1.00 0.00 73 TYR A O 19
ATOM 31394 N N . ALA A 1 74 ? -3.259 8.426 4.222 1.00 0.00 74 ALA A N 19
ATOM 31395 C CA . ALA A 1 74 ? -2.369 9.434 3.670 1.00 0.00 74 ALA A CA 19
ATOM 31396 C C . ALA A 1 74 ? -2.696 10.793 4.294 1.00 0.00 74 ALA A C 19
ATOM 31397 O O . ALA A 1 74 ? -3.789 10.991 4.821 1.00 0.00 74 ALA A O 19
ATOM 31404 N N . GLU A 1 75 ? -1.727 11.693 4.212 1.00 0.00 75 GLU A N 19
ATOM 31405 C CA . GLU A 1 75 ? -1.898 13.028 4.761 1.00 0.00 75 GLU A CA 19
ATOM 31406 C C . GLU A 1 75 ? -0.827 13.970 4.209 1.00 0.00 75 GLU A C 19
ATOM 31407 O O . GLU A 1 75 ? 0.349 13.614 4.153 1.00 0.00 75 GLU A O 19
ATOM 31419 N N . ALA A 1 76 ? -1.271 15.154 3.816 1.00 0.00 76 ALA A N 19
ATOM 31420 C CA . ALA A 1 76 ? -0.365 16.151 3.270 1.00 0.00 76 ALA A CA 19
ATOM 31421 C C . ALA A 1 76 ? -0.731 17.527 3.829 1.00 0.00 76 ALA A C 19
ATOM 31422 O O . ALA A 1 76 ? -1.867 17.751 4.244 1.00 0.00 76 ALA A O 19
ATOM 31429 N N . ASN A 1 77 ? 0.254 18.414 3.823 1.00 0.00 77 ASN A N 19
ATOM 31430 C CA . ASN A 1 77 ? 0.050 19.762 4.324 1.00 0.00 77 ASN A CA 19
ATOM 31431 C C . ASN A 1 77 ? -1.170 20.378 3.637 1.00 0.00 77 ASN A C 19
ATOM 31432 O O . ASN A 1 77 ? -1.770 21.319 4.155 1.00 0.00 77 ASN A O 19
ATOM 31443 N N . SER A 1 78 ? -1.501 19.823 2.480 1.00 0.00 78 SER A N 19
ATOM 31444 C CA . SER A 1 78 ? -2.639 20.306 1.716 1.00 0.00 78 SER A CA 19
ATOM 31445 C C . SER A 1 78 ? -3.616 19.159 1.450 1.00 0.00 78 SER A C 19
ATOM 31446 O O . SER A 1 78 ? -3.202 18.056 1.096 1.00 0.00 78 SER A O 19
ATOM 31454 N N . GLN A 1 79 ? -4.894 19.459 1.630 1.00 0.00 79 GLN A N 19
ATOM 31455 C CA . GLN A 1 79 ? -5.933 18.466 1.413 1.00 0.00 79 GLN A CA 19
ATOM 31456 C C . GLN A 1 79 ? -5.828 17.887 0.001 1.00 0.00 79 GLN A C 19
ATOM 31457 O O . GLN A 1 79 ? -6.009 16.687 -0.197 1.00 0.00 79 GLN A O 19
ATOM 31471 N N . GLU A 1 80 ? -5.536 18.768 -0.945 1.00 0.00 80 GLU A N 19
ATOM 31472 C CA . GLU A 1 80 ? -5.405 18.360 -2.333 1.00 0.00 80 GLU A CA 19
ATOM 31473 C C . GLU A 1 80 ? -4.438 17.180 -2.450 1.00 0.00 80 GLU A C 19
ATOM 31474 O O . GLU A 1 80 ? -4.772 16.156 -3.045 1.00 0.00 80 GLU A O 19
ATOM 31486 N N . SER A 1 81 ? -3.259 17.362 -1.874 1.00 0.00 81 SER A N 19
ATOM 31487 C CA . SER A 1 81 ? -2.242 16.325 -1.906 1.00 0.00 81 SER A CA 19
ATOM 31488 C C . SER A 1 81 ? -2.616 15.194 -0.945 1.00 0.00 81 SER A C 19
ATOM 31489 O O . SER A 1 81 ? -2.357 14.025 -1.226 1.00 0.00 81 SER A O 19
ATOM 31497 N N . ALA A 1 82 ? -3.220 15.583 0.168 1.00 0.00 82 ALA A N 19
ATOM 31498 C CA . ALA A 1 82 ? -3.633 14.617 1.172 1.00 0.00 82 ALA A CA 19
ATOM 31499 C C . ALA A 1 82 ? -4.513 13.550 0.516 1.00 0.00 82 ALA A C 19
ATOM 31500 O O . ALA A 1 82 ? -4.534 12.402 0.956 1.00 0.00 82 ALA A O 19
ATOM 31507 N N . ASP A 1 83 ? -5.216 13.968 -0.526 1.00 0.00 83 ASP A N 19
ATOM 31508 C CA . ASP A 1 83 ? -6.095 13.064 -1.247 1.00 0.00 83 ASP A CA 19
ATOM 31509 C C . ASP A 1 83 ? -5.315 12.399 -2.383 1.00 0.00 83 ASP A C 19
ATOM 31510 O O . ASP A 1 83 ? -5.232 11.174 -2.450 1.00 0.00 83 ASP A O 19
ATOM 31519 N N . ARG A 1 84 ? -4.764 13.237 -3.249 1.00 0.00 84 ARG A N 19
ATOM 31520 C CA . ARG A 1 84 ? -3.993 12.746 -4.378 1.00 0.00 84 ARG A CA 19
ATOM 31521 C C . ARG A 1 84 ? -3.133 11.553 -3.956 1.00 0.00 84 ARG A C 19
ATOM 31522 O O . ARG A 1 84 ? -3.298 10.450 -4.475 1.00 0.00 84 ARG A O 19
ATOM 31543 N N . LEU A 1 85 ? -2.234 11.815 -3.019 1.00 0.00 85 LEU A N 19
ATOM 31544 C CA . LEU A 1 85 ? -1.348 10.776 -2.522 1.00 0.00 85 LEU A CA 19
ATOM 31545 C C . LEU A 1 85 ? -2.176 9.552 -2.125 1.00 0.00 85 LEU A C 19
ATOM 31546 O O . LEU A 1 85 ? -1.904 8.442 -2.579 1.00 0.00 85 LEU A O 19
ATOM 31562 N N . ALA A 1 86 ? -3.168 9.797 -1.283 1.00 0.00 86 ALA A N 19
ATOM 31563 C CA . ALA A 1 86 ? -4.038 8.728 -0.820 1.00 0.00 86 ALA A CA 19
ATOM 31564 C C . ALA A 1 86 ? -4.520 7.913 -2.022 1.00 0.00 86 ALA A C 19
ATOM 31565 O O . ALA A 1 86 ? -4.282 6.708 -2.095 1.00 0.00 86 ALA A O 19
ATOM 31572 N N . TYR A 1 87 ? -5.189 8.602 -2.934 1.00 0.00 87 TYR A N 19
ATOM 31573 C CA . TYR A 1 87 ? -5.706 7.957 -4.129 1.00 0.00 87 TYR A CA 19
ATOM 31574 C C . TYR A 1 87 ? -4.617 7.141 -4.827 1.00 0.00 87 TYR A C 19
ATOM 31575 O O . TYR A 1 87 ? -4.710 5.917 -4.911 1.00 0.00 87 TYR A O 19
ATOM 31593 N N . GLU A 1 88 ? -3.608 7.852 -5.311 1.00 0.00 88 GLU A N 19
ATOM 31594 C CA . GLU A 1 88 ? -2.502 7.209 -5.999 1.00 0.00 88 GLU A CA 19
ATOM 31595 C C . GLU A 1 88 ? -2.096 5.927 -5.269 1.00 0.00 88 GLU A C 19
ATOM 31596 O O . GLU A 1 88 ? -2.018 4.860 -5.877 1.00 0.00 88 GLU A O 19
ATOM 31608 N N . VAL A 1 89 ? -1.847 6.074 -3.976 1.00 0.00 89 VAL A N 19
ATOM 31609 C CA . VAL A 1 89 ? -1.450 4.941 -3.157 1.00 0.00 89 VAL A CA 19
ATOM 31610 C C . VAL A 1 89 ? -2.526 3.857 -3.239 1.00 0.00 89 VAL A C 19
ATOM 31611 O O . VAL A 1 89 ? -2.296 2.791 -3.809 1.00 0.00 89 VAL A O 19
ATOM 31624 N N . SER A 1 90 ? -3.678 4.165 -2.660 1.00 0.00 90 SER A N 19
ATOM 31625 C CA . SER A 1 90 ? -4.790 3.230 -2.661 1.00 0.00 90 SER A CA 19
ATOM 31626 C C . SER A 1 90 ? -4.902 2.551 -4.027 1.00 0.00 90 SER A C 19
ATOM 31627 O O . SER A 1 90 ? -5.013 1.328 -4.109 1.00 0.00 90 SER A O 19
ATOM 31635 N N . LEU A 1 91 ? -4.868 3.373 -5.066 1.00 0.00 91 LEU A N 19
ATOM 31636 C CA . LEU A 1 91 ? -4.964 2.866 -6.424 1.00 0.00 91 LEU A CA 19
ATOM 31637 C C . LEU A 1 91 ? -3.796 1.916 -6.693 1.00 0.00 91 LEU A C 19
ATOM 31638 O O . LEU A 1 91 ? -3.999 0.792 -7.152 1.00 0.00 91 LEU A O 19
ATOM 31654 N N . LEU A 1 92 ? -2.599 2.401 -6.398 1.00 0.00 92 LEU A N 19
ATOM 31655 C CA . LEU A 1 92 ? -1.399 1.608 -6.602 1.00 0.00 92 LEU A CA 19
ATOM 31656 C C . LEU A 1 92 ? -1.626 0.197 -6.057 1.00 0.00 92 LEU A C 19
ATOM 31657 O O . LEU A 1 92 ? -1.597 -0.775 -6.810 1.00 0.00 92 LEU A O 19
ATOM 31673 N N . VAL A 1 93 ? -1.846 0.129 -4.752 1.00 0.00 93 VAL A N 19
ATOM 31674 C CA . VAL A 1 93 ? -2.078 -1.147 -4.097 1.00 0.00 93 VAL A CA 19
ATOM 31675 C C . VAL A 1 93 ? -2.965 -2.019 -4.988 1.00 0.00 93 VAL A C 19
ATOM 31676 O O . VAL A 1 93 ? -2.746 -3.224 -5.099 1.00 0.00 93 VAL A O 19
ATOM 31689 N N . PHE A 1 94 ? -3.948 -1.375 -5.600 1.00 0.00 94 PHE A N 19
ATOM 31690 C CA . PHE A 1 94 ? -4.869 -2.077 -6.478 1.00 0.00 94 PHE A CA 19
ATOM 31691 C C . PHE A 1 94 ? -4.127 -2.720 -7.651 1.00 0.00 94 PHE A C 19
ATOM 31692 O O . PHE A 1 94 ? -4.297 -3.907 -7.923 1.00 0.00 94 PHE A O 19
ATOM 31709 N N . GLN A 1 95 ? -3.318 -1.907 -8.315 1.00 0.00 95 GLN A N 19
ATOM 31710 C CA . GLN A 1 95 ? -2.549 -2.381 -9.453 1.00 0.00 95 GLN A CA 19
ATOM 31711 C C . GLN A 1 95 ? -1.397 -3.270 -8.981 1.00 0.00 95 GLN A C 19
ATOM 31712 O O . GLN A 1 95 ? -1.178 -4.350 -9.527 1.00 0.00 95 GLN A O 19
ATOM 31726 N N . LEU A 1 96 ? -0.691 -2.783 -7.971 1.00 0.00 96 LEU A N 19
ATOM 31727 C CA . LEU A 1 96 ? 0.434 -3.519 -7.420 1.00 0.00 96 LEU A CA 19
ATOM 31728 C C . LEU A 1 96 ? -0.062 -4.856 -6.865 1.00 0.00 96 LEU A C 19
ATOM 31729 O O . LEU A 1 96 ? -0.001 -5.877 -7.548 1.00 0.00 96 LEU A O 19
ATOM 31745 N N . ALA A 1 97 ? -0.541 -4.807 -5.630 1.00 0.00 97 ALA A N 19
ATOM 31746 C CA . ALA A 1 97 ? -1.046 -6.002 -4.975 1.00 0.00 97 ALA A CA 19
ATOM 31747 C C . ALA A 1 97 ? -2.087 -6.670 -5.876 1.00 0.00 97 ALA A C 19
ATOM 31748 O O . ALA A 1 97 ? -1.799 -7.676 -6.523 1.00 0.00 97 ALA A O 19
ATOM 31755 N N . GLY A 1 98 ? -3.275 -6.085 -5.888 1.00 0.00 98 GLY A N 19
ATOM 31756 C CA . GLY A 1 98 ? -4.360 -6.611 -6.699 1.00 0.00 98 GLY A CA 19
ATOM 31757 C C . GLY A 1 98 ? -5.715 -6.342 -6.041 1.00 0.00 98 GLY A C 19
ATOM 31758 O O . GLY A 1 98 ? -6.182 -7.136 -5.226 1.00 0.00 98 GLY A O 19
ATOM 31762 N N . GLY A 1 99 ? -6.309 -5.220 -6.421 1.00 0.00 99 GLY A N 19
ATOM 31763 C CA . GLY A 1 99 ? -7.601 -4.837 -5.879 1.00 0.00 99 GLY A CA 19
ATOM 31764 C C . GLY A 1 99 ? -8.740 -5.325 -6.777 1.00 0.00 99 GLY A C 19
ATOM 31765 O O . GLY A 1 99 ? -8.636 -5.270 -8.002 1.00 0.00 99 GLY A O 19
ATOM 31769 N N . ILE A 1 100 ? -9.800 -5.791 -6.134 1.00 0.00 100 ILE A N 19
ATOM 31770 C CA . ILE A 1 100 ? -10.956 -6.289 -6.860 1.00 0.00 100 ILE A CA 19
ATOM 31771 C C . ILE A 1 100 ? -12.024 -5.194 -6.921 1.00 0.00 100 ILE A C 19
ATOM 31772 O O . ILE A 1 100 ? -11.970 -4.227 -6.164 1.00 0.00 100 ILE A O 19
ATOM 31788 N N . GLY A 1 101 ? -12.969 -5.385 -7.830 1.00 0.00 101 GLY A N 19
ATOM 31789 C CA . GLY A 1 101 ? -14.047 -4.426 -8.000 1.00 0.00 101 GLY A CA 19
ATOM 31790 C C . GLY A 1 101 ? -13.906 -3.670 -9.323 1.00 0.00 101 GLY A C 19
ATOM 31791 O O . GLY A 1 101 ? -13.730 -4.282 -10.376 1.00 0.00 101 GLY A O 19
ATOM 31795 N N . GLU A 1 102 ? -13.987 -2.351 -9.226 1.00 0.00 102 GLU A N 19
ATOM 31796 C CA . GLU A 1 102 ? -13.869 -1.506 -10.402 1.00 0.00 102 GLU A CA 19
ATOM 31797 C C . GLU A 1 102 ? -12.643 -0.598 -10.283 1.00 0.00 102 GLU A C 19
ATOM 31798 O O . GLU A 1 102 ? -12.665 0.386 -9.546 1.00 0.00 102 GLU A O 19
ATOM 31810 N N . ARG A 1 103 ? -11.604 -0.962 -11.020 1.00 0.00 103 ARG A N 19
ATOM 31811 C CA . ARG A 1 103 ? -10.371 -0.192 -11.006 1.00 0.00 103 ARG A CA 19
ATOM 31812 C C . ARG A 1 103 ? -10.681 1.306 -10.999 1.00 0.00 103 ARG A C 19
ATOM 31813 O O . ARG A 1 103 ? -11.754 1.724 -11.432 1.00 0.00 103 ARG A O 19
ATOM 31834 N N . PRO A 1 104 ? -9.696 2.094 -10.491 1.00 0.00 104 PRO A N 19
ATOM 31835 C CA . PRO A 1 104 ? -9.852 3.537 -10.422 1.00 0.00 104 PRO A CA 19
ATOM 31836 C C . PRO A 1 104 ? -9.694 4.172 -11.805 1.00 0.00 104 PRO A C 19
ATOM 31837 O O . PRO A 1 104 ? -9.124 3.564 -12.710 1.00 0.00 104 PRO A O 19
ATOM 31848 N N . GLN A 1 105 ? -10.210 5.387 -11.926 1.00 0.00 105 GLN A N 19
ATOM 31849 C CA . GLN A 1 105 ? -10.133 6.111 -13.183 1.00 0.00 105 GLN A CA 19
ATOM 31850 C C . GLN A 1 105 ? -8.756 5.921 -13.822 1.00 0.00 105 GLN A C 19
ATOM 31851 O O . GLN A 1 105 ? -7.747 5.853 -13.122 1.00 0.00 105 GLN A O 19
ATOM 31865 N N . PRO A 1 106 ? -8.759 5.838 -15.180 1.00 0.00 106 PRO A N 19
ATOM 31866 C CA . PRO A 1 106 ? -7.522 5.657 -15.921 1.00 0.00 106 PRO A CA 19
ATOM 31867 C C . PRO A 1 106 ? -6.715 6.957 -15.967 1.00 0.00 106 PRO A C 19
ATOM 31868 O O . PRO A 1 106 ? -6.982 7.884 -15.205 1.00 0.00 106 PRO A O 19
ATOM 31879 N N . SER A 1 107 ? -5.745 6.981 -16.868 1.00 0.00 107 SER A N 19
ATOM 31880 C CA . SER A 1 107 ? -4.897 8.151 -17.023 1.00 0.00 107 SER A CA 19
ATOM 31881 C C . SER A 1 107 ? -4.299 8.547 -15.672 1.00 0.00 107 SER A C 19
ATOM 31882 O O . SER A 1 107 ? -4.637 7.962 -14.644 1.00 0.00 107 SER A O 19
ATOM 31890 N N . GLY A 1 108 ? -3.419 9.537 -15.718 1.00 0.00 108 GLY A N 19
ATOM 31891 C CA . GLY A 1 108 ? -2.771 10.018 -14.510 1.00 0.00 108 GLY A CA 19
ATOM 31892 C C . GLY A 1 108 ? -1.318 10.411 -14.787 1.00 0.00 108 GLY A C 19
ATOM 31893 O O . GLY A 1 108 ? -0.918 10.550 -15.942 1.00 0.00 108 GLY A O 19
ATOM 31897 N N . PRO A 1 109 ? -0.548 10.582 -13.679 1.00 0.00 109 PRO A N 19
ATOM 31898 C CA . PRO A 1 109 ? 0.852 10.956 -13.792 1.00 0.00 109 PRO A CA 19
ATOM 31899 C C . PRO A 1 109 ? 1.703 9.767 -14.241 1.00 0.00 109 PRO A C 19
ATOM 31900 O O . PRO A 1 109 ? 1.394 8.621 -13.918 1.00 0.00 109 PRO A O 19
ATOM 31911 N N . SER A 1 110 ? 2.757 10.080 -14.980 1.00 0.00 110 SER A N 19
ATOM 31912 C CA . SER A 1 110 ? 3.655 9.051 -15.478 1.00 0.00 110 SER A CA 19
ATOM 31913 C C . SER A 1 110 ? 4.866 9.696 -16.154 1.00 0.00 110 SER A C 19
ATOM 31914 O O . SER A 1 110 ? 4.746 10.750 -16.776 1.00 0.00 110 SER A O 19
ATOM 31922 N N . SER A 1 111 ? 6.006 9.036 -16.008 1.00 0.00 111 SER A N 19
ATOM 31923 C CA . SER A 1 111 ? 7.238 9.532 -16.597 1.00 0.00 111 SER A CA 19
ATOM 31924 C C . SER A 1 111 ? 8.352 8.496 -16.430 1.00 0.00 111 SER A C 19
ATOM 31925 O O . SER A 1 111 ? 8.619 8.040 -15.320 1.00 0.00 111 SER A O 19
ATOM 31933 N N . GLY A 1 112 ? 8.971 8.154 -17.551 1.00 0.00 112 GLY A N 19
ATOM 31934 C CA . GLY A 1 112 ? 10.049 7.181 -17.543 1.00 0.00 112 GLY A CA 19
ATOM 31935 C C . GLY A 1 112 ? 9.817 6.097 -18.597 1.00 0.00 112 GLY A C 19
ATOM 31936 O O . GLY A 1 112 ? 10.765 5.468 -19.066 1.00 0.00 112 GLY A O 19
ATOM 31940 N N . GLY A 1 1 ? -9.169 37.622 42.866 1.00 0.00 1 GLY A N 20
ATOM 31941 C CA . GLY A 1 1 ? -8.398 37.112 41.745 1.00 0.00 1 GLY A CA 20
ATOM 31942 C C . GLY A 1 1 ? -9.273 36.963 40.500 1.00 0.00 1 GLY A C 20
ATOM 31943 O O . GLY A 1 1 ? -10.499 37.018 40.588 1.00 0.00 1 GLY A O 20
ATOM 31947 N N . SER A 1 2 ? -8.610 36.778 39.368 1.00 0.00 2 SER A N 20
ATOM 31948 C CA . SER A 1 2 ? -9.312 36.621 38.106 1.00 0.00 2 SER A CA 20
ATOM 31949 C C . SER A 1 2 ? -8.311 36.366 36.977 1.00 0.00 2 SER A C 20
ATOM 31950 O O . SER A 1 2 ? -7.470 37.215 36.686 1.00 0.00 2 SER A O 20
ATOM 31958 N N . SER A 1 3 ? -8.434 35.194 36.373 1.00 0.00 3 SER A N 20
ATOM 31959 C CA . SER A 1 3 ? -7.550 34.816 35.284 1.00 0.00 3 SER A CA 20
ATOM 31960 C C . SER A 1 3 ? -8.052 33.530 34.625 1.00 0.00 3 SER A C 20
ATOM 31961 O O . SER A 1 3 ? -8.800 32.767 35.234 1.00 0.00 3 SER A O 20
ATOM 31969 N N . GLY A 1 4 ? -7.619 33.329 33.388 1.00 0.00 4 GLY A N 20
ATOM 31970 C CA . GLY A 1 4 ? -8.015 32.148 32.640 1.00 0.00 4 GLY A CA 20
ATOM 31971 C C . GLY A 1 4 ? -7.776 32.344 31.141 1.00 0.00 4 GLY A C 20
ATOM 31972 O O . GLY A 1 4 ? -7.861 33.462 30.636 1.00 0.00 4 GLY A O 20
ATOM 31976 N N . SER A 1 5 ? -7.483 31.238 30.472 1.00 0.00 5 SER A N 20
ATOM 31977 C CA . SER A 1 5 ? -7.232 31.274 29.042 1.00 0.00 5 SER A CA 20
ATOM 31978 C C . SER A 1 5 ? -7.116 29.849 28.495 1.00 0.00 5 SER A C 20
ATOM 31979 O O . SER A 1 5 ? -6.177 29.127 28.829 1.00 0.00 5 SER A O 20
ATOM 31987 N N . SER A 1 6 ? -8.082 29.488 27.664 1.00 0.00 6 SER A N 20
ATOM 31988 C CA . SER A 1 6 ? -8.100 28.163 27.068 1.00 0.00 6 SER A CA 20
ATOM 31989 C C . SER A 1 6 ? -8.244 28.274 25.549 1.00 0.00 6 SER A C 20
ATOM 31990 O O . SER A 1 6 ? -8.958 29.143 25.052 1.00 0.00 6 SER A O 20
ATOM 31998 N N . GLY A 1 7 ? -7.554 27.382 24.855 1.00 0.00 7 GLY A N 20
ATOM 31999 C CA . GLY A 1 7 ? -7.596 27.369 23.402 1.00 0.00 7 GLY A CA 20
ATOM 32000 C C . GLY A 1 7 ? -7.916 25.968 22.875 1.00 0.00 7 GLY A C 20
ATOM 32001 O O . GLY A 1 7 ? -7.379 24.978 23.369 1.00 0.00 7 GLY A O 20
ATOM 32005 N N . ALA A 1 8 ? -8.788 25.930 21.879 1.00 0.00 8 ALA A N 20
ATOM 32006 C CA . ALA A 1 8 ? -9.186 24.668 21.280 1.00 0.00 8 ALA A CA 20
ATOM 32007 C C . ALA A 1 8 ? -8.785 24.661 19.803 1.00 0.00 8 ALA A C 20
ATOM 32008 O O . ALA A 1 8 ? -9.124 25.581 19.060 1.00 0.00 8 ALA A O 20
ATOM 32015 N N . ILE A 1 9 ? -8.071 23.612 19.422 1.00 0.00 9 ILE A N 20
ATOM 32016 C CA . ILE A 1 9 ? -7.621 23.474 18.047 1.00 0.00 9 ILE A CA 20
ATOM 32017 C C . ILE A 1 9 ? -8.816 23.633 17.105 1.00 0.00 9 ILE A C 20
ATOM 32018 O O . ILE A 1 9 ? -9.964 23.495 17.524 1.00 0.00 9 ILE A O 20
ATOM 32034 N N . TYR A 1 10 ? -8.505 23.922 15.850 1.00 0.00 10 TYR A N 20
ATOM 32035 C CA . TYR A 1 10 ? -9.539 24.102 14.845 1.00 0.00 10 TYR A CA 20
ATOM 32036 C C . TYR A 1 10 ? -9.001 23.802 13.445 1.00 0.00 10 TYR A C 20
ATOM 32037 O O . TYR A 1 10 ? -8.403 24.667 12.807 1.00 0.00 10 TYR A O 20
ATOM 32055 N N . VAL A 1 11 ? -9.233 22.573 13.008 1.00 0.00 11 VAL A N 20
ATOM 32056 C CA . VAL A 1 11 ? -8.780 22.148 11.695 1.00 0.00 11 VAL A CA 20
ATOM 32057 C C . VAL A 1 11 ? -7.250 22.114 11.674 1.00 0.00 11 VAL A C 20
ATOM 32058 O O . VAL A 1 11 ? -6.600 23.127 11.930 1.00 0.00 11 VAL A O 20
ATOM 32071 N N . ASP A 1 12 ? -6.720 20.940 11.368 1.00 0.00 12 ASP A N 20
ATOM 32072 C CA . ASP A 1 12 ? -5.279 20.761 11.311 1.00 0.00 12 ASP A CA 20
ATOM 32073 C C . ASP A 1 12 ? -4.892 20.201 9.940 1.00 0.00 12 ASP A C 20
ATOM 32074 O O . ASP A 1 12 ? -5.488 20.564 8.927 1.00 0.00 12 ASP A O 20
ATOM 32083 N N . LEU A 1 13 ? -3.898 19.326 9.954 1.00 0.00 13 LEU A N 20
ATOM 32084 C CA . LEU A 1 13 ? -3.425 18.712 8.725 1.00 0.00 13 LEU A CA 20
ATOM 32085 C C . LEU A 1 13 ? -4.502 17.769 8.183 1.00 0.00 13 LEU A C 20
ATOM 32086 O O . LEU A 1 13 ? -5.088 16.994 8.936 1.00 0.00 13 LEU A O 20
ATOM 32102 N N . PRO A 1 14 ? -4.735 17.870 6.847 1.00 0.00 14 PRO A N 20
ATOM 32103 C CA . PRO A 1 14 ? -5.731 17.036 6.197 1.00 0.00 14 PRO A CA 20
ATOM 32104 C C . PRO A 1 14 ? -5.224 15.601 6.035 1.00 0.00 14 PRO A C 20
ATOM 32105 O O . PRO A 1 14 ? -4.041 15.383 5.777 1.00 0.00 14 PRO A O 20
ATOM 32116 N N . ASN A 1 15 ? -6.144 14.661 6.194 1.00 0.00 15 ASN A N 20
ATOM 32117 C CA . ASN A 1 15 ? -5.805 13.254 6.069 1.00 0.00 15 ASN A CA 20
ATOM 32118 C C . ASN A 1 15 ? -6.916 12.532 5.304 1.00 0.00 15 ASN A C 20
ATOM 32119 O O . ASN A 1 15 ? -8.049 13.008 5.252 1.00 0.00 15 ASN A O 20
ATOM 32130 N N . ARG A 1 16 ? -6.552 11.395 4.729 1.00 0.00 16 ARG A N 20
ATOM 32131 C CA . ARG A 1 16 ? -7.504 10.603 3.969 1.00 0.00 16 ARG A CA 20
ATOM 32132 C C . ARG A 1 16 ? -7.142 9.119 4.047 1.00 0.00 16 ARG A C 20
ATOM 32133 O O . ARG A 1 16 ? -5.995 8.743 3.808 1.00 0.00 16 ARG A O 20
ATOM 32154 N N . GLN A 1 17 ? -8.141 8.315 4.382 1.00 0.00 17 GLN A N 20
ATOM 32155 C CA . GLN A 1 17 ? -7.941 6.880 4.495 1.00 0.00 17 GLN A CA 20
ATOM 32156 C C . GLN A 1 17 ? -8.889 6.137 3.551 1.00 0.00 17 GLN A C 20
ATOM 32157 O O . GLN A 1 17 ? -9.970 6.632 3.234 1.00 0.00 17 GLN A O 20
ATOM 32171 N N . LEU A 1 18 ? -8.449 4.961 3.128 1.00 0.00 18 LEU A N 20
ATOM 32172 C CA . LEU A 1 18 ? -9.245 4.145 2.227 1.00 0.00 18 LEU A CA 20
ATOM 32173 C C . LEU A 1 18 ? -9.080 2.670 2.601 1.00 0.00 18 LEU A C 20
ATOM 32174 O O . LEU A 1 18 ? -8.336 2.340 3.523 1.00 0.00 18 LEU A O 20
ATOM 32190 N N . LYS A 1 19 ? -9.787 1.824 1.867 1.00 0.00 19 LYS A N 20
ATOM 32191 C CA . LYS A 1 19 ? -9.728 0.392 2.111 1.00 0.00 19 LYS A CA 20
ATOM 32192 C C . LYS A 1 19 ? -9.714 -0.348 0.772 1.00 0.00 19 LYS A C 20
ATOM 32193 O O . LYS A 1 19 ? -10.743 -0.451 0.105 1.00 0.00 19 LYS A O 20
ATOM 32212 N N . VAL A 1 20 ? -8.538 -0.845 0.419 1.00 0.00 20 VAL A N 20
ATOM 32213 C CA . VAL A 1 20 ? -8.377 -1.573 -0.828 1.00 0.00 20 VAL A CA 20
ATOM 32214 C C . VAL A 1 20 ? -8.891 -3.003 -0.649 1.00 0.00 20 VAL A C 20
ATOM 32215 O O . VAL A 1 20 ? -8.313 -3.784 0.106 1.00 0.00 20 VAL A O 20
ATOM 32228 N N . LYS A 1 21 ? -9.970 -3.303 -1.356 1.00 0.00 21 LYS A N 20
ATOM 32229 C CA . LYS A 1 21 ? -10.569 -4.625 -1.285 1.00 0.00 21 LYS A CA 20
ATOM 32230 C C . LYS A 1 21 ? -9.791 -5.581 -2.191 1.00 0.00 21 LYS A C 20
ATOM 32231 O O . LYS A 1 21 ? -10.059 -5.662 -3.389 1.00 0.00 21 LYS A O 20
ATOM 32250 N N . VAL A 1 22 ? -8.844 -6.282 -1.585 1.00 0.00 22 VAL A N 20
ATOM 32251 C CA . VAL A 1 22 ? -8.026 -7.230 -2.323 1.00 0.00 22 VAL A CA 20
ATOM 32252 C C . VAL A 1 22 ? -8.735 -8.585 -2.364 1.00 0.00 22 VAL A C 20
ATOM 32253 O O . VAL A 1 22 ? -9.922 -8.678 -2.057 1.00 0.00 22 VAL A O 20
ATOM 32266 N N . ALA A 1 23 ? -7.976 -9.602 -2.745 1.00 0.00 23 ALA A N 20
ATOM 32267 C CA . ALA A 1 23 ? -8.517 -10.948 -2.829 1.00 0.00 23 ALA A CA 20
ATOM 32268 C C . ALA A 1 23 ? -7.602 -11.909 -2.068 1.00 0.00 23 ALA A C 20
ATOM 32269 O O . ALA A 1 23 ? -8.057 -12.641 -1.190 1.00 0.00 23 ALA A O 20
ATOM 32276 N N . ASP A 1 24 ? -6.328 -11.877 -2.432 1.00 0.00 24 ASP A N 20
ATOM 32277 C CA . ASP A 1 24 ? -5.345 -12.736 -1.794 1.00 0.00 24 ASP A CA 20
ATOM 32278 C C . ASP A 1 24 ? -5.863 -14.176 -1.784 1.00 0.00 24 ASP A C 20
ATOM 32279 O O . ASP A 1 24 ? -6.459 -14.618 -0.803 1.00 0.00 24 ASP A O 20
ATOM 32288 N N . ARG A 1 25 ? -5.616 -14.867 -2.887 1.00 0.00 25 ARG A N 20
ATOM 32289 C CA . ARG A 1 25 ? -6.050 -16.248 -3.017 1.00 0.00 25 ARG A CA 20
ATOM 32290 C C . ARG A 1 25 ? -4.839 -17.181 -3.080 1.00 0.00 25 ARG A C 20
ATOM 32291 O O . ARG A 1 25 ? -4.054 -17.123 -4.025 1.00 0.00 25 ARG A O 20
ATOM 32312 N N . ARG A 1 26 ? -4.725 -18.020 -2.061 1.00 0.00 26 ARG A N 20
ATOM 32313 C CA . ARG A 1 26 ? -3.623 -18.964 -1.988 1.00 0.00 26 ARG A CA 20
ATOM 32314 C C . ARG A 1 26 ? -2.286 -18.222 -2.012 1.00 0.00 26 ARG A C 20
ATOM 32315 O O . ARG A 1 26 ? -1.659 -18.099 -3.063 1.00 0.00 26 ARG A O 20
ATOM 32336 N N . VAL A 1 27 ? -1.889 -17.746 -0.841 1.00 0.00 27 VAL A N 20
ATOM 32337 C CA . VAL A 1 27 ? -0.637 -17.019 -0.714 1.00 0.00 27 VAL A CA 20
ATOM 32338 C C . VAL A 1 27 ? 0.299 -17.784 0.225 1.00 0.00 27 VAL A C 20
ATOM 32339 O O . VAL A 1 27 ? 0.509 -17.376 1.366 1.00 0.00 27 VAL A O 20
ATOM 32352 N N . ILE A 1 28 ? 0.837 -18.879 -0.291 1.00 0.00 28 ILE A N 20
ATOM 32353 C CA . ILE A 1 28 ? 1.745 -19.705 0.486 1.00 0.00 28 ILE A CA 20
ATOM 32354 C C . ILE A 1 28 ? 3.046 -19.900 -0.295 1.00 0.00 28 ILE A C 20
ATOM 32355 O O . ILE A 1 28 ? 3.036 -19.932 -1.525 1.00 0.00 28 ILE A O 20
ATOM 32371 N N . SER A 1 29 ? 4.134 -20.024 0.450 1.00 0.00 29 SER A N 20
ATOM 32372 C CA . SER A 1 29 ? 5.440 -20.215 -0.158 1.00 0.00 29 SER A CA 20
ATOM 32373 C C . SER A 1 29 ? 5.616 -19.252 -1.334 1.00 0.00 29 SER A C 20
ATOM 32374 O O . SER A 1 29 ? 5.503 -19.653 -2.491 1.00 0.00 29 SER A O 20
ATOM 32382 N N . THR A 1 30 ? 5.889 -18.001 -0.996 1.00 0.00 30 THR A N 20
ATOM 32383 C CA . THR A 1 30 ? 6.082 -16.977 -2.009 1.00 0.00 30 THR A CA 20
ATOM 32384 C C . THR A 1 30 ? 7.322 -17.286 -2.850 1.00 0.00 30 THR A C 20
ATOM 32385 O O . THR A 1 30 ? 8.118 -18.154 -2.494 1.00 0.00 30 THR A O 20
ATOM 32396 N N . THR A 1 31 ? 7.448 -16.558 -3.950 1.00 0.00 31 THR A N 20
ATOM 32397 C CA . THR A 1 31 ? 8.578 -16.743 -4.844 1.00 0.00 31 THR A CA 20
ATOM 32398 C C . THR A 1 31 ? 9.868 -16.929 -4.043 1.00 0.00 31 THR A C 20
ATOM 32399 O O . THR A 1 31 ? 9.959 -16.492 -2.897 1.00 0.00 31 THR A O 20
ATOM 32410 N N . ASP A 1 32 ? 10.833 -17.578 -4.677 1.00 0.00 32 ASP A N 20
ATOM 32411 C CA . ASP A 1 32 ? 12.114 -17.826 -4.037 1.00 0.00 32 ASP A CA 20
ATOM 32412 C C . ASP A 1 32 ? 12.634 -16.525 -3.423 1.00 0.00 32 ASP A C 20
ATOM 32413 O O . ASP A 1 32 ? 12.199 -15.438 -3.803 1.00 0.00 32 ASP A O 20
ATOM 32422 N N . ALA A 1 33 ? 13.557 -16.677 -2.485 1.00 0.00 33 ALA A N 20
ATOM 32423 C CA . ALA A 1 33 ? 14.140 -15.528 -1.815 1.00 0.00 33 ALA A CA 20
ATOM 32424 C C . ALA A 1 33 ? 13.048 -14.784 -1.043 1.00 0.00 33 ALA A C 20
ATOM 32425 O O . ALA A 1 33 ? 12.371 -13.919 -1.597 1.00 0.00 33 ALA A O 20
ATOM 32432 N N . GLU A 1 34 ? 12.911 -15.148 0.223 1.00 0.00 34 GLU A N 20
ATOM 32433 C CA . GLU A 1 34 ? 11.912 -14.526 1.076 1.00 0.00 34 GLU A CA 20
ATOM 32434 C C . GLU A 1 34 ? 11.905 -13.011 0.868 1.00 0.00 34 GLU A C 20
ATOM 32435 O O . GLU A 1 34 ? 12.903 -12.436 0.434 1.00 0.00 34 GLU A O 20
ATOM 32447 N N . ARG A 1 35 ? 10.770 -12.407 1.186 1.00 0.00 35 ARG A N 20
ATOM 32448 C CA . ARG A 1 35 ? 10.620 -10.969 1.039 1.00 0.00 35 ARG A CA 20
ATOM 32449 C C . ARG A 1 35 ? 10.759 -10.569 -0.432 1.00 0.00 35 ARG A C 20
ATOM 32450 O O . ARG A 1 35 ? 11.592 -11.117 -1.152 1.00 0.00 35 ARG A O 20
ATOM 32471 N N . GLN A 1 36 ? 9.931 -9.616 -0.833 1.00 0.00 36 GLN A N 20
ATOM 32472 C CA . GLN A 1 36 ? 9.951 -9.136 -2.205 1.00 0.00 36 GLN A CA 20
ATOM 32473 C C . GLN A 1 36 ? 9.303 -10.162 -3.136 1.00 0.00 36 GLN A C 20
ATOM 32474 O O . GLN A 1 36 ? 8.293 -9.874 -3.777 1.00 0.00 36 GLN A O 20
ATOM 32488 N N . ALA A 1 37 ? 9.910 -11.339 -3.181 1.00 0.00 37 ALA A N 20
ATOM 32489 C CA . ALA A 1 37 ? 9.404 -12.410 -4.023 1.00 0.00 37 ALA A CA 20
ATOM 32490 C C . ALA A 1 37 ? 9.713 -12.091 -5.487 1.00 0.00 37 ALA A C 20
ATOM 32491 O O . ALA A 1 37 ? 10.656 -12.635 -6.060 1.00 0.00 37 ALA A O 20
ATOM 32498 N N . VAL A 1 38 ? 8.901 -11.209 -6.052 1.00 0.00 38 VAL A N 20
ATOM 32499 C CA . VAL A 1 38 ? 9.076 -10.811 -7.438 1.00 0.00 38 VAL A CA 20
ATOM 32500 C C . VAL A 1 38 ? 8.537 -9.392 -7.629 1.00 0.00 38 VAL A C 20
ATOM 32501 O O . VAL A 1 38 ? 9.196 -8.549 -8.236 1.00 0.00 38 VAL A O 20
ATOM 32514 N N . THR A 1 39 ? 7.343 -9.171 -7.098 1.00 0.00 39 THR A N 20
ATOM 32515 C CA . THR A 1 39 ? 6.707 -7.868 -7.202 1.00 0.00 39 THR A CA 20
ATOM 32516 C C . THR A 1 39 ? 5.753 -7.645 -6.027 1.00 0.00 39 THR A C 20
ATOM 32517 O O . THR A 1 39 ? 5.244 -8.602 -5.446 1.00 0.00 39 THR A O 20
ATOM 32528 N N . PRO A 1 40 ? 5.535 -6.342 -5.704 1.00 0.00 40 PRO A N 20
ATOM 32529 C CA . PRO A 1 40 ? 6.178 -5.270 -6.443 1.00 0.00 40 PRO A CA 20
ATOM 32530 C C . PRO A 1 40 ? 7.655 -5.152 -6.064 1.00 0.00 40 PRO A C 20
ATOM 32531 O O . PRO A 1 40 ? 8.029 -5.406 -4.920 1.00 0.00 40 PRO A O 20
ATOM 32542 N N . PRO A 1 41 ? 8.477 -4.756 -7.073 1.00 0.00 41 PRO A N 20
ATOM 32543 C CA . PRO A 1 41 ? 9.906 -4.601 -6.857 1.00 0.00 41 PRO A CA 20
ATOM 32544 C C . PRO A 1 41 ? 10.206 -3.326 -6.065 1.00 0.00 41 PRO A C 20
ATOM 32545 O O . PRO A 1 41 ? 10.983 -2.483 -6.510 1.00 0.00 41 PRO A O 20
ATOM 32556 N N . GLY A 1 42 ? 9.573 -3.226 -4.905 1.00 0.00 42 GLY A N 20
ATOM 32557 C CA . GLY A 1 42 ? 9.763 -2.068 -4.047 1.00 0.00 42 GLY A CA 20
ATOM 32558 C C . GLY A 1 42 ? 8.489 -1.223 -3.979 1.00 0.00 42 GLY A C 20
ATOM 32559 O O . GLY A 1 42 ? 8.250 -0.383 -4.845 1.00 0.00 42 GLY A O 20
ATOM 32563 N N . LEU A 1 43 ? 7.706 -1.474 -2.940 1.00 0.00 43 LEU A N 20
ATOM 32564 C CA . LEU A 1 43 ? 6.463 -0.746 -2.747 1.00 0.00 43 LEU A CA 20
ATOM 32565 C C . LEU A 1 43 ? 6.697 0.401 -1.762 1.00 0.00 43 LEU A C 20
ATOM 32566 O O . LEU A 1 43 ? 6.602 1.570 -2.133 1.00 0.00 43 LEU A O 20
ATOM 32582 N N . GLN A 1 44 ? 6.998 0.027 -0.528 1.00 0.00 44 GLN A N 20
ATOM 32583 C CA . GLN A 1 44 ? 7.246 1.011 0.513 1.00 0.00 44 GLN A CA 20
ATOM 32584 C C . GLN A 1 44 ? 8.389 1.942 0.102 1.00 0.00 44 GLN A C 20
ATOM 32585 O O . GLN A 1 44 ? 8.428 3.101 0.512 1.00 0.00 44 GLN A O 20
ATOM 32599 N N . GLU A 1 45 ? 9.291 1.400 -0.703 1.00 0.00 45 GLU A N 20
ATOM 32600 C CA . GLU A 1 45 ? 10.431 2.167 -1.175 1.00 0.00 45 GLU A CA 20
ATOM 32601 C C . GLU A 1 45 ? 9.979 3.219 -2.190 1.00 0.00 45 GLU A C 20
ATOM 32602 O O . GLU A 1 45 ? 10.374 4.380 -2.104 1.00 0.00 45 GLU A O 20
ATOM 32614 N N . ALA A 1 46 ? 9.158 2.773 -3.130 1.00 0.00 46 ALA A N 20
ATOM 32615 C CA . ALA A 1 46 ? 8.649 3.661 -4.161 1.00 0.00 46 ALA A CA 20
ATOM 32616 C C . ALA A 1 46 ? 7.857 4.795 -3.506 1.00 0.00 46 ALA A C 20
ATOM 32617 O O . ALA A 1 46 ? 8.219 5.964 -3.635 1.00 0.00 46 ALA A O 20
ATOM 32624 N N . ILE A 1 47 ? 6.792 4.410 -2.819 1.00 0.00 47 ILE A N 20
ATOM 32625 C CA . ILE A 1 47 ? 5.947 5.380 -2.144 1.00 0.00 47 ILE A CA 20
ATOM 32626 C C . ILE A 1 47 ? 6.815 6.285 -1.267 1.00 0.00 47 ILE A C 20
ATOM 32627 O O . ILE A 1 47 ? 6.651 7.504 -1.273 1.00 0.00 47 ILE A O 20
ATOM 32643 N N . ASN A 1 48 ? 7.720 5.653 -0.534 1.00 0.00 48 ASN A N 20
ATOM 32644 C CA . ASN A 1 48 ? 8.614 6.385 0.346 1.00 0.00 48 ASN A CA 20
ATOM 32645 C C . ASN A 1 48 ? 9.224 7.562 -0.418 1.00 0.00 48 ASN A C 20
ATOM 32646 O O . ASN A 1 48 ? 9.591 8.572 0.181 1.00 0.00 48 ASN A O 20
ATOM 32657 N N . ASP A 1 49 ? 9.314 7.392 -1.729 1.00 0.00 49 ASP A N 20
ATOM 32658 C CA . ASP A 1 49 ? 9.873 8.428 -2.581 1.00 0.00 49 ASP A CA 20
ATOM 32659 C C . ASP A 1 49 ? 8.767 9.411 -2.974 1.00 0.00 49 ASP A C 20
ATOM 32660 O O . ASP A 1 49 ? 9.000 10.617 -3.043 1.00 0.00 49 ASP A O 20
ATOM 32669 N N . LEU A 1 50 ? 7.589 8.858 -3.221 1.00 0.00 50 LEU A N 20
ATOM 32670 C CA . LEU A 1 50 ? 6.447 9.671 -3.605 1.00 0.00 50 LEU A CA 20
ATOM 32671 C C . LEU A 1 50 ? 5.973 10.480 -2.396 1.00 0.00 50 LEU A C 20
ATOM 32672 O O . LEU A 1 50 ? 5.236 11.454 -2.547 1.00 0.00 50 LEU A O 20
ATOM 32688 N N . VAL A 1 51 ? 6.416 10.048 -1.225 1.00 0.00 51 VAL A N 20
ATOM 32689 C CA . VAL A 1 51 ? 6.046 10.721 0.009 1.00 0.00 51 VAL A CA 20
ATOM 32690 C C . VAL A 1 51 ? 7.019 11.872 0.269 1.00 0.00 51 VAL A C 20
ATOM 32691 O O . VAL A 1 51 ? 6.678 12.837 0.952 1.00 0.00 51 VAL A O 20
ATOM 32704 N N . LYS A 1 52 ? 8.212 11.734 -0.290 1.00 0.00 52 LYS A N 20
ATOM 32705 C CA . LYS A 1 52 ? 9.238 12.751 -0.128 1.00 0.00 52 LYS A CA 20
ATOM 32706 C C . LYS A 1 52 ? 9.182 13.719 -1.311 1.00 0.00 52 LYS A C 20
ATOM 32707 O O . LYS A 1 52 ? 9.690 14.836 -1.228 1.00 0.00 52 LYS A O 20
ATOM 32726 N N . LYS A 1 53 ? 8.559 13.255 -2.385 1.00 0.00 53 LYS A N 20
ATOM 32727 C CA . LYS A 1 53 ? 8.430 14.066 -3.584 1.00 0.00 53 LYS A CA 20
ATOM 32728 C C . LYS A 1 53 ? 7.350 15.127 -3.362 1.00 0.00 53 LYS A C 20
ATOM 32729 O O . LYS A 1 53 ? 7.380 16.188 -3.985 1.00 0.00 53 LYS A O 20
ATOM 32748 N N . TYR A 1 54 ? 6.422 14.805 -2.474 1.00 0.00 54 TYR A N 20
ATOM 32749 C CA . TYR A 1 54 ? 5.335 15.717 -2.162 1.00 0.00 54 TYR A CA 20
ATOM 32750 C C . TYR A 1 54 ? 5.701 16.625 -0.986 1.00 0.00 54 TYR A C 20
ATOM 32751 O O . TYR A 1 54 ? 6.745 16.447 -0.361 1.00 0.00 54 TYR A O 20
ATOM 32769 N N . THR A 1 55 ? 4.820 17.579 -0.720 1.00 0.00 55 THR A N 20
ATOM 32770 C CA . THR A 1 55 ? 5.037 18.515 0.369 1.00 0.00 55 THR A CA 20
ATOM 32771 C C . THR A 1 55 ? 4.499 17.940 1.681 1.00 0.00 55 THR A C 20
ATOM 32772 O O . THR A 1 55 ? 3.291 17.772 1.840 1.00 0.00 55 THR A O 20
ATOM 32783 N N . LEU A 1 56 ? 5.422 17.654 2.587 1.00 0.00 56 LEU A N 20
ATOM 32784 C CA . LEU A 1 56 ? 5.056 17.101 3.880 1.00 0.00 56 LEU A CA 20
ATOM 32785 C C . LEU A 1 56 ? 3.937 16.074 3.693 1.00 0.00 56 LEU A C 20
ATOM 32786 O O . LEU A 1 56 ? 2.817 16.279 4.158 1.00 0.00 56 LEU A O 20
ATOM 32802 N N . ALA A 1 57 ? 4.280 14.991 3.010 1.00 0.00 57 ALA A N 20
ATOM 32803 C CA . ALA A 1 57 ? 3.319 13.932 2.755 1.00 0.00 57 ALA A CA 20
ATOM 32804 C C . ALA A 1 57 ? 3.606 12.754 3.688 1.00 0.00 57 ALA A C 20
ATOM 32805 O O . ALA A 1 57 ? 4.656 12.704 4.327 1.00 0.00 57 ALA A O 20
ATOM 32812 N N . ARG A 1 58 ? 2.654 11.833 3.737 1.00 0.00 58 ARG A N 20
ATOM 32813 C CA . ARG A 1 58 ? 2.791 10.659 4.580 1.00 0.00 58 ARG A CA 20
ATOM 32814 C C . ARG A 1 58 ? 1.744 9.608 4.203 1.00 0.00 58 ARG A C 20
ATOM 32815 O O . ARG A 1 58 ? 0.554 9.912 4.128 1.00 0.00 58 ARG A O 20
ATOM 32836 N N . ALA A 1 59 ? 2.225 8.395 3.975 1.00 0.00 59 ALA A N 20
ATOM 32837 C CA . ALA A 1 59 ? 1.346 7.298 3.607 1.00 0.00 59 ALA A CA 20
ATOM 32838 C C . ALA A 1 59 ? 1.860 6.004 4.239 1.00 0.00 59 ALA A C 20
ATOM 32839 O O . ALA A 1 59 ? 3.066 5.763 4.276 1.00 0.00 59 ALA A O 20
ATOM 32846 N N . PHE A 1 60 ? 0.920 5.204 4.721 1.00 0.00 60 PHE A N 20
ATOM 32847 C CA . PHE A 1 60 ? 1.263 3.940 5.350 1.00 0.00 60 PHE A CA 20
ATOM 32848 C C . PHE A 1 60 ? 0.346 2.817 4.861 1.00 0.00 60 PHE A C 20
ATOM 32849 O O . PHE A 1 60 ? -0.524 3.043 4.022 1.00 0.00 60 PHE A O 20
ATOM 32866 N N . VAL A 1 61 ? 0.572 1.632 5.408 1.00 0.00 61 VAL A N 20
ATOM 32867 C CA . VAL A 1 61 ? -0.224 0.474 5.038 1.00 0.00 61 VAL A CA 20
ATOM 32868 C C . VAL A 1 61 ? -0.186 -0.550 6.175 1.00 0.00 61 VAL A C 20
ATOM 32869 O O . VAL A 1 61 ? 0.869 -0.800 6.755 1.00 0.00 61 VAL A O 20
ATOM 32882 N N . ARG A 1 62 ? -1.351 -1.113 6.460 1.00 0.00 62 ARG A N 20
ATOM 32883 C CA . ARG A 1 62 ? -1.465 -2.103 7.517 1.00 0.00 62 ARG A CA 20
ATOM 32884 C C . ARG A 1 62 ? -2.628 -3.055 7.230 1.00 0.00 62 ARG A C 20
ATOM 32885 O O . ARG A 1 62 ? -3.764 -2.618 7.056 1.00 0.00 62 ARG A O 20
ATOM 32906 N N . PRO A 1 63 ? -2.295 -4.373 7.189 1.00 0.00 63 PRO A N 20
ATOM 32907 C CA . PRO A 1 63 ? -3.299 -5.391 6.926 1.00 0.00 63 PRO A CA 20
ATOM 32908 C C . PRO A 1 63 ? -4.185 -5.617 8.153 1.00 0.00 63 PRO A C 20
ATOM 32909 O O . PRO A 1 63 ? -4.034 -4.935 9.166 1.00 0.00 63 PRO A O 20
ATOM 32920 N N . SER A 1 64 ? -5.089 -6.577 8.022 1.00 0.00 64 SER A N 20
ATOM 32921 C CA . SER A 1 64 ? -5.999 -6.901 9.107 1.00 0.00 64 SER A CA 20
ATOM 32922 C C . SER A 1 64 ? -5.982 -8.408 9.370 1.00 0.00 64 SER A C 20
ATOM 32923 O O . SER A 1 64 ? -5.611 -9.191 8.497 1.00 0.00 64 SER A O 20
ATOM 32931 N N . GLY A 1 65 ? -6.389 -8.770 10.578 1.00 0.00 65 GLY A N 20
ATOM 32932 C CA . GLY A 1 65 ? -6.426 -10.169 10.968 1.00 0.00 65 GLY A CA 20
ATOM 32933 C C . GLY A 1 65 ? -7.651 -10.871 10.378 1.00 0.00 65 GLY A C 20
ATOM 32934 O O . GLY A 1 65 ? -7.561 -11.512 9.332 1.00 0.00 65 GLY A O 20
ATOM 32938 N N . THR A 1 66 ? -8.769 -10.725 11.075 1.00 0.00 66 THR A N 20
ATOM 32939 C CA . THR A 1 66 ? -10.011 -11.336 10.633 1.00 0.00 66 THR A CA 20
ATOM 32940 C C . THR A 1 66 ? -10.280 -10.997 9.166 1.00 0.00 66 THR A C 20
ATOM 32941 O O . THR A 1 66 ? -10.542 -11.886 8.357 1.00 0.00 66 THR A O 20
ATOM 32952 N N . GLU A 1 67 ? -10.207 -9.708 8.867 1.00 0.00 67 GLU A N 20
ATOM 32953 C CA . GLU A 1 67 ? -10.440 -9.240 7.511 1.00 0.00 67 GLU A CA 20
ATOM 32954 C C . GLU A 1 67 ? -9.144 -9.294 6.701 1.00 0.00 67 GLU A C 20
ATOM 32955 O O . GLU A 1 67 ? -8.053 -9.192 7.260 1.00 0.00 67 GLU A O 20
ATOM 32967 N N . ASP A 1 68 ? -9.305 -9.456 5.396 1.00 0.00 68 ASP A N 20
ATOM 32968 C CA . ASP A 1 68 ? -8.161 -9.525 4.503 1.00 0.00 68 ASP A CA 20
ATOM 32969 C C . ASP A 1 68 ? -8.116 -8.262 3.640 1.00 0.00 68 ASP A C 20
ATOM 32970 O O . ASP A 1 68 ? -7.719 -8.314 2.477 1.00 0.00 68 ASP A O 20
ATOM 32979 N N . ILE A 1 69 ? -8.528 -7.157 4.243 1.00 0.00 69 ILE A N 20
ATOM 32980 C CA . ILE A 1 69 ? -8.539 -5.883 3.545 1.00 0.00 69 ILE A CA 20
ATOM 32981 C C . ILE A 1 69 ? -7.265 -5.108 3.886 1.00 0.00 69 ILE A C 20
ATOM 32982 O O . ILE A 1 69 ? -6.714 -5.260 4.975 1.00 0.00 69 ILE A O 20
ATOM 32998 N N . VAL A 1 70 ? -6.834 -4.293 2.934 1.00 0.00 70 VAL A N 20
ATOM 32999 C CA . VAL A 1 70 ? -5.634 -3.494 3.120 1.00 0.00 70 VAL A CA 20
ATOM 33000 C C . VAL A 1 70 ? -6.021 -2.016 3.213 1.00 0.00 70 VAL A C 20
ATOM 33001 O O . VAL A 1 70 ? -6.337 -1.389 2.204 1.00 0.00 70 VAL A O 20
ATOM 33014 N N . ARG A 1 71 ? -5.982 -1.504 4.435 1.00 0.00 71 ARG A N 20
ATOM 33015 C CA . ARG A 1 71 ? -6.324 -0.112 4.673 1.00 0.00 71 ARG A CA 20
ATOM 33016 C C . ARG A 1 71 ? -5.209 0.804 4.164 1.00 0.00 71 ARG A C 20
ATOM 33017 O O . ARG A 1 71 ? -4.059 0.677 4.581 1.00 0.00 71 ARG A O 20
ATOM 33038 N N . VAL A 1 72 ? -5.589 1.705 3.271 1.00 0.00 72 VAL A N 20
ATOM 33039 C CA . VAL A 1 72 ? -4.635 2.641 2.701 1.00 0.00 72 VAL A CA 20
ATOM 33040 C C . VAL A 1 72 ? -4.896 4.038 3.268 1.00 0.00 72 VAL A C 20
ATOM 33041 O O . VAL A 1 72 ? -5.985 4.586 3.101 1.00 0.00 72 VAL A O 20
ATOM 33054 N N . TYR A 1 73 ? -3.880 4.573 3.928 1.00 0.00 73 TYR A N 20
ATOM 33055 C CA . TYR A 1 73 ? -3.986 5.895 4.522 1.00 0.00 73 TYR A CA 20
ATOM 33056 C C . TYR A 1 73 ? -2.867 6.812 4.023 1.00 0.00 73 TYR A C 20
ATOM 33057 O O . TYR A 1 73 ? -1.691 6.460 4.101 1.00 0.00 73 TYR A O 20
ATOM 33075 N N . ALA A 1 74 ? -3.272 7.969 3.522 1.00 0.00 74 ALA A N 20
ATOM 33076 C CA . ALA A 1 74 ? -2.318 8.939 3.011 1.00 0.00 74 ALA A CA 20
ATOM 33077 C C . ALA A 1 74 ? -2.771 10.347 3.401 1.00 0.00 74 ALA A C 20
ATOM 33078 O O . ALA A 1 74 ? -3.966 10.639 3.411 1.00 0.00 74 ALA A O 20
ATOM 33085 N N . GLU A 1 75 ? -1.792 11.184 3.711 1.00 0.00 75 GLU A N 20
ATOM 33086 C CA . GLU A 1 75 ? -2.074 12.555 4.100 1.00 0.00 75 GLU A CA 20
ATOM 33087 C C . GLU A 1 75 ? -0.916 13.471 3.698 1.00 0.00 75 GLU A C 20
ATOM 33088 O O . GLU A 1 75 ? 0.154 12.995 3.323 1.00 0.00 75 GLU A O 20
ATOM 33100 N N . ALA A 1 76 ? -1.171 14.768 3.788 1.00 0.00 76 ALA A N 20
ATOM 33101 C CA . ALA A 1 76 ? -0.163 15.754 3.438 1.00 0.00 76 ALA A CA 20
ATOM 33102 C C . ALA A 1 76 ? -0.514 17.091 4.094 1.00 0.00 76 ALA A C 20
ATOM 33103 O O . ALA A 1 76 ? -1.596 17.244 4.660 1.00 0.00 76 ALA A O 20
ATOM 33110 N N . ASN A 1 77 ? 0.421 18.025 3.998 1.00 0.00 77 ASN A N 20
ATOM 33111 C CA . ASN A 1 77 ? 0.224 19.344 4.575 1.00 0.00 77 ASN A CA 20
ATOM 33112 C C . ASN A 1 77 ? -0.879 20.073 3.805 1.00 0.00 77 ASN A C 20
ATOM 33113 O O . ASN A 1 77 ? -1.376 21.105 4.254 1.00 0.00 77 ASN A O 20
ATOM 33124 N N . SER A 1 78 ? -1.231 19.507 2.660 1.00 0.00 78 SER A N 20
ATOM 33125 C CA . SER A 1 78 ? -2.266 20.091 1.823 1.00 0.00 78 SER A CA 20
ATOM 33126 C C . SER A 1 78 ? -3.325 19.038 1.491 1.00 0.00 78 SER A C 20
ATOM 33127 O O . SER A 1 78 ? -2.993 17.894 1.183 1.00 0.00 78 SER A O 20
ATOM 33135 N N . GLN A 1 79 ? -4.578 19.461 1.565 1.00 0.00 79 GLN A N 20
ATOM 33136 C CA . GLN A 1 79 ? -5.688 18.569 1.275 1.00 0.00 79 GLN A CA 20
ATOM 33137 C C . GLN A 1 79 ? -5.585 18.041 -0.157 1.00 0.00 79 GLN A C 20
ATOM 33138 O O . GLN A 1 79 ? -5.777 16.850 -0.398 1.00 0.00 79 GLN A O 20
ATOM 33152 N N . GLU A 1 80 ? -5.281 18.952 -1.070 1.00 0.00 80 GLU A N 20
ATOM 33153 C CA . GLU A 1 80 ? -5.150 18.593 -2.471 1.00 0.00 80 GLU A CA 20
ATOM 33154 C C . GLU A 1 80 ? -4.210 17.396 -2.627 1.00 0.00 80 GLU A C 20
ATOM 33155 O O . GLU A 1 80 ? -4.371 16.591 -3.543 1.00 0.00 80 GLU A O 20
ATOM 33167 N N . SER A 1 81 ? -3.250 17.316 -1.717 1.00 0.00 81 SER A N 20
ATOM 33168 C CA . SER A 1 81 ? -2.285 16.230 -1.742 1.00 0.00 81 SER A CA 20
ATOM 33169 C C . SER A 1 81 ? -2.768 15.080 -0.857 1.00 0.00 81 SER A C 20
ATOM 33170 O O . SER A 1 81 ? -2.700 13.917 -1.253 1.00 0.00 81 SER A O 20
ATOM 33178 N N . ALA A 1 82 ? -3.245 15.444 0.324 1.00 0.00 82 ALA A N 20
ATOM 33179 C CA . ALA A 1 82 ? -3.740 14.456 1.268 1.00 0.00 82 ALA A CA 20
ATOM 33180 C C . ALA A 1 82 ? -4.694 13.501 0.548 1.00 0.00 82 ALA A C 20
ATOM 33181 O O . ALA A 1 82 ? -4.802 12.332 0.914 1.00 0.00 82 ALA A O 20
ATOM 33188 N N . ASP A 1 83 ? -5.361 14.035 -0.465 1.00 0.00 83 ASP A N 20
ATOM 33189 C CA . ASP A 1 83 ? -6.303 13.245 -1.240 1.00 0.00 83 ASP A CA 20
ATOM 33190 C C . ASP A 1 83 ? -5.567 12.583 -2.407 1.00 0.00 83 ASP A C 20
ATOM 33191 O O . ASP A 1 83 ? -5.721 11.386 -2.644 1.00 0.00 83 ASP A O 20
ATOM 33200 N N . ARG A 1 84 ? -4.783 13.391 -3.105 1.00 0.00 84 ARG A N 20
ATOM 33201 C CA . ARG A 1 84 ? -4.022 12.899 -4.241 1.00 0.00 84 ARG A CA 20
ATOM 33202 C C . ARG A 1 84 ? -3.255 11.632 -3.858 1.00 0.00 84 ARG A C 20
ATOM 33203 O O . ARG A 1 84 ? -3.507 10.560 -4.405 1.00 0.00 84 ARG A O 20
ATOM 33224 N N . LEU A 1 85 ? -2.334 11.798 -2.920 1.00 0.00 85 LEU A N 20
ATOM 33225 C CA . LEU A 1 85 ? -1.528 10.681 -2.458 1.00 0.00 85 LEU A CA 20
ATOM 33226 C C . LEU A 1 85 ? -2.449 9.540 -2.021 1.00 0.00 85 LEU A C 20
ATOM 33227 O O . LEU A 1 85 ? -2.166 8.373 -2.289 1.00 0.00 85 LEU A O 20
ATOM 33243 N N . ALA A 1 86 ? -3.531 9.916 -1.357 1.00 0.00 86 ALA A N 20
ATOM 33244 C CA . ALA A 1 86 ? -4.495 8.939 -0.881 1.00 0.00 86 ALA A CA 20
ATOM 33245 C C . ALA A 1 86 ? -5.102 8.203 -2.077 1.00 0.00 86 ALA A C 20
ATOM 33246 O O . ALA A 1 86 ? -4.763 7.050 -2.338 1.00 0.00 86 ALA A O 20
ATOM 33253 N N . TYR A 1 87 ? -5.989 8.900 -2.772 1.00 0.00 87 TYR A N 20
ATOM 33254 C CA . TYR A 1 87 ? -6.646 8.327 -3.934 1.00 0.00 87 TYR A CA 20
ATOM 33255 C C . TYR A 1 87 ? -5.646 7.575 -4.815 1.00 0.00 87 TYR A C 20
ATOM 33256 O O . TYR A 1 87 ? -5.949 6.496 -5.321 1.00 0.00 87 TYR A O 20
ATOM 33274 N N . GLU A 1 88 ? -4.475 8.175 -4.969 1.00 0.00 88 GLU A N 20
ATOM 33275 C CA . GLU A 1 88 ? -3.429 7.575 -5.779 1.00 0.00 88 GLU A CA 20
ATOM 33276 C C . GLU A 1 88 ? -2.922 6.288 -5.125 1.00 0.00 88 GLU A C 20
ATOM 33277 O O . GLU A 1 88 ? -3.109 5.198 -5.663 1.00 0.00 88 GLU A O 20
ATOM 33289 N N . VAL A 1 89 ? -2.291 6.457 -3.972 1.00 0.00 89 VAL A N 20
ATOM 33290 C CA . VAL A 1 89 ? -1.756 5.323 -3.238 1.00 0.00 89 VAL A CA 20
ATOM 33291 C C . VAL A 1 89 ? -2.738 4.153 -3.329 1.00 0.00 89 VAL A C 20
ATOM 33292 O O . VAL A 1 89 ? -2.408 3.102 -3.877 1.00 0.00 89 VAL A O 20
ATOM 33305 N N . SER A 1 90 ? -3.926 4.375 -2.785 1.00 0.00 90 SER A N 20
ATOM 33306 C CA . SER A 1 90 ? -4.958 3.352 -2.798 1.00 0.00 90 SER A CA 20
ATOM 33307 C C . SER A 1 90 ? -5.064 2.733 -4.193 1.00 0.00 90 SER A C 20
ATOM 33308 O O . SER A 1 90 ? -5.135 1.513 -4.332 1.00 0.00 90 SER A O 20
ATOM 33316 N N . LEU A 1 91 ? -5.070 3.604 -5.193 1.00 0.00 91 LEU A N 20
ATOM 33317 C CA . LEU A 1 91 ? -5.166 3.158 -6.572 1.00 0.00 91 LEU A CA 20
ATOM 33318 C C . LEU A 1 91 ? -3.940 2.309 -6.916 1.00 0.00 91 LEU A C 20
ATOM 33319 O O . LEU A 1 91 ? -4.074 1.194 -7.417 1.00 0.00 91 LEU A O 20
ATOM 33335 N N . LEU A 1 92 ? -2.774 2.870 -6.633 1.00 0.00 92 LEU A N 20
ATOM 33336 C CA . LEU A 1 92 ? -1.525 2.179 -6.906 1.00 0.00 92 LEU A CA 20
ATOM 33337 C C . LEU A 1 92 ? -1.616 0.744 -6.382 1.00 0.00 92 LEU A C 20
ATOM 33338 O O . LEU A 1 92 ? -1.453 -0.209 -7.141 1.00 0.00 92 LEU A O 20
ATOM 33354 N N . VAL A 1 93 ? -1.877 0.637 -5.087 1.00 0.00 93 VAL A N 20
ATOM 33355 C CA . VAL A 1 93 ? -1.992 -0.665 -4.453 1.00 0.00 93 VAL A CA 20
ATOM 33356 C C . VAL A 1 93 ? -2.863 -1.575 -5.320 1.00 0.00 93 VAL A C 20
ATOM 33357 O O . VAL A 1 93 ? -2.389 -2.587 -5.836 1.00 0.00 93 VAL A O 20
ATOM 33370 N N . PHE A 1 94 ? -4.122 -1.184 -5.454 1.00 0.00 94 PHE A N 20
ATOM 33371 C CA . PHE A 1 94 ? -5.063 -1.952 -6.251 1.00 0.00 94 PHE A CA 20
ATOM 33372 C C . PHE A 1 94 ? -4.384 -2.537 -7.491 1.00 0.00 94 PHE A C 20
ATOM 33373 O O . PHE A 1 94 ? -4.732 -3.629 -7.937 1.00 0.00 94 PHE A O 20
ATOM 33390 N N . GLN A 1 95 ? -3.428 -1.782 -8.013 1.00 0.00 95 GLN A N 20
ATOM 33391 C CA . GLN A 1 95 ? -2.697 -2.212 -9.193 1.00 0.00 95 GLN A CA 20
ATOM 33392 C C . GLN A 1 95 ? -1.544 -3.136 -8.796 1.00 0.00 95 GLN A C 20
ATOM 33393 O O . GLN A 1 95 ? -1.483 -4.282 -9.239 1.00 0.00 95 GLN A O 20
ATOM 33407 N N . LEU A 1 96 ? -0.659 -2.604 -7.967 1.00 0.00 96 LEU A N 20
ATOM 33408 C CA . LEU A 1 96 ? 0.488 -3.367 -7.505 1.00 0.00 96 LEU A CA 20
ATOM 33409 C C . LEU A 1 96 ? 0.009 -4.702 -6.933 1.00 0.00 96 LEU A C 20
ATOM 33410 O O . LEU A 1 96 ? 0.337 -5.762 -7.464 1.00 0.00 96 LEU A O 20
ATOM 33426 N N . ALA A 1 97 ? -0.758 -4.608 -5.856 1.00 0.00 97 ALA A N 20
ATOM 33427 C CA . ALA A 1 97 ? -1.284 -5.796 -5.206 1.00 0.00 97 ALA A CA 20
ATOM 33428 C C . ALA A 1 97 ? -2.183 -6.553 -6.186 1.00 0.00 97 ALA A C 20
ATOM 33429 O O . ALA A 1 97 ? -1.847 -7.655 -6.617 1.00 0.00 97 ALA A O 20
ATOM 33436 N N . GLY A 1 98 ? -3.307 -5.931 -6.509 1.00 0.00 98 GLY A N 20
ATOM 33437 C CA . GLY A 1 98 ? -4.257 -6.532 -7.430 1.00 0.00 98 GLY A CA 20
ATOM 33438 C C . GLY A 1 98 ? -5.667 -6.538 -6.837 1.00 0.00 98 GLY A C 20
ATOM 33439 O O . GLY A 1 98 ? -6.252 -7.600 -6.629 1.00 0.00 98 GLY A O 20
ATOM 33443 N N . GLY A 1 99 ? -6.173 -5.341 -6.581 1.00 0.00 99 GLY A N 20
ATOM 33444 C CA . GLY A 1 99 ? -7.503 -5.195 -6.016 1.00 0.00 99 GLY A CA 20
ATOM 33445 C C . GLY A 1 99 ? -8.542 -5.933 -6.863 1.00 0.00 99 GLY A C 20
ATOM 33446 O O . GLY A 1 99 ? -8.249 -6.362 -7.978 1.00 0.00 99 GLY A O 20
ATOM 33450 N N . ILE A 1 100 ? -9.736 -6.058 -6.302 1.00 0.00 100 ILE A N 20
ATOM 33451 C CA . ILE A 1 100 ? -10.820 -6.736 -6.991 1.00 0.00 100 ILE A CA 20
ATOM 33452 C C . ILE A 1 100 ? -12.069 -5.854 -6.961 1.00 0.00 100 ILE A C 20
ATOM 33453 O O . ILE A 1 100 ? -12.205 -4.994 -6.091 1.00 0.00 100 ILE A O 20
ATOM 33469 N N . GLY A 1 101 ? -12.950 -6.097 -7.920 1.00 0.00 101 GLY A N 20
ATOM 33470 C CA . GLY A 1 101 ? -14.184 -5.335 -8.014 1.00 0.00 101 GLY A CA 20
ATOM 33471 C C . GLY A 1 101 ? -13.915 -3.917 -8.523 1.00 0.00 101 GLY A C 20
ATOM 33472 O O . GLY A 1 101 ? -12.836 -3.633 -9.040 1.00 0.00 101 GLY A O 20
ATOM 33476 N N . GLU A 1 102 ? -14.916 -3.064 -8.359 1.00 0.00 102 GLU A N 20
ATOM 33477 C CA . GLU A 1 102 ? -14.801 -1.683 -8.795 1.00 0.00 102 GLU A CA 20
ATOM 33478 C C . GLU A 1 102 ? -13.685 -0.974 -8.025 1.00 0.00 102 GLU A C 20
ATOM 33479 O O . GLU A 1 102 ? -13.403 -1.317 -6.878 1.00 0.00 102 GLU A O 20
ATOM 33491 N N . ARG A 1 103 ? -13.080 0.001 -8.688 1.00 0.00 103 ARG A N 20
ATOM 33492 C CA . ARG A 1 103 ? -12.001 0.761 -8.080 1.00 0.00 103 ARG A CA 20
ATOM 33493 C C . ARG A 1 103 ? -12.567 1.903 -7.234 1.00 0.00 103 ARG A C 20
ATOM 33494 O O . ARG A 1 103 ? -13.694 2.344 -7.455 1.00 0.00 103 ARG A O 20
ATOM 33515 N N . PRO A 1 104 ? -11.738 2.362 -6.258 1.00 0.00 104 PRO A N 20
ATOM 33516 C CA . PRO A 1 104 ? -12.144 3.444 -5.379 1.00 0.00 104 PRO A CA 20
ATOM 33517 C C . PRO A 1 104 ? -12.091 4.790 -6.104 1.00 0.00 104 PRO A C 20
ATOM 33518 O O . PRO A 1 104 ? -11.248 4.996 -6.976 1.00 0.00 104 PRO A O 20
ATOM 33529 N N . GLN A 1 105 ? -13.001 5.671 -5.717 1.00 0.00 105 GLN A N 20
ATOM 33530 C CA . GLN A 1 105 ? -13.069 6.992 -6.320 1.00 0.00 105 GLN A CA 20
ATOM 33531 C C . GLN A 1 105 ? -13.206 8.063 -5.237 1.00 0.00 105 GLN A C 20
ATOM 33532 O O . GLN A 1 105 ? -13.727 7.795 -4.156 1.00 0.00 105 GLN A O 20
ATOM 33546 N N . PRO A 1 106 ? -12.716 9.287 -5.573 1.00 0.00 106 PRO A N 20
ATOM 33547 C CA . PRO A 1 106 ? -12.779 10.400 -4.642 1.00 0.00 106 PRO A CA 20
ATOM 33548 C C . PRO A 1 106 ? -14.201 10.957 -4.548 1.00 0.00 106 PRO A C 20
ATOM 33549 O O . PRO A 1 106 ? -14.544 11.913 -5.241 1.00 0.00 106 PRO A O 20
ATOM 33560 N N . SER A 1 107 ? -14.990 10.334 -3.685 1.00 0.00 107 SER A N 20
ATOM 33561 C CA . SER A 1 107 ? -16.367 10.755 -3.491 1.00 0.00 107 SER A CA 20
ATOM 33562 C C . SER A 1 107 ? -17.160 10.565 -4.786 1.00 0.00 107 SER A C 20
ATOM 33563 O O . SER A 1 107 ? -16.584 10.548 -5.873 1.00 0.00 107 SER A O 20
ATOM 33571 N N . GLY A 1 108 ? -18.468 10.426 -4.627 1.00 0.00 108 GLY A N 20
ATOM 33572 C CA . GLY A 1 108 ? -19.345 10.237 -5.770 1.00 0.00 108 GLY A CA 20
ATOM 33573 C C . GLY A 1 108 ? -19.222 11.403 -6.753 1.00 0.00 108 GLY A C 20
ATOM 33574 O O . GLY A 1 108 ? -18.834 12.505 -6.370 1.00 0.00 108 GLY A O 20
ATOM 33578 N N . PRO A 1 109 ? -19.570 11.112 -8.036 1.00 0.00 109 PRO A N 20
ATOM 33579 C CA . PRO A 1 109 ? -19.502 12.122 -9.077 1.00 0.00 109 PRO A CA 20
ATOM 33580 C C . PRO A 1 109 ? -20.660 13.116 -8.953 1.00 0.00 109 PRO A C 20
ATOM 33581 O O . PRO A 1 109 ? -21.529 12.957 -8.097 1.00 0.00 109 PRO A O 20
ATOM 33592 N N . SER A 1 110 ? -20.633 14.118 -9.819 1.00 0.00 110 SER A N 20
ATOM 33593 C CA . SER A 1 110 ? -21.669 15.137 -9.817 1.00 0.00 110 SER A CA 20
ATOM 33594 C C . SER A 1 110 ? -21.640 15.915 -11.134 1.00 0.00 110 SER A C 20
ATOM 33595 O O . SER A 1 110 ? -21.448 17.130 -11.137 1.00 0.00 110 SER A O 20
ATOM 33603 N N . SER A 1 111 ? -21.833 15.183 -12.221 1.00 0.00 111 SER A N 20
ATOM 33604 C CA . SER A 1 111 ? -21.832 15.789 -13.542 1.00 0.00 111 SER A CA 20
ATOM 33605 C C . SER A 1 111 ? -20.451 16.372 -13.848 1.00 0.00 111 SER A C 20
ATOM 33606 O O . SER A 1 111 ? -20.221 17.566 -13.660 1.00 0.00 111 SER A O 20
ATOM 33614 N N . GLY A 1 112 ? -19.568 15.502 -14.316 1.00 0.00 112 GLY A N 20
ATOM 33615 C CA . GLY A 1 112 ? -18.215 15.916 -14.651 1.00 0.00 112 GLY A CA 20
ATOM 33616 C C . GLY A 1 112 ? -17.183 14.987 -14.009 1.00 0.00 112 GLY A C 20
ATOM 33617 O O . GLY A 1 112 ? -16.121 14.745 -14.579 1.00 0.00 112 GLY A O 20
#

Secondary structure (DSSP, 8-state):
-------S------EEEEEE----SSSSTTS----SSSSSTTHHHHHHHHHHHSSSEEEEEE-SSSSSSEEEEEEESSHHHHHHHHHHHHHHHHHHT---SSPPPP------

InterPro domains:
  IPR005843 Alpha-D-phosphohexomutase, C-terminal [PF00408] (472-523)
  IPR005844 Alpha-D-phosphohexomutase, alpha/beta/alpha domain I [PF02878] (52-90)
  IPR005844 Alpha-D-phosphohexomutase, alpha/beta/alpha domain I [PF02878] (102-166)
  IPR016055 Alpha-D-phosphohexomutase, alpha/beta/alpha I/II/III [SSF53738] (22-97)
  IPR016055 Alpha-D-phosphohexomutase, alpha/beta/alpha I/II/III [SSF53738] (76-202)
  IPR016055 Alpha-D-phosphohexomutase, alpha/beta/alpha I/II/III [SSF53738] (181-292)
  IPR016055 Alpha-D-phosphohexomutase, alpha/beta/alpha I/II/III [SSF53738] (277-375)
  IPR016066 Alpha-D-phosphohexomutase, conserved site [PS00710] (58-67)
  IPR016657 Phosphoacetylglucosamine mutase [PIRSF016408] (3-530)
  IPR016657 Phosphoacetylglucosamine mutase [cd03086] (22-527)
  IPR036900 Alpha-D-phosphohexomutase, C-terminal domain superfamily [SSF55957] (436-539)
  IPR049022 Phosphoacetylglucosamine mutase AMG1, domain III [PF21404] (297-434)
  IPR049023 Phosphoacetylglucosamine mutase AMG1, domain II [PF21405] (208-283)

CATH classification: 3.30.310.50

Organism: Mus musculus (NCBI:txid10090)

Sequence (112 aa):
GSSGSSGAIYVDLPNRQLKVKVADRRVISTTDAERQAVTPPGLQEAINDLVKKYTLARAFVRPSGTEDIVRVYAEANSQESADRLAYEVSLLVFQLAGGIGERPQPSGPSSGGSSGSSGAIYVDLPNRQLKVKVADRRVISTTDAERQAVTPPGLQEAINDLVKKYTLARAFVRPSGTEDIVRVYAEANSQESADRLAYEVSLLVFQLAGGIGERPQPSGPSSGGSSGSSGAIYVDLPNRQLKVKVADRRVISTTDAERQAVTPPGLQEAINDLVKKYTLARAFVRPSGTEDIVRVYAEANSQESADRLAYEVSLLVFQLAGGIGERPQPSGPSSGGSSGSSGAIYVDLPNRQLKVKVADRRVISTTDAERQAVTPPGLQEAINDLVKKYTLARAFVRPSGTEDIVRVYAEANSQESADRLAYEVSLLVFQLAGGIGERPQPSGPSSGGSSGSSGAIYVDLPNRQLKVKVADRRVISTTDAERQAVTPPGLQEAINDLVKKYTLARAFVRPSGTEDIVRVYAEANSQESADRLAYEVSLLVFQLAGGIGERPQPSGPSSGGSSGSSGAIYVDLPNRQLKVKVADRRVISTTDAERQAVTPPGLQEAINDLVKKYTLARAFVRPSGTEDIVRVYAEANSQESADRLAYEVSLLVFQLAGGIGERPQPSGPSSGGSSGSSGAIYVDLPNRQLKVKVADRRVISTTDAERQAVTPPGLQEAINDLVKKYTLARAFVRPSGTEDIVRVYAEANSQESADRLAYEVSLLVFQLAGGIGERPQPSGPSSGGSSGSSGAIYVDLPNRQLKVKVADRRVISTTDAERQAVTPPGLQEAINDLVKKYTLARAFVRPSGTEDIVRVYAEANSQESADRLAYEVSLLVFQLAGGIGERPQPSGPSSGGSSGSSGAIYVDLPNRQLKVKVADRRVISTTDAERQAVTPPGLQEAINDLVKKYTLARAFVRPSGTEDIVRVYAEANSQESADRLAYEVSLLVFQLAGGIGERPQPSGPSSGGSSGSSGAIYVDLPNRQLKVKVADRRVISTTDAERQAVTPPGLQEAINDLVKKYTLARAFVRPSGTEDIVRVYAEANSQESADRLAYEVSLLVFQLAGGIGERPQPSGPSSGGSSGSSGAIYVDLPNRQLKVKVADRRVISTTDAERQAVTPPGLQEAINDLVKKYTLARAFVRPSGTEDIVRVYAEANSQESADRLAYEVSLLVFQLAGGIGERPQPSGPSSGGSSGSSGAIYVDLPNRQLKVKVADRRVISTTDAERQAVTPPGLQEAINDLVKKYTLARAFVRPSGTEDIVRVYAEANSQESADRLAYEVSLLVFQLAGGIGERPQPSGPSSGGSSGSSGAIYVDLPNRQLKVKVADRRVISTTDAERQAVTPPGLQEAINDLVKKYTLARAFVRPSGTEDIVRVYAEANSQESADRLAYEVSLLVFQLAGGIGERPQPSGPSSGGSSGSSGAIYVDLPNRQLKVKVADRRVISTTDAERQAVTPPGLQEAINDLVKKYTLARAFVRPSGTEDIVRVYAEANSQESADRLAYEVSLLVFQLAGGIGERPQPSGPSSGGSSGSSGAIYVDLPNRQLKVKVADRRVISTTDAERQAVTPPGLQEAINDLVKKYTLARAFVRPSGTEDIVRVYAEANSQESADRLAYEVSLLVFQLAGGIGERPQPSGPSSGGSSGSSGAIYVDLPNRQLKVKVADRRVISTTDAERQAVTPPGLQEAINDLVKKYTLARAFVRPSGTEDIVRVYAEANSQESADRLAYEVSLLVFQLAGGIGERPQPSGPSSGGSSGSSGAIYVDLPNRQLKVKVADRRVISTTDAERQAVTPPGLQEAINDLVKKYTLARAFVRPSGTEDIVRVYAEANSQESADRLAYEVSLLVFQLAGGIGERPQPSGPSSGGSSGSSGAIYVDLPNRQLKVKVADRRVISTTDAERQAVTPPGLQEAINDLVKKYTLARAFVRPSGTEDIVRVYAEANSQESADRLAYEVSLLVFQLAGGIGERPQPSGPSSGGSSGSSGAIYVDLPNRQLKVKVADRRVISTTDAERQAVTPPGLQEAINDLVKKYTLARAFVRPSGTEDIVRVYAEANSQESADRLAYEVSLLVFQLAGGIGERPQPSGPSSGGSSGSSGAIYVDLPNRQLKVKVADRRVISTTDAERQAVTPPGLQEAINDLVKKYTLARAFVRPSGTEDIVRVYAEANSQESADRLAYEVSLLVFQLAGGIGERPQPSGPSSG

Nearest PDB structures (foldseek):
  1wjw-assembly1_A  TM=7.511E-01  e=4.921E-18  Mus musculus
  2dkc-assembly1_A  TM=7.425E-01  e=1.737E-07  Candida albicans
  5o9x-assembly1_A  TM=7.513E-01  e=2.928E-07  Aspergillus lentulus
  5oaw-assembly2_B  TM=7.431E-01  e=2.743E-07  Aspergillus lentulus
  5oaw-assembly1_A  TM=7.256E-01  e=2.255E-07  Aspergillus lentulus

GO terms:
  GO:0004610 phosphoacetylglucosamine mutase activity (F, IMP)
  GO:0030097 hemopoiesis (P, IMP)
  GO:0006048 UDP-N-acetylglucosamine biosynthetic process (P, IMP)
  GO:0007283 spermatogenesis (P, IMP)

Foldseek 3Di:
DDDDDDDDDDDAFDKDKDKFAADDDDDPDAAPDPDCRDPPVDLCNVVVVVQVVDAAKDWDWDADDVDGIIMTMITHNDNVVNVVSRLVSSVVCCVRVPGDDDHDDDDDDDPD

Solvent-accessible surface area: 8677 Å² total; per-residue (Å²): 132,123,117,73,123,114,81,88,140,200,108,130,108,31,68,59,87,30,67,2,72,25,67,111,120,171,146,53,107,76,39,102,80,160,210,160,76,104,40,46,92,32,17,76,114,54,14,61,88,40,28,170,157,48,80,131,4,138,14,118,58,142,98,60,51,150,94,106,31,17,78,0,70,0,46,1,79,53,135,109,17,0,30,129,0,0,75,33,0,1,58,49,8,50,147,45,23,22,0,84,33,126,167,21,129,106,70,42,150,104,124,132